Protein 4GX0 (pdb70)

Solvent-accessible surface area: 88262 Å² total; per-residue (Å²): 178,59,110,146,92,87,95,118,38,66,53,87,38,102,97,22,26,74,44,29,0,57,77,0,92,135,36,0,140,114,72,44,54,66,86,53,41,99,37,3,0,20,3,11,0,25,8,22,24,13,70,7,42,10,46,58,10,80,7,140,35,119,49,0,119,108,15,26,63,82,0,55,82,9,2,58,68,44,45,93,90,59,56,61,129,21,47,64,59,44,62,42,36,60,35,79,109,162,113,29,194,19,121,20,29,108,86,6,85,120,120,16,194,36,0,0,0,0,0,16,18,38,55,21,0,67,11,0,7,130,67,3,99,81,121,134,47,87,4,0,0,4,9,95,71,88,103,62,0,44,74,0,49,84,75,80,61,18,76,1,0,64,14,47,12,39,57,40,160,30,0,50,10,0,46,2,77,20,12,63,3,0,0,0,17,31,54,12,100,64,0,29,69,0,0,108,22,0,65,87,77,8,148,8,57,0,6,0,9,1,44,60,41,104,66,8,133,106,3,140,144,10,18,9,75,63,28,7,32,4,27,103,40,3,0,110,76,0,0,51,102,5,21,125,183,133,61,28,0,0,0,7,8,7,40,99,9,0,26,18,0,0,38,24,0,77,145,99,104,16,58,42,40,1,1,33,155,126,119,13,130,84,14,122,138,38,136,12,64,110,34,33,14,38,55,37,126,29,5,122,153,17,5,4,83,148,10,48,0,1,0,0,2,31,121,64,13,6,26,0,0,4,6,0,8,20,2,47,86,84,63,81,153,7,92,0,0,0,23,0,26,3,64,81,11,29,101,7,0,95,67,4,16,10,72,64,10,5,13,10,0,40,27,0,0,71,42,0,1,81,42,1,60,147,168,182,65,124,152,88,81,97,116,38,65,53,91,36,100,92,23,24,72,42,28,0,62,75,0,95,129,32,0,140,114,73,44,56,70,88,50,68,107,120,18,0,18,77,4,0,82,8,0,18,65,36,91,6,120,21,100,20,22,4,142,31,64,48,0,21,81,13,2,6,79,0,2,62,11,0,30,73,47,54,73,63,68,84,62,81,25,100,31,50,49,89,51,17,27,114,40,28,170,166,108,65,38,89,34,36,102,89,4,67,117,118,12,170,42,0,4,0,1,0,15,36,49,77,15,0,60,12,0,0,105,72,1,65,92,120,126,60,96,1,1,2,5,11,98,73,71,113,60,0,66,130,8,39,162,71,80,21,16,85,0,0,22,12,48,12,19,30,33,156,30,0,49,12,0,53,3,72,20,10,94,0,0,0,0,10,33,54,6,23,50,0,0,1,0,0,17,0,0,44,73,80,16,140,8,27,0,0,0,4,1,50,39,37,99,14,10,113,16,0,113,96,2,15,7,50,26,20,5,31,10,23,101,37,4,0,41,54,0,0,5,8,1,5,52,29,1,34,30,7,95,82,76,68,7,108,38,80,8,4,28,1,3,0,0,0,2,41,10,68,4,20,56,83,28,2,23,112,6,6,1,31,135,133,9,24,0,0,6,41,0,5,74,54,228,54,55,109,75,53,0,74,137,94,39,79,0,52,93,70,0,8,0,24,0,2,0,58,122,79,31,15,57,35,0,94,181,55,28,27,141,74,55,144,130,16,20,0,0,0,5,8,8,41,103,15,0,26,14,0,0,35,23,0,81,144,90,97,14,76,42,31,1,0,29,142,124,117,12,130,40,17,124,131,36,141,14,62,118,22,34,17,75,89,60,98,22,24,104,154,16,11,6,79,147,6,28,0,0,0,0,5,29,122,66,12,82,31,0,33,126,8,0,93,43,6,47,147,88,18,97,128,4,28,0,0,0,18,0,36,11,78,134,32,27,102,88,0,74,92,10,20,9,39,30,11,4,10,18,1,41,28,0,1,51,44,0,4,76,44,2,70,107,4,116,49,11,90,79,51,77,56,51,9,19,4,32,54,103,7,39,111,89,34,51,48,74,16,27,57,92,16,151,13,164,99,73,11,27,0,48,23,46,5,18,4,18,67,118,139,20,25,12,76,74,79,14,58,75,118,25,126,5,54,120,38,4,32,7,10,0,45,2,28,35,120,49,13,112,61,4,73,109,25,37,89,74,89,95,140,168,94,84,107,125,37,66,53,85,38,105,97,22,25,77,45,31,0,62,74,0,97,131,37,0,141,115,73,43,54,57,88,49,44,95,48,2,0,20,4,9,0,22,8,18,23,13,78,3,42,10,47,56,11,78,8,132,35,118,50,0,120,108,16,25,63,85,0,55,84,10,3,60,76,47,50,96,94,65,62,59,127,25,53,63,61,34,86,49,38,37,50,58,107,134,154,33,146,35,86,41,34,123,85,7,82,118,118,15,165,40,1,0,0,0,0,16,19,38,68,19,0,48,9,0,1,126,88,24,65,108,140,126,29,81,2,0,0,2,8,92,74,63,107,67,0,65,104,5,42,122,74,66,36,17,85,0,0,60,12,52,10,40,54,35,158,29,0,48,11,0,56,2,72,21,9,55,4,0,0,0,23,29,53,8,99,67,0,26,66,0,0,107,21,0,51,81,75,19,142,8,51,0,6,0,9,1,49,53,38,111,62,10,142,108,3,99,152,9,17,7,48,20,27,6,28,10,26,109,36,2,0,38,58,0,0,6,6,1,7,50,26,1,32,45,5,96,79,71,75,5,106,36,69,7,6,28,1,10,0,0,0,2,39,7,72,5,20,52,86,31,5,16,117,5,10,1,42,137,135,16,17,0,0,8,45,1,6,73,41,232,51,58,119,75,50,0,76,111,117,38,84,0,55,83,65,0,8,0,29,0,2,0,54,110,87,34,18,54,39,0,112,182,45,21,42,172,62,61,153,137,15,26,0,0,0,6,10,8,44,91,15,1,26,15,0,0,26,22,0,81,156,60,126,20,81,44,37,2,3,27,142,107,127,14,131,81,17,134,134,34,140,14,66,118,24,48,14,45,26,60,90,35,25,121,146,15,7,3,87,164,5,24,0,0,0,0,6,26,115,66,14,6,27,0,0,6,8,0,7,21,4,49,88,90,24,89,138,6,31,0,0,0,17,0,32,12,73,81,7,29,101,7,0,88,67,7,18,9,42,31,10,4,10,16,1,43,30,0,0,49,43,0,3,73,38,1,82,92,94,116,64,20,99,86,40,107,60,47,2,23,2,41,52,108,11,28,124,87,21,39,53,94,29,19,57,107,13,149,14,156,89,69,9,21,0,38,21,45,2,20,5,21,64,130,135,20,30,13,82,75,78,14,70,76,115,24,122,12,56,132,44,3,55,10,8,0,46,2,27,21,120,57,8,100,73,7,67,100,32,46,87,95,85,163,70,120,137,80,80,93,110,36,70,53,89,35,113,100,23,23,80,46,28,0,59,75,0,89,130,35,0,141,117,72,45,51,65,88,50,69,107,122,19,0,18,74,4,0,84,9,0,16,66,36,95,7,126,20,96,20,22,4,137,34,69,50,0,21,82,15,2,7,81,0,2,63,11,0,33,73,46,53,75,66,60,91,64,89,23,107,47,60,40,109,68,27,35,103,7,63,128,188,86,139,45,87,30,35,107,88,5,79,128,124,14,183,34,0,0,0,0,0,16,25,47,70,19,0,45,14,0,3,126,72,4,83,91,133,112,48,84,2,0,0,4,10,95,72,90,104,64,0,74,121,12,51,132,74,64,36,16,76,1,0,36,12,49,13,18,29,33,156,33,0,50,11,0,48,3,75,18,11,42,0,0,0,0,15,31,52,5,27,49,0,0,2,0,0,16,0,0,61,74,79,9,141,9,29,0,0,0,6,0,44,60,35,104,26,9,111,15,0,135,95,2,19,7,72,60,24,6,27,9,22,120,41,4,0,111,81,0,0,45,104,4,23,116,188,79,29,0,0,0,6,7,6,41,92,17,0,24,17,0,0,33,23,0,83,159,90,126,16,76,40,55,1,3,28,135,121,105,10,120,48,15,121,134,36,137,15,58,114,33,49,23,89,91,68,104,36,16,111,140,18,6,17,101,171,13,48,0,2,0,0,4,31,121,64,11,78,44,0,34,129,10,0,95,41,4,49,154,90,81,76,152,10,95,0,1,0,12,0,34,9,72,134,34,27,102,88,0,92,91,10,13,10,75,68,11,4,12,12,0,35,26,0,0,70,40,0,1,70,41,2,54,135,54,97,120

Radius of gyration: 59.67 Å; Cα contacts (8 Å, |Δi|>4): 3425; chains: 4; bounding box: 126×141×158 Å

Secondary structure (DSSP, 8-state):
--HHHHHHHHHHHHHHHHHHHHHHHHHHHHHH-----HHHHHHHHHHHHTT----SS---SHHHHHHHHHHHHHHHHHHHTHHHHHHIIIIIHHHHHHHTS---B----TT--S-EEEES--HHHHHHHHHTTTTT--EEEEES-HHHHHHHHHS-SSEEEES-TT-HHHHHHTTGGG-SEEEE-S-HHHHHHHHHHHHTT----EEEE-SSGGGHHHHHHHT-SEEE-HHHHHHHHHHHHHH-----EEEE--SHHHHHHHHHHHHTT--EEEEESS--SS--SS-EEES-SSSSTHHHHHTTTS-SEEEE--S-HHHHHHHHHHHHHH-SSSEEEEEESSTTSHHHHHHHT-SEEEEHHHHHHHHHHHHHH--/-HHHHHHHHHHHHHHHHHHHHHHHHHHHHHHH-----HHHHHHHHHHHHTT----SS---SHHHHHHHHHHHHHHHIIIIIHHHHHHIIIIIHHHHHHHHS---B----TT--S-EEEES-SHHHHHHHHHHTTTT--EEEEES-HHHHHHHHHS-SSEEEES-TT-HHHHHHTTGGG-SEEEE-S-HHHHHHHHHHHHTT----EEEE-SSGGGHHHHHHHT-SEEE-HHHHHHHHHHHHHSSS---EEEEEETTTEEEEEEE-TTSTTTTSBHHHHTHHHHH--EEEEEEETTEEE---SSPBPPTT-EEEEEE-HHHHHHHHHHH--PPSS--EEEE--SHHHHHHHHHHHTTT--EEEEESS--SS--SS-EEES-TTSTTHHHHTTGGG-SEEEE--S-HHHHHHHHHHHHHH-SSSEEEEEESSGGGHHHHHHHT-SEEEEHHHHHHHHHHHHHHGGGGHHHHSS-EEEEEE--GGGTT-BHHHHTHHHHT--EEEEEE-TT-S-EEES--TTPBP-SS-EEEEEE-TTTTHHHHHHHHH-/-HHHHHHHHHHHHHHHHHHHHHHHHHHHHHH-----HHHHHHHHHHHHTT----SS---SHHHHHHHHHHHHHHHIIIIIHHHHHHHHHHTHHHHHHHTS--------TT--S-EEEES--HHHHHHHHHHTTS---EEEEES-HHHHHHHHHT-SSEEEES-TT-HHHHHHTTGGG-SEEEE-S-HHHHHHHHHHHHTT----EEEE-SSGGGHHHHHHHT-SEEE-HHHHHHHHHHHHHSSS---EEEEEETTTEEEEEEE-TTSTTTTSBHHHHTHHHHH--EEEEEEETTEEE---TTPBPPTT-EEEEEE-HHHHHHHHHHH-PPPSS--EEEE--SHHHHHHHHHHHHTT--EEEEESS--SS--S--EEES-TTSTTHHHHTTGGG-SEEEE--S-HHHHHHHHHHHHHH-SSSEEEEEESSGGGHHHHHHHT-SEEEEHHHHHHHHHHHHHHTTTTHHHHTT-EEEEEEPPGGGTTSBTTTTTHHHHH--EEEEEE-TT-S--EES--TTPBP-TT-EEEEEE-HHHHHTHHHHTT--/--HHHHHHHHHHHHHHHHHHHHHHHHHHHHHH-----HHHHHHHHHHHHTS----SS---SHHHHHHHHHHHHHHHHHHHTHHHHHHIIIIIHHHHHHHHS--------TT--S-EEEES-SHHHHHHHHHTTTTT--EEEEES-HHHHHHHHHT-SSEEEES-TT-HHHHHHTTGGG-SEEEE-S-HHHHHHHHHHHHTT----EEEE-SSGGGHHHHHHHT-SEEE-HHHHHHHHHHHHHH----EEEE--SHHHHHHHHHHHHTT--EEEEESS--SS--SS-EEES-TTSTTTTTTTTGGG-SEEEE--S-HHHHHHHHHHHHHH-SSSEEEEEESSGGGHHHHHHHT-SEEEEHHHHHHHHHHHHHHTT--

Sequence (1844 aa):
QNLKVLLLYCAFLLVMLLAYASIFRYLMWHLEGRAYSFMAGIYWTITVMTTLGFGDITFESDAGYLFASIVTVSGVIFLDIILPFGFVSMFLAPWIERRLRYHPTIELPDDTRGHILIFGIDPITRTLIRKLESRNHLFVVVTDNYDQALHLEEQEGFKVVYGSPTDAHVLAGLRVAAARSIIANLSDPDNANLCLTVRSLCQTPIIAVVKEPVHGELLRLAGANQVVPLTRILGRYLGIRATTEDELIFIIGHGRIGCAAAAFLDRKPVPFILIDRQESPVCNDHVVVYGDATVGQTLRQAGIDRASGIIVTTNDDSTNIFLTLACRHLHSHIRIVARANGEENVDQLYAAGADFVVSNASVGANILGNLLEHKQNLKVLLLYCAFLLVMLLAYASIFRYLMWHLEGRAYSFMAGIYWTITVMTTLGFGDITFESDAGYLFASIVTVSGVIFLDIILPFGFVSMFLAPWIERRLRYHPTIELPDDTRGHILIFGIDPITRTLIRKLESRNHLFVVVTDNYDQALHLEEQEGFKVVYGSPTDAHVLAGLRVAAARSIIANLSDPDNANLCLTVRSLCQTPIIAVVKEPVHGELLRLAGANQVVPLTRILGRYLGIRATTCGALAHILDSFGNLQIAELPVHGTPFAGKTIGESGIRQRTGLSIIGVWERGSLTTPQRETVLTEQSLLVLAGTKSQLAALEYLIGEAPEDELIFIIGHGRIGCAAAAFLDRKPVPFILIDRQESPVCNDHVVVYGDATVGQTLRQAGIDRASGIIVTTNDDSTNIFLTLACRHLHSHIRIVARANGEENVDQLYAAGADFVVSNASVGANILGNLLEHKESAFLSEGMAVFRRPLPPAMAGKTIAETRLRPLTGCSIVAIEAPDRADILISPPPETILAEGARLILIGTSEQEKTFDQTIAARNLKVLLLYCAFLLVMLLAYASIFRYLMWHLEGRAYSFMAGIYWTITVMTTLGFGDITFESDAGYLFASIVTVSGVIFLDIILPFGFVSMFLAPWIERRLRYHPTIELPDDTRGHILIFGIDPITRTLIRKLESRNHLFVVVTDNYDQALHLEEQEGFKVVYGSPTDAHVLAGLRVAAARSIIANLSDPDNANLCLTVRSLCQTPIIAVVKEPVHGELLRLAGANQVVPLTRILGRYLGIRATTCGALAHILDSFGNLQIAELPVHGTPFAGKTIGESGIRQRTGLSIIGVWERGSLTTPQRETVLTEQSLLVLAGTKSQLAALEYLIGEAPEDELIFIIGHGRIGCAAAAFLDRKPVPFILIDRQESPVCNDHVVVYGDATVGQTLRQAGIDRASGIIVTTNDDSTNIFLTLACRHLHSHIRIVARANGEENVDQLYAAGADFVVSNASVGANILGNLLEHKESAFLSEGMAVFRRPLPPAMAGKTIAETRLRPLTGCSIVAIEAPDRADILISPPPETILAEGARLILIGTSEQEKTFDQTIAARQNLKVLLLYCAFLLVMLLAYASIFRYLMWHLEGRAYSFMAGIYWTITVMTTLGFGDITFESDAGYLFASIVTVSGVIFLDIILPFGFVSMFLAPWIERRLRYHPTIELPDDTRGHILIFGIDPITRTLIRKLESRNHLFVVVTDNYDQALHLEEQEGFKVVYGSPTDAHVLAGLRVAAARSIIANLSDPDNANLCLTVRSLCQTPIIAVVKEPVHGELLRLAGANQVVPLTRILGRYLGIRATTDELIFIIGHGRIGCAAAAFLDRKPVPFILIDRQESPVCNDHVVVYGDATVGQTLRQAGIDRASGIIVTTNDDSTNIFLTLACRHLHSHIRIVARANGEENVDQLYAAGADFVVSNASVGANILGNLLEHKES

Structure (mmCIF, N/CA/C/O backbone):
data_4GX0
#
_entry.id   4GX0
#
_cell.length_a   232.934
_cell.length_b   111.670
_cell.length_c   164.133
_cell.angle_alpha   90.00
_cell.angle_beta   134.47
_cell.angle_gamma   90.00
#
_symmetry.space_group_name_H-M   'C 1 2 1'
#
loop_
_entity.id
_entity.type
_entity.pdbx_description
1 polymer 'TrkA domain protein'
2 branched alpha-D-glucopyranose-(1-4)-alpha-D-glucopyranose
3 non-polymer 'POTASSIUM ION'
4 non-polymer 'ZINC ION'
5 non-polymer 'CALCIUM ION'
6 non-polymer 'PHOSPHATE ION'
7 non-polymer alpha-D-glucopyranose
8 water water
#
loop_
_atom_site.group_PDB
_atom_site.id
_atom_site.type_symbol
_atom_site.label_atom_id
_atom_site.label_alt_id
_atom_site.label_comp_id
_atom_site.label_asym_id
_atom_site.label_entity_id
_atom_site.label_seq_id
_atom_site.pdbx_PDB_ins_code
_atom_site.Cartn_x
_atom_site.Cartn_y
_atom_site.Cartn_z
_atom_site.occupancy
_atom_site.B_iso_or_equiv
_atom_site.auth_seq_id
_atom_site.auth_comp_id
_atom_site.auth_asym_id
_atom_site.auth_atom_id
_atom_site.pdbx_PDB_model_num
ATOM 1 N N . GLN A 1 15 ? -41.351 -26.748 73.180 1.00 151.36 18 GLN A N 1
ATOM 2 C CA . GLN A 1 15 ? -40.927 -27.645 72.112 1.00 151.22 18 GLN A CA 1
ATOM 3 C C . GLN A 1 15 ? -41.989 -28.692 71.804 1.00 154.09 18 GLN A C 1
ATOM 4 O O . GLN A 1 15 ? -42.754 -29.094 72.680 1.00 152.98 18 GLN A O 1
ATOM 10 N N . ASN A 1 16 ? -42.028 -29.128 70.549 1.00 157.09 19 ASN A N 1
ATOM 11 C CA . ASN A 1 16 ? -42.985 -30.137 70.115 1.00 153.83 19 ASN A CA 1
ATOM 12 C C . ASN A 1 16 ? -42.323 -31.492 69.885 1.00 147.48 19 ASN A C 1
ATOM 13 O O . ASN A 1 16 ? -43.002 -32.507 69.738 1.00 148.64 19 ASN A O 1
ATOM 18 N N . LEU A 1 17 ? -40.994 -31.505 69.859 1.00 141.71 20 LEU A N 1
ATOM 19 C CA . LEU A 1 17 ? -40.251 -32.736 69.612 1.00 141.33 20 LEU A CA 1
ATOM 20 C C . LEU A 1 17 ? -40.249 -33.647 70.834 1.00 142.74 20 LEU A C 1
ATOM 21 O O . LEU A 1 17 ? -40.350 -34.868 70.706 1.00 142.99 20 LEU A O 1
ATOM 26 N N . LYS A 1 18 ? -40.133 -33.054 72.018 1.00 142.97 21 LYS A N 1
ATOM 27 C CA . LYS A 1 18 ? -40.106 -33.832 73.252 1.00 141.02 21 LYS A CA 1
ATOM 28 C C . LYS A 1 18 ? -41.431 -34.552 73.497 1.00 136.41 21 LYS A C 1
ATOM 29 O O . LYS A 1 18 ? -41.455 -35.766 73.690 1.00 132.45 21 LYS A O 1
ATOM 35 N N . VAL A 1 19 ? -42.528 -33.801 73.481 1.00 131.72 22 VAL A N 1
ATOM 36 C CA . VAL A 1 19 ? -43.854 -34.384 73.658 1.00 120.48 22 VAL A CA 1
ATOM 37 C C . VAL A 1 19 ? -44.099 -35.499 72.645 1.00 111.64 22 VAL A C 1
ATOM 38 O O . VAL A 1 19 ? -44.762 -36.491 72.945 1.00 105.32 22 VAL A O 1
ATOM 42 N N . LEU A 1 20 ? -43.548 -35.334 71.447 1.00 108.43 23 LEU A N 1
ATOM 43 C CA . LEU A 1 20 ? -43.729 -36.309 70.378 1.00 102.66 23 LEU A CA 1
ATOM 44 C C . LEU A 1 20 ? -43.032 -37.633 70.676 1.00 108.25 23 LEU A C 1
ATOM 45 O O . LEU A 1 20 ? -43.677 -38.682 70.719 1.00 110.89 23 LEU A O 1
ATOM 50 N N . LEU A 1 21 ? -41.719 -37.590 70.879 1.00 109.14 24 LEU A N 1
ATOM 51 C CA . LEU A 1 21 ? -40.964 -38.818 71.108 1.00 111.19 24 LEU A CA 1
ATOM 52 C C . LEU A 1 21 ? -41.194 -39.363 72.516 1.00 109.13 24 LEU A C 1
ATOM 53 O O . LEU A 1 21 ? -40.917 -40.530 72.792 1.00 111.78 24 LEU A O 1
ATOM 58 N N . LEU A 1 22 ? -41.703 -38.514 73.403 1.00 100.47 25 LEU A N 1
ATOM 59 C CA . LEU A 1 22 ? -42.136 -38.967 74.717 1.00 97.57 25 LEU A CA 1
ATOM 60 C C . LEU A 1 22 ? -43.395 -39.809 74.557 1.00 101.46 25 LEU A C 1
ATOM 61 O O . LEU A 1 22 ? -43.669 -40.703 75.357 1.00 108.19 25 LEU A O 1
ATOM 66 N N . TYR A 1 23 ? -44.157 -39.516 73.508 1.00 95.13 26 TYR A N 1
ATOM 67 C CA . TYR A 1 23 ? -45.342 -40.294 73.180 1.00 81.05 26 TYR A CA 1
ATOM 68 C C . TYR A 1 23 ? -44.918 -41.636 72.600 1.00 87.97 26 TYR A C 1
ATOM 69 O O . TYR A 1 23 ? -45.476 -42.678 72.941 1.00 87.39 26 TYR A O 1
ATOM 78 N N . CYS A 1 24 ? -43.922 -41.600 71.720 1.00 86.36 27 CYS A N 1
ATOM 79 C CA . CYS A 1 24 ? -43.353 -42.817 71.157 1.00 83.18 27 CYS A CA 1
ATOM 80 C C . CYS A 1 24 ? -42.825 -43.710 72.272 1.00 86.91 27 CYS A C 1
ATOM 81 O O . CYS A 1 24 ? -42.873 -44.937 72.174 1.00 91.55 27 CYS A O 1
ATOM 84 N N . ALA A 1 25 ? -42.323 -43.085 73.332 1.00 81.22 28 ALA A N 1
ATOM 85 C CA . ALA A 1 25 ? -41.846 -43.819 74.498 1.00 79.60 28 ALA A CA 1
ATOM 86 C C . ALA A 1 25 ? -42.992 -44.585 75.150 1.00 76.10 28 ALA A C 1
ATOM 87 O O . ALA A 1 25 ? -42.873 -45.778 75.434 1.00 74.76 28 ALA A O 1
ATOM 89 N N . PHE A 1 26 ? -44.102 -43.893 75.386 1.00 62.42 29 PHE A N 1
ATOM 90 C CA . PHE A 1 26 ? -45.281 -44.519 75.972 1.00 68.05 29 PHE A CA 1
ATOM 91 C C . PHE A 1 26 ? -45.856 -45.593 75.052 1.00 79.77 29 PHE A C 1
ATOM 92 O O . PHE A 1 26 ? -46.348 -46.623 75.513 1.00 77.88 29 PHE A O 1
ATOM 100 N N . LEU A 1 27 ? -45.795 -45.347 73.748 1.00 80.00 30 LEU A N 1
ATOM 101 C CA . LEU A 1 27 ? -46.268 -46.316 72.772 1.00 69.03 30 LEU A CA 1
ATOM 102 C C . LEU A 1 27 ? -45.405 -47.571 72.814 1.00 64.91 30 LEU A C 1
ATOM 103 O O . LEU A 1 27 ? -45.903 -48.681 72.643 1.00 65.98 30 LEU A O 1
ATOM 108 N N . LEU A 1 28 ? -44.110 -47.390 73.051 1.00 63.78 31 LEU A N 1
ATOM 109 C CA . LEU A 1 28 ? -43.183 -48.514 73.117 1.00 69.51 31 LEU A CA 1
ATOM 110 C C . LEU A 1 28 ? -43.428 -49.360 74.363 1.00 69.96 31 LEU A C 1
ATOM 111 O O . LEU A 1 28 ? -43.450 -50.587 74.297 1.00 79.59 31 LEU A O 1
ATOM 116 N N . VAL A 1 29 ? -43.604 -48.696 75.499 1.00 64.23 32 VAL A N 1
ATOM 117 C CA . VAL A 1 29 ? -43.896 -49.383 76.749 1.00 67.41 32 VAL A CA 1
ATOM 118 C C . VAL A 1 29 ? -45.192 -50.178 76.635 1.00 72.16 32 VAL A C 1
ATOM 119 O O . VAL A 1 29 ? -45.306 -51.281 77.167 1.00 85.07 32 VAL A O 1
ATOM 123 N N . MET A 1 30 ? -46.164 -49.610 75.931 1.00 64.18 33 MET A N 1
ATOM 124 C CA . MET A 1 30 ? -47.451 -50.261 75.730 1.00 61.77 33 MET A CA 1
ATOM 125 C C . MET A 1 30 ? -47.284 -51.525 74.890 1.00 61.53 33 MET A C 1
ATOM 126 O O . MET A 1 30 ? -47.947 -52.533 75.123 1.00 62.79 33 MET A O 1
ATOM 131 N N . LEU A 1 31 ? -46.389 -51.460 73.912 1.00 53.26 34 LEU A N 1
ATOM 132 C CA . LEU A 1 31 ? -46.104 -52.598 73.052 1.00 50.70 34 LEU A CA 1
ATOM 133 C C . LEU A 1 31 ? -45.525 -53.760 73.852 1.00 60.06 34 LEU A C 1
ATOM 134 O O . LEU A 1 31 ? -45.966 -54.901 73.719 1.00 57.65 34 LEU A O 1
ATOM 139 N N . LEU A 1 32 ? -44.529 -53.463 74.679 1.00 64.80 35 LEU A N 1
ATOM 140 C CA . LEU A 1 32 ? -43.864 -54.490 75.469 1.00 55.23 35 LEU A CA 1
ATOM 141 C C . LEU A 1 32 ? -44.796 -55.035 76.544 1.00 56.42 35 LEU A C 1
ATOM 142 O O . LEU A 1 32 ? -44.810 -56.235 76.820 1.00 54.09 35 LEU A O 1
ATOM 147 N N . ALA A 1 33 ? -45.579 -54.146 77.145 1.00 49.05 36 ALA A N 1
ATOM 148 C CA . ALA A 1 33 ? -46.528 -54.543 78.177 1.00 48.78 36 ALA A CA 1
ATOM 149 C C . ALA A 1 33 ? -47.569 -55.500 77.612 1.00 52.80 36 ALA A C 1
ATOM 150 O O . ALA A 1 33 ? -47.863 -56.535 78.211 1.00 54.81 36 ALA A O 1
ATOM 152 N N . TYR A 1 34 ? -48.119 -55.150 76.452 1.00 53.21 37 TYR A N 1
ATOM 153 C CA . TYR A 1 34 ? -49.140 -55.971 75.806 1.00 56.21 37 TYR A CA 1
ATOM 154 C C . TYR A 1 34 ? -48.593 -57.291 75.274 1.00 56.00 37 TYR A C 1
ATOM 155 O O . TYR A 1 34 ? -49.280 -58.311 75.308 1.00 62.44 37 TYR A O 1
ATOM 164 N N . ALA A 1 35 ? -47.359 -57.269 74.781 1.00 52.16 38 ALA A N 1
ATOM 165 C CA . ALA A 1 35 ? -46.724 -58.479 74.272 1.00 56.65 38 ALA A CA 1
ATOM 166 C C . ALA A 1 35 ? -46.470 -59.474 75.401 1.00 58.44 38 ALA A C 1
ATOM 167 O O . ALA A 1 35 ? -46.659 -60.679 75.233 1.00 59.40 38 ALA A O 1
ATOM 169 N N . SER A 1 36 ? -46.049 -58.959 76.552 1.00 58.88 39 SER A N 1
ATOM 170 C CA . SER A 1 36 ? -45.783 -59.791 77.720 1.00 56.14 39 SER A CA 1
ATOM 171 C C . SER A 1 36 ? -47.078 -60.337 78.311 1.00 57.52 39 SER A C 1
ATOM 172 O O . SER A 1 36 ? -47.169 -61.517 78.648 1.00 59.89 39 SER A O 1
ATOM 175 N N . ILE A 1 37 ? -48.078 -59.472 78.444 1.00 51.51 40 ILE A N 1
ATOM 176 C CA . ILE A 1 37 ? -49.383 -59.908 78.918 1.00 55.18 40 ILE A CA 1
ATOM 177 C C . ILE A 1 37 ? -49.935 -60.965 77.968 1.00 55.38 40 ILE A C 1
ATOM 178 O O . ILE A 1 37 ? -50.551 -61.941 78.398 1.00 55.69 40 ILE A O 1
ATOM 183 N N . PHE A 1 38 ? -49.697 -60.766 76.674 1.00 47.24 41 PHE A N 1
ATOM 184 C CA . PHE A 1 38 ? -50.114 -61.721 75.654 1.00 46.77 41 PHE A CA 1
ATOM 185 C C . PHE A 1 38 ? -49.583 -63.121 75.943 1.00 48.41 41 PHE A C 1
ATOM 186 O O . PHE A 1 38 ? -50.353 -64.076 76.041 1.00 44.43 41 PHE A O 1
ATOM 194 N N . ARG A 1 39 ? -48.265 -63.235 76.070 1.00 39.45 42 ARG A N 1
ATOM 195 C CA . ARG A 1 39 ? -47.623 -64.518 76.324 1.00 44.62 42 ARG A CA 1
ATOM 196 C C . ARG A 1 39 ? -48.142 -65.147 77.612 1.00 55.00 42 ARG A C 1
ATOM 197 O O . ARG A 1 39 ? -48.398 -66.351 77.673 1.00 51.93 42 ARG A O 1
ATOM 205 N N . TYR A 1 40 ? -48.298 -64.316 78.636 1.00 50.69 43 TYR A N 1
ATOM 206 C CA . TYR A 1 40 ? -48.777 -64.760 79.938 1.00 45.94 43 TYR A CA 1
ATOM 207 C C . TYR A 1 40 ? -50.172 -65.380 79.850 1.00 44.57 43 TYR A C 1
ATOM 208 O O . TYR A 1 40 ? -50.418 -66.451 80.404 1.00 49.14 43 TYR A O 1
ATOM 217 N N . LEU A 1 41 ? -51.081 -64.704 79.152 1.00 47.04 44 LEU A N 1
ATOM 218 C CA . LEU A 1 41 ? -52.443 -65.205 78.988 1.00 45.04 44 LEU A CA 1
ATOM 219 C C . LEU A 1 41 ? -52.474 -66.452 78.109 1.00 52.30 44 LEU A C 1
ATOM 220 O O . LEU A 1 41 ? -53.157 -67.424 78.428 1.00 56.72 44 LEU A O 1
ATOM 225 N N . MET A 1 42 ? -51.730 -66.424 77.007 1.00 42.94 45 MET A N 1
ATOM 226 C CA . MET A 1 42 ? -51.665 -67.575 76.113 1.00 51.96 45 MET A CA 1
ATOM 227 C C . MET A 1 42 ? -51.238 -68.837 76.855 1.00 56.03 45 MET A C 1
ATOM 228 O O . MET A 1 42 ? -51.753 -69.928 76.599 1.00 58.15 45 MET A O 1
ATOM 233 N N . TRP A 1 43 ? -50.302 -68.685 77.782 1.00 49.64 46 TRP A N 1
ATOM 234 C CA . TRP A 1 43 ? -49.814 -69.827 78.537 1.00 54.90 46 TRP A CA 1
ATOM 235 C C . TRP A 1 43 ? -50.785 -70.243 79.639 1.00 58.18 46 TRP A C 1
ATOM 236 O O . TRP A 1 43 ? -51.213 -71.394 79.691 1.00 59.45 46 TRP A O 1
ATOM 247 N N . HIS A 1 44 ? -51.137 -69.309 80.515 1.00 49.50 47 HIS A N 1
ATOM 248 C CA . HIS A 1 44 ? -51.976 -69.641 81.662 1.00 53.01 47 HIS A CA 1
ATOM 249 C C . HIS A 1 44 ? -53.435 -69.926 81.305 1.00 55.98 47 HIS A C 1
ATOM 250 O O . HIS A 1 44 ? -54.116 -70.662 82.019 1.00 54.18 47 HIS A O 1
ATOM 257 N N . LEU A 1 45 ? -53.914 -69.355 80.204 1.00 50.38 48 LEU A N 1
ATOM 258 C CA . LEU A 1 45 ? -55.302 -69.557 79.796 1.00 45.60 48 LEU A CA 1
ATOM 259 C C . LEU A 1 45 ? -55.488 -70.750 78.866 1.00 52.79 48 LEU A C 1
ATOM 260 O O . LEU A 1 45 ? -56.488 -71.461 78.957 1.00 58.29 48 LEU A O 1
ATOM 265 N N . GLU A 1 46 ? -54.533 -70.968 77.967 1.00 52.73 49 GLU A N 1
ATOM 266 C CA . GLU A 1 46 ? -54.725 -71.954 76.909 1.00 59.42 49 GLU A CA 1
ATOM 267 C C . GLU A 1 46 ? -53.548 -72.913 76.725 1.00 58.22 49 GLU A C 1
ATOM 268 O O . GLU A 1 46 ? -53.521 -73.696 75.774 1.00 50.49 49 GLU A O 1
ATOM 274 N N . GLY A 1 47 ? -52.585 -72.859 77.641 1.00 46.69 50 GLY A N 1
ATOM 275 C CA . GLY A 1 47 ? -51.445 -73.760 77.604 1.00 42.59 50 GLY A CA 1
ATOM 276 C C . GLY A 1 47 ? -50.633 -73.656 76.327 1.00 51.91 50 GLY A C 1
ATOM 277 O O . GLY A 1 47 ? -50.027 -74.634 75.883 1.00 56.25 50 GLY A O 1
ATOM 278 N N . ARG A 1 48 ? -50.623 -72.464 75.737 1.00 47.97 51 ARG A N 1
ATOM 279 C CA . ARG A 1 48 ? -49.888 -72.214 74.502 1.00 43.43 51 ARG A CA 1
ATOM 280 C C . ARG A 1 48 ? -48.662 -71.345 74.761 1.00 50.52 51 ARG A C 1
ATOM 281 O O . ARG A 1 48 ? -48.747 -70.323 75.442 1.00 59.62 51 ARG A O 1
ATOM 289 N N . ALA A 1 49 ? -47.522 -71.751 74.213 1.00 50.80 52 ALA A N 1
ATOM 290 C CA . ALA A 1 49 ? -46.272 -71.049 74.469 1.00 54.73 52 ALA A CA 1
ATOM 291 C C . ALA A 1 49 ? -45.826 -70.264 73.249 1.00 64.31 52 ALA A C 1
ATOM 292 O O . ALA A 1 49 ? -45.626 -70.834 72.176 1.00 70.58 52 ALA A O 1
ATOM 294 N N . TYR A 1 50 ? -45.669 -68.955 73.420 1.00 58.54 53 TYR A N 1
ATOM 295 C CA . TYR A 1 50 ? -45.224 -68.089 72.334 1.00 57.07 53 TYR A CA 1
ATOM 296 C C . TYR A 1 50 ? -43.935 -67.348 72.686 1.00 56.31 53 TYR A C 1
ATOM 297 O O . TYR A 1 50 ? -43.732 -66.939 73.829 1.00 58.87 53 TYR A O 1
ATOM 306 N N . SER A 1 51 ? -43.066 -67.181 71.694 1.00 51.47 54 SER A N 1
ATOM 307 C CA . SER A 1 51 ? -41.810 -66.464 71.884 1.00 49.10 54 SER A CA 1
ATOM 308 C C . SER A 1 51 ? -42.047 -64.979 72.118 1.00 57.76 54 SER A C 1
ATOM 309 O O . SER A 1 51 ? -43.170 -64.485 71.996 1.00 51.75 54 SER A O 1
ATOM 312 N N . PHE A 1 52 ? -40.973 -64.267 72.439 1.00 62.77 55 PHE A N 1
ATOM 313 C CA . PHE A 1 52 ? -41.048 -62.827 72.624 1.00 65.18 55 PHE A CA 1
ATOM 314 C C . PHE A 1 52 ? -41.385 -62.127 71.307 1.00 56.62 55 PHE A C 1
ATOM 315 O O . PHE A 1 52 ? -42.243 -61.244 71.270 1.00 47.20 55 PHE A O 1
ATOM 323 N N . MET A 1 53 ? -40.713 -62.527 70.230 1.00 50.27 56 MET A N 1
ATOM 324 C CA . MET A 1 53 ? -40.969 -61.943 68.918 1.00 49.61 56 MET A CA 1
ATOM 325 C C . MET A 1 53 ? -42.413 -62.183 68.509 1.00 51.89 56 MET A C 1
ATOM 326 O O . MET A 1 53 ? -43.050 -61.318 67.911 1.00 49.91 56 MET A O 1
ATOM 331 N N . ALA A 1 54 ? -42.925 -63.364 68.836 1.00 49.59 57 ALA A N 1
ATOM 332 C CA . ALA A 1 54 ? -44.299 -63.709 68.503 1.00 49.84 57 ALA A CA 1
ATOM 333 C C . ALA A 1 54 ? -45.272 -62.731 69.155 1.00 46.49 57 ALA A C 1
ATOM 334 O O . ALA A 1 54 ? -46.251 -62.313 68.536 1.00 49.53 57 ALA A O 1
ATOM 336 N N . GLY A 1 55 ? -44.990 -62.365 70.402 1.00 45.54 58 GLY A N 1
ATOM 337 C CA . GLY A 1 55 ? -45.843 -61.458 71.151 1.00 46.42 58 GLY A CA 1
ATOM 338 C C . GLY A 1 55 ? -45.804 -60.036 70.623 1.00 48.70 58 GLY A C 1
ATOM 339 O O . GLY A 1 55 ? -46.831 -59.360 70.561 1.00 48.72 58 GLY A O 1
ATOM 340 N N . ILE A 1 56 ? -44.610 -59.581 70.253 1.00 49.88 59 ILE A N 1
ATOM 341 C CA . ILE A 1 56 ? -44.444 -58.274 69.633 1.00 53.72 59 ILE A CA 1
ATOM 342 C C . ILE A 1 56 ? -45.211 -58.258 68.318 1.00 57.43 59 ILE A C 1
ATOM 343 O O . ILE A 1 56 ? -45.976 -57.334 68.037 1.00 47.18 59 ILE A O 1
ATOM 348 N N . TYR A 1 57 ? -44.998 -59.305 67.526 1.00 57.28 60 TYR A N 1
ATOM 349 C CA . TYR A 1 57 ? -45.619 -59.462 66.213 1.00 50.00 60 TYR A CA 1
ATOM 350 C C . TYR A 1 57 ? -47.143 -59.467 66.288 1.00 51.44 60 TYR A C 1
ATOM 351 O O . TYR A 1 57 ? -47.819 -58.874 65.444 1.00 46.01 60 TYR A O 1
ATOM 360 N N . TRP A 1 58 ? -47.680 -60.129 67.308 1.00 46.51 61 TRP A N 1
ATOM 361 C CA . TRP A 1 58 ? -49.123 -60.167 67.514 1.00 44.48 61 TRP A CA 1
ATOM 362 C C . TRP A 1 58 ? -49.656 -58.807 67.960 1.00 47.04 61 TRP A C 1
ATOM 363 O O . TRP A 1 58 ? -50.694 -58.346 67.485 1.00 46.75 61 TRP A O 1
ATOM 374 N N . THR A 1 59 ? -48.943 -58.166 68.877 1.00 43.64 62 THR A N 1
ATOM 375 C CA . THR A 1 59 ? -49.400 -56.895 69.418 1.00 46.51 62 THR A CA 1
ATOM 376 C C . THR A 1 59 ? -49.403 -55.816 68.337 1.00 48.65 62 THR A C 1
ATOM 377 O O . THR A 1 59 ? -50.350 -55.036 68.232 1.00 48.54 62 THR A O 1
ATOM 381 N N . ILE A 1 60 ? -48.346 -55.784 67.532 1.00 48.29 63 ILE A N 1
ATOM 382 C CA . ILE A 1 60 ? -48.278 -54.868 66.401 1.00 46.76 63 ILE A CA 1
ATOM 383 C C . ILE A 1 60 ? -49.388 -55.174 65.406 1.00 52.67 63 ILE A C 1
ATOM 384 O O . ILE A 1 60 ? -50.014 -54.268 64.867 1.00 56.78 63 ILE A O 1
ATOM 389 N N . THR A 1 61 ? -49.630 -56.461 65.175 1.00 52.10 64 THR A N 1
ATOM 390 C CA . THR A 1 61 ? -50.649 -56.908 64.227 1.00 49.82 64 THR A CA 1
ATOM 391 C C . THR A 1 61 ? -52.056 -56.474 64.635 1.00 44.94 64 THR A C 1
ATOM 392 O O . THR A 1 61 ? -52.891 -56.164 63.783 1.00 37.99 64 THR A O 1
ATOM 396 N N . VAL A 1 62 ? -52.309 -56.451 65.940 1.00 38.73 65 VAL A N 1
ATOM 397 C CA . VAL A 1 62 ? -53.614 -56.061 66.465 1.00 41.67 65 VAL A CA 1
ATOM 398 C C . VAL A 1 62 ? -53.791 -54.543 66.537 1.00 46.34 65 VAL A C 1
ATOM 399 O O . VAL A 1 62 ? -54.782 -54.007 66.043 1.00 51.11 65 VAL A O 1
ATOM 403 N N . MET A 1 63 ? -52.833 -53.853 67.150 1.00 47.77 66 MET A N 1
ATOM 404 C CA . MET A 1 63 ? -52.948 -52.410 67.350 1.00 47.01 66 MET A CA 1
ATOM 405 C C . MET A 1 63 ? -52.898 -51.660 66.031 1.00 56.78 66 MET A C 1
ATOM 406 O O . MET A 1 63 ? -53.567 -50.642 65.853 1.00 65.76 66 MET A O 1
ATOM 411 N N . THR A 1 64 ? -52.098 -52.173 65.107 1.00 52.46 67 THR A N 1
ATOM 412 C CA . THR A 1 64 ? -51.978 -51.578 63.789 1.00 38.04 67 THR A CA 1
ATOM 413 C C . THR A 1 64 ? -53.191 -51.960 62.948 1.00 37.98 67 THR A C 1
ATOM 414 O O . THR A 1 64 ? -53.321 -51.525 61.804 1.00 41.48 67 THR A O 1
ATOM 418 N N . THR A 1 65 ? -54.062 -52.789 63.524 1.00 41.98 68 THR A N 1
ATOM 419 C CA . THR A 1 65 ? -55.285 -53.254 62.885 1.00 48.77 68 THR A CA 1
ATOM 420 C C . THR A 1 65 ? -55.060 -54.081 61.660 1.00 46.42 68 THR A C 1
ATOM 421 O O . THR A 1 65 ? -55.947 -54.245 60.905 1.00 35.61 68 THR A O 1
ATOM 425 N N . LEU A 1 66 ? -53.871 -54.602 61.465 1.00 42.77 69 LEU A N 1
ATOM 426 C CA . LEU A 1 66 ? -53.619 -55.405 60.298 1.00 44.06 69 LEU A CA 1
ATOM 427 C C . LEU A 1 66 ? -54.557 -56.547 60.451 1.00 49.00 69 LEU A C 1
ATOM 428 O O . LEU A 1 66 ? -55.459 -56.723 59.689 1.00 53.17 69 LEU A O 1
ATOM 433 N N . GLY A 1 67 ? -54.334 -57.326 61.478 1.00 38.73 70 GLY A N 1
ATOM 434 C CA . GLY A 1 67 ? -55.174 -58.473 61.791 1.00 37.99 70 GLY A CA 1
ATOM 435 C C . GLY A 1 67 ? -54.997 -59.767 61.003 1.00 50.55 70 GLY A C 1
ATOM 436 O O . GLY A 1 67 ? -55.983 -60.371 60.612 1.00 27.97 70 GLY A O 1
ATOM 437 N N . PHE A 1 68 ? -53.790 -60.258 60.863 1.00 48.41 71 PHE A N 1
ATOM 438 C CA . PHE A 1 68 ? -53.550 -61.501 60.165 1.00 39.75 71 PHE A CA 1
ATOM 439 C C . PHE A 1 68 ? -54.438 -62.663 60.583 1.00 44.72 71 PHE A C 1
ATOM 440 O O . PHE A 1 68 ? -54.837 -63.451 59.775 1.00 45.11 71 PHE A O 1
ATOM 448 N N . GLY A 1 69 ? -54.736 -62.783 61.857 1.00 44.43 72 GLY A N 1
ATOM 449 C CA . GLY A 1 69 ? -55.575 -63.857 62.341 1.00 38.74 72 GLY A CA 1
ATOM 450 C C . GLY A 1 69 ? -54.929 -65.202 62.510 1.00 47.43 72 GLY A C 1
ATOM 451 O O . GLY A 1 69 ? -55.577 -66.151 62.844 1.00 42.09 72 GLY A O 1
ATOM 452 N N . ASP A 1 70 ? -53.632 -65.287 62.236 1.00 43.67 73 ASP A N 1
ATOM 453 C CA . ASP A 1 70 ? -52.912 -66.549 62.362 1.00 42.14 73 ASP A CA 1
ATOM 454 C C . ASP A 1 70 ? -52.752 -66.938 63.825 1.00 51.09 73 ASP A C 1
ATOM 455 O O . ASP A 1 70 ? -52.493 -68.099 64.139 1.00 46.79 73 ASP A O 1
ATOM 460 N N . ILE A 1 71 ? -52.909 -65.958 64.711 1.00 44.74 74 ILE A N 1
ATOM 461 C CA . ILE A 1 71 ? -52.826 -66.191 66.149 1.00 38.40 74 ILE A CA 1
ATOM 462 C C . ILE A 1 71 ? -53.991 -65.531 66.880 1.00 42.45 74 ILE A C 1
ATOM 463 O O . ILE A 1 71 ? -53.988 -64.321 67.104 1.00 56.07 74 ILE A O 1
ATOM 468 N N . THR A 1 72 ? -54.985 -66.335 67.245 1.00 36.00 75 THR A N 1
ATOM 469 C CA . THR A 1 72 ? -56.159 -65.844 67.957 1.00 37.05 75 THR A CA 1
ATOM 470 C C . THR A 1 72 ? -56.395 -66.661 69.221 1.00 44.11 75 THR A C 1
ATOM 471 O O . THR A 1 72 ? -55.998 -67.823 69.297 1.00 46.00 75 THR A O 1
ATOM 475 N N . PHE A 1 73 ? -57.037 -66.052 70.213 1.00 47.36 76 PHE A N 1
ATOM 476 C CA . PHE A 1 73 ? -57.437 -66.774 71.415 1.00 45.32 76 PHE A CA 1
ATOM 477 C C . PHE A 1 73 ? -58.686 -67.607 71.129 1.00 49.51 76 PHE A C 1
ATOM 478 O O . PHE A 1 73 ? -59.319 -67.451 70.083 1.00 57.53 76 PHE A O 1
ATOM 486 N N . GLU A 1 74 ? -59.043 -68.485 72.059 1.00 42.90 77 GLU A N 1
ATOM 487 C CA . GLU A 1 74 ? -60.272 -69.265 71.934 1.00 54.66 77 GLU A CA 1
ATOM 488 C C . GLU A 1 74 ? -61.109 -69.190 73.207 1.00 56.17 77 GLU A C 1
ATOM 489 O O . GLU A 1 74 ? -62.233 -69.680 73.253 1.00 61.22 77 GLU A O 1
ATOM 495 N N . SER A 1 75 ? -60.548 -68.573 74.239 1.00 50.98 78 SER A N 1
ATOM 496 C CA . SER A 1 75 ? -61.249 -68.404 75.503 1.00 53.38 78 SER A CA 1
ATOM 497 C C . SER A 1 75 ? -61.795 -66.980 75.648 1.00 59.21 78 SER A C 1
ATOM 498 O O . SER A 1 75 ? -61.256 -66.031 75.073 1.00 49.39 78 SER A O 1
ATOM 501 N N . ASP A 1 76 ? -62.867 -66.839 76.419 1.00 53.91 79 ASP A N 1
ATOM 502 C CA . ASP A 1 76 ? -63.502 -65.541 76.619 1.00 50.92 79 ASP A CA 1
ATOM 503 C C . ASP A 1 76 ? -62.543 -64.478 77.153 1.00 52.02 79 ASP A C 1
ATOM 504 O O . ASP A 1 76 ? -62.554 -63.338 76.689 1.00 53.53 79 ASP A O 1
ATOM 509 N N . ALA A 1 77 ? -61.719 -64.850 78.128 1.00 40.28 80 ALA A N 1
ATOM 510 C CA . ALA A 1 77 ? -60.762 -63.913 78.706 1.00 45.21 80 ALA A CA 1
ATOM 511 C C . ALA A 1 77 ? -59.763 -63.457 77.651 1.00 53.85 80 ALA A C 1
ATOM 512 O O . ALA A 1 77 ? -59.309 -62.314 77.665 1.00 54.61 80 ALA A O 1
ATOM 514 N N . GLY A 1 78 ? -59.426 -64.359 76.735 1.00 52.11 81 GLY A N 1
ATOM 515 C CA . GLY A 1 78 ? -58.547 -64.023 75.631 1.00 50.38 81 GLY A CA 1
ATOM 516 C C . GLY A 1 78 ? -59.220 -63.084 74.649 1.00 45.11 81 GLY A C 1
ATOM 517 O O . GLY A 1 78 ? -58.596 -62.163 74.123 1.00 42.53 81 GLY A O 1
ATOM 518 N N . TYR A 1 79 ? -60.501 -63.325 74.396 1.00 37.72 82 TYR A N 1
ATOM 519 C CA . TYR A 1 79 ? -61.292 -62.435 73.561 1.00 44.16 82 TYR A CA 1
ATOM 520 C C . TYR A 1 79 ? -61.328 -61.027 74.162 1.00 45.81 82 TYR A C 1
ATOM 521 O O . TYR A 1 79 ? -61.145 -60.036 73.453 1.00 38.63 82 TYR A O 1
ATOM 530 N N . LEU A 1 80 ? -61.564 -60.948 75.470 1.00 38.87 83 LEU A N 1
ATOM 531 C CA . LEU A 1 80 ? -61.613 -59.668 76.171 1.00 46.89 83 LEU A CA 1
ATOM 532 C C . LEU A 1 80 ? -60.300 -58.925 75.973 1.00 48.30 83 LEU A C 1
ATOM 533 O O . LEU A 1 80 ? -60.282 -57.767 75.547 1.00 53.28 83 LEU A O 1
ATOM 538 N N . PHE A 1 81 ? -59.198 -59.598 76.286 1.00 40.53 84 PHE A N 1
ATOM 539 C CA . PHE A 1 81 ? -57.879 -58.998 76.138 1.00 50.61 84 PHE A CA 1
ATOM 540 C C . PHE A 1 81 ? -57.642 -58.539 74.704 1.00 49.12 84 PHE A C 1
ATOM 541 O O . PHE A 1 81 ? -57.157 -57.430 74.468 1.00 46.12 84 PHE A O 1
ATOM 549 N N . ALA A 1 82 ? -57.986 -59.399 73.750 1.00 36.96 85 ALA A N 1
ATOM 550 C CA . ALA A 1 82 ? -57.838 -59.073 72.339 1.00 40.91 85 ALA A CA 1
ATOM 551 C C . ALA A 1 82 ? -58.626 -57.813 71.979 1.00 44.69 85 ALA A C 1
ATOM 552 O O . ALA A 1 82 ? -58.153 -56.977 71.212 1.00 44.23 85 ALA A O 1
ATOM 554 N N . SER A 1 83 ? -59.823 -57.680 72.544 1.00 42.42 86 SER A N 1
ATOM 555 C CA . SER A 1 83 ? -60.657 -56.502 72.326 1.00 49.94 86 SER A CA 1
ATOM 556 C C . SER A 1 83 ? -60.026 -55.233 72.900 1.00 58.16 86 SER A C 1
ATOM 557 O O . SER A 1 83 ? -60.100 -54.164 72.289 1.00 51.77 86 SER A O 1
ATOM 560 N N . ILE A 1 84 ? -59.414 -55.358 74.075 1.00 56.97 87 ILE A N 1
ATOM 561 C CA . ILE A 1 84 ? -58.788 -54.224 74.752 1.00 48.30 87 ILE A CA 1
ATOM 562 C C . ILE A 1 84 ? -57.605 -53.675 73.962 1.00 56.08 87 ILE A C 1
ATOM 563 O O . ILE A 1 84 ? -57.416 -52.463 73.871 1.00 66.92 87 ILE A O 1
ATOM 568 N N . VAL A 1 85 ? -56.805 -54.573 73.396 1.00 46.78 88 VAL A N 1
ATOM 569 C CA . VAL A 1 85 ? -55.645 -54.164 72.617 1.00 36.44 88 VAL A CA 1
ATOM 570 C C . VAL A 1 85 ? -56.083 -53.536 71.296 1.00 43.79 88 VAL A C 1
ATOM 571 O O . VAL A 1 85 ? -55.491 -52.559 70.835 1.00 54.02 88 VAL A O 1
ATOM 575 N N . THR A 1 86 ? -57.124 -54.100 70.691 1.00 37.69 89 THR A N 1
ATOM 576 C CA . THR A 1 86 ? -57.672 -53.546 69.460 1.00 46.03 89 THR A CA 1
ATOM 577 C C . THR A 1 86 ? -58.083 -52.092 69.663 1.00 45.69 89 THR A C 1
ATOM 578 O O . THR A 1 86 ? -57.735 -51.220 68.872 1.00 45.82 89 THR A O 1
ATOM 582 N N . VAL A 1 87 ? -58.831 -51.844 70.732 1.00 49.74 90 VAL A N 1
ATOM 583 C CA . VAL A 1 87 ? -59.317 -50.507 71.038 1.00 49.87 90 VAL A CA 1
ATOM 584 C C . VAL A 1 87 ? -58.172 -49.562 71.382 1.00 49.80 90 VAL A C 1
ATOM 585 O O . VAL A 1 87 ? -58.186 -48.398 70.992 1.00 55.68 90 VAL A O 1
ATOM 589 N N . SER A 1 88 ? -57.179 -50.071 72.105 1.00 49.15 91 SER A N 1
ATOM 590 C CA . SER A 1 88 ? -55.987 -49.292 72.431 1.00 51.21 91 SER A CA 1
ATOM 591 C C . SER A 1 88 ? -55.291 -48.786 71.174 1.00 49.43 91 SER A C 1
ATOM 592 O O . SER A 1 88 ? -54.804 -47.660 71.132 1.00 56.73 91 SER A O 1
ATOM 595 N N . GLY A 1 89 ? -55.236 -49.631 70.153 1.00 52.28 92 GLY A N 1
ATOM 596 C CA . GLY A 1 89 ? -54.574 -49.276 68.914 1.00 49.38 92 GLY A CA 1
ATOM 597 C C . GLY A 1 89 ? -55.341 -48.208 68.172 1.00 53.80 92 GLY A C 1
ATOM 598 O O . GLY A 1 89 ? -54.758 -47.383 67.472 1.00 62.80 92 GLY A O 1
ATOM 599 N N . VAL A 1 90 ? -56.660 -48.225 68.324 1.00 51.25 93 VAL A N 1
ATOM 600 C CA . VAL A 1 90 ? -57.507 -47.250 67.654 1.00 52.69 93 VAL A CA 1
ATOM 601 C C . VAL A 1 90 ? -57.408 -45.899 68.349 1.00 53.11 93 VAL A C 1
ATOM 602 O O . VAL A 1 90 ? -57.270 -44.860 67.701 1.00 58.09 93 VAL A O 1
ATOM 606 N N . ILE A 1 91 ? -57.469 -45.925 69.674 1.00 46.84 94 ILE A N 1
ATOM 607 C CA . ILE A 1 91 ? -57.382 -44.708 70.467 1.00 57.00 94 ILE A CA 1
ATOM 608 C C . ILE A 1 91 ? -56.008 -44.052 70.369 1.00 72.14 94 ILE A C 1
ATOM 609 O O . ILE A 1 91 ? -55.905 -42.850 70.129 1.00 87.95 94 ILE A O 1
ATOM 614 N N . PHE A 1 92 ? -54.956 -44.844 70.540 1.00 62.71 95 PHE A N 1
ATOM 615 C CA . PHE A 1 92 ? -53.603 -44.299 70.600 1.00 65.36 95 PHE A CA 1
ATOM 616 C C . PHE A 1 92 ? -52.906 -44.175 69.246 1.00 67.04 95 PHE A C 1
ATOM 617 O O . PHE A 1 92 ? -51.832 -43.581 69.157 1.00 67.72 95 PHE A O 1
ATOM 625 N N . LEU A 1 93 ? -53.502 -44.727 68.195 1.00 68.25 96 LEU A N 1
ATOM 626 C CA . LEU A 1 93 ? -52.881 -44.648 66.873 1.00 69.30 96 LEU A CA 1
ATOM 627 C C . LEU A 1 93 ? -53.756 -43.967 65.825 1.00 77.07 96 LEU A C 1
ATOM 628 O O . LEU A 1 93 ? -53.257 -43.513 64.794 1.00 87.77 96 LEU A O 1
ATOM 633 N N . ASP A 1 94 ? -55.056 -43.896 66.086 1.00 68.48 97 ASP A N 1
ATOM 634 C CA . ASP A 1 94 ? -55.984 -43.325 65.116 1.00 70.15 97 ASP A CA 1
ATOM 635 C C . ASP A 1 94 ? -56.747 -42.129 65.668 1.00 69.87 97 ASP A C 1
ATOM 636 O O . ASP A 1 94 ? -57.605 -41.565 64.990 1.00 75.50 97 ASP A O 1
ATOM 641 N N . ILE A 1 95 ? -56.434 -41.743 66.898 1.00 71.32 98 ILE A N 1
ATOM 642 C CA . ILE A 1 95 ? -57.109 -40.615 67.525 1.00 70.77 98 ILE A CA 1
ATOM 643 C C . ILE A 1 95 ? -56.119 -39.645 68.157 1.00 76.00 98 ILE A C 1
ATOM 644 O O . ILE A 1 95 ? -56.004 -38.500 67.725 1.00 83.01 98 ILE A O 1
ATOM 649 N N . ILE A 1 96 ? -55.400 -40.106 69.173 1.00 68.88 99 ILE A N 1
ATOM 650 C CA . ILE A 1 96 ? -54.433 -39.260 69.862 1.00 65.12 99 ILE A CA 1
ATOM 651 C C . ILE A 1 96 ? -53.288 -38.827 68.949 1.00 71.84 99 ILE A C 1
ATOM 652 O O . ILE A 1 96 ? -52.811 -37.697 69.038 1.00 93.53 99 ILE A O 1
ATOM 657 N N . LEU A 1 97 ? -52.847 -39.722 68.073 1.00 64.71 100 LEU A N 1
ATOM 658 C CA . LEU A 1 97 ? -51.736 -39.414 67.176 1.00 71.35 100 LEU A CA 1
ATOM 659 C C . LEU A 1 97 ? -52.061 -38.242 66.244 1.00 77.66 100 LEU A C 1
ATOM 660 O O . LEU A 1 97 ? -51.279 -37.297 66.141 1.00 78.51 100 LEU A O 1
ATOM 665 N N . PRO A 1 98 ? -53.215 -38.298 65.558 1.00 78.85 101 PRO A N 1
ATOM 666 C CA . PRO A 1 98 ? -53.609 -37.183 64.690 1.00 81.21 101 PRO A CA 1
ATOM 667 C C . PRO A 1 98 ? -54.093 -35.966 65.481 1.00 83.19 101 PRO A C 1
ATOM 668 O O . PRO A 1 98 ? -53.643 -34.854 65.213 1.00 88.01 101 PRO A O 1
ATOM 672 N N . PHE A 1 99 ? -54.998 -36.172 66.433 1.00 83.80 102 PHE A N 1
ATOM 673 C CA . PHE A 1 99 ? -55.461 -35.082 67.288 1.00 85.56 102 PHE A CA 1
ATOM 674 C C . PHE A 1 99 ? -54.267 -34.361 67.896 1.00 85.62 102 PHE A C 1
ATOM 675 O O . PHE A 1 99 ? -54.283 -33.143 68.067 1.00 89.83 102 PHE A O 1
ATOM 683 N N . GLY A 1 100 ? -53.231 -35.126 68.224 1.00 91.05 103 GLY A N 1
ATOM 684 C CA . GLY A 1 100 ? -51.980 -34.555 68.682 1.00 94.89 103 GLY A CA 1
ATOM 685 C C . GLY A 1 100 ? -51.364 -33.729 67.573 1.00 96.05 103 GLY A C 1
ATOM 686 O O . GLY A 1 100 ? -51.204 -32.523 67.710 1.00 101.48 103 GLY A O 1
ATOM 687 N N . PHE A 1 101 ? -51.028 -34.386 66.467 1.00 94.95 104 PHE A N 1
ATOM 688 C CA . PHE A 1 101 ? -50.516 -33.709 65.278 1.00 101.12 104 PHE A CA 1
ATOM 689 C C . PHE A 1 101 ? -51.099 -32.309 65.106 1.00 103.35 104 PHE A C 1
ATOM 690 O O . PHE A 1 101 ? -50.368 -31.317 65.101 1.00 108.39 104 PHE A O 1
ATOM 698 N N . VAL A 1 102 ? -52.419 -32.233 64.969 1.00 97.07 105 VAL A N 1
ATOM 699 C CA . VAL A 1 102 ? -53.079 -30.969 64.669 1.00 95.18 105 VAL A CA 1
ATOM 700 C C . VAL A 1 102 ? -53.023 -29.988 65.837 1.00 89.42 105 VAL A C 1
ATOM 701 O O . VAL A 1 102 ? -52.659 -28.828 65.662 1.00 88.71 105 VAL A O 1
ATOM 705 N N . SER A 1 103 ? -53.374 -30.461 67.027 1.00 90.51 106 SER A N 1
ATOM 706 C CA . SER A 1 103 ? -53.399 -29.609 68.209 1.00 99.57 106 SER A CA 1
ATOM 707 C C . SER A 1 103 ? -51.993 -29.292 68.714 1.00 106.54 106 SER A C 1
ATOM 708 O O . SER A 1 103 ? -51.786 -28.321 69.441 1.00 112.85 106 SER A O 1
ATOM 711 N N . MET A 1 104 ? -51.028 -30.116 68.322 1.00 107.23 107 MET A N 1
ATOM 712 C CA . MET A 1 104 ? -49.651 -29.948 68.767 1.00 108.46 107 MET A CA 1
ATOM 713 C C . MET A 1 104 ? -48.901 -28.905 67.950 1.00 101.86 107 MET A C 1
ATOM 714 O O . MET A 1 104 ? -48.288 -28.000 68.515 1.00 110.95 107 MET A O 1
ATOM 719 N N . PHE A 1 105 ? -48.946 -29.019 66.626 1.00 92.46 108 PHE A N 1
ATOM 720 C CA . PHE A 1 105 ? -48.173 -28.099 65.795 1.00 108.31 108 PHE A CA 1
ATOM 721 C C . PHE A 1 105 ? -48.895 -27.527 64.574 1.00 115.58 108 PHE A C 1
ATOM 722 O O . PHE A 1 105 ? -48.346 -26.675 63.875 1.00 125.19 108 PHE A O 1
ATOM 730 N N . LEU A 1 106 ? -50.116 -27.979 64.310 1.00 111.36 109 LEU A N 1
ATOM 731 C CA . LEU A 1 106 ? -50.911 -27.342 63.266 1.00 109.15 109 LEU A CA 1
ATOM 732 C C . LEU A 1 106 ? -51.704 -26.189 63.872 1.00 106.87 109 LEU A C 1
ATOM 733 O O . LEU A 1 106 ? -52.286 -25.373 63.159 1.00 116.61 109 LEU A O 1
ATOM 738 N N . ALA A 1 107 ? -51.718 -26.133 65.200 1.00 94.75 110 ALA A N 1
ATOM 739 C CA . ALA A 1 107 ? -52.332 -25.024 65.915 1.00 89.04 110 ALA A CA 1
ATOM 740 C C . ALA A 1 107 ? -51.413 -23.804 65.902 1.00 91.14 110 ALA A C 1
ATOM 741 O O . ALA A 1 107 ? -51.834 -22.717 65.511 1.00 86.20 110 ALA A O 1
ATOM 743 N N . PRO A 1 108 ? -50.148 -23.981 66.325 1.00 98.66 111 PRO A N 1
ATOM 744 C CA . PRO A 1 108 ? -49.169 -22.890 66.267 1.00 102.61 111 PRO A CA 1
ATOM 745 C C . PRO A 1 108 ? -49.093 -22.281 64.872 1.00 95.29 111 PRO A C 1
ATOM 746 O O . PRO A 1 108 ? -48.845 -21.085 64.729 1.00 97.19 111 PRO A O 1
ATOM 750 N N . TRP A 1 109 ? -49.302 -23.111 63.857 1.00 88.16 112 TRP A N 1
ATOM 751 C CA . TRP A 1 109 ? -49.249 -22.665 62.472 1.00 89.26 112 TRP A CA 1
ATOM 752 C C . TRP A 1 109 ? -50.239 -21.537 62.184 1.00 104.19 112 TRP A C 1
ATOM 753 O O . TRP A 1 109 ? -49.875 -20.528 61.581 1.00 107.61 112 TRP A O 1
ATOM 764 N N . ILE A 1 110 ? -51.486 -21.705 62.617 1.00 106.86 113 ILE A N 1
ATOM 765 C CA . ILE A 1 110 ? -52.504 -20.684 62.387 1.00 107.58 113 ILE A CA 1
ATOM 766 C C . ILE A 1 110 ? -52.213 -19.418 63.188 1.00 107.88 113 ILE A C 1
ATOM 767 O O . ILE A 1 110 ? -52.370 -18.304 62.687 1.00 114.90 113 ILE A O 1
ATOM 772 N N . GLU A 1 111 ? -51.782 -19.594 64.432 1.00 100.65 114 GLU A N 1
ATOM 773 C CA . GLU A 1 111 ? -51.569 -18.468 65.331 1.00 112.48 114 GLU A CA 1
ATOM 774 C C . GLU A 1 111 ? -50.285 -17.710 65.017 1.00 113.46 114 GLU A C 1
ATOM 775 O O . GLU A 1 111 ? -49.939 -16.749 65.707 1.00 117.44 114 GLU A O 1
ATOM 781 N N . ARG A 1 112 ? -49.580 -18.138 63.975 1.00 104.02 115 ARG A N 1
ATOM 782 C CA . ARG A 1 112 ? -48.328 -17.487 63.614 1.00 104.69 115 ARG A CA 1
ATOM 783 C C . ARG A 1 112 ? -48.147 -17.314 62.106 1.00 101.65 115 ARG A C 1
ATOM 784 O O . ARG A 1 112 ? -47.140 -16.763 61.662 1.00 104.68 115 ARG A O 1
ATOM 792 N N . ARG A 1 113 ? -49.115 -17.773 61.318 1.00 95.22 116 ARG A N 1
ATOM 793 C CA . ARG A 1 113 ? -49.004 -17.657 59.865 1.00 96.60 116 ARG A CA 1
ATOM 794 C C . ARG A 1 113 ? -50.281 -17.180 59.175 1.00 97.19 116 ARG A C 1
ATOM 795 O O . ARG A 1 113 ? -50.249 -16.757 58.017 1.00 101.80 116 ARG A O 1
ATOM 803 N N . LEU A 1 114 ? -51.400 -17.245 59.887 1.00 90.74 117 LEU A N 1
ATOM 804 C CA . LEU A 1 114 ? -52.671 -16.766 59.357 1.00 85.82 117 LEU A CA 1
ATOM 805 C C . LEU A 1 114 ? -53.072 -15.478 60.060 1.00 95.03 117 LEU A C 1
ATOM 806 O O . LEU A 1 114 ? -53.954 -14.753 59.604 1.00 102.57 117 LEU A O 1
ATOM 811 N N . ARG A 1 115 ? -52.406 -15.200 61.174 1.00 106.01 118 ARG A N 1
ATOM 812 C CA . ARG A 1 115 ? -52.692 -14.020 61.974 1.00 118.50 118 ARG A CA 1
ATOM 813 C C . ARG A 1 115 ? -51.390 -13.526 62.587 1.00 114.38 118 ARG A C 1
ATOM 814 O O . ARG A 1 115 ? -50.877 -14.134 63.527 1.00 116.66 118 ARG A O 1
ATOM 822 N N . TYR A 1 116 ? -50.849 -12.434 62.054 1.00 91.30 119 TYR A N 1
ATOM 823 C CA . TYR A 1 116 ? -49.569 -11.918 62.532 1.00 84.62 119 TYR A CA 1
ATOM 824 C C . TYR A 1 116 ? -49.527 -11.833 64.048 1.00 78.69 119 TYR A C 1
ATOM 825 O O . TYR A 1 116 ? -50.395 -11.225 64.672 1.00 77.27 119 TYR A O 1
ATOM 834 N N . HIS A 1 117 ? -48.508 -12.452 64.632 1.00 84.37 120 HIS A N 1
ATOM 835 C CA . HIS A 1 117 ? -48.327 -12.442 66.075 1.00 94.16 120 HIS A CA 1
ATOM 836 C C . HIS A 1 117 ? -47.031 -11.718 66.412 1.00 85.65 120 HIS A C 1
ATOM 837 O O . HIS A 1 117 ? -45.946 -12.288 66.293 1.00 83.92 120 HIS A O 1
ATOM 844 N N . PRO A 1 118 ? -47.140 -10.449 66.826 1.00 79.42 121 PRO A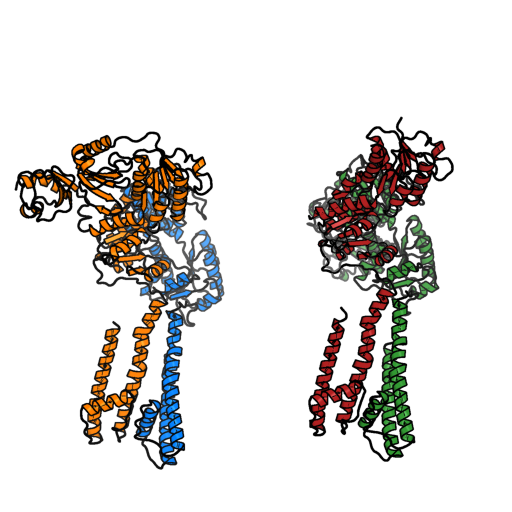 N 1
ATOM 845 C CA . PRO A 1 118 ? -45.956 -9.644 67.137 1.00 71.92 121 PRO A CA 1
ATOM 846 C C . PRO A 1 118 ? -45.251 -10.140 68.393 1.00 67.05 121 PRO A C 1
ATOM 847 O O . PRO A 1 118 ? -45.900 -10.651 69.307 1.00 65.22 121 PRO A O 1
ATOM 851 N N . THR A 1 119 ? -43.931 -9.995 68.424 1.00 63.28 122 THR A N 1
ATOM 852 C CA . THR A 1 119 ? -43.137 -10.358 69.590 1.00 62.80 122 THR A CA 1
ATOM 853 C C . THR A 1 119 ? -43.184 -9.231 70.613 1.00 65.55 122 THR A C 1
ATOM 854 O O . THR A 1 119 ? -42.830 -8.093 70.306 1.00 69.73 122 THR A O 1
ATOM 858 N N . ILE A 1 120 ? -43.617 -9.545 71.829 1.00 63.67 123 ILE A N 1
ATOM 859 C CA . ILE A 1 120 ? -43.772 -8.522 72.857 1.00 56.34 123 ILE A CA 1
ATOM 860 C C . ILE A 1 120 ? -42.771 -8.698 73.991 1.00 56.33 123 ILE A C 1
ATOM 861 O O . ILE A 1 120 ? -42.822 -7.982 74.988 1.00 65.29 123 ILE A O 1
ATOM 866 N N . GLU A 1 121 ? -41.852 -9.644 73.827 1.00 62.16 124 GLU A N 1
ATOM 867 C CA . GLU A 1 121 ? -40.894 -9.963 74.879 1.00 65.86 124 GLU A CA 1
ATOM 868 C C . GLU A 1 121 ? -39.763 -10.839 74.348 1.00 71.04 124 GLU A C 1
ATOM 869 O O . GLU A 1 121 ? -39.998 -11.781 73.591 1.00 90.28 124 GLU A O 1
ATOM 875 N N . LEU A 1 122 ? -38.535 -10.521 74.743 1.00 59.50 125 LEU A N 1
ATOM 876 C CA . LEU A 1 122 ? -37.379 -11.330 74.371 1.00 57.50 125 LEU A CA 1
ATOM 877 C C . LEU A 1 122 ? -37.128 -12.447 75.387 1.00 66.91 125 LEU A C 1
ATOM 878 O O . LEU A 1 122 ? -37.476 -12.314 76.563 1.00 70.28 125 LEU A O 1
ATOM 883 N N . PRO A 1 123 ? -36.524 -13.557 74.934 1.00 64.52 126 PRO A N 1
ATOM 884 C CA . PRO A 1 123 ? -36.195 -14.676 75.822 1.00 52.65 126 PRO A CA 1
ATOM 885 C C . PRO A 1 123 ? -35.417 -14.212 77.048 1.00 60.31 126 PRO A C 1
ATOM 886 O O . PRO A 1 123 ? -34.643 -13.257 76.960 1.00 57.96 126 PRO A O 1
ATOM 890 N N . ASP A 1 124 ? -35.629 -14.891 78.172 1.00 66.32 127 ASP A N 1
ATOM 891 C CA . ASP A 1 124 ? -35.006 -14.537 79.445 1.00 73.51 127 ASP A CA 1
ATOM 892 C C . ASP A 1 124 ? -33.494 -14.340 79.351 1.00 67.60 127 ASP A C 1
ATOM 893 O O . ASP A 1 124 ? -32.942 -13.429 79.970 1.00 69.34 127 ASP A O 1
ATOM 898 N N . ASP A 1 125 ? -32.829 -15.196 78.582 1.00 58.56 128 ASP A N 1
ATOM 899 C CA . ASP A 1 125 ? -31.369 -15.230 78.565 1.00 70.81 128 ASP A CA 1
ATOM 900 C C . ASP A 1 125 ? -30.744 -14.423 77.427 1.00 69.37 128 ASP A C 1
ATOM 901 O O . ASP A 1 125 ? -29.575 -14.611 77.095 1.00 66.69 128 ASP A O 1
ATOM 906 N N . THR A 1 126 ? -31.519 -13.523 76.834 1.00 69.29 129 THR A N 1
ATOM 907 C CA . THR A 1 126 ? -31.000 -12.677 75.768 1.00 64.75 129 THR A CA 1
ATOM 908 C C . THR A 1 126 ? -29.954 -11.719 76.329 1.00 62.70 129 THR A C 1
ATOM 909 O O . THR A 1 126 ? -30.228 -10.978 77.273 1.00 59.39 129 THR A O 1
ATOM 913 N N . ARG A 1 127 ? -28.754 -11.745 75.755 1.00 56.82 130 ARG A N 1
ATOM 914 C CA . ARG A 1 127 ? -27.657 -10.916 76.247 1.00 61.50 130 ARG A CA 1
ATOM 915 C C . ARG A 1 127 ? -26.801 -10.344 75.122 1.00 56.58 130 ARG A C 1
ATOM 916 O O . ARG A 1 127 ? -26.683 -10.937 74.051 1.00 64.57 130 ARG A O 1
ATOM 924 N N . GLY A 1 128 ? -26.207 -9.183 75.378 1.00 52.37 131 GLY A N 1
ATOM 925 C CA . GLY A 1 128 ? -25.321 -8.541 74.425 1.00 47.71 131 GLY A CA 1
ATOM 926 C C . GLY A 1 128 ? -26.010 -7.969 73.201 1.00 45.94 131 GLY A C 1
ATOM 927 O O . GLY A 1 128 ? -25.359 -7.699 72.194 1.00 49.33 131 GLY A O 1
ATOM 928 N N . HIS A 1 129 ? -27.323 -7.773 73.282 1.00 53.98 132 HIS A N 1
ATOM 929 C CA . HIS A 1 129 ? -28.071 -7.220 72.155 1.00 49.99 132 HIS A CA 1
ATOM 930 C C . HIS A 1 129 ? -28.093 -5.694 72.158 1.00 43.24 132 HIS A C 1
ATOM 931 O O . HIS A 1 129 ? -27.864 -5.062 73.186 1.00 47.99 132 HIS A O 1
ATOM 938 N N . ILE A 1 130 ? -28.357 -5.112 70.992 1.00 39.83 133 ILE A N 1
ATOM 939 C CA . ILE A 1 130 ? -28.440 -3.666 70.846 1.00 40.47 133 ILE A CA 1
ATOM 940 C C . ILE A 1 130 ? -29.875 -3.241 70.557 1.00 49.36 133 ILE A C 1
ATOM 941 O O . ILE A 1 130 ? -30.390 -3.496 69.469 1.00 51.77 133 ILE A O 1
ATOM 946 N N . LEU A 1 131 ? -30.519 -2.604 71.535 1.00 43.74 134 LEU A N 1
ATOM 947 C CA . LEU A 1 131 ? -31.875 -2.080 71.355 1.00 38.23 134 LEU A CA 1
ATOM 948 C C . LEU A 1 131 ? -31.881 -0.828 70.477 1.00 41.52 134 LEU A C 1
ATOM 949 O O . LEU A 1 131 ? -31.130 0.113 70.728 1.00 42.33 134 LEU A O 1
ATOM 954 N N . ILE A 1 132 ? -32.731 -0.822 69.453 1.00 43.45 135 ILE A N 1
ATOM 955 C CA . ILE A 1 132 ? -32.939 0.368 68.632 1.00 42.58 135 ILE A CA 1
ATOM 956 C C . ILE A 1 132 ? -34.340 0.938 68.856 1.00 47.02 135 ILE A C 1
ATOM 957 O O . ILE A 1 132 ? -35.339 0.245 68.655 1.00 42.10 135 ILE A O 1
ATOM 962 N N . PHE A 1 133 ? -34.409 2.197 69.278 1.00 44.64 136 PHE A N 1
ATOM 963 C CA . PHE A 1 133 ? -35.692 2.872 69.452 1.00 40.48 136 PHE A CA 1
ATOM 964 C C . PHE A 1 133 ? -35.840 3.997 68.431 1.00 47.70 136 PHE A C 1
ATOM 965 O O . PHE A 1 133 ? -35.079 4.966 68.446 1.00 44.91 136 PHE A O 1
ATOM 973 N N . GLY A 1 134 ? -36.817 3.860 67.542 1.00 49.26 137 GLY A N 1
ATOM 974 C CA . GLY A 1 134 ? -37.007 4.819 66.470 1.00 43.71 137 GLY A CA 1
ATOM 975 C C . GLY A 1 134 ? -36.262 4.416 65.212 1.00 42.57 137 GLY A C 1
ATOM 976 O O . GLY A 1 134 ? -35.170 4.906 64.940 1.00 45.04 137 GLY A O 1
ATOM 977 N N . ILE A 1 135 ? -36.852 3.509 64.443 1.00 45.28 138 ILE A N 1
ATOM 978 C CA . ILE A 1 135 ? -36.224 3.036 63.219 1.00 49.95 138 ILE A CA 1
ATOM 979 C C . ILE A 1 135 ? -36.413 4.041 62.079 1.00 50.21 138 ILE A C 1
ATOM 980 O O . ILE A 1 135 ? -37.469 4.662 61.952 1.00 41.49 138 ILE A O 1
ATOM 985 N N . ASP A 1 136 ? -35.373 4.205 61.265 1.00 43.67 139 ASP A N 1
ATOM 986 C CA . ASP A 1 136 ? -35.394 5.134 60.138 1.00 47.43 139 ASP A CA 1
ATOM 987 C C . ASP A 1 136 ? -34.194 4.858 59.222 1.00 53.44 139 ASP A C 1
ATOM 988 O O . ASP A 1 136 ? -33.417 3.943 59.491 1.00 48.67 139 ASP A O 1
ATOM 993 N N . PRO A 1 137 ? -34.039 5.635 58.134 1.00 50.43 140 PRO A N 1
ATOM 994 C CA . PRO A 1 137 ? -32.947 5.321 57.204 1.00 42.80 140 PRO A CA 1
ATOM 995 C C . PRO A 1 137 ? -31.591 5.229 57.891 1.00 41.14 140 PRO A C 1
ATOM 996 O O . PRO A 1 137 ? -30.794 4.348 57.568 1.00 42.76 140 PRO A O 1
ATOM 1000 N N . ILE A 1 138 ? -31.334 6.126 58.832 1.00 45.13 141 ILE A N 1
ATOM 1001 C CA . ILE A 1 138 ? -30.057 6.128 59.535 1.00 41.15 141 ILE A CA 1
ATOM 1002 C C . ILE A 1 138 ? -29.832 4.834 60.318 1.00 44.06 141 ILE A C 1
ATOM 1003 O O . ILE A 1 138 ? -28.833 4.145 60.117 1.00 39.53 141 ILE A O 1
ATOM 1008 N N . THR A 1 139 ? -30.768 4.496 61.198 1.00 45.70 142 THR A N 1
ATOM 1009 C CA . THR A 1 139 ? -30.641 3.287 62.004 1.00 46.93 142 THR A CA 1
ATOM 1010 C C . THR A 1 139 ? -30.759 2.013 61.167 1.00 47.36 142 THR A C 1
ATOM 1011 O O . THR A 1 139 ? -30.222 0.969 61.532 1.00 51.97 142 THR A O 1
ATOM 1015 N N . ARG A 1 140 ? -31.461 2.103 60.044 1.00 44.11 143 ARG A N 1
ATOM 1016 C CA . ARG A 1 140 ? -31.600 0.966 59.140 1.00 47.49 143 ARG A CA 1
ATOM 1017 C C . ARG A 1 140 ? -30.262 0.698 58.456 1.00 45.12 143 ARG A C 1
ATOM 1018 O O . ARG A 1 140 ? -29.857 -0.452 58.277 1.00 54.93 143 ARG A O 1
ATOM 1026 N N . THR A 1 141 ? -29.577 1.775 58.087 1.00 46.46 144 THR A N 1
ATOM 1027 C CA . THR A 1 141 ? -28.252 1.694 57.484 1.00 41.86 144 THR A CA 1
ATOM 1028 C C . THR A 1 141 ? -27.221 1.226 58.512 1.00 47.33 144 THR A C 1
ATOM 1029 O O . THR A 1 141 ? -26.233 0.585 58.161 1.00 51.45 144 THR A O 1
ATOM 1033 N N . LEU A 1 142 ? -27.458 1.551 59.781 1.00 47.98 145 LEU A N 1
ATOM 1034 C CA . LEU A 1 142 ? -26.595 1.106 60.873 1.00 45.49 145 LEU A CA 1
ATOM 1035 C C . LEU A 1 142 ? -26.635 -0.414 60.997 1.00 53.88 145 LEU A C 1
ATOM 1036 O O . LEU A 1 142 ? -25.600 -1.067 61.129 1.00 51.17 145 LEU A O 1
ATOM 1041 N N . ILE A 1 143 ? -27.844 -0.966 60.957 1.00 56.08 146 ILE A N 1
ATOM 1042 C CA . ILE A 1 143 ? -28.046 -2.403 61.082 1.00 51.35 146 ILE A CA 1
ATOM 1043 C C . ILE A 1 143 ? -27.358 -3.176 59.962 1.00 59.27 146 ILE A C 1
ATOM 1044 O O . ILE A 1 143 ? -26.597 -4.108 60.221 1.00 60.55 146 ILE A O 1
ATOM 1049 N N . ARG A 1 144 ? -27.621 -2.785 58.719 1.00 70.35 147 ARG A N 1
ATOM 1050 C CA . ARG A 1 144 ? -27.063 -3.504 57.578 1.00 73.52 147 ARG A CA 1
ATOM 1051 C C . ARG A 1 144 ? -25.557 -3.287 57.454 1.00 72.08 147 ARG A C 1
ATOM 1052 O O . ARG A 1 144 ? -24.887 -3.961 56.673 1.00 82.32 147 ARG A O 1
ATOM 1060 N N . LYS A 1 145 ? -25.027 -2.352 58.233 1.00 67.01 148 LYS A N 1
ATOM 1061 C CA . LYS A 1 145 ? -23.610 -2.024 58.158 1.00 67.34 148 LYS A CA 1
ATOM 1062 C C . LYS A 1 145 ? -22.783 -2.881 59.104 1.00 69.94 148 LYS A C 1
ATOM 1063 O O . LYS A 1 145 ? -21.728 -3.385 58.729 1.00 82.80 148 LYS A O 1
ATOM 1069 N N . LEU A 1 146 ? -23.262 -3.043 60.333 1.00 71.63 149 LEU A N 1
ATOM 1070 C CA . LEU A 1 146 ? -22.545 -3.842 61.323 1.00 78.62 149 LEU A CA 1
ATOM 1071 C C . LEU A 1 146 ? -23.009 -5.296 61.307 1.00 88.61 149 LEU A C 1
ATOM 1072 O O . LEU A 1 146 ? -22.980 -5.977 62.333 1.00 86.36 149 LEU A O 1
ATOM 1077 N N . GLU A 1 147 ? -23.433 -5.767 60.139 1.00 101.52 150 GLU A N 1
ATOM 1078 C CA . GLU A 1 147 ? -23.966 -7.121 60.009 1.00 104.23 150 GLU A CA 1
ATOM 1079 C C . GLU A 1 147 ? -22.869 -8.179 60.087 1.00 86.77 150 GLU A C 1
ATOM 1080 O O . GLU A 1 147 ? -23.110 -9.299 60.537 1.00 68.40 150 GLU A O 1
ATOM 1086 N N . SER A 1 148 ? -21.666 -7.818 59.650 1.00 91.15 151 SER A N 1
ATOM 1087 C CA . SER A 1 148 ? -20.542 -8.747 59.658 1.00 102.00 151 SER A CA 1
ATOM 1088 C C . SER A 1 148 ? -20.027 -8.971 61.075 1.00 101.48 151 SER A C 1
ATOM 1089 O O . SER A 1 148 ? -19.411 -9.997 61.364 1.00 109.13 151 SER A O 1
ATOM 1092 N N . ARG A 1 149 ? -20.280 -8.006 61.954 1.00 89.12 152 ARG A N 1
ATOM 1093 C CA . ARG A 1 149 ? -19.927 -8.153 63.360 1.00 97.91 152 ARG A CA 1
ATOM 1094 C C . ARG A 1 149 ? -20.922 -9.101 64.021 1.00 99.62 152 ARG A C 1
ATOM 1095 O O . ARG A 1 149 ? -20.709 -9.566 65.141 1.00 99.46 152 ARG A O 1
ATOM 1103 N N . ASN A 1 150 ? -22.013 -9.372 63.311 1.00 99.92 153 ASN A N 1
ATOM 1104 C CA . ASN A 1 150 ? -23.062 -10.276 63.774 1.00 104.05 153 ASN A CA 1
ATOM 1105 C C . ASN A 1 150 ? -23.628 -9.948 65.155 1.00 102.37 153 ASN A C 1
ATOM 1106 O O . ASN A 1 150 ? -23.730 -10.823 66.017 1.00 98.99 153 ASN A O 1
ATOM 1111 N N . HIS A 1 151 ? -23.995 -8.687 65.358 1.00 96.28 154 HIS A N 1
ATOM 1112 C CA . HIS A 1 151 ? -24.711 -8.295 66.562 1.00 85.09 154 HIS A CA 1
ATOM 1113 C C . HIS A 1 151 ? -26.174 -8.668 66.395 1.00 72.95 154 HIS A C 1
ATOM 1114 O O . HIS A 1 151 ? -26.683 -8.723 65.276 1.00 72.19 154 HIS A O 1
ATOM 1121 N N . LEU A 1 152 ? -26.851 -8.929 67.506 1.00 63.34 155 LEU A N 1
ATOM 1122 C CA . LEU A 1 152 ? -28.295 -9.084 67.473 1.00 63.00 155 LEU A CA 1
ATOM 1123 C C . LEU A 1 152 ? -28.948 -7.727 67.710 1.00 61.69 155 LEU A C 1
ATOM 1124 O O . LEU A 1 152 ? -28.991 -7.243 68.840 1.00 67.07 155 LEU A O 1
ATOM 1129 N N . PHE A 1 153 ? -29.435 -7.108 66.639 1.00 51.82 156 PHE A N 1
ATOM 1130 C CA . PHE A 1 153 ? -30.160 -5.849 66.750 1.00 40.41 156 PHE A CA 1
ATOM 1131 C C . PHE A 1 153 ? -31.641 -6.114 66.957 1.00 46.90 156 PHE A C 1
ATOM 1132 O O . PHE A 1 153 ? -32.240 -6.925 66.254 1.00 53.17 156 PHE A O 1
ATOM 1140 N N . VAL A 1 154 ? -32.230 -5.423 67.925 1.00 45.28 157 VAL A N 1
ATOM 1141 C CA . VAL A 1 154 ? -33.668 -5.479 68.135 1.00 41.42 157 VAL A CA 1
ATOM 1142 C C . VAL A 1 154 ? -34.253 -4.081 67.960 1.00 47.37 157 VAL A C 1
ATOM 1143 O O . VAL A 1 154 ? -33.871 -3.150 68.668 1.00 49.44 157 VAL A O 1
ATOM 1147 N N . VAL A 1 155 ? -35.162 -3.928 67.004 1.00 44.20 158 VAL A N 1
ATOM 1148 C CA . VAL A 1 155 ? -35.849 -2.656 66.825 1.00 46.47 158 VAL A CA 1
ATOM 1149 C C . VAL A 1 155 ? -37.162 -2.660 67.603 1.00 49.28 158 VAL A C 1
ATOM 1150 O O . VAL A 1 155 ? -37.918 -3.631 67.559 1.00 52.28 158 VAL A O 1
ATOM 1154 N N . VAL A 1 156 ? -37.423 -1.581 68.332 1.00 51.94 159 VAL A N 1
ATOM 1155 C CA . VAL A 1 156 ? -38.642 -1.484 69.123 1.00 40.81 159 VAL A CA 1
ATOM 1156 C C . VAL A 1 156 ? -39.580 -0.441 68.536 1.00 41.24 159 VAL A C 1
ATOM 1157 O O . VAL A 1 156 ? -39.145 0.630 68.117 1.00 58.96 159 VAL A O 1
ATOM 1161 N N . THR A 1 157 ? -40.868 -0.757 68.500 1.00 40.35 160 THR A N 1
ATOM 1162 C CA . THR A 1 157 ? -41.856 0.164 67.957 1.00 50.99 160 THR A CA 1
ATOM 1163 C C . THR A 1 157 ? -43.215 -0.039 68.610 1.00 53.04 160 THR A C 1
ATOM 1164 O O . THR A 1 157 ? -43.605 -1.167 68.914 1.00 50.58 160 THR A O 1
ATOM 1168 N N . ASP A 1 158 ? -43.929 1.060 68.830 1.00 51.03 161 ASP A N 1
ATOM 1169 C CA . ASP A 1 158 ? -45.262 0.995 69.418 1.00 60.64 161 ASP A CA 1
ATOM 1170 C C . ASP A 1 158 ? -46.328 1.054 68.329 1.00 59.88 161 ASP A C 1
ATOM 1171 O O . ASP A 1 158 ? -47.518 1.193 68.613 1.00 61.68 161 ASP A O 1
ATOM 1176 N N . ASN A 1 159 ? -45.887 0.948 67.081 1.00 46.25 162 ASN A N 1
ATOM 1177 C CA . ASN A 1 159 ? -46.801 0.954 65.950 1.00 56.68 162 ASN A CA 1
ATOM 1178 C C . ASN A 1 159 ? -46.972 -0.445 65.367 1.00 64.74 162 ASN A C 1
ATOM 1179 O O . ASN A 1 159 ? -46.013 -1.048 64.881 1.00 66.46 162 ASN A O 1
ATOM 1184 N N . TYR A 1 160 ? -48.198 -0.958 65.424 1.00 62.32 163 TYR A N 1
ATOM 1185 C CA . TYR A 1 160 ? -48.485 -2.315 64.970 1.00 69.98 163 TYR A CA 1
ATOM 1186 C C . TYR A 1 160 ? -48.122 -2.520 63.502 1.00 79.45 163 TYR A C 1
ATOM 1187 O O . TYR A 1 160 ? -47.378 -3.439 63.159 1.00 77.41 163 TYR A O 1
ATOM 1196 N N . ASP A 1 161 ? -48.651 -1.657 62.642 1.00 80.47 164 ASP A N 1
ATOM 1197 C CA . ASP A 1 161 ? -48.436 -1.783 61.207 1.00 79.98 164 ASP A CA 1
ATOM 1198 C C . ASP A 1 161 ? -46.958 -1.733 60.847 1.00 78.54 164 ASP A C 1
ATOM 1199 O O . ASP A 1 161 ? -46.535 -2.329 59.857 1.00 103.15 164 ASP A O 1
ATOM 1204 N N . GLN A 1 162 ? -46.172 -1.026 61.651 1.00 61.96 165 GLN A N 1
ATOM 1205 C CA . GLN A 1 162 ? -44.741 -0.912 61.391 1.00 64.00 165 GLN A CA 1
ATOM 1206 C C . GLN A 1 162 ? -44.001 -2.176 61.822 1.00 57.94 165 GLN A C 1
ATOM 1207 O O . GLN A 1 162 ? -43.059 -2.614 61.161 1.00 55.47 165 GLN A O 1
ATOM 1213 N N . ALA A 1 163 ? -44.432 -2.757 62.936 1.00 45.76 166 ALA A N 1
ATOM 1214 C CA . ALA A 1 163 ? -43.852 -4.003 63.413 1.00 53.27 166 ALA A CA 1
ATOM 1215 C C . ALA A 1 163 ? -44.108 -5.098 62.389 1.00 71.21 166 ALA A C 1
ATOM 1216 O O . ALA A 1 163 ? -43.250 -5.944 62.131 1.00 74.44 166 ALA A O 1
ATOM 1218 N N . LEU A 1 164 ? -45.301 -5.067 61.805 1.00 72.32 167 LEU A N 1
ATOM 1219 C CA . LEU A 1 164 ? -45.695 -6.044 60.803 1.00 75.24 167 LEU A CA 1
ATOM 1220 C C . LEU A 1 164 ? -44.785 -5.977 59.584 1.00 79.95 167 LEU A C 1
ATOM 1221 O O . LEU A 1 164 ? -44.290 -7.001 59.110 1.00 84.68 167 LEU A O 1
ATOM 1226 N N . HIS A 1 165 ? -44.568 -4.768 59.078 1.00 72.49 168 HIS A N 1
ATOM 1227 C CA . HIS A 1 165 ? -43.736 -4.579 57.896 1.00 73.87 168 HIS A CA 1
ATOM 1228 C C . HIS A 1 165 ? -42.272 -4.903 58.175 1.00 72.68 168 HIS A C 1
ATOM 1229 O O . HIS A 1 165 ? -41.568 -5.421 57.312 1.00 86.70 168 HIS A O 1
ATOM 1236 N N . LEU A 1 166 ? -41.813 -4.596 59.382 1.00 68.56 169 LEU A N 1
ATOM 1237 C CA . LEU A 1 166 ? -40.429 -4.871 59.747 1.00 67.86 169 LEU A CA 1
ATOM 1238 C C . LEU A 1 166 ? -40.203 -6.361 59.977 1.00 75.26 169 LEU A C 1
ATOM 1239 O O . LEU A 1 166 ? -39.074 -6.802 60.180 1.00 70.51 169 LEU A O 1
ATOM 1244 N N . GLU A 1 167 ? -41.282 -7.134 59.942 1.00 82.88 170 GLU A N 1
ATOM 1245 C CA . GLU A 1 167 ? -41.193 -8.569 60.177 1.00 84.52 170 GLU A CA 1
ATOM 1246 C C . GLU A 1 167 ? -40.841 -9.326 58.898 1.00 91.24 170 GLU A C 1
ATOM 1247 O O . GLU A 1 167 ? -39.962 -10.188 58.906 1.00 79.58 170 GLU A O 1
ATOM 1253 N N . GLU A 1 168 ? -41.524 -8.996 57.803 1.00 100.46 171 GLU A N 1
ATOM 1254 C CA . GLU A 1 168 ? -41.334 -9.705 56.539 1.00 111.11 171 GLU A CA 1
ATOM 1255 C C . GLU A 1 168 ? -39.871 -9.717 56.097 1.00 128.42 171 GLU A C 1
ATOM 1256 O O . GLU A 1 168 ? -39.297 -10.780 55.862 1.00 142.41 171 GLU A O 1
ATOM 1262 N N . GLN A 1 169 ? -39.274 -8.535 55.981 1.00 125.22 172 GLN A N 1
ATOM 1263 C CA . GLN A 1 169 ? -37.861 -8.421 55.643 1.00 121.02 172 GLN A CA 1
ATOM 1264 C C . GLN A 1 169 ? -37.076 -8.104 56.906 1.00 101.58 172 GLN A C 1
ATOM 1265 O O . GLN A 1 169 ? -37.522 -7.307 57.729 1.00 104.68 172 GLN A O 1
ATOM 1271 N N . GLU A 1 170 ? -35.909 -8.722 57.063 1.00 89.31 173 GLU A N 1
ATOM 1272 C CA . GLU A 1 170 ? -35.155 -8.567 58.300 1.00 102.58 173 GLU A CA 1
ATOM 1273 C C . GLU A 1 170 ? -33.669 -8.918 58.240 1.00 111.49 173 GLU A C 1
ATOM 1274 O O . GLU A 1 170 ? -33.248 -9.848 57.552 1.00 115.06 173 GLU A O 1
ATOM 1280 N N . GLY A 1 171 ? -32.893 -8.135 58.980 1.00 109.49 174 GLY A N 1
ATOM 1281 C CA . GLY A 1 171 ? -31.549 -8.488 59.390 1.00 96.50 174 GLY A CA 1
ATOM 1282 C C . GLY A 1 171 ? -31.503 -8.155 60.871 1.00 84.35 174 GLY A C 1
ATOM 1283 O O . GLY A 1 171 ? -30.443 -7.891 61.442 1.00 66.02 174 GLY A O 1
ATOM 1284 N N . PHE A 1 172 ? -32.687 -8.171 61.484 1.00 81.40 175 PHE A N 1
ATOM 1285 C CA . PHE A 1 172 ? -32.887 -7.702 62.850 1.00 76.41 175 PHE A CA 1
ATOM 1286 C C . PHE A 1 172 ? -34.252 -8.142 63.383 1.00 69.84 175 PHE A C 1
ATOM 1287 O O . PHE A 1 172 ? -35.212 -8.273 62.624 1.00 67.22 175 PHE A O 1
ATOM 1295 N N . LYS A 1 173 ? -34.330 -8.354 64.693 1.00 62.42 176 LYS A N 1
ATOM 1296 C CA . LYS A 1 173 ? -35.560 -8.791 65.346 1.00 57.52 176 LYS A CA 1
ATOM 1297 C C . LYS A 1 173 ? -36.444 -7.594 65.683 1.00 59.96 176 LYS A C 1
ATOM 1298 O O . LYS A 1 173 ? -35.944 -6.517 66.005 1.00 68.94 176 LYS A O 1
ATOM 1304 N N . VAL A 1 174 ? -37.757 -7.785 65.613 1.00 60.21 177 VAL A N 1
ATOM 1305 C CA . VAL A 1 174 ? -38.701 -6.702 65.879 1.00 53.99 177 VAL A CA 1
ATOM 1306 C C . VAL A 1 174 ? -39.570 -6.968 67.101 1.00 57.01 177 VAL A C 1
ATOM 1307 O O . VAL A 1 174 ? -40.277 -7.974 67.167 1.00 66.62 177 VAL A O 1
ATOM 1311 N N . VAL A 1 175 ? -39.516 -6.058 68.066 1.00 52.66 178 VAL A N 1
ATOM 1312 C CA . VAL A 1 175 ? -40.390 -6.127 69.228 1.00 52.09 178 VAL A CA 1
ATOM 1313 C C . VAL A 1 175 ? -41.437 -5.018 69.175 1.00 56.91 178 VAL A C 1
ATOM 1314 O O . VAL A 1 175 ? -41.151 -3.894 68.760 1.00 69.16 178 VAL A O 1
ATOM 1318 N N . TYR A 1 176 ? -42.652 -5.345 69.593 1.00 49.41 179 TYR A N 1
ATOM 1319 C CA . TYR A 1 176 ? -43.769 -4.414 69.532 1.00 45.99 179 TYR A CA 1
ATOM 1320 C C . TYR A 1 176 ? -44.240 -4.063 70.938 1.00 48.95 179 TYR A C 1
ATOM 1321 O O . TYR A 1 176 ? -44.673 -4.932 71.692 1.00 59.37 179 TYR A O 1
ATOM 1330 N N . GLY A 1 177 ? -44.136 -2.786 71.290 1.00 46.18 180 GLY A N 1
ATOM 1331 C CA . GLY A 1 177 ? -44.525 -2.325 72.612 1.00 49.19 180 GLY A CA 1
ATOM 1332 C C . GLY A 1 177 ? -44.151 -0.875 72.854 1.00 54.36 180 GLY A C 1
ATOM 1333 O O . GLY A 1 177 ? -43.446 -0.264 72.052 1.00 58.20 180 GLY A O 1
ATOM 1334 N N . SER A 1 178 ? -44.629 -0.317 73.962 1.00 46.40 181 SER A N 1
ATOM 1335 C CA . SER A 1 178 ? -44.311 1.061 74.312 1.00 35.52 181 SER A CA 1
ATOM 1336 C C . SER A 1 178 ? -42.875 1.164 74.818 1.00 47.16 181 SER A C 1
ATOM 1337 O O . SER A 1 178 ? -42.517 0.538 75.814 1.00 50.33 181 SER A O 1
ATOM 1340 N N . PRO A 1 179 ? -42.050 1.965 74.133 1.00 52.74 182 PRO A N 1
ATOM 1341 C CA . PRO A 1 179 ? -40.627 2.080 74.462 1.00 48.17 182 PRO A CA 1
ATOM 1342 C C . PRO A 1 179 ? -40.433 2.665 75.853 1.00 54.14 182 PRO A C 1
ATOM 1343 O O . PRO A 1 179 ? -39.425 2.400 76.507 1.00 60.00 182 PRO A O 1
ATOM 1347 N N . THR A 1 180 ? -41.399 3.457 76.299 1.00 40.62 183 THR A N 1
ATOM 1348 C CA . THR A 1 180 ? -41.270 4.169 77.560 1.00 45.05 183 THR A CA 1
ATOM 1349 C C . THR A 1 180 ? -42.002 3.467 78.702 1.00 48.24 183 THR A C 1
ATOM 1350 O O . THR A 1 180 ? -42.281 4.073 79.732 1.00 54.02 183 THR A O 1
ATOM 1354 N N . ASP A 1 181 ? -42.322 2.192 78.520 1.00 40.29 184 ASP A N 1
ATOM 1355 C CA . ASP A 1 181 ? -42.979 1.432 79.577 1.00 39.60 184 ASP A CA 1
ATOM 1356 C C . ASP A 1 181 ? -41.980 0.494 80.247 1.00 46.93 184 ASP A C 1
ATOM 1357 O O . ASP A 1 181 ? -41.364 -0.343 79.585 1.00 48.72 184 ASP A O 1
ATOM 1362 N N . ALA A 1 182 ? -41.822 0.640 81.561 1.00 38.95 185 ALA A N 1
ATOM 1363 C CA . ALA A 1 182 ? -40.827 -0.131 82.306 1.00 48.35 185 ALA A CA 1
ATOM 1364 C C . ALA A 1 182 ? -41.000 -1.642 82.152 1.00 54.83 185 ALA A C 1
ATOM 1365 O O . ALA A 1 182 ? -40.022 -2.367 81.964 1.00 64.13 185 ALA A O 1
ATOM 1367 N N . HIS A 1 183 ? -42.239 -2.114 82.232 1.00 45.19 186 HIS A N 1
ATOM 1368 C CA . HIS A 1 183 ? -42.510 -3.539 82.065 1.00 56.08 186 HIS A CA 1
ATOM 1369 C C . HIS A 1 183 ? -42.083 -4.031 80.682 1.00 56.94 186 HIS A C 1
ATOM 1370 O O . HIS A 1 183 ? -41.610 -5.158 80.534 1.00 56.60 186 HIS A O 1
ATOM 1377 N N . VAL A 1 184 ? -42.246 -3.179 79.675 1.00 47.33 187 VAL A N 1
ATOM 1378 C CA . VAL A 1 184 ? -41.847 -3.512 78.312 1.00 34.78 187 VAL A CA 1
ATOM 1379 C C . VAL A 1 184 ? -40.326 -3.585 78.171 1.00 46.59 187 VAL A C 1
ATOM 1380 O O . VAL A 1 184 ? -39.798 -4.455 77.480 1.00 60.68 187 VAL A O 1
ATOM 1384 N N . LEU A 1 185 ? -39.625 -2.668 78.832 1.00 49.84 188 LEU A N 1
ATOM 1385 C CA . LEU A 1 185 ? -38.166 -2.651 78.802 1.00 48.07 188 LEU A CA 1
ATOM 1386 C C . LEU A 1 185 ? -37.562 -3.841 79.546 1.00 54.11 188 LEU A C 1
ATOM 1387 O O . LEU A 1 185 ? -36.476 -4.308 79.205 1.00 53.30 188 LEU A O 1
ATOM 1392 N N . ALA A 1 186 ? -38.260 -4.321 80.570 1.00 50.55 189 ALA A N 1
ATOM 1393 C CA . ALA A 1 186 ? -37.788 -5.467 81.339 1.00 44.60 189 ALA A CA 1
ATOM 1394 C C . ALA A 1 186 ? -37.890 -6.744 80.513 1.00 56.85 189 ALA A C 1
ATOM 1395 O O . ALA A 1 186 ? -37.053 -7.639 80.629 1.00 65.00 189 ALA A O 1
ATOM 1397 N N . GLY A 1 187 ? -38.923 -6.821 79.679 1.00 50.96 190 GLY A N 1
ATOM 1398 C CA . GLY A 1 187 ? -39.103 -7.958 78.797 1.00 64.65 190 GLY A CA 1
ATOM 1399 C C . GLY A 1 187 ? -38.141 -7.888 77.628 1.00 69.18 190 GLY A C 1
ATOM 1400 O O . GLY A 1 187 ? -37.938 -8.872 76.912 1.00 61.97 190 GLY A O 1
ATOM 1401 N N . LEU A 1 188 ? -37.555 -6.708 77.436 1.00 55.22 191 LEU A N 1
ATOM 1402 C CA . LEU A 1 188 ? -36.549 -6.496 76.404 1.00 47.54 191 LEU A CA 1
ATOM 1403 C C . LEU A 1 188 ? -35.150 -6.744 76.962 1.00 58.70 191 LEU A C 1
ATOM 1404 O O . LEU A 1 188 ? -34.158 -6.655 76.237 1.00 62.74 191 LEU A O 1
ATOM 1409 N N . ARG A 1 189 ? -35.082 -7.052 78.255 1.00 54.36 192 ARG A N 1
ATOM 1410 C CA . ARG A 1 189 ? -33.820 -7.379 78.912 1.00 54.25 192 ARG A CA 1
ATOM 1411 C C . ARG A 1 189 ? -32.794 -6.257 78.786 1.00 52.89 192 ARG A C 1
ATOM 1412 O O . ARG A 1 189 ? -31.624 -6.515 78.506 1.00 68.09 192 ARG A O 1
ATOM 1420 N N . VAL A 1 190 ? -33.229 -5.017 78.991 1.00 47.79 193 VAL A N 1
ATOM 1421 C CA . VAL A 1 190 ? -32.330 -3.869 78.887 1.00 50.16 193 VAL A CA 1
ATOM 1422 C C . VAL A 1 190 ? -31.110 -4.009 79.791 1.00 50.39 193 VAL A C 1
ATOM 1423 O O . VAL A 1 190 ? -30.007 -3.601 79.426 1.00 47.07 193 VAL A O 1
ATOM 1427 N N . ALA A 1 191 ? -31.312 -4.590 80.968 1.00 59.67 194 ALA A N 1
ATOM 1428 C CA . ALA A 1 191 ? -30.233 -4.755 81.939 1.00 64.07 194 ALA A CA 1
ATOM 1429 C C . ALA A 1 191 ? -29.075 -5.583 81.392 1.00 54.27 194 ALA A C 1
ATOM 1430 O O . ALA A 1 191 ? -27.945 -5.456 81.853 1.00 70.41 194 ALA A O 1
ATOM 1432 N N . ALA A 1 192 ? -29.357 -6.430 80.409 1.00 45.20 195 ALA A N 1
ATOM 1433 C CA . ALA A 1 192 ? -28.340 -7.328 79.873 1.00 49.82 195 ALA A CA 1
ATOM 1434 C C . ALA A 1 192 ? -27.882 -6.926 78.473 1.00 54.20 195 ALA A C 1
ATOM 1435 O O . ALA A 1 192 ? -27.002 -7.563 77.891 1.00 52.17 195 ALA A O 1
ATOM 1437 N N . ALA A 1 193 ? -28.478 -5.866 77.939 1.00 38.68 196 ALA A N 1
ATOM 1438 C CA . ALA A 1 193 ? -28.171 -5.428 76.582 1.00 47.92 196 ALA A CA 1
ATOM 1439 C C . ALA A 1 193 ? -26.781 -4.814 76.482 1.00 51.27 196 ALA A C 1
ATOM 1440 O O . ALA A 1 193 ? -26.230 -4.337 77.469 1.00 42.28 196 ALA A O 1
ATOM 1442 N N . ARG A 1 194 ? -26.222 -4.832 75.277 1.00 54.46 197 ARG A N 1
ATOM 1443 C CA . ARG A 1 194 ? -24.922 -4.232 75.028 1.00 48.11 197 ARG A CA 1
ATOM 1444 C C . ARG A 1 194 ? -25.045 -2.719 75.078 1.00 53.15 197 ARG A C 1
ATOM 1445 O O . ARG A 1 194 ? -24.359 -2.051 75.848 1.00 61.17 197 ARG A O 1
ATOM 1453 N N . SER A 1 195 ? -25.929 -2.185 74.244 1.00 52.05 198 SER A N 1
ATOM 1454 C CA . SER A 1 195 ? -26.125 -0.748 74.154 1.00 51.86 198 SER A CA 1
ATOM 1455 C C . SER A 1 195 ? -27.550 -0.421 73.717 1.00 49.21 198 SER A C 1
ATOM 1456 O O . SER A 1 195 ? -28.257 -1.273 73.181 1.00 56.70 198 SER A O 1
ATOM 1459 N N . ILE A 1 196 ? -27.965 0.816 73.962 1.00 42.92 199 ILE A N 1
ATOM 1460 C CA . ILE A 1 196 ? -29.281 1.289 73.555 1.00 39.41 199 ILE A CA 1
ATOM 1461 C C . ILE A 1 196 ? -29.154 2.545 72.699 1.00 44.63 199 ILE A C 1
ATOM 1462 O O . ILE A 1 196 ? -28.515 3.517 73.103 1.00 43.93 199 ILE A O 1
ATOM 1467 N N . ILE A 1 197 ? -29.755 2.518 71.515 1.00 34.01 200 ILE A N 1
ATOM 1468 C CA . ILE A 1 197 ? -29.789 3.693 70.650 1.00 36.87 200 ILE A CA 1
ATOM 1469 C C . ILE A 1 197 ? -31.148 4.392 70.700 1.00 40.91 200 ILE A C 1
ATOM 1470 O O . ILE A 1 197 ? -32.144 3.866 70.203 1.00 36.78 200 ILE A O 1
ATOM 1475 N N . ALA A 1 198 ? -31.181 5.574 71.314 1.00 38.19 201 ALA A N 1
ATOM 1476 C CA . ALA A 1 198 ? -32.417 6.347 71.429 1.00 37.28 201 ALA A CA 1
ATOM 1477 C C . ALA A 1 198 ? -32.561 7.339 70.278 1.00 40.97 201 ALA A C 1
ATOM 1478 O O . ALA A 1 198 ? -31.908 8.385 70.250 1.00 34.47 201 ALA A O 1
ATOM 1480 N N . ASN A 1 199 ? -33.422 7.001 69.327 1.00 41.24 202 ASN A N 1
ATOM 1481 C CA . ASN A 1 199 ? -33.618 7.830 68.150 1.00 43.87 202 ASN A CA 1
ATOM 1482 C C . ASN A 1 199 ? -35.072 8.285 68.001 1.00 40.84 202 ASN A C 1
ATOM 1483 O O . ASN A 1 199 ? -35.631 8.274 66.907 1.00 38.86 202 ASN A O 1
ATOM 1488 N N . LEU A 1 200 ? -35.681 8.672 69.117 1.00 40.65 203 LEU A N 1
ATOM 1489 C CA . LEU A 1 200 ? -37.051 9.174 69.114 1.00 37.75 203 LEU A CA 1
ATOM 1490 C C . LEU A 1 200 ? -37.025 10.691 69.214 1.00 37.78 203 LEU A C 1
ATOM 1491 O O . LEU A 1 200 ? -35.964 11.307 69.118 1.00 40.86 203 LEU A O 1
ATOM 1496 N N . SER A 1 201 ? -38.192 11.294 69.413 1.00 27.12 204 SER A N 1
ATOM 1497 C CA . SER A 1 201 ? -38.256 12.725 69.679 1.00 34.78 204 SER A CA 1
ATOM 1498 C C . SER A 1 201 ? -37.482 13.002 70.958 1.00 42.90 204 SER A C 1
ATOM 1499 O O . SER A 1 201 ? -37.239 12.093 71.750 1.00 47.05 204 SER A O 1
ATOM 1502 N N . ASP A 1 202 ? -37.094 14.254 71.168 1.00 42.05 205 ASP A N 1
ATOM 1503 C CA . ASP A 1 202 ? -36.302 14.594 72.345 1.00 38.00 205 ASP A CA 1
ATOM 1504 C C . ASP A 1 202 ? -37.055 14.339 73.658 1.00 39.72 205 ASP A C 1
ATOM 1505 O O . ASP A 1 202 ? -36.494 13.772 74.594 1.00 37.16 205 ASP A O 1
ATOM 1510 N N . PRO A 1 203 ? -38.328 14.759 73.732 1.00 38.81 206 PRO A N 1
ATOM 1511 C CA . PRO A 1 203 ? -39.160 14.394 74.882 1.00 43.12 206 PRO A CA 1
ATOM 1512 C C . PRO A 1 203 ? -39.240 12.881 75.085 1.00 42.79 206 PRO A C 1
ATOM 1513 O O . PRO A 1 203 ? -39.064 12.411 76.206 1.00 43.60 206 PRO A O 1
ATOM 1517 N N . ASP A 1 204 ? -39.503 12.131 74.020 1.00 34.53 207 ASP A N 1
ATOM 1518 C CA . ASP A 1 204 ? -39.536 10.674 74.124 1.00 41.75 207 ASP A CA 1
ATOM 1519 C C . ASP A 1 204 ? -38.194 10.110 74.586 1.00 44.23 207 ASP A C 1
ATOM 1520 O O . ASP A 1 204 ? -38.147 9.243 75.458 1.00 45.28 207 ASP A O 1
ATOM 1525 N N . ASN A 1 205 ? -37.105 10.607 74.008 1.00 35.86 208 ASN A N 1
ATOM 1526 C CA . ASN A 1 205 ? -35.775 10.183 74.426 1.00 37.88 208 ASN A CA 1
ATOM 1527 C C . ASN A 1 205 ? -35.573 10.394 75.922 1.00 42.84 208 ASN A C 1
ATOM 1528 O O . ASN A 1 205 ? -35.030 9.532 76.614 1.00 39.39 208 ASN A O 1
ATOM 1533 N N . ALA A 1 206 ? -36.014 11.545 76.417 1.00 39.34 209 ALA A N 1
ATOM 1534 C CA . ALA A 1 206 ? -35.859 11.872 77.828 1.00 39.39 209 ALA A CA 1
ATOM 1535 C C . ALA A 1 206 ? -36.650 10.888 78.679 1.00 39.69 209 ALA A C 1
ATOM 1536 O O . ALA A 1 206 ? -36.160 10.394 79.697 1.00 45.24 209 ALA A O 1
ATOM 1538 N N . ASN A 1 207 ? -37.876 10.605 78.250 1.00 27.95 210 ASN A N 1
ATOM 1539 C CA . ASN A 1 207 ? -38.705 9.613 78.917 1.00 23.92 210 ASN A CA 1
ATOM 1540 C C . ASN A 1 207 ? -38.007 8.254 78.922 1.00 34.55 210 ASN A C 1
ATOM 1541 O O . ASN A 1 207 ? -37.914 7.595 79.955 1.00 39.78 210 ASN A O 1
ATOM 1546 N N . LEU A 1 208 ? -37.501 7.850 77.761 1.00 36.86 211 LEU A N 1
ATOM 1547 C CA . LEU A 1 208 ? -36.810 6.572 77.611 1.00 42.64 211 LEU A CA 1
ATOM 1548 C C . LEU A 1 208 ? -35.587 6.459 78.521 1.00 50.59 211 LEU A C 1
ATOM 1549 O O . LEU A 1 208 ? -35.395 5.443 79.189 1.00 54.63 211 LEU A O 1
ATOM 1554 N N . CYS A 1 209 ? -34.762 7.500 78.549 1.00 48.17 212 CYS A N 1
ATOM 1555 C CA . CYS A 1 209 ? -33.554 7.477 79.366 1.00 39.33 212 CYS A CA 1
ATOM 1556 C C . CYS A 1 209 ? -33.868 7.284 80.846 1.00 36.47 212 CYS A C 1
ATOM 1557 O O . CYS A 1 209 ? -33.334 6.382 81.486 1.00 47.51 212 CYS A O 1
ATOM 1560 N N . LEU A 1 210 ? -34.739 8.129 81.385 1.00 44.85 213 LEU A N 1
ATOM 1561 C CA . LEU A 1 210 ? -35.086 8.063 82.800 1.00 42.05 213 LEU A CA 1
ATOM 1562 C C . LEU A 1 210 ? -35.674 6.704 83.172 1.00 48.91 213 LEU A C 1
ATOM 1563 O O . LEU A 1 210 ? -35.392 6.168 84.245 1.00 61.78 213 LEU A O 1
ATOM 1568 N N . THR A 1 211 ? -36.494 6.152 82.284 1.00 44.07 214 THR A N 1
ATOM 1569 C CA . THR A 1 211 ? -37.101 4.847 82.517 1.00 40.30 214 THR A CA 1
ATOM 1570 C C . THR A 1 211 ? -36.037 3.762 82.543 1.00 42.43 214 THR A C 1
ATOM 1571 O O . THR A 1 211 ? -36.000 2.935 83.455 1.00 49.60 214 THR A O 1
ATOM 1575 N N . VAL A 1 212 ? -35.168 3.774 81.538 1.00 42.50 215 VAL A N 1
ATOM 1576 C CA . VAL A 1 212 ? -34.072 2.818 81.468 1.00 37.66 215 VAL A CA 1
ATOM 1577 C C . VAL A 1 212 ? -33.175 2.934 82.696 1.00 40.41 215 VAL A C 1
ATOM 1578 O O . VAL A 1 212 ? -32.758 1.926 83.266 1.00 41.05 215 VAL A O 1
ATOM 1582 N N . ARG A 1 213 ? -32.896 4.166 83.112 1.00 40.85 216 ARG A N 1
ATOM 1583 C CA . ARG A 1 213 ? -32.005 4.404 84.244 1.00 40.22 216 ARG A CA 1
ATOM 1584 C C . ARG A 1 213 ? -32.583 3.923 85.574 1.00 43.75 216 ARG A C 1
ATOM 1585 O O . ARG A 1 213 ? -31.846 3.737 86.545 1.00 49.07 216 ARG A O 1
ATOM 1593 N N . SER A 1 214 ? -33.895 3.717 85.619 1.00 37.53 217 SER A N 1
ATOM 1594 C CA . SER A 1 214 ? -34.535 3.199 86.825 1.00 38.84 217 SER A CA 1
ATOM 1595 C C . SER A 1 214 ? -34.411 1.676 86.884 1.00 47.65 217 SER A C 1
ATOM 1596 O O . SER A 1 214 ? -34.707 1.061 87.903 1.00 44.10 217 SER A O 1
ATOM 1599 N N . LEU A 1 215 ? -33.977 1.075 85.782 1.00 46.37 218 LEU A N 1
ATOM 1600 C CA . LEU A 1 215 ? -33.791 -0.367 85.725 1.00 44.31 218 LEU A CA 1
ATOM 1601 C C . LEU A 1 215 ? -32.314 -0.733 85.750 1.00 51.73 218 LEU A C 1
ATOM 1602 O O . LEU A 1 215 ? -31.902 -1.643 86.468 1.00 59.65 218 LEU A O 1
ATOM 1607 N N . CYS A 1 216 ? -31.520 -0.014 84.966 1.00 53.88 219 CYS A N 1
ATOM 1608 C CA . CYS A 1 216 ? -30.124 -0.371 84.767 1.00 48.38 219 CYS A CA 1
ATOM 1609 C C . CYS A 1 216 ? -29.290 0.830 84.357 1.00 47.66 219 CYS A C 1
ATOM 1610 O O . CYS A 1 216 ? -29.786 1.955 84.292 1.00 51.84 219 CYS A O 1
ATOM 1613 N N . GLN A 1 217 ? -28.017 0.574 84.076 1.00 47.31 220 GLN A N 1
ATOM 1614 C CA . GLN A 1 217 ? -27.105 1.606 83.601 1.00 50.35 220 GLN A CA 1
ATOM 1615 C C . GLN A 1 217 ? -26.508 1.205 82.253 1.00 54.24 220 GLN A C 1
ATOM 1616 O O . GLN A 1 217 ? -25.362 1.529 81.940 1.00 46.69 220 GLN A O 1
ATOM 1622 N N . THR A 1 218 ? -27.303 0.493 81.460 1.00 40.09 221 THR A N 1
ATOM 1623 C CA . THR A 1 218 ? -26.927 0.171 80.095 1.00 40.62 221 THR A CA 1
ATOM 1624 C C . THR A 1 218 ? -26.601 1.462 79.349 1.00 46.01 221 THR A C 1
ATOM 1625 O O . THR A 1 218 ? -27.368 2.426 79.395 1.00 40.02 221 THR A O 1
ATOM 1629 N N . PRO A 1 219 ? -25.452 1.491 78.666 1.00 48.03 222 PRO A N 1
ATOM 1630 C CA . PRO A 1 219 ? -25.046 2.690 77.928 1.00 53.77 222 PRO A CA 1
ATOM 1631 C C . PRO A 1 219 ? -26.077 3.098 76.874 1.00 52.82 222 PRO A C 1
ATOM 1632 O O . PRO A 1 219 ? -26.598 2.253 76.144 1.00 41.33 222 PRO A O 1
ATOM 1636 N N . ILE A 1 220 ? -26.365 4.394 76.813 1.00 52.09 223 ILE A N 1
ATOM 1637 C CA . ILE A 1 220 ? -27.374 4.928 75.908 1.00 35.89 223 ILE A CA 1
ATOM 1638 C C . ILE A 1 220 ? -26.768 5.956 74.965 1.00 46.35 223 ILE A C 1
ATOM 1639 O O . ILE A 1 220 ? -26.078 6.882 75.398 1.00 42.56 223 ILE A O 1
ATOM 1644 N N . ILE A 1 221 ? -27.024 5.782 73.674 1.00 47.10 224 ILE A N 1
ATOM 1645 C CA . ILE A 1 221 ? -26.620 6.757 72.668 1.00 46.15 224 ILE A CA 1
ATOM 1646 C C . ILE A 1 221 ? -27.864 7.441 72.116 1.00 46.81 224 ILE A C 1
ATOM 1647 O O . ILE A 1 221 ? -28.674 6.816 71.432 1.00 46.17 224 ILE A O 1
ATOM 1652 N N . ALA A 1 222 ? -28.018 8.723 72.423 1.00 42.57 225 ALA A N 1
ATOM 1653 C CA . ALA A 1 222 ? -29.214 9.455 72.018 1.00 43.83 225 ALA A CA 1
ATOM 1654 C C . ALA A 1 222 ? -28.951 10.371 70.828 1.00 40.23 225 ALA A C 1
ATOM 1655 O O . ALA A 1 222 ? -27.992 11.144 70.828 1.00 35.24 225 ALA A O 1
ATOM 1657 N N . VAL A 1 223 ? -29.802 10.274 69.811 1.00 34.40 226 VAL A N 1
ATOM 1658 C CA . VAL A 1 223 ? -29.769 11.222 68.706 1.00 36.09 226 VAL A CA 1
ATOM 1659 C C . VAL A 1 223 ? -30.688 12.388 69.050 1.00 37.90 226 VAL A C 1
ATOM 1660 O O . VAL A 1 223 ? -31.892 12.208 69.218 1.00 60.96 226 VAL A O 1
ATOM 1664 N N . VAL A 1 224 ? -30.120 13.583 69.169 1.00 33.16 227 VAL A N 1
ATOM 1665 C CA . VAL A 1 224 ? -30.900 14.742 69.585 1.00 35.63 227 VAL A CA 1
ATOM 1666 C C . VAL A 1 224 ? -31.148 15.711 68.429 1.00 43.14 227 VAL A C 1
ATOM 1667 O O . VAL A 1 224 ? -30.254 15.975 67.619 1.00 39.34 227 VAL A O 1
ATOM 1671 N N . LYS A 1 225 ? -32.371 16.230 68.360 1.00 56.28 228 LYS A N 1
ATOM 1672 C CA . LYS A 1 225 ? -32.798 17.095 67.260 1.00 54.69 228 LYS A CA 1
ATOM 1673 C C . LYS A 1 225 ? -32.347 18.538 67.466 1.00 65.58 228 LYS A C 1
ATOM 1674 O O . LYS A 1 225 ? -31.833 19.179 66.549 1.00 73.13 228 LYS A O 1
ATOM 1680 N N . GLU A 1 226 ? -32.548 19.045 68.676 1.00 64.54 229 GLU A N 1
ATOM 1681 C CA . GLU A 1 226 ? -32.167 20.411 68.998 1.00 61.36 229 GLU A CA 1
ATOM 1682 C C . GLU A 1 226 ? -30.962 20.421 69.927 1.00 61.60 229 GLU A C 1
ATOM 1683 O O . GLU A 1 226 ? -31.064 20.024 71.084 1.00 69.75 229 GLU A O 1
ATOM 1689 N N . PRO A 1 227 ? -29.810 20.872 69.413 1.00 71.05 230 PRO A N 1
ATOM 1690 C CA . PRO A 1 227 ? -28.538 20.910 70.140 1.00 73.68 230 PRO A CA 1
ATOM 1691 C C . PRO A 1 227 ? -28.660 21.410 71.578 1.00 71.12 230 PRO A C 1
ATOM 1692 O O . PRO A 1 227 ? -27.885 20.984 72.432 1.00 80.00 230 PRO A O 1
ATOM 1696 N N . VAL A 1 228 ? -29.613 22.297 71.841 1.00 71.11 231 VAL A N 1
ATOM 1697 C CA . VAL A 1 228 ? -29.826 22.798 73.196 1.00 73.43 231 VAL A CA 1
ATOM 1698 C C . VAL A 1 228 ? -30.293 21.681 74.128 1.00 66.45 231 VAL A C 1
ATOM 1699 O O . VAL A 1 228 ? -30.076 21.731 75.340 1.00 66.93 231 VAL A O 1
ATOM 1703 N N . HIS A 1 229 ? -30.937 20.674 73.547 1.00 56.83 232 HIS A N 1
ATOM 1704 C CA . HIS A 1 229 ? -31.504 19.565 74.304 1.00 49.84 232 HIS A CA 1
ATOM 1705 C C . HIS A 1 229 ? -30.465 18.509 74.679 1.00 54.70 232 HIS A C 1
ATOM 1706 O O . HIS A 1 229 ? -30.746 17.599 75.459 1.00 67.82 232 HIS A O 1
ATOM 1713 N N . GLY A 1 230 ? -29.266 18.632 74.119 1.00 42.50 233 GLY A N 1
ATOM 1714 C CA . GLY A 1 230 ? -28.188 17.709 74.420 1.00 44.80 233 GLY A CA 1
ATOM 1715 C C . GLY A 1 230 ? -27.889 17.625 75.905 1.00 51.89 233 GLY A C 1
ATOM 1716 O O . GLY A 1 230 ? -27.726 16.533 76.449 1.00 51.44 233 GLY A O 1
ATOM 1717 N N . GLU A 1 231 ? -27.822 18.779 76.563 1.00 57.27 234 GLU A N 1
ATOM 1718 C CA . GLU A 1 231 ? -27.535 18.838 77.995 1.00 61.00 234 GLU A CA 1
ATOM 1719 C C . GLU A 1 231 ? -28.589 18.096 78.813 1.00 54.48 234 GLU A C 1
ATOM 1720 O O . GLU A 1 231 ? -28.261 17.368 79.750 1.00 57.82 234 GLU A O 1
ATOM 1726 N N . LEU A 1 232 ? -29.854 18.292 78.458 1.00 43.24 235 LEU A N 1
ATOM 1727 C CA . LEU A 1 232 ? -30.958 17.667 79.177 1.00 39.04 235 LEU A CA 1
ATOM 1728 C C . LEU A 1 232 ? -30.953 16.149 79.020 1.00 43.03 235 LEU A C 1
ATOM 1729 O O . LEU A 1 232 ? -31.158 15.421 79.990 1.00 41.98 235 LEU A O 1
ATOM 1734 N N . LEU A 1 233 ? -30.724 15.673 77.800 1.00 42.00 236 LEU A N 1
ATOM 1735 C CA . LEU A 1 233 ? -30.630 14.235 77.561 1.00 47.02 236 LEU A CA 1
ATOM 1736 C C . LEU A 1 233 ? -29.523 13.604 78.405 1.00 46.05 236 LEU A C 1
ATOM 1737 O O . LEU A 1 233 ? -29.697 12.519 78.960 1.00 46.24 236 LEU A O 1
ATOM 1742 N N . ARG A 1 234 ? -28.388 14.287 78.506 1.00 40.54 237 ARG A N 1
ATOM 1743 C CA . ARG A 1 234 ? -27.327 13.838 79.396 1.00 51.09 237 ARG A CA 1
ATOM 1744 C C . ARG A 1 234 ? -27.886 13.698 80.801 1.00 48.94 237 ARG A C 1
ATOM 1745 O O . ARG A 1 234 ? -27.688 12.681 81.461 1.00 67.80 237 ARG A O 1
ATOM 1753 N N . LEU A 1 235 ? -28.586 14.736 81.245 1.00 46.45 238 LEU A N 1
ATOM 1754 C CA . LEU A 1 235 ? -29.154 14.789 82.585 1.00 50.80 238 LEU A CA 1
ATOM 1755 C C . LEU A 1 235 ? -30.104 13.620 82.830 1.00 50.14 238 LEU A C 1
ATOM 1756 O O . LEU A 1 235 ? -30.153 13.064 83.930 1.00 47.10 238 LEU A O 1
ATOM 1761 N N . ALA A 1 236 ? -30.861 13.256 81.799 1.00 32.17 239 ALA A N 1
ATOM 1762 C CA . ALA A 1 236 ? -31.791 12.139 81.884 1.00 43.89 239 ALA A CA 1
ATOM 1763 C C . ALA A 1 236 ? -31.044 10.823 82.068 1.00 52.74 239 ALA A C 1
ATOM 1764 O O . ALA A 1 236 ? -31.547 9.902 82.713 1.00 62.70 239 ALA A O 1
ATOM 1766 N N . GLY A 1 237 ? -29.846 10.735 81.495 1.00 42.63 240 GLY A N 1
ATOM 1767 C CA . GLY A 1 237 ? -29.000 9.571 81.683 1.00 40.52 240 GLY A CA 1
ATOM 1768 C C . GLY A 1 237 ? -28.318 9.030 80.438 1.00 47.36 240 GLY A C 1
ATOM 1769 O O . GLY A 1 237 ? -27.850 7.894 80.436 1.00 64.35 240 GLY A O 1
ATOM 1770 N N . ALA A 1 238 ? -28.254 9.832 79.381 1.00 47.00 241 ALA A N 1
ATOM 1771 C CA . ALA A 1 238 ? -27.587 9.404 78.157 1.00 41.09 241 ALA A CA 1
ATOM 1772 C C . ALA A 1 238 ? -26.071 9.473 78.293 1.00 47.93 241 ALA A C 1
ATOM 1773 O O . ALA A 1 238 ? -25.520 10.449 78.805 1.00 54.43 241 ALA A O 1
ATOM 1775 N N . ASN A 1 239 ? -25.403 8.424 77.828 1.00 49.70 242 ASN A N 1
ATOM 1776 C CA . ASN A 1 239 ? -23.950 8.363 77.845 1.00 42.44 242 ASN A CA 1
ATOM 1777 C C . ASN A 1 239 ? -23.344 9.269 76.784 1.00 51.98 242 ASN A C 1
ATOM 1778 O O . ASN A 1 239 ? -22.351 9.952 77.027 1.00 60.35 242 ASN A O 1
ATOM 1783 N N . GLN A 1 240 ? -23.952 9.272 75.605 1.00 52.72 243 GLN A N 1
ATOM 1784 C CA . GLN A 1 240 ? -23.483 10.107 74.511 1.00 43.08 243 GLN A CA 1
ATOM 1785 C C . GLN A 1 240 ? -24.636 10.736 73.750 1.00 40.90 243 GLN A C 1
ATOM 1786 O O . GLN A 1 240 ? -25.666 10.108 73.520 1.00 59.94 243 GLN A O 1
ATOM 1792 N N . VAL A 1 241 ? -24.444 11.988 73.364 1.00 48.46 244 VAL A N 1
ATOM 1793 C CA . VAL A 1 241 ? -25.461 12.741 72.654 1.00 46.27 244 VAL A CA 1
ATOM 1794 C C . VAL A 1 241 ? -24.944 13.129 71.278 1.00 39.28 244 VAL A C 1
ATOM 1795 O O . VAL A 1 241 ? -23.926 13.807 71.158 1.00 57.34 244 VAL A O 1
ATOM 1799 N N . VAL A 1 242 ? -25.642 12.683 70.241 1.00 34.41 245 VAL A N 1
ATOM 1800 C CA . VAL A 1 242 ? -25.241 12.961 68.867 1.00 30.75 245 VAL A CA 1
ATOM 1801 C C . VAL A 1 242 ? -26.237 13.888 68.183 1.00 37.98 245 VAL A C 1
ATOM 1802 O O . VAL A 1 242 ? -27.353 13.475 67.867 1.00 41.86 245 VAL A O 1
ATOM 1806 N N . PRO A 1 243 ? -25.838 15.150 67.959 1.00 45.14 246 PRO A N 1
ATOM 1807 C CA . PRO A 1 243 ? -26.693 16.127 67.277 1.00 29.76 246 PRO A CA 1
ATOM 1808 C C . PRO A 1 243 ? -26.532 16.030 65.761 1.00 32.76 246 PRO A C 1
ATOM 1809 O O . PRO A 1 243 ? -25.785 16.817 65.179 1.00 46.70 246 PRO A O 1
ATOM 1813 N N . LEU A 1 244 ? -27.223 15.082 65.132 1.00 33.90 247 LEU A N 1
ATOM 1814 C CA . LEU A 1 244 ? -27.040 14.839 63.701 1.00 39.51 247 LEU A CA 1
ATOM 1815 C C . LEU A 1 244 ? -27.448 16.004 62.805 1.00 44.87 247 LEU A C 1
ATOM 1816 O O . LEU A 1 244 ? -26.749 16.319 61.843 1.00 48.67 247 LEU A O 1
ATOM 1821 N N . THR A 1 245 ? -28.576 16.638 63.109 1.00 35.78 248 THR A N 1
ATOM 1822 C CA . THR A 1 245 ? -29.069 17.710 62.255 1.00 41.78 248 THR A CA 1
ATOM 1823 C C . THR A 1 245 ? -28.106 18.896 62.233 1.00 47.98 248 THR A C 1
ATOM 1824 O O . THR A 1 245 ? -27.924 19.533 61.198 1.00 49.68 248 THR A O 1
ATOM 1828 N N . ARG A 1 246 ? -27.467 19.179 63.363 1.00 42.79 249 ARG A N 1
ATOM 1829 C CA . ARG A 1 246 ? -26.445 20.219 63.381 1.00 45.07 249 ARG A CA 1
ATOM 1830 C C . ARG A 1 246 ? -25.256 19.801 62.516 1.00 48.02 249 ARG A C 1
ATOM 1831 O O . ARG A 1 246 ? -24.776 20.573 61.688 1.00 59.18 249 ARG A O 1
ATOM 1839 N N . ILE A 1 247 ? -24.790 18.571 62.716 1.00 40.33 250 ILE A N 1
ATOM 1840 C CA . ILE A 1 247 ? -23.650 18.037 61.975 1.00 36.65 250 ILE A CA 1
ATOM 1841 C C . ILE A 1 247 ? -23.910 17.978 60.474 1.00 40.50 250 ILE A C 1
ATOM 1842 O O . ILE A 1 247 ? -23.059 18.371 59.678 1.00 50.59 250 ILE A O 1
ATOM 1847 N N . LEU A 1 248 ? -25.084 17.485 60.092 1.00 34.12 251 LEU A N 1
ATOM 1848 C CA . LEU A 1 248 ? -25.452 17.392 58.682 1.00 38.40 251 LEU A CA 1
ATOM 1849 C C . LEU A 1 248 ? -25.586 18.767 58.036 1.00 44.04 251 LEU A C 1
ATOM 1850 O O . LEU A 1 248 ? -25.182 18.964 56.890 1.00 47.71 251 LEU A O 1
ATOM 1855 N N . GLY A 1 249 ? -26.151 19.714 58.776 1.00 45.20 252 GLY A N 1
ATOM 1856 C CA . GLY A 1 249 ? -26.274 21.080 58.301 1.00 32.24 252 GLY A CA 1
ATOM 1857 C C . GLY A 1 249 ? -24.909 21.693 58.062 1.00 46.39 252 GLY A C 1
ATOM 1858 O O . GLY A 1 249 ? -24.688 22.384 57.068 1.00 61.42 252 GLY A O 1
ATOM 1859 N N . ARG A 1 250 ? -23.988 21.432 58.982 1.00 41.27 253 ARG A N 1
ATOM 1860 C CA . ARG A 1 250 ? -22.624 21.926 58.863 1.00 51.97 253 ARG A CA 1
ATOM 1861 C C . ARG A 1 250 ? -21.931 21.331 57.640 1.00 48.89 253 ARG A C 1
ATOM 1862 O O . ARG A 1 250 ? -21.188 22.018 56.947 1.00 52.86 253 ARG A O 1
ATOM 1870 N N . TYR A 1 251 ? -22.178 20.052 57.373 1.00 52.33 254 TYR A N 1
ATOM 1871 C CA . TYR A 1 251 ? -21.591 19.408 56.203 1.00 53.27 254 TYR A CA 1
ATOM 1872 C C . TYR A 1 251 ? -22.069 20.082 54.927 1.00 48.16 254 TYR A C 1
ATOM 1873 O O . TYR A 1 251 ? -21.299 20.259 53.987 1.00 46.73 254 TYR A O 1
ATOM 1882 N N . LEU A 1 252 ? -23.344 20.459 54.899 1.00 44.30 255 LEU A N 1
ATOM 1883 C CA . LEU A 1 252 ? -23.904 21.154 53.746 1.00 45.15 255 LEU A CA 1
ATOM 1884 C C . LEU A 1 252 ? -23.255 22.526 53.560 1.00 48.48 255 LEU A C 1
ATOM 1885 O O . LEU A 1 252 ? -22.784 22.858 52.472 1.00 48.63 255 LEU A O 1
ATOM 1890 N N . GLY A 1 253 ? -23.229 23.315 54.630 1.00 48.95 256 GLY A N 1
ATOM 1891 C CA . GLY A 1 253 ? -22.659 24.649 54.584 1.00 47.03 256 GLY A CA 1
ATOM 1892 C C . GLY A 1 253 ? -21.191 24.639 54.210 1.00 53.56 256 GLY A C 1
ATOM 1893 O O . GLY A 1 253 ? -20.725 25.495 53.461 1.00 69.51 256 GLY A O 1
ATOM 1894 N N . ILE A 1 254 ? -20.460 23.662 54.736 1.00 50.36 257 ILE A N 1
ATOM 1895 C CA . ILE A 1 254 ? -19.044 23.515 54.430 1.00 55.95 257 ILE A CA 1
ATOM 1896 C C . ILE A 1 254 ? -18.821 23.225 52.949 1.00 53.66 257 ILE A C 1
ATOM 1897 O O . ILE A 1 254 ? -17.952 23.819 52.320 1.00 59.27 257 ILE A O 1
ATOM 1902 N N . ARG A 1 255 ? -19.620 22.320 52.393 1.00 56.63 258 ARG A N 1
ATOM 1903 C CA . ARG A 1 255 ? -19.487 21.933 50.990 1.00 55.55 258 ARG A CA 1
ATOM 1904 C C . ARG A 1 255 ? -19.927 23.022 50.013 1.00 58.28 258 ARG A C 1
ATOM 1905 O O . ARG A 1 255 ? -19.489 23.038 48.863 1.00 57.28 258 ARG A O 1
ATOM 1913 N N . ALA A 1 256 ? -20.796 23.922 50.464 1.00 55.83 259 ALA A N 1
ATOM 1914 C CA . ALA A 1 256 ? -21.347 24.953 49.587 1.00 52.32 259 ALA A CA 1
ATOM 1915 C C . ALA A 1 256 ? -20.416 26.155 49.457 1.00 64.73 259 ALA A C 1
ATOM 1916 O O . ALA A 1 256 ? -20.603 27.001 48.583 1.00 62.65 259 ALA A O 1
ATOM 1918 N N . THR A 1 257 ? -19.414 26.223 50.328 1.00 76.87 260 THR A N 1
ATOM 1919 C CA . THR A 1 257 ? -18.430 27.301 50.289 1.00 86.67 260 THR A CA 1
ATOM 1920 C C . THR A 1 257 ? -17.021 26.778 49.995 1.00 104.46 260 THR A C 1
ATOM 1921 O O . THR A 1 257 ? -16.364 27.237 49.060 1.00 112.88 260 THR A O 1
ATOM 1925 N N . THR A 1 258 ? -16.564 25.820 50.797 1.00 110.68 261 THR A N 1
ATOM 1926 C CA . THR A 1 258 ? -15.263 25.189 50.585 1.00 116.75 261 THR A CA 1
ATOM 1927 C C . THR A 1 258 ? -15.325 23.688 50.855 1.00 114.92 261 THR A C 1
ATOM 1928 O O . THR A 1 258 ? -15.617 22.894 49.960 1.00 109.54 261 THR A O 1
ATOM 1932 N N . GLU A 1 347 ? -16.530 40.186 46.852 1.00 157.86 350 GLU A N 1
ATOM 1933 C CA . GLU A 1 347 ? -17.361 39.159 47.468 1.00 159.69 350 GLU A CA 1
ATOM 1934 C C . GLU A 1 347 ? -18.480 38.726 46.525 1.00 163.26 350 GLU A C 1
ATOM 1935 O O . GLU A 1 347 ? -18.261 37.938 45.605 1.00 169.58 350 GLU A O 1
ATOM 1941 N N . ASP A 1 348 ? -19.680 39.248 46.767 1.00 155.33 351 ASP A N 1
ATOM 1942 C CA . ASP A 1 348 ? -20.844 38.958 45.933 1.00 143.78 351 ASP A CA 1
ATOM 1943 C C . ASP A 1 348 ? -21.221 37.476 45.935 1.00 128.96 351 ASP A C 1
ATOM 1944 O O . ASP A 1 348 ? -21.806 36.976 44.974 1.00 125.49 351 ASP A O 1
ATOM 1949 N N . GLU A 1 349 ? -20.886 36.779 47.017 1.00 114.00 352 GLU A N 1
ATOM 1950 C CA . GLU A 1 349 ? -21.252 35.375 47.162 1.00 106.22 352 GLU A CA 1
ATOM 1951 C C . GLU A 1 349 ? -22.629 35.257 47.816 1.00 99.08 352 GLU A C 1
ATOM 1952 O O . GLU A 1 349 ? -22.891 35.890 48.835 1.00 100.40 352 GLU A O 1
ATOM 1958 N N . LEU A 1 350 ? -23.503 34.448 47.226 1.00 81.78 353 LEU A N 1
ATOM 1959 C CA . LEU A 1 350 ? -24.896 34.370 47.660 1.00 61.93 353 LEU A CA 1
ATOM 1960 C C . LEU A 1 350 ? -25.418 32.939 47.532 1.00 58.50 353 LEU A C 1
ATOM 1961 O O . LEU A 1 350 ? -25.393 32.357 46.445 1.00 54.74 353 LEU A O 1
ATOM 1966 N N . ILE A 1 351 ? -25.893 32.378 48.642 1.00 52.79 354 ILE A N 1
ATOM 1967 C CA . ILE A 1 351 ? -26.279 30.967 48.687 1.00 44.62 354 ILE A CA 1
ATOM 1968 C C . ILE A 1 351 ? -27.769 30.733 48.933 1.00 50.48 354 ILE A C 1
ATOM 1969 O O . ILE A 1 351 ? -28.318 31.169 49.945 1.00 48.05 354 ILE A O 1
ATOM 1974 N N . PHE A 1 352 ? -28.415 30.030 48.006 1.00 40.29 355 PHE A N 1
ATOM 1975 C CA . PHE A 1 352 ? -29.815 29.647 48.165 1.00 42.87 355 PHE A CA 1
ATOM 1976 C C . PHE A 1 352 ? -29.940 28.326 48.908 1.00 47.55 355 PHE A C 1
ATOM 1977 O O . PHE A 1 352 ? -29.415 27.307 48.461 1.00 51.89 355 PHE A O 1
ATOM 1985 N N . ILE A 1 353 ? -30.639 28.345 50.037 1.00 44.64 356 ILE A N 1
ATOM 1986 C CA . ILE A 1 353 ? -30.917 27.124 50.783 1.00 38.30 356 ILE A CA 1
ATOM 1987 C C . ILE A 1 353 ? -32.384 26.741 50.639 1.00 42.87 356 ILE A C 1
ATOM 1988 O O . ILE A 1 353 ? -33.258 27.351 51.254 1.00 54.67 356 ILE A O 1
ATOM 1993 N N . ILE A 1 354 ? -32.653 25.733 49.818 1.00 34.98 357 ILE A N 1
ATOM 1994 C CA . ILE A 1 354 ? -34.017 25.271 49.600 1.00 41.55 357 ILE A CA 1
ATOM 1995 C C . ILE A 1 354 ? -34.422 24.242 50.651 1.00 45.82 357 ILE A C 1
ATOM 1996 O O . ILE A 1 354 ? -33.941 23.112 50.642 1.00 44.67 357 ILE A O 1
ATOM 2001 N N . GLY A 1 355 ? -35.305 24.642 51.560 1.00 44.17 358 GLY A N 1
ATOM 2002 C CA . GLY A 1 355 ? -35.725 23.776 52.645 1.00 42.75 358 GLY A CA 1
ATOM 2003 C C . GLY A 1 355 ? -35.295 24.330 53.990 1.00 43.01 358 GLY A C 1
ATOM 2004 O O . GLY A 1 355 ? -34.106 24.427 54.278 1.00 46.69 358 GLY A O 1
ATOM 2005 N N . HIS A 1 356 ? -36.265 24.701 54.817 1.00 43.54 359 HIS A N 1
ATOM 2006 C CA . HIS A 1 356 ? -35.957 25.262 56.126 1.00 38.00 359 HIS A CA 1
ATOM 2007 C C . HIS A 1 356 ? -36.340 24.315 57.267 1.00 42.47 359 HIS A C 1
ATOM 2008 O O . HIS A 1 356 ? -36.787 24.750 58.325 1.00 50.53 359 HIS A O 1
ATOM 2015 N N . GLY A 1 357 ? -36.169 23.017 57.045 1.00 44.78 360 GLY A N 1
ATOM 2016 C CA . GLY A 1 357 ? -36.307 22.050 58.120 1.00 29.16 360 GLY A CA 1
ATOM 2017 C C . GLY A 1 357 ? -35.150 22.221 59.088 1.00 40.64 360 GLY A C 1
ATOM 2018 O O . GLY A 1 357 ? -34.361 23.157 58.959 1.00 48.61 360 GLY A O 1
ATOM 2019 N N . ARG A 1 358 ? -35.033 21.324 60.057 1.00 44.74 361 ARG A N 1
ATOM 2020 C CA . ARG A 1 358 ? -33.981 21.457 61.057 1.00 54.43 361 ARG A CA 1
ATOM 2021 C C . ARG A 1 358 ? -32.591 21.498 60.426 1.00 49.00 361 ARG A C 1
ATOM 2022 O O . ARG A 1 358 ? -31.759 22.332 60.788 1.00 53.28 361 ARG A O 1
ATOM 2030 N N . ILE A 1 359 ? -32.349 20.599 59.479 1.00 41.92 362 ILE A N 1
ATOM 2031 C CA . ILE A 1 359 ? -31.055 20.523 58.808 1.00 44.71 362 ILE A CA 1
ATOM 2032 C C . ILE A 1 359 ? -30.762 21.789 58.005 1.00 49.05 362 ILE A C 1
ATOM 2033 O O . ILE A 1 359 ? -29.737 22.441 58.210 1.00 49.43 362 ILE A O 1
ATOM 2038 N N . GLY A 1 360 ? -31.667 22.138 57.096 1.00 44.70 363 GLY A N 1
ATOM 2039 C CA . GLY A 1 360 ? -31.540 23.375 56.350 1.00 49.30 363 GLY A CA 1
ATOM 2040 C C . GLY A 1 360 ? -31.324 24.559 57.274 1.00 49.68 363 GLY A C 1
ATOM 2041 O O . GLY A 1 360 ? -30.538 25.461 56.978 1.00 52.70 363 GLY A O 1
ATOM 2042 N N . CYS A 1 361 ? -32.028 24.551 58.401 1.00 47.01 364 CYS A N 1
ATOM 2043 C CA . CYS A 1 361 ? -31.902 25.602 59.404 1.00 33.15 364 CYS A CA 1
ATOM 2044 C C . CYS A 1 361 ? -30.497 25.615 59.996 1.00 47.22 364 CYS A C 1
ATOM 2045 O O . CYS A 1 361 ? -29.914 26.679 60.214 1.00 50.58 364 CYS A O 1
ATOM 2048 N N . ALA A 1 362 ? -29.953 24.428 60.248 1.00 49.87 365 ALA A N 1
ATOM 2049 C CA . ALA A 1 362 ? -28.605 24.306 60.792 1.00 47.31 365 ALA A CA 1
ATOM 2050 C C . ALA A 1 362 ? -27.561 24.820 59.805 1.00 54.68 365 ALA A C 1
ATOM 2051 O O . ALA A 1 362 ? -26.578 25.443 60.205 1.00 59.46 365 ALA A O 1
ATOM 2053 N N . ALA A 1 363 ? -27.772 24.558 58.517 1.00 44.95 366 ALA A N 1
ATOM 2054 C CA . ALA A 1 363 ? -26.852 25.040 57.493 1.00 44.91 366 ALA A CA 1
ATOM 2055 C C . ALA A 1 363 ? -26.854 26.562 57.458 1.00 47.72 366 ALA A C 1
ATOM 2056 O O . ALA A 1 363 ? -25.803 27.186 57.321 1.00 44.41 366 ALA A O 1
ATOM 2058 N N . ALA A 1 364 ? -28.037 27.155 57.587 1.00 46.70 367 ALA A N 1
ATOM 2059 C CA . ALA A 1 364 ? -28.153 28.607 57.642 1.00 51.35 367 ALA A CA 1
ATOM 2060 C C . ALA A 1 364 ? -27.392 29.147 58.848 1.00 57.50 367 ALA A C 1
ATOM 2061 O O . ALA A 1 364 ? -26.583 30.064 58.723 1.00 67.94 367 ALA A O 1
ATOM 2063 N N . ALA A 1 365 ? -27.656 28.566 60.014 1.00 54.34 368 ALA A N 1
ATOM 2064 C CA . ALA A 1 365 ? -26.978 28.965 61.240 1.00 51.74 368 ALA A CA 1
ATOM 2065 C C . ALA A 1 365 ? -25.462 28.913 61.066 1.00 54.17 368 ALA A C 1
ATOM 2066 O O . ALA A 1 365 ? -24.740 29.775 61.563 1.00 65.12 368 ALA A O 1
ATOM 2068 N N . PHE A 1 366 ? -24.990 27.900 60.350 1.00 50.83 369 PHE A N 1
ATOM 2069 C CA . PHE A 1 366 ? -23.565 27.732 60.088 1.00 51.47 369 PHE A CA 1
ATOM 2070 C C . PHE A 1 366 ? -23.010 28.853 59.214 1.00 52.29 369 PHE A C 1
ATOM 2071 O O . PHE A 1 366 ? -21.923 29.368 59.470 1.00 59.77 369 PHE A O 1
ATOM 2079 N N . LEU A 1 367 ? -23.761 29.226 58.181 1.00 44.53 370 LEU A N 1
ATOM 2080 C CA . LEU A 1 367 ? -23.308 30.240 57.237 1.00 50.20 370 LEU A CA 1
ATOM 2081 C C . LEU A 1 367 ? -23.252 31.634 57.857 1.00 63.02 370 LEU A C 1
ATOM 2082 O O . LEU A 1 367 ? -22.529 32.501 57.374 1.00 71.68 370 LEU A O 1
ATOM 2087 N N . ASP A 1 368 ? -24.013 31.847 58.925 1.00 65.00 371 ASP A N 1
ATOM 2088 C CA . ASP A 1 368 ? -23.957 33.110 59.654 1.00 76.25 371 ASP A CA 1
ATOM 2089 C C . ASP A 1 368 ? -22.580 33.330 60.270 1.00 82.99 371 ASP A C 1
ATOM 2090 O O . ASP A 1 368 ? -22.063 34.445 60.275 1.00 96.96 371 ASP A O 1
ATOM 2095 N N . ARG A 1 369 ? -21.989 32.257 60.786 1.00 80.59 372 ARG A N 1
ATOM 2096 C CA . ARG A 1 369 ? -20.708 32.339 61.477 1.00 88.22 372 ARG A CA 1
ATOM 2097 C C . ARG A 1 369 ? -19.578 32.778 60.552 1.00 92.99 372 ARG A C 1
ATOM 2098 O O . ARG A 1 369 ? -18.573 33.323 61.005 1.00 95.63 372 ARG A O 1
ATOM 2106 N N . LYS A 1 370 ? -19.743 32.538 59.256 1.00 95.28 373 LYS A N 1
ATOM 2107 C CA . LYS A 1 370 ? -18.675 32.806 58.297 1.00 104.22 373 LYS A CA 1
ATOM 2108 C C . LYS A 1 370 ? -18.231 34.277 58.284 1.00 108.37 373 LYS A C 1
ATOM 2109 O O . LYS A 1 370 ? -17.078 34.571 58.597 1.00 121.52 373 LYS A O 1
ATOM 2115 N N . PRO A 1 371 ? -19.136 35.207 57.930 1.00 100.66 374 PRO A N 1
ATOM 2116 C CA . PRO A 1 371 ? -20.517 35.018 57.480 1.00 90.04 374 PRO A CA 1
ATOM 2117 C C . PRO A 1 371 ? -20.610 34.990 55.958 1.00 85.32 374 PRO A C 1
ATOM 2118 O O . PRO A 1 371 ? -19.767 35.566 55.271 1.00 86.04 374 PRO A O 1
ATOM 2122 N N . VAL A 1 372 ? -21.629 34.313 55.444 1.00 82.97 375 VAL A N 1
ATOM 2123 C CA . VAL A 1 372 ? -21.893 34.278 54.012 1.00 76.90 375 VAL A CA 1
ATOM 2124 C C . VAL A 1 372 ? -23.373 34.548 53.780 1.00 77.73 375 VAL A C 1
ATOM 2125 O O . VAL A 1 372 ? -24.228 33.865 54.343 1.00 80.76 375 VAL A O 1
ATOM 2129 N N . PRO A 1 373 ? -23.685 35.563 52.964 1.00 75.98 376 PRO A N 1
ATOM 2130 C CA . PRO A 1 373 ? -25.090 35.894 52.702 1.00 74.17 376 PRO A CA 1
ATOM 2131 C C . PRO A 1 373 ? -25.826 34.732 52.042 1.00 61.55 376 PRO A C 1
ATOM 2132 O O . PRO A 1 373 ? -25.275 34.073 51.158 1.00 54.94 376 PRO A O 1
ATOM 2136 N N . PHE A 1 374 ? -27.058 34.486 52.479 1.00 49.50 377 PHE A N 1
ATOM 2137 C CA . PHE A 1 374 ? -27.840 33.356 51.993 1.00 39.26 377 PHE A CA 1
ATOM 2138 C C . PHE A 1 374 ? -29.335 33.661 52.033 1.00 50.58 377 PHE A C 1
ATOM 2139 O O . PHE A 1 374 ? -29.773 34.579 52.727 1.00 54.69 377 PHE A O 1
ATOM 2147 N N . ILE A 1 375 ? -30.115 32.872 51.298 1.00 49.88 378 ILE A N 1
ATOM 2148 C CA . ILE A 1 375 ? -31.568 33.008 51.291 1.00 46.63 378 ILE A CA 1
ATOM 2149 C C . ILE A 1 375 ? -32.256 31.669 51.543 1.00 47.13 378 ILE A C 1
ATOM 2150 O O . ILE A 1 375 ? -32.058 30.709 50.797 1.00 51.23 378 ILE A O 1
ATOM 2155 N N . LEU A 1 376 ? -33.059 31.610 52.599 1.00 45.61 379 LEU A N 1
ATOM 2156 C CA . LEU A 1 376 ? -33.843 30.420 52.900 1.00 38.68 379 LEU A CA 1
ATOM 2157 C C . LEU A 1 376 ? -35.134 30.425 52.102 1.00 43.90 379 LEU A C 1
ATOM 2158 O O . LEU A 1 376 ? -35.803 31.454 51.998 1.00 43.98 379 LEU A O 1
ATOM 2163 N N . ILE A 1 377 ? -35.483 29.275 51.537 1.00 36.03 380 ILE A N 1
ATOM 2164 C CA . ILE A 1 377 ? -36.725 29.151 50.786 1.00 44.05 380 ILE A CA 1
ATOM 2165 C C . ILE A 1 377 ? -37.510 27.916 51.206 1.00 45.95 380 ILE A C 1
ATOM 2166 O O . ILE A 1 377 ? -37.021 26.795 51.107 1.00 51.11 380 ILE A O 1
ATOM 2171 N N . ASP A 1 378 ? -38.732 28.130 51.674 1.00 53.94 381 ASP A N 1
ATOM 2172 C CA . ASP A 1 378 ? -39.601 27.034 52.070 1.00 53.60 381 ASP A CA 1
ATOM 2173 C C . ASP A 1 378 ? -41.035 27.352 51.666 1.00 63.93 381 ASP A C 1
ATOM 2174 O O . ASP A 1 378 ? -41.330 28.457 51.217 1.00 65.87 381 ASP A O 1
ATOM 2179 N N . ARG A 1 379 ? -41.925 26.381 51.826 1.00 72.23 382 ARG A N 1
ATOM 2180 C CA . ARG A 1 379 ? -43.321 26.572 51.462 1.00 73.51 382 ARG A CA 1
ATOM 2181 C C . ARG A 1 379 ? -44.172 26.794 52.704 1.00 75.76 382 ARG A C 1
ATOM 2182 O O . ARG A 1 379 ? -45.360 27.097 52.611 1.00 82.20 382 ARG A O 1
ATOM 2190 N N . GLN A 1 380 ? -43.550 26.648 53.869 1.00 81.34 383 GLN A N 1
ATOM 2191 C CA . GLN A 1 380 ? -44.247 26.801 55.138 1.00 85.09 383 GLN A CA 1
ATOM 2192 C C . GLN A 1 380 ? -43.406 27.607 56.114 1.00 86.02 383 GLN A C 1
ATOM 2193 O O . GLN A 1 380 ? -42.255 27.934 55.834 1.00 93.22 383 GLN A O 1
ATOM 2199 N N . GLU A 1 381 ? -43.987 27.923 57.265 1.00 90.85 384 GLU A N 1
ATOM 2200 C CA . GLU A 1 381 ? -43.246 28.581 58.329 1.00 95.98 384 GLU A CA 1
ATOM 2201 C C . GLU A 1 381 ? -42.667 27.522 59.264 1.00 89.45 384 GLU A C 1
ATOM 2202 O O . GLU A 1 381 ? -43.224 26.433 59.402 1.00 85.78 384 GLU A O 1
ATOM 2208 N N . SER A 1 382 ? -41.542 27.838 59.895 1.00 84.63 385 SER A N 1
ATOM 2209 C CA . SER A 1 382 ? -40.888 26.888 60.786 1.00 88.48 385 SER A CA 1
ATOM 2210 C C . SER A 1 382 ? -41.552 26.861 62.158 1.00 86.53 385 SER A C 1
ATOM 2211 O O . SER A 1 382 ? -41.622 27.885 62.840 1.00 84.05 385 SER A O 1
ATOM 2214 N N . PRO A 1 383 ? -42.039 25.679 62.565 1.00 86.07 386 PRO A N 1
ATOM 2215 C CA . PRO A 1 383 ? -42.705 25.478 63.856 1.00 81.29 386 PRO A CA 1
ATOM 2216 C C . PRO A 1 383 ? -41.730 25.529 65.032 1.00 81.14 386 PRO A C 1
ATOM 2217 O O . PRO A 1 383 ? -42.163 25.676 66.176 1.00 78.41 386 PRO A O 1
ATOM 2221 N N . VAL A 1 384 ? -40.435 25.411 64.753 1.00 77.13 387 VAL A N 1
ATOM 2222 C CA . VAL A 1 384 ? -39.430 25.399 65.810 1.00 77.28 387 VAL A CA 1
ATOM 2223 C C . VAL A 1 384 ? -38.449 26.561 65.694 1.00 88.60 387 VAL A C 1
ATOM 2224 O O . VAL A 1 384 ? -37.695 26.835 66.627 1.00 96.97 387 VAL A O 1
ATOM 2228 N N . CYS A 1 385 ? -38.458 27.241 64.552 1.00 90.33 388 CYS A N 1
ATOM 2229 C CA . CYS A 1 385 ? -37.516 28.332 64.317 1.00 89.42 388 CYS A CA 1
ATOM 2230 C C . CYS A 1 385 ? -38.199 29.672 64.071 1.00 95.24 388 CYS A C 1
ATOM 2231 O O . CYS A 1 385 ? -39.228 29.745 63.399 1.00 97.06 388 CYS A O 1
ATOM 2234 N N . ASN A 1 386 ? -37.604 30.730 64.616 1.00 101.60 389 ASN A N 1
ATOM 2235 C CA . ASN A 1 386 ? -38.101 32.087 64.427 1.00 107.41 389 ASN A CA 1
ATOM 2236 C C . ASN A 1 386 ? -36.966 33.108 64.376 1.00 106.66 389 ASN A C 1
ATOM 2237 O O . ASN A 1 386 ? -37.196 34.311 64.492 1.00 112.14 389 ASN A O 1
ATOM 2242 N N . ASP A 1 387 ? -35.742 32.621 64.198 1.00 103.52 390 ASP A N 1
ATOM 2243 C CA . ASP A 1 387 ? -34.567 33.486 64.179 1.00 101.56 390 ASP A CA 1
ATOM 2244 C C . ASP A 1 387 ? -34.051 33.712 62.761 1.00 90.45 390 ASP A C 1
ATOM 2245 O O . ASP A 1 387 ? -33.074 34.435 62.556 1.00 81.97 390 ASP A O 1
ATOM 2250 N N . HIS A 1 388 ? -34.706 33.087 61.787 1.00 79.78 391 HIS A N 1
ATOM 2251 C CA . HIS A 1 388 ? -34.317 33.225 60.387 1.00 71.76 391 HIS A CA 1
ATOM 2252 C C . HIS A 1 388 ? -35.451 33.802 59.542 1.00 66.52 391 HIS A C 1
ATOM 2253 O O . HIS A 1 388 ? -36.625 33.517 59.781 1.00 60.49 391 HIS A O 1
ATOM 2260 N N . VAL A 1 389 ? -35.093 34.615 58.555 1.00 58.65 392 VAL A N 1
ATOM 2261 C CA . VAL A 1 389 ? -36.064 35.111 57.590 1.00 56.56 392 VAL A CA 1
ATOM 2262 C C . VAL A 1 389 ? -36.201 34.103 56.459 1.00 58.06 392 VAL A C 1
ATOM 2263 O O . VAL A 1 389 ? -35.203 33.666 55.888 1.00 59.41 392 VAL A O 1
ATOM 2267 N N . VAL A 1 390 ? -37.437 33.736 56.138 1.00 56.75 393 VAL A N 1
ATOM 2268 C CA . VAL A 1 390 ? -37.689 32.731 55.112 1.00 49.66 393 VAL A CA 1
ATOM 2269 C C . VAL A 1 390 ? -38.557 33.266 53.981 1.00 51.42 393 VAL A C 1
ATOM 2270 O O . VAL A 1 390 ? -39.653 33.770 54.215 1.00 60.74 393 VAL A O 1
ATOM 2274 N N . VAL A 1 391 ? -38.060 33.160 52.754 1.00 48.97 394 VAL A N 1
ATOM 2275 C CA . VAL A 1 391 ? -38.854 33.519 51.587 1.00 46.36 394 VAL A CA 1
ATOM 2276 C C . VAL A 1 391 ? -39.856 32.404 51.315 1.00 68.39 394 VAL A C 1
ATOM 2277 O O . VAL A 1 391 ? -39.506 31.365 50.756 1.00 77.89 394 VAL A O 1
ATOM 2281 N N . TYR A 1 392 ? -41.099 32.621 51.729 1.00 80.79 395 TYR A N 1
ATOM 2282 C CA . TYR A 1 392 ? -42.132 31.596 51.621 1.00 85.11 395 TYR A CA 1
ATOM 2283 C C . TYR A 1 392 ? -42.660 31.462 50.195 1.00 88.25 395 TYR A C 1
ATOM 2284 O O . TYR A 1 392 ? -42.445 32.336 49.358 1.00 80.21 395 TYR A O 1
ATOM 2293 N N . GLY A 1 393 ? -43.350 30.359 49.931 1.00 104.02 396 GLY A N 1
ATOM 2294 C CA . GLY A 1 393 ? -43.851 30.065 48.601 1.00 121.14 396 GLY A CA 1
ATOM 2295 C C . GLY A 1 393 ? -43.158 28.852 48.012 1.00 138.84 396 GLY A C 1
ATOM 2296 O O . GLY A 1 393 ? -41.933 28.827 47.895 1.00 140.80 396 GLY A O 1
ATOM 2297 N N . ASP A 1 394 ? -43.945 27.845 47.643 1.00 154.29 397 ASP A N 1
ATOM 2298 C CA . ASP A 1 394 ? -43.409 26.597 47.104 1.00 168.35 397 ASP A CA 1
ATOM 2299 C C . ASP A 1 394 ? -42.446 26.838 45.943 1.00 177.54 397 ASP A C 1
ATOM 2300 O O . ASP A 1 394 ? -42.629 27.770 45.161 1.00 183.03 397 ASP A O 1
ATOM 2305 N N . ALA A 1 395 ? -41.425 25.991 45.834 1.00 178.87 398 ALA A N 1
ATOM 2306 C CA . ALA A 1 395 ? -40.386 26.163 44.820 1.00 176.88 398 ALA A CA 1
ATOM 2307 C C . ALA A 1 395 ? -40.532 25.205 43.638 1.00 184.42 398 ALA A C 1
ATOM 2308 O O . ALA A 1 395 ? -39.979 25.447 42.564 1.00 185.43 398 ALA A O 1
ATOM 2310 N N . THR A 1 396 ? -41.272 24.119 43.838 1.00 188.64 399 THR A N 1
ATOM 2311 C CA . THR A 1 396 ? -41.436 23.104 42.800 1.00 190.68 399 THR A CA 1
ATOM 2312 C C . THR A 1 396 ? -42.276 23.616 41.624 1.00 191.34 399 THR A C 1
ATOM 2313 O O . THR A 1 396 ? -42.169 23.108 40.507 1.00 191.27 399 THR A O 1
ATOM 2317 N N . VAL A 1 397 ? -43.092 24.636 41.876 1.00 190.51 400 VAL A N 1
ATOM 2318 C CA . VAL A 1 397 ? -43.989 25.182 40.858 1.00 188.82 400 VAL A CA 1
ATOM 2319 C C . VAL A 1 397 ? -43.263 25.568 39.567 1.00 188.72 400 VAL A C 1
ATOM 2320 O O . VAL A 1 397 ? -43.630 25.113 38.483 1.00 186.24 400 VAL A O 1
ATOM 2324 N N . GLY A 1 398 ? -42.230 26.398 39.685 1.00 191.02 401 GLY A N 1
ATOM 2325 C CA . GLY A 1 398 ? -41.423 26.754 38.533 1.00 191.88 401 GLY A CA 1
ATOM 2326 C C . GLY A 1 398 ? -40.547 27.981 38.703 1.00 190.56 401 GLY A C 1
ATOM 2327 O O . GLY A 1 398 ? -39.325 27.870 38.807 1.00 191.18 401 GLY A O 1
ATOM 2328 N N . GLN A 1 399 ? -41.176 29.152 38.734 1.00 186.71 402 GLN A N 1
ATOM 2329 C CA . GLN A 1 399 ? -40.450 30.417 38.684 1.00 177.08 402 GLN A CA 1
ATOM 2330 C C . GLN A 1 399 ? -40.184 31.021 40.060 1.00 167.81 402 GLN A C 1
ATOM 2331 O O . GLN A 1 399 ? -39.706 32.149 40.166 1.00 169.58 402 GLN A O 1
ATOM 2337 N N . THR A 1 400 ? -40.492 30.268 41.111 1.00 153.96 403 THR A N 1
ATOM 2338 C CA . THR A 1 400 ? -40.258 30.729 42.475 1.00 137.96 403 THR A CA 1
ATOM 2339 C C . THR A 1 400 ? -38.768 30.953 42.729 1.00 134.72 403 THR A C 1
ATOM 2340 O O . THR A 1 400 ? -38.383 31.800 43.538 1.00 128.18 403 THR A O 1
ATOM 2344 N N . LEU A 1 401 ? -37.935 30.186 42.032 1.00 136.95 404 LEU A N 1
ATOM 2345 C CA . LEU A 1 401 ? -36.488 30.355 42.112 1.00 133.06 404 LEU A CA 1
ATOM 2346 C C . LEU A 1 401 ? -36.042 31.508 41.219 1.00 129.54 404 LEU A C 1
ATOM 2347 O O . LEU A 1 401 ? -35.162 32.287 41.587 1.00 129.35 404 LEU A O 1
ATOM 2352 N N . ARG A 1 402 ? -36.656 31.608 40.044 1.00 128.90 405 ARG A N 1
ATOM 2353 C CA . ARG A 1 402 ? -36.374 32.697 39.117 1.00 130.31 405 ARG A CA 1
ATOM 2354 C C . ARG A 1 402 ? -36.695 34.042 39.760 1.00 125.44 405 ARG A C 1
ATOM 2355 O O . ARG A 1 402 ? -35.904 34.983 39.686 1.00 118.44 405 ARG A O 1
ATOM 2363 N N . GLN A 1 403 ? -37.866 34.122 40.384 1.00 127.44 406 GLN A N 1
ATOM 2364 C CA . GLN A 1 403 ? -38.267 35.303 41.138 1.00 133.73 406 GLN A CA 1
ATOM 2365 C C . GLN A 1 403 ? -37.173 35.701 42.122 1.00 137.28 406 GLN A C 1
ATOM 2366 O O . GLN A 1 403 ? -36.625 36.801 42.045 1.00 142.52 406 GLN A O 1
ATOM 2372 N N . ALA A 1 404 ? -36.857 34.791 43.040 1.00 132.37 407 ALA A N 1
ATOM 2373 C CA . ALA A 1 404 ? -35.845 35.034 44.064 1.00 119.29 407 ALA A CA 1
ATOM 2374 C C . ALA A 1 404 ? -34.501 35.434 43.461 1.00 112.62 407 ALA A C 1
ATOM 2375 O O . ALA A 1 404 ? -33.726 36.163 44.081 1.00 104.55 407 ALA A O 1
ATOM 2377 N N . GLY A 1 405 ? -34.229 34.952 42.253 1.00 116.98 408 GLY A N 1
ATOM 2378 C CA . GLY A 1 405 ? -33.007 35.299 41.550 1.00 120.86 408 GLY A CA 1
ATOM 2379 C C . GLY A 1 405 ? -31.944 34.220 41.612 1.00 125.95 408 GLY A C 1
ATOM 2380 O O . GLY A 1 405 ? -30.837 34.456 42.091 1.00 127.54 408 GLY A O 1
ATOM 2381 N N . ILE A 1 406 ? -32.277 33.031 41.119 1.00 129.13 409 ILE A N 1
ATOM 2382 C CA . ILE A 1 406 ? -31.330 31.922 41.097 1.00 128.45 409 ILE A CA 1
ATOM 2383 C C . ILE A 1 406 ? -30.199 32.225 40.118 1.00 118.79 409 ILE A C 1
ATOM 2384 O O . ILE A 1 406 ? -29.346 31.379 39.845 1.00 114.79 409 ILE A O 1
ATOM 2389 N N . ASP A 1 407 ? -30.197 33.449 39.604 1.00 115.14 410 ASP A N 1
ATOM 2390 C CA . ASP A 1 407 ? -29.265 33.854 38.564 1.00 118.09 410 ASP A CA 1
ATOM 2391 C C . ASP A 1 407 ? -27.955 34.386 39.138 1.00 114.30 410 ASP A C 1
ATOM 2392 O O . ASP A 1 407 ? -26.874 33.984 38.708 1.00 112.56 410 ASP A O 1
ATOM 2397 N N . ARG A 1 408 ? -28.055 35.288 40.111 1.00 112.02 411 ARG A N 1
ATOM 2398 C CA . ARG A 1 408 ? -26.872 35.925 40.687 1.00 108.59 411 ARG A CA 1
ATOM 2399 C C . ARG A 1 408 ? -26.325 35.159 41.891 1.00 97.00 411 ARG A C 1
ATOM 2400 O O . ARG A 1 408 ? -25.383 35.609 42.547 1.00 98.47 411 ARG A O 1
ATOM 2408 N N . ALA A 1 409 ? -26.916 34.003 42.175 1.00 73.07 412 ALA A N 1
ATOM 2409 C CA . ALA A 1 409 ? -26.465 33.164 43.277 1.00 61.67 412 ALA A CA 1
ATOM 2410 C C . ALA A 1 409 ? -25.161 32.456 42.922 1.00 60.77 412 ALA A C 1
ATOM 2411 O O . ALA A 1 409 ? -24.873 32.220 41.749 1.00 65.39 412 ALA A O 1
ATOM 2413 N N . SER A 1 410 ? -24.375 32.115 43.938 1.00 54.82 413 SER A N 1
ATOM 2414 C CA . SER A 1 410 ? -23.107 31.427 43.718 1.00 52.55 413 SER A CA 1
ATOM 2415 C C . SER A 1 410 ? -23.163 29.977 44.187 1.00 50.05 413 SER A C 1
ATOM 2416 O O . SER A 1 410 ? -22.296 29.174 43.846 1.00 55.02 413 SER A O 1
ATOM 2419 N N . GLY A 1 411 ? -24.184 29.650 44.973 1.00 48.61 414 GLY A N 1
ATOM 2420 C CA . GLY A 1 411 ? -24.362 28.296 45.465 1.00 48.65 414 GLY A CA 1
ATOM 2421 C C . GLY A 1 411 ? -25.809 27.956 45.769 1.00 42.14 414 GLY A C 1
ATOM 2422 O O . GLY A 1 411 ? -26.613 28.836 46.071 1.00 45.92 414 GLY A O 1
ATOM 2423 N N . ILE A 1 412 ? -26.137 26.671 45.683 1.00 40.63 415 ILE A N 1
ATOM 2424 C CA . ILE A 1 412 ? -27.465 26.173 46.028 1.00 33.65 415 ILE A CA 1
ATOM 2425 C C . ILE A 1 412 ? -27.357 24.939 46.920 1.00 41.61 415 ILE A C 1
ATOM 2426 O O . ILE A 1 412 ? -26.630 23.998 46.604 1.00 43.70 415 ILE A O 1
ATOM 2431 N N . ILE A 1 413 ? -28.078 24.951 48.035 1.00 37.56 416 ILE A N 1
ATOM 2432 C CA . ILE A 1 413 ? -28.181 23.783 48.900 1.00 38.31 416 ILE A CA 1
ATOM 2433 C C . ILE A 1 413 ? -29.606 23.240 48.844 1.00 37.13 416 ILE A C 1
ATOM 2434 O O . ILE A 1 413 ? -30.560 23.958 49.140 1.00 38.45 416 ILE A O 1
ATOM 2439 N N . VAL A 1 414 ? -29.750 21.981 48.445 1.00 37.69 417 VAL A N 1
ATOM 2440 C CA . VAL A 1 414 ? -31.064 21.346 48.364 1.00 37.57 417 VAL A CA 1
ATOM 2441 C C . VAL A 1 414 ? -31.269 20.463 49.593 1.00 33.42 417 VAL A C 1
ATOM 2442 O O . VAL A 1 414 ? -30.580 19.460 49.761 1.00 42.41 417 VAL A O 1
ATOM 2446 N N . THR A 1 415 ? -32.213 20.837 50.453 1.00 34.12 418 THR A N 1
ATOM 2447 C CA . THR A 1 415 ? -32.346 20.185 51.756 1.00 38.94 418 THR A CA 1
ATOM 2448 C C . THR A 1 415 ? -33.774 19.831 52.150 1.00 44.40 418 THR A C 1
ATOM 2449 O O . THR A 1 415 ? -34.118 19.876 53.328 1.00 52.29 418 THR A O 1
ATOM 2453 N N . THR A 1 416 ? -34.607 19.493 51.176 1.00 39.18 419 THR A N 1
ATOM 2454 C CA . THR A 1 416 ? -35.936 18.984 51.475 1.00 33.01 419 THR A CA 1
ATOM 2455 C C . THR A 1 416 ? -35.805 17.628 52.166 1.00 42.34 419 THR A C 1
ATOM 2456 O O . THR A 1 416 ? -34.799 16.936 52.000 1.00 48.26 419 THR A O 1
ATOM 2460 N N . ASN A 1 417 ? -36.808 17.255 52.953 1.00 50.38 420 ASN A N 1
ATOM 2461 C CA . ASN A 1 417 ? -36.811 15.951 53.610 1.00 62.01 420 ASN A CA 1
ATOM 2462 C C . ASN A 1 417 ? -37.325 14.837 52.701 1.00 60.25 420 ASN A C 1
ATOM 2463 O O . ASN A 1 417 ? -37.569 13.719 53.155 1.00 63.54 420 ASN A O 1
ATOM 2468 N N . ASP A 1 418 ? -37.490 15.153 51.418 1.00 49.46 421 ASP A N 1
ATOM 2469 C CA . ASP A 1 418 ? -37.924 14.176 50.423 1.00 38.67 421 ASP A CA 1
ATOM 2470 C C . ASP A 1 418 ? -36.899 14.048 49.294 1.00 46.11 421 ASP A C 1
ATOM 2471 O O . ASP A 1 418 ? -36.651 15.005 48.556 1.00 59.75 421 ASP A O 1
ATOM 2476 N N . ASP A 1 419 ? -36.314 12.862 49.157 1.00 36.07 422 ASP A N 1
ATOM 2477 C CA . ASP A 1 419 ? -35.240 12.639 48.185 1.00 39.95 422 ASP A CA 1
ATOM 2478 C C . ASP A 1 419 ? -35.625 12.899 46.727 1.00 38.78 422 ASP A C 1
ATOM 2479 O O . ASP A 1 419 ? -34.843 13.481 45.975 1.00 42.66 422 ASP A O 1
ATOM 2484 N N . SER A 1 420 ? -36.815 12.467 46.324 1.00 28.55 423 SER A N 1
ATOM 2485 C CA . SER A 1 420 ? -37.264 12.700 44.955 1.00 32.54 423 SER A CA 1
ATOM 2486 C C . SER A 1 420 ? -37.421 14.190 44.676 1.00 45.25 423 SER A C 1
ATOM 2487 O O . SER A 1 420 ? -37.102 14.667 43.588 1.00 43.47 423 SER A O 1
ATOM 2490 N N . THR A 1 421 ? -37.915 14.924 45.665 1.00 48.20 424 THR A N 1
ATOM 2491 C CA . THR A 1 421 ? -38.077 16.360 45.512 1.00 43.99 424 THR A CA 1
ATOM 2492 C C . THR A 1 421 ? -36.704 17.001 45.377 1.00 45.43 424 THR A C 1
ATOM 2493 O O . THR A 1 421 ? -36.508 17.908 44.569 1.00 45.69 424 THR A O 1
ATOM 2497 N N . ASN A 1 422 ? -35.753 16.508 46.164 1.00 28.28 425 ASN A N 1
ATOM 2498 C CA . ASN A 1 422 ? -34.369 16.945 46.067 1.00 29.05 425 ASN A CA 1
ATOM 2499 C C . ASN A 1 422 ? -33.769 16.669 44.694 1.00 40.98 425 ASN A C 1
ATOM 2500 O O . ASN A 1 422 ? -33.082 17.518 44.121 1.00 47.42 425 ASN A O 1
ATOM 2505 N N . ILE A 1 423 ? -34.035 15.478 44.168 1.00 35.68 426 ILE A N 1
ATOM 2506 C CA . ILE A 1 423 ? -33.538 15.107 42.850 1.00 30.97 426 ILE A CA 1
ATOM 2507 C C . ILE A 1 423 ? -34.131 16.017 41.778 1.00 34.81 426 ILE A C 1
ATOM 2508 O O . ILE A 1 423 ? -33.422 16.494 40.890 1.00 43.16 426 ILE A O 1
ATOM 2513 N N . PHE A 1 424 ? -35.430 16.273 41.878 1.00 28.63 427 PHE A N 1
ATOM 2514 C CA . PHE A 1 424 ? -36.112 17.142 40.925 1.00 31.87 427 PHE A CA 1
ATOM 2515 C C . PHE A 1 424 ? -35.539 18.560 40.954 1.00 35.53 427 PHE A C 1
ATOM 2516 O O . PHE A 1 424 ? -35.262 19.145 39.908 1.00 35.19 427 PHE A O 1
ATOM 2524 N N . LEU A 1 425 ? -35.364 19.109 42.154 1.00 34.29 428 LEU A N 1
ATOM 2525 C CA . LEU A 1 425 ? -34.826 20.460 42.303 1.00 39.82 428 LEU A CA 1
ATOM 2526 C C . LEU A 1 425 ? -33.411 20.553 41.741 1.00 42.60 428 LEU A C 1
ATOM 2527 O O . LEU A 1 425 ? -33.056 21.539 41.095 1.00 39.97 428 LEU A O 1
ATOM 2532 N N . THR A 1 426 ? -32.609 19.522 41.988 1.00 36.94 429 THR A N 1
ATOM 2533 C CA . THR A 1 426 ? -31.257 19.459 41.441 1.00 34.01 429 THR A CA 1
ATOM 2534 C C . THR A 1 426 ? -31.269 19.470 39.910 1.00 34.11 429 THR A C 1
ATOM 2535 O O . THR A 1 426 ? -30.502 20.203 39.290 1.00 36.18 429 THR A O 1
ATOM 2539 N N . LEU A 1 427 ? -32.141 18.661 39.309 1.00 28.81 430 LEU A N 1
ATOM 2540 C CA . LEU A 1 427 ? -32.333 18.675 37.857 1.00 36.12 430 LEU A CA 1
ATOM 2541 C C . LEU A 1 427 ? -32.670 20.074 37.355 1.00 44.93 430 LEU A C 1
ATOM 2542 O O . LEU A 1 427 ? -32.012 20.601 36.456 1.00 48.95 430 LEU A O 1
ATOM 2547 N N . ALA A 1 428 ? -33.717 20.660 37.930 1.00 48.13 431 ALA A N 1
ATOM 2548 C CA . ALA A 1 428 ? -34.188 21.974 37.508 1.00 48.42 431 ALA A CA 1
ATOM 2549 C C . ALA A 1 428 ? -33.084 23.017 37.627 1.00 44.79 431 ALA A C 1
ATOM 2550 O O . ALA A 1 428 ? -32.887 23.825 36.724 1.00 38.13 431 ALA A O 1
ATOM 2552 N N . CYS A 1 429 ? -32.359 22.989 38.740 1.00 31.05 432 CYS A N 1
ATOM 2553 C CA . CYS A 1 429 ? -31.274 23.933 38.952 1.00 40.89 432 CYS A CA 1
ATOM 2554 C C . CYS A 1 429 ? -30.162 23.758 37.922 1.00 43.71 432 CYS A C 1
ATOM 2555 O O . CYS A 1 429 ? -29.778 24.714 37.252 1.00 43.38 432 CYS A O 1
ATOM 2558 N N . ARG A 1 430 ? -29.649 22.538 37.798 1.00 36.33 433 ARG A N 1
ATOM 2559 C CA . ARG A 1 430 ? -28.583 22.261 36.843 1.00 35.27 433 ARG A CA 1
ATOM 2560 C C . ARG A 1 430 ? -29.036 22.611 35.430 1.00 45.00 433 ARG A C 1
ATOM 2561 O O . ARG A 1 430 ? -28.221 22.917 34.560 1.00 56.41 433 ARG A O 1
ATOM 2569 N N . HIS A 1 431 ? -30.344 22.571 35.208 1.00 42.04 434 HIS A N 1
ATOM 2570 C CA . HIS A 1 431 ? -30.895 22.895 33.900 1.00 54.40 434 HIS A CA 1
ATOM 2571 C C . HIS A 1 431 ? -30.883 24.405 33.660 1.00 52.30 434 HIS A C 1
ATOM 2572 O O . HIS A 1 431 ? -30.562 24.867 32.567 1.00 65.72 434 HIS A O 1
ATOM 2579 N N . LEU A 1 432 ? -31.231 25.168 34.692 1.00 39.20 435 LEU A N 1
ATOM 2580 C CA . LEU A 1 432 ? -31.269 26.622 34.601 1.00 43.12 435 LEU A CA 1
ATOM 2581 C C . LEU A 1 432 ? -29.872 27.239 34.612 1.00 54.97 435 LEU A C 1
ATOM 2582 O O . LEU A 1 432 ? -29.644 28.285 34.007 1.00 56.81 435 LEU A O 1
ATOM 2587 N N . HIS A 1 433 ? -28.944 26.586 35.304 1.00 45.04 436 HIS A N 1
ATOM 2588 C CA . HIS A 1 433 ? -27.580 27.086 35.419 1.00 40.43 436 HIS A CA 1
ATOM 2589 C C . HIS A 1 433 ? -26.594 25.920 35.393 1.00 48.10 436 HIS A C 1
ATOM 2590 O O . HIS A 1 433 ? -26.530 25.122 36.329 1.00 43.40 436 HIS A O 1
ATOM 2597 N N . SER A 1 434 ? -25.818 25.833 34.320 1.00 40.47 437 SER A N 1
ATOM 2598 C CA . SER A 1 434 ? -24.982 24.665 34.077 1.00 34.10 437 SER A CA 1
ATOM 2599 C C . SER A 1 434 ? -23.764 24.525 34.993 1.00 42.86 437 SER A C 1
ATOM 2600 O O . SER A 1 434 ? -23.096 23.491 34.969 1.00 48.66 437 SER A O 1
ATOM 2603 N N . HIS A 1 435 ? -23.467 25.542 35.798 1.00 41.37 438 HIS A N 1
ATOM 2604 C CA . HIS A 1 435 ? -22.211 25.530 36.557 1.00 40.92 438 HIS A CA 1
ATOM 2605 C C . HIS A 1 435 ? -22.290 25.955 38.023 1.00 42.03 438 HIS A C 1
ATOM 2606 O O . HIS A 1 435 ? -21.332 25.773 38.773 1.00 44.85 438 HIS A O 1
ATOM 2613 N N . ILE A 1 436 ? -23.415 26.522 38.437 1.00 26.86 439 ILE A N 1
ATOM 2614 C CA . ILE A 1 436 ? -23.543 26.949 39.822 1.00 33.99 439 ILE A CA 1
ATOM 2615 C C . ILE A 1 436 ? -23.366 25.754 40.760 1.00 47.53 439 ILE A C 1
ATOM 2616 O O . ILE A 1 436 ? -23.910 24.675 40.520 1.00 53.16 439 ILE A O 1
ATOM 2621 N N . ARG A 1 437 ? -22.587 25.945 41.819 1.00 44.73 440 ARG A N 1
ATOM 2622 C CA . ARG A 1 437 ? -22.319 24.869 42.763 1.00 42.26 440 ARG A CA 1
ATOM 2623 C C . ARG A 1 437 ? -23.608 24.382 43.420 1.00 46.37 440 ARG A C 1
ATOM 2624 O O . ARG A 1 437 ? -24.351 25.172 44.002 1.00 54.36 440 ARG A O 1
ATOM 2632 N N . ILE A 1 438 ? -23.869 23.081 43.322 1.00 42.31 441 ILE A N 1
ATOM 2633 C CA . ILE A 1 438 ? -25.060 22.490 43.927 1.00 47.08 441 ILE A CA 1
ATOM 2634 C C . ILE A 1 438 ? -24.720 21.401 44.941 1.00 46.67 441 ILE A C 1
ATOM 2635 O O . ILE A 1 438 ? -24.095 20.397 44.603 1.00 39.31 441 ILE A O 1
ATOM 2640 N N . VAL A 1 439 ? -25.144 21.607 46.182 1.00 41.07 442 VAL A N 1
ATOM 2641 C CA . VAL A 1 439 ? -24.955 20.624 47.240 1.00 35.25 442 VAL A CA 1
ATOM 2642 C C . VAL A 1 439 ? -26.313 20.064 47.651 1.00 38.27 442 VAL A C 1
ATOM 2643 O O . VAL A 1 439 ? -27.163 20.795 48.162 1.00 45.66 442 VAL A O 1
ATOM 2647 N N . ALA A 1 440 ? -26.524 18.772 47.413 1.00 30.51 443 ALA A N 1
ATOM 2648 C CA . ALA A 1 440 ? -27.815 18.145 47.698 1.00 33.03 443 ALA A CA 1
ATOM 2649 C C . ALA A 1 440 ? -27.774 17.191 48.890 1.00 29.83 443 ALA A C 1
ATOM 2650 O O . ALA A 1 440 ? -26.783 16.502 49.127 1.00 35.32 443 ALA A O 1
ATOM 2652 N N . ARG A 1 441 ? -28.874 17.156 49.632 1.00 38.54 444 ARG A N 1
ATOM 2653 C CA . ARG A 1 441 ? -29.009 16.272 50.779 1.00 39.47 444 ARG A CA 1
ATOM 2654 C C . ARG A 1 441 ? -29.730 14.997 50.379 1.00 44.10 444 ARG A C 1
ATOM 2655 O O . ARG A 1 441 ? -30.763 15.045 49.716 1.00 37.94 444 ARG A O 1
ATOM 2663 N N . ALA A 1 442 ? -29.176 13.857 50.781 1.00 51.05 445 ALA A N 1
ATOM 2664 C CA . ALA A 1 442 ? -29.803 12.565 50.527 1.00 56.46 445 ALA A CA 1
ATOM 2665 C C . ALA A 1 442 ? -30.279 11.929 51.831 1.00 55.22 445 ALA A C 1
ATOM 2666 O O . ALA A 1 442 ? -29.474 11.572 52.694 1.00 57.82 445 ALA A O 1
ATOM 2668 N N . ASN A 1 443 ? -31.593 11.794 51.971 1.00 54.84 446 ASN A N 1
ATOM 2669 C CA . ASN A 1 443 ? -32.180 11.205 53.168 1.00 56.02 446 ASN A CA 1
ATOM 2670 C C . ASN A 1 443 ? -31.926 9.707 53.266 1.00 55.11 446 ASN A C 1
ATOM 2671 O O . ASN A 1 443 ? -31.809 9.160 54.360 1.00 55.41 446 ASN A O 1
ATOM 2676 N N . GLY A 1 444 ? -31.836 9.054 52.113 1.00 49.66 447 GLY A N 1
ATOM 2677 C CA . GLY A 1 444 ? -31.521 7.641 52.050 1.00 35.55 447 GLY A CA 1
ATOM 2678 C C . GLY A 1 444 ? -30.414 7.366 51.052 1.00 46.88 447 GLY A C 1
ATOM 2679 O O . GLY A 1 444 ? -30.340 8.009 50.006 1.00 65.30 447 GLY A O 1
ATOM 2680 N N . GLU A 1 445 ? -29.556 6.403 51.371 1.00 60.29 448 GLU A N 1
ATOM 2681 C CA . GLU A 1 445 ? -28.393 6.100 50.542 1.00 64.29 448 GLU A CA 1
ATOM 2682 C C . GLU A 1 445 ? -28.768 5.554 49.164 1.00 57.20 448 GLU A C 1
ATOM 2683 O O . GLU A 1 445 ? -27.924 5.483 48.268 1.00 61.79 448 GLU A O 1
ATOM 2689 N N . GLU A 1 446 ? -30.031 5.176 48.993 1.00 41.24 449 GLU A N 1
ATOM 2690 C CA . GLU A 1 446 ? -30.494 4.656 47.707 1.00 42.48 449 GLU A CA 1
ATOM 2691 C C . GLU A 1 446 ? -30.768 5.767 46.695 1.00 48.75 449 GLU A C 1
ATOM 2692 O O . GLU A 1 446 ? -31.092 5.492 45.542 1.00 50.45 449 GLU A O 1
ATOM 2698 N N . ASN A 1 447 ? -30.634 7.019 47.122 1.00 50.52 450 ASN A N 1
ATOM 2699 C CA . ASN A 1 447 ? -30.826 8.142 46.211 1.00 45.59 450 ASN A CA 1
ATOM 2700 C C . ASN A 1 447 ? -29.550 8.934 45.937 1.00 43.96 450 ASN A C 1
ATOM 2701 O O . ASN A 1 447 ? -29.531 9.818 45.083 1.00 57.12 450 ASN A O 1
ATOM 2706 N N . VAL A 1 448 ? -28.482 8.604 46.654 1.00 44.24 451 VAL A N 1
ATOM 2707 C CA . VAL A 1 448 ? -27.206 9.299 46.492 1.00 44.19 451 VAL A CA 1
ATOM 2708 C C . VAL A 1 448 ? -26.742 9.380 45.034 1.00 41.52 451 VAL A C 1
ATOM 2709 O O . VAL A 1 448 ? -26.315 10.437 44.574 1.00 53.34 451 VAL A O 1
ATOM 2713 N N . ASP A 1 449 ? -26.838 8.272 44.307 1.00 42.35 452 ASP A N 1
ATOM 2714 C CA . ASP A 1 449 ? -26.346 8.227 42.930 1.00 38.57 452 ASP A CA 1
ATOM 2715 C C . ASP A 1 449 ? -27.183 9.040 41.943 1.00 37.95 452 ASP A C 1
ATOM 2716 O O . ASP A 1 449 ? -26.657 9.551 40.952 1.00 55.02 452 ASP A O 1
ATOM 2721 N N . GLN A 1 450 ? -28.481 9.158 42.204 1.00 36.44 453 GLN A N 1
ATOM 2722 C CA . GLN A 1 450 ? -29.360 9.901 41.300 1.00 43.72 453 GLN A CA 1
ATOM 2723 C C . GLN A 1 450 ? -29.238 11.414 41.493 1.00 37.61 453 GLN A C 1
ATOM 2724 O O . GLN A 1 450 ? -29.518 12.187 40.582 1.00 40.05 453 GLN A O 1
ATOM 2730 N N . LEU A 1 451 ? -28.814 11.828 42.682 1.00 34.88 454 LEU A N 1
ATOM 2731 C CA . LEU A 1 451 ? -28.511 13.229 42.939 1.00 37.28 454 LEU A CA 1
ATOM 2732 C C . LEU A 1 451 ? -27.278 13.671 42.149 1.00 49.92 454 LEU A C 1
ATOM 2733 O O . LEU A 1 451 ? -27.269 14.746 41.546 1.00 42.28 454 LEU A O 1
ATOM 2738 N N . TYR A 1 452 ? -26.241 12.835 42.145 1.00 53.42 455 TYR A N 1
ATOM 2739 C CA . TYR A 1 452 ? -25.054 13.102 41.333 1.00 46.27 455 TYR A CA 1
ATOM 2740 C C . TYR A 1 452 ? -25.388 13.065 39.851 1.00 46.14 455 TYR A C 1
ATOM 2741 O O . TYR A 1 452 ? -24.858 13.853 39.069 1.00 46.19 455 TYR A O 1
ATOM 2750 N N . ALA A 1 453 ? -26.263 12.140 39.467 1.00 31.30 456 ALA A N 1
ATOM 2751 C CA . ALA A 1 453 ? -26.693 12.042 38.080 1.00 30.81 456 ALA A CA 1
ATOM 2752 C C . ALA A 1 453 ? -27.538 13.253 37.690 1.00 40.95 456 ALA A C 1
ATOM 2753 O O . ALA A 1 453 ? -27.567 13.656 36.529 1.00 44.77 456 ALA A O 1
ATOM 2755 N N . ALA A 1 454 ? -28.218 13.834 38.672 1.00 42.94 457 ALA A N 1
ATOM 2756 C CA . ALA A 1 454 ? -29.079 14.984 38.435 1.00 40.30 457 ALA A CA 1
ATOM 2757 C C . ALA A 1 454 ? -28.271 16.260 38.220 1.00 44.61 457 ALA A C 1
ATOM 2758 O O . ALA A 1 454 ? -28.774 17.230 37.661 1.00 44.11 457 ALA A O 1
ATOM 2760 N N . GLY A 1 455 ? -27.021 16.261 38.675 1.00 41.04 458 GLY A N 1
ATOM 2761 C CA . GLY A 1 455 ? -26.143 17.394 38.457 1.00 35.49 458 GLY A CA 1
ATOM 2762 C C . GLY A 1 455 ? -25.527 17.986 39.711 1.00 37.78 458 GLY A C 1
ATOM 2763 O O . GLY A 1 455 ? -24.895 19.040 39.658 1.00 42.54 458 GLY A O 1
ATOM 2764 N N . ALA A 1 456 ? -25.707 17.320 40.845 1.00 32.93 459 ALA A N 1
ATOM 2765 C CA . ALA A 1 456 ? -25.125 17.799 42.095 1.00 38.69 459 ALA A CA 1
ATOM 2766 C C . ALA A 1 456 ? -23.599 17.741 42.049 1.00 39.66 459 ALA A C 1
ATOM 2767 O O . ALA A 1 456 ? -23.021 16.849 41.427 1.00 40.40 459 ALA A O 1
ATOM 2769 N N . ASP A 1 457 ? -22.951 18.695 42.710 1.00 37.59 460 ASP A N 1
ATOM 2770 C CA . ASP A 1 457 ? -21.491 18.730 42.784 1.00 35.71 460 ASP A CA 1
ATOM 2771 C C . ASP A 1 457 ? -20.993 17.945 43.993 1.00 45.48 460 ASP A C 1
ATOM 2772 O O . ASP A 1 457 ? -19.896 17.385 43.982 1.00 46.52 460 ASP A O 1
ATOM 2777 N N . PHE A 1 458 ? -21.807 17.916 45.042 1.00 37.41 461 PHE A N 1
ATOM 2778 C CA . PHE A 1 458 ? -21.507 17.102 46.204 1.00 48.32 461 PHE A CA 1
ATOM 2779 C C . PHE A 1 458 ? -22.795 16.680 46.899 1.00 55.78 461 PHE A C 1
ATOM 2780 O O . PHE A 1 458 ? -23.772 17.427 46.920 1.00 58.49 461 PHE A O 1
ATOM 2788 N N . VAL A 1 459 ? -22.790 15.476 47.460 1.00 43.16 462 VAL A N 1
ATOM 2789 C CA . VAL A 1 459 ? -23.974 14.935 48.109 1.00 39.55 462 VAL A CA 1
ATOM 2790 C C . VAL A 1 459 ? -23.678 14.506 49.540 1.00 38.93 462 VAL A C 1
ATOM 2791 O O . VAL A 1 459 ? -22.797 13.686 49.779 1.00 47.12 462 VAL A O 1
ATOM 2795 N N . VAL A 1 460 ? -24.413 15.069 50.492 1.00 46.07 463 VAL A N 1
ATOM 2796 C CA . VAL A 1 460 ? -24.311 14.641 51.879 1.00 45.10 463 VAL A CA 1
ATOM 2797 C C . VAL A 1 460 ? -25.368 13.576 52.141 1.00 47.96 463 VAL A C 1
ATOM 2798 O O . VAL A 1 460 ? -26.562 13.825 51.981 1.00 46.62 463 VAL A O 1
ATOM 2802 N N . SER A 1 461 ? -24.923 12.385 52.530 1.00 47.99 464 SER A N 1
ATOM 2803 C CA . SER A 1 461 ? -25.833 11.271 52.775 1.00 53.23 464 SER A CA 1
ATOM 2804 C C . SER A 1 461 ? -26.172 11.130 54.259 1.00 56.65 464 SER A C 1
ATOM 2805 O O . SER A 1 461 ? -25.353 10.660 55.050 1.00 58.31 464 SER A O 1
ATOM 2808 N N . ASN A 1 462 ? -27.381 11.540 54.631 1.00 50.04 465 ASN A N 1
ATOM 2809 C CA . ASN A 1 462 ? -27.830 11.445 56.017 1.00 58.06 465 ASN A CA 1
ATOM 2810 C C . ASN A 1 462 ? -27.583 10.078 56.646 1.00 49.68 465 ASN A C 1
ATOM 2811 O O . ASN A 1 462 ? -27.049 9.977 57.750 1.00 55.54 465 ASN A O 1
ATOM 2816 N N . ALA A 1 463 ? -27.980 9.028 55.938 1.00 45.21 466 ALA A N 1
ATOM 2817 C CA . ALA A 1 463 ? -27.887 7.673 56.462 1.00 45.16 466 ALA A CA 1
ATOM 2818 C C . ALA A 1 463 ? -26.438 7.214 56.620 1.00 53.38 466 ALA A C 1
ATOM 2819 O O . ALA A 1 463 ? -26.107 6.514 57.574 1.00 59.70 466 ALA A O 1
ATOM 2821 N N . SER A 1 464 ? -25.574 7.616 55.693 1.00 55.54 467 SER A N 1
ATOM 2822 C CA . SER A 1 464 ? -24.172 7.214 55.745 1.00 63.46 467 SER A CA 1
ATOM 2823 C C . SER A 1 464 ? -23.436 7.908 56.883 1.00 62.70 467 SER A C 1
ATOM 2824 O O . SER A 1 464 ? -22.758 7.261 57.681 1.00 63.74 467 SER A O 1
ATOM 2827 N N . VAL A 1 465 ? -23.571 9.228 56.954 1.00 51.23 468 VAL A N 1
ATOM 2828 C CA . VAL A 1 465 ? -22.945 9.999 58.020 1.00 51.75 468 VAL A CA 1
ATOM 2829 C C . VAL A 1 465 ? -23.518 9.578 59.367 1.00 58.49 468 VAL A C 1
ATOM 2830 O O . VAL A 1 465 ? -22.792 9.458 60.353 1.00 60.92 468 VAL A O 1
ATOM 2834 N N . GLY A 1 466 ? -24.827 9.349 59.396 1.00 57.61 469 GLY A N 1
ATOM 2835 C CA . GLY A 1 466 ? -25.491 8.883 60.598 1.00 57.69 469 GLY A CA 1
ATOM 2836 C C . GLY A 1 466 ? -24.978 7.528 61.054 1.00 48.63 469 GLY A C 1
ATOM 2837 O O . GLY A 1 466 ? -24.493 7.388 62.176 1.00 48.34 469 GLY A O 1
ATOM 2838 N N . ALA A 1 467 ? -25.082 6.530 60.179 1.00 41.75 470 ALA A N 1
ATOM 2839 C CA . ALA A 1 467 ? -24.641 5.172 60.496 1.00 46.02 470 ALA A CA 1
ATOM 2840 C C . ALA A 1 467 ? -23.175 5.119 60.920 1.00 47.38 470 ALA A C 1
ATOM 2841 O O . ALA A 1 467 ? -22.813 4.369 61.825 1.00 57.17 470 ALA A O 1
ATOM 2843 N N . ASN A 1 468 ? -22.338 5.917 60.265 1.00 38.52 471 ASN A N 1
ATOM 2844 C CA . ASN A 1 468 ? -20.914 5.957 60.583 1.00 38.98 471 ASN A CA 1
ATOM 2845 C C . ASN A 1 468 ? -20.635 6.477 61.983 1.00 45.47 471 ASN A C 1
ATOM 2846 O O . ASN A 1 468 ? -19.898 5.856 62.749 1.00 61.43 471 ASN A O 1
ATOM 2851 N N . ILE A 1 469 ? -21.223 7.623 62.308 1.00 40.12 472 ILE A N 1
ATOM 2852 C CA . ILE A 1 469 ? -21.060 8.224 63.624 1.00 39.77 472 ILE A CA 1
ATOM 2853 C C . ILE A 1 469 ? -21.530 7.270 64.720 1.00 41.87 472 ILE A C 1
ATOM 2854 O O . ILE A 1 469 ? -20.797 6.998 65.674 1.00 42.94 472 ILE A O 1
ATOM 2859 N N . LEU A 1 470 ? -22.749 6.758 64.576 1.00 38.49 473 LEU A N 1
ATOM 2860 C CA . LEU A 1 470 ? -23.309 5.849 65.571 1.00 43.37 473 LEU A CA 1
ATOM 2861 C C . LEU A 1 470 ? -22.511 4.553 65.625 1.00 51.58 473 LEU A C 1
ATOM 2862 O O . LEU A 1 470 ? -22.340 3.965 66.692 1.00 56.87 473 LEU A O 1
ATOM 2867 N N . GLY A 1 471 ? -22.021 4.119 64.468 1.00 53.95 474 GLY A N 1
ATOM 2868 C CA . GLY A 1 471 ? -21.216 2.915 64.373 1.00 51.65 474 GLY A CA 1
ATOM 2869 C C . GLY A 1 471 ? -19.914 3.013 65.147 1.00 62.66 474 GLY A C 1
ATOM 2870 O O . GLY A 1 471 ? -19.605 2.148 65.966 1.00 59.37 474 GLY A O 1
ATOM 2871 N N . ASN A 1 472 ? -19.145 4.067 64.890 1.00 61.79 475 ASN A N 1
ATOM 2872 C CA . ASN A 1 472 ? -17.875 4.266 65.579 1.00 64.95 475 ASN A CA 1
ATOM 2873 C C . ASN A 1 472 ? -18.092 4.581 67.048 1.00 66.94 475 ASN A C 1
ATOM 2874 O O . ASN A 1 472 ? -17.153 4.590 67.842 1.00 75.71 475 ASN A O 1
ATOM 2879 N N . LEU A 1 473 ? -19.345 4.841 67.400 1.00 65.29 476 LEU A N 1
ATOM 2880 C CA . LEU A 1 473 ? -19.713 5.141 68.773 1.00 57.95 476 LEU A CA 1
ATOM 2881 C C . LEU A 1 473 ? -20.062 3.848 69.507 1.00 71.04 476 LEU A C 1
ATOM 2882 O O . LEU A 1 473 ? -20.016 3.784 70.736 1.00 77.86 476 LEU A O 1
ATOM 2887 N N . LEU A 1 474 ? -20.406 2.819 68.738 1.00 67.57 477 LEU A N 1
ATOM 2888 C CA . LEU A 1 474 ? -20.706 1.505 69.291 1.00 57.57 477 LEU A CA 1
ATOM 2889 C C . LEU A 1 474 ? -19.453 0.642 69.348 1.00 68.24 477 LEU A C 1
ATOM 2890 O O . LEU A 1 474 ? -19.275 -0.144 70.274 1.00 84.85 477 LEU A O 1
ATOM 2895 N N . GLU A 1 475 ? -18.590 0.786 68.347 1.00 79.06 478 GLU A N 1
ATOM 2896 C CA . GLU A 1 475 ? -17.347 0.023 68.292 1.00 90.20 478 GLU A CA 1
ATOM 2897 C C . GLU A 1 475 ? -16.380 0.480 69.377 1.00 94.17 478 GLU A C 1
ATOM 2898 O O . GLU A 1 475 ? -15.951 -0.314 70.213 1.00 101.17 478 GLU A O 1
ATOM 2904 N N . HIS A 1 476 ? -16.040 1.766 69.359 1.00 102.31 479 HIS A N 1
ATOM 2905 C CA . HIS A 1 476 ? -15.139 2.335 70.356 1.00 112.84 479 HIS A CA 1
ATOM 2906 C C . HIS A 1 476 ? -15.823 2.422 71.714 1.00 114.19 479 HIS A C 1
ATOM 2907 O O . HIS A 1 476 ? -15.161 2.530 72.746 1.00 111.49 479 HIS A O 1
ATOM 2914 N N . LYS A 1 477 ? -17.154 2.372 71.696 1.00 121.26 480 LYS A N 1
ATOM 2915 C CA . LYS A 1 477 ? -17.969 2.325 72.911 1.00 121.48 480 LYS A CA 1
ATOM 2916 C C . LYS A 1 477 ? -17.358 3.083 74.088 1.00 125.98 480 LYS A C 1
ATOM 2917 O O . LYS A 1 477 ? -17.933 4.056 74.576 1.00 123.54 480 LYS A O 1
ATOM 2923 N N . GLN B 1 15 ? -43.247 -27.747 41.267 1.00 154.63 18 GLN B N 1
ATOM 2924 C CA . GLN B 1 15 ? -42.383 -28.067 42.398 1.00 157.66 18 GLN B CA 1
ATOM 2925 C C . GLN B 1 15 ? -42.985 -29.162 43.271 1.00 161.62 18 GLN B C 1
ATOM 2926 O O . GLN B 1 15 ? -42.351 -30.187 43.522 1.00 158.66 18 GLN B O 1
ATOM 2932 N N . ASN B 1 16 ? -44.212 -28.937 43.731 1.00 165.51 19 ASN B N 1
ATOM 2933 C CA . ASN B 1 16 ? -44.884 -29.878 44.622 1.00 163.17 19 ASN B CA 1
ATOM 2934 C C . ASN B 1 16 ? -45.224 -31.211 43.959 1.00 157.51 19 ASN B C 1
ATOM 2935 O O . ASN B 1 16 ? -45.042 -32.271 44.559 1.00 157.89 19 ASN B O 1
ATOM 2940 N N . LEU B 1 17 ? -45.719 -31.159 42.726 1.00 148.91 20 LEU B N 1
ATOM 2941 C CA . LEU B 1 17 ? -46.082 -32.377 42.010 1.00 138.59 20 LEU B CA 1
ATOM 2942 C C . LEU B 1 17 ? -44.905 -33.342 41.910 1.00 132.87 20 LEU B C 1
ATOM 2943 O O . LEU B 1 17 ? -45.046 -34.531 42.194 1.00 133.28 20 LEU B O 1
ATOM 2948 N N . LYS B 1 18 ? -43.748 -32.828 41.505 1.00 126.54 21 LYS B N 1
ATOM 2949 C CA . LYS B 1 18 ? -42.547 -33.648 41.405 1.00 118.68 21 LYS B CA 1
ATOM 2950 C C . LYS B 1 18 ? -42.291 -34.395 42.710 1.00 114.34 21 LYS B C 1
ATOM 2951 O O . LYS B 1 18 ? -42.123 -35.614 42.713 1.00 110.20 21 LYS B O 1
ATOM 2957 N N . VAL B 1 19 ? -42.271 -33.658 43.815 1.00 112.76 22 VAL B N 1
ATOM 2958 C CA . VAL B 1 19 ? -42.090 -34.254 45.134 1.00 108.88 22 VAL B CA 1
ATOM 2959 C C . VAL B 1 19 ? -43.139 -35.328 45.403 1.00 99.30 22 VAL B C 1
ATOM 2960 O O . VAL B 1 19 ? -42.841 -36.360 46.002 1.00 94.05 22 VAL B O 1
ATOM 2964 N N . LEU B 1 20 ? -44.363 -35.082 44.949 1.00 98.96 23 LEU B N 1
ATOM 2965 C CA . LEU B 1 20 ? -45.461 -36.018 45.164 1.00 95.53 23 LEU B CA 1
ATOM 2966 C C . LEU B 1 20 ? -45.210 -37.367 44.495 1.00 105.46 23 LEU B C 1
ATOM 2967 O O . LEU B 1 20 ? -45.108 -38.388 45.174 1.00 114.63 23 LEU B O 1
ATOM 2972 N N . LEU B 1 21 ? -45.115 -37.380 43.169 1.00 100.03 24 LEU B N 1
ATOM 2973 C CA . LEU B 1 21 ? -44.927 -38.644 42.464 1.00 96.77 24 LEU B CA 1
ATOM 2974 C C . LEU B 1 21 ? -43.468 -39.104 42.497 1.00 97.65 24 LEU B C 1
ATOM 2975 O O . LEU B 1 21 ? -43.114 -40.122 41.905 1.00 105.94 24 LEU B O 1
ATOM 2980 N N . LEU B 1 22 ? -42.628 -38.346 43.195 1.00 86.76 25 LEU B N 1
ATOM 2981 C CA . LEU B 1 22 ? -41.303 -38.827 43.562 1.00 90.91 25 LEU B CA 1
ATOM 2982 C C . LEU B 1 22 ? -41.473 -39.745 44.763 1.00 103.18 25 LEU B C 1
ATOM 2983 O O . LEU B 1 22 ? -40.772 -40.747 44.907 1.00 106.31 25 LEU B O 1
ATOM 2988 N N . TYR B 1 23 ? -42.418 -39.383 45.624 1.00 101.87 26 TYR B N 1
ATOM 2989 C CA . TYR B 1 23 ? -42.780 -40.202 46.770 1.00 92.05 26 TYR B CA 1
ATOM 2990 C C . TYR B 1 23 ? -43.423 -41.490 46.278 1.00 90.38 26 TYR B C 1
ATOM 2991 O O . TYR B 1 23 ? -43.140 -42.572 46.791 1.00 93.58 26 TYR B O 1
ATOM 3000 N N . CYS B 1 24 ? -44.286 -41.363 45.274 1.00 83.68 27 CYS B N 1
ATOM 3001 C CA . CYS B 1 24 ? -44.939 -42.517 44.667 1.00 81.99 27 CYS B CA 1
ATOM 3002 C C . CYS B 1 24 ? -43.911 -43.510 44.134 1.00 81.56 27 CYS B C 1
ATOM 3003 O O . CYS B 1 24 ? -44.114 -44.722 44.197 1.00 84.58 27 CYS B O 1
ATOM 3006 N N . ALA B 1 25 ? -42.808 -42.988 43.609 1.00 79.09 28 ALA B N 1
ATOM 3007 C CA . ALA B 1 25 ? -41.732 -43.831 43.105 1.00 74.61 28 ALA B CA 1
ATOM 3008 C C . ALA B 1 25 ? -41.055 -44.577 44.250 1.00 70.11 28 ALA B C 1
ATOM 3009 O O . ALA B 1 25 ? -40.782 -45.773 44.149 1.00 75.84 28 ALA B O 1
ATOM 3011 N N . PHE B 1 26 ? -40.790 -43.863 45.339 1.00 54.32 29 PHE B N 1
ATOM 3012 C CA . PHE B 1 26 ? -40.160 -44.457 46.512 1.00 62.07 29 PHE B CA 1
ATOM 3013 C C . PHE B 1 26 ? -41.061 -45.519 47.136 1.00 70.10 29 PHE B C 1
ATOM 3014 O O . PHE B 1 26 ? -40.582 -46.495 47.714 1.00 62.18 29 PHE B O 1
ATOM 3022 N N . LEU B 1 27 ? -42.368 -45.317 47.016 1.00 65.25 30 LEU B N 1
ATOM 3023 C CA . LEU B 1 27 ? -43.336 -46.293 47.492 1.00 62.86 30 LEU B CA 1
ATOM 3024 C C . LEU B 1 27 ? -43.246 -47.560 46.652 1.00 70.09 30 LEU B C 1
ATOM 3025 O O . LEU B 1 27 ? -43.268 -48.671 47.180 1.00 69.75 30 LEU B O 1
ATOM 3030 N N . LEU B 1 28 ? -43.134 -47.387 45.340 1.00 67.35 31 LEU B N 1
ATOM 3031 C CA . LEU B 1 28 ? -43.041 -48.520 44.430 1.00 71.61 31 LEU B CA 1
ATOM 3032 C C . LEU B 1 28 ? -41.781 -49.333 44.704 1.00 68.59 31 LEU B C 1
ATOM 3033 O O . LEU B 1 28 ? -41.824 -50.561 44.759 1.00 77.39 31 LEU B O 1
ATOM 3038 N N . VAL B 1 29 ? -40.659 -48.642 44.869 1.00 52.19 32 VAL B N 1
ATOM 3039 C CA . VAL B 1 29 ? -39.392 -49.305 45.142 1.00 56.39 32 VAL B CA 1
ATOM 3040 C C . VAL B 1 29 ? -39.484 -50.087 46.442 1.00 62.28 32 VAL B C 1
ATOM 3041 O O . VAL B 1 29 ? -38.977 -51.203 46.546 1.00 68.92 32 VAL B O 1
ATOM 3045 N N . MET B 1 30 ? -40.140 -49.493 47.432 1.00 54.28 33 MET B N 1
ATOM 3046 C CA . MET B 1 30 ? -40.341 -50.154 48.710 1.00 55.29 33 MET B CA 1
ATOM 3047 C C . MET B 1 30 ? -41.153 -51.427 48.501 1.00 59.64 33 MET B C 1
ATOM 3048 O O . MET B 1 30 ? -40.854 -52.469 49.084 1.00 52.65 33 MET B O 1
ATOM 3053 N N . LEU B 1 31 ? -42.178 -51.330 47.659 1.00 54.32 34 LEU B N 1
ATOM 3054 C CA . LEU B 1 31 ? -43.029 -52.466 47.334 1.00 53.70 34 LEU B CA 1
ATOM 3055 C C . LEU B 1 31 ? -42.217 -53.616 46.741 1.00 57.53 34 LEU B C 1
ATOM 3056 O O . LEU B 1 31 ? -42.231 -54.732 47.262 1.00 50.44 34 LEU B O 1
ATOM 3061 N N . LEU B 1 32 ? -41.510 -53.335 45.652 1.00 58.74 35 LEU B N 1
ATOM 3062 C CA . LEU B 1 32 ? -40.706 -54.344 44.971 1.00 58.70 35 LEU B CA 1
ATOM 3063 C C . LEU B 1 32 ? -39.648 -54.933 45.896 1.00 60.33 35 LEU B C 1
ATOM 3064 O O . LEU B 1 32 ? -39.402 -56.137 45.882 1.00 69.52 35 LEU B O 1
ATOM 3069 N N . ALA B 1 33 ? -39.026 -54.079 46.701 1.00 58.51 36 ALA B N 1
ATOM 3070 C CA . ALA B 1 33 ? -37.998 -54.519 47.638 1.00 54.86 36 ALA B CA 1
ATOM 3071 C C . ALA B 1 33 ? -38.560 -55.484 48.678 1.00 52.08 36 ALA B C 1
ATOM 3072 O O . ALA B 1 33 ? -38.067 -56.600 48.831 1.00 62.76 36 ALA B O 1
ATOM 3074 N N . TYR B 1 34 ? -39.586 -55.046 49.399 1.00 46.03 37 TYR B N 1
ATOM 3075 C CA . TYR B 1 34 ? -40.218 -55.886 50.409 1.00 54.42 37 TYR B CA 1
ATOM 3076 C C . TYR B 1 34 ? -40.718 -57.195 49.806 1.00 57.34 37 TYR B C 1
ATOM 3077 O O . TYR B 1 34 ? -40.633 -58.249 50.435 1.00 56.96 37 TYR B O 1
ATOM 3086 N N . ALA B 1 35 ? -41.239 -57.119 48.586 1.00 51.60 38 ALA B N 1
ATOM 3087 C CA . ALA B 1 35 ? -41.740 -58.301 47.903 1.00 50.00 38 ALA B CA 1
ATOM 3088 C C . ALA B 1 35 ? -40.598 -59.265 47.617 1.00 60.87 38 ALA B C 1
ATOM 3089 O O . ALA B 1 35 ? -40.725 -60.472 47.829 1.00 64.59 38 ALA B O 1
ATOM 3091 N N . SER B 1 36 ? -39.481 -58.725 47.142 1.00 57.91 39 SER B N 1
ATOM 3092 C CA . SER B 1 36 ? -38.307 -59.535 46.832 1.00 58.62 39 SER B CA 1
ATOM 3093 C C . SER B 1 36 ? -37.737 -60.183 48.087 1.00 60.05 39 SER B C 1
ATOM 3094 O O . SER B 1 36 ? -37.397 -61.366 48.087 1.00 54.12 39 SER B O 1
ATOM 3097 N N . ILE B 1 37 ? -37.633 -59.400 49.157 1.00 53.00 40 ILE B N 1
ATOM 3098 C CA . ILE B 1 37 ? -37.125 -59.911 50.420 1.00 53.71 40 ILE B CA 1
ATOM 3099 C C . ILE B 1 37 ? -38.066 -60.981 50.971 1.00 60.37 40 ILE B C 1
ATOM 3100 O O . ILE B 1 37 ? -37.624 -61.984 51.535 1.00 65.14 40 ILE B O 1
ATOM 3105 N N . PHE B 1 38 ? -39.366 -60.766 50.795 1.00 58.95 41 PHE B N 1
ATOM 3106 C CA . PHE B 1 38 ? -40.375 -61.723 51.240 1.00 57.39 41 PHE B CA 1
ATOM 3107 C C . PHE B 1 38 ? -40.125 -63.115 50.664 1.00 50.53 41 PHE B C 1
ATOM 3108 O O . PHE B 1 38 ? -40.060 -64.099 51.397 1.00 49.34 41 PHE B O 1
ATOM 3116 N N . ARG B 1 39 ? -39.986 -63.188 49.346 1.00 38.36 42 ARG B N 1
ATOM 3117 C CA . ARG B 1 39 ? -39.730 -64.453 48.677 1.00 40.91 42 ARG B CA 1
ATOM 3118 C C . ARG B 1 39 ? -38.426 -65.069 49.162 1.00 52.24 42 ARG B C 1
ATOM 3119 O O . ARG B 1 39 ? -38.306 -66.288 49.283 1.00 66.44 42 ARG B O 1
ATOM 3127 N N . TYR B 1 40 ? -37.451 -64.213 49.444 1.00 53.21 43 TYR B N 1
ATOM 3128 C CA . TYR B 1 40 ? -36.147 -64.662 49.906 1.00 51.20 43 TYR B CA 1
ATOM 3129 C C . TYR B 1 40 ? -36.251 -65.316 51.277 1.00 49.19 43 TYR B C 1
ATOM 3130 O O . TYR B 1 40 ? -35.728 -66.409 51.491 1.00 57.47 43 TYR B O 1
ATOM 3139 N N . LEU B 1 41 ? -36.928 -64.640 52.202 1.00 44.94 44 LEU B N 1
ATOM 3140 C CA . LEU B 1 41 ? -37.066 -65.138 53.567 1.00 41.96 44 LEU B CA 1
ATOM 3141 C C . LEU B 1 41 ? -37.914 -66.402 53.624 1.00 50.99 44 LEU B C 1
ATOM 3142 O O . LEU B 1 41 ? -37.566 -67.358 54.311 1.00 56.68 44 LEU B O 1
ATOM 3147 N N . MET B 1 42 ? -39.026 -66.403 52.897 1.00 47.23 45 MET B N 1
ATOM 3148 C CA . MET B 1 42 ? -39.900 -67.566 52.857 1.00 49.26 45 MET B CA 1
ATOM 3149 C C . MET B 1 42 ? -39.140 -68.806 52.403 1.00 58.19 45 MET B C 1
ATOM 3150 O O . MET B 1 42 ? -39.473 -69.926 52.792 1.00 59.72 45 MET B O 1
ATOM 3155 N N . TRP B 1 43 ? -38.115 -68.602 51.583 1.00 47.92 46 TRP B N 1
ATOM 3156 C CA . TRP B 1 43 ? -37.323 -69.716 51.075 1.00 52.94 46 TRP B CA 1
ATOM 3157 C C . TRP B 1 43 ? -36.233 -70.136 52.060 1.00 58.96 46 TRP B C 1
ATOM 3158 O O . TRP B 1 43 ? -36.229 -71.268 52.548 1.00 52.33 46 TRP B O 1
ATOM 3169 N N . HIS B 1 44 ? -35.321 -69.217 52.363 1.00 52.92 47 HIS B N 1
ATOM 3170 C CA . HIS B 1 44 ? -34.164 -69.540 53.192 1.00 57.27 47 HIS B CA 1
ATOM 3171 C C . HIS B 1 44 ? -34.493 -69.690 54.675 1.00 64.97 47 HIS B C 1
ATOM 3172 O O . HIS B 1 44 ? -33.624 -70.042 55.470 1.00 79.54 47 HIS B O 1
ATOM 3179 N N . LEU B 1 45 ? -35.741 -69.431 55.047 1.00 62.77 48 LEU B N 1
ATOM 3180 C CA . LEU B 1 45 ? -36.139 -69.506 56.450 1.00 56.07 48 LEU B CA 1
ATOM 3181 C C . LEU B 1 45 ? -37.187 -70.575 56.718 1.00 61.14 48 LEU B C 1
ATOM 3182 O O . LEU B 1 45 ? -37.267 -71.106 57.825 1.00 67.09 48 LEU B O 1
ATOM 3187 N N . GLU B 1 46 ? -38.000 -70.882 55.712 1.00 59.40 49 GLU B N 1
ATOM 3188 C CA . GLU B 1 46 ? -39.089 -71.834 55.900 1.00 52.30 49 GLU B CA 1
ATOM 3189 C C . GLU B 1 46 ? -39.284 -72.774 54.713 1.00 44.80 49 GLU B C 1
ATOM 3190 O O . GLU B 1 46 ? -40.234 -73.554 54.678 1.00 46.17 49 GLU B O 1
ATOM 3196 N N . GLY B 1 47 ? -38.374 -72.707 53.749 1.00 46.37 50 GLY B N 1
ATOM 3197 C CA . GLY B 1 47 ? -38.415 -73.608 52.614 1.00 55.06 50 GLY B CA 1
ATOM 3198 C C . GLY B 1 47 ? -39.736 -73.564 51.873 1.00 52.75 50 GLY B C 1
ATOM 3199 O O . GLY B 1 47 ? -40.259 -74.593 51.446 1.00 60.64 50 GLY B O 1
ATOM 3200 N N . ARG B 1 48 ? -40.281 -72.364 51.727 1.00 47.19 51 ARG B N 1
ATOM 3201 C CA . ARG B 1 48 ? -41.504 -72.167 50.965 1.00 40.08 51 ARG B CA 1
ATOM 3202 C C . ARG B 1 48 ? -41.219 -71.284 49.760 1.00 48.20 51 ARG B C 1
ATOM 3203 O O . ARG B 1 48 ? -40.432 -70.340 49.844 1.00 52.78 51 ARG B O 1
ATOM 3211 N N . ALA B 1 49 ? -41.853 -71.595 48.637 1.00 51.44 52 ALA B N 1
ATOM 3212 C CA . ALA B 1 49 ? -41.577 -70.883 47.397 1.00 58.37 52 ALA B CA 1
ATOM 3213 C C . ALA B 1 49 ? -42.811 -70.165 46.866 1.00 59.98 52 ALA B C 1
ATOM 3214 O O . ALA B 1 49 ? -43.802 -70.798 46.502 1.00 60.38 52 ALA B O 1
ATOM 3216 N N . TYR B 1 50 ? -42.744 -68.838 46.826 1.00 50.53 53 TYR B N 1
ATOM 3217 C CA . TYR B 1 50 ? -43.841 -68.036 46.301 1.00 47.99 53 TYR B CA 1
ATOM 3218 C C . TYR B 1 50 ? -43.424 -67.307 45.033 1.00 48.12 53 TYR B C 1
ATOM 3219 O O . TYR B 1 50 ? -42.264 -66.927 44.875 1.00 55.55 53 TYR B O 1
ATOM 3228 N N . SER B 1 51 ? -44.380 -67.113 44.131 1.00 37.30 54 SER B N 1
ATOM 3229 C CA . SER B 1 51 ? -44.130 -66.386 42.893 1.00 38.77 54 SER B CA 1
ATOM 3230 C C . SER B 1 51 ? -43.926 -64.894 43.147 1.00 50.15 54 SER B C 1
ATOM 3231 O O . SER B 1 51 ? -44.230 -64.381 44.229 1.00 47.70 54 SER B O 1
ATOM 3234 N N . PHE B 1 52 ? -43.414 -64.200 42.138 1.00 47.66 55 PHE B N 1
ATOM 3235 C CA . PHE B 1 52 ? -43.277 -62.752 42.196 1.00 51.11 55 PHE B CA 1
ATOM 3236 C C . PHE B 1 52 ? -44.619 -62.088 42.514 1.00 53.95 55 PHE B C 1
ATOM 3237 O O . PHE B 1 52 ? -44.695 -61.182 43.347 1.00 50.11 55 PHE B O 1
ATOM 3245 N N . MET B 1 53 ? -45.677 -62.547 41.854 1.00 46.84 56 MET B N 1
ATOM 3246 C CA . MET B 1 53 ? -47.000 -61.971 42.052 1.00 45.87 56 MET B CA 1
ATOM 3247 C C . MET B 1 53 ? -47.465 -62.143 43.492 1.00 52.90 56 MET B C 1
ATOM 3248 O O . MET B 1 53 ? -48.025 -61.222 44.089 1.00 51.85 56 MET B O 1
ATOM 3253 N N . ALA B 1 54 ? -47.230 -63.326 44.048 1.00 56.66 57 ALA B N 1
ATOM 3254 C CA . ALA B 1 54 ? -47.589 -63.593 45.434 1.00 48.44 57 ALA B CA 1
ATOM 3255 C C . ALA B 1 54 ? -46.854 -62.624 46.349 1.00 42.46 57 ALA B C 1
ATOM 3256 O O . ALA B 1 54 ? -47.415 -62.138 47.327 1.00 51.35 57 ALA B O 1
ATOM 3258 N N . GLY B 1 55 ? -45.597 -62.341 46.017 1.00 42.58 58 GLY B N 1
ATOM 3259 C CA . GLY B 1 55 ? -44.800 -61.387 46.768 1.00 40.86 58 GLY B CA 1
ATOM 3260 C C . GLY B 1 55 ? -45.437 -60.009 46.791 1.00 45.92 58 GLY B C 1
ATOM 3261 O O . GLY B 1 55 ? -45.648 -59.430 47.859 1.00 36.16 58 GLY B O 1
ATOM 3262 N N . ILE B 1 56 ? -45.747 -59.485 45.608 1.00 45.35 59 ILE B N 1
ATOM 3263 C CA . ILE B 1 56 ? -46.432 -58.202 45.499 1.00 49.87 59 ILE B CA 1
ATOM 3264 C C . ILE B 1 56 ? -47.734 -58.252 46.287 1.00 41.73 59 ILE B C 1
ATOM 3265 O O . ILE B 1 56 ? -48.001 -57.397 47.130 1.00 42.00 59 ILE B O 1
ATOM 3270 N N . TYR B 1 57 ? -48.532 -59.276 46.005 1.00 41.46 60 TYR B N 1
ATOM 3271 C CA . TYR B 1 57 ? -49.821 -59.484 46.653 1.00 38.28 60 TYR B CA 1
ATOM 3272 C C . TYR B 1 57 ? -49.730 -59.454 48.176 1.00 43.58 60 TYR B C 1
ATOM 3273 O O . TYR B 1 57 ? -50.484 -58.738 48.834 1.00 49.39 60 TYR B O 1
ATOM 3282 N N . TRP B 1 58 ? -48.804 -60.225 48.735 1.00 45.36 61 TRP B N 1
ATOM 3283 C CA . TRP B 1 58 ? -48.582 -60.220 50.179 1.00 50.26 61 TRP B CA 1
ATOM 3284 C C . TRP B 1 58 ? -48.179 -58.833 50.684 1.00 50.69 61 TRP B C 1
ATOM 3285 O O . TRP B 1 58 ? -48.768 -58.310 51.631 1.00 51.56 61 TRP B O 1
ATOM 3296 N N . THR B 1 59 ? -47.174 -58.240 50.047 1.00 42.00 62 THR B N 1
ATOM 3297 C CA . THR B 1 59 ? -46.652 -56.948 50.481 1.00 54.24 62 THR B CA 1
ATOM 3298 C C . THR B 1 59 ? -47.728 -55.862 50.492 1.00 49.79 62 THR B C 1
ATOM 3299 O O . THR B 1 59 ? -47.874 -55.131 51.475 1.00 35.37 62 THR B O 1
ATOM 3303 N N . ILE B 1 60 ? -48.472 -55.757 49.396 1.00 36.01 63 ILE B N 1
ATOM 3304 C CA . ILE B 1 60 ? -49.610 -54.848 49.328 1.00 37.02 63 ILE B CA 1
ATOM 3305 C C . ILE B 1 60 ? -50.608 -55.161 50.440 1.00 39.34 63 ILE B C 1
ATOM 3306 O O . ILE B 1 60 ? -51.132 -54.260 51.086 1.00 38.86 63 ILE B O 1
ATOM 3311 N N . THR B 1 61 ? -50.851 -56.449 50.662 1.00 44.75 64 THR B N 1
ATOM 3312 C CA . THR B 1 61 ? -51.793 -56.905 51.682 1.00 47.86 64 THR B CA 1
ATOM 3313 C C . THR B 1 61 ? -51.404 -56.449 53.091 1.00 40.53 64 THR B C 1
ATOM 3314 O O . THR B 1 61 ? -52.268 -56.220 53.938 1.00 37.65 64 THR B O 1
ATOM 3318 N N . VAL B 1 62 ? -50.106 -56.314 53.336 1.00 40.42 65 VAL B N 1
ATOM 3319 C CA . VAL B 1 62 ? -49.619 -55.917 54.653 1.00 40.40 65 VAL B CA 1
ATOM 3320 C C . VAL B 1 62 ? -49.487 -54.399 54.789 1.00 44.09 65 VAL B C 1
ATOM 3321 O O . VAL B 1 62 ? -50.040 -53.801 55.716 1.00 40.96 65 VAL B O 1
ATOM 3325 N N . MET B 1 63 ? -48.747 -53.781 53.871 1.00 45.25 66 MET B N 1
ATOM 3326 C CA . MET B 1 63 ? -48.542 -52.333 53.903 1.00 47.59 66 MET B CA 1
ATOM 3327 C C . MET B 1 63 ? -49.879 -51.616 53.952 1.00 52.19 66 MET B C 1
ATOM 3328 O O . MET B 1 63 ? -50.034 -50.601 54.625 1.00 45.73 66 MET B O 1
ATOM 3333 N N . THR B 1 64 ? -50.847 -52.172 53.238 1.00 59.79 67 THR B N 1
ATOM 3334 C CA . THR B 1 64 ? -52.166 -51.579 53.125 1.00 41.17 67 THR B CA 1
ATOM 3335 C C . THR B 1 64 ? -53.049 -51.968 54.311 1.00 38.44 67 THR B C 1
ATOM 3336 O O . THR B 1 64 ? -54.182 -51.506 54.418 1.00 35.99 67 THR B O 1
ATOM 3340 N N . THR B 1 65 ? -52.522 -52.830 55.182 1.00 49.37 68 THR B N 1
ATOM 3341 C CA . THR B 1 65 ? -53.209 -53.314 56.376 1.00 43.75 68 THR B CA 1
ATOM 3342 C C . THR B 1 65 ? -54.449 -54.137 56.142 1.00 41.96 68 THR B C 1
ATOM 3343 O O . THR B 1 65 ? -55.294 -54.160 56.973 1.00 35.89 68 THR B O 1
ATOM 3347 N N . LEU B 1 66 ? -54.558 -54.816 55.016 1.00 40.27 69 LEU B N 1
ATOM 3348 C CA . LEU B 1 66 ? -55.716 -55.632 54.731 1.00 41.91 69 LEU B CA 1
ATOM 3349 C C . LEU B 1 66 ? -55.529 -56.831 55.607 1.00 43.06 69 LEU B C 1
ATOM 3350 O O . LEU B 1 66 ? -56.324 -57.138 56.437 1.00 36.00 69 LEU B O 1
ATOM 3355 N N . GLY B 1 67 ? -54.437 -57.512 55.408 1.00 40.70 70 GLY B N 1
ATOM 3356 C CA . GLY B 1 67 ? -54.066 -58.667 56.212 1.00 42.46 70 GLY B CA 1
ATOM 3357 C C . GLY B 1 67 ? -54.951 -59.903 56.135 1.00 48.20 70 GLY B C 1
ATOM 3358 O O . GLY B 1 67 ? -55.465 -60.340 57.151 1.00 41.39 70 GLY B O 1
ATOM 3359 N N . PHE B 1 68 ? -55.066 -60.465 54.953 1.00 40.77 71 PHE B N 1
ATOM 3360 C CA . PHE B 1 68 ? -55.844 -61.652 54.748 1.00 42.71 71 PHE B CA 1
ATOM 3361 C C . PHE B 1 68 ? -55.435 -62.767 55.685 1.00 39.51 71 PHE B C 1
ATOM 3362 O O . PHE B 1 68 ? -56.260 -63.397 56.277 1.00 40.23 71 PHE B O 1
ATOM 3370 N N . GLY B 1 69 ? -54.153 -63.016 55.819 1.00 31.76 72 GLY B N 1
ATOM 3371 C CA . GLY B 1 69 ? -53.694 -64.054 56.693 1.00 43.59 72 GLY B CA 1
ATOM 3372 C C . GLY B 1 69 ? -53.517 -65.387 56.037 1.00 42.93 72 GLY B C 1
ATOM 3373 O O . GLY B 1 69 ? -53.174 -66.325 56.695 1.00 52.83 72 GLY B O 1
ATOM 3374 N N . ASP B 1 70 ? -53.800 -65.479 54.742 1.00 35.89 73 ASP B N 1
ATOM 3375 C CA . ASP B 1 70 ? -53.649 -66.742 54.023 1.00 35.70 73 ASP B CA 1
ATOM 3376 C C . ASP B 1 70 ? -52.173 -67.068 53.819 1.00 41.32 73 ASP B C 1
ATOM 3377 O O . ASP B 1 70 ? -51.805 -68.221 53.623 1.00 50.47 73 ASP B O 1
ATOM 3382 N N . ILE B 1 71 ? -51.334 -66.039 53.861 1.00 41.82 74 ILE B N 1
ATOM 3383 C CA . ILE B 1 71 ? -49.891 -66.218 53.779 1.00 39.47 74 ILE B CA 1
ATOM 3384 C C . ILE B 1 71 ? -49.210 -65.523 54.953 1.00 47.64 74 ILE B C 1
ATOM 3385 O O . ILE B 1 71 ? -49.125 -64.296 54.997 1.00 58.85 74 ILE B O 1
ATOM 3390 N N . THR B 1 72 ? -48.733 -66.314 55.907 1.00 42.96 75 THR B N 1
ATOM 3391 C CA . THR B 1 72 ? -48.050 -65.778 57.078 1.00 45.46 75 THR B CA 1
ATOM 3392 C C . THR B 1 72 ? -46.782 -66.577 57.345 1.00 43.51 75 THR B C 1
ATOM 3393 O O . THR B 1 72 ? -46.653 -67.706 56.885 1.00 43.37 75 THR B O 1
ATOM 3397 N N . PHE B 1 73 ? -45.849 -65.984 58.084 1.00 52.72 76 PHE B N 1
ATOM 3398 C CA . PHE B 1 73 ? -44.631 -66.676 58.491 1.00 47.49 76 PHE B CA 1
ATOM 3399 C C . PHE B 1 73 ? -44.883 -67.526 59.733 1.00 52.62 76 PHE B C 1
ATOM 3400 O O . PHE B 1 73 ? -45.940 -67.429 60.360 1.00 55.96 76 PHE B O 1
ATOM 3408 N N . GLU B 1 74 ? -43.905 -68.353 60.092 1.00 55.20 77 GLU B N 1
ATOM 3409 C CA . GLU B 1 74 ? -43.992 -69.149 61.313 1.00 56.50 77 GLU B CA 1
ATOM 3410 C C . GLU B 1 74 ? -42.740 -69.037 62.181 1.00 52.73 77 GLU B C 1
ATOM 3411 O O . GLU B 1 74 ? -42.727 -69.487 63.323 1.00 66.39 77 GLU B O 1
ATOM 3417 N N . SER B 1 75 ? -41.691 -68.434 61.635 1.00 50.93 78 SER B N 1
ATOM 3418 C CA . SER B 1 75 ? -40.444 -68.251 62.367 1.00 56.00 78 SER B CA 1
ATOM 3419 C C . SER B 1 75 ? -40.352 -66.843 62.949 1.00 58.11 78 SER B C 1
ATOM 3420 O O . SER B 1 75 ? -40.940 -65.903 62.415 1.00 52.10 78 SER B O 1
ATOM 3423 N N . ASP B 1 76 ? -39.604 -66.697 64.038 1.00 57.95 79 ASP B N 1
ATOM 3424 C CA . ASP B 1 76 ? -39.433 -65.391 64.667 1.00 57.85 79 ASP B CA 1
ATOM 3425 C C . ASP B 1 76 ? -38.860 -64.364 63.695 1.00 60.36 79 ASP B C 1
ATOM 3426 O O . ASP B 1 76 ? -39.255 -63.199 63.709 1.00 53.99 79 ASP B O 1
ATOM 3431 N N . ALA B 1 77 ? -37.928 -64.799 62.854 1.00 61.63 80 ALA B N 1
ATOM 3432 C CA . ALA B 1 77 ? -37.325 -63.911 61.868 1.00 52.22 80 ALA B CA 1
ATOM 3433 C C . ALA B 1 77 ? -38.370 -63.447 60.861 1.00 57.58 80 ALA B C 1
ATOM 3434 O O . ALA B 1 77 ? -38.347 -62.302 60.407 1.00 55.06 80 ALA B O 1
ATOM 3436 N N . GLY B 1 78 ? -39.287 -64.345 60.515 1.00 55.80 81 GLY B N 1
ATOM 3437 C CA . GLY B 1 78 ? -40.398 -63.997 59.648 1.00 48.13 81 GLY B CA 1
ATOM 3438 C C . GLY B 1 78 ? -41.340 -63.020 60.328 1.00 41.84 81 GLY B C 1
ATOM 3439 O O . GLY B 1 78 ? -41.853 -62.097 59.701 1.00 41.92 81 GLY B O 1
ATOM 3440 N N . TYR B 1 79 ? -41.572 -63.228 61.620 1.00 34.03 82 TYR B N 1
ATOM 3441 C CA . TYR B 1 79 ? -42.398 -62.321 62.402 1.00 47.89 82 TYR B CA 1
ATOM 3442 C C . TYR B 1 79 ? -41.764 -60.934 62.449 1.00 51.10 82 TYR B C 1
ATOM 3443 O O . TYR B 1 79 ? -42.446 -59.923 62.297 1.00 45.53 82 TYR B O 1
ATOM 3452 N N . LEU B 1 80 ? -40.451 -60.897 62.656 1.00 43.10 83 LEU B N 1
ATOM 3453 C CA . LEU B 1 80 ? -39.722 -59.640 62.721 1.00 46.84 83 LEU B CA 1
ATOM 3454 C C . LEU B 1 80 ? -39.857 -58.872 61.409 1.00 48.81 83 LEU B C 1
ATOM 3455 O O . LEU B 1 80 ? -40.012 -57.653 61.412 1.00 58.66 83 LEU B O 1
ATOM 3460 N N . PHE B 1 81 ? -39.814 -59.593 60.293 1.00 52.21 84 PHE B N 1
ATOM 3461 C CA . PHE B 1 81 ? -39.946 -58.974 58.977 1.00 51.81 84 PHE B CA 1
ATOM 3462 C C . PHE B 1 81 ? -41.373 -58.491 58.707 1.00 55.35 84 PHE B C 1
ATOM 3463 O O . PHE B 1 81 ? -41.579 -57.374 58.231 1.00 55.09 84 PHE B O 1
ATOM 3471 N N . ALA B 1 82 ? -42.355 -59.334 59.007 1.00 47.82 85 ALA B N 1
ATOM 3472 C CA . ALA B 1 82 ? -43.751 -58.965 58.814 1.00 42.31 85 ALA B CA 1
ATOM 3473 C C . ALA B 1 82 ? -44.082 -57.738 59.648 1.00 41.64 85 ALA B C 1
ATOM 3474 O O . ALA B 1 82 ? -44.840 -56.871 59.218 1.00 43.92 85 ALA B O 1
ATOM 3476 N N . SER B 1 83 ? -43.509 -57.676 60.846 1.00 43.74 86 SER B N 1
ATOM 3477 C CA . SER B 1 83 ? -43.717 -56.545 61.741 1.00 46.40 86 SER B CA 1
ATOM 3478 C C . SER B 1 83 ? -43.133 -55.266 61.152 1.00 50.60 86 SER B C 1
ATOM 3479 O O . SER B 1 83 ? -43.731 -54.196 61.254 1.00 43.83 86 SER B O 1
ATOM 3482 N N . ILE B 1 84 ? -41.961 -55.388 60.537 1.00 46.87 87 ILE B N 1
ATOM 3483 C CA . ILE B 1 84 ? -41.291 -54.249 59.926 1.00 42.55 87 ILE B CA 1
ATOM 3484 C C . ILE B 1 84 ? -42.083 -53.713 58.740 1.00 46.65 87 ILE B C 1
ATOM 3485 O O . ILE B 1 84 ? -42.280 -52.506 58.614 1.00 54.51 87 ILE B O 1
ATOM 3490 N N . VAL B 1 85 ? -42.544 -54.610 57.875 1.00 44.91 88 VAL B N 1
ATOM 3491 C CA . VAL B 1 85 ? -43.346 -54.202 56.727 1.00 43.04 88 VAL B CA 1
ATOM 3492 C C . VAL B 1 85 ? -44.649 -53.559 57.188 1.00 46.04 88 VAL B C 1
ATOM 3493 O O . VAL B 1 85 ? -45.092 -52.556 56.627 1.00 45.46 88 VAL B O 1
ATOM 3497 N N . THR B 1 86 ? -45.259 -54.138 58.217 1.00 40.49 89 THR B N 1
ATOM 3498 C CA . THR B 1 86 ? -46.515 -53.623 58.748 1.00 41.35 89 THR B CA 1
ATOM 3499 C C . THR B 1 86 ? -46.379 -52.170 59.195 1.00 55.76 89 THR B C 1
ATOM 3500 O O . THR B 1 86 ? -47.182 -51.312 58.820 1.00 48.22 89 THR B O 1
ATOM 3504 N N . VAL B 1 87 ? -45.356 -51.902 59.998 1.00 55.71 90 VAL B N 1
ATOM 3505 C CA . VAL B 1 87 ? -45.107 -50.558 60.497 1.00 54.26 90 VAL B CA 1
ATOM 3506 C C . VAL B 1 87 ? -44.746 -49.611 59.354 1.00 56.98 90 VAL B C 1
ATOM 3507 O O . VAL B 1 87 ? -45.173 -48.459 59.334 1.00 48.60 90 VAL B O 1
ATOM 3511 N N . SER B 1 88 ? -43.971 -50.106 58.395 1.00 53.25 91 SER B N 1
ATOM 3512 C CA . SER B 1 88 ? -43.612 -49.315 57.225 1.00 44.24 91 SER B CA 1
ATOM 3513 C C . SER B 1 88 ? -44.852 -48.811 56.501 1.00 46.87 91 SER B C 1
ATOM 3514 O O . SER B 1 88 ? -44.872 -47.696 55.987 1.00 52.22 91 SER B O 1
ATOM 3517 N N . GLY B 1 89 ? -45.888 -49.640 56.459 1.00 49.18 92 GLY B N 1
ATOM 3518 C CA . GLY B 1 89 ? -47.108 -49.283 55.761 1.00 48.87 92 GLY B CA 1
ATOM 3519 C C . GLY B 1 89 ? -47.849 -48.163 56.459 1.00 53.72 92 GLY B C 1
ATOM 3520 O O . GLY B 1 89 ? -48.358 -47.248 55.818 1.00 59.65 92 GLY B O 1
ATOM 3521 N N . VAL B 1 90 ? -47.908 -48.240 57.783 1.00 59.82 93 VAL B N 1
ATOM 3522 C CA . VAL B 1 90 ? -48.589 -47.230 58.581 1.00 63.15 93 VAL B CA 1
ATOM 3523 C C . VAL B 1 90 ? -47.872 -45.888 58.477 1.00 62.75 93 VAL B C 1
ATOM 3524 O O . VAL B 1 90 ? -48.501 -44.844 58.322 1.00 64.44 93 VAL B O 1
ATOM 3528 N N . ILE B 1 91 ? -46.548 -45.924 58.554 1.00 55.50 94 ILE B N 1
ATOM 3529 C CA . ILE B 1 91 ? -45.753 -44.707 58.478 1.00 65.22 94 ILE B CA 1
ATOM 3530 C C . ILE B 1 91 ? -45.864 -44.015 57.121 1.00 63.64 94 ILE B C 1
ATOM 3531 O O . ILE B 1 91 ? -46.090 -42.810 57.056 1.00 67.08 94 ILE B O 1
ATOM 3536 N N . PHE B 1 92 ? -45.720 -44.778 56.043 1.00 58.71 95 PHE B N 1
ATOM 3537 C CA . PHE B 1 92 ? -45.653 -44.197 54.704 1.00 60.47 95 PHE B CA 1
ATOM 3538 C C . PHE B 1 92 ? -46.999 -44.079 53.979 1.00 68.70 95 PHE B C 1
ATOM 3539 O O . PHE B 1 92 ? -47.074 -43.498 52.895 1.00 79.35 95 PHE B O 1
ATOM 3547 N N . LEU B 1 93 ? -48.059 -44.620 54.570 1.00 60.55 96 LEU B N 1
ATOM 3548 C CA . LEU B 1 93 ? -49.382 -44.544 53.952 1.00 66.40 96 LEU B CA 1
ATOM 3549 C C . LEU B 1 93 ? -50.429 -43.915 54.866 1.00 74.39 96 LEU B C 1
ATOM 3550 O O . LEU B 1 93 ? -51.463 -43.435 54.400 1.00 86.46 96 LEU B O 1
ATOM 3555 N N . ASP B 1 94 ? -50.160 -43.920 56.167 1.00 67.92 97 ASP B N 1
ATOM 3556 C CA . ASP B 1 94 ? -51.127 -43.421 57.137 1.00 76.64 97 ASP B CA 1
ATOM 3557 C C . ASP B 1 94 ? -50.645 -42.157 57.845 1.00 66.04 97 ASP B C 1
ATOM 3558 O O . ASP B 1 94 ? -51.434 -41.449 58.470 1.00 66.42 97 ASP B O 1
ATOM 3563 N N . ILE B 1 95 ? -49.351 -41.873 57.741 1.00 52.52 98 ILE B N 1
ATOM 3564 C CA . ILE B 1 95 ? -48.770 -40.721 58.419 1.00 61.37 98 ILE B CA 1
ATOM 3565 C C . ILE B 1 95 ? -48.149 -39.741 57.428 1.00 61.70 98 ILE B C 1
ATOM 3566 O O . ILE B 1 95 ? -48.694 -38.669 57.178 1.00 67.86 98 ILE B O 1
ATOM 3571 N N . ILE B 1 96 ? -47.002 -40.119 56.875 1.00 56.87 99 ILE B N 1
ATOM 3572 C CA . ILE B 1 96 ? -46.303 -39.296 55.899 1.00 56.51 99 ILE B CA 1
ATOM 3573 C C . ILE B 1 96 ? -47.231 -38.803 54.795 1.00 63.48 99 ILE B C 1
ATOM 3574 O O . ILE B 1 96 ? -47.285 -37.609 54.508 1.00 76.26 99 ILE B O 1
ATOM 3579 N N . LEU B 1 97 ? -47.962 -39.728 54.182 1.00 61.65 100 LEU B N 1
ATOM 3580 C CA . LEU B 1 97 ? -48.794 -39.410 53.023 1.00 66.18 100 LEU B CA 1
ATOM 3581 C C . LEU B 1 97 ? -49.813 -38.295 53.278 1.00 70.27 100 LEU B C 1
ATOM 3582 O O . LEU B 1 97 ? -49.862 -37.322 52.528 1.00 77.51 100 LEU B O 1
ATOM 3587 N N . PRO B 1 98 ? -50.637 -38.432 54.328 1.00 72.05 101 PRO B N 1
ATOM 3588 C CA . PRO B 1 98 ? -51.584 -37.354 54.638 1.00 68.43 101 PRO B CA 1
ATOM 3589 C C . PRO B 1 98 ? -50.877 -36.089 55.124 1.00 71.02 101 PRO B C 1
ATOM 3590 O O . PRO B 1 98 ? -51.191 -34.997 54.655 1.00 78.54 101 PRO B O 1
ATOM 3594 N N . PHE B 1 99 ? -49.937 -36.240 56.052 1.00 70.43 102 PHE B N 1
ATOM 3595 C CA . PHE B 1 99 ? -49.175 -35.104 56.558 1.00 79.72 102 PHE B CA 1
ATOM 3596 C C . PHE B 1 99 ? -48.571 -34.295 55.418 1.00 84.50 102 PHE B C 1
ATOM 3597 O O . PHE B 1 99 ? -48.713 -33.074 55.368 1.00 95.49 102 PHE B O 1
ATOM 3605 N N . GLY B 1 100 ? -47.889 -34.985 54.510 1.00 80.25 103 GLY B N 1
ATOM 3606 C CA . GLY B 1 100 ? -47.264 -34.340 53.371 1.00 78.74 103 GLY B CA 1
ATOM 3607 C C . GLY B 1 100 ? -48.284 -33.602 52.530 1.00 83.09 103 GLY B C 1
ATOM 3608 O O . GLY B 1 100 ? -47.992 -32.549 51.968 1.00 92.15 103 GLY B O 1
ATOM 3609 N N . PHE B 1 101 ? -49.488 -34.158 52.448 1.00 78.04 104 PHE B N 1
ATOM 3610 C CA . PHE B 1 101 ? -50.571 -33.527 51.707 1.00 88.04 104 PHE B CA 1
ATOM 3611 C C . PHE B 1 101 ? -51.040 -32.255 52.410 1.00 95.01 104 PHE B C 1
ATOM 3612 O O . PHE B 1 101 ? -51.430 -31.281 51.766 1.00 98.84 104 PHE B O 1
ATOM 3620 N N . VAL B 1 102 ? -51.003 -32.273 53.737 1.00 89.97 105 VAL B N 1
ATOM 3621 C CA . VAL B 1 102 ? -51.369 -31.106 54.530 1.00 91.62 105 VAL B CA 1
ATOM 3622 C C . VAL B 1 102 ? -50.297 -30.019 54.446 1.00 95.91 105 VAL B C 1
ATOM 3623 O O . VAL B 1 102 ? -50.599 -28.829 54.537 1.00 99.57 105 VAL B O 1
ATOM 3627 N N . SER B 1 103 ? -49.048 -30.431 54.257 1.00 93.90 106 SER B N 1
ATOM 3628 C CA . SER B 1 103 ? -47.936 -29.487 54.218 1.00 99.25 106 SER B CA 1
ATOM 3629 C C . SER B 1 103 ? -47.638 -28.975 52.809 1.00 103.12 106 SER B C 1
ATOM 3630 O O . SER B 1 103 ? -47.428 -27.780 52.610 1.00 116.11 106 SER B O 1
ATOM 3633 N N . MET B 1 104 ? -47.618 -29.878 51.836 1.00 92.25 107 MET B N 1
ATOM 3634 C CA . MET B 1 104 ? -47.295 -29.502 50.465 1.00 98.82 107 MET B CA 1
ATOM 3635 C C . MET B 1 104 ? -48.468 -28.808 49.781 1.00 95.08 107 MET B C 1
ATOM 3636 O O . MET B 1 104 ? -48.277 -27.954 48.916 1.00 98.70 107 MET B O 1
ATOM 3641 N N . PHE B 1 105 ? -49.683 -29.173 50.177 1.00 93.90 108 PHE B N 1
ATOM 3642 C CA . PHE B 1 105 ? -50.880 -28.642 49.536 1.00 109.06 108 PHE B CA 1
ATOM 3643 C C . PHE B 1 105 ? -51.695 -27.717 50.439 1.00 114.78 108 PHE B C 1
ATOM 3644 O O . PHE B 1 105 ? -51.910 -26.549 50.115 1.00 121.66 108 PHE B O 1
ATOM 3652 N N . LEU B 1 106 ? -52.147 -28.247 51.570 1.00 109.48 109 LEU B N 1
ATOM 3653 C CA . LEU B 1 106 ? -53.099 -27.541 52.423 1.00 106.67 109 LEU B CA 1
ATOM 3654 C C . LEU B 1 106 ? -52.567 -26.219 52.969 1.00 102.16 109 LEU B C 1
ATOM 3655 O O . LEU B 1 106 ? -53.204 -25.178 52.817 1.00 104.88 109 LEU B O 1
ATOM 3660 N N . ALA B 1 107 ? -51.404 -26.265 53.609 1.00 98.10 110 ALA B N 1
ATOM 3661 C CA . ALA B 1 107 ? -50.815 -25.068 54.198 1.00 97.25 110 ALA B CA 1
ATOM 3662 C C . ALA B 1 107 ? -50.646 -23.939 53.179 1.00 102.02 110 ALA B C 1
ATOM 3663 O O . ALA B 1 107 ? -51.170 -22.844 53.381 1.00 95.06 110 ALA B O 1
ATOM 3665 N N . PRO B 1 108 ? -49.927 -24.204 52.074 1.00 111.44 111 PRO B N 1
ATOM 3666 C CA . PRO B 1 108 ? -49.682 -23.161 51.071 1.00 111.87 111 PRO B CA 1
ATOM 3667 C C . PRO B 1 108 ? -50.973 -22.524 50.577 1.00 105.18 111 PRO B C 1
ATOM 3668 O O . PRO B 1 108 ? -50.989 -21.340 50.245 1.00 110.62 111 PRO B O 1
ATOM 3672 N N . TRP B 1 109 ? -52.043 -23.308 50.527 1.00 97.32 112 TRP B N 1
ATOM 3673 C CA . TRP B 1 109 ? -53.321 -22.817 50.030 1.00 112.90 112 TRP B CA 1
ATOM 3674 C C . TRP B 1 109 ? -53.975 -21.854 51.015 1.00 111.13 112 TRP B C 1
ATOM 3675 O O . TRP B 1 109 ? -54.320 -20.728 50.657 1.00 108.32 112 TRP B O 1
ATOM 3686 N N . ILE B 1 110 ? -54.137 -22.299 52.256 1.00 106.17 113 ILE B N 1
ATOM 3687 C CA . ILE B 1 110 ? -54.811 -21.498 53.274 1.00 97.75 113 ILE B CA 1
ATOM 3688 C C . ILE B 1 110 ? -54.002 -20.265 53.686 1.00 96.40 113 ILE B C 1
ATOM 3689 O O . ILE B 1 110 ? -54.570 -19.234 54.046 1.00 101.72 113 ILE B O 1
ATOM 3694 N N . GLU B 1 111 ? -52.678 -20.370 53.632 1.00 82.79 114 GLU B N 1
ATOM 3695 C CA . GLU B 1 111 ? -51.822 -19.233 53.947 1.00 77.48 114 GLU B CA 1
ATOM 3696 C C . GLU B 1 111 ? -51.976 -18.145 52.894 1.00 93.08 114 GLU B C 1
ATOM 3697 O O . GLU B 1 111 ? -52.139 -16.970 53.219 1.00 96.27 114 GLU B O 1
ATOM 3703 N N . ARG B 1 112 ? -51.928 -18.547 51.629 1.00 96.86 115 ARG B N 1
ATOM 3704 C CA . ARG B 1 112 ? -51.949 -17.601 50.521 1.00 95.10 115 ARG B CA 1
ATOM 3705 C C . ARG B 1 112 ? -53.369 -17.264 50.073 1.00 95.83 115 ARG B C 1
ATOM 3706 O O . ARG B 1 112 ? -53.581 -16.784 48.960 1.00 101.89 115 ARG B O 1
ATOM 3714 N N . ARG B 1 113 ? -54.340 -17.512 50.946 1.00 93.63 116 ARG B N 1
ATOM 3715 C CA . ARG B 1 113 ? -55.727 -17.167 50.654 1.00 100.47 116 ARG B CA 1
ATOM 3716 C C . ARG B 1 113 ? -56.381 -16.465 51.842 1.00 103.87 116 ARG B C 1
ATOM 3717 O O . ARG B 1 113 ? -57.439 -15.848 51.708 1.00 105.35 116 ARG B O 1
ATOM 3725 N N . LEU B 1 114 ? -55.740 -16.557 53.003 1.00 98.76 117 LEU B N 1
ATOM 3726 C CA . LEU B 1 114 ? -56.203 -15.858 54.196 1.00 99.34 117 LEU B CA 1
ATOM 3727 C C . LEU B 1 114 ? -55.166 -14.835 54.640 1.00 110.37 117 LEU B C 1
ATOM 3728 O O . LEU B 1 114 ? -55.350 -14.137 55.636 1.00 121.35 117 LEU B O 1
ATOM 3733 N N . ARG B 1 115 ? -54.074 -14.756 53.890 1.00 106.30 118 ARG B N 1
ATOM 3734 C CA . ARG B 1 115 ? -52.958 -13.892 54.241 1.00 102.73 118 ARG B CA 1
ATOM 3735 C C . ARG B 1 115 ? -52.191 -13.510 52.984 1.00 102.65 118 ARG B C 1
ATOM 3736 O O . ARG B 1 115 ? -51.666 -14.374 52.283 1.00 95.98 118 ARG B O 1
ATOM 3744 N N . TYR B 1 116 ? -52.131 -12.213 52.699 1.00 102.85 119 TYR B N 1
ATOM 3745 C CA . TYR B 1 116 ? -51.424 -11.726 51.520 1.00 96.26 119 TYR B CA 1
ATOM 3746 C C . TYR B 1 116 ? -49.910 -11.875 51.658 1.00 90.73 119 TYR B C 1
ATOM 3747 O O . TYR B 1 116 ? -49.295 -11.290 52.552 1.00 71.90 119 TYR B O 1
ATOM 3756 N N . HIS B 1 117 ? -49.321 -12.674 50.774 1.00 102.15 120 HIS B N 1
ATOM 3757 C CA . HIS B 1 117 ? -47.871 -12.809 50.700 1.00 108.73 120 HIS B CA 1
ATOM 3758 C C . HIS B 1 117 ? -47.363 -12.017 49.500 1.00 106.27 120 HIS B C 1
ATOM 3759 O O . HIS B 1 117 ? -47.511 -12.451 48.357 1.00 107.58 120 HIS B O 1
ATOM 3766 N N . PRO B 1 118 ? -46.764 -10.846 49.761 1.00 97.48 121 PRO B N 1
ATOM 3767 C CA . PRO B 1 118 ? -46.374 -9.904 48.705 1.00 90.25 121 PRO B CA 1
ATOM 3768 C C . PRO B 1 118 ? -45.311 -10.465 47.764 1.00 77.00 121 PRO B C 1
ATOM 3769 O O . PRO B 1 118 ? -44.302 -11.000 48.221 1.00 74.32 121 PRO B O 1
ATOM 3773 N N . THR B 1 119 ? -45.546 -10.344 46.462 1.00 77.49 122 THR B N 1
ATOM 3774 C CA . THR B 1 119 ? -44.529 -10.669 45.471 1.00 76.36 122 THR B CA 1
ATOM 3775 C C . THR B 1 119 ? -43.516 -9.532 45.445 1.00 79.08 122 THR B C 1
ATOM 3776 O O . THR B 1 119 ? -43.816 -8.433 44.985 1.00 78.08 122 THR B O 1
ATOM 3780 N N . ILE B 1 120 ? -42.318 -9.802 45.946 1.00 75.98 123 ILE B N 1
ATOM 3781 C CA . ILE B 1 120 ? -41.319 -8.763 46.141 1.00 61.36 123 ILE B CA 1
ATOM 3782 C C . ILE B 1 120 ? -40.342 -8.714 44.971 1.00 65.42 123 ILE B C 1
ATOM 3783 O O . ILE B 1 120 ? -39.561 -7.771 44.838 1.00 62.14 123 ILE B O 1
ATOM 3788 N N . GLU B 1 121 ? -40.404 -9.730 44.116 1.00 77.58 124 GLU B N 1
ATOM 3789 C CA . GLU B 1 121 ? -39.414 -9.909 43.062 1.00 74.15 124 GLU B CA 1
ATOM 3790 C C . GLU B 1 121 ? -40.007 -10.641 41.856 1.00 76.55 124 GLU B C 1
ATOM 3791 O O . GLU B 1 121 ? -41.062 -11.267 41.953 1.00 76.69 124 GLU B O 1
ATOM 3797 N N . LEU B 1 122 ? -39.320 -10.555 40.722 1.00 74.31 125 LEU B N 1
ATOM 3798 C CA . LEU B 1 122 ? -39.752 -11.217 39.497 1.00 64.94 125 LEU B CA 1
ATOM 3799 C C . LEU B 1 122 ? -38.771 -12.325 39.129 1.00 62.39 125 LEU B C 1
ATOM 3800 O O . LEU B 1 122 ? -37.565 -12.179 39.329 1.00 68.24 125 LEU B O 1
ATOM 3805 N N . PRO B 1 123 ? -39.282 -13.440 38.584 1.00 65.40 126 PRO B N 1
ATOM 3806 C CA . PRO B 1 123 ? -38.409 -14.552 38.189 1.00 61.99 126 PRO B CA 1
ATOM 3807 C C . PRO B 1 123 ? -37.316 -14.095 37.226 1.00 74.81 126 PRO B C 1
ATOM 3808 O O . PRO B 1 123 ? -37.548 -13.200 36.413 1.00 79.84 126 PRO B O 1
ATOM 3812 N N . ASP B 1 124 ? -36.141 -14.709 37.325 1.00 86.20 127 ASP B N 1
ATOM 3813 C CA . ASP B 1 124 ? -34.964 -14.269 36.579 1.00 99.23 127 ASP B CA 1
ATOM 3814 C C . ASP B 1 124 ? -35.168 -14.285 35.067 1.00 101.53 127 ASP B C 1
ATOM 3815 O O . ASP B 1 124 ? -34.530 -13.521 34.342 1.00 102.20 127 ASP B O 1
ATOM 3820 N N . ASP B 1 125 ? -36.054 -15.157 34.594 1.00 102.52 128 ASP B N 1
ATOM 3821 C CA . ASP B 1 125 ? -36.237 -15.355 33.159 1.00 107.20 128 ASP B CA 1
ATOM 3822 C C . ASP B 1 125 ? -37.310 -14.448 32.557 1.00 106.18 128 ASP B C 1
ATOM 3823 O O . ASP B 1 125 ? -37.708 -14.631 31.408 1.00 108.62 128 ASP B O 1
ATOM 3828 N N . THR B 1 126 ? -37.773 -13.471 33.331 1.00 102.51 129 THR B N 1
ATOM 3829 C CA . THR B 1 126 ? -38.805 -12.553 32.856 1.00 90.58 129 THR B CA 1
ATOM 3830 C C . THR B 1 126 ? -38.255 -11.612 31.786 1.00 81.73 129 THR B C 1
ATOM 3831 O O . THR B 1 126 ? -37.286 -10.891 32.019 1.00 81.86 129 THR B O 1
ATOM 3835 N N . ARG B 1 127 ? -38.877 -11.632 30.611 1.00 80.40 130 ARG B N 1
ATOM 3836 C CA . ARG B 1 127 ? -38.420 -10.830 29.482 1.00 85.80 130 ARG B CA 1
ATOM 3837 C C . ARG B 1 127 ? -39.606 -10.191 28.765 1.00 86.29 130 ARG B C 1
ATOM 3838 O O . ARG B 1 127 ? -40.723 -10.708 28.813 1.00 88.25 130 ARG B O 1
ATOM 3846 N N . GLY B 1 128 ? -39.357 -9.065 28.102 1.00 79.92 131 GLY B N 1
ATOM 3847 C CA . GLY B 1 128 ? -40.366 -8.407 27.288 1.00 77.82 131 GLY B CA 1
ATOM 3848 C C . GLY B 1 128 ? -41.640 -8.005 28.010 1.00 74.21 131 GLY B C 1
ATOM 3849 O O . GLY B 1 128 ? -42.698 -7.881 27.392 1.00 72.09 131 GLY B O 1
ATOM 3850 N N . HIS B 1 129 ? -41.546 -7.793 29.317 1.00 69.95 132 HIS B N 1
ATOM 3851 C CA . HIS B 1 129 ? -42.709 -7.391 30.100 1.00 61.63 132 HIS B CA 1
ATOM 3852 C C . HIS B 1 129 ? -42.835 -5.873 30.169 1.00 58.51 132 HIS B C 1
ATOM 3853 O O . HIS B 1 129 ? -41.889 -5.146 29.863 1.00 55.91 132 HIS B O 1
ATOM 3860 N N . ILE B 1 130 ? -44.014 -5.406 30.569 1.00 50.07 133 ILE B N 1
ATOM 3861 C CA . ILE B 1 130 ? -44.284 -3.978 30.690 1.00 50.32 133 ILE B CA 1
ATOM 3862 C C . ILE B 1 130 ? -44.468 -3.582 32.152 1.00 52.44 133 ILE B C 1
ATOM 3863 O O . ILE B 1 130 ? -45.387 -4.054 32.821 1.00 61.02 133 ILE B O 1
ATOM 3868 N N . LEU B 1 131 ? -43.585 -2.714 32.637 1.00 45.79 134 LEU B N 1
ATOM 3869 C CA . LEU B 1 131 ? -43.627 -2.240 34.017 1.00 39.79 134 LEU B CA 1
ATOM 3870 C C . LEU B 1 131 ? -44.521 -1.008 34.176 1.00 47.93 134 LEU B C 1
ATOM 3871 O O . LEU B 1 131 ? -44.354 -0.016 33.467 1.00 52.93 134 LEU B O 1
ATOM 3876 N N . ILE B 1 132 ? -45.465 -1.076 35.111 1.00 46.89 135 ILE B N 1
ATOM 3877 C CA . ILE B 1 132 ? -46.374 0.039 35.368 1.00 49.89 135 ILE B CA 1
ATOM 3878 C C . ILE B 1 132 ? -46.158 0.634 36.758 1.00 45.46 135 ILE B C 1
ATOM 3879 O O . ILE B 1 132 ? -46.410 -0.025 37.765 1.00 51.94 135 ILE B O 1
ATOM 3884 N N . PHE B 1 133 ? -45.697 1.880 36.811 1.00 40.98 136 PHE B N 1
ATOM 3885 C CA . PHE B 1 133 ? -45.506 2.571 38.085 1.00 41.42 136 PHE B CA 1
ATOM 3886 C C . PHE B 1 133 ? -46.530 3.687 38.239 1.00 51.86 136 PHE B C 1
ATOM 3887 O O . PHE B 1 133 ? -46.550 4.634 37.455 1.00 57.58 136 PHE B O 1
ATOM 3895 N N . GLY B 1 134 ? -47.376 3.578 39.256 1.00 54.95 137 GLY B N 1
ATOM 3896 C CA . GLY B 1 134 ? -48.416 4.564 39.478 1.00 49.28 137 GLY B CA 1
ATOM 3897 C C . GLY B 1 134 ? -49.734 4.128 38.874 1.00 52.10 137 GLY B C 1
ATOM 3898 O O . GLY B 1 134 ? -49.964 4.288 37.676 1.00 65.37 137 GLY B O 1
ATOM 3899 N N . ILE B 1 135 ? -50.608 3.578 39.707 1.00 45.97 138 ILE B N 1
ATOM 3900 C CA . ILE B 1 135 ? -51.871 3.047 39.223 1.00 53.15 138 ILE B CA 1
ATOM 3901 C C . ILE B 1 135 ? -53.002 4.049 39.431 1.00 55.06 138 ILE B C 1
ATOM 3902 O O . ILE B 1 135 ? -53.060 4.734 40.451 1.00 55.85 138 ILE B O 1
ATOM 3907 N N . ASP B 1 136 ? -53.887 4.134 38.443 1.00 55.04 139 ASP B N 1
ATOM 3908 C CA . ASP B 1 136 ? -55.047 5.016 38.499 1.00 56.40 139 ASP B CA 1
ATOM 3909 C C . ASP B 1 136 ? -56.004 4.653 37.358 1.00 59.15 139 ASP B C 1
ATOM 3910 O O . ASP B 1 136 ? -55.754 3.691 36.635 1.00 65.67 139 ASP B O 1
ATOM 3915 N N . PRO B 1 137 ? -57.107 5.405 37.198 1.00 57.67 140 PRO B N 1
ATOM 3916 C CA . PRO B 1 137 ? -58.040 5.088 36.110 1.00 64.32 140 PRO B CA 1
ATOM 3917 C C . PRO B 1 137 ? -57.347 4.898 34.762 1.00 65.62 140 PRO B C 1
ATOM 3918 O O . PRO B 1 137 ? -57.614 3.908 34.077 1.00 62.05 140 PRO B O 1
ATOM 3922 N N . ILE B 1 138 ? -56.477 5.834 34.393 1.00 51.39 141 ILE B N 1
ATOM 3923 C CA . ILE B 1 138 ? -55.759 5.764 33.122 1.00 50.48 141 ILE B CA 1
ATOM 3924 C C . ILE B 1 138 ? -55.070 4.414 32.930 1.00 52.31 141 ILE B C 1
ATOM 3925 O O . ILE B 1 138 ? -55.320 3.712 31.950 1.00 58.00 141 ILE B O 1
ATOM 3930 N N . THR B 1 139 ? -54.199 4.059 33.871 1.00 41.31 142 THR B N 1
ATOM 3931 C CA . THR B 1 139 ? -53.403 2.840 33.763 1.00 48.94 142 THR B CA 1
ATOM 3932 C C . THR B 1 139 ? -54.221 1.572 33.991 1.00 53.50 142 THR B C 1
ATOM 3933 O O . THR B 1 139 ? -53.893 0.517 33.455 1.00 63.29 142 THR B O 1
ATOM 3937 N N . ARG B 1 140 ? -55.277 1.673 34.789 1.00 51.12 143 ARG B N 1
ATOM 3938 C CA . ARG B 1 140 ? -56.196 0.555 34.965 1.00 55.63 143 ARG B CA 1
ATOM 3939 C C . ARG B 1 140 ? -56.855 0.212 33.635 1.00 54.40 143 ARG B C 1
ATOM 3940 O O . ARG B 1 140 ? -56.911 -0.953 33.240 1.00 58.42 143 ARG B O 1
ATOM 3948 N N . THR B 1 141 ? -57.350 1.239 32.951 1.00 47.70 144 THR B N 1
ATOM 3949 C CA . THR B 1 141 ? -57.989 1.069 31.654 1.00 50.78 144 THR B CA 1
ATOM 3950 C C . THR B 1 141 ? -56.976 0.573 30.627 1.00 59.15 144 THR B C 1
ATOM 3951 O O . THR B 1 141 ? -57.295 -0.260 29.778 1.00 63.00 144 THR B O 1
ATOM 3955 N N . LEU B 1 142 ? -55.753 1.087 30.715 1.00 52.94 145 LEU B N 1
ATOM 3956 C CA . LEU B 1 142 ? -54.676 0.668 29.826 1.00 53.83 145 LEU B CA 1
ATOM 3957 C C . LEU B 1 142 ? -54.412 -0.825 30.007 1.00 62.51 145 LEU B C 1
ATOM 3958 O O . LEU B 1 142 ? -54.236 -1.561 29.036 1.00 67.97 145 LEU B O 1
ATOM 3963 N N . ILE B 1 143 ? -54.398 -1.267 31.259 1.00 54.73 146 ILE B N 1
ATOM 3964 C CA . ILE B 1 143 ? -54.119 -2.661 31.575 1.00 63.00 146 ILE B CA 1
ATOM 3965 C C . ILE B 1 143 ? -55.213 -3.597 31.079 1.00 62.80 146 ILE B C 1
ATOM 3966 O O . ILE B 1 143 ? -54.929 -4.627 30.471 1.00 69.46 146 ILE B O 1
ATOM 3971 N N . ARG B 1 144 ? -56.465 -3.246 31.349 1.00 64.36 147 ARG B N 1
ATOM 3972 C CA . ARG B 1 144 ? -57.582 -4.051 30.875 1.00 67.79 147 ARG B CA 1
ATOM 3973 C C . ARG B 1 144 ? -57.586 -4.101 29.350 1.00 61.45 147 ARG B C 1
ATOM 3974 O O . ARG B 1 144 ? -57.871 -5.137 28.757 1.00 59.45 147 ARG B O 1
ATOM 3982 N N . LYS B 1 145 ? -57.252 -2.978 28.723 1.00 60.57 148 LYS B N 1
ATOM 3983 C CA . LYS B 1 145 ? -57.247 -2.890 27.268 1.00 57.74 148 LYS B CA 1
ATOM 3984 C C . LYS B 1 145 ? -56.199 -3.808 26.641 1.00 72.12 148 LYS B C 1
ATOM 3985 O O . LYS B 1 145 ? -56.463 -4.455 25.628 1.00 81.90 148 LYS B O 1
ATOM 3991 N N . LEU B 1 146 ? -55.013 -3.862 27.243 1.00 70.33 149 LEU B N 1
ATOM 3992 C CA . LEU B 1 146 ? -53.925 -4.670 26.696 1.00 79.23 149 LEU B CA 1
ATOM 3993 C C . LEU B 1 146 ? -53.862 -6.068 27.306 1.00 89.13 149 LEU B C 1
ATOM 3994 O O . LEU B 1 146 ? -52.937 -6.833 27.033 1.00 76.08 149 LEU B O 1
ATOM 3999 N N . GLU B 1 147 ? -54.847 -6.391 28.138 1.00 112.06 150 GLU B N 1
ATOM 4000 C CA . GLU B 1 147 ? -55.069 -7.769 28.558 1.00 122.92 150 GLU B CA 1
ATOM 4001 C C . GLU B 1 147 ? -55.946 -8.442 27.513 1.00 126.68 150 GLU B C 1
ATOM 4002 O O . GLU B 1 147 ? -56.091 -9.664 27.492 1.00 132.83 150 GLU B O 1
ATOM 4008 N N . SER B 1 148 ? -56.530 -7.621 26.645 1.00 125.34 151 SER B N 1
ATOM 4009 C CA . SER B 1 148 ? -57.305 -8.104 25.512 1.00 130.10 151 SER B CA 1
ATOM 4010 C C . SER B 1 148 ? -56.354 -8.502 24.391 1.00 141.32 151 SER B C 1
ATOM 4011 O O . SER B 1 148 ? -56.780 -8.858 23.293 1.00 147.35 151 SER B O 1
ATOM 4014 N N . ARG B 1 149 ? -55.060 -8.424 24.683 1.00 144.67 152 ARG B N 1
ATOM 4015 C CA . ARG B 1 149 ? -54.020 -8.841 23.753 1.00 149.05 152 ARG B CA 1
ATOM 4016 C C . ARG B 1 149 ? -53.067 -9.773 24.486 1.00 138.47 152 ARG B C 1
ATOM 4017 O O . ARG B 1 149 ? -52.122 -10.302 23.904 1.00 136.63 152 ARG B O 1
ATOM 4025 N N . ASN B 1 150 ? -53.324 -9.964 25.774 1.00 131.29 153 ASN B N 1
ATOM 4026 C CA . ASN B 1 150 ? -52.485 -10.806 26.616 1.00 127.76 153 ASN B CA 1
ATOM 4027 C C . ASN B 1 150 ? -51.015 -10.396 26.596 1.00 129.05 153 ASN B C 1
ATOM 4028 O O . ASN B 1 150 ? -50.138 -11.208 26.300 1.00 132.70 153 ASN B O 1
ATOM 4033 N N . HIS B 1 151 ? -50.754 -9.128 26.900 1.00 125.18 154 HIS B N 1
ATOM 4034 C CA . HIS B 1 151 ? -49.392 -8.658 27.119 1.00 114.14 154 HIS B CA 1
ATOM 4035 C C . HIS B 1 151 ? -49.057 -8.864 28.589 1.00 102.37 154 HIS B C 1
ATOM 4036 O O . HIS B 1 151 ? -49.931 -8.744 29.447 1.00 106.60 154 HIS B O 1
ATOM 4043 N N . LEU B 1 152 ? -47.801 -9.181 28.884 1.00 98.35 155 LEU B N 1
ATOM 4044 C CA . LEU B 1 152 ? -47.391 -9.408 30.266 1.00 99.07 155 LEU B CA 1
ATOM 4045 C C . LEU B 1 152 ? -47.185 -8.091 31.012 1.00 93.14 155 LEU B C 1
ATOM 4046 O O . LEU B 1 152 ? -46.160 -7.430 30.854 1.00 98.02 155 LEU B O 1
ATOM 4051 N N . PHE B 1 153 ? -48.170 -7.717 31.822 1.00 90.38 156 PHE B N 1
ATOM 4052 C CA . PHE B 1 153 ? -48.094 -6.488 32.603 1.00 84.69 156 PHE B CA 1
ATOM 4053 C C . PHE B 1 153 ? -47.659 -6.763 34.030 1.00 79.23 156 PHE B C 1
ATOM 4054 O O . PHE B 1 153 ? -48.064 -7.756 34.632 1.00 85.07 156 PHE B O 1
ATOM 4062 N N . VAL B 1 154 ? -46.836 -5.872 34.568 1.00 71.55 157 VAL B N 1
ATOM 4063 C CA . VAL B 1 154 ? -46.435 -5.945 35.966 1.00 63.39 157 VAL B CA 1
ATOM 4064 C C . VAL B 1 154 ? -46.542 -4.563 36.600 1.00 66.24 157 VAL B C 1
ATOM 4065 O O . VAL B 1 154 ? -45.785 -3.657 36.256 1.00 65.97 157 VAL B O 1
ATOM 4069 N N . VAL B 1 155 ? -47.488 -4.394 37.517 1.00 62.39 158 VAL B N 1
ATOM 4070 C CA . VAL B 1 155 ? -47.635 -3.113 38.195 1.00 59.04 158 VAL B CA 1
ATOM 4071 C C . VAL B 1 155 ? -46.846 -3.122 39.497 1.00 60.86 158 VAL B C 1
ATOM 4072 O O . VAL B 1 155 ? -46.785 -4.137 40.193 1.00 69.29 158 VAL B O 1
ATOM 4076 N N . VAL B 1 156 ? -46.229 -1.989 39.811 1.00 53.94 159 VAL B N 1
ATOM 4077 C CA . VAL B 1 156 ? -45.411 -1.866 41.008 1.00 50.24 159 VAL B CA 1
ATOM 4078 C C . VAL B 1 156 ? -45.982 -0.787 41.917 1.00 56.26 159 VAL B C 1
ATOM 4079 O O . VAL B 1 156 ? -46.501 0.225 41.444 1.00 64.79 159 VAL B O 1
ATOM 4083 N N . THR B 1 157 ? -45.890 -1.011 43.222 1.00 53.50 160 THR B N 1
ATOM 4084 C CA . THR B 1 157 ? -46.419 -0.068 44.197 1.00 55.58 160 THR B CA 1
ATOM 4085 C C . THR B 1 157 ? -45.758 -0.256 45.557 1.00 63.49 160 THR B C 1
ATOM 4086 O O . THR B 1 157 ? -45.352 -1.364 45.911 1.00 56.07 160 THR B O 1
ATOM 4090 N N . ASP B 1 158 ? -45.648 0.834 46.311 1.00 65.37 161 ASP B N 1
ATOM 4091 C CA . ASP B 1 158 ? -45.060 0.789 47.647 1.00 63.98 161 ASP B CA 1
ATOM 4092 C C . ASP B 1 158 ? -46.127 0.938 48.731 1.00 69.89 161 ASP B C 1
ATOM 4093 O O . ASP B 1 158 ? -45.822 1.258 49.880 1.00 76.66 161 ASP B O 1
ATOM 4098 N N . ASN B 1 159 ? -47.379 0.700 48.352 1.00 70.52 162 ASN B N 1
ATOM 4099 C CA . ASN B 1 159 ? -48.488 0.703 49.298 1.00 73.14 162 ASN B CA 1
ATOM 4100 C C . ASN B 1 159 ? -49.023 -0.710 49.532 1.00 74.19 162 ASN B C 1
ATOM 4101 O O . ASN B 1 159 ? -49.640 -1.307 48.649 1.00 68.76 162 ASN B O 1
ATOM 4106 N N . TYR B 1 160 ? -48.776 -1.234 50.728 1.00 76.98 163 TYR B N 1
ATOM 4107 C CA . TYR B 1 160 ? -49.237 -2.564 51.112 1.00 81.93 163 TYR B CA 1
ATOM 4108 C C . TYR B 1 160 ? -50.726 -2.749 50.830 1.00 82.13 163 TYR B C 1
ATOM 4109 O O . TYR B 1 160 ? -51.121 -3.673 50.122 1.00 73.69 163 TYR B O 1
ATOM 4118 N N . ASP B 1 161 ? -51.544 -1.859 51.383 1.00 89.28 164 ASP B N 1
ATOM 4119 C CA . ASP B 1 161 ? -52.993 -1.941 51.228 1.00 88.66 164 ASP B CA 1
ATOM 4120 C C . ASP B 1 161 ? -53.419 -1.960 49.766 1.00 81.48 164 ASP B C 1
ATOM 4121 O O . ASP B 1 161 ? -54.393 -2.618 49.403 1.00 86.34 164 ASP B O 1
ATOM 4126 N N . GLN B 1 162 ? -52.690 -1.232 48.929 1.00 74.71 165 GLN B N 1
ATOM 4127 C CA . GLN B 1 162 ? -53.020 -1.167 47.513 1.00 75.24 165 GLN B CA 1
ATOM 4128 C C . GLN B 1 162 ? -52.593 -2.440 46.799 1.00 75.41 165 GLN B C 1
ATOM 4129 O O . GLN B 1 162 ? -53.277 -2.915 45.893 1.00 77.20 165 GLN B O 1
ATOM 4135 N N . ALA B 1 163 ? -51.454 -2.986 47.212 1.00 71.24 166 ALA B N 1
ATOM 4136 C CA . ALA B 1 163 ? -50.966 -4.241 46.659 1.00 65.05 166 ALA B CA 1
ATOM 4137 C C . ALA B 1 163 ? -51.991 -5.357 46.870 1.00 76.75 166 ALA B C 1
ATOM 4138 O O . ALA B 1 163 ? -52.283 -6.116 45.947 1.00 79.57 166 ALA B O 1
ATOM 4140 N N . LEU B 1 164 ? -52.536 -5.448 48.082 1.00 72.97 167 LEU B N 1
ATOM 4141 C CA . LEU B 1 164 ? -53.585 -6.424 48.379 1.00 82.42 167 LEU B CA 1
ATOM 4142 C C . LEU B 1 164 ? -54.756 -6.292 47.415 1.00 82.59 167 LEU B C 1
ATOM 4143 O O . LEU B 1 164 ? -55.113 -7.245 46.724 1.00 85.86 167 LEU B O 1
ATOM 4148 N N . HIS B 1 165 ? -55.355 -5.107 47.381 1.00 77.63 168 HIS B N 1
ATOM 4149 C CA . HIS B 1 165 ? -56.511 -4.857 46.532 1.00 85.16 168 HIS B CA 1
ATOM 4150 C C . HIS B 1 165 ? -56.234 -5.259 45.088 1.00 83.21 168 HIS B C 1
ATOM 4151 O O . HIS B 1 165 ? -57.094 -5.826 44.416 1.00 86.65 168 HIS B O 1
ATOM 4158 N N . LEU B 1 166 ? -55.026 -4.970 44.617 1.00 81.36 169 LEU B N 1
ATOM 4159 C CA . LEU B 1 166 ? -54.650 -5.275 43.242 1.00 82.14 169 LEU B CA 1
ATOM 4160 C C . LEU B 1 166 ? -54.406 -6.766 43.027 1.00 89.20 169 LEU B C 1
ATOM 4161 O O . LEU B 1 166 ? -54.424 -7.245 41.895 1.00 93.55 169 LEU B O 1
ATOM 4166 N N . GLU B 1 167 ? -54.172 -7.493 44.114 1.00 94.04 170 GLU B N 1
ATOM 4167 C CA . GLU B 1 167 ? -53.879 -8.921 44.027 1.00 102.66 170 GLU B CA 1
ATOM 4168 C C . GLU B 1 167 ? -55.139 -9.779 44.013 1.00 99.84 170 GLU B C 1
ATOM 4169 O O . GLU B 1 167 ? -55.201 -10.781 43.304 1.00 101.10 170 GLU B O 1
ATOM 4175 N N . GLU B 1 168 ? -56.138 -9.389 44.800 1.00 109.11 171 GLU B N 1
ATOM 4176 C CA . GLU B 1 168 ? -57.393 -10.132 44.849 1.00 130.87 171 GLU B CA 1
ATOM 4177 C C . GLU B 1 168 ? -57.940 -10.323 43.439 1.00 141.04 171 GLU B C 1
ATOM 4178 O O . GLU B 1 168 ? -58.147 -11.452 42.992 1.00 152.26 171 GLU B O 1
ATOM 4184 N N . GLN B 1 169 ? -58.171 -9.216 42.741 1.00 134.82 172 GLN B N 1
ATOM 4185 C CA . GLN B 1 169 ? -58.500 -9.268 41.323 1.00 129.04 172 GLN B CA 1
ATOM 4186 C C . GLN B 1 169 ? -57.265 -8.851 40.535 1.00 123.96 172 GLN B C 1
ATOM 4187 O O . GLN B 1 169 ? -56.655 -7.826 40.829 1.00 118.96 172 GLN B O 1
ATOM 4193 N N . GLU B 1 170 ? -56.889 -9.648 39.541 1.00 135.04 173 GLU B N 1
ATOM 4194 C CA . GLU B 1 170 ? -55.663 -9.385 38.798 1.00 151.54 173 GLU B CA 1
ATOM 4195 C C . GLU B 1 170 ? -55.806 -9.546 37.290 1.00 157.08 173 GLU B C 1
ATOM 4196 O O . GLU B 1 170 ? -56.195 -10.603 36.797 1.00 159.38 173 GLU B O 1
ATOM 4202 N N . GLY B 1 171 ? -55.489 -8.480 36.566 1.00 159.02 174 GLY B N 1
ATOM 4203 C CA . GLY B 1 171 ? -55.297 -8.561 35.133 1.00 161.09 174 GLY B CA 1
ATOM 4204 C C . GLY B 1 171 ? -53.806 -8.442 34.901 1.00 162.33 174 GLY B C 1
ATOM 4205 O O . GLY B 1 171 ? -53.352 -8.037 33.831 1.00 170.89 174 GLY B O 1
ATOM 4206 N N . PHE B 1 172 ? -53.043 -8.806 35.928 1.00 147.64 175 PHE B N 1
ATOM 4207 C CA . PHE B 1 172 ? -51.610 -8.560 35.950 1.00 131.71 175 PHE B CA 1
ATOM 4208 C C . PHE B 1 172 ? -51.002 -8.994 37.279 1.00 106.36 175 PHE B C 1
ATOM 4209 O O . PHE B 1 172 ? -51.698 -9.099 38.290 1.00 92.20 175 PHE B O 1
ATOM 4217 N N . LYS B 1 173 ? -49.694 -9.230 37.271 1.00 93.92 176 LYS B N 1
ATOM 4218 C CA . LYS B 1 173 ? -48.965 -9.535 38.493 1.00 79.30 176 LYS B CA 1
ATOM 4219 C C . LYS B 1 173 ? -48.668 -8.239 39.239 1.00 76.33 176 LYS B C 1
ATOM 4220 O O . LYS B 1 173 ? -48.527 -7.179 38.629 1.00 80.82 176 LYS B O 1
ATOM 4226 N N . VAL B 1 174 ? -48.579 -8.324 40.560 1.00 75.52 177 VAL B N 1
ATOM 4227 C CA . VAL B 1 174 ? -48.299 -7.150 41.376 1.00 68.57 177 VAL B CA 1
ATOM 4228 C C . VAL B 1 174 ? -47.032 -7.324 42.203 1.00 71.13 177 VAL B C 1
ATOM 4229 O O . VAL B 1 174 ? -46.909 -8.272 42.980 1.00 85.89 177 VAL B O 1
ATOM 4233 N N . VAL B 1 175 ? -46.089 -6.406 42.031 1.00 63.35 178 VAL B N 1
ATOM 4234 C CA . VAL B 1 175 ? -44.885 -6.402 42.848 1.00 57.03 178 VAL B CA 1
ATOM 4235 C C . VAL B 1 175 ? -44.937 -5.267 43.863 1.00 60.09 178 VAL B C 1
ATOM 4236 O O . VAL B 1 175 ? -45.271 -4.133 43.527 1.00 70.64 178 VAL B O 1
ATOM 4240 N N . TYR B 1 176 ? -44.607 -5.591 45.107 1.00 59.70 179 TYR B N 1
ATOM 4241 C CA . TYR B 1 176 ? -44.638 -4.629 46.199 1.00 57.71 179 TYR B CA 1
ATOM 4242 C C . TYR B 1 176 ? -43.227 -4.222 46.596 1.00 60.69 179 TYR B C 1
ATOM 4243 O O . TYR B 1 176 ? -42.471 -5.020 47.148 1.00 65.41 179 TYR B O 1
ATOM 4252 N N . GLY B 1 177 ? -42.877 -2.973 46.311 1.00 59.51 180 GLY B N 1
ATOM 4253 C CA . GLY B 1 177 ? -41.557 -2.467 46.634 1.00 55.15 180 GLY B CA 1
ATOM 4254 C C . GLY B 1 177 ? -41.372 -1.016 46.244 1.00 57.88 180 GLY B C 1
ATOM 4255 O O . GLY B 1 177 ? -42.192 -0.444 45.525 1.00 54.66 180 GLY B O 1
ATOM 4256 N N . SER B 1 178 ? -40.292 -0.413 46.729 1.00 62.95 181 SER B N 1
ATOM 4257 C CA . SER B 1 178 ? -39.987 0.969 46.394 1.00 54.17 181 SER B CA 1
ATOM 4258 C C . SER B 1 178 ? -39.632 1.070 44.917 1.00 57.69 181 SER B C 1
ATOM 4259 O O . SER B 1 178 ? -38.670 0.451 44.464 1.00 69.30 181 SER B O 1
ATOM 4262 N N . PRO B 1 179 ? -40.415 1.851 44.161 1.00 50.87 182 PRO B N 1
ATOM 4263 C CA . PRO B 1 179 ? -40.231 2.006 42.715 1.00 56.35 182 PRO B CA 1
ATOM 4264 C C . PRO B 1 179 ? -38.896 2.661 42.378 1.00 57.05 182 PRO B C 1
ATOM 4265 O O . PRO B 1 179 ? -38.369 2.460 41.283 1.00 57.03 182 PRO B O 1
ATOM 4269 N N . THR B 1 180 ? -38.357 3.433 43.313 1.00 47.05 183 THR B N 1
ATOM 4270 C CA . THR B 1 180 ? -37.148 4.203 43.052 1.00 48.76 183 THR B CA 1
ATOM 4271 C C . THR B 1 180 ? -35.904 3.586 43.676 1.00 57.56 183 THR B C 1
ATOM 4272 O O . THR B 1 180 ? -34.899 4.265 43.848 1.00 55.65 183 THR B O 1
ATOM 4276 N N . ASP B 1 181 ? -35.972 2.303 44.017 1.00 62.06 184 ASP B N 1
ATOM 4277 C CA . ASP B 1 181 ? -34.810 1.596 44.547 1.00 53.50 184 ASP B CA 1
ATOM 4278 C C . ASP B 1 181 ? -34.203 0.714 43.458 1.00 49.84 184 ASP B C 1
ATOM 4279 O O . ASP B 1 181 ? -34.869 -0.181 42.937 1.00 58.45 184 ASP B O 1
ATOM 4284 N N . ALA B 1 182 ? -32.943 0.972 43.115 1.00 41.87 185 ALA B N 1
ATOM 4285 C CA . ALA B 1 182 ? -32.259 0.210 42.071 1.00 44.56 185 ALA B CA 1
ATOM 4286 C C . ALA B 1 182 ? -32.277 -1.293 42.335 1.00 53.37 185 ALA B C 1
ATOM 4287 O O . ALA B 1 182 ? -32.341 -2.091 41.402 1.00 61.49 185 ALA B O 1
ATOM 4289 N N . HIS B 1 183 ? -32.214 -1.682 43.603 1.00 46.59 186 HIS B N 1
ATOM 4290 C CA . HIS B 1 183 ? -32.272 -3.098 43.937 1.00 59.79 186 HIS B CA 1
ATOM 4291 C C . HIS B 1 183 ? -33.625 -3.671 43.531 1.00 56.25 186 HIS B C 1
ATOM 4292 O O . HIS B 1 183 ? -33.699 -4.739 42.926 1.00 62.53 186 HIS B O 1
ATOM 4299 N N . VAL B 1 184 ? -34.689 -2.944 43.852 1.00 44.78 187 VAL B N 1
ATOM 4300 C CA . VAL B 1 184 ? -36.040 -3.359 43.493 1.00 44.77 187 VAL B CA 1
ATOM 4301 C C . VAL B 1 184 ? -36.227 -3.394 41.976 1.00 46.56 187 VAL B C 1
ATOM 4302 O O . VAL B 1 184 ? -36.929 -4.252 41.451 1.00 60.83 187 VAL B O 1
ATOM 4306 N N . LEU B 1 185 ? -35.593 -2.457 41.279 1.00 49.73 188 LEU B N 1
ATOM 4307 C CA . LEU B 1 185 ? -35.702 -2.380 39.825 1.00 58.26 188 LEU B CA 1
ATOM 4308 C C . LEU B 1 185 ? -34.971 -3.541 39.158 1.00 64.24 188 LEU B C 1
ATOM 4309 O O . LEU B 1 185 ? -35.396 -4.042 38.116 1.00 66.18 188 LEU B O 1
ATOM 4314 N N . ALA B 1 186 ? -33.868 -3.963 39.766 1.00 64.73 189 ALA B N 1
ATOM 4315 C CA . ALA B 1 186 ? -33.122 -5.119 39.285 1.00 59.19 189 ALA B CA 1
ATOM 4316 C C . ALA B 1 186 ? -33.943 -6.393 39.471 1.00 59.60 189 ALA B C 1
ATOM 4317 O O . ALA B 1 186 ? -33.889 -7.308 38.648 1.00 60.27 189 ALA B O 1
ATOM 4319 N N . GLY B 1 187 ? -34.703 -6.443 40.560 1.00 58.72 190 GLY B N 1
ATOM 4320 C CA . GLY B 1 187 ? -35.577 -7.570 40.824 1.00 61.22 190 GLY B CA 1
ATOM 4321 C C . GLY B 1 187 ? -36.696 -7.646 39.804 1.00 66.86 190 GLY B C 1
ATOM 4322 O O . GLY B 1 187 ? -37.195 -8.728 39.496 1.00 69.10 190 GLY B O 1
ATOM 4323 N N . LEU B 1 188 ? -37.087 -6.488 39.278 1.00 60.16 191 LEU B N 1
ATOM 4324 C CA . LEU B 1 188 ? -38.151 -6.413 38.282 1.00 57.77 191 LEU B CA 1
ATOM 4325 C C . LEU B 1 188 ? -37.623 -6.727 36.884 1.00 58.06 191 LEU B C 1
ATOM 4326 O O . LEU B 1 188 ? -38.394 -6.849 35.933 1.00 61.73 191 LEU B O 1
ATOM 4331 N N . ARG B 1 189 ? -36.304 -6.856 36.771 1.00 58.17 192 ARG B N 1
ATOM 4332 C CA . ARG B 1 189 ? -35.656 -7.171 35.500 1.00 60.64 192 ARG B CA 1
ATOM 4333 C C . ARG B 1 189 ? -35.852 -6.063 34.468 1.00 62.36 192 ARG B C 1
ATOM 4334 O O . ARG B 1 189 ? -36.140 -6.343 33.305 1.00 64.21 192 ARG B O 1
ATOM 4342 N N . VAL B 1 190 ? -35.688 -4.812 34.892 1.00 57.86 193 VAL B N 1
ATOM 4343 C CA . VAL B 1 190 ? -35.943 -3.667 34.019 1.00 60.16 193 VAL B CA 1
ATOM 4344 C C . VAL B 1 190 ? -35.166 -3.731 32.708 1.00 67.27 193 VAL B C 1
ATOM 4345 O O . VAL B 1 190 ? -35.656 -3.289 31.671 1.00 69.59 193 VAL B O 1
ATOM 4349 N N . ALA B 1 191 ? -33.957 -4.283 32.760 1.00 71.23 194 ALA B N 1
ATOM 4350 C CA . ALA B 1 191 ? -33.103 -4.362 31.577 1.00 68.74 194 ALA B CA 1
ATOM 4351 C C . ALA B 1 191 ? -33.716 -5.251 30.496 1.00 68.09 194 ALA B C 1
ATOM 4352 O O . ALA B 1 191 ? -33.658 -4.932 29.308 1.00 70.07 194 ALA B O 1
ATOM 4354 N N . ALA B 1 192 ? -34.314 -6.360 30.916 1.00 61.93 195 ALA B N 1
ATOM 4355 C CA . ALA B 1 192 ? -34.919 -7.301 29.981 1.00 72.36 195 ALA B CA 1
ATOM 4356 C C . ALA B 1 192 ? -36.358 -6.930 29.625 1.00 72.61 195 ALA B C 1
ATOM 4357 O O . ALA B 1 192 ? -36.998 -7.608 28.819 1.00 70.56 195 ALA B O 1
ATOM 4359 N N . ALA B 1 193 ? -36.863 -5.856 30.227 1.00 67.80 196 ALA B N 1
ATOM 4360 C CA . ALA B 1 193 ? -38.250 -5.445 30.026 1.00 71.01 196 ALA B CA 1
ATOM 4361 C C . ALA B 1 193 ? -38.457 -4.737 28.692 1.00 68.81 196 ALA B C 1
ATOM 4362 O O . ALA B 1 193 ? -37.534 -4.134 28.143 1.00 63.69 196 ALA B O 1
ATOM 4364 N N . ARG B 1 194 ? -39.680 -4.815 28.179 1.00 56.72 197 ARG B N 1
ATOM 4365 C CA . ARG B 1 194 ? -40.024 -4.195 26.906 1.00 57.76 197 ARG B CA 1
ATOM 4366 C C . ARG B 1 194 ? -40.180 -2.684 27.030 1.00 61.81 197 ARG B C 1
ATOM 4367 O O . ARG B 1 194 ? -39.541 -1.928 26.304 1.00 69.01 197 ARG B O 1
ATOM 4375 N N . SER B 1 195 ? -41.030 -2.249 27.952 1.00 62.22 198 SER B N 1
ATOM 4376 C CA . SER B 1 195 ? -41.287 -0.827 28.134 1.00 65.17 198 SER B CA 1
ATOM 4377 C C . SER B 1 195 ? -41.591 -0.505 29.595 1.00 60.15 198 SER B C 1
ATOM 4378 O O . SER B 1 195 ? -41.866 -1.400 30.392 1.00 61.47 198 SER B O 1
ATOM 4381 N N . ILE B 1 196 ? -41.534 0.778 29.939 1.00 47.68 199 ILE B N 1
ATOM 4382 C CA . ILE B 1 196 ? -41.816 1.226 31.297 1.00 49.63 199 ILE B CA 1
ATOM 4383 C C . ILE B 1 196 ? -42.717 2.455 31.295 1.00 49.98 199 ILE B C 1
ATOM 4384 O O . ILE B 1 196 ? -42.383 3.477 30.696 1.00 60.22 199 ILE B O 1
ATOM 4389 N N . ILE B 1 197 ? -43.857 2.350 31.968 1.00 39.26 200 ILE B N 1
ATOM 4390 C CA . ILE B 1 197 ? -44.768 3.479 32.123 1.00 38.85 200 ILE B CA 1
ATOM 4391 C C . ILE B 1 197 ? -44.535 4.171 33.466 1.00 48.15 200 ILE B C 1
ATOM 4392 O O . ILE B 1 197 ? -44.813 3.604 34.523 1.00 48.33 200 ILE B O 1
ATOM 4397 N N . ALA B 1 198 ? -44.017 5.393 33.418 1.00 42.29 201 ALA B N 1
ATOM 4398 C CA . ALA B 1 198 ? -43.772 6.165 34.629 1.00 37.34 201 ALA B CA 1
ATOM 4399 C C . ALA B 1 198 ? -44.935 7.118 34.898 1.00 49.18 201 ALA B C 1
ATOM 4400 O O . ALA B 1 198 ? -44.994 8.217 34.345 1.00 48.29 201 ALA B O 1
ATOM 4402 N N . ASN B 1 199 ? -45.859 6.687 35.751 1.00 45.03 202 ASN B N 1
ATOM 4403 C CA . ASN B 1 199 ? -47.054 7.465 36.042 1.00 42.24 202 ASN B CA 1
ATOM 4404 C C . ASN B 1 199 ? -47.140 7.890 37.508 1.00 38.30 202 ASN B C 1
ATOM 4405 O O . ASN B 1 199 ? -48.216 7.892 38.106 1.00 39.51 202 ASN B O 1
ATOM 4410 N N . LEU B 1 200 ? -45.997 8.247 38.082 1.00 39.04 203 LEU B N 1
ATOM 4411 C CA . LEU B 1 200 ? -45.950 8.759 39.444 1.00 40.97 203 LEU B CA 1
ATOM 4412 C C . LEU B 1 200 ? -45.967 10.285 39.414 1.00 46.57 203 LEU B C 1
ATOM 4413 O O . LEU B 1 200 ? -46.172 10.887 38.359 1.00 47.65 203 LEU B O 1
ATOM 4418 N N . SER B 1 201 ? -45.765 10.914 40.566 1.00 41.27 204 SER B N 1
ATOM 4419 C CA . SER B 1 201 ? -45.614 12.362 40.598 1.00 41.30 204 SER B CA 1
ATOM 4420 C C . SER B 1 201 ? -44.388 12.723 39.767 1.00 45.48 204 SER B C 1
ATOM 4421 O O . SER B 1 201 ? -43.568 11.860 39.452 1.00 42.13 204 SER B O 1
ATOM 4424 N N . ASP B 1 202 ? -44.258 13.991 39.402 1.00 37.94 205 ASP B N 1
ATOM 4425 C CA . ASP B 1 202 ? -43.141 14.394 38.554 1.00 33.47 205 ASP B CA 1
ATOM 4426 C C . ASP B 1 202 ? -41.779 14.186 39.228 1.00 34.80 205 ASP B C 1
ATOM 4427 O O . ASP B 1 202 ? -40.843 13.705 38.592 1.00 40.76 205 ASP B O 1
ATOM 4432 N N . PRO B 1 203 ? -41.662 14.536 40.519 1.00 35.09 206 PRO B N 1
ATOM 4433 C CA . PRO B 1 203 ? -40.400 14.267 41.218 1.00 34.11 206 PRO B CA 1
ATOM 4434 C C . PRO B 1 203 ? -40.086 12.774 41.303 1.00 40.05 206 PRO B C 1
ATOM 4435 O O . PRO B 1 203 ? -38.942 12.381 41.085 1.00 47.63 206 PRO B O 1
ATOM 4439 N N . ASP B 1 204 ? -41.085 11.954 41.612 1.00 41.83 207 ASP B N 1
ATOM 4440 C CA . ASP B 1 204 ? -40.877 10.510 41.679 1.00 43.36 207 ASP B CA 1
ATOM 4441 C C . ASP B 1 204 ? -40.543 9.921 40.307 1.00 45.36 207 ASP B C 1
ATOM 4442 O O . ASP B 1 204 ? -39.724 9.010 40.198 1.00 42.85 207 ASP B O 1
ATOM 4447 N N . ASN B 1 205 ? -41.180 10.442 39.263 1.00 40.69 208 ASN B N 1
ATOM 4448 C CA . ASN B 1 205 ? -40.869 10.017 37.904 1.00 27.83 208 ASN B CA 1
ATOM 4449 C C . ASN B 1 205 ? -39.421 10.321 37.560 1.00 32.74 208 ASN B C 1
ATOM 4450 O O . ASN B 1 205 ? -38.719 9.483 37.003 1.00 44.75 208 ASN B O 1
ATOM 4455 N N . ALA B 1 206 ? -38.982 11.532 37.888 1.00 39.68 209 ALA B N 1
ATOM 4456 C CA . ALA B 1 206 ? -37.608 11.935 37.619 1.00 44.18 209 ALA B CA 1
ATOM 4457 C C . ALA B 1 206 ? -36.653 11.009 38.358 1.00 38.69 209 ALA B C 1
ATOM 4458 O O . ALA B 1 206 ? -35.655 10.561 37.800 1.00 39.23 209 ALA B O 1
ATOM 4460 N N . ASN B 1 207 ? -36.971 10.718 39.615 1.00 44.57 210 ASN B N 1
ATOM 4461 C CA . ASN B 1 207 ? -36.190 9.767 40.395 1.00 35.38 210 ASN B CA 1
ATOM 4462 C C . ASN B 1 207 ? -36.165 8.398 39.725 1.00 40.42 210 ASN B C 1
ATOM 4463 O O . ASN B 1 207 ? -35.109 7.785 39.575 1.00 45.92 210 ASN B O 1
ATOM 4468 N N . LEU B 1 208 ? -37.339 7.928 39.316 1.00 39.45 211 LEU B N 1
ATOM 4469 C CA . LEU B 1 208 ? -37.466 6.636 38.652 1.00 37.33 211 LEU B CA 1
ATOM 4470 C C . LEU B 1 208 ? -36.621 6.543 37.379 1.00 40.23 211 LEU B C 1
ATOM 4471 O O . LEU B 1 208 ? -35.896 5.569 37.179 1.00 47.59 211 LEU B O 1
ATOM 4476 N N . CYS B 1 209 ? -36.719 7.555 36.521 1.00 41.35 212 CYS B N 1
ATOM 4477 C CA . CYS B 1 209 ? -36.005 7.557 35.243 1.00 40.61 212 CYS B CA 1
ATOM 4478 C C . CYS B 1 209 ? -34.492 7.516 35.419 1.00 39.91 212 CYS B C 1
ATOM 4479 O O . CYS B 1 209 ? -33.802 6.738 34.763 1.00 47.03 212 CYS B O 1
ATOM 4482 N N . LEU B 1 210 ? -33.977 8.362 36.301 1.00 46.37 213 LEU B N 1
ATOM 4483 C CA . LEU B 1 210 ? -32.546 8.388 36.565 1.00 43.54 213 LEU B CA 1
ATOM 4484 C C . LEU B 1 210 ? -32.063 7.030 37.067 1.00 49.36 213 LEU B C 1
ATOM 4485 O O . LEU B 1 210 ? -31.016 6.546 36.644 1.00 59.39 213 LEU B O 1
ATOM 4490 N N . THR B 1 211 ? -32.834 6.416 37.959 1.00 45.35 214 THR B N 1
ATOM 4491 C CA . THR B 1 211 ? -32.456 5.128 38.530 1.00 51.21 214 THR B CA 1
ATOM 4492 C C . THR B 1 211 ? -32.479 4.024 37.472 1.00 50.10 214 THR B C 1
ATOM 4493 O O . THR B 1 211 ? -31.512 3.275 37.315 1.00 45.48 214 THR B O 1
ATOM 4497 N N . VAL B 1 212 ? -33.585 3.929 36.744 1.00 40.02 215 VAL B N 1
ATOM 4498 C CA . VAL B 1 212 ? -33.681 2.974 35.649 1.00 38.85 215 VAL B CA 1
ATOM 4499 C C . VAL B 1 212 ? -32.528 3.160 34.661 1.00 52.51 215 VAL B C 1
ATOM 4500 O O . VAL B 1 212 ? -31.942 2.186 34.191 1.00 55.25 215 VAL B O 1
ATOM 4504 N N . ARG B 1 213 ? -32.202 4.413 34.357 1.00 38.56 216 ARG B N 1
ATOM 4505 C CA . ARG B 1 213 ? -31.152 4.721 33.391 1.00 47.49 216 ARG B CA 1
ATOM 4506 C C . ARG B 1 213 ? -29.760 4.329 33.872 1.00 55.94 216 ARG B C 1
ATOM 4507 O O . ARG B 1 213 ? -28.848 4.153 33.065 1.00 62.67 216 ARG B O 1
ATOM 4515 N N . SER B 1 214 ? -29.592 4.204 35.183 1.00 51.26 217 SER B N 1
ATOM 4516 C CA . SER B 1 214 ? -28.303 3.793 35.729 1.00 51.74 217 SER B CA 1
ATOM 4517 C C . SER B 1 214 ? -28.114 2.282 35.593 1.00 60.98 217 SER B C 1
ATOM 4518 O O . SER B 1 214 ? -27.035 1.759 35.867 1.00 65.70 217 SER B O 1
ATOM 4521 N N . LEU B 1 215 ? -29.169 1.592 35.163 1.00 53.93 218 LEU B N 1
ATOM 4522 C CA . LEU B 1 215 ? -29.150 0.137 35.023 1.00 54.09 218 LEU B CA 1
ATOM 4523 C C . LEU B 1 215 ? -29.302 -0.312 33.573 1.00 54.09 218 LEU B C 1
ATOM 4524 O O . LEU B 1 215 ? -28.697 -1.296 33.156 1.00 52.53 218 LEU B O 1
ATOM 4529 N N . CYS B 1 216 ? -30.118 0.407 32.809 1.00 57.79 219 CYS B N 1
ATOM 4530 C CA . CYS B 1 216 ? -30.431 -0.012 31.449 1.00 54.33 219 CYS B CA 1
ATOM 4531 C C . CYS B 1 216 ? -30.843 1.140 30.532 1.00 62.23 219 CYS B C 1
ATOM 4532 O O . CYS B 1 216 ? -30.879 2.301 30.947 1.00 62.49 219 CYS B O 1
ATOM 4535 N N . GLN B 1 217 ? -31.150 0.800 29.282 1.00 61.72 220 GLN B N 1
ATOM 4536 C CA . GLN B 1 217 ? -31.627 1.767 28.298 1.00 64.32 220 GLN B CA 1
ATOM 4537 C C . GLN B 1 217 ? -33.068 1.470 27.893 1.00 69.14 220 GLN B C 1
ATOM 4538 O O . GLN B 1 217 ? -33.570 1.993 26.897 1.00 72.67 220 GLN B O 1
ATOM 4544 N N . THR B 1 218 ? -33.724 0.620 28.676 1.00 55.15 221 THR B N 1
ATOM 4545 C CA . THR B 1 218 ? -35.122 0.276 28.458 1.00 55.55 221 THR B CA 1
ATOM 4546 C C . THR B 1 218 ? -35.970 1.530 28.258 1.00 57.45 221 THR B C 1
ATOM 4547 O O . THR B 1 218 ? -35.901 2.461 29.057 1.00 47.84 221 THR B O 1
ATOM 4551 N N . PRO B 1 219 ? -36.769 1.560 27.182 1.00 57.25 222 PRO B N 1
ATOM 4552 C CA . PRO B 1 219 ? -37.578 2.738 26.848 1.00 52.45 222 PRO B CA 1
ATOM 4553 C C . PRO B 1 219 ? -38.547 3.104 27.962 1.00 50.54 222 PRO B C 1
ATOM 4554 O O . PRO B 1 219 ? -39.146 2.221 28.571 1.00 57.97 222 PRO B O 1
ATOM 4558 N N . ILE B 1 220 ? -38.689 4.402 28.215 1.00 46.63 223 ILE B N 1
ATOM 4559 C CA . ILE B 1 220 ? -39.557 4.903 29.275 1.00 40.76 223 ILE B CA 1
ATOM 4560 C C . ILE B 1 220 ? -40.572 5.905 28.731 1.00 41.60 223 ILE B C 1
ATOM 4561 O O . ILE B 1 220 ? -40.222 6.811 27.978 1.00 45.67 223 ILE B O 1
ATOM 4566 N N . ILE B 1 221 ? -41.831 5.726 29.114 1.00 41.51 224 ILE B N 1
ATOM 4567 C CA . ILE B 1 221 ? -42.891 6.667 28.782 1.00 42.00 224 ILE B CA 1
ATOM 4568 C C . ILE B 1 221 ? -43.383 7.312 30.074 1.00 42.33 224 ILE B C 1
ATOM 4569 O O . ILE B 1 221 ? -43.967 6.643 30.923 1.00 49.85 224 ILE B O 1
ATOM 4574 N N . ALA B 1 222 ? -43.140 8.606 30.229 1.00 41.51 225 ALA B N 1
ATOM 4575 C CA . ALA B 1 222 ? -43.523 9.297 31.457 1.00 44.71 225 ALA B CA 1
ATOM 4576 C C . ALA B 1 222 ? -44.777 10.143 31.268 1.00 45.33 225 ALA B C 1
ATOM 4577 O O . ALA B 1 222 ? -44.916 10.854 30.274 1.00 51.58 225 ALA B O 1
ATOM 4579 N N . VAL B 1 223 ? -45.692 10.054 32.224 1.00 36.96 226 VAL B N 1
ATOM 4580 C CA . VAL B 1 223 ? -46.873 10.905 32.227 1.00 40.64 226 VAL B CA 1
ATOM 4581 C C . VAL B 1 223 ? -46.603 12.096 33.139 1.00 43.29 226 VAL B C 1
ATOM 4582 O O . VAL B 1 223 ? -46.531 11.946 34.360 1.00 51.60 226 VAL B O 1
ATOM 4586 N N . VAL B 1 224 ? -46.439 13.276 32.547 1.00 39.38 227 VAL B N 1
ATOM 4587 C CA . VAL B 1 224 ? -46.137 14.477 33.324 1.00 45.01 227 VAL B CA 1
ATOM 4588 C C . VAL B 1 224 ? -47.410 15.164 33.815 1.00 46.98 227 VAL B C 1
ATOM 4589 O O . VAL B 1 224 ? -48.398 15.253 33.087 1.00 52.10 227 VAL B O 1
ATOM 4593 N N . LYS B 1 225 ? -47.382 15.643 35.055 1.00 51.01 228 LYS B N 1
ATOM 4594 C CA . LYS B 1 225 ? -48.555 16.272 35.656 1.00 52.18 228 LYS B CA 1
ATOM 4595 C C . LYS B 1 225 ? -48.565 17.778 35.435 1.00 60.01 228 LYS B C 1
ATOM 4596 O O . LYS B 1 225 ? -49.588 18.433 35.622 1.00 78.36 228 LYS B O 1
ATOM 4602 N N . GLU B 1 226 ? -47.421 18.321 35.036 1.00 54.01 229 GLU B N 1
ATOM 4603 C CA . GLU B 1 226 ? -47.304 19.745 34.756 1.00 59.12 229 GLU B CA 1
ATOM 4604 C C . GLU B 1 226 ? -46.403 19.956 33.544 1.00 62.55 229 GLU B C 1
ATOM 4605 O O . GLU B 1 226 ? -45.193 19.776 33.633 1.00 62.91 229 GLU B O 1
ATOM 4611 N N . PRO B 1 227 ? -46.999 20.341 32.406 1.00 79.64 230 PRO B N 1
ATOM 4612 C CA . PRO B 1 227 ? -46.337 20.486 31.104 1.00 83.53 230 PRO B CA 1
ATOM 4613 C C . PRO B 1 227 ? -44.949 21.123 31.156 1.00 82.31 230 PRO B C 1
ATOM 4614 O O . PRO B 1 227 ? -44.118 20.832 30.297 1.00 91.96 230 PRO B O 1
ATOM 4618 N N . VAL B 1 228 ? -44.704 21.978 32.141 1.00 81.28 231 VAL B N 1
ATOM 4619 C CA . VAL B 1 228 ? -43.412 22.648 32.268 1.00 75.23 231 VAL B CA 1
ATOM 4620 C C . VAL B 1 228 ? -42.302 21.676 32.678 1.00 67.87 231 VAL B C 1
ATOM 4621 O O . VAL B 1 228 ? -41.129 21.895 32.376 1.00 64.65 231 VAL B O 1
ATOM 4625 N N . HIS B 1 229 ? -42.684 20.604 33.366 1.00 65.11 232 HIS B N 1
ATOM 4626 C CA . HIS B 1 229 ? -41.740 19.597 33.842 1.00 54.50 232 HIS B CA 1
ATOM 4627 C C . HIS B 1 229 ? -41.376 18.591 32.758 1.00 53.79 232 HIS B C 1
ATOM 4628 O O . HIS B 1 229 ? -40.538 17.716 32.973 1.00 65.68 232 HIS B O 1
ATOM 4635 N N . GLY B 1 230 ? -42.018 18.705 31.602 1.00 43.05 233 GLY B N 1
ATOM 4636 C CA . GLY B 1 230 ? -41.759 17.795 30.502 1.00 42.98 233 GLY B CA 1
ATOM 4637 C C . GLY B 1 230 ? -40.289 17.726 30.136 1.00 48.14 233 GLY B C 1
ATOM 4638 O O . GLY B 1 230 ? -39.727 16.641 30.006 1.00 50.09 233 GLY B O 1
ATOM 4639 N N . GLU B 1 231 ? -39.668 18.890 29.969 1.00 58.54 234 GLU B N 1
ATOM 4640 C CA . GLU B 1 231 ? -38.255 18.966 29.614 1.00 64.98 234 GLU B CA 1
ATOM 4641 C C . GLU B 1 231 ? -37.392 18.236 30.639 1.00 53.66 234 GLU B C 1
ATOM 4642 O O . GLU B 1 231 ? -36.513 17.455 30.280 1.00 50.54 234 GLU B O 1
ATOM 4648 N N . LEU B 1 232 ? -37.648 18.502 31.915 1.00 53.78 235 LEU B N 1
ATOM 4649 C CA . LEU B 1 232 ? -36.906 17.877 33.005 1.00 47.82 235 LEU B CA 1
ATOM 4650 C C . LEU B 1 232 ? -36.944 16.346 32.959 1.00 44.55 235 LEU B C 1
ATOM 4651 O O . LEU B 1 232 ? -35.944 15.688 33.241 1.00 45.80 235 LEU B O 1
ATOM 4656 N N . LEU B 1 233 ? -38.094 15.781 32.601 1.00 38.39 236 LEU B N 1
ATOM 4657 C CA . LEU B 1 233 ? -38.236 14.327 32.534 1.00 43.79 236 LEU B CA 1
ATOM 4658 C C . LEU B 1 233 ? -37.484 13.713 31.352 1.00 49.58 236 LEU B C 1
ATOM 4659 O O . LEU B 1 233 ? -36.957 12.606 31.454 1.00 55.05 236 LEU B O 1
ATOM 4664 N N . ARG B 1 234 ? -37.436 14.426 30.232 1.00 46.91 237 ARG B N 1
ATOM 4665 C CA . ARG B 1 234 ? -36.631 13.974 29.104 1.00 55.81 237 ARG B CA 1
ATOM 4666 C C . ARG B 1 234 ? -35.164 13.966 29.504 1.00 49.53 237 ARG B C 1
ATOM 4667 O O . ARG B 1 234 ? -34.390 13.126 29.051 1.00 59.93 237 ARG B O 1
ATOM 4675 N N . LEU B 1 235 ? -34.792 14.910 30.364 1.00 45.98 238 LEU B N 1
ATOM 4676 C CA . LEU B 1 235 ? -33.431 14.993 30.875 1.00 46.29 238 LEU B CA 1
ATOM 4677 C C . LEU B 1 235 ? -33.086 13.792 31.744 1.00 49.31 238 LEU B C 1
ATOM 4678 O O . LEU B 1 235 ? -32.002 13.225 31.628 1.00 59.41 238 LEU B O 1
ATOM 4683 N N . ALA B 1 236 ? -34.015 13.413 32.616 1.00 42.98 239 ALA B N 1
ATOM 4684 C CA . ALA B 1 236 ? -33.795 12.313 33.548 1.00 45.97 239 ALA B CA 1
ATOM 4685 C C . ALA B 1 236 ? -33.720 10.960 32.848 1.00 55.01 239 ALA B C 1
ATOM 4686 O O . ALA B 1 236 ? -33.235 9.990 33.424 1.00 66.50 239 ALA B O 1
ATOM 4688 N N . GLY B 1 237 ? -34.210 10.891 31.613 1.00 49.76 240 GLY B N 1
ATOM 4689 C CA . GLY B 1 237 ? -34.069 9.680 30.824 1.00 50.67 240 GLY B CA 1
ATOM 4690 C C . GLY B 1 237 ? -35.307 9.209 30.084 1.00 54.07 240 GLY B C 1
ATOM 4691 O O . GLY B 1 237 ? -35.263 8.194 29.392 1.00 64.61 240 GLY B O 1
ATOM 4692 N N . ALA B 1 238 ? -36.409 9.936 30.223 1.00 51.02 241 ALA B N 1
ATOM 4693 C CA . ALA B 1 238 ? -37.658 9.550 29.574 1.00 41.13 241 ALA B CA 1
ATOM 4694 C C . ALA B 1 238 ? -37.574 9.689 28.055 1.00 44.34 241 ALA B C 1
ATOM 4695 O O . ALA B 1 238 ? -37.140 10.719 27.537 1.00 53.51 241 ALA B O 1
ATOM 4697 N N . ASN B 1 239 ? -37.995 8.646 27.347 1.00 39.99 242 ASN B N 1
ATOM 4698 C CA . ASN B 1 239 ? -37.972 8.642 25.888 1.00 46.73 242 ASN B CA 1
ATOM 4699 C C . ASN B 1 239 ? -39.203 9.320 25.313 1.00 52.72 242 ASN B C 1
ATOM 4700 O O . ASN B 1 239 ? -39.185 9.835 24.197 1.00 52.69 242 ASN B O 1
ATOM 4705 N N . GLN B 1 240 ? -40.279 9.306 26.088 1.00 54.78 243 GLN B N 1
ATOM 4706 C CA . GLN B 1 240 ? -41.528 9.918 25.673 1.00 49.18 243 GLN B CA 1
ATOM 4707 C C . GLN B 1 240 ? -42.177 10.579 26.878 1.00 49.39 243 GLN B C 1
ATOM 4708 O O . GLN B 1 240 ? -42.187 10.012 27.973 1.00 51.99 243 GLN B O 1
ATOM 4714 N N . VAL B 1 241 ? -42.713 11.778 26.678 1.00 48.75 244 VAL B N 1
ATOM 4715 C CA . VAL B 1 241 ? -43.429 12.474 27.740 1.00 41.98 244 VAL B CA 1
ATOM 4716 C C . VAL B 1 241 ? -44.860 12.809 27.320 1.00 47.07 244 VAL B C 1
ATOM 4717 O O . VAL B 1 241 ? -45.084 13.430 26.284 1.00 55.92 244 VAL B O 1
ATOM 4721 N N . VAL B 1 242 ? -45.826 12.385 28.128 1.00 40.08 245 VAL B N 1
ATOM 4722 C CA . VAL B 1 242 ? -47.233 12.613 27.823 1.00 45.30 245 VAL B CA 1
ATOM 4723 C C . VAL B 1 242 ? -47.889 13.537 28.851 1.00 51.62 245 VAL B C 1
ATOM 4724 O O . VAL B 1 242 ? -48.158 13.127 29.980 1.00 58.88 245 VAL B O 1
ATOM 4728 N N . PRO B 1 243 ? -48.141 14.794 28.461 1.00 44.33 246 PRO B N 1
ATOM 4729 C CA . PRO B 1 243 ? -48.836 15.754 29.326 1.00 40.17 246 PRO B CA 1
ATOM 4730 C C . PRO B 1 243 ? -50.347 15.558 29.273 1.00 43.66 246 PRO B C 1
ATOM 4731 O O . PRO B 1 243 ? -51.045 16.322 28.602 1.00 42.87 246 PRO B O 1
ATOM 4735 N N . LEU B 1 244 ? -50.841 14.546 29.978 1.00 48.55 247 LEU B N 1
ATOM 4736 C CA . LEU B 1 244 ? -52.256 14.181 29.919 1.00 52.21 247 LEU B CA 1
ATOM 4737 C C . LEU B 1 244 ? -53.222 15.329 30.217 1.00 53.40 247 LEU B C 1
ATOM 4738 O O . LEU B 1 244 ? -54.159 15.561 29.457 1.00 62.38 247 LEU B O 1
ATOM 4743 N N . THR B 1 245 ? -53.007 16.036 31.321 1.00 48.32 248 THR B N 1
ATOM 4744 C CA . THR B 1 245 ? -53.930 17.095 31.716 1.00 52.94 248 THR B CA 1
ATOM 4745 C C . THR B 1 245 ? -53.963 18.216 30.683 1.00 50.62 248 THR B C 1
ATOM 4746 O O . THR B 1 245 ? -55.014 18.804 30.433 1.00 55.18 248 THR B O 1
ATOM 4750 N N . ARG B 1 246 ? -52.812 18.508 30.084 1.00 37.96 249 ARG B N 1
ATOM 4751 C CA . ARG B 1 246 ? -52.743 19.520 29.036 1.00 41.84 249 ARG B CA 1
ATOM 4752 C C . ARG B 1 246 ? -53.549 19.062 27.828 1.00 42.72 249 ARG B C 1
ATOM 4753 O O . ARG B 1 246 ? -54.378 19.801 27.298 1.00 44.28 249 ARG B O 1
ATOM 4761 N N . ILE B 1 247 ? -53.288 17.832 27.400 1.00 36.85 250 ILE B N 1
ATOM 4762 C CA . ILE B 1 247 ? -54.005 17.219 26.289 1.00 43.76 250 ILE B CA 1
ATOM 4763 C C . ILE B 1 247 ? -55.509 17.148 26.551 1.00 48.44 250 ILE B C 1
ATOM 4764 O O . ILE B 1 247 ? -56.320 17.454 25.677 1.00 45.33 250 ILE B O 1
ATOM 4769 N N . LEU B 1 248 ? -55.877 16.734 27.757 1.00 48.11 251 LEU B N 1
ATOM 4770 C CA . LEU B 1 248 ? -57.280 16.616 28.118 1.00 43.80 251 LEU B CA 1
ATOM 4771 C C . LEU B 1 248 ? -57.965 17.978 28.091 1.00 48.84 251 LEU B C 1
ATOM 4772 O O . LEU B 1 248 ? -59.056 18.118 27.543 1.00 47.96 251 LEU B O 1
ATOM 4777 N N . GLY B 1 249 ? -57.314 18.981 28.669 1.00 46.93 252 GLY B N 1
ATOM 4778 C CA . GLY B 1 249 ? -57.845 20.331 28.657 1.00 44.79 252 GLY B CA 1
ATOM 4779 C C . GLY B 1 249 ? -58.085 20.821 27.241 1.00 47.40 252 GLY B C 1
ATOM 4780 O O . GLY B 1 249 ? -59.072 21.508 26.959 1.00 46.01 252 GLY B O 1
ATOM 4781 N N . ARG B 1 250 ? -57.173 20.459 26.346 1.00 38.25 253 ARG B N 1
ATOM 4782 C CA . ARG B 1 250 ? -57.267 20.850 24.948 1.00 39.91 253 ARG B CA 1
ATOM 4783 C C . ARG B 1 250 ? -58.470 20.200 24.264 1.00 47.29 253 ARG B C 1
ATOM 4784 O O . ARG B 1 250 ? -59.201 20.854 23.523 1.00 49.85 253 ARG B O 1
ATOM 4792 N N . TYR B 1 251 ? -58.678 18.912 24.517 1.00 36.49 254 TYR B N 1
ATOM 4793 C CA . TYR B 1 251 ? -59.794 18.197 23.906 1.00 43.57 254 TYR B CA 1
ATOM 4794 C C . TYR B 1 251 ? -61.152 18.670 24.427 1.00 43.02 254 TYR B C 1
ATOM 4795 O O . TYR B 1 251 ? -62.162 18.545 23.740 1.00 55.80 254 TYR B O 1
ATOM 4804 N N . LEU B 1 252 ? -61.172 19.210 25.641 1.00 40.48 255 LEU B N 1
ATOM 4805 C CA . LEU B 1 252 ? -62.366 19.863 26.163 1.00 40.90 255 LEU B CA 1
ATOM 4806 C C . LEU B 1 252 ? -62.555 21.197 25.452 1.00 46.45 255 LEU B C 1
ATOM 4807 O O . LEU B 1 252 ? -63.663 21.543 25.037 1.00 41.54 255 LEU B O 1
ATOM 4812 N N . GLY B 1 253 ? -61.456 21.935 25.314 1.00 38.82 256 GLY B N 1
ATOM 4813 C CA . GLY B 1 253 ? -61.471 23.256 24.713 1.00 41.68 256 GLY B CA 1
ATOM 4814 C C . GLY B 1 253 ? -61.909 23.318 23.259 1.00 49.26 256 GLY B C 1
ATOM 4815 O O . GLY B 1 253 ? -62.757 24.140 22.905 1.00 56.40 256 GLY B O 1
ATOM 4816 N N . ILE B 1 254 ? -61.337 22.466 22.411 1.00 41.89 257 ILE B N 1
ATOM 4817 C CA . ILE B 1 254 ? -61.647 22.508 20.983 1.00 42.85 257 ILE B CA 1
ATOM 4818 C C . ILE B 1 254 ? -63.111 22.176 20.745 1.00 42.86 257 ILE B C 1
ATOM 4819 O O . ILE B 1 254 ? -63.657 22.447 19.675 1.00 47.46 257 ILE B O 1
ATOM 4824 N N . ARG B 1 255 ? -63.742 21.601 21.760 1.00 41.18 258 ARG B N 1
ATOM 4825 C CA . ARG B 1 255 ? -65.124 21.157 21.651 1.00 45.46 258 ARG B CA 1
ATOM 4826 C C . ARG B 1 255 ? -66.115 22.192 22.187 1.00 43.82 258 ARG B C 1
ATOM 4827 O O . ARG B 1 255 ? -67.314 22.105 21.924 1.00 49.82 258 ARG B O 1
ATOM 4835 N N . ALA B 1 256 ? -65.613 23.175 22.929 1.00 39.25 259 ALA B N 1
ATOM 4836 C CA . ALA B 1 256 ? -66.481 24.130 23.620 1.00 43.16 259 ALA B CA 1
ATOM 4837 C C . ALA B 1 256 ? -66.941 25.303 22.753 1.00 48.53 259 ALA B C 1
ATOM 4838 O O . ALA B 1 256 ? -67.973 25.915 23.032 1.00 48.55 259 ALA B O 1
ATOM 4840 N N . THR B 1 257 ? -66.177 25.623 21.713 1.00 40.75 260 THR B N 1
ATOM 4841 C CA . THR B 1 257 ? -66.531 26.733 20.834 1.00 41.07 260 THR B CA 1
ATOM 4842 C C . THR B 1 257 ? -67.830 26.434 20.101 1.00 37.06 260 THR B C 1
ATOM 4843 O O . THR B 1 257 ? -68.193 25.276 19.918 1.00 52.94 260 THR B O 1
ATOM 4847 N N . THR B 1 258 ? -68.532 27.484 19.690 1.00 55.51 261 THR B N 1
ATOM 4848 C CA . THR B 1 258 ? -69.808 27.322 19.003 1.00 52.75 261 THR B CA 1
ATOM 4849 C C . THR B 1 258 ? -69.605 26.650 17.651 1.00 47.44 261 THR B C 1
ATOM 4850 O O . THR B 1 258 ? -70.444 25.874 17.194 1.00 47.91 261 THR B O 1
ATOM 4854 N N . CYS B 1 259 ? -68.472 26.951 17.025 1.00 46.19 262 CYS B N 1
ATOM 4855 C CA . CYS B 1 259 ? -68.095 26.339 15.759 1.00 51.26 262 CYS B CA 1
ATOM 4856 C C . CYS B 1 259 ? -66.702 25.736 15.881 1.00 47.72 262 CYS B C 1
ATOM 4857 O O . CYS B 1 259 ? -65.783 26.385 16.374 1.00 52.22 262 CYS B O 1
ATOM 4860 N N . GLY B 1 260 ? -66.546 24.495 15.432 1.00 54.34 263 GLY B N 1
ATOM 4861 C CA . GLY B 1 260 ? -65.251 23.840 15.464 1.00 46.51 263 GLY B CA 1
ATOM 4862 C C . GLY B 1 260 ? -64.194 24.631 14.715 1.00 52.35 263 GLY B C 1
ATOM 4863 O O . GLY B 1 260 ? -64.484 25.276 13.705 1.00 49.83 263 GLY B O 1
ATOM 4864 N N . ALA B 1 261 ? -62.961 24.581 15.209 1.00 47.67 264 ALA B N 1
ATOM 4865 C CA . ALA B 1 261 ? -61.857 25.289 14.573 1.00 54.49 264 ALA B CA 1
ATOM 4866 C C . ALA B 1 261 ? -60.608 24.414 14.486 1.00 63.33 264 ALA B C 1
ATOM 4867 O O . ALA B 1 261 ? -60.427 23.493 15.284 1.00 68.69 264 ALA B O 1
ATOM 4869 N N . LEU B 1 262 ? -59.750 24.709 13.513 1.00 50.80 265 LEU B N 1
ATOM 4870 C CA . LEU B 1 262 ? -58.507 23.969 13.334 1.00 48.52 265 LEU B CA 1
ATOM 4871 C C . LEU B 1 262 ? -57.661 24.013 14.594 1.00 56.18 265 LEU B C 1
ATOM 4872 O O . LEU B 1 262 ? -57.493 25.070 15.198 1.00 60.10 265 LEU B O 1
ATOM 4877 N N . ALA B 1 263 ? -57.129 22.860 14.982 1.00 56.36 266 ALA B N 1
ATOM 4878 C CA . ALA B 1 263 ? -56.225 22.772 16.123 1.00 52.02 266 ALA B CA 1
ATOM 4879 C C . ALA B 1 263 ? -54.960 22.018 15.722 1.00 59.16 266 ALA B C 1
ATOM 4880 O O . ALA B 1 263 ? -55.019 20.852 15.326 1.00 58.48 266 ALA B O 1
ATOM 4882 N N . HIS B 1 264 ? -53.819 22.692 15.821 1.00 61.66 267 HIS B N 1
ATOM 4883 C CA . HIS B 1 264 ? -52.547 22.122 15.390 1.00 65.14 267 HIS B CA 1
ATOM 4884 C C . HIS B 1 264 ? -52.090 20.978 16.298 1.00 66.52 267 HIS B C 1
ATOM 4885 O O . HIS B 1 264 ? -52.266 21.031 17.516 1.00 66.58 267 HIS B O 1
ATOM 4892 N N . ILE B 1 265 ? -51.500 19.948 15.695 1.00 66.09 268 ILE B N 1
ATOM 4893 C CA . ILE B 1 265 ? -51.031 18.777 16.433 1.00 66.07 268 ILE B CA 1
ATOM 4894 C C . ILE B 1 265 ? -49.518 18.582 16.320 1.00 69.16 268 ILE B C 1
ATOM 4895 O O . ILE B 1 265 ? -48.823 18.459 17.326 1.00 72.22 268 ILE B O 1
ATOM 4900 N N . LEU B 1 266 ? -49.013 18.549 15.091 1.00 78.65 269 LEU B N 1
ATOM 4901 C CA . LEU B 1 266 ? -47.596 18.286 14.855 1.00 90.25 269 LEU B CA 1
ATOM 4902 C C . LEU B 1 266 ? -47.025 19.109 13.705 1.00 92.72 269 LEU B C 1
ATOM 4903 O O . LEU B 1 266 ? -47.694 19.334 12.697 1.00 92.15 269 LEU B O 1
ATOM 4908 N N . ASP B 1 267 ? -45.780 19.548 13.864 1.00 96.18 270 ASP B N 1
ATOM 4909 C CA . ASP B 1 267 ? -45.048 20.203 12.785 1.00 102.80 270 ASP B CA 1
ATOM 4910 C C . ASP B 1 267 ? -43.796 19.402 12.435 1.00 104.81 270 ASP B C 1
ATOM 4911 O O . ASP B 1 267 ? -42.806 19.425 13.167 1.00 110.69 270 ASP B O 1
ATOM 4916 N N . SER B 1 268 ? -43.848 18.693 11.313 1.00 96.01 271 SER B N 1
ATOM 4917 C CA . SER B 1 268 ? -42.750 17.821 10.918 1.00 92.76 271 SER B CA 1
ATOM 4918 C C . SER B 1 268 ? -41.671 18.607 10.183 1.00 98.96 271 SER B C 1
ATOM 4919 O O . SER B 1 268 ? -41.634 18.627 8.951 1.00 91.66 271 SER B O 1
ATOM 4922 N N . PHE B 1 269 ? -40.802 19.256 10.955 1.00 108.77 272 PHE B N 1
ATOM 4923 C CA . PHE B 1 269 ? -39.686 20.033 10.420 1.00 108.97 272 PHE B CA 1
ATOM 4924 C C . PHE B 1 269 ? -40.130 21.143 9.458 1.00 107.56 272 PHE B C 1
ATOM 4925 O O . PHE B 1 269 ? -39.454 21.419 8.461 1.00 102.47 272 PHE B O 1
ATOM 4933 N N . GLY B 1 270 ? -41.265 21.772 9.762 1.00 104.11 273 GLY B N 1
ATOM 4934 C CA . GLY B 1 270 ? -41.730 22.931 9.017 1.00 99.85 273 GLY B CA 1
ATOM 4935 C C . GLY B 1 270 ? -42.212 22.624 7.611 1.00 104.65 273 GLY B C 1
ATOM 4936 O O . GLY B 1 270 ? -42.284 23.518 6.762 1.00 106.01 273 GLY B O 1
ATOM 4937 N N . ASN B 1 271 ? -42.540 21.356 7.370 1.00 104.27 274 ASN B N 1
ATOM 4938 C CA . ASN B 1 271 ? -43.029 20.915 6.069 1.00 101.36 274 ASN B CA 1
ATOM 4939 C C . ASN B 1 271 ? -44.444 20.345 6.138 1.00 102.20 274 ASN B C 1
ATOM 4940 O O . ASN B 1 271 ? -45.405 21.024 5.768 1.00 110.99 274 ASN B O 1
ATOM 4945 N N . LEU B 1 272 ? -44.580 19.107 6.610 1.00 91.35 275 LEU B N 1
ATOM 4946 C CA . LEU B 1 272 ? -45.911 18.510 6.753 1.00 79.15 275 LEU B CA 1
ATOM 4947 C C . LEU B 1 272 ? -46.548 18.859 8.103 1.00 81.76 275 LEU B C 1
ATOM 4948 O O . LEU B 1 272 ? -45.928 18.671 9.157 1.00 86.80 275 LEU B O 1
ATOM 4953 N N . GLN B 1 273 ? -47.779 19.369 8.065 1.00 77.17 276 GLN B N 1
ATOM 4954 C CA . GLN B 1 273 ? -48.490 19.765 9.277 1.00 70.18 276 GLN B CA 1
ATOM 4955 C C . GLN B 1 273 ? -49.670 18.838 9.557 1.00 71.02 276 GLN B C 1
ATOM 4956 O O . GLN B 1 273 ? -50.424 18.485 8.652 1.00 72.97 276 GLN B O 1
ATOM 4962 N N . ILE B 1 274 ? -49.836 18.456 10.819 1.00 68.04 277 ILE B N 1
ATOM 4963 C CA . ILE B 1 274 ? -50.976 17.645 11.228 1.00 51.12 277 ILE B CA 1
ATOM 4964 C C . ILE B 1 274 ? -51.882 18.446 12.156 1.00 49.83 277 ILE B C 1
ATOM 4965 O O . ILE B 1 274 ? -51.423 19.007 13.149 1.00 53.65 277 ILE B O 1
ATOM 4970 N N . ALA B 1 275 ? -53.167 18.506 11.823 1.00 47.71 278 ALA B N 1
ATOM 4971 C CA . ALA B 1 275 ? -54.131 19.260 12.619 1.00 50.54 278 ALA B CA 1
ATOM 4972 C C . ALA B 1 275 ? -55.440 18.492 12.747 1.00 52.31 278 ALA B C 1
ATOM 4973 O O . ALA B 1 275 ? -55.714 17.587 11.957 1.00 60.94 278 ALA B O 1
ATOM 4975 N N . GLU B 1 276 ? -56.249 18.848 13.739 1.00 45.19 279 GLU B N 1
ATOM 4976 C CA . GLU B 1 276 ? -57.562 18.226 13.880 1.00 44.31 279 GLU B CA 1
ATOM 4977 C C . GLU B 1 276 ? -58.680 19.259 13.900 1.00 37.74 279 GLU B C 1
ATOM 4978 O O . GLU B 1 276 ? -58.492 20.380 14.360 1.00 47.48 279 GLU B O 1
ATOM 4984 N N . LEU B 1 277 ? -59.841 18.869 13.383 1.00 47.83 280 LEU B N 1
ATOM 4985 C CA . LEU B 1 277 ? -60.968 19.780 13.232 1.00 38.91 280 LEU B CA 1
ATOM 4986 C C . LEU B 1 277 ? -62.290 19.140 13.646 1.00 45.44 280 LEU B C 1
ATOM 4987 O O . LEU B 1 277 ? -62.812 18.273 12.942 1.00 42.30 280 LEU B O 1
ATOM 4992 N N . PRO B 1 278 ? -62.836 19.561 14.796 1.00 45.61 281 PRO B N 1
ATOM 4993 C CA . PRO B 1 278 ? -64.194 19.151 15.160 1.00 38.64 281 PRO B CA 1
ATOM 4994 C C . PRO B 1 278 ? -65.192 19.782 14.193 1.00 42.13 281 PRO B C 1
ATOM 4995 O O . PRO B 1 278 ? -65.063 20.959 13.860 1.00 46.64 281 PRO B O 1
ATOM 4999 N N . VAL B 1 279 ? -66.172 19.001 13.754 1.00 40.69 282 VAL B N 1
ATOM 5000 C CA . VAL B 1 279 ? -67.058 19.391 12.660 1.00 36.36 282 VAL B CA 1
ATOM 5001 C C . VAL B 1 279 ? -68.269 20.220 13.098 1.00 42.70 282 VAL B C 1
ATOM 5002 O O . VAL B 1 279 ? -68.902 20.885 12.280 1.00 45.69 282 VAL B O 1
ATOM 5006 N N . HIS B 1 280 ? -68.591 20.183 14.386 1.00 45.78 283 HIS B N 1
ATOM 5007 C CA . HIS B 1 280 ? -69.765 20.889 14.893 1.00 44.21 283 HIS B CA 1
ATOM 5008 C C . HIS B 1 280 ? -69.785 22.358 14.487 1.00 45.98 283 HIS B C 1
ATOM 5009 O O . HIS B 1 280 ? -68.784 23.064 14.620 1.00 44.18 283 HIS B O 1
ATOM 5016 N N . GLY B 1 281 ? -70.932 22.806 13.985 1.00 53.04 284 GLY B N 1
ATOM 5017 C CA . GLY B 1 281 ? -71.136 24.204 13.654 1.00 57.44 284 GLY B CA 1
ATOM 5018 C C . GLY B 1 281 ? -70.399 24.680 12.418 1.00 54.36 284 GLY B C 1
ATOM 5019 O O . GLY B 1 281 ? -70.419 25.867 12.099 1.00 60.86 284 GLY B O 1
ATOM 5020 N N . THR B 1 282 ? -69.740 23.757 11.726 1.00 47.68 285 THR B N 1
ATOM 5021 C CA . THR B 1 282 ? -69.039 24.083 10.489 1.00 47.50 285 THR B CA 1
ATOM 5022 C C . THR B 1 282 ? -69.930 23.735 9.302 1.00 52.60 285 THR B C 1
ATOM 5023 O O . THR B 1 282 ? -70.924 23.026 9.460 1.00 52.26 285 THR B O 1
ATOM 5027 N N . PRO B 1 283 ? -69.589 24.245 8.110 1.00 56.17 286 PRO B N 1
ATOM 5028 C CA . PRO B 1 283 ? -70.378 23.899 6.923 1.00 58.81 286 PRO B CA 1
ATOM 5029 C C . PRO B 1 283 ? -70.237 22.428 6.523 1.00 64.61 286 PRO B C 1
ATOM 5030 O O . PRO B 1 283 ? -70.996 21.959 5.677 1.00 75.61 286 PRO B O 1
ATOM 5034 N N . PHE B 1 284 ? -69.294 21.713 7.131 1.00 52.99 287 PHE B N 1
ATOM 5035 C CA . PHE B 1 284 ? -69.089 20.297 6.821 1.00 57.66 287 PHE B CA 1
ATOM 5036 C C . PHE B 1 284 ? -70.054 19.375 7.570 1.00 59.56 287 PHE B C 1
ATOM 5037 O O . PHE B 1 284 ? -70.158 18.188 7.254 1.00 48.65 287 PHE B O 1
ATOM 5045 N N . ALA B 1 285 ? -70.748 19.915 8.568 1.00 63.31 288 ALA B N 1
ATOM 5046 C CA . ALA B 1 285 ? -71.677 19.119 9.364 1.00 55.16 288 ALA B CA 1
ATOM 5047 C C . ALA B 1 285 ? -72.898 18.722 8.547 1.00 55.11 288 ALA B C 1
ATOM 5048 O O . ALA B 1 285 ? -73.540 19.568 7.921 1.00 60.31 288 ALA B O 1
ATOM 5050 N N . GLY B 1 286 ? -73.210 17.430 8.556 1.00 50.00 289 GLY B N 1
ATOM 5051 C CA . GLY B 1 286 ? -74.346 16.911 7.818 1.00 48.04 289 GLY B CA 1
ATOM 5052 C C . GLY B 1 286 ? -73.964 16.460 6.423 1.00 59.84 289 GLY B C 1
ATOM 5053 O O . GLY B 1 286 ? -74.593 15.569 5.854 1.00 70.93 289 GLY B O 1
ATOM 5054 N N . LYS B 1 287 ? -72.928 17.082 5.870 1.00 66.91 290 LYS B N 1
ATOM 5055 C CA . LYS B 1 287 ? -72.447 16.739 4.538 1.00 70.62 290 LYS B CA 1
ATOM 5056 C C . LYS B 1 287 ? -71.568 15.492 4.589 1.00 61.13 290 LYS B C 1
ATOM 5057 O O . LYS B 1 287 ? -71.187 15.031 5.663 1.00 62.24 290 LYS B O 1
ATOM 5063 N N . THR B 1 288 ? -71.252 14.949 3.421 1.00 62.56 291 THR B N 1
ATOM 5064 C CA . THR B 1 288 ? -70.339 13.821 3.331 1.00 61.29 291 THR B CA 1
ATOM 5065 C C . THR B 1 288 ? -68.952 14.331 2.971 1.00 56.62 291 THR B C 1
ATOM 5066 O O . THR B 1 288 ? -68.798 15.473 2.538 1.00 50.05 291 THR B O 1
ATOM 5070 N N . ILE B 1 289 ? -67.942 13.488 3.153 1.00 56.63 292 ILE B N 1
ATOM 5071 C CA . ILE B 1 289 ? -66.572 13.893 2.873 1.00 62.99 292 ILE B CA 1
ATOM 5072 C C . ILE B 1 289 ? -66.404 14.362 1.429 1.00 73.03 292 ILE B C 1
ATOM 5073 O O . ILE B 1 289 ? -65.767 15.385 1.171 1.00 81.55 292 ILE B O 1
ATOM 5078 N N . GLY B 1 290 ? -66.983 13.619 0.491 1.00 67.87 293 GLY B N 1
ATOM 5079 C CA . GLY B 1 290 ? -66.933 13.998 -0.909 1.00 69.53 293 GLY B CA 1
ATOM 5080 C C . GLY B 1 290 ? -67.762 15.238 -1.186 1.00 72.55 293 GLY B C 1
ATOM 5081 O O . GLY B 1 290 ? -67.368 16.111 -1.962 1.00 74.75 293 GLY B O 1
ATOM 5082 N N . GLU B 1 291 ? -68.918 15.315 -0.538 1.00 63.69 294 GLU B N 1
ATOM 5083 C CA . GLU B 1 291 ? -69.829 16.439 -0.700 1.00 60.08 294 GLU B CA 1
ATOM 5084 C C . GLU B 1 291 ? -69.173 17.752 -0.277 1.00 64.21 294 GLU B C 1
ATOM 5085 O O . GLU B 1 291 ? -69.318 18.772 -0.948 1.00 76.39 294 GLU B O 1
ATOM 5091 N N . SER B 1 292 ? -68.444 17.720 0.836 1.00 51.15 295 SER B N 1
ATOM 5092 C CA . SER B 1 292 ? -67.792 18.916 1.358 1.00 52.42 295 SER B CA 1
ATOM 5093 C C . SER B 1 292 ? -66.581 19.311 0.517 1.00 59.73 295 SER B C 1
ATOM 5094 O O . SER B 1 292 ? -66.155 20.464 0.539 1.00 60.81 295 SER B O 1
ATOM 5097 N N . GLY B 1 293 ? -66.029 18.347 -0.214 1.00 69.38 296 GLY B N 1
ATOM 5098 C CA . GLY B 1 293 ? -64.881 18.585 -1.073 1.00 73.58 296 GLY B CA 1
ATOM 5099 C C . GLY B 1 293 ? -63.729 19.295 -0.384 1.00 72.48 296 GLY B C 1
ATOM 5100 O O . GLY B 1 293 ? -63.202 20.284 -0.896 1.00 68.67 296 GLY B O 1
ATOM 5101 N N . ILE B 1 294 ? -63.329 18.787 0.777 1.00 63.87 297 ILE B N 1
ATOM 5102 C CA . ILE B 1 294 ? -62.272 19.422 1.556 1.00 54.41 297 ILE B CA 1
ATOM 5103 C C . ILE B 1 294 ? -60.898 19.344 0.893 1.00 66.29 297 ILE B C 1
ATOM 5104 O O . ILE B 1 294 ? -60.162 20.330 0.875 1.00 75.02 297 ILE B O 1
ATOM 5109 N N . ARG B 1 295 ? -60.554 18.183 0.342 1.00 70.55 298 ARG B N 1
ATOM 5110 C CA . ARG B 1 295 ? -59.242 18.013 -0.282 1.00 73.71 298 ARG B CA 1
ATOM 5111 C C . ARG B 1 295 ? -59.079 18.815 -1.572 1.00 73.36 298 ARG B C 1
ATOM 5112 O O . ARG B 1 295 ? -57.999 19.328 -1.863 1.00 73.07 298 ARG B O 1
ATOM 5120 N N . GLN B 1 296 ? -60.151 18.906 -2.350 1.00 74.31 299 GLN B N 1
ATOM 5121 C CA . GLN B 1 296 ? -60.112 19.616 -3.621 1.00 76.36 299 GLN B CA 1
ATOM 5122 C C . GLN B 1 296 ? -59.895 21.109 -3.403 1.00 71.77 299 GLN B C 1
ATOM 5123 O O . GLN B 1 296 ? -59.186 21.763 -4.168 1.00 67.50 299 GLN B O 1
ATOM 5129 N N . ARG B 1 297 ? -60.503 21.639 -2.346 1.00 63.22 300 ARG B N 1
ATOM 5130 C CA . ARG B 1 297 ? -60.486 23.073 -2.088 1.00 55.64 300 ARG B CA 1
ATOM 5131 C C . ARG B 1 297 ? -59.318 23.531 -1.217 1.00 55.54 300 ARG B C 1
ATOM 5132 O O . ARG B 1 297 ? -59.090 24.730 -1.066 1.00 51.89 300 ARG B O 1
ATOM 5140 N N . THR B 1 298 ? -58.585 22.589 -0.631 1.00 64.09 301 THR B N 1
ATOM 5141 C CA . THR B 1 298 ? -57.496 22.953 0.274 1.00 63.21 301 THR B CA 1
ATOM 5142 C C . THR B 1 298 ? -56.182 22.243 -0.038 1.00 60.14 301 THR B C 1
ATOM 5143 O O . THR B 1 298 ? -55.119 22.672 0.406 1.00 69.48 301 THR B O 1
ATOM 5147 N N . GLY B 1 299 ? -56.258 21.159 -0.801 1.00 54.05 302 GLY B N 1
ATOM 5148 C CA . GLY B 1 299 ? -55.085 20.357 -1.091 1.00 59.38 302 GLY B CA 1
ATOM 5149 C C . GLY B 1 299 ? -54.679 19.515 0.104 1.00 61.29 302 GLY B C 1
ATOM 5150 O O . GLY B 1 299 ? -53.686 18.790 0.059 1.00 74.49 302 GLY B O 1
ATOM 5151 N N . LEU B 1 300 ? -55.455 19.614 1.179 1.00 47.85 303 LEU B N 1
ATOM 5152 C CA . LEU B 1 300 ? -55.183 18.864 2.398 1.00 52.45 303 LEU B CA 1
ATOM 5153 C C . LEU B 1 300 ? -55.449 17.370 2.234 1.00 57.37 303 LEU B C 1
ATOM 5154 O O . LEU B 1 300 ? -56.246 16.953 1.391 1.00 51.54 303 LEU B O 1
ATOM 5159 N N . SER B 1 301 ? -54.768 16.573 3.048 1.00 55.49 304 SER B N 1
ATOM 5160 C CA . SER B 1 301 ? -55.027 15.144 3.127 1.00 54.44 304 SER B CA 1
ATOM 5161 C C . SER B 1 301 ? -55.861 14.859 4.365 1.00 49.59 304 SER B C 1
ATOM 5162 O O . SER B 1 301 ? -55.486 15.238 5.475 1.00 49.00 304 SER B O 1
ATOM 5165 N N . ILE B 1 302 ? -57.001 14.206 4.171 1.00 48.24 305 ILE B N 1
ATOM 5166 C CA . ILE B 1 302 ? -57.790 13.720 5.291 1.00 51.78 305 ILE B CA 1
ATOM 5167 C C . ILE B 1 302 ? -57.287 12.328 5.649 1.00 56.93 305 ILE B C 1
ATOM 5168 O O . ILE B 1 302 ? -57.566 11.361 4.942 1.00 64.67 305 ILE B O 1
ATOM 5173 N N . ILE B 1 303 ? -56.532 12.227 6.736 1.00 52.43 306 ILE B N 1
ATOM 5174 C CA . ILE B 1 303 ? -55.882 10.967 7.077 1.00 65.72 306 ILE B CA 1
ATOM 5175 C C . ILE B 1 303 ? -56.707 10.114 8.035 1.00 69.95 306 ILE B C 1
ATOM 5176 O O . ILE B 1 303 ? -56.331 8.985 8.346 1.00 78.97 306 ILE B O 1
ATOM 5181 N N . GLY B 1 304 ? -57.832 10.648 8.498 1.00 61.19 307 GLY B N 1
ATOM 5182 C CA . GLY B 1 304 ? -58.697 9.897 9.388 1.00 51.19 307 GLY B CA 1
ATOM 5183 C C . GLY B 1 304 ? -59.898 10.666 9.896 1.00 52.75 307 GLY B C 1
ATOM 5184 O O . GLY B 1 304 ? -59.864 11.889 10.012 1.00 55.31 307 GLY B O 1
ATOM 5185 N N . VAL B 1 305 ? -60.968 9.937 10.194 1.00 56.90 308 VAL B N 1
ATOM 5186 C CA . VAL B 1 305 ? -62.147 10.519 10.825 1.00 52.97 308 VAL B CA 1
ATOM 5187 C C . VAL B 1 305 ? -62.394 9.865 12.181 1.00 51.71 308 VAL B C 1
ATOM 5188 O O . VAL B 1 305 ? -62.631 8.662 12.266 1.00 66.45 308 VAL B O 1
ATOM 5192 N N . TRP B 1 306 ? -62.333 10.664 13.240 1.00 55.13 309 TRP B N 1
ATOM 5193 C CA . TRP B 1 306 ? -62.516 10.165 14.597 1.00 52.07 309 TRP B CA 1
ATOM 5194 C C . TRP B 1 306 ? -63.950 10.367 15.074 1.00 59.49 309 TRP B C 1
ATOM 5195 O O . TRP B 1 306 ? -64.367 11.487 15.370 1.00 61.40 309 TRP B O 1
ATOM 5206 N N . GLU B 1 307 ? -64.701 9.271 15.141 1.00 58.17 310 GLU B N 1
ATOM 5207 C CA . GLU B 1 307 ? -66.078 9.307 15.618 1.00 66.57 310 GLU B CA 1
ATOM 5208 C C . GLU B 1 307 ? -66.407 8.061 16.429 1.00 79.28 310 GLU B C 1
ATOM 5209 O O . GLU B 1 307 ? -65.992 6.957 16.080 1.00 96.24 310 GLU B O 1
ATOM 5215 N N . ARG B 1 308 ? -67.155 8.245 17.511 1.00 78.77 311 ARG B N 1
ATOM 5216 C CA . ARG B 1 308 ? -67.527 7.138 18.388 1.00 88.94 311 ARG B CA 1
ATOM 5217 C C . ARG B 1 308 ? -66.311 6.371 18.903 1.00 86.75 311 ARG B C 1
ATOM 5218 O O . ARG B 1 308 ? -66.319 5.141 18.958 1.00 89.87 311 ARG B O 1
ATOM 5226 N N . GLY B 1 309 ? -65.268 7.106 19.275 1.00 78.53 312 GLY B N 1
ATOM 5227 C CA . GLY B 1 309 ? -64.087 6.511 19.873 1.00 81.18 312 GLY B CA 1
ATOM 5228 C C . GLY B 1 309 ? -63.316 5.571 18.966 1.00 84.08 312 GLY B C 1
ATOM 5229 O O . GLY B 1 309 ? -62.510 4.769 19.439 1.00 88.03 312 GLY B O 1
ATOM 5230 N N . SER B 1 310 ? -63.556 5.665 17.662 1.00 74.99 313 SER B N 1
ATOM 5231 C CA . SER B 1 310 ? -62.841 4.834 16.701 1.00 70.31 313 SER B CA 1
ATOM 5232 C C . SER B 1 310 ? -62.361 5.635 15.491 1.00 68.58 313 SER B C 1
ATOM 5233 O O . SER B 1 310 ? -63.145 6.303 14.816 1.00 68.37 313 SER B O 1
ATOM 5236 N N . LEU B 1 311 ? -61.060 5.558 15.230 1.00 60.68 314 LEU B N 1
ATOM 5237 C CA . LEU B 1 311 ? -60.454 6.233 14.094 1.00 61.26 314 LEU B CA 1
ATOM 5238 C C . LEU B 1 311 ? -60.594 5.394 12.830 1.00 73.67 314 LEU B C 1
ATOM 5239 O O . LEU B 1 311 ? -59.900 4.392 12.665 1.00 84.88 314 LEU B O 1
ATOM 5244 N N . THR B 1 312 ? -61.489 5.806 11.939 1.00 70.04 315 THR B N 1
ATOM 5245 C CA . THR B 1 312 ? -61.695 5.094 10.683 1.00 75.57 315 THR B CA 1
ATOM 5246 C C . THR B 1 312 ? -61.077 5.842 9.510 1.00 81.20 315 THR B C 1
ATOM 5247 O O . THR B 1 312 ? -60.706 7.010 9.628 1.00 83.15 315 THR B O 1
ATOM 5251 N N . THR B 1 313 ? -60.969 5.159 8.376 1.00 78.71 316 THR B N 1
ATOM 5252 C CA . THR B 1 313 ? -60.459 5.774 7.159 1.00 80.72 316 THR B CA 1
ATOM 5253 C C . THR B 1 313 ? -61.574 6.533 6.445 1.00 70.21 316 THR B C 1
ATOM 5254 O O . THR B 1 313 ? -62.708 6.057 6.371 1.00 69.22 316 THR B O 1
ATOM 5258 N N . PRO B 1 314 ? -61.251 7.723 5.921 1.00 63.61 317 PRO B N 1
ATOM 5259 C CA . PRO B 1 314 ? -62.222 8.610 5.273 1.00 67.07 317 PRO B CA 1
ATOM 5260 C C . PRO B 1 314 ? -62.727 8.069 3.939 1.00 81.44 317 PRO B C 1
ATOM 5261 O O . PRO B 1 314 ? -61.948 7.890 3.002 1.00 87.05 317 PRO B O 1
ATOM 5265 N N . GLN B 1 315 ? -64.027 7.809 3.864 1.00 83.87 318 GLN B N 1
ATOM 5266 C CA . GLN B 1 315 ? -64.661 7.458 2.605 1.00 89.65 318 GLN B CA 1
ATOM 5267 C C . GLN B 1 315 ? -65.239 8.721 1.991 1.00 90.68 318 GLN B C 1
ATOM 5268 O O . GLN B 1 315 ? -65.192 9.788 2.598 1.00 106.39 318 GLN B O 1
ATOM 5274 N N . ARG B 1 316 ? -65.785 8.599 0.787 1.00 86.24 319 ARG B N 1
ATOM 5275 C CA . ARG B 1 316 ? -66.406 9.731 0.114 1.00 75.10 319 ARG B CA 1
ATOM 5276 C C . ARG B 1 316 ? -67.900 9.779 0.412 1.00 73.68 319 ARG B C 1
ATOM 5277 O O . ARG B 1 316 ? -68.534 10.827 0.301 1.00 75.36 319 ARG B O 1
ATOM 5285 N N . GLU B 1 317 ? -68.454 8.638 0.805 1.00 84.81 320 GLU B N 1
ATOM 5286 C CA . GLU B 1 317 ? -69.870 8.542 1.133 1.00 88.28 320 GLU B CA 1
ATOM 5287 C C . GLU B 1 317 ? -70.078 8.700 2.638 1.00 76.49 320 GLU B C 1
ATOM 5288 O O . GLU B 1 317 ? -71.210 8.815 3.112 1.00 67.71 320 GLU B O 1
ATOM 5294 N N . THR B 1 318 ? -68.974 8.701 3.379 1.00 63.03 321 THR B N 1
ATOM 5295 C CA . THR B 1 318 ? -69.008 8.894 4.823 1.00 69.36 321 THR B CA 1
ATOM 5296 C C . THR B 1 318 ? -69.682 10.210 5.194 1.00 79.33 321 THR B C 1
ATOM 5297 O O . THR B 1 318 ? -69.356 11.261 4.641 1.00 74.74 321 THR B O 1
ATOM 5301 N N . VAL B 1 319 ? -70.616 10.144 6.139 1.00 80.24 322 VAL B N 1
ATOM 5302 C CA . VAL B 1 319 ? -71.320 11.333 6.612 1.00 83.73 322 VAL B CA 1
ATOM 5303 C C . VAL B 1 319 ? -70.686 11.919 7.872 1.00 76.64 322 VAL B C 1
ATOM 5304 O O . VAL B 1 319 ? -70.552 11.240 8.890 1.00 75.30 322 VAL B O 1
ATOM 5308 N N . LEU B 1 320 ? -70.299 13.187 7.794 1.00 70.36 323 LEU B N 1
ATOM 5309 C CA . LEU B 1 320 ? -69.742 13.890 8.940 1.00 65.64 323 LEU B CA 1
ATOM 5310 C C . LEU B 1 320 ? -70.858 14.384 9.854 1.00 63.76 323 LEU B C 1
ATOM 5311 O O . LEU B 1 320 ? -71.737 15.130 9.427 1.00 79.24 323 LEU B O 1
ATOM 5316 N N . THR B 1 321 ? -70.820 13.962 11.113 1.00 52.88 324 THR B N 1
ATOM 5317 C CA . THR B 1 321 ? -71.801 14.400 12.098 1.00 52.04 324 THR B CA 1
ATOM 5318 C C . THR B 1 321 ? -71.246 15.530 12.962 1.00 51.35 324 THR B C 1
ATOM 5319 O O . THR B 1 321 ? -70.043 15.789 12.966 1.00 55.36 324 THR B O 1
ATOM 5323 N N . GLU B 1 322 ? -72.132 16.194 13.697 1.00 48.60 325 GLU B N 1
ATOM 5324 C CA . GLU B 1 322 ? -71.733 17.277 14.588 1.00 52.23 325 GLU B CA 1
ATOM 5325 C C . GLU B 1 322 ? -70.573 16.872 15.497 1.00 53.55 325 GLU B C 1
ATOM 5326 O O . GLU B 1 322 ? -69.747 17.704 15.868 1.00 64.27 325 GLU B O 1
ATOM 5332 N N . GLN B 1 323 ? -70.507 15.591 15.844 1.00 52.55 326 GLN B N 1
ATOM 5333 C CA . GLN B 1 323 ? -69.509 15.114 16.798 1.00 57.17 326 GLN B CA 1
ATOM 5334 C C . GLN B 1 323 ? -68.279 14.508 16.129 1.00 46.94 326 GLN B C 1
ATOM 5335 O O . GLN B 1 323 ? -67.373 14.031 16.804 1.00 53.03 326 GLN B O 1
ATOM 5341 N N . SER B 1 324 ? -68.247 14.529 14.803 1.00 43.66 327 SER B N 1
ATOM 5342 C CA . SER B 1 324 ? -67.099 14.010 14.071 1.00 47.08 327 SER B CA 1
ATOM 5343 C C . SER B 1 324 ? -65.868 14.894 14.263 1.00 47.73 327 SER B C 1
ATOM 5344 O O . SER B 1 324 ? -65.983 16.074 14.596 1.00 49.46 327 SER B O 1
ATOM 5347 N N . LEU B 1 325 ? -64.691 14.314 14.051 1.00 39.56 328 LEU B N 1
ATOM 5348 C CA . LEU B 1 325 ? -63.440 15.056 14.143 1.00 39.96 328 LEU B CA 1
ATOM 5349 C C . LEU B 1 325 ? -62.492 14.623 13.032 1.00 49.68 328 LEU B C 1
ATOM 5350 O O . LEU B 1 325 ? -62.082 13.469 12.976 1.00 51.66 328 LEU B O 1
ATOM 5355 N N . LEU B 1 326 ? -62.150 15.554 12.148 1.00 45.76 329 LEU B N 1
ATOM 5356 C CA . LEU B 1 326 ? -61.247 15.260 11.046 1.00 38.16 329 LEU B CA 1
ATOM 5357 C C . LEU B 1 326 ? -59.792 15.368 11.480 1.00 44.96 329 LEU B C 1
ATOM 5358 O O . LEU B 1 326 ? -59.414 16.321 12.161 1.00 43.55 329 LEU B O 1
ATOM 5363 N N . VAL B 1 327 ? -58.983 14.384 11.095 1.00 36.59 330 VAL B N 1
ATOM 5364 C CA . VAL B 1 327 ? -57.538 14.478 11.260 1.00 40.44 330 VAL B CA 1
ATOM 5365 C C . VAL B 1 327 ? -56.937 14.839 9.907 1.00 46.82 330 VAL B C 1
ATOM 5366 O O . VAL B 1 327 ? -57.181 14.154 8.913 1.00 45.19 330 VAL B O 1
ATOM 5370 N N . LEU B 1 328 ? -56.160 15.918 9.866 1.00 48.26 331 LEU B N 1
ATOM 5371 C CA . LEU B 1 328 ? -55.719 16.486 8.593 1.00 48.24 331 LEU B CA 1
ATOM 5372 C C . LEU B 1 328 ? -54.206 16.633 8.481 1.00 48.43 331 LEU B C 1
ATOM 5373 O O . LEU B 1 328 ? -53.507 16.795 9.482 1.00 53.19 331 LEU B O 1
ATOM 5378 N N . ALA B 1 329 ? -53.708 16.588 7.251 1.00 54.33 332 ALA B N 1
ATOM 5379 C CA . ALA B 1 329 ? -52.279 16.716 6.999 1.00 55.88 332 ALA B CA 1
ATOM 5380 C C . ALA B 1 329 ? -52.020 17.499 5.716 1.00 57.16 332 ALA B C 1
ATOM 5381 O O . ALA B 1 329 ? -52.658 17.258 4.695 1.00 56.50 332 ALA B O 1
ATOM 5383 N N . GLY B 1 330 ? -51.085 18.440 5.776 1.00 54.14 333 GLY B N 1
ATOM 5384 C CA . GLY B 1 330 ? -50.745 19.244 4.618 1.00 49.03 333 GLY B CA 1
ATOM 5385 C C . GLY B 1 330 ? -49.840 20.412 4.962 1.00 56.68 333 GLY B C 1
ATOM 5386 O O . GLY B 1 330 ? -49.321 20.504 6.075 1.00 53.44 333 GLY B O 1
ATOM 5387 N N . THR B 1 331 ? -49.654 21.311 4.002 1.00 54.85 334 THR B N 1
ATOM 5388 C CA . THR B 1 331 ? -48.777 22.458 4.191 1.00 60.88 334 THR B CA 1
ATOM 5389 C C . THR B 1 331 ? -49.460 23.552 4.998 1.00 69.71 334 THR B C 1
ATOM 5390 O O . THR B 1 331 ? -50.669 23.513 5.223 1.00 69.80 334 THR B O 1
ATOM 5394 N N . LYS B 1 332 ? -48.672 24.533 5.425 1.00 78.76 335 LYS B N 1
ATOM 5395 C CA . LYS B 1 332 ? -49.170 25.625 6.251 1.00 73.38 335 LYS B CA 1
ATOM 5396 C C . LYS B 1 332 ? -50.268 26.410 5.539 1.00 63.49 335 LYS B C 1
ATOM 5397 O O . LYS B 1 332 ? -51.244 26.833 6.160 1.00 52.32 335 LYS B O 1
ATOM 5403 N N . SER B 1 333 ? -50.105 26.598 4.234 1.00 65.25 336 SER B N 1
ATOM 5404 C CA . SER B 1 333 ? -51.074 27.351 3.446 1.00 64.72 336 SER B CA 1
ATOM 5405 C C . SER B 1 333 ? -52.340 26.536 3.201 1.00 62.52 336 SER B C 1
ATOM 5406 O O . SER B 1 333 ? -53.440 27.084 3.139 1.00 62.41 336 SER B O 1
ATOM 5409 N N . GLN B 1 334 ? -52.180 25.225 3.060 1.00 55.43 337 GLN B N 1
ATOM 5410 C CA . GLN B 1 334 ? -53.328 24.343 2.884 1.00 58.63 337 GLN B CA 1
ATOM 5411 C C . GLN B 1 334 ? -54.218 24.355 4.127 1.00 58.60 337 GLN B C 1
ATOM 5412 O O . GLN B 1 334 ? -55.440 24.268 4.022 1.00 55.40 337 GLN B O 1
ATOM 5418 N N . LEU B 1 335 ? -53.598 24.469 5.299 1.00 52.73 338 LEU B N 1
ATOM 5419 C CA . LEU B 1 335 ? -54.340 24.588 6.550 1.00 58.37 338 LEU B CA 1
ATOM 5420 C C . LEU B 1 335 ? -55.006 25.956 6.662 1.00 61.24 338 LEU B C 1
ATOM 5421 O O . LEU B 1 335 ? -56.074 26.092 7.261 1.00 57.95 338 LEU B O 1
ATOM 5426 N N . ALA B 1 336 ? -54.365 26.969 6.089 1.00 62.81 339 ALA B N 1
ATOM 5427 C CA . ALA B 1 336 ? -54.901 28.324 6.110 1.00 64.31 339 ALA B CA 1
ATOM 5428 C C . ALA B 1 336 ? -56.114 28.429 5.190 1.00 58.46 339 ALA B C 1
ATOM 5429 O O . ALA B 1 336 ? -57.060 29.167 5.472 1.00 55.61 339 ALA B O 1
ATOM 5431 N N . ALA B 1 337 ? -56.076 27.684 4.088 1.00 47.03 340 ALA B N 1
ATOM 5432 C CA . ALA B 1 337 ? -57.204 27.620 3.168 1.00 54.15 340 ALA B CA 1
ATOM 5433 C C . ALA B 1 337 ? -58.436 27.069 3.876 1.00 64.30 340 ALA B C 1
ATOM 5434 O O . ALA B 1 337 ? -59.530 27.627 3.764 1.00 64.57 340 ALA B O 1
ATOM 5436 N N . LEU B 1 338 ? -58.251 25.972 4.605 1.00 57.30 341 LEU B N 1
ATOM 5437 C CA . LEU B 1 338 ? -59.351 25.343 5.325 1.00 48.22 341 LEU B CA 1
ATOM 5438 C C . LEU B 1 338 ? -59.928 26.289 6.374 1.00 49.66 341 LEU B C 1
ATOM 5439 O O . LEU B 1 338 ? -61.143 26.347 6.564 1.00 52.72 341 LEU B O 1
ATOM 5444 N N . GLU B 1 339 ? -59.051 27.027 7.051 1.00 52.34 342 GLU B N 1
ATOM 5445 C CA . GLU B 1 339 ? -59.484 27.997 8.052 1.00 50.60 342 GLU B CA 1
ATOM 5446 C C . GLU B 1 339 ? -60.343 29.089 7.429 1.00 49.52 342 GLU B C 1
ATOM 5447 O O . GLU B 1 339 ? -61.241 29.622 8.077 1.00 54.61 342 GLU B O 1
ATOM 5453 N N . TYR B 1 340 ? -60.062 29.415 6.170 1.00 50.63 343 TYR B N 1
ATOM 5454 C CA . TYR B 1 340 ? -60.830 30.419 5.440 1.00 54.65 343 TYR B CA 1
ATOM 5455 C C . TYR B 1 340 ? -62.206 29.884 5.044 1.00 58.98 343 TYR B C 1
ATOM 5456 O O . TYR B 1 340 ? -63.190 30.628 5.027 1.00 61.57 343 TYR B O 1
ATOM 5465 N N . LEU B 1 341 ? -62.269 28.590 4.732 1.00 45.24 344 LEU B N 1
ATOM 5466 C CA . LEU B 1 341 ? -63.518 27.957 4.314 1.00 53.60 344 LEU B CA 1
ATOM 5467 C C . LEU B 1 341 ? -64.553 27.866 5.433 1.00 60.38 344 LEU B C 1
ATOM 5468 O O . LEU B 1 341 ? -65.759 27.886 5.177 1.00 67.68 344 LEU B O 1
ATOM 5473 N N . ILE B 1 342 ? -64.075 27.771 6.669 1.00 50.44 345 ILE B N 1
ATOM 5474 C CA . ILE B 1 342 ? -64.939 27.517 7.819 1.00 59.69 345 ILE B CA 1
ATOM 5475 C C . ILE B 1 342 ? -66.011 28.582 8.095 1.00 72.55 345 ILE B C 1
ATOM 5476 O O . ILE B 1 342 ? -67.193 28.255 8.198 1.00 94.73 345 ILE B O 1
ATOM 5481 N N . GLY B 1 343 ? -65.618 29.845 8.225 1.00 67.68 346 GLY B N 1
ATOM 5482 C CA . GLY B 1 343 ? -64.236 30.268 8.141 1.00 78.34 346 GLY B CA 1
ATOM 5483 C C . GLY B 1 343 ? -63.989 31.391 9.123 1.00 88.25 346 GLY B C 1
ATOM 5484 O O . GLY B 1 343 ? -62.893 31.942 9.192 1.00 114.67 346 GLY B O 1
ATOM 5485 N N . GLU B 1 344 ? -65.025 31.729 9.881 1.00 69.98 347 GLU B N 1
ATOM 5486 C CA . GLU B 1 344 ? -64.936 32.779 10.887 1.00 91.78 347 GLU B CA 1
ATOM 5487 C C . GLU B 1 344 ? -65.739 32.392 12.130 1.00 96.46 347 GLU B C 1
ATOM 5488 O O . GLU B 1 344 ? -66.629 31.543 12.065 1.00 106.81 347 GLU B O 1
ATOM 5494 N N . ALA B 1 345 ? -65.414 33.009 13.264 1.00 78.72 348 ALA B N 1
ATOM 5495 C CA . ALA B 1 345 ? -66.090 32.698 14.522 1.00 69.80 348 ALA B CA 1
ATOM 5496 C C . ALA B 1 345 ? -67.167 33.726 14.823 1.00 74.45 348 ALA B C 1
ATOM 5497 O O . ALA B 1 345 ? -67.030 34.898 14.459 1.00 74.75 348 ALA B O 1
ATOM 5499 N N . PRO B 1 346 ? -68.248 33.287 15.489 1.00 79.92 349 PRO B N 1
ATOM 5500 C CA . PRO B 1 346 ? -69.344 34.178 15.887 1.00 83.79 349 PRO B CA 1
ATOM 5501 C C . PRO B 1 346 ? -68.876 35.227 16.892 1.00 94.44 349 PRO B C 1
ATOM 5502 O O . PRO B 1 346 ? -67.854 35.029 17.553 1.00 95.70 349 PRO B O 1
ATOM 5506 N N . GLU B 1 347 ? -69.613 36.326 17.007 1.00 96.74 350 GLU B N 1
ATOM 5507 C CA . GLU B 1 347 ? -69.231 37.394 17.918 1.00 108.29 350 GLU B CA 1
ATOM 5508 C C . GLU B 1 347 ? -69.558 37.034 19.365 1.00 100.00 350 GLU B C 1
ATOM 5509 O O . GLU B 1 347 ? -70.277 36.073 19.621 1.00 88.51 350 GLU B O 1
ATOM 5515 N N . ASP B 1 348 ? -69.011 37.806 20.301 1.00 99.89 351 ASP B N 1
ATOM 5516 C CA . ASP B 1 348 ? -69.263 37.629 21.734 1.00 98.09 351 ASP B CA 1
ATOM 5517 C C . ASP B 1 348 ? -69.374 36.172 22.203 1.00 86.36 351 ASP B C 1
ATOM 5518 O O . ASP B 1 348 ? -70.354 35.772 22.836 1.00 84.03 351 ASP B O 1
ATOM 5523 N N . GLU B 1 349 ? -68.354 35.386 21.891 1.00 73.68 352 GLU B N 1
ATOM 5524 C CA . GLU B 1 349 ? -68.266 34.022 22.386 1.00 53.58 352 GLU B CA 1
ATOM 5525 C C . GLU B 1 349 ? -67.856 34.082 23.861 1.00 63.46 352 GLU B C 1
ATOM 5526 O O . GLU B 1 349 ? -66.917 34.794 24.219 1.00 56.14 352 GLU B O 1
ATOM 5532 N N . LEU B 1 350 ? -68.556 33.350 24.721 1.00 60.62 353 LEU B N 1
ATOM 5533 C CA . LEU B 1 350 ? -68.236 33.374 26.146 1.00 50.85 353 LEU B CA 1
ATOM 5534 C C . LEU B 1 350 ? -68.354 31.973 26.743 1.00 55.13 353 LEU B C 1
ATOM 5535 O O . LEU B 1 350 ? -69.435 31.378 26.763 1.00 55.13 353 LEU B O 1
ATOM 5540 N N . ILE B 1 351 ? -67.233 31.452 27.230 1.00 42.28 354 ILE B N 1
ATOM 5541 C CA . ILE B 1 351 ? -67.188 30.075 27.701 1.00 40.86 354 ILE B CA 1
ATOM 5542 C C . ILE B 1 351 ? -66.970 29.964 29.211 1.00 43.77 354 ILE B C 1
ATOM 5543 O O . ILE B 1 351 ? -65.946 30.398 29.735 1.00 42.26 354 ILE B O 1
ATOM 5548 N N . PHE B 1 352 ? -67.949 29.390 29.903 1.00 39.28 355 PHE B N 1
ATOM 5549 C CA . PHE B 1 352 ? -67.834 29.129 31.333 1.00 38.67 355 PHE B CA 1
ATOM 5550 C C . PHE B 1 352 ? -67.137 27.798 31.585 1.00 42.20 355 PHE B C 1
ATOM 5551 O O . PHE B 1 352 ? -67.506 26.777 31.008 1.00 49.32 355 PHE B O 1
ATOM 5559 N N . ILE B 1 353 ? -66.127 27.810 32.446 1.00 42.96 356 ILE B N 1
ATOM 5560 C CA . ILE B 1 353 ? -65.408 26.589 32.785 1.00 34.62 356 ILE B CA 1
ATOM 5561 C C . ILE B 1 353 ? -65.587 26.296 34.263 1.00 36.13 356 ILE B C 1
ATOM 5562 O O . ILE B 1 353 ? -65.075 27.021 35.112 1.00 50.14 356 ILE B O 1
ATOM 5567 N N . ILE B 1 354 ? -66.328 25.240 34.571 1.00 42.26 357 ILE B N 1
ATOM 5568 C CA . ILE B 1 354 ? -66.574 24.873 35.957 1.00 32.61 357 ILE B CA 1
ATOM 5569 C C . ILE B 1 354 ? -65.555 23.846 36.432 1.00 38.35 357 ILE B C 1
ATOM 5570 O O . ILE B 1 354 ? -65.527 22.717 35.950 1.00 44.03 357 ILE B O 1
ATOM 5575 N N . GLY B 1 355 ? -64.711 24.250 37.375 1.00 42.38 358 GLY B N 1
ATOM 5576 C CA . GLY B 1 355 ? -63.657 23.387 37.870 1.00 45.15 358 GLY B CA 1
ATOM 5577 C C . GLY B 1 355 ? -62.302 23.892 37.426 1.00 45.15 358 GLY B C 1
ATOM 5578 O O . GLY B 1 355 ? -61.998 23.919 36.236 1.00 50.02 358 GLY B O 1
ATOM 5579 N N . HIS B 1 356 ? -61.483 24.297 38.388 1.00 47.26 359 HIS B N 1
ATOM 5580 C CA . HIS B 1 356 ? -60.175 24.853 38.082 1.00 43.15 359 HIS B CA 1
ATOM 5581 C C . HIS B 1 356 ? -59.048 23.963 38.598 1.00 41.70 359 HIS B C 1
ATOM 5582 O O . HIS B 1 356 ? -58.117 24.430 39.253 1.00 63.07 359 HIS B O 1
ATOM 5589 N N . GLY B 1 357 ? -59.145 22.675 38.304 1.00 42.93 360 GLY B N 1
ATOM 5590 C CA . GLY B 1 357 ? -58.062 21.751 38.577 1.00 36.53 360 GLY B CA 1
ATOM 5591 C C . GLY B 1 357 ? -57.095 21.772 37.412 1.00 41.95 360 GLY B C 1
ATOM 5592 O O . GLY B 1 357 ? -57.209 22.614 36.521 1.00 41.64 360 GLY B O 1
ATOM 5593 N N . ARG B 1 358 ? -56.146 20.846 37.408 1.00 46.40 361 ARG B N 1
ATOM 5594 C CA . ARG B 1 358 ? -55.126 20.827 36.369 1.00 42.54 361 ARG B CA 1
ATOM 5595 C C . ARG B 1 358 ? -55.722 20.777 34.964 1.00 43.68 361 ARG B C 1
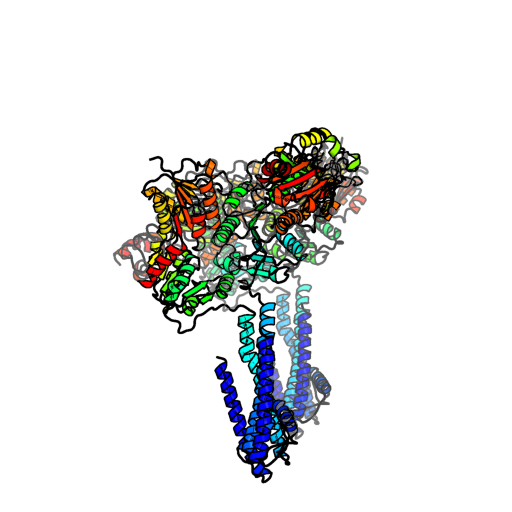ATOM 5596 O O . ARG B 1 358 ? -55.212 21.418 34.049 1.00 56.58 361 ARG B O 1
ATOM 5604 N N . ILE B 1 359 ? -56.805 20.025 34.795 1.00 48.12 362 ILE B N 1
ATOM 5605 C CA . ILE B 1 359 ? -57.434 19.885 33.482 1.00 38.24 362 ILE B CA 1
ATOM 5606 C C . ILE B 1 359 ? -58.239 21.122 33.090 1.00 41.43 362 ILE B C 1
ATOM 5607 O O . ILE B 1 359 ? -58.068 21.665 32.000 1.00 48.08 362 ILE B O 1
ATOM 5612 N N . GLY B 1 360 ? -59.120 21.565 33.979 1.00 44.41 363 GLY B N 1
ATOM 5613 C CA . GLY B 1 360 ? -59.857 22.791 33.745 1.00 45.27 363 GLY B CA 1
ATOM 5614 C C . GLY B 1 360 ? -58.893 23.926 33.457 1.00 47.21 363 GLY B C 1
ATOM 5615 O O . GLY B 1 360 ? -59.118 24.746 32.566 1.00 47.71 363 GLY B O 1
ATOM 5616 N N . CYS B 1 361 ? -57.803 23.960 34.217 1.00 55.79 364 CYS B N 1
ATOM 5617 C CA . CYS B 1 361 ? -56.774 24.977 34.049 1.00 56.07 364 CYS B CA 1
ATOM 5618 C C . CYS B 1 361 ? -56.189 24.911 32.642 1.00 52.58 364 CYS B C 1
ATOM 5619 O O . CYS B 1 361 ? -55.941 25.940 32.014 1.00 48.17 364 CYS B O 1
ATOM 5622 N N . ALA B 1 362 ? -55.985 23.693 32.149 1.00 41.50 365 ALA B N 1
ATOM 5623 C CA . ALA B 1 362 ? -55.421 23.486 30.819 1.00 41.19 365 ALA B CA 1
ATOM 5624 C C . ALA B 1 362 ? -56.403 23.886 29.725 1.00 49.99 365 ALA B C 1
ATOM 5625 O O . ALA B 1 362 ? -56.004 24.395 28.677 1.00 55.49 365 ALA B O 1
ATOM 5627 N N . ALA B 1 363 ? -57.687 23.644 29.967 1.00 41.43 366 ALA B N 1
ATOM 5628 C CA . ALA B 1 363 ? -58.727 24.041 29.026 1.00 41.10 366 ALA B CA 1
ATOM 5629 C C . ALA B 1 363 ? -58.760 25.561 28.891 1.00 50.77 366 ALA B C 1
ATOM 5630 O O . ALA B 1 363 ? -58.975 26.098 27.802 1.00 47.23 366 ALA B O 1
ATOM 5632 N N . ALA B 1 364 ? -58.546 26.249 30.009 1.00 47.57 367 ALA B N 1
ATOM 5633 C CA . ALA B 1 364 ? -58.491 27.706 30.016 1.00 53.82 367 ALA B CA 1
ATOM 5634 C C . ALA B 1 364 ? -57.290 28.212 29.226 1.00 56.08 367 ALA B C 1
ATOM 5635 O O . ALA B 1 364 ? -57.413 29.128 28.412 1.00 53.34 367 ALA B O 1
ATOM 5637 N N . ALA B 1 365 ? -56.129 27.611 29.474 1.00 57.89 368 ALA B N 1
ATOM 5638 C CA . ALA B 1 365 ? -54.900 28.005 28.796 1.00 51.51 368 ALA B CA 1
ATOM 5639 C C . ALA B 1 365 ? -55.027 27.819 27.289 1.00 55.30 368 ALA B C 1
ATOM 5640 O O . ALA B 1 365 ? -54.589 28.668 26.513 1.00 62.42 368 ALA B O 1
ATOM 5642 N N . PHE B 1 366 ? -55.630 26.708 26.877 1.00 48.63 369 PHE B N 1
ATOM 5643 C CA . PHE B 1 366 ? -55.858 26.460 25.460 1.00 50.82 369 PHE B CA 1
ATOM 5644 C C . PHE B 1 366 ? -56.753 27.524 24.836 1.00 55.23 369 PHE B C 1
ATOM 5645 O O . PHE B 1 366 ? -56.437 28.061 23.777 1.00 61.41 369 PHE B O 1
ATOM 5653 N N . LEU B 1 367 ? -57.876 27.811 25.488 1.00 54.99 370 LEU B N 1
ATOM 5654 C CA . LEU B 1 367 ? -58.814 28.812 24.987 1.00 47.73 370 LEU B CA 1
ATOM 5655 C C . LEU B 1 367 ? -58.197 30.208 24.958 1.00 54.34 370 LEU B C 1
ATOM 5656 O O . LEU B 1 367 ? -58.634 31.074 24.201 1.00 55.70 370 LEU B O 1
ATOM 5661 N N . ASP B 1 368 ? -57.178 30.421 25.782 1.00 52.38 371 ASP B N 1
ATOM 5662 C CA . ASP B 1 368 ? -56.519 31.717 25.841 1.00 62.40 371 ASP B CA 1
ATOM 5663 C C . ASP B 1 368 ? -55.504 31.847 24.712 1.00 67.03 371 ASP B C 1
ATOM 5664 O O . ASP B 1 368 ? -55.110 32.951 24.341 1.00 76.59 371 ASP B O 1
ATOM 5669 N N . ARG B 1 369 ? -55.099 30.708 24.161 1.00 66.47 372 ARG B N 1
ATOM 5670 C CA . ARG B 1 369 ? -54.117 30.664 23.085 1.00 68.08 372 ARG B CA 1
ATOM 5671 C C . ARG B 1 369 ? -54.701 31.171 21.769 1.00 78.39 372 ARG B C 1
ATOM 5672 O O . ARG B 1 369 ? -53.974 31.349 20.793 1.00 96.40 372 ARG B O 1
ATOM 5680 N N . LYS B 1 370 ? -56.009 31.410 21.744 1.00 76.96 373 LYS B N 1
ATOM 5681 C CA . LYS B 1 370 ? -56.696 31.731 20.491 1.00 79.59 373 LYS B CA 1
ATOM 5682 C C . LYS B 1 370 ? -56.828 33.230 20.191 1.00 84.64 373 LYS B C 1
ATOM 5683 O O . LYS B 1 370 ? -56.396 33.684 19.133 1.00 110.33 373 LYS B O 1
ATOM 5689 N N . PRO B 1 371 ? -57.418 34.007 21.113 1.00 74.57 374 PRO B N 1
ATOM 5690 C CA . PRO B 1 371 ? -58.031 33.602 22.376 1.00 74.59 374 PRO B CA 1
ATOM 5691 C C . PRO B 1 371 ? -59.554 33.682 22.317 1.00 65.00 374 PRO B C 1
ATOM 5692 O O . PRO B 1 371 ? -60.115 34.443 21.528 1.00 59.16 374 PRO B O 1
ATOM 5696 N N . VAL B 1 372 ? -60.210 32.888 23.154 1.00 59.54 375 VAL B N 1
ATOM 5697 C CA . VAL B 1 372 ? -61.654 32.953 23.324 1.00 55.22 375 VAL B CA 1
ATOM 5698 C C . VAL B 1 372 ? -61.928 33.358 24.764 1.00 47.15 375 VAL B C 1
ATOM 5699 O O . VAL B 1 372 ? -61.352 32.791 25.689 1.00 55.69 375 VAL B O 1
ATOM 5703 N N . PRO B 1 373 ? -62.790 34.360 24.960 1.00 48.71 376 PRO B N 1
ATOM 5704 C CA . PRO B 1 373 ? -63.120 34.803 26.320 1.00 51.40 376 PRO B CA 1
ATOM 5705 C C . PRO B 1 373 ? -63.779 33.703 27.152 1.00 51.03 376 PRO B C 1
ATOM 5706 O O . PRO B 1 373 ? -64.686 33.016 26.676 1.00 47.77 376 PRO B O 1
ATOM 5710 N N . PHE B 1 374 ? -63.316 33.541 28.388 1.00 45.23 377 PHE B N 1
ATOM 5711 C CA . PHE B 1 374 ? -63.838 32.503 29.269 1.00 49.96 377 PHE B CA 1
ATOM 5712 C C . PHE B 1 374 ? -63.946 32.976 30.715 1.00 46.19 377 PHE B C 1
ATOM 5713 O O . PHE B 1 374 ? -63.461 34.048 31.064 1.00 56.55 377 PHE B O 1
ATOM 5721 N N . ILE B 1 375 ? -64.586 32.163 31.549 1.00 49.73 378 ILE B N 1
ATOM 5722 C CA . ILE B 1 375 ? -64.710 32.448 32.975 1.00 47.18 378 ILE B CA 1
ATOM 5723 C C . ILE B 1 375 ? -64.521 31.176 33.789 1.00 36.12 378 ILE B C 1
ATOM 5724 O O . ILE B 1 375 ? -65.275 30.219 33.639 1.00 52.62 378 ILE B O 1
ATOM 5729 N N . LEU B 1 376 ? -63.503 31.167 34.643 1.00 41.82 379 LEU B N 1
ATOM 5730 C CA . LEU B 1 376 ? -63.236 30.021 35.505 1.00 35.27 379 LEU B CA 1
ATOM 5731 C C . LEU B 1 376 ? -64.051 30.105 36.790 1.00 45.00 379 LEU B C 1
ATOM 5732 O O . LEU B 1 376 ? -64.257 31.189 37.332 1.00 41.31 379 LEU B O 1
ATOM 5737 N N . ILE B 1 377 ? -64.521 28.954 37.265 1.00 42.11 380 ILE B N 1
ATOM 5738 C CA . ILE B 1 377 ? -65.319 28.890 38.484 1.00 46.73 380 ILE B CA 1
ATOM 5739 C C . ILE B 1 377 ? -64.924 27.687 39.330 1.00 47.26 380 ILE B C 1
ATOM 5740 O O . ILE B 1 377 ? -64.964 26.552 38.863 1.00 50.87 380 ILE B O 1
ATOM 5745 N N . ASP B 1 378 ? -64.544 27.937 40.576 1.00 50.93 381 ASP B N 1
ATOM 5746 C CA . ASP B 1 378 ? -64.158 26.862 41.478 1.00 53.68 381 ASP B CA 1
ATOM 5747 C C . ASP B 1 378 ? -64.424 27.278 42.922 1.00 59.58 381 ASP B C 1
ATOM 5748 O O . ASP B 1 378 ? -64.597 28.460 43.214 1.00 63.39 381 ASP B O 1
ATOM 5753 N N . ARG B 1 379 ? -64.467 26.300 43.820 1.00 59.36 382 ARG B N 1
ATOM 5754 C CA . ARG B 1 379 ? -64.741 26.562 45.228 1.00 73.81 382 ARG B CA 1
ATOM 5755 C C . ARG B 1 379 ? -63.549 27.186 45.952 1.00 72.50 382 ARG B C 1
ATOM 5756 O O . ARG B 1 379 ? -63.721 28.082 46.775 1.00 75.76 382 ARG B O 1
ATOM 5764 N N . GLN B 1 380 ? -62.344 26.718 45.644 1.00 73.25 383 GLN B N 1
ATOM 5765 C CA . GLN B 1 380 ? -61.153 27.199 46.336 1.00 82.98 383 GLN B CA 1
ATOM 5766 C C . GLN B 1 380 ? -60.048 27.645 45.384 1.00 85.13 383 GLN B C 1
ATOM 5767 O O . GLN B 1 380 ? -60.067 27.332 44.195 1.00 85.78 383 GLN B O 1
ATOM 5773 N N . GLU B 1 381 ? -59.081 28.374 45.929 1.00 88.64 384 GLU B N 1
ATOM 5774 C CA . GLU B 1 381 ? -57.940 28.847 45.160 1.00 88.07 384 GLU B CA 1
ATOM 5775 C C . GLU B 1 381 ? -57.067 27.679 44.715 1.00 87.47 384 GLU B C 1
ATOM 5776 O O . GLU B 1 381 ? -56.920 26.692 45.436 1.00 80.41 384 GLU B O 1
ATOM 5782 N N . SER B 1 382 ? -56.491 27.794 43.523 1.00 89.75 385 SER B N 1
ATOM 5783 C CA . SER B 1 382 ? -55.625 26.749 42.988 1.00 80.29 385 SER B CA 1
ATOM 5784 C C . SER B 1 382 ? -54.260 26.751 43.665 1.00 84.87 385 SER B C 1
ATOM 5785 O O . SER B 1 382 ? -53.597 27.786 43.737 1.00 82.52 385 SER B O 1
ATOM 5788 N N . PRO B 1 383 ? -53.831 25.579 44.156 1.00 92.85 386 PRO B N 1
ATOM 5789 C CA . PRO B 1 383 ? -52.541 25.442 44.839 1.00 86.48 386 PRO B CA 1
ATOM 5790 C C . PRO B 1 383 ? -51.371 25.435 43.862 1.00 87.61 386 PRO B C 1
ATOM 5791 O O . PRO B 1 383 ? -50.217 25.488 44.287 1.00 87.35 386 PRO B O 1
ATOM 5795 N N . VAL B 1 384 ? -51.666 25.377 42.567 1.00 85.96 387 VAL B N 1
ATOM 5796 C CA . VAL B 1 384 ? -50.617 25.259 41.561 1.00 79.64 387 VAL B CA 1
ATOM 5797 C C . VAL B 1 384 ? -50.642 26.389 40.534 1.00 77.78 387 VAL B C 1
ATOM 5798 O O . VAL B 1 384 ? -49.614 26.723 39.945 1.00 89.33 387 VAL B O 1
ATOM 5802 N N . CYS B 1 385 ? -51.810 26.988 40.328 1.00 70.46 388 CYS B N 1
ATOM 5803 C CA . CYS B 1 385 ? -51.942 28.039 39.324 1.00 73.41 388 CYS B CA 1
ATOM 5804 C C . CYS B 1 385 ? -51.961 29.447 39.916 1.00 68.43 388 CYS B C 1
ATOM 5805 O O . CYS B 1 385 ? -52.573 29.688 40.957 1.00 75.12 388 CYS B O 1
ATOM 5808 N N . ASN B 1 386 ? -51.290 30.373 39.236 1.00 63.66 389 ASN B N 1
ATOM 5809 C CA . ASN B 1 386 ? -51.315 31.781 39.621 1.00 79.57 389 ASN B CA 1
ATOM 5810 C C . ASN B 1 386 ? -51.697 32.706 38.464 1.00 70.08 389 ASN B C 1
ATOM 5811 O O . ASN B 1 386 ? -52.029 33.870 38.675 1.00 81.46 389 ASN B O 1
ATOM 5816 N N . ASP B 1 387 ? -51.658 32.178 37.245 1.00 64.37 390 ASP B N 1
ATOM 5817 C CA . ASP B 1 387 ? -51.854 32.987 36.044 1.00 71.03 390 ASP B CA 1
ATOM 5818 C C . ASP B 1 387 ? -53.320 33.277 35.713 1.00 70.33 390 ASP B C 1
ATOM 5819 O O . ASP B 1 387 ? -53.614 34.152 34.899 1.00 65.06 390 ASP B O 1
ATOM 5824 N N . HIS B 1 388 ? -54.237 32.546 36.338 1.00 66.03 391 HIS B N 1
ATOM 5825 C CA . HIS B 1 388 ? -55.655 32.678 36.011 1.00 57.50 391 HIS B CA 1
ATOM 5826 C C . HIS B 1 388 ? -56.484 33.345 37.107 1.00 54.26 391 HIS B C 1
ATOM 5827 O O . HIS B 1 388 ? -56.313 33.067 38.292 1.00 54.90 391 HIS B O 1
ATOM 5834 N N . VAL B 1 389 ? -57.386 34.228 36.696 1.00 52.99 392 VAL B N 1
ATOM 5835 C CA . VAL B 1 389 ? -58.335 34.834 37.618 1.00 5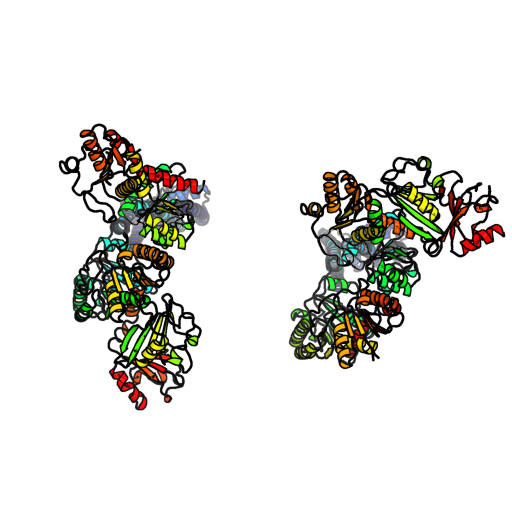2.61 392 VAL B CA 1
ATOM 5836 C C . VAL B 1 389 ? -59.577 33.957 37.706 1.00 55.10 392 VAL B C 1
ATOM 5837 O O . VAL B 1 389 ? -60.229 33.687 36.700 1.00 61.39 392 VAL B O 1
ATOM 5841 N N . VAL B 1 390 ? -59.899 33.514 38.916 1.00 51.98 393 VAL B N 1
ATOM 5842 C CA . VAL B 1 390 ? -60.974 32.554 39.122 1.00 37.34 393 VAL B CA 1
ATOM 5843 C C . VAL B 1 390 ? -62.119 33.134 39.937 1.00 48.51 393 VAL B C 1
ATOM 5844 O O . VAL B 1 390 ? -61.900 33.751 40.977 1.00 60.84 393 VAL B O 1
ATOM 5848 N N . VAL B 1 391 ? -63.344 32.930 39.465 1.00 46.29 394 VAL B N 1
ATOM 5849 C CA . VAL B 1 391 ? -64.520 33.301 40.237 1.00 45.44 394 VAL B CA 1
ATOM 5850 C C . VAL B 1 391 ? -64.795 32.223 41.279 1.00 55.83 394 VAL B C 1
ATOM 5851 O O . VAL B 1 391 ? -65.097 31.077 40.943 1.00 72.26 394 VAL B O 1
ATOM 5855 N N . TYR B 1 392 ? -64.680 32.595 42.548 1.00 54.74 395 TYR B N 1
ATOM 5856 C CA . TYR B 1 392 ? -64.805 31.635 43.636 1.00 61.46 395 TYR B CA 1
ATOM 5857 C C . TYR B 1 392 ? -66.249 31.470 44.101 1.00 73.04 395 TYR B C 1
ATOM 5858 O O . TYR B 1 392 ? -66.972 32.446 44.303 1.00 67.63 395 TYR B O 1
ATOM 5867 N N . GLY B 1 393 ? -66.662 30.218 44.251 1.00 83.07 396 GLY B N 1
ATOM 5868 C CA . GLY B 1 393 ? -68.020 29.898 44.645 1.00 88.93 396 GLY B CA 1
ATOM 5869 C C . GLY B 1 393 ? -68.358 28.462 44.305 1.00 84.54 396 GLY B C 1
ATOM 5870 O O . GLY B 1 393 ? -67.670 27.825 43.507 1.00 84.42 396 GLY B O 1
ATOM 5871 N N . ASP B 1 394 ? -69.417 27.948 44.917 1.00 86.30 397 ASP B N 1
ATOM 5872 C CA . ASP B 1 394 ? -69.853 26.583 44.666 1.00 88.97 397 ASP B CA 1
ATOM 5873 C C . ASP B 1 394 ? -70.904 26.577 43.557 1.00 85.29 397 ASP B C 1
ATOM 5874 O O . ASP B 1 394 ? -72.010 27.084 43.737 1.00 72.21 397 ASP B O 1
ATOM 5879 N N . ALA B 1 395 ? -70.549 26.011 42.407 1.00 89.37 398 ALA B N 1
ATOM 5880 C CA . ALA B 1 395 ? -71.454 25.980 41.260 1.00 81.59 398 ALA B CA 1
ATOM 5881 C C . ALA B 1 395 ? -72.755 25.250 41.585 1.00 78.92 398 ALA B C 1
ATOM 5882 O O . ALA B 1 395 ? -73.778 25.465 40.934 1.00 71.16 398 ALA B O 1
ATOM 5884 N N . THR B 1 396 ? -72.706 24.389 42.598 1.00 80.34 399 THR B N 1
ATOM 5885 C CA . THR B 1 396 ? -73.872 23.620 43.022 1.00 87.44 399 THR B CA 1
ATOM 5886 C C . THR B 1 396 ? -74.815 24.455 43.887 1.00 89.91 399 THR B C 1
ATOM 5887 O O . THR B 1 396 ? -76.033 24.272 43.848 1.00 89.35 399 THR B O 1
ATOM 5891 N N . VAL B 1 397 ? -74.245 25.373 44.664 1.00 89.10 400 VAL B N 1
ATOM 5892 C CA . VAL B 1 397 ? -75.035 26.269 45.504 1.00 88.11 400 VAL B CA 1
ATOM 5893 C C . VAL B 1 397 ? -75.790 27.293 44.661 1.00 89.54 400 VAL B C 1
ATOM 5894 O O . VAL B 1 397 ? -75.202 27.988 43.832 1.00 90.21 400 VAL B O 1
ATOM 5898 N N . GLY B 1 398 ? -77.095 27.381 44.894 1.00 91.83 401 GLY B N 1
ATOM 5899 C CA . GLY B 1 398 ? -77.989 28.187 44.081 1.00 98.18 401 GLY B CA 1
ATOM 5900 C C . GLY B 1 398 ? -77.493 29.546 43.625 1.00 104.91 401 GLY B C 1
ATOM 5901 O O . GLY B 1 398 ? -77.026 30.357 44.425 1.00 111.12 401 GLY B O 1
ATOM 5902 N N . GLN B 1 399 ? -77.598 29.783 42.320 1.00 103.32 402 GLN B N 1
ATOM 5903 C CA . GLN B 1 399 ? -77.369 31.100 41.726 1.00 97.00 402 GLN B CA 1
ATOM 5904 C C . GLN B 1 399 ? -75.906 31.534 41.642 1.00 85.54 402 GLN B C 1
ATOM 5905 O O . GLN B 1 399 ? -75.618 32.656 41.233 1.00 88.67 402 GLN B O 1
ATOM 5911 N N . THR B 1 400 ? -74.986 30.652 42.019 1.00 68.12 403 THR B N 1
ATOM 5912 C CA . THR B 1 400 ? -73.565 30.956 41.888 1.00 64.65 403 THR B CA 1
ATOM 5913 C C . THR B 1 400 ? -73.182 31.152 40.422 1.00 71.46 403 THR B C 1
ATOM 5914 O O . THR B 1 400 ? -72.353 32.002 40.097 1.00 78.06 403 THR B O 1
ATOM 5918 N N . LEU B 1 401 ? -73.790 30.362 39.543 1.00 65.29 404 LEU B N 1
ATOM 5919 C CA . LEU B 1 401 ? -73.565 30.495 38.109 1.00 65.28 404 LEU B CA 1
ATOM 5920 C C . LEU B 1 401 ? -74.364 31.663 37.540 1.00 73.00 404 LEU B C 1
ATOM 5921 O O . LEU B 1 401 ? -73.916 32.343 36.618 1.00 71.78 404 LEU B O 1
ATOM 5926 N N . ARG B 1 402 ? -75.552 31.885 38.095 1.00 77.42 405 ARG B N 1
ATOM 5927 C CA . ARG B 1 402 ? -76.408 32.988 37.671 1.00 75.02 405 ARG B CA 1
ATOM 5928 C C . ARG B 1 402 ? -75.716 34.327 37.913 1.00 73.93 405 ARG B C 1
ATOM 5929 O O . ARG B 1 402 ? -75.676 35.185 37.031 1.00 72.08 405 ARG B O 1
ATOM 5937 N N . GLN B 1 403 ? -75.172 34.495 39.115 1.00 73.18 406 GLN B N 1
ATOM 5938 C CA . GLN B 1 403 ? -74.470 35.718 39.486 1.00 77.66 406 GLN B CA 1
ATOM 5939 C C . GLN B 1 403 ? -73.215 35.925 38.641 1.00 80.91 406 GLN B C 1
ATOM 5940 O O . GLN B 1 403 ? -72.796 37.057 38.403 1.00 86.94 406 GLN B O 1
ATOM 5946 N N . ALA B 1 404 ? -72.615 34.827 38.192 1.00 77.61 407 ALA B N 1
ATOM 5947 C CA . ALA B 1 404 ? -71.429 34.896 37.345 1.00 65.87 407 ALA B CA 1
ATOM 5948 C C . ALA B 1 404 ? -71.800 35.246 35.906 1.00 64.75 407 ALA B C 1
ATOM 5949 O O . ALA B 1 404 ? -70.929 35.503 35.075 1.00 61.51 407 ALA B O 1
ATOM 5951 N N . GLY B 1 405 ? -73.098 35.253 35.619 1.00 56.41 408 GLY B N 1
ATOM 5952 C CA . GLY B 1 405 ? -73.592 35.629 34.308 1.00 61.23 408 GLY B CA 1
ATOM 5953 C C . GLY B 1 405 ? -73.614 34.492 33.303 1.00 67.87 408 GLY B C 1
ATOM 5954 O O . GLY B 1 405 ? -73.363 34.705 32.116 1.00 66.78 408 GLY B O 1
ATOM 5955 N N . ILE B 1 406 ? -73.920 33.284 33.771 1.00 66.18 409 ILE B N 1
ATOM 5956 C CA . ILE B 1 406 ? -74.014 32.117 32.895 1.00 61.40 409 ILE B CA 1
ATOM 5957 C C . ILE B 1 406 ? -75.019 32.371 31.772 1.00 62.81 409 ILE B C 1
ATOM 5958 O O . ILE B 1 406 ? -75.082 31.628 30.796 1.00 65.39 409 ILE B O 1
ATOM 5963 N N . ASP B 1 407 ? -75.787 33.445 31.921 1.00 77.14 410 ASP B N 1
ATOM 5964 C CA . ASP B 1 407 ? -76.863 33.788 30.996 1.00 84.58 410 ASP B CA 1
ATOM 5965 C C . ASP B 1 407 ? -76.370 34.102 29.586 1.00 78.95 410 ASP B C 1
ATOM 5966 O O . ASP B 1 407 ? -76.985 33.691 28.603 1.00 79.26 410 ASP B O 1
ATOM 5971 N N . ARG B 1 408 ? -75.270 34.844 29.488 1.00 77.76 411 ARG B N 1
ATOM 5972 C CA . ARG B 1 408 ? -74.730 35.229 28.186 1.00 77.29 411 ARG B CA 1
ATOM 5973 C C . ARG B 1 408 ? -73.595 34.315 27.720 1.00 60.73 411 ARG B C 1
ATOM 5974 O O . ARG B 1 408 ? -72.813 34.671 26.843 1.00 70.72 411 ARG B O 1
ATOM 5982 N N . ALA B 1 409 ? -73.521 33.129 28.306 1.00 54.72 412 ALA B N 1
ATOM 5983 C CA . ALA B 1 409 ? -72.542 32.138 27.892 1.00 52.30 412 ALA B CA 1
ATOM 5984 C C . ALA B 1 409 ? -72.970 31.487 26.581 1.00 51.73 412 ALA B C 1
ATOM 5985 O O . ALA B 1 409 ? -74.158 31.299 26.330 1.00 53.87 412 ALA B O 1
ATOM 5987 N N . SER B 1 410 ? -71.997 31.148 25.744 1.00 48.11 413 SER B N 1
ATOM 5988 C CA . SER B 1 410 ? -72.279 30.441 24.502 1.00 47.28 413 SER B CA 1
ATOM 5989 C C . SER B 1 410 ? -71.959 28.961 24.667 1.00 54.12 413 SER B C 1
ATOM 5990 O O . SER B 1 410 ? -72.402 28.128 23.876 1.00 58.21 413 SER B O 1
ATOM 5993 N N . GLY B 1 411 ? -71.194 28.643 25.706 1.00 43.19 414 GLY B N 1
ATOM 5994 C CA . GLY B 1 411 ? -70.797 27.275 25.970 1.00 41.51 414 GLY B CA 1
ATOM 5995 C C . GLY B 1 411 ? -70.318 27.069 27.395 1.00 49.81 414 GLY B C 1
ATOM 5996 O O . GLY B 1 411 ? -69.869 28.003 28.059 1.00 43.46 414 GLY B O 1
ATOM 5997 N N . ILE B 1 412 ? -70.420 25.833 27.868 1.00 43.35 415 ILE B N 1
ATOM 5998 C CA . ILE B 1 412 ? -69.974 25.491 29.207 1.00 38.77 415 ILE B CA 1
ATOM 5999 C C . ILE B 1 412 ? -69.094 24.251 29.158 1.00 41.14 415 ILE B C 1
ATOM 6000 O O . ILE B 1 412 ? -69.382 23.300 28.435 1.00 51.60 415 ILE B O 1
ATOM 6005 N N . ILE B 1 413 ? -68.009 24.279 29.920 1.00 38.48 416 ILE B N 1
ATOM 6006 C CA . ILE B 1 413 ? -67.170 23.109 30.117 1.00 39.43 416 ILE B CA 1
ATOM 6007 C C . ILE B 1 413 ? -67.298 22.687 31.576 1.00 39.53 416 ILE B C 1
ATOM 6008 O O . ILE B 1 413 ? -66.932 23.445 32.474 1.00 42.02 416 ILE B O 1
ATOM 6013 N N . VAL B 1 414 ? -67.839 21.499 31.828 1.00 31.56 417 VAL B N 1
ATOM 6014 C CA . VAL B 1 414 ? -67.952 21.039 33.210 1.00 43.52 417 VAL B CA 1
ATOM 6015 C C . VAL B 1 414 ? -66.825 20.055 33.540 1.00 38.41 417 VAL B C 1
ATOM 6016 O O . VAL B 1 414 ? -66.757 18.956 32.992 1.00 36.41 417 VAL B O 1
ATOM 6020 N N . THR B 1 415 ? -65.929 20.486 34.427 1.00 39.34 418 THR B N 1
ATOM 6021 C CA . THR B 1 415 ? -64.669 19.790 34.668 1.00 43.35 418 THR B CA 1
ATOM 6022 C C . THR B 1 415 ? -64.370 19.600 36.148 1.00 50.50 418 THR B C 1
ATOM 6023 O O . THR B 1 415 ? -63.234 19.774 36.583 1.00 72.06 418 THR B O 1
ATOM 6027 N N . THR B 1 416 ? -65.388 19.256 36.923 1.00 42.40 419 THR B N 1
ATOM 6028 C CA . THR B 1 416 ? -65.179 18.867 38.308 1.00 40.57 419 THR B CA 1
ATOM 6029 C C . THR B 1 416 ? -64.505 17.496 38.350 1.00 44.46 419 THR B C 1
ATOM 6030 O O . THR B 1 416 ? -64.590 16.726 37.392 1.00 45.27 419 THR B O 1
ATOM 6034 N N . ASN B 1 417 ? -63.827 17.198 39.452 1.00 38.79 420 ASN B N 1
ATOM 6035 C CA . ASN B 1 417 ? -63.215 15.887 39.639 1.00 40.27 420 ASN B CA 1
ATOM 6036 C C . ASN B 1 417 ? -64.213 14.851 40.162 1.00 40.50 420 ASN B C 1
ATOM 6037 O O . ASN B 1 417 ? -63.822 13.775 40.608 1.00 46.56 420 ASN B O 1
ATOM 6042 N N . ASP B 1 418 ? -65.499 15.182 40.101 1.00 36.68 421 ASP B N 1
ATOM 6043 C CA . ASP B 1 418 ? -66.550 14.267 40.525 1.00 43.12 421 ASP B CA 1
ATOM 6044 C C . ASP B 1 418 ? -67.611 14.066 39.438 1.00 55.04 421 ASP B C 1
ATOM 6045 O O . ASP B 1 418 ? -68.402 14.968 39.156 1.00 62.71 421 ASP B O 1
ATOM 6050 N N . ASP B 1 419 ? -67.635 12.874 38.845 1.00 53.42 422 ASP B N 1
ATOM 6051 C CA . ASP B 1 419 ? -68.541 12.582 37.730 1.00 42.84 422 ASP B CA 1
ATOM 6052 C C . ASP B 1 419 ? -70.024 12.810 38.025 1.00 40.07 422 ASP B C 1
ATOM 6053 O O . ASP B 1 419 ? -70.741 13.370 37.196 1.00 39.84 422 ASP B O 1
ATOM 6058 N N . SER B 1 420 ? -70.488 12.374 39.193 1.00 29.81 423 SER B N 1
ATOM 6059 C CA . SER B 1 420 ? -71.879 12.605 39.571 1.00 38.52 423 SER B CA 1
ATOM 6060 C C . SER B 1 420 ? -72.216 14.093 39.569 1.00 43.01 423 SER B C 1
ATOM 6061 O O . SER B 1 420 ? -73.313 14.486 39.185 1.00 43.82 423 SER B O 1
ATOM 6064 N N . THR B 1 421 ? -71.267 14.919 39.993 1.00 43.97 424 THR B N 1
ATOM 6065 C CA . THR B 1 421 ? -71.491 16.356 40.047 1.00 41.80 424 THR B CA 1
ATOM 6066 C C . THR B 1 421 ? -71.535 16.944 38.640 1.00 41.47 424 THR B C 1
ATOM 6067 O O . THR B 1 421 ? -72.351 17.819 38.344 1.00 35.96 424 THR B O 1
ATOM 6071 N N . ASN B 1 422 ? -70.653 16.447 37.779 1.00 26.24 425 ASN B N 1
ATOM 6072 C CA . ASN B 1 422 ? -70.638 16.818 36.369 1.00 33.49 425 ASN B CA 1
ATOM 6073 C C . ASN B 1 422 ? -71.924 16.412 35.651 1.00 48.06 425 ASN B C 1
ATOM 6074 O O . ASN B 1 422 ? -72.406 17.115 34.760 1.00 45.08 425 ASN B O 1
ATOM 6079 N N . ILE B 1 423 ? -72.478 15.271 36.046 1.00 40.18 426 ILE B N 1
ATOM 6080 C CA . ILE B 1 423 ? -73.727 14.799 35.474 1.00 32.57 426 ILE B CA 1
ATOM 6081 C C . ILE B 1 423 ? -74.877 15.696 35.917 1.00 40.32 426 ILE B C 1
ATOM 6082 O O . ILE B 1 423 ? -75.775 16.012 35.136 1.00 54.45 426 ILE B O 1
ATOM 6087 N N . PHE B 1 424 ? -74.834 16.114 37.176 1.00 27.45 427 PHE B N 1
ATOM 6088 C CA . PHE B 1 424 ? -75.866 16.978 37.739 1.00 35.28 427 PHE B CA 1
ATOM 6089 C C . PHE B 1 424 ? -75.836 18.373 37.114 1.00 45.29 427 PHE B C 1
ATOM 6090 O O . PHE B 1 424 ? -76.882 18.961 36.844 1.00 38.37 427 PHE B O 1
ATOM 6098 N N . LEU B 1 425 ? -74.633 18.899 36.893 1.00 35.56 428 LEU B N 1
ATOM 6099 C CA . LEU B 1 425 ? -74.469 20.211 36.279 1.00 42.81 428 LEU B CA 1
ATOM 6100 C C . LEU B 1 425 ? -74.880 20.186 34.811 1.00 46.23 428 LEU B C 1
ATOM 6101 O O . LEU B 1 425 ? -75.557 21.096 34.333 1.00 42.39 428 LEU B O 1
ATOM 6106 N N . THR B 1 426 ? -74.471 19.141 34.100 1.00 37.32 429 THR B N 1
ATOM 6107 C CA . THR B 1 426 ? -74.879 18.973 32.713 1.00 31.38 429 THR B CA 1
ATOM 6108 C C . THR B 1 426 ? -76.407 18.942 32.624 1.00 36.40 429 THR B C 1
ATOM 6109 O O . THR B 1 426 ? -76.997 19.613 31.779 1.00 38.20 429 THR B O 1
ATOM 6113 N N . LEU B 1 427 ? -77.039 18.182 33.516 1.00 36.33 430 LEU B N 1
ATOM 6114 C CA . LEU B 1 427 ? -78.498 18.126 33.602 1.00 33.87 430 LEU B CA 1
ATOM 6115 C C . LEU B 1 427 ? -79.117 19.516 33.733 1.00 45.99 430 LEU B C 1
ATOM 6116 O O . LEU B 1 427 ? -79.966 19.907 32.931 1.00 44.06 430 LEU B O 1
ATOM 6121 N N . ALA B 1 428 ? -78.691 20.251 34.757 1.00 55.50 431 ALA B N 1
ATOM 6122 C CA . ALA B 1 428 ? -79.269 21.555 35.074 1.00 50.44 431 ALA B CA 1
ATOM 6123 C C . ALA B 1 428 ? -79.019 22.600 33.987 1.00 46.62 431 ALA B C 1
ATOM 6124 O O . ALA B 1 428 ? -79.921 23.358 33.628 1.00 46.14 431 ALA B O 1
ATOM 6126 N N . CYS B 1 429 ? -77.797 22.640 33.467 1.00 42.04 432 CYS B N 1
ATOM 6127 C CA . CYS B 1 429 ? -77.446 23.624 32.445 1.00 45.50 432 CYS B CA 1
ATOM 6128 C C . CYS B 1 429 ? -78.232 23.409 31.157 1.00 47.86 432 CYS B C 1
ATOM 6129 O O . CYS B 1 429 ? -78.798 24.349 30.608 1.00 53.71 432 CYS B O 1
ATOM 6132 N N . ARG B 1 430 ? -78.273 22.169 30.682 1.00 44.54 433 ARG B N 1
ATOM 6133 C CA . ARG B 1 430 ? -79.028 21.844 29.478 1.00 46.40 433 ARG B CA 1
ATOM 6134 C C . ARG B 1 430 ? -80.517 22.131 29.665 1.00 53.36 433 ARG B C 1
ATOM 6135 O O . ARG B 1 430 ? -81.238 22.390 28.699 1.00 60.86 433 ARG B O 1
ATOM 6143 N N . HIS B 1 431 ? -80.971 22.094 30.912 1.00 43.15 434 HIS B N 1
ATOM 6144 C CA . HIS B 1 431 ? -82.380 22.312 31.213 1.00 49.02 434 HIS B CA 1
ATOM 6145 C C . HIS B 1 431 ? -82.726 23.795 31.266 1.00 56.71 434 HIS B C 1
ATOM 6146 O O . HIS B 1 431 ? -83.861 24.184 31.002 1.00 60.10 434 HIS B O 1
ATOM 6153 N N . LEU B 1 432 ? -81.743 24.619 31.613 1.00 66.01 435 LEU B N 1
ATOM 6154 C CA . LEU B 1 432 ? -81.953 26.059 31.723 1.00 63.15 435 LEU B CA 1
ATOM 6155 C C . LEU B 1 432 ? -81.460 26.799 30.485 1.00 54.93 435 LEU B C 1
ATOM 6156 O O . LEU B 1 432 ? -81.800 27.958 30.271 1.00 65.98 435 LEU B O 1
ATOM 6161 N N . HIS B 1 433 ? -80.656 26.119 29.674 1.00 53.79 436 HIS B N 1
ATOM 6162 C CA . HIS B 1 433 ? -80.100 26.703 28.458 1.00 59.98 436 HIS B CA 1
ATOM 6163 C C . HIS B 1 433 ? -79.987 25.634 27.379 1.00 59.93 436 HIS B C 1
ATOM 6164 O O . HIS B 1 433 ? -78.924 25.046 27.185 1.00 75.31 436 HIS B O 1
ATOM 6171 N N . SER B 1 434 ? -81.086 25.386 26.677 1.00 51.26 437 SER B N 1
ATOM 6172 C CA . SER B 1 434 ? -81.139 24.302 25.705 1.00 70.06 437 SER B CA 1
ATOM 6173 C C . SER B 1 434 ? -80.295 24.592 24.469 1.00 71.63 437 SER B C 1
ATOM 6174 O O . SER B 1 434 ? -80.199 23.763 23.563 1.00 68.35 437 SER B O 1
ATOM 6177 N N . HIS B 1 435 ? -79.673 25.765 24.443 1.00 74.00 438 HIS B N 1
ATOM 6178 C CA . HIS B 1 435 ? -78.972 26.234 23.253 1.00 88.39 438 HIS B CA 1
ATOM 6179 C C . HIS B 1 435 ? -77.456 26.034 23.309 1.00 84.14 438 HIS B C 1
ATOM 6180 O O . HIS B 1 435 ? -76.854 25.506 22.372 1.00 78.07 438 HIS B O 1
ATOM 6187 N N . ILE B 1 436 ? -76.850 26.459 24.412 1.00 74.51 439 ILE B N 1
ATOM 6188 C CA . ILE B 1 436 ? -75.397 26.500 24.530 1.00 64.54 439 ILE B CA 1
ATOM 6189 C C . ILE B 1 436 ? -74.716 25.141 24.383 1.00 55.41 439 ILE B C 1
ATOM 6190 O O . ILE B 1 436 ? -75.271 24.106 24.758 1.00 57.69 439 ILE B O 1
ATOM 6195 N N . ARG B 1 437 ? -73.507 25.161 23.830 1.00 44.62 440 ARG B N 1
ATOM 6196 C CA . ARG B 1 437 ? -72.644 23.988 23.812 1.00 43.95 440 ARG B CA 1
ATOM 6197 C C . ARG B 1 437 ? -72.330 23.554 25.238 1.00 47.27 440 ARG B C 1
ATOM 6198 O O . ARG B 1 437 ? -72.008 24.379 26.094 1.00 40.97 440 ARG B O 1
ATOM 6206 N N . ILE B 1 438 ? -72.420 22.257 25.494 1.00 45.18 441 ILE B N 1
ATOM 6207 C CA . ILE B 1 438 ? -72.035 21.724 26.792 1.00 38.90 441 ILE B CA 1
ATOM 6208 C C . ILE B 1 438 ? -71.039 20.591 26.598 1.00 39.24 441 ILE B C 1
ATOM 6209 O O . ILE B 1 438 ? -71.380 19.531 26.078 1.00 55.21 441 ILE B O 1
ATOM 6214 N N . VAL B 1 439 ? -69.797 20.835 26.992 1.00 39.07 442 VAL B N 1
ATOM 6215 C CA . VAL B 1 439 ? -68.762 19.814 26.943 1.00 41.95 442 VAL B CA 1
ATOM 6216 C C . VAL B 1 439 ? -68.446 19.383 28.366 1.00 40.84 442 VAL B C 1
ATOM 6217 O O . VAL B 1 439 ? -68.192 20.222 29.230 1.00 46.19 442 VAL B O 1
ATOM 6221 N N . ALA B 1 440 ? -68.477 18.079 28.613 1.00 30.78 443 ALA B N 1
ATOM 6222 C CA . ALA B 1 440 ? -68.288 17.565 29.963 1.00 32.75 443 ALA B CA 1
ATOM 6223 C C . ALA B 1 440 ? -67.149 16.560 30.045 1.00 39.17 443 ALA B C 1
ATOM 6224 O O . ALA B 1 440 ? -66.820 15.889 29.066 1.00 46.17 443 ALA B O 1
ATOM 6226 N N . ARG B 1 441 ? -66.557 16.458 31.229 1.00 34.35 444 ARG B N 1
ATOM 6227 C CA . ARG B 1 441 ? -65.459 15.531 31.462 1.00 34.14 444 ARG B CA 1
ATOM 6228 C C . ARG B 1 441 ? -65.889 14.349 32.322 1.00 46.74 444 ARG B C 1
ATOM 6229 O O . ARG B 1 441 ? -66.590 14.514 33.325 1.00 34.21 444 ARG B O 1
ATOM 6237 N N . ALA B 1 442 ? -65.468 13.155 31.916 1.00 53.21 445 ALA B N 1
ATOM 6238 C CA . ALA B 1 442 ? -65.721 11.946 32.687 1.00 42.74 445 ALA B CA 1
ATOM 6239 C C . ALA B 1 442 ? -64.425 11.428 33.299 1.00 47.60 445 ALA B C 1
ATOM 6240 O O . ALA B 1 442 ? -63.457 11.159 32.590 1.00 58.27 445 ALA B O 1
ATOM 6242 N N . ASN B 1 443 ? -64.412 11.301 34.620 1.00 44.29 446 ASN B N 1
ATOM 6243 C CA . ASN B 1 443 ? -63.253 10.776 35.327 1.00 45.78 446 ASN B CA 1
ATOM 6244 C C . ASN B 1 443 ? -63.148 9.270 35.156 1.00 52.19 446 ASN B C 1
ATOM 6245 O O . ASN B 1 443 ? -62.059 8.701 35.217 1.00 65.86 446 ASN B O 1
ATOM 6250 N N . GLY B 1 444 ? -64.294 8.634 34.938 1.00 48.31 447 GLY B N 1
ATOM 6251 C CA . GLY B 1 444 ? -64.360 7.207 34.689 1.00 46.49 447 GLY B CA 1
ATOM 6252 C C . GLY B 1 444 ? -65.328 6.920 33.560 1.00 56.72 447 GLY B C 1
ATOM 6253 O O . GLY B 1 444 ? -66.322 7.627 33.389 1.00 61.10 447 GLY B O 1
ATOM 6254 N N . GLU B 1 445 ? -65.044 5.880 32.785 1.00 53.35 448 GLU B N 1
ATOM 6255 C CA . GLU B 1 445 ? -65.840 5.580 31.602 1.00 58.93 448 GLU B CA 1
ATOM 6256 C C . GLU B 1 445 ? -67.226 5.035 31.934 1.00 54.85 448 GLU B C 1
ATOM 6257 O O . GLU B 1 445 ? -68.100 4.983 31.067 1.00 56.88 448 GLU B O 1
ATOM 6263 N N . GLU B 1 446 ? -67.431 4.641 33.187 1.00 50.93 449 GLU B N 1
ATOM 6264 C CA . GLU B 1 446 ? -68.736 4.139 33.612 1.00 51.19 449 GLU B CA 1
ATOM 6265 C C . GLU B 1 446 ? -69.758 5.270 33.718 1.00 44.55 449 GLU B C 1
ATOM 6266 O O . GLU B 1 446 ? -70.927 5.032 34.017 1.00 41.34 449 GLU B O 1
ATOM 6272 N N . ASN B 1 447 ? -69.309 6.496 33.455 1.00 41.74 450 ASN B N 1
ATOM 6273 C CA . ASN B 1 447 ? -70.159 7.679 33.572 1.00 40.22 450 ASN B CA 1
ATOM 6274 C C . ASN B 1 447 ? -70.325 8.458 32.266 1.00 43.33 450 ASN B C 1
ATOM 6275 O O . ASN B 1 447 ? -71.099 9.413 32.206 1.00 44.89 450 ASN B O 1
ATOM 6280 N N . VAL B 1 448 ? -69.610 8.045 31.223 1.00 47.32 451 VAL B N 1
ATOM 6281 C CA . VAL B 1 448 ? -69.660 8.744 29.939 1.00 45.69 451 VAL B CA 1
ATOM 6282 C C . VAL B 1 448 ? -71.068 8.813 29.346 1.00 44.28 451 VAL B C 1
ATOM 6283 O O . VAL B 1 448 ? -71.517 9.881 28.926 1.00 44.98 451 VAL B O 1
ATOM 6287 N N . ASP B 1 449 ? -71.762 7.680 29.316 1.00 42.20 452 ASP B N 1
ATOM 6288 C CA . ASP B 1 449 ? -73.087 7.618 28.699 1.00 47.29 452 ASP B CA 1
ATOM 6289 C C . ASP B 1 449 ? -74.104 8.519 29.391 1.00 45.84 452 ASP B C 1
ATOM 6290 O O . ASP B 1 449 ? -74.949 9.133 28.740 1.00 47.10 452 ASP B O 1
ATOM 6295 N N . GLN B 1 450 ? -74.022 8.592 30.713 1.00 41.31 453 GLN B N 1
ATOM 6296 C CA . GLN B 1 450 ? -74.963 9.384 31.492 1.00 35.35 453 GLN B CA 1
ATOM 6297 C C . GLN B 1 450 ? -74.764 10.884 31.259 1.00 44.52 453 GLN B C 1
ATOM 6298 O O . GLN B 1 450 ? -75.717 11.659 31.309 1.00 47.96 453 GLN B O 1
ATOM 6304 N N . LEU B 1 451 ? -73.525 11.293 30.999 1.00 32.47 454 LEU B N 1
ATOM 6305 C CA . LEU B 1 451 ? -73.260 12.682 30.661 1.00 31.07 454 LEU B CA 1
ATOM 6306 C C . LEU B 1 451 ? -73.938 13.038 29.340 1.00 38.62 454 LEU B C 1
ATOM 6307 O O . LEU B 1 451 ? -74.510 14.119 29.196 1.00 36.77 454 LEU B O 1
ATOM 6312 N N . TYR B 1 452 ? -73.893 12.119 28.382 1.00 36.73 455 TYR B N 1
ATOM 6313 C CA . TYR B 1 452 ? -74.612 12.313 27.129 1.00 32.37 455 TYR B CA 1
ATOM 6314 C C . TYR B 1 452 ? -76.115 12.346 27.374 1.00 38.92 455 TYR B C 1
ATOM 6315 O O . TYR B 1 452 ? -76.816 13.222 26.869 1.00 52.89 455 TYR B O 1
ATOM 6324 N N . ALA B 1 453 ? -76.602 11.393 28.162 1.00 33.47 456 ALA B N 1
ATOM 6325 C CA . ALA B 1 453 ? -78.021 11.319 28.491 1.00 34.12 456 ALA B CA 1
ATOM 6326 C C . ALA B 1 453 ? -78.502 12.568 29.229 1.00 36.99 456 ALA B C 1
ATOM 6327 O O . ALA B 1 453 ? -79.674 12.927 29.152 1.00 43.77 456 ALA B O 1
ATOM 6329 N N . ALA B 1 454 ? -77.593 13.224 29.945 1.00 41.91 457 ALA B N 1
ATOM 6330 C CA . ALA B 1 454 ? -77.931 14.428 30.701 1.00 39.72 457 ALA B CA 1
ATOM 6331 C C . ALA B 1 454 ? -78.044 15.667 29.808 1.00 48.03 457 ALA B C 1
ATOM 6332 O O . ALA B 1 454 ? -78.641 16.668 30.205 1.00 49.13 457 ALA B O 1
ATOM 6334 N N . GLY B 1 455 ? -77.467 15.597 28.611 1.00 34.82 458 GLY B N 1
ATOM 6335 C CA . GLY B 1 455 ? -77.583 16.677 27.650 1.00 31.29 458 GLY B CA 1
ATOM 6336 C C . GLY B 1 455 ? -76.269 17.235 27.126 1.00 37.52 458 GLY B C 1
ATOM 6337 O O . GLY B 1 455 ? -76.251 18.279 26.475 1.00 48.59 458 GLY B O 1
ATOM 6338 N N . ALA B 1 456 ? -75.166 16.548 27.401 1.00 32.20 459 ALA B N 1
ATOM 6339 C CA . ALA B 1 456 ? -73.859 17.014 26.944 1.00 41.14 459 ALA B CA 1
ATOM 6340 C C . ALA B 1 456 ? -73.710 16.856 25.436 1.00 47.79 459 ALA B C 1
ATOM 6341 O O . ALA B 1 456 ? -74.132 15.851 24.869 1.00 53.34 459 ALA B O 1
ATOM 6343 N N . ASP B 1 457 ? -73.102 17.847 24.789 1.00 44.13 460 ASP B N 1
ATOM 6344 C CA . ASP B 1 457 ? -72.865 17.784 23.349 1.00 41.18 460 ASP B CA 1
ATOM 6345 C C . ASP B 1 457 ? -71.656 16.913 23.023 1.00 44.51 460 ASP B C 1
ATOM 6346 O O . ASP B 1 457 ? -71.573 16.326 21.948 1.00 55.04 460 ASP B O 1
ATOM 6351 N N . PHE B 1 458 ? -70.715 16.838 23.956 1.00 39.71 461 PHE B N 1
ATOM 6352 C CA . PHE B 1 458 ? -69.577 15.946 23.813 1.00 39.24 461 PHE B CA 1
ATOM 6353 C C . PHE B 1 458 ? -69.001 15.604 25.180 1.00 44.27 461 PHE B C 1
ATOM 6354 O O . PHE B 1 458 ? -69.037 16.422 26.098 1.00 47.30 461 PHE B O 1
ATOM 6362 N N . VAL B 1 459 ? -68.477 14.390 25.313 1.00 34.29 462 VAL B N 1
ATOM 6363 C CA . VAL B 1 459 ? -67.871 13.962 26.566 1.00 33.24 462 VAL B CA 1
ATOM 6364 C C . VAL B 1 459 ? -66.423 13.528 26.356 1.00 43.43 462 VAL B C 1
ATOM 6365 O O . VAL B 1 459 ? -66.137 12.684 25.509 1.00 48.61 462 VAL B O 1
ATOM 6369 N N . VAL B 1 460 ? -65.512 14.124 27.123 1.00 45.98 463 VAL B N 1
ATOM 6370 C CA . VAL B 1 460 ? -64.106 13.740 27.084 1.00 39.29 463 VAL B CA 1
ATOM 6371 C C . VAL B 1 460 ? -63.785 12.826 28.258 1.00 41.28 463 VAL B C 1
ATOM 6372 O O . VAL B 1 460 ? -63.926 13.217 29.414 1.00 43.19 463 VAL B O 1
ATOM 6376 N N . SER B 1 461 ? -63.355 11.608 27.953 1.00 42.76 464 SER B N 1
ATOM 6377 C CA . SER B 1 461 ? -63.079 10.615 28.982 1.00 45.76 464 SER B CA 1
ATOM 6378 C C . SER B 1 461 ? -61.589 10.490 29.280 1.00 47.24 464 SER B C 1
ATOM 6379 O O . SER B 1 461 ? -60.811 10.085 28.417 1.00 49.63 464 SER B O 1
ATOM 6382 N N . ASN B 1 462 ? -61.201 10.834 30.506 1.00 48.08 465 ASN B N 1
ATOM 6383 C CA . ASN B 1 462 ? -59.816 10.688 30.953 1.00 53.94 465 ASN B CA 1
ATOM 6384 C C . ASN B 1 462 ? -59.247 9.312 30.638 1.00 54.15 465 ASN B C 1
ATOM 6385 O O . ASN B 1 462 ? -58.190 9.187 30.023 1.00 52.46 465 ASN B O 1
ATOM 6390 N N . ALA B 1 463 ? -59.962 8.281 31.074 1.00 45.11 466 ALA B N 1
ATOM 6391 C CA . ALA B 1 463 ? -59.504 6.907 30.943 1.00 46.87 466 ALA B CA 1
ATOM 6392 C C . ALA B 1 463 ? -59.202 6.514 29.502 1.00 46.15 466 ALA B C 1
ATOM 6393 O O . ALA B 1 463 ? -58.131 5.987 29.212 1.00 61.20 466 ALA B O 1
ATOM 6395 N N . SER B 1 464 ? -60.147 6.767 28.603 1.00 40.33 467 SER B N 1
ATOM 6396 C CA . SER B 1 464 ? -59.996 6.345 27.212 1.00 46.28 467 SER B CA 1
ATOM 6397 C C . SER B 1 464 ? -58.948 7.162 26.447 1.00 44.29 467 SER B C 1
ATOM 6398 O O . SER B 1 464 ? -58.181 6.613 25.656 1.00 46.06 467 SER B O 1
ATOM 6401 N N . VAL B 1 465 ? -58.910 8.468 26.682 1.00 29.60 468 VAL B N 1
ATOM 6402 C CA . VAL B 1 465 ? -57.897 9.299 26.045 1.00 46.89 468 VAL B CA 1
ATOM 6403 C C . VAL B 1 465 ? -56.508 8.885 26.515 1.00 59.25 468 VAL B C 1
ATOM 6404 O O . VAL B 1 465 ? -55.611 8.650 25.703 1.00 68.78 468 VAL B O 1
ATOM 6408 N N . GLY B 1 466 ? -56.340 8.793 27.831 1.00 47.29 469 GLY B N 1
ATOM 6409 C CA . GLY B 1 466 ? -55.088 8.342 28.408 1.00 45.82 469 GLY B CA 1
ATOM 6410 C C . GLY B 1 466 ? -54.671 6.977 27.891 1.00 47.83 469 GLY B C 1
ATOM 6411 O O . GLY B 1 466 ? -53.542 6.790 27.439 1.00 59.19 469 GLY B O 1
ATOM 6412 N N . ALA B 1 467 ? -55.591 6.021 27.949 1.00 42.55 470 ALA B N 1
ATOM 6413 C CA . ALA B 1 467 ? -55.303 4.656 27.525 1.00 41.14 470 ALA B CA 1
ATOM 6414 C C . ALA B 1 467 ? -54.950 4.576 26.045 1.00 46.27 470 ALA B C 1
ATOM 6415 O O . ALA B 1 467 ? -53.996 3.899 25.669 1.00 54.27 470 ALA B O 1
ATOM 6417 N N . ASN B 1 468 ? -55.719 5.266 25.207 1.00 43.85 471 ASN B N 1
ATOM 6418 C CA . ASN B 1 468 ? -55.457 5.271 23.771 1.00 46.14 471 ASN B CA 1
ATOM 6419 C C . ASN B 1 468 ? -54.077 5.814 23.439 1.00 40.24 471 ASN B C 1
ATOM 6420 O O . ASN B 1 468 ? -53.367 5.258 22.605 1.00 53.31 471 ASN B O 1
ATOM 6425 N N . ILE B 1 469 ? -53.699 6.906 24.092 1.00 39.47 472 ILE B N 1
ATOM 6426 C CA . ILE B 1 469 ? -52.399 7.510 23.842 1.00 45.00 472 ILE B CA 1
ATOM 6427 C C . ILE B 1 469 ? -51.289 6.557 24.274 1.00 53.48 472 ILE B C 1
ATOM 6428 O O . ILE B 1 469 ? -50.494 6.109 23.448 1.00 61.78 472 ILE B O 1
ATOM 6433 N N . LEU B 1 470 ? -51.249 6.233 25.562 1.00 48.48 473 LEU B N 1
ATOM 6434 C CA . LEU B 1 470 ? -50.242 5.309 26.077 1.00 47.76 473 LEU B CA 1
ATOM 6435 C C . LEU B 1 470 ? -50.248 4.000 25.299 1.00 47.44 473 LEU B C 1
ATOM 6436 O O . LEU B 1 470 ? -49.192 3.471 24.957 1.00 55.42 473 LEU B O 1
ATOM 6441 N N . GLY B 1 471 ? -51.441 3.483 25.024 1.00 39.34 474 GLY B N 1
ATOM 6442 C CA . GLY B 1 471 ? -51.583 2.238 24.289 1.00 45.99 474 GLY B CA 1
ATOM 6443 C C . GLY B 1 471 ? -50.877 2.281 22.947 1.00 57.01 474 GLY B C 1
ATOM 6444 O O . GLY B 1 471 ? -50.093 1.388 22.614 1.00 60.26 474 GLY B O 1
ATOM 6445 N N . ASN B 1 472 ? -51.153 3.327 22.176 1.00 45.84 475 ASN B N 1
ATOM 6446 C CA . ASN B 1 472 ? -50.531 3.500 20.872 1.00 52.88 475 ASN B CA 1
ATOM 6447 C C . ASN B 1 472 ? -49.025 3.705 20.970 1.00 58.35 475 ASN B C 1
ATOM 6448 O O . ASN B 1 472 ? -48.263 3.163 20.173 1.00 68.54 475 ASN B O 1
ATOM 6453 N N . LEU B 1 473 ? -48.599 4.489 21.952 1.00 55.35 476 LEU B N 1
ATOM 6454 C CA . LEU B 1 473 ? -47.180 4.693 22.192 1.00 51.33 476 LEU B CA 1
ATOM 6455 C C . LEU B 1 473 ? -46.495 3.357 22.465 1.00 60.58 476 LEU B C 1
ATOM 6456 O O . LEU B 1 473 ? -45.333 3.159 22.111 1.00 55.20 476 LEU B O 1
ATOM 6461 N N . LEU B 1 474 ? -47.229 2.438 23.087 1.00 67.05 477 LEU B N 1
ATOM 6462 C CA . LEU B 1 474 ? -46.705 1.110 23.389 1.00 61.28 477 LEU B CA 1
ATOM 6463 C C . LEU B 1 474 ? -46.633 0.213 22.156 1.00 70.41 477 LEU B C 1
ATOM 6464 O O . LEU B 1 474 ? -45.554 -0.229 21.773 1.00 75.77 477 LEU B O 1
ATOM 6469 N N . GLU B 1 475 ? -47.781 -0.057 21.540 1.00 78.47 478 GLU B N 1
ATOM 6470 C CA . GLU B 1 475 ? -47.828 -0.942 20.377 1.00 86.11 478 GLU B CA 1
ATOM 6471 C C . GLU B 1 475 ? -46.883 -0.492 19.269 1.00 85.97 478 GLU B C 1
ATOM 6472 O O . GLU B 1 475 ? -46.243 -1.316 18.618 1.00 91.00 478 GLU B O 1
ATOM 6478 N N . HIS B 1 476 ? -46.798 0.816 19.056 1.00 83.66 479 HIS B N 1
ATOM 6479 C CA . HIS B 1 476 ? -45.915 1.357 18.032 1.00 93.08 479 HIS B CA 1
ATOM 6480 C C . HIS B 1 476 ? -44.543 1.698 18.605 1.00 105.40 479 HIS B C 1
ATOM 6481 O O . HIS B 1 476 ? -43.865 2.591 18.105 1.00 97.31 479 HIS B O 1
ATOM 6488 N N . LYS B 1 477 ? -44.141 0.985 19.654 1.00 123.47 480 LYS B N 1
ATOM 6489 C CA . LYS B 1 477 ? -42.829 1.190 20.263 1.00 131.47 480 LYS B CA 1
ATOM 6490 C C . LYS B 1 477 ? -41.709 0.853 19.289 1.00 143.88 480 LYS B C 1
ATOM 6491 O O . LYS B 1 477 ? -40.712 1.569 19.211 1.00 147.39 480 LYS B O 1
ATOM 6497 N N . GLU B 1 478 ? -41.881 -0.238 18.548 1.00 171.21 481 GLU B N 1
ATOM 6498 C CA . GLU B 1 478 ? -40.874 -0.676 17.587 1.00 177.73 481 GLU B CA 1
ATOM 6499 C C . GLU B 1 478 ? -40.610 0.409 16.547 1.00 183.45 481 GLU B C 1
ATOM 6500 O O . GLU B 1 478 ? -39.621 0.357 15.816 1.00 185.35 481 GLU B O 1
ATOM 6506 N N . SER B 1 479 ? -41.505 1.390 16.488 1.00 186.40 482 SER B N 1
ATOM 6507 C CA . SER B 1 479 ? -41.346 2.525 15.590 1.00 191.92 482 SER B CA 1
ATOM 6508 C C . SER B 1 479 ? -41.698 3.826 16.307 1.00 207.90 482 SER B C 1
ATOM 6509 O O . SER B 1 479 ? -42.012 4.832 15.671 1.00 211.99 482 SER B O 1
ATOM 6512 N N . ALA B 1 480 ? -41.643 3.797 17.636 1.00 215.75 483 ALA B N 1
ATOM 6513 C CA . ALA B 1 480 ? -41.942 4.974 18.447 1.00 219.76 483 ALA B CA 1
ATOM 6514 C C . ALA B 1 480 ? -40.716 5.867 18.563 1.00 225.85 483 ALA B C 1
ATOM 6515 O O . ALA B 1 480 ? -40.713 6.996 18.075 1.00 226.45 483 ALA B O 1
ATOM 6517 N N . PHE B 1 481 ? -39.677 5.356 19.216 1.00 228.76 484 PHE B N 1
ATOM 6518 C CA . PHE B 1 481 ? -38.413 6.074 19.311 1.00 228.91 484 PHE B CA 1
ATOM 6519 C C . PHE B 1 481 ? -37.796 6.246 17.928 1.00 227.16 484 PHE B C 1
ATOM 6520 O O . PHE B 1 481 ? -36.973 7.135 17.710 1.00 228.69 484 PHE B O 1
ATOM 6528 N N . LEU B 1 482 ? -38.200 5.388 16.995 1.00 223.51 485 LEU B N 1
ATOM 6529 C CA . LEU B 1 482 ? -37.803 5.535 15.601 1.00 220.73 485 LEU B CA 1
ATOM 6530 C C . LEU B 1 482 ? -38.445 6.784 15.011 1.00 216.45 485 LEU B C 1
ATOM 6531 O O . LEU B 1 482 ? -37.752 7.734 14.651 1.00 217.39 485 LEU B O 1
ATOM 6536 N N . SER B 1 483 ? -39.772 6.780 14.925 1.00 212.59 486 SER B N 1
ATOM 6537 C CA . SER B 1 483 ? -40.513 7.933 14.425 1.00 208.54 486 SER B CA 1
ATOM 6538 C C . SER B 1 483 ? -40.255 9.154 15.306 1.00 220.10 486 SER B C 1
ATOM 6539 O O . SER B 1 483 ? -40.572 10.283 14.930 1.00 221.51 486 SER B O 1
ATOM 6542 N N . GLU B 1 484 ? -39.681 8.912 16.481 1.00 227.01 487 GLU B N 1
ATOM 6543 C CA . GLU B 1 484 ? -39.264 9.983 17.380 1.00 231.97 487 GLU B CA 1
ATOM 6544 C C . GLU B 1 484 ? -37.950 10.589 16.901 1.00 227.02 487 GLU B C 1
ATOM 6545 O O . GLU B 1 484 ? -36.940 9.894 16.785 1.00 227.42 487 GLU B O 1
ATOM 6551 N N . GLY B 1 485 ? -37.969 11.889 16.626 1.00 218.99 488 GLY B N 1
ATOM 6552 C CA . GLY B 1 485 ? -36.808 12.568 16.083 1.00 208.23 488 GLY B CA 1
ATOM 6553 C C . GLY B 1 485 ? -36.845 12.567 14.567 1.00 195.65 488 GLY B C 1
ATOM 6554 O O . GLY B 1 485 ? -36.217 13.403 13.917 1.00 193.30 488 GLY B O 1
ATOM 6555 N N . MET B 1 486 ? -37.589 11.619 14.005 1.00 185.02 489 MET B N 1
ATOM 6556 C CA . MET B 1 486 ? -37.758 11.529 12.560 1.00 171.46 489 MET B CA 1
ATOM 6557 C C . MET B 1 486 ? -38.820 12.499 12.055 1.00 152.81 489 MET B C 1
ATOM 6558 O O . MET B 1 486 ? -39.198 13.441 12.752 1.00 146.88 489 MET B O 1
ATOM 6563 N N . ALA B 1 487 ? -39.304 12.254 10.842 1.00 142.88 490 ALA B N 1
ATOM 6564 C CA . ALA B 1 487 ? -40.249 13.158 10.200 1.00 131.57 490 ALA B CA 1
ATOM 6565 C C . ALA B 1 487 ? -41.277 12.425 9.346 1.00 124.36 490 ALA B C 1
ATOM 6566 O O . ALA B 1 487 ? -41.019 11.334 8.836 1.00 122.47 490 ALA B O 1
ATOM 6568 N N . VAL B 1 488 ? -42.447 13.038 9.198 1.00 117.71 491 VAL B N 1
ATOM 6569 C CA . VAL B 1 488 ? -43.463 12.556 8.273 1.00 106.83 491 VAL B CA 1
ATOM 6570 C C . VAL B 1 488 ? -43.615 13.555 7.125 1.00 98.19 491 VAL B C 1
ATOM 6571 O O . VAL B 1 488 ? -43.819 14.748 7.352 1.00 85.86 491 VAL B O 1
ATOM 6575 N N . PHE B 1 489 ? -43.495 13.069 5.894 1.00 102.24 492 PHE B N 1
ATOM 6576 C CA . PHE B 1 489 ? -43.580 13.940 4.725 1.00 108.79 492 PHE B CA 1
ATOM 6577 C C . PHE B 1 489 ? -44.468 13.356 3.628 1.00 103.64 492 PHE B C 1
ATOM 6578 O O . PHE B 1 489 ? -44.777 12.165 3.628 1.00 95.43 492 PHE B O 1
ATOM 6586 N N . ARG B 1 490 ? -44.875 14.208 2.693 1.00 100.78 493 ARG B N 1
ATOM 6587 C CA . ARG B 1 490 ? -45.726 13.791 1.588 1.00 93.59 493 ARG B CA 1
ATOM 6588 C C . ARG B 1 490 ? -45.033 14.051 0.256 1.00 87.75 493 ARG B C 1
ATOM 6589 O O . ARG B 1 490 ? -44.379 15.077 0.080 1.00 77.07 493 ARG B O 1
ATOM 6597 N N . ARG B 1 491 ? -45.181 13.118 -0.679 1.00 104.48 494 ARG B N 1
ATOM 6598 C CA . ARG B 1 491 ? -44.555 13.239 -1.991 1.00 110.53 494 ARG B CA 1
ATOM 6599 C C . ARG B 1 491 ? -45.497 12.819 -3.113 1.00 120.68 494 ARG B C 1
ATOM 6600 O O . ARG B 1 491 ? -46.077 11.734 -3.069 1.00 116.62 494 ARG B O 1
ATOM 6608 N N . PRO B 1 492 ? -45.655 13.685 -4.124 1.00 134.40 495 PRO B N 1
ATOM 6609 C CA . PRO B 1 492 ? -46.418 13.338 -5.327 1.00 145.65 495 PRO B CA 1
ATOM 6610 C C . PRO B 1 492 ? -45.745 12.189 -6.073 1.00 161.78 495 PRO B C 1
ATOM 6611 O O . PRO B 1 492 ? -44.664 12.376 -6.632 1.00 166.65 495 PRO B O 1
ATOM 6615 N N . LEU B 1 493 ? -46.378 11.019 -6.072 1.00 168.47 496 LEU B N 1
ATOM 6616 C CA . LEU B 1 493 ? -45.827 9.835 -6.727 1.00 170.87 496 LEU B CA 1
ATOM 6617 C C . LEU B 1 493 ? -45.296 10.161 -8.121 1.00 171.53 496 LEU B C 1
ATOM 6618 O O . LEU B 1 493 ? -46.050 10.594 -8.993 1.00 169.35 496 LEU B O 1
ATOM 6623 N N . PRO B 1 494 ? -43.986 9.956 -8.331 1.00 172.34 497 PRO B N 1
ATOM 6624 C CA . PRO B 1 494 ? -43.350 10.220 -9.626 1.00 174.99 497 PRO B CA 1
ATOM 6625 C C . PRO B 1 494 ? -43.949 9.355 -10.730 1.00 175.68 497 PRO B C 1
ATOM 6626 O O . PRO B 1 494 ? -44.029 8.137 -10.570 1.00 178.79 497 PRO B O 1
ATOM 6630 N N . PRO B 1 495 ? -44.368 9.983 -11.840 1.00 169.28 498 PRO B N 1
ATOM 6631 C CA . PRO B 1 495 ? -44.989 9.300 -12.981 1.00 164.27 498 PRO B CA 1
ATOM 6632 C C . PRO B 1 495 ? -44.147 8.140 -13.514 1.00 160.30 498 PRO B C 1
ATOM 6633 O O . PRO B 1 495 ? -44.627 7.372 -14.349 1.00 154.61 498 PRO B O 1
ATOM 6637 N N . ALA B 1 496 ? -42.913 8.019 -13.035 1.00 160.78 499 ALA B N 1
ATOM 6638 C CA . ALA B 1 496 ? -42.019 6.948 -13.465 1.00 161.77 499 ALA B CA 1
ATOM 6639 C C . ALA B 1 496 ? -42.435 5.594 -12.894 1.00 164.89 499 ALA B C 1
ATOM 6640 O O . ALA B 1 496 ? -42.237 4.557 -13.528 1.00 164.58 499 ALA B O 1
ATOM 6642 N N . MET B 1 497 ? -43.010 5.609 -11.695 1.00 166.30 500 MET B N 1
ATOM 6643 C CA . MET B 1 497 ? -43.448 4.383 -11.036 1.00 163.31 500 MET B CA 1
ATOM 6644 C C . MET B 1 497 ? -44.944 4.152 -11.228 1.00 159.73 500 MET B C 1
ATOM 6645 O O . MET B 1 497 ? -45.580 3.460 -10.433 1.00 159.53 500 MET B O 1
ATOM 6650 N N . ALA B 1 498 ? -45.498 4.736 -12.286 1.00 156.51 501 ALA B N 1
ATOM 6651 C CA . ALA B 1 498 ? -46.924 4.617 -12.573 1.00 148.99 501 ALA B CA 1
ATOM 6652 C C . ALA B 1 498 ? -47.290 3.216 -13.055 1.00 144.32 501 ALA B C 1
ATOM 6653 O O . ALA B 1 498 ? -47.307 2.947 -14.257 1.00 142.26 501 ALA B O 1
ATOM 6655 N N . GLY B 1 499 ? -47.583 2.328 -12.110 1.00 137.35 502 GLY B N 1
ATOM 6656 C CA . GLY B 1 499 ? -47.970 0.967 -12.434 1.00 128.51 502 GLY B CA 1
ATOM 6657 C C . GLY B 1 499 ? -47.106 -0.076 -11.752 1.00 124.31 502 GLY B C 1
ATOM 6658 O O . GLY B 1 499 ? -47.311 -1.276 -11.929 1.00 121.21 502 GLY B O 1
ATOM 6659 N N . LYS B 1 500 ? -46.137 0.381 -10.966 1.00 124.29 503 LYS B N 1
ATOM 6660 C CA . LYS B 1 500 ? -45.220 -0.525 -10.283 1.00 127.77 503 LYS B CA 1
ATOM 6661 C C . LYS B 1 500 ? -45.677 -0.813 -8.855 1.00 124.80 503 LYS B C 1
ATOM 6662 O O . LYS B 1 500 ? -46.338 0.012 -8.225 1.00 124.58 503 LYS B O 1
ATOM 6668 N N . THR B 1 501 ? -45.320 -1.991 -8.353 1.00 121.07 504 THR B N 1
ATOM 6669 C CA . THR B 1 501 ? -45.707 -2.415 -7.011 1.00 120.87 504 THR B CA 1
ATOM 6670 C C . THR B 1 501 ? -44.713 -1.916 -5.961 1.00 121.80 504 THR B C 1
ATOM 6671 O O . THR B 1 501 ? -43.528 -1.761 -6.250 1.00 124.29 504 THR B O 1
ATOM 6675 N N . ILE B 1 502 ? -45.203 -1.654 -4.750 1.00 117.56 505 ILE B N 1
ATOM 6676 C CA . ILE B 1 502 ? -44.359 -1.149 -3.666 1.00 119.93 505 ILE B CA 1
ATOM 6677 C C . ILE B 1 502 ? -43.110 -2.003 -3.459 1.00 128.05 505 ILE B C 1
ATOM 6678 O O . ILE B 1 502 ? -42.010 -1.477 -3.283 1.00 128.38 505 ILE B O 1
ATOM 6683 N N . ALA B 1 503 ? -43.286 -3.320 -3.481 1.00 137.24 506 ALA B N 1
ATOM 6684 C CA . ALA B 1 503 ? -42.169 -4.244 -3.328 1.00 144.30 506 ALA B CA 1
ATOM 6685 C C . ALA B 1 503 ? -41.264 -4.221 -4.557 1.00 150.75 506 ALA B C 1
ATOM 6686 O O . ALA B 1 503 ? -40.076 -4.531 -4.472 1.00 146.55 506 ALA B O 1
ATOM 6688 N N . GLU B 1 504 ? -41.836 -3.849 -5.699 1.00 158.77 507 GLU B N 1
ATOM 6689 C CA . GLU B 1 504 ? -41.095 -3.797 -6.956 1.00 161.88 507 GLU B CA 1
ATOM 6690 C C . GLU B 1 504 ? -40.263 -2.523 -7.078 1.00 168.93 507 GLU B C 1
ATOM 6691 O O . GLU B 1 504 ? -39.176 -2.536 -7.655 1.00 173.64 507 GLU B O 1
ATOM 6697 N N . THR B 1 505 ? -40.781 -1.425 -6.537 1.00 170.26 508 THR B N 1
ATOM 6698 C CA . THR B 1 505 ? -40.092 -0.140 -6.598 1.00 166.79 508 THR B CA 1
ATOM 6699 C C . THR B 1 505 ? -38.836 -0.144 -5.733 1.00 163.71 508 THR B C 1
ATOM 6700 O O . THR B 1 505 ? -37.879 0.580 -6.009 1.00 161.18 508 THR B O 1
ATOM 6704 N N . ARG B 1 506 ? -38.844 -0.974 -4.694 1.00 161.16 509 ARG B N 1
ATOM 6705 C CA . ARG B 1 506 ? -37.745 -1.012 -3.737 1.00 158.08 509 ARG B CA 1
ATOM 6706 C C . ARG B 1 506 ? -37.408 0.397 -3.259 1.00 158.08 509 ARG B C 1
ATOM 6707 O O . ARG B 1 506 ? -36.291 0.879 -3.445 1.00 161.71 509 ARG B O 1
ATOM 6715 N N . LEU B 1 507 ? -38.389 1.051 -2.644 1.00 154.24 510 LEU B N 1
ATOM 6716 C CA . LEU B 1 507 ? -38.244 2.430 -2.189 1.00 151.79 510 LEU B CA 1
ATOM 6717 C C . LEU B 1 507 ? -37.405 2.539 -0.916 1.00 160.43 510 LEU B C 1
ATOM 6718 O O . LEU B 1 507 ? -36.482 3.349 -0.841 1.00 164.34 510 LEU B O 1
ATOM 6723 N N . ARG B 1 508 ? -37.731 1.722 0.081 1.00 163.65 511 ARG B N 1
ATOM 6724 C CA . ARG B 1 508 ? -37.032 1.764 1.364 1.00 167.53 511 ARG B CA 1
ATOM 6725 C C . ARG B 1 508 ? -35.541 1.423 1.280 1.00 179.40 511 ARG B C 1
ATOM 6726 O O . ARG B 1 508 ? -34.715 2.125 1.862 1.00 182.35 511 ARG B O 1
ATOM 6734 N N . PRO B 1 509 ? -35.191 0.344 0.561 1.00 185.27 512 PRO B N 1
ATOM 6735 C CA . PRO B 1 509 ? -33.775 -0.034 0.464 1.00 186.82 512 PRO B CA 1
ATOM 6736 C C . PRO B 1 509 ? -32.910 1.069 -0.143 1.00 184.06 512 PRO B C 1
ATOM 6737 O O . PRO B 1 509 ? -31.705 1.106 0.104 1.00 185.08 512 PRO B O 1
ATOM 6741 N N . LEU B 1 510 ? -33.521 1.955 -0.923 1.00 180.51 513 LEU B N 1
ATOM 6742 C CA . LEU B 1 510 ? -32.794 3.052 -1.552 1.00 175.16 513 LEU B CA 1
ATOM 6743 C C . LEU B 1 510 ? -32.719 4.271 -0.638 1.00 166.44 513 LEU B C 1
ATOM 6744 O O . LEU B 1 510 ? -31.634 4.715 -0.260 1.00 163.00 513 LEU B O 1
ATOM 6749 N N . THR B 1 511 ? -33.885 4.806 -0.286 1.00 160.74 514 THR B N 1
ATOM 6750 C CA . THR B 1 511 ? -33.969 6.021 0.517 1.00 154.94 514 THR B CA 1
ATOM 6751 C C . THR B 1 511 ? -33.875 5.734 2.012 1.00 153.59 514 THR B C 1
ATOM 6752 O O . THR B 1 511 ? -33.026 6.292 2.708 1.00 153.22 514 THR B O 1
ATOM 6756 N N . GLY B 1 512 ? -34.754 4.867 2.502 1.00 154.39 515 GLY B N 1
ATOM 6757 C CA . GLY B 1 512 ? -34.771 4.514 3.909 1.00 158.76 515 GLY B CA 1
ATOM 6758 C C . GLY B 1 512 ? -36.093 4.845 4.572 1.00 161.41 515 GLY B C 1
ATOM 6759 O O . GLY B 1 512 ? -36.344 4.455 5.712 1.00 160.10 515 GLY B O 1
ATOM 6760 N N . CYS B 1 513 ? -36.942 5.570 3.851 1.00 161.89 516 CYS B N 1
ATOM 6761 C CA . CYS B 1 513 ? -38.253 5.949 4.363 1.00 155.55 516 CYS B CA 1
ATOM 6762 C C . CYS B 1 513 ? -39.236 4.786 4.261 1.00 153.87 516 CYS B C 1
ATOM 6763 O O . CYS B 1 513 ? -38.855 3.667 3.918 1.00 160.24 516 CYS B O 1
ATOM 6766 N N . SER B 1 514 ? -40.502 5.057 4.560 1.00 142.05 517 SER B N 1
ATOM 6767 C CA . SER B 1 514 ? -41.530 4.024 4.525 1.00 126.83 517 SER B CA 1
ATOM 6768 C C . SER B 1 514 ? -42.886 4.599 4.130 1.00 112.80 517 SER B C 1
ATOM 6769 O O . SER B 1 514 ? -43.286 5.655 4.618 1.00 103.73 517 SER B O 1
ATOM 6772 N N . ILE B 1 515 ? -43.586 3.895 3.244 1.00 108.92 518 ILE B N 1
ATOM 6773 C CA . ILE B 1 515 ? -44.907 4.321 2.792 1.00 109.02 518 ILE B CA 1
ATOM 6774 C C . ILE B 1 515 ? -45.973 4.070 3.857 1.00 103.97 518 ILE B C 1
ATOM 6775 O O . ILE B 1 515 ? -46.248 2.927 4.217 1.00 93.85 518 ILE B O 1
ATOM 6780 N N . VAL B 1 516 ? -46.571 5.150 4.351 1.00 107.95 519 VAL B N 1
ATOM 6781 C CA . VAL B 1 516 ? -47.571 5.063 5.408 1.00 104.54 519 VAL B CA 1
ATOM 6782 C C . VAL B 1 516 ? -48.970 5.352 4.867 1.00 109.11 519 VAL B C 1
ATOM 6783 O O . VAL B 1 516 ? -49.968 5.145 5.558 1.00 108.53 519 VAL B O 1
ATOM 6787 N N . ALA B 1 517 ? -49.037 5.826 3.626 1.00 107.99 520 ALA B N 1
ATOM 6788 C CA . ALA B 1 517 ? -50.320 6.133 3.002 1.00 105.71 520 ALA B CA 1
ATOM 6789 C C . ALA B 1 517 ? -50.202 6.352 1.496 1.00 107.76 520 ALA B C 1
ATOM 6790 O O . ALA B 1 517 ? -49.167 6.799 1.000 1.00 115.31 520 ALA B O 1
ATOM 6792 N N . ILE B 1 518 ? -51.274 6.028 0.778 1.00 101.26 521 ILE B N 1
ATOM 6793 C CA . ILE B 1 518 ? -51.362 6.274 -0.658 1.00 104.62 521 ILE B CA 1
ATOM 6794 C C . ILE B 1 518 ? -52.778 6.713 -1.016 1.00 110.57 521 ILE B C 1
ATOM 6795 O O . ILE B 1 518 ? -53.717 5.923 -0.930 1.00 121.32 521 ILE B O 1
ATOM 6800 N N . GLU B 1 519 ? -52.933 7.972 -1.413 1.00 106.48 522 GLU B N 1
ATOM 6801 C CA . GLU B 1 519 ? -54.251 8.496 -1.759 1.00 108.84 522 GLU B CA 1
ATOM 6802 C C . GLU B 1 519 ? -54.381 8.763 -3.256 1.00 117.87 522 GLU B C 1
ATOM 6803 O O . GLU B 1 519 ? -53.423 9.175 -3.908 1.00 117.18 522 GLU B O 1
ATOM 6809 N N . ALA B 1 520 ? -55.576 8.524 -3.789 1.00 125.70 523 ALA B N 1
ATOM 6810 C CA . ALA B 1 520 ? -55.845 8.713 -5.211 1.00 134.59 523 ALA B CA 1
ATOM 6811 C C . ALA B 1 520 ? -55.819 10.189 -5.593 1.00 145.17 523 ALA B C 1
ATOM 6812 O O . ALA B 1 520 ? -56.094 11.053 -4.763 1.00 145.30 523 ALA B O 1
ATOM 6814 N N . PRO B 1 521 ? -55.494 10.478 -6.863 1.00 154.51 524 PRO B N 1
ATOM 6815 C CA . PRO B 1 521 ? -55.417 11.842 -7.398 1.00 159.75 524 PRO B CA 1
ATOM 6816 C C . PRO B 1 521 ? -56.722 12.606 -7.206 1.00 160.31 524 PRO B C 1
ATOM 6817 O O . PRO B 1 521 ? -56.707 13.738 -6.723 1.00 160.87 524 PRO B O 1
ATOM 6821 N N . ASP B 1 522 ? -57.838 11.991 -7.585 1.00 159.71 525 ASP B N 1
ATOM 6822 C CA . ASP B 1 522 ? -59.146 12.624 -7.443 1.00 160.57 525 ASP B CA 1
ATOM 6823 C C . ASP B 1 522 ? -60.080 11.820 -6.538 1.00 157.08 525 ASP B C 1
ATOM 6824 O O . ASP B 1 522 ? -61.076 11.258 -6.996 1.00 158.27 525 ASP B O 1
ATOM 6829 N N . ARG B 1 523 ? -59.753 11.784 -5.250 1.00 150.99 526 ARG B N 1
ATOM 6830 C CA . ARG B 1 523 ? -60.523 11.025 -4.270 1.00 142.57 526 ARG B CA 1
ATOM 6831 C C . ARG B 1 523 ? -60.135 11.410 -2.848 1.00 138.98 526 ARG B C 1
ATOM 6832 O O . ARG B 1 523 ? -58.972 11.700 -2.570 1.00 135.17 526 ARG B O 1
ATOM 6840 N N . ALA B 1 524 ? -61.111 11.409 -1.949 1.00 139.91 527 ALA B N 1
ATOM 6841 C CA . ALA B 1 524 ? -60.830 11.585 -0.532 1.00 139.30 527 ALA B CA 1
ATOM 6842 C C . ALA B 1 524 ? -60.453 10.233 0.059 1.00 139.51 527 ALA B C 1
ATOM 6843 O O . ALA B 1 524 ? -60.162 10.115 1.250 1.00 139.01 527 ALA B O 1
ATOM 6845 N N . ASP B 1 525 ? -60.465 9.214 -0.797 1.00 137.67 528 ASP B N 1
ATOM 6846 C CA . ASP B 1 525 ? -60.133 7.853 -0.400 1.00 132.45 528 ASP B CA 1
ATOM 6847 C C . ASP B 1 525 ? -58.624 7.676 -0.287 1.00 120.49 528 ASP B C 1
ATOM 6848 O O . ASP B 1 525 ? -57.889 7.890 -1.251 1.00 106.70 528 ASP B O 1
ATOM 6853 N N . ILE B 1 526 ? -58.170 7.283 0.899 1.00 120.74 529 ILE B N 1
ATOM 6854 C CA . ILE B 1 526 ? -56.749 7.104 1.160 1.00 115.70 529 ILE B CA 1
ATOM 6855 C C . ILE B 1 526 ? -56.468 5.696 1.677 1.00 118.69 529 ILE B C 1
ATOM 6856 O O . ILE B 1 526 ? -57.269 5.127 2.420 1.00 118.70 529 ILE B O 1
ATOM 6861 N N . LEU B 1 527 ? -55.333 5.136 1.273 1.00 119.37 530 LEU B N 1
ATOM 6862 C CA . LEU B 1 527 ? -54.921 3.813 1.730 1.00 117.91 530 LEU B CA 1
ATOM 6863 C C . LEU B 1 527 ? -53.806 3.926 2.765 1.00 125.40 530 LEU B C 1
ATOM 6864 O O . LEU B 1 527 ? -52.677 4.282 2.432 1.00 130.15 530 LEU B O 1
ATOM 6869 N N . ILE B 1 528 ? -54.127 3.623 4.019 1.00 123.51 531 ILE B N 1
ATOM 6870 C CA . ILE B 1 528 ? -53.156 3.738 5.104 1.00 123.43 531 ILE B CA 1
ATOM 6871 C C . ILE B 1 528 ? -52.389 2.436 5.328 1.00 129.37 531 ILE B C 1
ATOM 6872 O O . ILE B 1 528 ? -52.971 1.351 5.313 1.00 131.72 531 ILE B O 1
ATOM 6877 N N . SER B 1 529 ? -51.081 2.560 5.539 1.00 130.36 532 SER B N 1
ATOM 6878 C CA . SER B 1 529 ? -50.195 1.408 5.698 1.00 128.49 532 SER B CA 1
ATOM 6879 C C . SER B 1 529 ? -50.393 0.379 4.588 1.00 122.45 532 SER B C 1
ATOM 6880 O O . SER B 1 529 ? -50.726 -0.776 4.858 1.00 115.32 532 SER B O 1
ATOM 6883 N N . PRO B 1 530 ? -50.181 0.799 3.332 1.00 123.49 533 PRO B N 1
ATOM 6884 C CA . PRO B 1 530 ? -50.392 -0.072 2.171 1.00 131.14 533 PRO B CA 1
ATOM 6885 C C . PRO B 1 530 ? -49.460 -1.278 2.190 1.00 137.12 533 PRO B C 1
ATOM 6886 O O . PRO B 1 530 ? -48.308 -1.154 2.608 1.00 140.36 533 PRO B O 1
ATOM 6890 N N . PRO B 1 531 ? -49.958 -2.440 1.743 1.00 133.83 534 PRO B N 1
ATOM 6891 C CA . PRO B 1 531 ? -49.152 -3.661 1.648 1.00 129.29 534 PRO B CA 1
ATOM 6892 C C . PRO B 1 531 ? -48.205 -3.609 0.453 1.00 124.41 534 PRO B C 1
ATOM 6893 O O . PRO B 1 531 ? -48.553 -3.023 -0.573 1.00 112.03 534 PRO B O 1
ATOM 6897 N N . PRO B 1 532 ? -47.012 -4.208 0.590 1.00 127.15 535 PRO B N 1
ATOM 6898 C CA . PRO B 1 532 ? -46.003 -4.254 -0.475 1.00 124.03 535 PRO B CA 1
ATOM 6899 C C . PRO B 1 532 ? -46.573 -4.620 -1.843 1.00 120.51 535 PRO B C 1
ATOM 6900 O O . PRO B 1 532 ? -46.061 -4.152 -2.857 1.00 118.57 535 PRO B O 1
ATOM 6904 N N . GLU B 1 533 ? -47.622 -5.434 -1.861 1.00 119.28 536 GLU B N 1
ATOM 6905 C CA . GLU B 1 533 ? -48.231 -5.877 -3.110 1.00 121.99 536 GLU B CA 1
ATOM 6906 C C . GLU B 1 533 ? -49.029 -4.778 -3.816 1.00 115.67 536 GLU B C 1
ATOM 6907 O O . GLU B 1 533 ? -49.295 -4.870 -5.015 1.00 108.10 536 GLU B O 1
ATOM 6913 N N . THR B 1 534 ? -49.408 -3.744 -3.070 1.00 112.20 537 THR B N 1
ATOM 6914 C CA . THR B 1 534 ? -50.175 -2.631 -3.624 1.00 104.58 537 THR B CA 1
ATOM 6915 C C . THR B 1 534 ? -49.572 -2.120 -4.928 1.00 107.39 537 THR B C 1
ATOM 6916 O O . THR B 1 534 ? -48.401 -1.743 -4.973 1.00 108.73 537 THR B O 1
ATOM 6920 N N . ILE B 1 535 ? -50.375 -2.113 -5.988 1.00 109.81 538 ILE B N 1
ATOM 6921 C CA . ILE B 1 535 ? -49.937 -1.575 -7.272 1.00 117.49 538 ILE B CA 1
ATOM 6922 C C . ILE B 1 535 ? -50.140 -0.063 -7.332 1.00 127.34 538 ILE B C 1
ATOM 6923 O O . ILE B 1 535 ? -51.268 0.425 -7.256 1.00 123.84 538 ILE B O 1
ATOM 6928 N N . LEU B 1 536 ? -49.040 0.671 -7.469 1.00 136.97 539 LEU B N 1
ATOM 6929 C CA . LEU B 1 536 ? -49.084 2.128 -7.532 1.00 140.24 539 LEU B CA 1
ATOM 6930 C C . LEU B 1 536 ? -49.717 2.612 -8.833 1.00 145.45 539 LEU B C 1
ATOM 6931 O O . LEU B 1 536 ? -49.681 1.918 -9.848 1.00 152.36 539 LEU B O 1
ATOM 6936 N N . ALA B 1 537 ? -50.293 3.809 -8.796 1.00 145.12 540 ALA B N 1
ATOM 6937 C CA . ALA B 1 537 ? -50.978 4.363 -9.957 1.00 149.20 540 ALA B CA 1
ATOM 6938 C C . ALA B 1 537 ? -50.363 5.684 -10.403 1.00 156.61 540 ALA B C 1
ATOM 6939 O O . ALA B 1 537 ? -49.257 6.038 -9.993 1.00 154.95 540 ALA B O 1
ATOM 6941 N N . GLU B 1 538 ? -51.090 6.408 -11.247 1.00 164.53 541 GLU B N 1
ATOM 6942 C CA . GLU B 1 538 ? -50.628 7.692 -11.760 1.00 171.37 541 GLU B CA 1
ATOM 6943 C C . GLU B 1 538 ? -51.350 8.849 -11.077 1.00 172.06 541 GLU B C 1
ATOM 6944 O O . GLU B 1 538 ? -52.576 8.850 -10.970 1.00 170.60 541 GLU B O 1
ATOM 6950 N N . GLY B 1 539 ? -50.582 9.829 -10.614 1.00 173.84 542 GLY B N 1
ATOM 6951 C CA . GLY B 1 539 ? -51.142 10.985 -9.939 1.00 172.52 542 GLY B CA 1
ATOM 6952 C C . GLY B 1 539 ? -51.329 10.760 -8.450 1.00 167.63 542 GLY B C 1
ATOM 6953 O O . GLY B 1 539 ? -51.651 11.689 -7.710 1.00 167.30 542 GLY B O 1
ATOM 6954 N N . ALA B 1 540 ? -51.126 9.520 -8.013 1.00 162.84 543 ALA B N 1
ATOM 6955 C CA . ALA B 1 540 ? -51.277 9.165 -6.606 1.00 152.80 543 ALA B CA 1
ATOM 6956 C C . ALA B 1 540 ? -50.349 9.995 -5.725 1.00 143.16 543 ALA B C 1
ATOM 6957 O O . ALA B 1 540 ? -49.292 10.442 -6.168 1.00 142.54 543 ALA B O 1
ATOM 6959 N N . ARG B 1 541 ? -50.752 10.198 -4.476 1.00 133.37 544 ARG B N 1
ATOM 6960 C CA . ARG B 1 541 ? -49.978 11.017 -3.553 1.00 125.85 544 ARG B CA 1
ATOM 6961 C C . ARG B 1 541 ? -49.507 10.187 -2.363 1.00 122.64 544 ARG B C 1
ATOM 6962 O O . ARG B 1 541 ? -50.317 9.686 -1.583 1.00 120.20 544 ARG B O 1
ATOM 6970 N N . LEU B 1 542 ? -48.191 10.042 -2.236 1.00 123.20 545 LEU B N 1
ATOM 6971 C CA . LEU B 1 542 ? -47.599 9.216 -1.188 1.00 124.42 545 LEU B CA 1
ATOM 6972 C C . LEU B 1 542 ? -47.324 10.010 0.085 1.00 117.41 545 LEU B C 1
ATOM 6973 O O . LEU B 1 542 ? -46.959 11.183 0.030 1.00 116.71 545 LEU B O 1
ATOM 6978 N N . ILE B 1 543 ? -47.497 9.360 1.230 1.00 113.49 546 ILE B N 1
ATOM 6979 C CA . ILE B 1 543 ? -47.181 9.969 2.516 1.00 114.18 546 ILE B CA 1
ATOM 6980 C C . ILE B 1 543 ? -46.184 9.092 3.265 1.00 112.27 546 ILE B C 1
ATOM 6981 O O . ILE B 1 543 ? -46.545 8.041 3.793 1.00 112.69 546 ILE B O 1
ATOM 6986 N N . LEU B 1 544 ? -44.928 9.527 3.308 1.00 105.87 547 LEU B N 1
ATOM 6987 C CA . LEU B 1 544 ? -43.860 8.716 3.882 1.00 95.74 547 LEU B CA 1
ATOM 6988 C C . LEU B 1 544 ? -43.345 9.251 5.221 1.00 90.17 547 LEU B C 1
ATOM 6989 O O . LEU B 1 544 ? -43.638 10.380 5.614 1.00 72.42 547 LEU B O 1
ATOM 6994 N N . ILE B 1 545 ? -42.577 8.420 5.918 1.00 102.58 548 ILE B N 1
ATOM 6995 C CA . ILE B 1 545 ? -41.988 8.800 7.195 1.00 108.57 548 ILE B CA 1
ATOM 6996 C C . ILE B 1 545 ? -40.551 8.297 7.278 1.00 121.67 548 ILE B C 1
ATOM 6997 O O . ILE B 1 545 ? -40.240 7.203 6.807 1.00 127.89 548 ILE B O 1
ATOM 7002 N N . GLY B 1 546 ? -39.677 9.103 7.871 1.00 127.63 549 GLY B N 1
ATOM 7003 C CA . GLY B 1 546 ? -38.279 8.739 8.006 1.00 137.29 549 GLY B CA 1
ATOM 7004 C C . GLY B 1 546 ? -37.466 9.849 8.637 1.00 148.01 549 GLY B C 1
ATOM 7005 O O . GLY B 1 546 ? -38.006 10.892 9.002 1.00 152.10 549 GLY B O 1
ATOM 7006 N N . THR B 1 547 ? -36.162 9.625 8.764 1.00 152.72 550 THR B N 1
ATOM 7007 C CA . THR B 1 547 ? -35.269 10.606 9.370 1.00 153.34 550 THR B CA 1
ATOM 7008 C C . THR B 1 547 ? -35.247 11.898 8.558 1.00 147.29 550 THR B C 1
ATOM 7009 O O . THR B 1 547 ? -35.469 11.881 7.347 1.00 142.31 550 THR B O 1
ATOM 7013 N N . SER B 1 548 ? -34.980 13.015 9.229 1.00 146.81 551 SER B N 1
ATOM 7014 C CA . SER B 1 548 ? -34.864 14.303 8.554 1.00 145.20 551 SER B CA 1
ATOM 7015 C C . SER B 1 548 ? -33.613 14.337 7.681 1.00 151.98 551 SER B C 1
ATOM 7016 O O . SER B 1 548 ? -33.202 15.393 7.202 1.00 156.34 551 SER B O 1
ATOM 7019 N N . GLU B 1 549 ? -33.015 13.167 7.484 1.00 153.70 552 GLU B N 1
ATOM 7020 C CA . GLU B 1 549 ? -31.838 13.024 6.641 1.00 157.29 552 GLU B CA 1
ATOM 7021 C C . GLU B 1 549 ? -32.207 12.239 5.388 1.00 154.83 552 GLU B C 1
ATOM 7022 O O . GLU B 1 549 ? -31.675 12.484 4.306 1.00 155.37 552 GLU B O 1
ATOM 7028 N N . GLN B 1 550 ? -33.129 11.295 5.549 1.00 151.79 553 GLN B N 1
ATOM 7029 C CA . GLN B 1 550 ? -33.572 10.446 4.451 1.00 146.13 553 GLN B CA 1
ATOM 7030 C C . GLN B 1 550 ? -34.595 11.161 3.573 1.00 138.48 553 GLN B C 1
ATOM 7031 O O . GLN B 1 550 ? -34.804 10.787 2.418 1.00 131.77 553 GLN B O 1
ATOM 7037 N N . GLU B 1 551 ? -35.232 12.188 4.127 1.00 137.96 554 GLU B N 1
ATOM 7038 C CA . GLU B 1 551 ? -36.215 12.968 3.385 1.00 141.14 554 GLU B CA 1
ATOM 7039 C C . GLU B 1 551 ? -35.520 13.813 2.324 1.00 149.42 554 GLU B C 1
ATOM 7040 O O . GLU B 1 551 ? -36.078 14.077 1.259 1.00 152.61 554 GLU B O 1
ATOM 7046 N N . LYS B 1 552 ? -34.296 14.234 2.626 1.00 153.44 555 LYS B N 1
ATOM 7047 C CA . LYS B 1 552 ? -33.482 14.982 1.677 1.00 156.63 555 LYS B CA 1
ATOM 7048 C C . LYS B 1 552 ? -32.754 14.011 0.756 1.00 157.29 555 LYS B C 1
ATOM 7049 O O . LYS B 1 552 ? -32.519 14.301 -0.417 1.00 157.39 555 LYS B O 1
ATOM 7055 N N . THR B 1 553 ? -32.403 12.852 1.302 1.00 158.07 556 THR B N 1
ATOM 7056 C CA . THR B 1 553 ? -31.776 11.794 0.523 1.00 162.79 556 THR B CA 1
ATOM 7057 C C . THR B 1 553 ? -32.856 10.972 -0.175 1.00 164.69 556 THR B C 1
ATOM 7058 O O . THR B 1 553 ? -32.617 9.841 -0.599 1.00 168.71 556 THR B O 1
ATOM 7062 N N . PHE B 1 554 ? -34.050 11.549 -0.289 1.00 157.89 557 PHE B N 1
ATOM 7063 C CA . PHE B 1 554 ? -35.158 10.887 -0.970 1.00 147.53 557 PHE B CA 1
ATOM 7064 C C . PHE B 1 554 ? -35.209 11.271 -2.443 1.00 149.84 557 PHE B C 1
ATOM 7065 O O . PHE B 1 554 ? -34.856 10.474 -3.311 1.00 158.99 557 PHE B O 1
ATOM 7073 N N . ASP B 1 555 ? -35.652 12.494 -2.719 1.00 143.88 558 ASP B N 1
ATOM 7074 C CA . ASP B 1 555 ? -35.746 12.982 -4.090 1.00 147.69 558 ASP B CA 1
ATOM 7075 C C . ASP B 1 555 ? -34.393 12.877 -4.790 1.00 159.03 558 ASP B C 1
ATOM 7076 O O . ASP B 1 555 ? -34.307 12.949 -6.016 1.00 158.82 558 ASP B O 1
ATOM 7081 N N . GLN B 1 556 ? -33.340 12.711 -3.995 1.00 169.34 559 GLN B N 1
ATOM 7082 C CA . GLN B 1 556 ? -31.988 12.546 -4.515 1.00 180.84 559 GLN B CA 1
ATOM 7083 C C . GLN B 1 556 ? -31.709 11.095 -4.898 1.00 185.99 559 GLN B C 1
ATOM 7084 O O . GLN B 1 556 ? -31.372 10.802 -6.044 1.00 188.14 559 GLN B O 1
ATOM 7090 N N . THR B 1 557 ? -31.858 10.191 -3.934 1.00 189.52 560 THR B N 1
ATOM 7091 C CA . THR B 1 557 ? -31.559 8.781 -4.154 1.00 196.48 560 THR B CA 1
ATOM 7092 C C . THR B 1 557 ? -32.524 8.140 -5.148 1.00 203.95 560 THR B C 1
ATOM 7093 O O . THR B 1 557 ? -32.146 7.240 -5.898 1.00 211.61 560 THR B O 1
ATOM 7097 N N . ILE B 1 558 ? -33.766 8.612 -5.157 1.00 203.62 561 ILE B N 1
ATOM 7098 C CA . ILE B 1 558 ? -34.793 8.028 -6.014 1.00 203.61 561 ILE B CA 1
ATOM 7099 C C . ILE B 1 558 ? -34.587 8.382 -7.487 1.00 196.61 561 ILE B C 1
ATOM 7100 O O . ILE B 1 558 ? -34.739 7.530 -8.363 1.00 198.97 561 ILE B O 1
ATOM 7105 N N . ALA B 1 559 ? -34.235 9.635 -7.755 1.00 187.84 562 ALA B N 1
ATOM 7106 C CA . ALA B 1 559 ? -34.007 10.087 -9.122 1.00 185.32 562 ALA B CA 1
ATOM 7107 C C . ALA B 1 559 ? -32.662 9.593 -9.643 1.00 190.71 562 ALA B C 1
ATOM 7108 O O . ALA B 1 559 ? -32.462 9.459 -10.850 1.00 191.29 562 ALA B O 1
ATOM 7110 N N . ALA B 1 560 ? -31.743 9.319 -8.722 1.00 191.89 563 ALA B N 1
ATOM 7111 C CA . ALA B 1 560 ? -30.416 8.832 -9.081 1.00 191.76 563 ALA B CA 1
ATOM 7112 C C . ALA B 1 560 ? -30.465 7.374 -9.529 1.00 192.69 563 ALA B C 1
ATOM 7113 O O . ALA B 1 560 ? -30.150 7.057 -10.676 1.00 195.29 563 ALA B O 1
ATOM 7115 N N . ARG B 1 561 ? -30.861 6.491 -8.618 1.00 190.61 564 ARG B N 1
ATOM 7116 C CA . ARG B 1 561 ? -30.954 5.068 -8.920 1.00 189.95 564 ARG B CA 1
ATOM 7117 C C . ARG B 1 561 ? -32.243 4.470 -8.365 1.00 188.13 564 ARG B C 1
ATOM 7118 O O . ARG B 1 561 ? -32.360 4.230 -7.163 1.00 186.46 564 ARG B O 1
ATOM 7120 N N . ASN C 1 16 ? -99.049 -0.493 129.004 1.00 150.70 19 ASN C N 1
ATOM 7121 C CA . ASN C 1 16 ? -100.000 -1.560 128.712 1.00 148.42 19 ASN C CA 1
ATOM 7122 C C . ASN C 1 16 ? -99.337 -2.799 128.115 1.00 145.92 19 ASN C C 1
ATOM 7123 O O . ASN C 1 16 ? -99.954 -3.860 128.026 1.00 140.14 19 ASN C O 1
ATOM 7128 N N . LEU C 1 17 ? -98.079 -2.660 127.710 1.00 147.64 20 LEU C N 1
ATOM 7129 C CA . LEU C 1 17 ? -97.331 -3.784 127.160 1.00 140.68 20 LEU C CA 1
ATOM 7130 C C . LEU C 1 17 ? -97.098 -4.848 128.228 1.00 139.48 20 LEU C C 1
ATOM 7131 O O . LEU C 1 17 ? -96.939 -6.029 127.917 1.00 135.90 20 LEU C O 1
ATOM 7136 N N . LYS C 1 18 ? -97.079 -4.421 129.487 1.00 141.46 21 LYS C N 1
ATOM 7137 C CA . LYS C 1 18 ? -96.891 -5.340 130.604 1.00 140.56 21 LYS C CA 1
ATOM 7138 C C . LYS C 1 18 ? -98.200 -6.009 131.011 1.00 135.46 21 LYS C C 1
ATOM 7139 O O . LYS C 1 18 ? -98.229 -7.205 131.304 1.00 134.47 21 LYS C O 1
ATOM 7145 N N . VAL C 1 19 ? -99.281 -5.235 131.025 1.00 130.13 22 VAL C N 1
ATOM 7146 C CA . VAL C 1 19 ? -100.600 -5.773 131.334 1.00 117.49 22 VAL C CA 1
ATOM 7147 C C . VAL C 1 19 ? -100.943 -6.886 130.349 1.00 108.54 22 VAL C C 1
ATOM 7148 O O . VAL C 1 19 ? -101.830 -7.702 130.596 1.00 103.53 22 VAL C O 1
ATOM 7152 N N . LEU C 1 20 ? -100.223 -6.914 129.232 1.00 103.89 23 LEU C N 1
ATOM 7153 C CA . LEU C 1 20 ? -100.432 -7.924 128.204 1.00 96.50 23 LEU C CA 1
ATOM 7154 C C . LEU C 1 20 ? -99.807 -9.260 128.598 1.00 102.89 23 LEU C C 1
ATOM 7155 O O . LEU C 1 20 ? -100.518 -10.244 128.795 1.00 112.17 23 LEU C O 1
ATOM 7160 N N . LEU C 1 21 ? -98.481 -9.297 128.712 1.00 100.34 24 LEU C N 1
ATOM 7161 C CA . LEU C 1 21 ? -97.792 -10.552 129.008 1.00 103.14 24 LEU C CA 1
ATOM 7162 C C . LEU C 1 21 ? -98.056 -11.036 130.433 1.00 104.37 24 LEU C C 1
ATOM 7163 O O . LEU C 1 21 ? -97.834 -12.204 130.750 1.00 106.86 24 LEU C O 1
ATOM 7168 N N . LEU C 1 22 ? -98.526 -10.137 131.290 1.00 101.24 25 LEU C N 1
ATOM 7169 C CA . LEU C 1 22 ? -98.991 -10.535 132.612 1.00 102.69 25 LEU C CA 1
ATOM 7170 C C . LEU C 1 22 ? -100.208 -11.437 132.450 1.00 102.59 25 LEU C C 1
ATOM 7171 O O . LEU C 1 22 ? -100.455 -12.326 133.266 1.00 98.34 25 LEU C O 1
ATOM 7176 N N . TYR C 1 23 ? -100.964 -11.200 131.383 1.00 98.70 26 TYR C N 1
ATOM 7177 C CA . TYR C 1 23 ? -102.151 -11.989 131.087 1.00 84.67 26 TYR C CA 1
ATOM 7178 C C . TYR C 1 23 ? -101.771 -13.298 130.405 1.00 85.73 26 TYR C C 1
ATOM 7179 O O . TYR C 1 23 ? -102.374 -14.338 130.665 1.00 91.34 26 TYR C O 1
ATOM 7188 N N . CYS C 1 24 ? -100.770 -13.241 129.533 1.00 80.54 27 CYS C N 1
ATOM 7189 C CA . CYS C 1 24 ? -100.269 -14.440 128.871 1.00 80.84 27 CYS C CA 1
ATOM 7190 C C . CYS C 1 24 ? -99.651 -15.392 129.888 1.00 83.97 27 CYS C C 1
ATOM 7191 O O . CYS C 1 24 ? -99.681 -16.608 129.709 1.00 88.62 27 CYS C O 1
ATOM 7194 N N . ALA C 1 25 ? -99.089 -14.830 130.953 1.00 87.33 28 ALA C N 1
ATOM 7195 C CA . ALA C 1 25 ? -98.523 -15.631 132.032 1.00 83.02 28 ALA C CA 1
ATOM 7196 C C . ALA C 1 25 ? -99.635 -16.339 132.795 1.00 79.04 28 ALA C C 1
ATOM 7197 O O . ALA C 1 25 ? -99.487 -17.491 133.202 1.00 80.02 28 ALA C O 1
ATOM 7199 N N . PHE C 1 26 ? -100.749 -15.640 132.986 1.00 72.64 29 PHE C N 1
ATOM 7200 C CA . PHE C 1 26 ? -101.915 -16.222 133.638 1.00 73.31 29 PHE C CA 1
ATOM 7201 C C . PHE C 1 26 ? -102.477 -17.378 132.816 1.00 76.48 29 PHE C C 1
ATOM 7202 O O . PHE C 1 26 ? -102.787 -18.441 133.353 1.00 73.00 29 PHE C O 1
ATOM 7210 N N . LEU C 1 27 ? -102.608 -17.162 131.510 1.00 68.31 30 LEU C N 1
ATOM 7211 C CA . LEU C 1 27 ? -103.085 -18.198 130.605 1.00 57.40 30 LEU C CA 1
ATOM 7212 C C . LEU C 1 27 ? -102.199 -19.432 130.691 1.00 56.49 30 LEU C C 1
ATOM 7213 O O . LEU C 1 27 ? -102.687 -20.544 130.871 1.00 58.82 30 LEU C O 1
ATOM 7218 N N . LEU C 1 28 ? -100.893 -19.224 130.569 1.00 61.91 31 LEU C N 1
ATOM 7219 C CA . LEU C 1 28 ? -99.930 -20.315 130.638 1.00 68.13 31 LEU C CA 1
ATOM 7220 C C . LEU C 1 28 ? -100.057 -21.089 131.948 1.00 70.18 31 LEU C C 1
ATOM 7221 O O . LEU C 1 28 ? -100.014 -22.318 131.957 1.00 82.34 31 LEU C O 1
ATOM 7226 N N . VAL C 1 29 ? -100.204 -20.365 133.054 1.00 67.39 32 VAL C N 1
ATOM 7227 C CA . VAL C 1 29 ? -100.404 -20.993 134.355 1.00 69.47 32 VAL C CA 1
ATOM 7228 C C . VAL C 1 29 ? -101.683 -21.816 134.332 1.00 67.62 32 VAL C C 1
ATOM 7229 O O . VAL C 1 29 ? -101.748 -22.910 134.895 1.00 78.18 32 VAL C O 1
ATOM 7233 N N . MET C 1 30 ? -102.696 -21.278 133.664 1.00 60.19 33 MET C N 1
ATOM 7234 C CA . MET C 1 30 ? -103.992 -21.931 133.555 1.00 60.75 33 MET C CA 1
ATOM 7235 C C . MET C 1 30 ? -103.881 -23.218 132.745 1.00 57.98 33 MET C C 1
ATOM 7236 O O . MET C 1 30 ? -104.479 -24.236 133.088 1.00 56.24 33 MET C O 1
ATOM 7241 N N . LEU C 1 31 ? -103.108 -23.161 131.666 1.00 50.64 34 LEU C N 1
ATOM 7242 C CA . LEU C 1 31 ? -102.874 -24.322 130.821 1.00 48.18 34 LEU C CA 1
ATOM 7243 C C . LEU C 1 31 ? -102.217 -25.453 131.609 1.00 52.76 34 LEU C C 1
ATOM 7244 O O . LEU C 1 31 ? -102.708 -26.579 131.615 1.00 58.61 34 LEU C O 1
ATOM 7249 N N . LEU C 1 32 ? -101.111 -25.146 132.280 1.00 59.35 35 LEU C N 1
ATOM 7250 C CA . LEU C 1 32 ? -100.387 -26.143 133.063 1.00 50.28 35 LEU C CA 1
ATOM 7251 C C . LEU C 1 32 ? -101.231 -26.689 134.213 1.00 54.72 35 LEU C C 1
ATOM 7252 O O . LEU C 1 32 ? -101.194 -27.881 134.510 1.00 58.18 35 LEU C O 1
ATOM 7257 N N . ALA C 1 33 ? -101.992 -25.815 134.860 1.00 52.29 36 ALA C N 1
ATOM 7258 C CA . ALA C 1 33 ? -102.820 -26.229 135.984 1.00 55.27 36 ALA C CA 1
ATOM 7259 C C . ALA C 1 33 ? -103.909 -27.199 135.533 1.00 59.44 36 ALA C C 1
ATOM 7260 O O . ALA C 1 33 ? -104.062 -28.279 136.103 1.00 63.32 36 ALA C O 1
ATOM 7262 N N . TYR C 1 34 ? -104.662 -26.806 134.510 1.00 51.36 37 TYR C N 1
ATOM 7263 C CA . TYR C 1 34 ? -105.707 -27.662 133.957 1.00 47.36 37 TYR C CA 1
ATOM 7264 C C . TYR C 1 34 ? -105.144 -28.977 133.429 1.00 52.61 37 TYR C C 1
ATOM 7265 O O . TYR C 1 34 ? -105.714 -30.041 133.663 1.00 60.88 37 TYR C O 1
ATOM 7274 N N . ALA C 1 35 ? -104.027 -28.900 132.714 1.00 44.57 38 ALA C N 1
ATOM 7275 C CA . ALA C 1 35 ? -103.383 -30.093 132.184 1.00 47.86 38 ALA C CA 1
ATOM 7276 C C . ALA C 1 35 ? -103.023 -31.049 133.315 1.00 53.19 38 ALA C C 1
ATOM 7277 O O . ALA C 1 35 ? -103.227 -32.256 133.205 1.00 53.92 38 ALA C O 1
ATOM 7279 N N . SER C 1 36 ? -102.494 -30.502 134.405 1.00 54.12 39 SER C N 1
ATOM 7280 C CA . SER C 1 36 ? -102.154 -31.307 135.573 1.00 47.63 39 SER C CA 1
ATOM 7281 C C . SER C 1 36 ? -103.400 -31.930 136.187 1.00 46.41 39 SER C C 1
ATOM 7282 O O . SER C 1 36 ? -103.408 -33.109 136.532 1.00 50.84 39 SER C O 1
ATOM 7285 N N . ILE C 1 37 ? -104.452 -31.131 136.323 1.00 51.61 40 ILE C N 1
ATOM 7286 C CA . ILE C 1 37 ? -105.707 -31.617 136.885 1.00 53.94 40 ILE C CA 1
ATOM 7287 C C . ILE C 1 37 ? -106.328 -32.681 135.984 1.00 57.99 40 ILE C C 1
ATOM 7288 O O . ILE C 1 37 ? -106.960 -33.626 136.462 1.00 51.51 40 ILE C O 1
ATOM 7293 N N . PHE C 1 38 ? -106.139 -32.524 134.678 1.00 51.64 41 PHE C N 1
ATOM 7294 C CA . PHE C 1 38 ? -106.657 -33.481 133.707 1.00 48.02 41 PHE C CA 1
ATOM 7295 C C . PHE C 1 38 ? -106.054 -34.867 133.914 1.00 49.63 41 PHE C C 1
ATOM 7296 O O . PHE C 1 38 ? -106.771 -35.868 133.937 1.00 46.95 41 PHE C O 1
ATOM 7304 N N . ARG C 1 39 ? -104.733 -34.915 134.060 1.00 46.08 42 ARG C N 1
ATOM 7305 C CA . ARG C 1 39 ? -104.031 -36.173 134.286 1.00 55.19 42 ARG C CA 1
ATOM 7306 C C . ARG C 1 39 ? -104.416 -36.790 135.625 1.00 64.95 42 ARG C C 1
ATOM 7307 O O . ARG C 1 39 ? -104.462 -38.012 135.767 1.00 70.41 42 ARG C O 1
ATOM 7315 N N . TYR C 1 40 ? -104.693 -35.937 136.604 1.00 61.60 43 TYR C N 1
ATOM 7316 C CA . TYR C 1 40 ? -105.052 -36.402 137.936 1.00 61.78 43 TYR C CA 1
ATOM 7317 C C . TYR C 1 40 ? -106.444 -37.030 137.945 1.00 65.71 43 TYR C C 1
ATOM 7318 O O . TYR C 1 40 ? -106.644 -38.110 138.505 1.00 64.93 43 TYR C O 1
ATOM 7327 N N . LEU C 1 41 ? -107.402 -36.350 137.324 1.00 61.36 44 LEU C N 1
ATOM 7328 C CA . LEU C 1 41 ? -108.772 -36.847 137.263 1.00 63.02 44 LEU C CA 1
ATOM 7329 C C . LEU C 1 41 ? -108.869 -38.105 136.404 1.00 60.62 44 LEU C C 1
ATOM 7330 O O . LEU C 1 41 ? -109.599 -39.039 136.737 1.00 58.72 44 LEU C O 1
ATOM 7335 N N . MET C 1 42 ? -108.129 -38.125 135.301 1.00 46.57 45 MET C N 1
ATOM 7336 C CA . MET C 1 42 ? -108.146 -39.273 134.402 1.00 39.16 45 MET C CA 1
ATOM 7337 C C . MET C 1 42 ? -107.682 -40.541 135.108 1.00 49.11 45 MET C C 1
ATOM 7338 O O . MET C 1 42 ? -108.188 -41.631 134.842 1.00 54.12 45 MET C O 1
ATOM 7343 N N . TRP C 1 43 ? -106.723 -40.395 136.014 1.00 50.74 46 TRP C N 1
ATOM 7344 C CA . TRP C 1 43 ? -106.202 -41.543 136.742 1.00 53.17 46 TRP C CA 1
ATOM 7345 C C . TRP C 1 43 ? -107.113 -41.975 137.891 1.00 61.57 46 TRP C C 1
ATOM 7346 O O . TRP C 1 43 ? -107.452 -43.151 138.013 1.00 61.59 46 TRP C O 1
ATOM 7357 N N . HIS C 1 44 ? -107.510 -41.022 138.728 1.00 57.73 47 HIS C N 1
ATOM 7358 C CA . HIS C 1 44 ? -108.269 -41.341 139.934 1.00 54.72 47 HIS C CA 1
ATOM 7359 C C . HIS C 1 44 ? -109.757 -41.573 139.686 1.00 63.35 47 HIS C C 1
ATOM 7360 O O . HIS C 1 44 ? -110.440 -42.174 140.512 1.00 73.40 47 HIS C O 1
ATOM 7367 N N . LEU C 1 45 ? -110.259 -41.103 138.552 1.00 66.01 48 LEU C N 1
ATOM 7368 C CA . LEU C 1 45 ? -111.673 -41.267 138.242 1.00 58.74 48 LEU C CA 1
ATOM 7369 C C . LEU C 1 45 ? -111.937 -42.423 137.284 1.00 60.42 48 LEU C C 1
ATOM 7370 O O . LEU C 1 45 ? -112.963 -43.093 137.388 1.00 57.42 48 LEU C O 1
ATOM 7375 N N . GLU C 1 46 ? -111.016 -42.654 136.353 1.00 59.62 49 GLU C N 1
ATOM 7376 C CA . GLU C 1 46 ? -111.252 -43.628 135.289 1.00 57.50 49 GLU C CA 1
ATOM 7377 C C . GLU C 1 46 ? -110.101 -44.612 135.078 1.00 60.40 49 GLU C C 1
ATOM 7378 O O . GLU C 1 46 ? -110.138 -45.427 134.158 1.00 64.37 49 GLU C O 1
ATOM 7384 N N . GLY C 1 47 ? -109.082 -44.534 135.927 1.00 51.13 50 GLY C N 1
ATOM 7385 C CA . GLY C 1 47 ? -107.960 -45.452 135.852 1.00 54.57 50 GLY C CA 1
ATOM 7386 C C . GLY C 1 47 ? -107.206 -45.374 134.538 1.00 59.10 50 GLY C C 1
ATOM 7387 O O . GLY C 1 47 ? -106.739 -46.389 134.018 1.00 63.27 50 GLY C O 1
ATOM 7388 N N . ARG C 1 48 ? -107.086 -44.164 134.003 1.00 54.51 51 ARG C N 1
ATOM 7389 C CA . ARG C 1 48 ? -106.375 -43.942 132.751 1.00 52.11 51 ARG C CA 1
ATOM 7390 C C . ARG C 1 48 ? -105.127 -43.098 132.971 1.00 54.36 51 ARG C C 1
ATOM 7391 O O . ARG C 1 48 ? -105.164 -42.098 133.686 1.00 68.56 51 ARG C O 1
ATOM 7399 N N . ALA C 1 49 ? -104.027 -43.500 132.347 1.00 52.03 52 ALA C N 1
ATOM 7400 C CA . ALA C 1 49 ? -102.770 -42.775 132.477 1.00 51.78 52 ALA C CA 1
ATOM 7401 C C . ALA C 1 49 ? -102.441 -42.003 131.203 1.00 51.49 52 ALA C C 1
ATOM 7402 O O . ALA C 1 49 ? -102.309 -42.588 130.129 1.00 58.40 52 ALA C O 1
ATOM 7404 N N . TYR C 1 50 ? -102.312 -40.687 131.329 1.00 45.28 53 TYR C N 1
ATOM 7405 C CA . TYR C 1 50 ? -101.952 -39.845 130.196 1.00 43.70 53 TYR C CA 1
ATOM 7406 C C . TYR C 1 50 ? -100.663 -39.079 130.473 1.00 48.73 53 TYR C C 1
ATOM 7407 O O . TYR C 1 50 ? -100.416 -38.641 131.599 1.00 49.78 53 TYR C O 1
ATOM 7416 N N . SER C 1 51 ? -99.846 -38.917 129.439 1.00 42.60 54 SER C N 1
ATOM 7417 C CA . SER C 1 51 ? -98.589 -38.188 129.565 1.00 47.29 54 SER C CA 1
ATOM 7418 C C . SER C 1 51 ? -98.834 -36.695 129.733 1.00 50.74 54 SER C C 1
ATOM 7419 O O . SER C 1 51 ? -99.916 -36.191 129.423 1.00 52.85 54 SER C O 1
ATOM 7422 N N . PHE C 1 52 ? -97.820 -35.987 130.217 1.00 51.09 55 PHE C N 1
ATOM 7423 C CA . PHE C 1 52 ? -97.905 -34.541 130.359 1.00 54.63 55 PHE C CA 1
ATOM 7424 C C . PHE C 1 52 ? -98.285 -33.877 129.034 1.00 50.25 55 PHE C C 1
ATOM 7425 O O . PHE C 1 52 ? -99.194 -33.047 128.983 1.00 47.20 55 PHE C O 1
ATOM 7433 N N . MET C 1 53 ? -97.592 -34.252 127.964 1.00 41.14 56 MET C N 1
ATOM 7434 C CA . MET C 1 53 ? -97.875 -33.700 126.646 1.00 45.70 56 MET C CA 1
ATOM 7435 C C . MET C 1 53 ? -99.332 -33.922 126.234 1.00 51.45 56 MET C C 1
ATOM 7436 O O . MET C 1 53 ? -99.974 -33.020 125.697 1.00 51.69 56 MET C O 1
ATOM 7441 N N . ALA C 1 54 ? -99.853 -35.119 126.486 1.00 47.07 57 ALA C N 1
ATOM 7442 C CA . ALA C 1 54 ? -101.246 -35.409 126.161 1.00 45.59 57 ALA C CA 1
ATOM 7443 C C . ALA C 1 54 ? -102.183 -34.484 126.931 1.00 42.43 57 ALA C C 1
ATOM 7444 O O . ALA C 1 54 ? -103.260 -34.138 126.448 1.00 46.21 57 ALA C O 1
ATOM 7446 N N . GLY C 1 55 ? -101.762 -34.083 128.127 1.00 42.61 58 GLY C N 1
ATOM 7447 C CA . GLY C 1 55 ? -102.542 -33.173 128.949 1.00 36.15 58 GLY C CA 1
ATOM 7448 C C . GLY C 1 55 ? -102.553 -31.762 128.390 1.00 42.56 58 GLY C C 1
ATOM 7449 O O . GLY C 1 55 ? -103.608 -31.129 128.304 1.00 42.91 58 GLY C O 1
ATOM 7450 N N . ILE C 1 56 ? -101.374 -31.268 128.017 1.00 49.62 59 ILE C N 1
ATOM 7451 C CA . ILE C 1 56 ? -101.245 -29.974 127.351 1.00 49.12 59 ILE C CA 1
ATOM 7452 C C . ILE C 1 56 ? -102.094 -29.973 126.086 1.00 51.86 59 ILE C C 1
ATOM 7453 O O . ILE C 1 56 ? -102.847 -29.037 125.820 1.00 51.64 59 ILE C O 1
ATOM 7458 N N . TYR C 1 57 ? -101.958 -31.050 125.320 1.00 55.40 60 TYR C N 1
ATOM 7459 C CA . TYR C 1 57 ? -102.686 -31.253 124.076 1.00 51.85 60 TYR C CA 1
ATOM 7460 C C . TYR C 1 57 ? -104.197 -31.229 124.282 1.00 52.02 60 TYR C C 1
ATOM 7461 O O . TYR C 1 57 ? -104.912 -30.531 123.565 1.00 46.23 60 TYR C O 1
ATOM 7470 N N . TRP C 1 58 ? -104.682 -31.984 125.264 1.00 48.48 61 TRP C N 1
ATOM 7471 C CA . TRP C 1 58 ? -106.114 -32.017 125.552 1.00 42.54 61 TRP C CA 1
ATOM 7472 C C . TRP C 1 58 ? -106.627 -30.630 125.919 1.00 50.81 61 TRP C C 1
ATOM 7473 O O . TRP C 1 58 ? -107.636 -30.165 125.388 1.00 48.72 61 TRP C O 1
ATOM 7484 N N . THR C 1 59 ? -105.919 -29.974 126.830 1.00 47.50 62 THR C N 1
ATOM 7485 C CA . THR C 1 59 ? -106.337 -28.673 127.329 1.00 49.95 62 THR C CA 1
ATOM 7486 C C . THR C 1 59 ? -106.407 -27.621 126.221 1.00 44.53 62 THR C C 1
ATOM 7487 O O . THR C 1 59 ? -107.403 -26.907 126.101 1.00 41.21 62 THR C O 1
ATOM 7491 N N . ILE C 1 60 ? -105.357 -27.532 125.411 1.00 42.23 63 ILE C N 1
ATOM 7492 C CA . ILE C 1 60 ? -105.363 -26.621 124.271 1.00 46.71 63 ILE C CA 1
ATOM 7493 C C . ILE C 1 60 ? -106.518 -26.956 123.332 1.00 45.60 63 ILE C C 1
ATOM 7494 O O . ILE C 1 60 ? -107.183 -26.068 122.808 1.00 44.95 63 ILE C O 1
ATOM 7499 N N . THR C 1 61 ? -106.750 -28.248 123.128 1.00 49.28 64 THR C N 1
ATOM 7500 C CA . THR C 1 61 ? -107.840 -28.723 122.284 1.00 43.24 64 THR C CA 1
ATOM 7501 C C . THR C 1 61 ? -109.195 -28.239 122.793 1.00 40.68 64 THR C C 1
ATOM 7502 O O . THR C 1 61 ? -110.087 -27.921 122.004 1.00 36.68 64 THR C O 1
ATOM 7506 N N . VAL C 1 62 ? -109.336 -28.172 124.114 1.00 32.55 65 VAL C N 1
ATOM 7507 C CA . VAL C 1 62 ? -110.593 -27.781 124.741 1.00 42.60 65 VAL C CA 1
ATOM 7508 C C . VAL C 1 62 ? -110.746 -26.266 124.855 1.00 45.31 65 VAL C C 1
ATOM 7509 O O . VAL C 1 62 ? -111.726 -25.699 124.375 1.00 41.69 65 VAL C O 1
ATOM 7513 N N . MET C 1 63 ? -109.778 -25.613 125.491 1.00 53.22 66 MET C N 1
ATOM 7514 C CA . MET C 1 63 ? -109.834 -24.163 125.673 1.00 46.60 66 MET C CA 1
ATOM 7515 C C . MET C 1 63 ? -109.912 -23.435 124.341 1.00 44.47 66 MET C C 1
ATOM 7516 O O . MET C 1 63 ? -110.510 -22.367 124.232 1.00 49.39 66 MET C O 1
ATOM 7521 N N . THR C 1 64 ? -109.306 -24.027 123.325 1.00 49.31 67 THR C N 1
ATOM 7522 C CA . THR C 1 64 ? -109.273 -23.423 122.009 1.00 35.94 67 THR C CA 1
ATOM 7523 C C . THR C 1 64 ? -110.550 -23.772 121.254 1.00 37.93 67 THR C C 1
ATOM 7524 O O . THR C 1 64 ? -110.767 -23.301 120.137 1.00 42.83 67 THR C O 1
ATOM 7528 N N . THR C 1 65 ? -111.384 -24.607 121.875 1.00 45.12 68 THR C N 1
ATOM 7529 C CA . THR C 1 65 ? -112.652 -25.051 121.306 1.00 45.86 68 THR C CA 1
ATOM 7530 C C . THR C 1 65 ? -112.526 -25.925 120.103 1.00 38.77 68 THR C C 1
ATOM 7531 O O . THR C 1 65 ? -113.475 -26.208 119.478 1.00 38.61 68 THR C O 1
ATOM 7535 N N . LEU C 1 66 ? -111.331 -26.348 119.790 1.00 36.64 69 LEU C N 1
ATOM 7536 C CA . LEU C 1 66 ? -111.078 -27.234 118.647 1.00 30.72 69 LEU C CA 1
ATOM 7537 C C . LEU C 1 66 ? -111.816 -28.558 118.788 1.00 35.74 69 LEU C C 1
ATOM 7538 O O . LEU C 1 66 ? -112.411 -29.032 117.837 1.00 38.03 69 LEU C O 1
ATOM 7543 N N . GLY C 1 67 ? -111.759 -29.143 119.982 1.00 35.01 70 GLY C N 1
ATOM 7544 C CA . GLY C 1 67 ? -112.492 -30.350 120.335 1.00 31.93 70 GLY C CA 1
ATOM 7545 C C . GLY C 1 67 ? -112.350 -31.637 119.527 1.00 38.74 70 GLY C C 1
ATOM 7546 O O . GLY C 1 67 ? -113.347 -32.212 119.136 1.00 34.53 70 GLY C O 1
ATOM 7547 N N . PHE C 1 68 ? -111.136 -32.131 119.317 1.00 37.31 71 PHE C N 1
ATOM 7548 C CA . PHE C 1 68 ? -110.952 -33.367 118.544 1.00 46.64 71 PHE C CA 1
ATOM 7549 C C . PHE C 1 68 ? -111.855 -34.557 118.928 1.00 39.76 71 PHE C C 1
ATOM 7550 O O . PHE C 1 68 ? -112.183 -35.380 118.081 1.00 50.41 71 PHE C O 1
ATOM 7558 N N . GLY C 1 69 ? -112.156 -34.700 120.200 1.00 35.98 72 GLY C N 1
ATOM 7559 C CA . GLY C 1 69 ? -112.951 -35.799 120.689 1.00 38.73 72 GLY C CA 1
ATOM 7560 C C . GLY C 1 69 ? -112.203 -37.102 120.857 1.00 40.28 72 GLY C C 1
ATOM 7561 O O . GLY C 1 69 ? -112.743 -38.059 121.336 1.00 41.78 72 GLY C O 1
ATOM 7562 N N . ASP C 1 70 ? -110.945 -37.134 120.427 1.00 41.69 73 ASP C N 1
ATOM 7563 C CA . ASP C 1 70 ? -110.132 -38.346 120.528 1.00 44.83 73 ASP C CA 1
ATOM 7564 C C . ASP C 1 70 ? -109.869 -38.742 121.981 1.00 49.89 73 ASP C C 1
ATOM 7565 O O . ASP C 1 70 ? -109.551 -39.894 122.272 1.00 47.50 73 ASP C O 1
ATOM 7570 N N . ILE C 1 71 ? -109.996 -37.777 122.886 1.00 43.88 74 ILE C N 1
ATOM 7571 C CA . ILE C 1 71 ? -109.807 -38.023 124.310 1.00 43.16 74 ILE C CA 1
ATOM 7572 C C . ILE C 1 71 ? -110.927 -37.364 125.107 1.00 46.77 74 ILE C C 1
ATOM 7573 O O . ILE C 1 71 ? -110.998 -36.140 125.191 1.00 53.72 74 ILE C O 1
ATOM 7578 N N . THR C 1 72 ? -111.802 -38.179 125.686 1.00 39.47 75 THR C N 1
ATOM 7579 C CA . THR C 1 72 ? -112.932 -37.669 126.454 1.00 37.66 75 THR C CA 1
ATOM 7580 C C . THR C 1 72 ? -113.140 -38.474 127.727 1.00 48.18 75 THR C C 1
ATOM 7581 O O . THR C 1 72 ? -112.671 -39.606 127.832 1.00 48.96 75 THR C O 1
ATOM 7585 N N . PHE C 1 73 ? -113.838 -37.877 128.691 1.00 48.67 76 PHE C N 1
ATOM 7586 C CA . PHE C 1 73 ? -114.215 -38.565 129.919 1.00 41.41 76 PHE C CA 1
ATOM 7587 C C . PHE C 1 73 ? -115.488 -39.373 129.702 1.00 49.82 76 PHE C C 1
ATOM 7588 O O . PHE C 1 73 ? -116.123 -39.278 128.651 1.00 61.15 76 PHE C O 1
ATOM 7596 N N . GLU C 1 74 ? -115.860 -40.160 130.706 1.00 49.07 77 GLU C N 1
ATOM 7597 C CA . GLU C 1 74 ? -117.052 -40.996 130.629 1.00 54.09 77 GLU C CA 1
ATOM 7598 C C . GLU C 1 74 ? -117.839 -40.924 131.929 1.00 60.44 77 GLU C C 1
ATOM 7599 O O . GLU C 1 74 ? -118.885 -41.553 132.068 1.00 71.75 77 GLU C O 1
ATOM 7605 N N . SER C 1 75 ? -117.323 -40.155 132.880 1.00 54.43 78 SER C N 1
ATOM 7606 C CA . SER C 1 75 ? -117.925 -40.048 134.200 1.00 47.38 78 SER C CA 1
ATOM 7607 C C . SER C 1 75 ? -118.403 -38.625 134.458 1.00 55.70 78 SER C C 1
ATOM 7608 O O . SER C 1 75 ? -117.844 -37.668 133.925 1.00 50.42 78 SER C O 1
ATOM 7611 N N . ASP C 1 76 ? -119.435 -38.491 135.285 1.00 63.97 79 ASP C N 1
ATOM 7612 C CA . ASP C 1 76 ? -120.025 -37.185 135.561 1.00 56.68 79 ASP C CA 1
ATOM 7613 C C . ASP C 1 76 ? -118.993 -36.172 136.035 1.00 57.10 79 ASP C C 1
ATOM 7614 O O . ASP C 1 76 ? -118.970 -35.041 135.554 1.00 65.73 79 ASP C O 1
ATOM 7619 N N . ALA C 1 77 ? -118.138 -36.575 136.969 1.00 45.99 80 ALA C N 1
ATOM 7620 C CA . ALA C 1 77 ? -117.122 -35.666 137.491 1.00 42.10 80 ALA C CA 1
ATOM 7621 C C . ALA C 1 77 ? -116.215 -35.159 136.374 1.00 50.42 80 ALA C C 1
ATOM 7622 O O . ALA C 1 77 ? -115.810 -33.998 136.371 1.00 60.49 80 ALA C O 1
ATOM 7624 N N . GLY C 1 78 ? -115.902 -36.035 135.424 1.00 50.49 81 GLY C N 1
ATOM 7625 C CA . GLY C 1 78 ? -115.098 -35.660 134.274 1.00 53.24 81 GLY C CA 1
ATOM 7626 C C . GLY C 1 78 ? -115.842 -34.714 133.349 1.00 47.78 81 GLY C C 1
ATOM 7627 O O . GLY C 1 78 ? -115.271 -33.759 132.821 1.00 43.00 81 GLY C O 1
ATOM 7628 N N . TYR C 1 79 ? -117.125 -34.984 133.147 1.00 38.01 82 TYR C N 1
ATOM 7629 C CA . TYR C 1 79 ? -117.969 -34.102 132.359 1.00 42.09 82 TYR C CA 1
ATOM 7630 C C . TYR C 1 79 ? -117.989 -32.702 132.965 1.00 46.81 82 TYR C C 1
ATOM 7631 O O . TYR C 1 79 ? -117.981 -31.704 132.245 1.00 45.85 82 TYR C O 1
ATOM 7640 N N . LEU C 1 80 ? -118.015 -32.642 134.293 1.00 45.26 83 LEU C N 1
ATOM 7641 C CA . LEU C 1 80 ? -117.992 -31.376 135.016 1.00 45.29 83 LEU C CA 1
ATOM 7642 C C . LEU C 1 80 ? -116.704 -30.627 134.702 1.00 49.95 83 LEU C C 1
ATOM 7643 O O . LEU C 1 80 ? -116.728 -29.468 134.290 1.00 61.38 83 LEU C O 1
ATOM 7648 N N . PHE C 1 81 ? -115.577 -31.301 134.901 1.00 48.71 84 PHE C N 1
ATOM 7649 C CA . PHE C 1 81 ? -114.274 -30.708 134.636 1.00 50.18 84 PHE C CA 1
ATOM 7650 C C . PHE C 1 81 ? -114.165 -30.215 133.197 1.00 49.80 84 PHE C C 1
ATOM 7651 O O . PHE C 1 81 ? -113.835 -29.055 132.954 1.00 55.99 84 PHE C O 1
ATOM 7659 N N . ALA C 1 82 ? -114.449 -31.100 132.247 1.00 46.34 85 ALA C N 1
ATOM 7660 C CA . ALA C 1 82 ? -114.367 -30.750 130.834 1.00 40.83 85 ALA C CA 1
ATOM 7661 C C . ALA C 1 82 ? -115.246 -29.544 130.509 1.00 44.79 85 ALA C C 1
ATOM 7662 O O . ALA C 1 82 ? -114.865 -28.684 129.713 1.00 45.44 85 ALA C O 1
ATOM 7664 N N . SER C 1 83 ? -116.419 -29.484 131.131 1.00 38.22 86 SER C N 1
ATOM 7665 C CA . SER C 1 83 ? -117.307 -28.339 130.973 1.00 41.00 86 SER C CA 1
ATOM 7666 C C . SER C 1 83 ? -116.661 -27.071 131.528 1.00 48.73 86 SER C C 1
ATOM 7667 O O . SER C 1 83 ? -116.696 -26.016 130.893 1.00 46.91 86 SER C O 1
ATOM 7670 N N . ILE C 1 84 ? -116.074 -27.178 132.715 1.00 48.21 87 ILE C N 1
ATOM 7671 C CA . ILE C 1 84 ? -115.424 -26.035 133.346 1.00 48.41 87 ILE C CA 1
ATOM 7672 C C . ILE C 1 84 ? -114.279 -25.511 132.487 1.00 48.57 87 ILE C C 1
ATOM 7673 O O . ILE C 1 84 ? -114.156 -24.310 132.268 1.00 50.53 87 ILE C O 1
ATOM 7678 N N . VAL C 1 85 ? -113.443 -26.419 132.001 1.00 46.86 88 VAL C N 1
ATOM 7679 C CA . VAL C 1 85 ? -112.322 -26.025 131.165 1.00 41.34 88 VAL C CA 1
ATOM 7680 C C . VAL C 1 85 ? -112.834 -25.397 129.877 1.00 41.03 88 VAL C C 1
ATOM 7681 O O . VAL C 1 85 ? -112.289 -24.399 129.411 1.00 50.28 88 VAL C O 1
ATOM 7685 N N . THR C 1 86 ? -113.891 -25.981 129.316 1.00 39.02 89 THR C N 1
ATOM 7686 C CA . THR C 1 86 ? -114.511 -25.460 128.098 1.00 41.84 89 THR C CA 1
ATOM 7687 C C . THR C 1 86 ? -114.963 -24.008 128.254 1.00 47.21 89 THR C C 1
ATOM 7688 O O . THR C 1 86 ? -114.640 -23.159 127.425 1.00 48.85 89 THR C O 1
ATOM 7692 N N . VAL C 1 87 ? -115.715 -23.733 129.316 1.00 42.62 90 VAL C N 1
ATOM 7693 C CA . VAL C 1 87 ? -116.203 -22.385 129.581 1.00 48.09 90 VAL C CA 1
ATOM 7694 C C . VAL C 1 87 ? -115.052 -21.437 129.904 1.00 51.26 90 VAL C C 1
ATOM 7695 O O . VAL C 1 87 ? -115.058 -20.278 129.491 1.00 51.22 90 VAL C O 1
ATOM 7699 N N . SER C 1 88 ? -114.062 -21.937 130.637 1.00 46.77 91 SER C N 1
ATOM 7700 C CA . SER C 1 88 ? -112.868 -21.153 130.940 1.00 41.07 91 SER C CA 1
ATOM 7701 C C . SER C 1 88 ? -112.241 -20.612 129.660 1.00 46.61 91 SER C C 1
ATOM 7702 O O . SER C 1 88 ? -111.844 -19.455 129.595 1.00 54.57 91 SER C O 1
ATOM 7705 N N . GLY C 1 89 ? -112.152 -21.460 128.641 1.00 53.00 92 GLY C N 1
ATOM 7706 C CA . GLY C 1 89 ? -111.550 -21.074 127.380 1.00 46.68 92 GLY C CA 1
ATOM 7707 C C . GLY C 1 89 ? -112.353 -20.013 126.654 1.00 51.54 92 GLY C C 1
ATOM 7708 O O . GLY C 1 89 ? -111.796 -19.169 125.956 1.00 54.11 92 GLY C O 1
ATOM 7709 N N . VAL C 1 90 ? -113.671 -20.059 126.812 1.00 48.43 93 VAL C N 1
ATOM 7710 C CA . VAL C 1 90 ? -114.536 -19.076 126.178 1.00 57.20 93 VAL C CA 1
ATOM 7711 C C . VAL C 1 90 ? -114.381 -17.727 126.866 1.00 62.21 93 VAL C C 1
ATOM 7712 O O . VAL C 1 90 ? -114.229 -16.697 126.212 1.00 68.45 93 VAL C O 1
ATOM 7716 N N . ILE C 1 91 ? -114.409 -17.742 128.193 1.00 52.11 94 ILE C N 1
ATOM 7717 C CA . ILE C 1 91 ? -114.263 -16.521 128.973 1.00 54.77 94 ILE C CA 1
ATOM 7718 C C . ILE C 1 91 ? -112.912 -15.842 128.744 1.00 61.64 94 ILE C C 1
ATOM 7719 O O . ILE C 1 91 ? -112.850 -14.638 128.499 1.00 65.57 94 ILE C O 1
ATOM 7724 N N . PHE C 1 92 ? -111.836 -16.620 128.806 1.00 52.97 95 PHE C N 1
ATOM 7725 C CA . PHE C 1 92 ? -110.484 -16.063 128.773 1.00 53.32 95 PHE C CA 1
ATOM 7726 C C . PHE C 1 92 ? -109.903 -15.853 127.374 1.00 62.97 95 PHE C C 1
ATOM 7727 O O . PHE C 1 92 ? -108.966 -15.075 127.203 1.00 58.66 95 PHE C O 1
ATOM 7735 N N . LEU C 1 93 ? -110.448 -16.541 126.376 1.00 70.47 96 LEU C N 1
ATOM 7736 C CA . LEU C 1 93 ? -109.926 -16.416 125.016 1.00 70.75 96 LEU C CA 1
ATOM 7737 C C . LEU C 1 93 ? -110.913 -15.765 124.046 1.00 68.96 96 LEU C C 1
ATOM 7738 O O . LEU C 1 93 ? -110.514 -15.250 123.001 1.00 73.70 96 LEU C O 1
ATOM 7743 N N . ASP C 1 94 ? -112.196 -15.785 124.394 1.00 56.43 97 ASP C N 1
ATOM 7744 C CA . ASP C 1 94 ? -113.227 -15.217 123.531 1.00 62.26 97 ASP C CA 1
ATOM 7745 C C . ASP C 1 94 ? -113.838 -13.936 124.093 1.00 59.04 97 ASP C C 1
ATOM 7746 O O . ASP C 1 94 ? -114.511 -13.201 123.373 1.00 61.17 97 ASP C O 1
ATOM 7751 N N . ILE C 1 95 ? -113.611 -13.675 125.376 1.00 48.69 98 ILE C N 1
ATOM 7752 C CA . ILE C 1 95 ? -114.214 -12.517 126.024 1.00 60.59 98 ILE C CA 1
ATOM 7753 C C . ILE C 1 95 ? -113.160 -11.577 126.599 1.00 72.37 98 ILE C C 1
ATOM 7754 O O . ILE C 1 95 ? -112.949 -10.481 126.084 1.00 77.75 98 ILE C O 1
ATOM 7759 N N . ILE C 1 96 ? -112.503 -12.012 127.668 1.00 70.18 99 ILE C N 1
ATOM 7760 C CA . ILE C 1 96 ? -111.492 -11.199 128.332 1.00 64.67 99 ILE C CA 1
ATOM 7761 C C . ILE C 1 96 ? -110.463 -10.648 127.348 1.00 70.19 99 ILE C C 1
ATOM 7762 O O . ILE C 1 96 ? -110.069 -9.486 127.437 1.00 84.58 99 ILE C O 1
ATOM 7767 N N . LEU C 1 97 ? -110.033 -11.481 126.408 1.00 71.93 100 LEU C N 1
ATOM 7768 C CA . LEU C 1 97 ? -108.954 -11.102 125.500 1.00 81.07 100 LEU C CA 1
ATOM 7769 C C . LEU C 1 97 ? -109.332 -9.951 124.562 1.00 79.11 100 LEU C C 1
ATOM 7770 O O . LEU C 1 97 ? -108.697 -8.899 124.594 1.00 77.62 100 LEU C O 1
ATOM 7775 N N . PRO C 1 98 ? -110.368 -10.141 123.728 1.00 74.08 101 PRO C N 1
ATOM 7776 C CA . PRO C 1 98 ? -110.758 -9.066 122.808 1.00 76.49 101 PRO C CA 1
ATOM 7777 C C . PRO C 1 98 ? -111.256 -7.827 123.550 1.00 83.95 101 PRO C C 1
ATOM 7778 O O . PRO C 1 98 ? -110.872 -6.713 123.201 1.00 87.80 101 PRO C O 1
ATOM 7782 N N . PHE C 1 99 ? -112.101 -8.022 124.558 1.00 88.32 102 PHE C N 1
ATOM 7783 C CA . PHE C 1 99 ? -112.562 -6.914 125.386 1.00 93.38 102 PHE C CA 1
ATOM 7784 C C . PHE C 1 99 ? -111.379 -6.166 125.987 1.00 96.58 102 PHE C C 1
ATOM 7785 O O . PHE C 1 99 ? -111.325 -4.938 125.953 1.00 105.73 102 PHE C O 1
ATOM 7793 N N . GLY C 1 100 ? -110.436 -6.917 126.547 1.00 94.29 103 GLY C N 1
ATOM 7794 C CA . GLY C 1 100 ? -109.236 -6.334 127.115 1.00 94.05 103 GLY C CA 1
ATOM 7795 C C . GLY C 1 100 ? -108.498 -5.502 126.087 1.00 94.22 103 GLY C C 1
ATOM 7796 O O . GLY C 1 100 ? -108.170 -4.346 126.336 1.00 96.42 103 GLY C O 1
ATOM 7797 N N . PHE C 1 101 ? -108.242 -6.096 124.926 1.00 93.58 104 PHE C N 1
ATOM 7798 C CA . PHE C 1 101 ? -107.589 -5.401 123.823 1.00 96.09 104 PHE C CA 1
ATOM 7799 C C . PHE C 1 101 ? -108.320 -4.110 123.465 1.00 100.82 104 PHE C C 1
ATOM 7800 O O . PHE C 1 101 ? -107.698 -3.110 123.106 1.00 101.52 104 PHE C O 1
ATOM 7808 N N . VAL C 1 102 ? -109.646 -4.143 123.559 1.00 103.39 105 VAL C N 1
ATOM 7809 C CA . VAL C 1 102 ? -110.469 -2.978 123.256 1.00 103.72 105 VAL C CA 1
ATOM 7810 C C . VAL C 1 102 ? -110.298 -1.886 124.305 1.00 101.23 105 VAL C C 1
ATOM 7811 O O . VAL C 1 102 ? -110.212 -0.705 123.977 1.00 102.28 105 VAL C O 1
ATOM 7815 N N . SER C 1 103 ? -110.249 -2.287 125.569 1.00 100.38 106 SER C N 1
ATOM 7816 C CA . SER C 1 103 ? -110.092 -1.336 126.661 1.00 103.57 106 SER C CA 1
ATOM 7817 C C . SER C 1 103 ? -108.620 -1.021 126.918 1.00 100.84 106 SER C C 1
ATOM 7818 O O . SER C 1 103 ? -108.296 -0.104 127.672 1.00 106.98 106 SER C O 1
ATOM 7821 N N . MET C 1 104 ? -107.732 -1.781 126.285 1.00 97.34 107 MET C N 1
ATOM 7822 C CA . MET C 1 104 ? -106.296 -1.609 126.485 1.00 98.74 107 MET C CA 1
ATOM 7823 C C . MET C 1 104 ? -105.730 -0.481 125.638 1.00 96.47 107 MET C C 1
ATOM 7824 O O . MET C 1 104 ? -105.265 0.524 126.171 1.00 108.57 107 MET C O 1
ATOM 7829 N N . PHE C 1 105 ? -105.756 -0.651 124.320 1.00 95.22 108 PHE C N 1
ATOM 7830 C CA . PHE C 1 105 ? -105.214 0.375 123.435 1.00 121.52 108 PHE C CA 1
ATOM 7831 C C . PHE C 1 105 ? -106.144 0.767 122.288 1.00 126.69 108 PHE C C 1
ATOM 7832 O O . PHE C 1 105 ? -105.692 1.226 121.240 1.00 134.42 108 PHE C O 1
ATOM 7840 N N . LEU C 1 106 ? -107.444 0.590 122.496 1.00 123.42 109 LEU C N 1
ATOM 7841 C CA . LEU C 1 106 ? -108.435 1.133 121.577 1.00 123.67 109 LEU C CA 1
ATOM 7842 C C . LEU C 1 106 ? -109.038 2.390 122.187 1.00 113.81 109 LEU C C 1
ATOM 7843 O O . LEU C 1 106 ? -109.096 3.439 121.547 1.00 121.11 109 LEU C O 1
ATOM 7848 N N . ALA C 1 107 ? -109.480 2.276 123.435 1.00 106.09 110 ALA C N 1
ATOM 7849 C CA . ALA C 1 107 ? -110.034 3.411 124.160 1.00 114.45 110 ALA C CA 1
ATOM 7850 C C . ALA C 1 107 ? -109.034 4.563 124.281 1.00 117.52 110 ALA C C 1
ATOM 7851 O O . ALA C 1 107 ? -109.377 5.711 124.005 1.00 119.53 110 ALA C O 1
ATOM 7853 N N . PRO C 1 108 ? -107.791 4.264 124.695 1.00 112.67 111 PRO C N 1
ATOM 7854 C CA . PRO C 1 108 ? -106.812 5.347 124.832 1.00 108.20 111 PRO C CA 1
ATOM 7855 C C . PRO C 1 108 ? -106.410 5.933 123.485 1.00 101.30 111 PRO C C 1
ATOM 7856 O O . PRO C 1 108 ? -106.313 7.152 123.362 1.00 104.08 111 PRO C O 1
ATOM 7860 N N . TRP C 1 109 ? -106.179 5.080 122.491 1.00 86.73 112 TRP C N 1
ATOM 7861 C CA . TRP C 1 109 ? -105.807 5.560 121.166 1.00 90.60 112 TRP C CA 1
ATOM 7862 C C . TRP C 1 109 ? -106.802 6.589 120.645 1.00 96.93 112 TRP C C 1
ATOM 7863 O O . TRP C 1 109 ? -106.416 7.649 120.152 1.00 109.63 112 TRP C O 1
ATOM 7874 N N . ILE C 1 110 ? -108.086 6.268 120.757 1.00 95.18 113 ILE C N 1
ATOM 7875 C CA . ILE C 1 110 ? -109.141 7.109 120.204 1.00 106.92 113 ILE C CA 1
ATOM 7876 C C . ILE C 1 110 ? -109.330 8.407 120.986 1.00 102.93 113 ILE C C 1
ATOM 7877 O O . ILE C 1 110 ? -109.533 9.468 120.397 1.00 111.57 113 ILE C O 1
ATOM 7882 N N . GLU C 1 111 ? -109.257 8.323 122.310 1.00 91.26 114 GLU C N 1
ATOM 7883 C CA . GLU C 1 111 ? -109.410 9.503 123.151 1.00 97.88 114 GLU C CA 1
ATOM 7884 C C . GLU C 1 111 ? -108.304 10.513 122.885 1.00 102.83 114 GLU C C 1
ATOM 7885 O O . GLU C 1 111 ? -108.463 11.701 123.156 1.00 111.32 114 GLU C O 1
ATOM 7891 N N . ARG C 1 112 ? -107.185 10.034 122.353 1.00 100.01 115 ARG C N 1
ATOM 7892 C CA . ARG C 1 112 ? -106.040 10.894 122.093 1.00 104.48 115 ARG C CA 1
ATOM 7893 C C . ARG C 1 112 ? -105.962 11.292 120.626 1.00 102.70 115 ARG C C 1
ATOM 7894 O O . ARG C 1 112 ? -105.384 12.324 120.285 1.00 117.38 115 ARG C O 1
ATOM 7902 N N . ARG C 1 113 ? -106.553 10.476 119.761 1.00 87.03 116 ARG C N 1
ATOM 7903 C CA . ARG C 1 113 ? -106.514 10.741 118.328 1.00 90.83 116 ARG C CA 1
ATOM 7904 C C . ARG C 1 113 ? -107.729 11.541 117.867 1.00 97.79 116 ARG C C 1
ATOM 7905 O O . ARG C 1 113 ? -107.638 12.347 116.942 1.00 111.53 116 ARG C O 1
ATOM 7913 N N . LEU C 1 114 ? -108.864 11.319 118.522 1.00 97.70 117 LEU C N 1
ATOM 7914 C CA . LEU C 1 114 ? -110.106 11.992 118.151 1.00 99.50 117 LEU C CA 1
ATOM 7915 C C . LEU C 1 114 ? -110.277 13.325 118.869 1.00 104.43 117 LEU C C 1
ATOM 7916 O O . LEU C 1 114 ? -110.555 14.346 118.241 1.00 110.78 117 LEU C O 1
ATOM 7921 N N . ARG C 1 115 ? -110.116 13.309 120.188 1.00 105.52 118 ARG C N 1
ATOM 7922 C CA . ARG C 1 115 ? -110.222 14.526 120.983 1.00 105.39 118 ARG C CA 1
ATOM 7923 C C . ARG C 1 115 ? -108.863 14.866 121.582 1.00 103.15 118 ARG C C 1
ATOM 7924 O O . ARG C 1 115 ? -108.208 14.012 122.178 1.00 99.94 118 ARG C O 1
ATOM 7932 N N . TYR C 1 116 ? -108.437 16.114 121.420 1.00 87.44 119 TYR C N 1
ATOM 7933 C CA . TYR C 1 116 ? -107.158 16.548 121.966 1.00 92.68 119 TYR C CA 1
ATOM 7934 C C . TYR C 1 116 ? -107.174 16.553 123.490 1.00 94.88 119 TYR C C 1
ATOM 7935 O O . TYR C 1 116 ? -108.091 17.089 124.112 1.00 83.74 119 TYR C O 1
ATOM 7944 N N . HIS C 1 117 ? -106.155 15.942 124.085 1.00 111.44 120 HIS C N 1
ATOM 7945 C CA . HIS C 1 117 ? -105.981 15.973 125.531 1.00 128.04 120 HIS C CA 1
ATOM 7946 C C . HIS C 1 117 ? -104.709 16.747 125.857 1.00 120.12 120 HIS C C 1
ATOM 7947 O O . HIS C 1 117 ? -103.602 16.274 125.591 1.00 112.98 120 HIS C O 1
ATOM 7954 N N . PRO C 1 118 ? -104.865 17.954 126.422 1.00 112.13 121 PRO C N 1
ATOM 7955 C CA . PRO C 1 118 ? -103.728 18.835 126.706 1.00 97.73 121 PRO C CA 1
ATOM 7956 C C . PRO C 1 118 ? -102.801 18.249 127.762 1.00 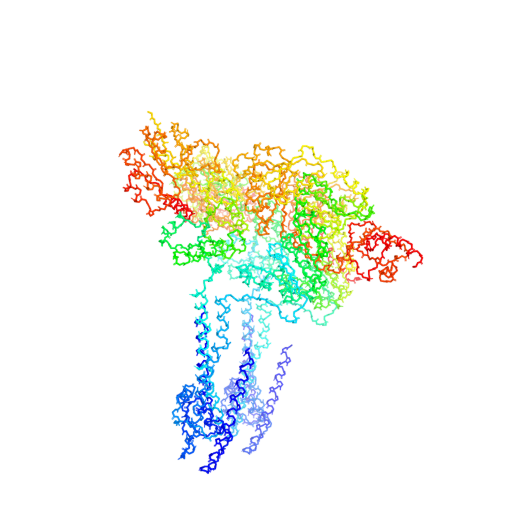89.01 121 PRO C C 1
ATOM 7957 O O . PRO C 1 118 ? -103.269 17.761 128.792 1.00 77.49 121 PRO C O 1
ATOM 7961 N N . THR C 1 119 ? -101.499 18.290 127.501 1.00 85.68 122 THR C N 1
ATOM 7962 C CA . THR C 1 119 ? -100.521 17.940 128.518 1.00 83.86 122 THR C CA 1
ATOM 7963 C C . THR C 1 119 ? -100.531 19.057 129.553 1.00 85.80 122 THR C C 1
ATOM 7964 O O . THR C 1 119 ? -100.269 20.217 129.230 1.00 86.14 122 THR C O 1
ATOM 7968 N N . ILE C 1 120 ? -100.845 18.710 130.794 1.00 77.78 123 ILE C N 1
ATOM 7969 C CA . ILE C 1 120 ? -101.047 19.711 131.830 1.00 68.40 123 ILE C CA 1
ATOM 7970 C C . ILE C 1 120 ? -99.879 19.726 132.809 1.00 69.16 123 ILE C C 1
ATOM 7971 O O . ILE C 1 120 ? -99.821 20.563 133.708 1.00 74.45 123 ILE C O 1
ATOM 7976 N N . GLU C 1 121 ? -98.939 18.808 132.615 1.00 75.95 124 GLU C N 1
ATOM 7977 C CA . GLU C 1 121 ? -97.865 18.598 133.578 1.00 78.25 124 GLU C CA 1
ATOM 7978 C C . GLU C 1 121 ? -96.684 17.875 132.935 1.00 83.18 124 GLU C C 1
ATOM 7979 O O . GLU C 1 121 ? -96.812 17.306 131.851 1.00 86.36 124 GLU C O 1
ATOM 7985 N N . LEU C 1 122 ? -95.533 17.911 133.601 1.00 82.24 125 LEU C N 1
ATOM 7986 C CA . LEU C 1 122 ? -94.357 17.164 133.161 1.00 73.96 125 LEU C CA 1
ATOM 7987 C C . LEU C 1 122 ? -93.974 16.119 134.203 1.00 72.48 125 LEU C C 1
ATOM 7988 O O . LEU C 1 122 ? -94.094 16.365 135.405 1.00 68.03 125 LEU C O 1
ATOM 7993 N N . PRO C 1 123 ? -93.508 14.946 133.743 1.00 76.97 126 PRO C N 1
ATOM 7994 C CA . PRO C 1 123 ? -93.108 13.846 134.629 1.00 73.00 126 PRO C CA 1
ATOM 7995 C C . PRO C 1 123 ? -92.110 14.305 135.688 1.00 79.01 126 PRO C C 1
ATOM 7996 O O . PRO C 1 123 ? -91.295 15.188 135.424 1.00 79.36 126 PRO C O 1
ATOM 8000 N N . ASP C 1 124 ? -92.181 13.704 136.871 1.00 83.87 127 ASP C N 1
ATOM 8001 C CA . ASP C 1 124 ? -91.312 14.072 137.984 1.00 95.83 127 ASP C CA 1
ATOM 8002 C C . ASP C 1 124 ? -89.841 14.148 137.582 1.00 95.57 127 ASP C C 1
ATOM 8003 O O . ASP C 1 124 ? -89.140 15.094 137.941 1.00 93.72 127 ASP C O 1
ATOM 8008 N N . ASP C 1 125 ? -89.383 13.148 136.834 1.00 98.77 128 ASP C N 1
ATOM 8009 C CA . ASP C 1 125 ? -87.963 13.000 136.522 1.00 102.58 128 ASP C CA 1
ATOM 8010 C C . ASP C 1 125 ? -87.416 14.057 135.561 1.00 99.37 128 ASP C C 1
ATOM 8011 O O . ASP C 1 125 ? -86.202 14.202 135.419 1.00 98.00 128 ASP C O 1
ATOM 8016 N N . THR C 1 126 ? -88.311 14.790 134.905 1.00 97.65 129 THR C N 1
ATOM 8017 C CA . THR C 1 126 ? -87.912 15.758 133.886 1.00 87.13 129 THR C CA 1
ATOM 8018 C C . THR C 1 126 ? -86.950 16.811 134.425 1.00 79.09 129 THR C C 1
ATOM 8019 O O . THR C 1 126 ? -87.204 17.424 135.461 1.00 79.84 129 THR C O 1
ATOM 8023 N N . ARG C 1 127 ? -85.844 17.012 133.713 1.00 81.13 130 ARG C N 1
ATOM 8024 C CA . ARG C 1 127 ? -84.851 18.015 134.089 1.00 90.30 130 ARG C CA 1
ATOM 8025 C C . ARG C 1 127 ? -83.850 18.266 132.960 1.00 90.14 130 ARG C C 1
ATOM 8026 O O . ARG C 1 127 ? -83.584 17.382 132.146 1.00 91.37 130 ARG C O 1
ATOM 8034 N N . GLY C 1 128 ? -83.306 19.478 132.914 1.00 89.74 131 GLY C N 1
ATOM 8035 C CA . GLY C 1 128 ? -82.377 19.867 131.867 1.00 79.14 131 GLY C CA 1
ATOM 8036 C C . GLY C 1 128 ? -83.088 20.488 130.679 1.00 71.60 131 GLY C C 1
ATOM 8037 O O . GLY C 1 128 ? -82.486 20.734 129.634 1.00 63.60 131 GLY C O 1
ATOM 8038 N N . HIS C 1 129 ? -84.379 20.748 130.844 1.00 69.78 132 HIS C N 1
ATOM 8039 C CA . HIS C 1 129 ? -85.200 21.262 129.754 1.00 67.54 132 HIS C CA 1
ATOM 8040 C C . HIS C 1 129 ? -85.214 22.788 129.682 1.00 68.30 132 HIS C C 1
ATOM 8041 O O . HIS C 1 129 ? -84.708 23.476 130.573 1.00 53.56 132 HIS C O 1
ATOM 8048 N N . ILE C 1 130 ? -85.805 23.304 128.609 1.00 61.25 133 ILE C N 1
ATOM 8049 C CA . ILE C 1 130 ? -85.883 24.737 128.382 1.00 57.41 133 ILE C CA 1
ATOM 8050 C C . ILE C 1 130 ? -87.331 25.185 128.222 1.00 65.59 133 ILE C C 1
ATOM 8051 O O . ILE C 1 130 ? -87.952 24.944 127.188 1.00 76.06 133 ILE C O 1
ATOM 8056 N N . LEU C 1 131 ? -87.865 25.831 129.255 1.00 49.79 134 LEU C N 1
ATOM 8057 C CA . LEU C 1 131 ? -89.221 26.362 129.200 1.00 43.38 134 LEU C CA 1
ATOM 8058 C C . LEU C 1 131 ? -89.291 27.607 128.320 1.00 54.26 134 LEU C C 1
ATOM 8059 O O . LEU C 1 131 ? -88.430 28.481 128.396 1.00 60.52 134 LEU C O 1
ATOM 8064 N N . ILE C 1 132 ? -90.318 27.683 127.482 1.00 55.96 135 ILE C N 1
ATOM 8065 C CA . ILE C 1 132 ? -90.527 28.861 126.650 1.00 52.07 135 ILE C CA 1
ATOM 8066 C C . ILE C 1 132 ? -91.944 29.383 126.813 1.00 49.31 135 ILE C C 1
ATOM 8067 O O . ILE C 1 132 ? -92.909 28.703 126.462 1.00 48.45 135 ILE C O 1
ATOM 8072 N N . PHE C 1 133 ? -92.064 30.589 127.355 1.00 38.47 136 PHE C N 1
ATOM 8073 C CA . PHE C 1 133 ? -93.370 31.188 127.598 1.00 40.82 136 PHE C CA 1
ATOM 8074 C C . PHE C 1 133 ? -93.649 32.293 126.588 1.00 45.94 136 PHE C C 1
ATOM 8075 O O . PHE C 1 133 ? -92.966 33.315 126.571 1.00 44.74 136 PHE C O 1
ATOM 8083 N N . GLY C 1 134 ? -94.654 32.078 125.744 1.00 57.26 137 GLY C N 1
ATOM 8084 C CA . GLY C 1 134 ? -94.976 33.018 124.687 1.00 51.43 137 GLY C CA 1
ATOM 8085 C C . GLY C 1 134 ? -94.357 32.587 123.372 1.00 64.67 137 GLY C C 1
ATOM 8086 O O . GLY C 1 134 ? -93.247 32.995 123.034 1.00 59.89 137 GLY C O 1
ATOM 8087 N N . ILE C 1 135 ? -95.076 31.749 122.632 1.00 71.76 138 ILE C N 1
ATOM 8088 C CA . ILE C 1 135 ? -94.588 31.250 121.353 1.00 68.45 138 ILE C CA 1
ATOM 8089 C C . ILE C 1 135 ? -94.813 32.270 120.238 1.00 69.15 138 ILE C C 1
ATOM 8090 O O . ILE C 1 135 ? -95.881 32.878 120.138 1.00 60.82 138 ILE C O 1
ATOM 8095 N N . ASP C 1 136 ? -93.789 32.459 119.414 1.00 68.98 139 ASP C N 1
ATOM 8096 C CA . ASP C 1 136 ? -93.855 33.368 118.277 1.00 81.07 139 ASP C CA 1
ATOM 8097 C C . ASP C 1 136 ? -92.731 33.003 117.313 1.00 84.67 139 ASP C C 1
ATOM 8098 O O . ASP C 1 136 ? -91.818 32.271 117.686 1.00 93.66 139 ASP C O 1
ATOM 8103 N N . PRO C 1 137 ? -92.795 33.506 116.069 1.00 77.10 140 PRO C N 1
ATOM 8104 C CA . PRO C 1 137 ? -91.789 33.158 115.057 1.00 70.76 140 PRO C CA 1
ATOM 8105 C C . PRO C 1 137 ? -90.367 33.119 115.616 1.00 67.87 140 PRO C C 1
ATOM 8106 O O . PRO C 1 137 ? -89.603 32.206 115.290 1.00 55.23 140 PRO C O 1
ATOM 8110 N N . ILE C 1 138 ? -90.021 34.093 116.453 1.00 60.04 141 ILE C N 1
ATOM 8111 C CA . ILE C 1 138 ? -88.690 34.150 117.046 1.00 57.16 141 ILE C CA 1
ATOM 8112 C C . ILE C 1 138 ? -88.341 32.859 117.778 1.00 62.35 141 ILE C C 1
ATOM 8113 O O . ILE C 1 138 ? -87.400 32.165 117.406 1.00 52.03 141 ILE C O 1
ATOM 8118 N N . THR C 1 139 ? -89.105 32.546 118.821 1.00 71.91 142 THR C N 1
ATOM 8119 C CA . THR C 1 139 ? -88.845 31.365 119.640 1.00 65.87 142 THR C CA 1
ATOM 8120 C C . THR C 1 139 ? -89.135 30.065 118.894 1.00 74.83 142 THR C C 1
ATOM 8121 O O . THR C 1 139 ? -88.569 29.020 119.210 1.00 77.35 142 THR C O 1
ATOM 8125 N N . ARG C 1 140 ? -90.019 30.131 117.905 1.00 78.43 143 ARG C N 1
ATOM 8126 C CA . ARG C 1 140 ? -90.322 28.968 117.082 1.00 78.03 143 ARG C CA 1
ATOM 8127 C C . ARG C 1 140 ? -89.121 28.659 116.197 1.00 74.78 143 ARG C C 1
ATOM 8128 O O . ARG C 1 140 ? -88.846 27.501 115.889 1.00 76.53 143 ARG C O 1
ATOM 8136 N N . THR C 1 141 ? -88.411 29.709 115.794 1.00 71.81 144 THR C N 1
ATOM 8137 C CA . THR C 1 141 ? -87.194 29.571 115.000 1.00 69.44 144 THR C CA 1
ATOM 8138 C C . THR C 1 141 ? -86.038 29.146 115.895 1.00 69.56 144 THR C C 1
ATOM 8139 O O . THR C 1 141 ? -85.161 28.387 115.480 1.00 72.33 144 THR C O 1
ATOM 8143 N N . LEU C 1 142 ? -86.047 29.645 117.128 1.00 63.85 145 LEU C N 1
ATOM 8144 C CA . LEU C 1 142 ? -85.054 29.274 118.128 1.00 61.98 145 LEU C CA 1
ATOM 8145 C C . LEU C 1 142 ? -85.108 27.771 118.375 1.00 73.56 145 LEU C C 1
ATOM 8146 O O . LEU C 1 142 ? -84.077 27.100 118.418 1.00 78.88 145 LEU C O 1
ATOM 8151 N N . ILE C 1 143 ? -86.321 27.248 118.524 1.00 76.26 146 ILE C N 1
ATOM 8152 C CA . ILE C 1 143 ? -86.526 25.823 118.747 1.00 69.85 146 ILE C CA 1
ATOM 8153 C C . ILE C 1 143 ? -86.062 25.006 117.546 1.00 71.93 146 ILE C C 1
ATOM 8154 O O . ILE C 1 143 ? -85.540 23.905 117.698 1.00 65.28 146 ILE C O 1
ATOM 8159 N N . ARG C 1 144 ? -86.244 25.554 116.351 1.00 78.13 147 ARG C N 1
ATOM 8160 C CA . ARG C 1 144 ? -85.880 24.839 115.132 1.00 88.04 147 ARG C CA 1
ATOM 8161 C C . ARG C 1 144 ? -84.374 24.617 115.004 1.00 82.86 147 ARG C C 1
ATOM 8162 O O . ARG C 1 144 ? -83.932 23.511 114.699 1.00 84.32 147 ARG C O 1
ATOM 8170 N N . LYS C 1 145 ? -83.588 25.664 115.241 1.00 85.16 148 LYS C N 1
ATOM 8171 C CA . LYS C 1 145 ? -82.147 25.596 115.004 1.00 87.61 148 LYS C CA 1
ATOM 8172 C C . LYS C 1 145 ? -81.365 25.034 116.190 1.00 91.43 148 LYS C C 1
ATOM 8173 O O . LYS C 1 145 ? -80.284 24.469 116.017 1.00 89.12 148 LYS C O 1
ATOM 8179 N N . LEU C 1 146 ? -81.914 25.191 117.391 1.00 91.00 149 LEU C N 1
ATOM 8180 C CA . LEU C 1 146 ? -81.219 24.776 118.605 1.00 85.21 149 LEU C CA 1
ATOM 8181 C C . LEU C 1 146 ? -81.476 23.314 118.945 1.00 94.94 149 LEU C C 1
ATOM 8182 O O . LEU C 1 146 ? -80.790 22.737 119.788 1.00 102.08 149 LEU C O 1
ATOM 8187 N N . GLU C 1 147 ? -82.466 22.715 118.290 1.00 100.72 150 GLU C N 1
ATOM 8188 C CA . GLU C 1 147 ? -82.771 21.308 118.521 1.00 111.22 150 GLU C CA 1
ATOM 8189 C C . GLU C 1 147 ? -81.934 20.412 117.610 1.00 120.16 150 GLU C C 1
ATOM 8190 O O . GLU C 1 147 ? -82.106 19.192 117.601 1.00 105.02 150 GLU C O 1
ATOM 8196 N N . SER C 1 148 ? -81.033 21.027 116.845 1.00 130.29 151 SER C N 1
ATOM 8197 C CA . SER C 1 148 ? -80.067 20.276 116.050 1.00 133.60 151 SER C CA 1
ATOM 8198 C C . SER C 1 148 ? -79.487 19.190 116.941 1.00 140.58 151 SER C C 1
ATOM 8199 O O . SER C 1 148 ? -79.496 18.010 116.591 1.00 146.86 151 SER C O 1
ATOM 8202 N N . ARG C 1 149 ? -78.985 19.604 118.099 1.00 139.84 152 ARG C N 1
ATOM 8203 C CA . ARG C 1 149 ? -78.696 18.672 119.177 1.00 144.49 152 ARG C CA 1
ATOM 8204 C C . ARG C 1 149 ? -79.930 18.616 120.070 1.00 141.88 152 ARG C C 1
ATOM 8205 O O . ARG C 1 149 ? -80.700 19.574 120.129 1.00 136.84 152 ARG C O 1
ATOM 8213 N N . ASN C 1 150 ? -80.127 17.499 120.759 1.00 148.09 153 ASN C N 1
ATOM 8214 C CA . ASN C 1 150 ? -81.350 17.311 121.532 1.00 151.55 153 ASN C CA 1
ATOM 8215 C C . ASN C 1 150 ? -81.442 18.168 122.791 1.00 145.18 153 ASN C C 1
ATOM 8216 O O . ASN C 1 150 ? -80.957 17.790 123.858 1.00 143.99 153 ASN C O 1
ATOM 8221 N N . HIS C 1 151 ? -82.064 19.332 122.645 1.00 139.50 154 HIS C N 1
ATOM 8222 C CA . HIS C 1 151 ? -82.476 20.136 123.782 1.00 127.13 154 HIS C CA 1
ATOM 8223 C C . HIS C 1 151 ? -83.986 20.008 123.894 1.00 109.36 154 HIS C C 1
ATOM 8224 O O . HIS C 1 151 ? -84.706 20.286 122.935 1.00 123.97 154 HIS C O 1
ATOM 8231 N N . LEU C 1 152 ? -84.471 19.571 125.050 1.00 78.96 155 LEU C N 1
ATOM 8232 C CA . LEU C 1 152 ? -85.908 19.420 125.235 1.00 74.08 155 LEU C CA 1
ATOM 8233 C C . LEU C 1 152 ? -86.588 20.774 125.436 1.00 71.67 155 LEU C C 1
ATOM 8234 O O . LEU C 1 152 ? -86.668 21.278 126.555 1.00 79.74 155 LEU C O 1
ATOM 8239 N N . PHE C 1 153 ? -87.063 21.362 124.341 1.00 64.18 156 PHE C N 1
ATOM 8240 C CA . PHE C 1 153 ? -87.811 22.613 124.401 1.00 60.76 156 PHE C CA 1
ATOM 8241 C C . PHE C 1 153 ? -89.268 22.339 124.737 1.00 62.09 156 PHE C C 1
ATOM 8242 O O . PHE C 1 153 ? -89.952 21.602 124.027 1.00 69.36 156 PHE C O 1
ATOM 8250 N N . VAL C 1 154 ? -89.743 22.936 125.821 1.00 53.73 157 VAL C N 1
ATOM 8251 C CA . VAL C 1 154 ? -91.149 22.847 126.177 1.00 49.70 157 VAL C CA 1
ATOM 8252 C C . VAL C 1 154 ? -91.773 24.233 126.113 1.00 51.83 157 VAL C C 1
ATOM 8253 O O . VAL C 1 154 ? -91.403 25.118 126.885 1.00 58.78 157 VAL C O 1
ATOM 8257 N N . VAL C 1 155 ? -92.706 24.435 125.187 1.00 49.00 158 VAL C N 1
ATOM 8258 C CA . VAL C 1 155 ? -93.424 25.705 125.143 1.00 65.04 158 VAL C CA 1
ATOM 8259 C C . VAL C 1 155 ? -94.666 25.631 126.023 1.00 65.56 158 VAL C C 1
ATOM 8260 O O . VAL C 1 155 ? -95.270 24.571 126.177 1.00 77.92 158 VAL C O 1
ATOM 8264 N N . VAL C 1 156 ? -95.031 26.762 126.611 1.00 61.77 159 VAL C N 1
ATOM 8265 C CA . VAL C 1 156 ? -96.156 26.813 127.530 1.00 57.41 159 VAL C CA 1
ATOM 8266 C C . VAL C 1 156 ? -97.148 27.861 127.051 1.00 62.26 159 VAL C C 1
ATOM 8267 O O . VAL C 1 156 ? -96.756 28.937 126.601 1.00 61.77 159 VAL C O 1
ATOM 8271 N N . THR C 1 157 ? -98.432 27.540 127.138 1.00 65.14 160 THR C N 1
ATOM 8272 C CA . THR C 1 157 ? -99.470 28.446 126.670 1.00 61.45 160 THR C CA 1
ATOM 8273 C C . THR C 1 157 ? -100.752 28.269 127.473 1.00 65.52 160 THR C C 1
ATOM 8274 O O . THR C 1 157 ? -101.085 27.162 127.894 1.00 66.64 160 THR C O 1
ATOM 8278 N N . ASP C 1 158 ? -101.461 29.371 127.693 1.00 69.09 161 ASP C N 1
ATOM 8279 C CA . ASP C 1 158 ? -102.730 29.335 128.412 1.00 75.43 161 ASP C CA 1
ATOM 8280 C C . ASP C 1 158 ? -103.899 29.377 127.434 1.00 74.75 161 ASP C C 1
ATOM 8281 O O . ASP C 1 158 ? -105.056 29.506 127.835 1.00 74.28 161 ASP C O 1
ATOM 8286 N N . ASN C 1 159 ? -103.582 29.272 126.147 1.00 69.62 162 ASN C N 1
ATOM 8287 C CA . ASN C 1 159 ? -104.587 29.286 125.093 1.00 72.56 162 ASN C CA 1
ATOM 8288 C C . ASN C 1 159 ? -104.834 27.878 124.559 1.00 76.19 162 ASN C C 1
ATOM 8289 O O . ASN C 1 159 ? -103.960 27.284 123.928 1.00 69.51 162 ASN C O 1
ATOM 8294 N N . TYR C 1 160 ? -106.025 27.347 124.818 1.00 78.05 163 TYR C N 1
ATOM 8295 C CA . TYR C 1 160 ? -106.351 25.978 124.431 1.00 75.16 163 TYR C CA 1
ATOM 8296 C C . TYR C 1 160 ? -106.153 25.726 122.941 1.00 78.33 163 TYR C C 1
ATOM 8297 O O . TYR C 1 160 ? -105.444 24.800 122.552 1.00 75.69 163 TYR C O 1
ATOM 8306 N N . ASP C 1 161 ? -106.787 26.550 122.113 1.00 85.21 164 ASP C N 1
ATOM 8307 C CA . ASP C 1 161 ? -106.720 26.382 120.665 1.00 91.57 164 ASP C CA 1
ATOM 8308 C C . ASP C 1 161 ? -105.284 26.436 120.158 1.00 89.01 164 ASP C C 1
ATOM 8309 O O . ASP C 1 161 ? -104.927 25.757 119.196 1.00 97.41 164 ASP C O 1
ATOM 8314 N N . GLN C 1 162 ? -104.462 27.247 120.814 1.00 82.13 165 GLN C N 1
ATOM 8315 C CA . GLN C 1 162 ? -103.062 27.372 120.438 1.00 71.92 165 GLN C CA 1
ATOM 8316 C C . GLN C 1 162 ? -102.297 26.100 120.791 1.00 71.24 165 GLN C C 1
ATOM 8317 O O . GLN C 1 162 ? -101.406 25.678 120.055 1.00 74.21 165 GLN C O 1
ATOM 8323 N N . ALA C 1 163 ? -102.651 25.494 121.921 1.00 64.51 166 ALA C N 1
ATOM 8324 C CA . ALA C 1 163 ? -102.026 24.248 122.352 1.00 74.78 166 ALA C CA 1
ATOM 8325 C C . ALA C 1 163 ? -102.200 23.144 121.309 1.00 94.12 166 ALA C C 1
ATOM 8326 O O . ALA C 1 163 ? -101.301 22.331 121.104 1.00 101.75 166 ALA C O 1
ATOM 8328 N N . LEU C 1 164 ? -103.358 23.120 120.655 1.00 96.43 167 LEU C N 1
ATOM 8329 C CA . LEU C 1 164 ? -103.619 22.145 119.599 1.00 106.59 167 LEU C CA 1
ATOM 8330 C C . LEU C 1 164 ? -102.690 22.347 118.410 1.00 105.59 167 LEU C C 1
ATOM 8331 O O . LEU C 1 164 ? -101.947 21.443 118.029 1.00 108.81 167 LEU C O 1
ATOM 8336 N N . HIS C 1 165 ? -102.740 23.540 117.829 1.00 104.30 168 HIS C N 1
ATOM 8337 C CA . HIS C 1 165 ? -101.995 23.840 116.612 1.00 115.41 168 HIS C CA 1
ATOM 8338 C C . HIS C 1 165 ? -100.497 23.611 116.781 1.00 117.26 168 HIS C C 1
ATOM 8339 O O . HIS C 1 165 ? -99.763 23.511 115.799 1.00 122.64 168 HIS C O 1
ATOM 8346 N N . LEU C 1 166 ? -100.044 23.531 118.027 1.00 114.20 169 LEU C N 1
ATOM 8347 C CA . LEU C 1 166 ? -98.627 23.327 118.305 1.00 104.68 169 LEU C CA 1
ATOM 8348 C C . LEU C 1 166 ? -98.276 21.846 118.424 1.00 102.72 169 LEU C C 1
ATOM 8349 O O . LEU C 1 166 ? -97.175 21.433 118.063 1.00 111.01 169 LEU C O 1
ATOM 8354 N N . GLU C 1 167 ? -99.217 21.054 118.927 1.00 93.83 170 GLU C N 1
ATOM 8355 C CA . GLU C 1 167 ? -98.993 19.628 119.142 1.00 101.38 170 GLU C CA 1
ATOM 8356 C C . GLU C 1 167 ? -98.693 18.865 117.855 1.00 105.67 170 GLU C C 1
ATOM 8357 O O . GLU C 1 167 ? -97.935 17.896 117.867 1.00 92.74 170 GLU C O 1
ATOM 8363 N N . GLU C 1 168 ? -99.289 19.302 116.749 1.00 120.18 171 GLU C N 1
ATOM 8364 C CA . GLU C 1 168 ? -99.158 18.585 115.483 1.00 136.72 171 GLU C CA 1
ATOM 8365 C C . GLU C 1 168 ? -97.809 18.807 114.797 1.00 139.97 171 GLU C C 1
ATOM 8366 O O . GLU C 1 168 ? -97.231 17.870 114.245 1.00 146.44 171 GLU C O 1
ATOM 8372 N N . GLN C 1 169 ? -97.311 20.040 114.829 1.00 131.38 172 GLN C N 1
ATOM 8373 C CA . GLN C 1 169 ? -95.987 20.334 114.287 1.00 122.75 172 GLN C CA 1
ATOM 8374 C C . GLN C 1 169 ? -94.946 20.174 115.384 1.00 113.76 172 GLN C C 1
ATOM 8375 O O . GLN C 1 169 ? -94.065 21.015 115.555 1.00 110.08 172 GLN C O 1
ATOM 8381 N N . GLU C 1 170 ? -95.055 19.071 116.115 1.00 120.18 173 GLU C N 1
ATOM 8382 C CA . GLU C 1 170 ? -94.289 18.868 117.337 1.00 126.71 173 GLU C CA 1
ATOM 8383 C C . GLU C 1 170 ? -92.806 18.582 117.118 1.00 134.27 173 GLU C C 1
ATOM 8384 O O . GLU C 1 170 ? -92.421 17.481 116.724 1.00 139.62 173 GLU C O 1
ATOM 8390 N N . GLY C 1 171 ? -91.985 19.594 117.373 1.00 134.66 174 GLY C N 1
ATOM 8391 C CA . GLY C 1 171 ? -90.551 19.425 117.511 1.00 126.54 174 GLY C CA 1
ATOM 8392 C C . GLY C 1 171 ? -90.201 19.923 118.899 1.00 116.79 174 GLY C C 1
ATOM 8393 O O . GLY C 1 171 ? -89.075 20.338 119.175 1.00 106.26 174 GLY C O 1
ATOM 8394 N N . PHE C 1 172 ? -91.198 19.875 119.777 1.00 110.51 175 PHE C N 1
ATOM 8395 C CA . PHE C 1 172 ? -91.110 20.449 121.110 1.00 97.62 175 PHE C CA 1
ATOM 8396 C C . PHE C 1 172 ? -92.393 20.135 121.866 1.00 92.18 175 PHE C C 1
ATOM 8397 O O . PHE C 1 172 ? -93.485 20.370 121.359 1.00 102.60 175 PHE C O 1
ATOM 8405 N N . LYS C 1 173 ? -92.267 19.604 123.075 1.00 75.06 176 LYS C N 1
ATOM 8406 C CA . LYS C 1 173 ? -93.442 19.286 123.874 1.00 72.30 176 LYS C CA 1
ATOM 8407 C C . LYS C 1 173 ? -94.216 20.557 124.230 1.00 75.39 176 LYS C C 1
ATOM 8408 O O . LYS C 1 173 ? -93.621 21.604 124.489 1.00 66.80 176 LYS C O 1
ATOM 8414 N N . VAL C 1 174 ? -95.543 20.460 124.237 1.00 71.35 177 VAL C N 1
ATOM 8415 C CA . VAL C 1 174 ? -96.397 21.605 124.536 1.00 64.24 177 VAL C CA 1
ATOM 8416 C C . VAL C 1 174 ? -97.223 21.381 125.798 1.00 72.98 177 VAL C C 1
ATOM 8417 O O . VAL C 1 174 ? -97.881 20.352 125.945 1.00 87.83 177 VAL C O 1
ATOM 8421 N N . VAL C 1 175 ? -97.182 22.348 126.708 1.00 69.70 178 VAL C N 1
ATOM 8422 C CA . VAL C 1 175 ? -97.924 22.245 127.959 1.00 66.82 178 VAL C CA 1
ATOM 8423 C C . VAL C 1 175 ? -98.986 23.332 128.076 1.00 71.63 178 VAL C C 1
ATOM 8424 O O . VAL C 1 175 ? -98.733 24.500 127.781 1.00 79.79 178 VAL C O 1
ATOM 8428 N N . TYR C 1 176 ? -100.177 22.933 128.510 1.00 65.35 179 TYR C N 1
ATOM 8429 C CA . TYR C 1 176 ? -101.312 23.840 128.609 1.00 61.54 179 TYR C CA 1
ATOM 8430 C C . TYR C 1 176 ? -101.574 24.234 130.060 1.00 63.52 179 TYR C C 1
ATOM 8431 O O . TYR C 1 176 ? -101.849 23.381 130.903 1.00 70.50 179 TYR C O 1
ATOM 8440 N N . GLY C 1 177 ? -101.482 25.531 130.344 1.00 54.10 180 GLY C N 1
ATOM 8441 C CA . GLY C 1 177 ? -101.694 26.034 131.690 1.00 50.86 180 GLY C CA 1
ATOM 8442 C C . GLY C 1 177 ? -101.311 27.494 131.850 1.00 55.53 180 GLY C C 1
ATOM 8443 O O . GLY C 1 177 ? -100.623 28.061 131.005 1.00 56.57 180 GLY C O 1
ATOM 8444 N N . SER C 1 178 ? -101.760 28.102 132.943 1.00 59.04 181 SER C N 1
ATOM 8445 C CA . SER C 1 178 ? -101.486 29.510 133.207 1.00 57.59 181 SER C CA 1
ATOM 8446 C C . SER C 1 178 ? -100.023 29.730 133.577 1.00 54.44 181 SER C C 1
ATOM 8447 O O . SER C 1 178 ? -99.559 29.243 134.606 1.00 53.20 181 SER C O 1
ATOM 8450 N N . PRO C 1 179 ? -99.297 30.483 132.738 1.00 55.72 182 PRO C N 1
ATOM 8451 C CA . PRO C 1 179 ? -97.851 30.690 132.872 1.00 54.36 182 PRO C CA 1
ATOM 8452 C C . PRO C 1 179 ? -97.462 31.239 134.240 1.00 57.48 182 PRO C C 1
ATOM 8453 O O . PRO C 1 179 ? -96.372 30.950 134.729 1.00 67.43 182 PRO C O 1
ATOM 8457 N N . THR C 1 180 ? -98.348 32.019 134.848 1.00 54.25 183 THR C N 1
ATOM 8458 C CA . THR C 1 180 ? -98.042 32.683 136.111 1.00 58.40 183 THR C CA 1
ATOM 8459 C C . THR C 1 180 ? -98.658 31.994 137.330 1.00 57.99 183 THR C C 1
ATOM 8460 O O . THR C 1 180 ? -98.954 32.646 138.326 1.00 53.36 183 THR C O 1
ATOM 8464 N N . ASP C 1 181 ? -98.852 30.682 137.254 1.00 53.66 184 ASP C N 1
ATOM 8465 C CA . ASP C 1 181 ? -99.371 29.928 138.392 1.00 48.03 184 ASP C CA 1
ATOM 8466 C C . ASP C 1 181 ? -98.289 29.020 138.970 1.00 57.26 184 ASP C C 1
ATOM 8467 O O . ASP C 1 181 ? -97.759 28.153 138.277 1.00 63.24 184 ASP C O 1
ATOM 8472 N N . ALA C 1 182 ? -97.969 29.220 140.244 1.00 58.06 185 ALA C N 1
ATOM 8473 C CA . ALA C 1 182 ? -96.912 28.456 140.899 1.00 52.40 185 ALA C CA 1
ATOM 8474 C C . ALA C 1 182 ? -97.128 26.947 140.783 1.00 59.24 185 ALA C C 1
ATOM 8475 O O . ALA C 1 182 ? -96.189 26.197 140.514 1.00 59.15 185 ALA C O 1
ATOM 8477 N N . HIS C 1 183 ? -98.366 26.508 140.987 1.00 59.04 186 HIS C N 1
ATOM 8478 C CA . HIS C 1 183 ? -98.694 25.089 140.884 1.00 67.83 186 HIS C CA 1
ATOM 8479 C C . HIS C 1 183 ? -98.353 24.557 139.496 1.00 62.96 186 HIS C C 1
ATOM 8480 O O . HIS C 1 183 ? -97.842 23.447 139.355 1.00 65.86 186 HIS C O 1
ATOM 8487 N N . VAL C 1 184 ? -98.637 25.357 138.475 1.00 55.42 187 VAL C N 1
ATOM 8488 C CA . VAL C 1 184 ? -98.329 24.981 137.103 1.00 52.59 187 VAL C CA 1
ATOM 8489 C C . VAL C 1 184 ? -96.823 24.931 136.876 1.00 56.26 187 VAL C C 1
ATOM 8490 O O . VAL C 1 184 ? -96.309 23.988 136.278 1.00 65.33 187 VAL C O 1
ATOM 8494 N N . LEU C 1 185 ? -96.116 25.947 137.358 1.00 57.08 188 LEU C N 1
ATOM 8495 C CA . LEU C 1 185 ? -94.670 26.013 137.177 1.00 58.20 188 LEU C CA 1
ATOM 8496 C C . LEU C 1 185 ? -93.965 24.827 137.839 1.00 60.66 188 LEU C C 1
ATOM 8497 O O . LEU C 1 185 ? -93.005 24.286 137.294 1.00 67.23 188 LEU C O 1
ATOM 8502 N N . ALA C 1 186 ? -94.447 24.423 139.010 1.00 50.74 189 ALA C N 1
ATOM 8503 C CA . ALA C 1 186 ? -93.886 23.264 139.700 1.00 61.20 189 ALA C CA 1
ATOM 8504 C C . ALA C 1 186 ? -94.104 21.999 138.877 1.00 71.72 189 ALA C C 1
ATOM 8505 O O . ALA C 1 186 ? -93.237 21.127 138.818 1.00 74.26 189 ALA C O 1
ATOM 8507 N N . GLY C 1 187 ? -95.268 21.910 138.241 1.00 70.67 190 GLY C N 1
ATOM 8508 C CA . GLY C 1 187 ? -95.569 20.808 137.347 1.00 70.61 190 GLY C CA 1
ATOM 8509 C C . GLY C 1 187 ? -94.655 20.813 136.137 1.00 72.34 190 GLY C C 1
ATOM 8510 O O . GLY C 1 187 ? -94.466 19.785 135.487 1.00 82.99 190 GLY C O 1
ATOM 8511 N N . LEU C 1 188 ? -94.091 21.979 135.833 1.00 57.98 191 LEU C N 1
ATOM 8512 C CA . LEU C 1 188 ? -93.130 22.112 134.745 1.00 55.11 191 LEU C CA 1
ATOM 8513 C C . LEU C 1 188 ? -91.705 21.865 135.244 1.00 54.71 191 LEU C C 1
ATOM 8514 O O . LEU C 1 188 ? -90.747 21.938 134.474 1.00 53.26 191 LEU C O 1
ATOM 8519 N N . ARG C 1 189 ? -91.580 21.573 136.537 1.00 58.42 192 ARG C N 1
ATOM 8520 C CA . ARG C 1 189 ? -90.287 21.296 137.160 1.00 61.18 192 ARG C CA 1
ATOM 8521 C C . ARG C 1 189 ? -89.266 22.403 136.892 1.00 71.12 192 ARG C C 1
ATOM 8522 O O . ARG C 1 189 ? -88.109 22.122 136.580 1.00 73.07 192 ARG C O 1
ATOM 8530 N N . VAL C 1 190 ? -89.699 23.656 137.017 1.00 66.62 193 VAL C N 1
ATOM 8531 C CA . VAL C 1 190 ? -88.832 24.804 136.761 1.00 61.75 193 VAL C CA 1
ATOM 8532 C C . VAL C 1 190 ? -87.509 24.713 137.513 1.00 62.99 193 VAL C C 1
ATOM 8533 O O . VAL C 1 190 ? -86.460 25.062 136.976 1.00 60.06 193 VAL C O 1
ATOM 8537 N N . ALA C 1 191 ? -87.566 24.245 138.756 1.00 64.42 194 ALA C N 1
ATOM 8538 C CA . ALA C 1 191 ? -86.368 24.117 139.578 1.00 65.04 194 ALA C CA 1
ATOM 8539 C C . ALA C 1 191 ? -85.292 23.294 138.877 1.00 64.97 194 ALA C C 1
ATOM 8540 O O . ALA C 1 191 ? -84.104 23.611 138.955 1.00 66.64 194 ALA C O 1
ATOM 8542 N N . ALA C 1 192 ? -85.719 22.241 138.189 1.00 56.49 195 ALA C N 1
ATOM 8543 C CA . ALA C 1 192 ? -84.793 21.322 137.536 1.00 61.01 195 ALA C CA 1
ATOM 8544 C C . ALA C 1 192 ? -84.499 21.737 136.098 1.00 67.02 195 ALA C C 1
ATOM 8545 O O . ALA C 1 192 ? -83.654 21.138 135.429 1.00 60.49 195 ALA C O 1
ATOM 8547 N N . ALA C 1 193 ? -85.200 22.762 135.628 1.00 58.64 196 ALA C N 1
ATOM 8548 C CA . ALA C 1 193 ? -85.030 23.234 134.260 1.00 54.22 196 ALA C CA 1
ATOM 8549 C C . ALA C 1 193 ? -83.651 23.847 134.056 1.00 55.69 196 ALA C C 1
ATOM 8550 O O . ALA C 1 193 ? -83.074 24.426 134.976 1.00 51.59 196 ALA C O 1
ATOM 8552 N N . ARG C 1 194 ? -83.124 23.710 132.846 1.00 53.15 197 ARG C N 1
ATOM 8553 C CA . ARG C 1 194 ? -81.835 24.297 132.519 1.00 63.16 197 ARG C CA 1
ATOM 8554 C C . ARG C 1 194 ? -81.964 25.808 132.441 1.00 68.84 197 ARG C C 1
ATOM 8555 O O . ARG C 1 194 ? -81.152 26.543 132.999 1.00 72.79 197 ARG C O 1
ATOM 8563 N N . SER C 1 195 ? -82.996 26.262 131.740 1.00 64.68 198 SER C N 1
ATOM 8564 C CA . SER C 1 195 ? -83.179 27.680 131.486 1.00 63.21 198 SER C CA 1
ATOM 8565 C C . SER C 1 195 ? -84.631 27.996 131.143 1.00 53.43 198 SER C C 1
ATOM 8566 O O . SER C 1 195 ? -85.390 27.120 130.730 1.00 53.32 198 SER C O 1
ATOM 8569 N N . ILE C 1 196 ? -85.010 29.255 131.319 1.00 47.14 199 ILE C N 1
ATOM 8570 C CA . ILE C 1 196 ? -86.372 29.697 131.052 1.00 43.27 199 ILE C CA 1
ATOM 8571 C C . ILE C 1 196 ? -86.362 30.933 130.162 1.00 42.16 199 ILE C C 1
ATOM 8572 O O . ILE C 1 196 ? -85.666 31.903 130.448 1.00 51.23 199 ILE C O 1
ATOM 8577 N N . ILE C 1 197 ? -87.125 30.897 129.077 1.00 40.07 200 ILE C N 1
ATOM 8578 C CA . ILE C 1 197 ? -87.257 32.066 128.216 1.00 45.94 200 ILE C CA 1
ATOM 8579 C C . ILE C 1 197 ? -88.620 32.729 128.407 1.00 47.97 200 ILE C C 1
ATOM 8580 O O . ILE C 1 197 ? -89.659 32.132 128.124 1.00 53.78 200 ILE C O 1
ATOM 8585 N N . ALA C 1 198 ? -88.605 33.960 128.908 1.00 44.25 201 ALA C N 1
ATOM 8586 C CA . ALA C 1 198 ? -89.831 34.702 129.178 1.00 41.70 201 ALA C CA 1
ATOM 8587 C C . ALA C 1 198 ? -90.155 35.631 128.019 1.00 39.18 201 ALA C C 1
ATOM 8588 O O . ALA C 1 198 ? -89.557 36.696 127.878 1.00 36.85 201 ALA C O 1
ATOM 8590 N N . ASN C 1 199 ? -91.105 35.219 127.190 1.00 43.05 202 ASN C N 1
ATOM 8591 C CA . ASN C 1 199 ? -91.451 35.975 125.996 1.00 37.71 202 ASN C CA 1
ATOM 8592 C C . ASN C 1 199 ? -92.909 36.415 125.995 1.00 42.16 202 ASN C C 1
ATOM 8593 O O . ASN C 1 199 ? -93.575 36.376 124.962 1.00 46.94 202 ASN C O 1
ATOM 8598 N N . LEU C 1 200 ? -93.404 36.830 127.156 1.00 42.66 203 LEU C N 1
ATOM 8599 C CA . LEU C 1 200 ? -94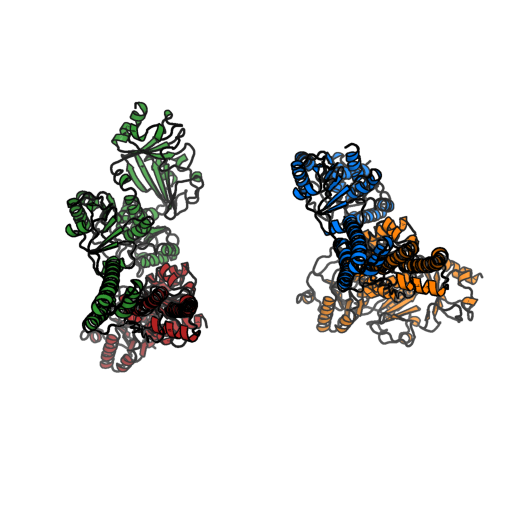.766 37.335 127.268 1.00 39.20 203 LEU C CA 1
ATOM 8600 C C . LEU C 1 200 ? -94.748 38.854 127.250 1.00 41.06 203 LEU C C 1
ATOM 8601 O O . LEU C 1 200 ? -93.696 39.460 127.051 1.00 41.23 203 LEU C O 1
ATOM 8606 N N . SER C 1 201 ? -95.908 39.472 127.461 1.00 30.99 204 SER C N 1
ATOM 8607 C CA . SER C 1 201 ? -95.955 40.915 127.653 1.00 40.45 204 SER C CA 1
ATOM 8608 C C . SER C 1 201 ? -95.088 41.258 128.857 1.00 44.39 204 SER C C 1
ATOM 8609 O O . SER C 1 201 ? -94.782 40.390 129.674 1.00 47.88 204 SER C O 1
ATOM 8612 N N . ASP C 1 202 ? -94.686 42.517 128.973 1.00 44.83 205 ASP C N 1
ATOM 8613 C CA . ASP C 1 202 ? -93.785 42.898 130.052 1.00 43.79 205 ASP C CA 1
ATOM 8614 C C . ASP C 1 202 ? -94.385 42.690 131.447 1.00 46.78 205 ASP C C 1
ATOM 8615 O O . ASP C 1 202 ? -93.714 42.160 132.332 1.00 47.10 205 ASP C O 1
ATOM 8620 N N . PRO C 1 203 ? -95.645 43.105 131.653 1.00 52.30 206 PRO C N 1
ATOM 8621 C CA . PRO C 1 203 ? -96.282 42.784 132.935 1.00 56.15 206 PRO C CA 1
ATOM 8622 C C . PRO C 1 203 ? -96.309 41.279 133.208 1.00 50.53 206 PRO C C 1
ATOM 8623 O O . PRO C 1 203 ? -95.869 40.841 134.271 1.00 38.44 206 PRO C O 1
ATOM 8627 N N . ASP C 1 204 ? -96.814 40.500 132.257 1.00 49.24 207 ASP C N 1
ATOM 8628 C CA . ASP C 1 204 ? -96.831 39.046 132.398 1.00 45.07 207 ASP C CA 1
ATOM 8629 C C . ASP C 1 204 ? -95.439 38.493 132.705 1.00 40.75 207 ASP C C 1
ATOM 8630 O O . ASP C 1 204 ? -95.277 37.662 133.597 1.00 38.36 207 ASP C O 1
ATOM 8635 N N . ASN C 1 205 ? -94.436 38.960 131.968 1.00 38.53 208 ASN C N 1
ATOM 8636 C CA . ASN C 1 205 ? -93.058 38.562 132.232 1.00 33.59 208 ASN C CA 1
ATOM 8637 C C . ASN C 1 205 ? -92.649 38.800 133.685 1.00 34.76 208 ASN C C 1
ATOM 8638 O O . ASN C 1 205 ? -92.049 37.931 134.314 1.00 43.80 208 ASN C O 1
ATOM 8643 N N . ALA C 1 206 ? -92.974 39.977 134.213 1.00 31.53 209 ALA C N 1
ATOM 8644 C CA . ALA C 1 206 ? -92.599 40.328 135.584 1.00 41.86 209 ALA C CA 1
ATOM 8645 C C . ALA C 1 206 ? -93.259 39.387 136.574 1.00 42.19 209 ALA C C 1
ATOM 8646 O O . ALA C 1 206 ? -92.624 38.912 137.517 1.00 45.31 209 ALA C O 1
ATOM 8648 N N . ASN C 1 207 ? -94.544 39.130 136.359 1.00 34.45 210 ASN C N 1
ATOM 8649 C CA . ASN C 1 207 ? -95.264 38.167 137.173 1.00 36.62 210 ASN C CA 1
ATOM 8650 C C . ASN C 1 207 ? -94.589 36.800 137.085 1.00 42.97 210 ASN C C 1
ATOM 8651 O O . ASN C 1 207 ? -94.392 36.126 138.099 1.00 41.56 210 ASN C O 1
ATOM 8656 N N . LEU C 1 208 ? -94.217 36.410 135.869 1.00 36.30 211 LEU C N 1
ATOM 8657 C CA . LEU C 1 208 ? -93.567 35.122 135.632 1.00 41.80 211 LEU C CA 1
ATOM 8658 C C . LEU C 1 208 ? -92.255 34.978 136.400 1.00 39.51 211 LEU C C 1
ATOM 8659 O O . LEU C 1 208 ? -92.024 33.967 137.062 1.00 49.20 211 LEU C O 1
ATOM 8664 N N . CYS C 1 209 ? -91.399 35.991 136.303 1.00 43.09 212 CYS C N 1
ATOM 8665 C CA . CYS C 1 209 ? -90.111 35.987 136.992 1.00 41.99 212 CYS C CA 1
ATOM 8666 C C . CYS C 1 209 ? -90.264 35.911 138.511 1.00 44.08 212 CYS C C 1
ATOM 8667 O O . CYS C 1 209 ? -89.602 35.115 139.174 1.00 51.63 212 CYS C O 1
ATOM 8670 N N . LEU C 1 210 ? -91.135 36.748 139.059 1.00 44.98 213 LEU C N 1
ATOM 8671 C CA . LEU C 1 210 ? -91.354 36.773 140.495 1.00 31.68 213 LEU C CA 1
ATOM 8672 C C . LEU C 1 210 ? -91.842 35.418 140.995 1.00 49.77 213 LEU C C 1
ATOM 8673 O O . LEU C 1 210 ? -91.428 34.952 142.058 1.00 58.73 213 LEU C O 1
ATOM 8678 N N . THR C 1 211 ? -92.722 34.787 140.223 1.00 48.32 214 THR C N 1
ATOM 8679 C CA . THR C 1 211 ? -93.278 33.495 140.608 1.00 54.52 214 THR C CA 1
ATOM 8680 C C . THR C 1 211 ? -92.215 32.405 140.531 1.00 56.58 214 THR C C 1
ATOM 8681 O O . THR C 1 211 ? -92.086 31.584 141.444 1.00 54.62 214 THR C O 1
ATOM 8685 N N . VAL C 1 212 ? -91.457 32.403 139.439 1.00 42.59 215 VAL C N 1
ATOM 8686 C CA . VAL C 1 212 ? -90.358 31.459 139.286 1.00 50.92 215 VAL C CA 1
ATOM 8687 C C . VAL C 1 212 ? -89.384 31.577 140.452 1.00 51.53 215 VAL C C 1
ATOM 8688 O O . VAL C 1 212 ? -88.976 30.575 141.036 1.00 59.04 215 VAL C O 1
ATOM 8692 N N . ARG C 1 213 ? -89.026 32.810 140.795 1.00 48.11 216 ARG C N 1
ATOM 8693 C CA . ARG C 1 213 ? -88.072 33.063 141.870 1.00 52.51 216 ARG C CA 1
ATOM 8694 C C . ARG C 1 213 ? -88.594 32.653 143.246 1.00 53.00 216 ARG C C 1
ATOM 8695 O O . ARG C 1 213 ? -87.820 32.527 144.193 1.00 53.34 216 ARG C O 1
ATOM 8703 N N . SER C 1 214 ? -89.901 32.448 143.359 1.00 51.16 217 SER C N 1
ATOM 8704 C CA . SER C 1 214 ? -90.479 31.982 144.613 1.00 55.69 217 SER C CA 1
ATOM 8705 C C . SER C 1 214 ? -90.337 30.466 144.724 1.00 66.41 217 SER C C 1
ATOM 8706 O O . SER C 1 214 ? -90.679 29.878 145.748 1.00 68.10 217 SER C O 1
ATOM 8709 N N . LEU C 1 215 ? -89.834 29.841 143.663 1.00 65.89 218 LEU C N 1
ATOM 8710 C CA . LEU C 1 215 ? -89.715 28.387 143.608 1.00 56.58 218 LEU C CA 1
ATOM 8711 C C . LEU C 1 215 ? -88.277 27.931 143.399 1.00 60.26 218 LEU C C 1
ATOM 8712 O O . LEU C 1 215 ? -87.877 26.874 143.887 1.00 62.82 218 LEU C O 1
ATOM 8717 N N . CYS C 1 216 ? -87.501 28.725 142.670 1.00 61.89 219 CYS C N 1
ATOM 8718 C CA . CYS C 1 216 ? -86.156 28.312 142.298 1.00 56.51 219 CYS C CA 1
ATOM 8719 C C . CYS C 1 216 ? -85.284 29.476 141.859 1.00 56.04 219 CYS C C 1
ATOM 8720 O O . CYS C 1 216 ? -85.706 30.630 141.886 1.00 64.88 219 CYS C O 1
ATOM 8723 N N . GLN C 1 217 ? -84.064 29.151 141.445 1.00 61.16 220 GLN C N 1
ATOM 8724 C CA . GLN C 1 217 ? -83.110 30.143 140.965 1.00 65.49 220 GLN C CA 1
ATOM 8725 C C . GLN C 1 217 ? -82.730 29.880 139.515 1.00 61.27 220 GLN C C 1
ATOM 8726 O O . GLN C 1 217 ? -81.738 30.409 139.019 1.00 69.89 220 GLN C O 1
ATOM 8732 N N . THR C 1 218 ? -83.524 29.054 138.844 1.00 52.39 221 THR C N 1
ATOM 8733 C CA . THR C 1 218 ? -83.309 28.747 137.435 1.00 57.73 221 THR C CA 1
ATOM 8734 C C . THR C 1 218 ? -83.188 30.025 136.603 1.00 56.64 221 THR C C 1
ATOM 8735 O O . THR C 1 218 ? -84.037 30.912 136.689 1.00 50.48 221 THR C O 1
ATOM 8739 N N . PRO C 1 219 ? -82.128 30.121 135.789 1.00 54.36 222 PRO C N 1
ATOM 8740 C CA . PRO C 1 219 ? -81.859 31.338 135.017 1.00 53.75 222 PRO C CA 1
ATOM 8741 C C . PRO C 1 219 ? -82.995 31.685 134.061 1.00 58.80 222 PRO C C 1
ATOM 8742 O O . PRO C 1 219 ? -83.622 30.797 133.481 1.00 65.76 222 PRO C O 1
ATOM 8746 N N . ILE C 1 220 ? -83.248 32.980 133.905 1.00 43.13 223 ILE C N 1
ATOM 8747 C CA . ILE C 1 220 ? -84.316 33.464 133.045 1.00 40.06 223 ILE C CA 1
ATOM 8748 C C . ILE C 1 220 ? -83.806 34.493 132.038 1.00 49.77 223 ILE C C 1
ATOM 8749 O O . ILE C 1 220 ? -83.111 35.443 132.399 1.00 52.69 223 ILE C O 1
ATOM 8754 N N . ILE C 1 221 ? -84.148 34.287 130.772 1.00 43.50 224 ILE C N 1
ATOM 8755 C CA . ILE C 1 221 ? -83.908 35.277 129.735 1.00 40.93 224 ILE C CA 1
ATOM 8756 C C . ILE C 1 221 ? -85.252 35.879 129.358 1.00 46.44 224 ILE C C 1
ATOM 8757 O O . ILE C 1 221 ? -86.149 35.169 128.909 1.00 57.32 224 ILE C O 1
ATOM 8762 N N . ALA C 1 222 ? -85.398 37.183 129.554 1.00 42.82 225 ALA C N 1
ATOM 8763 C CA . ALA C 1 222 ? -86.658 37.852 129.258 1.00 41.03 225 ALA C CA 1
ATOM 8764 C C . ALA C 1 222 ? -86.518 38.784 128.062 1.00 41.68 225 ALA C C 1
ATOM 8765 O O . ALA C 1 222 ? -85.593 39.590 127.999 1.00 38.98 225 ALA C O 1
ATOM 8767 N N . VAL C 1 223 ? -87.436 38.660 127.110 1.00 32.05 226 VAL C N 1
ATOM 8768 C CA . VAL C 1 223 ? -87.483 39.567 125.973 1.00 31.36 226 VAL C CA 1
ATOM 8769 C C . VAL C 1 223 ? -88.393 40.728 126.332 1.00 40.48 226 VAL C C 1
ATOM 8770 O O . VAL C 1 223 ? -89.588 40.537 126.544 1.00 55.38 226 VAL C O 1
ATOM 8774 N N . VAL C 1 224 ? -87.826 41.929 126.406 1.00 38.25 227 VAL C N 1
ATOM 8775 C CA . VAL C 1 224 ? -88.570 43.098 126.866 1.00 46.56 227 VAL C CA 1
ATOM 8776 C C . VAL C 1 224 ? -89.030 43.990 125.711 1.00 45.54 227 VAL C C 1
ATOM 8777 O O . VAL C 1 224 ? -88.226 44.411 124.882 1.00 50.59 227 VAL C O 1
ATOM 8781 N N . LYS C 1 225 ? -90.328 44.276 125.668 1.00 63.65 228 LYS C N 1
ATOM 8782 C CA . LYS C 1 225 ? -90.914 45.064 124.583 1.00 60.31 228 LYS C CA 1
ATOM 8783 C C . LYS C 1 225 ? -90.488 46.521 124.664 1.00 64.77 228 LYS C C 1
ATOM 8784 O O . LYS C 1 225 ? -90.101 47.124 123.664 1.00 78.51 228 LYS C O 1
ATOM 8790 N N . GLU C 1 226 ? -90.563 47.085 125.862 1.00 56.80 229 GLU C N 1
ATOM 8791 C CA . GLU C 1 226 ? -90.166 48.467 126.073 1.00 56.17 229 GLU C CA 1
ATOM 8792 C C . GLU C 1 226 ? -88.878 48.532 126.885 1.00 58.54 229 GLU C C 1
ATOM 8793 O O . GLU C 1 226 ? -88.887 48.276 128.085 1.00 68.79 229 GLU C O 1
ATOM 8799 N N . PRO C 1 227 ? -87.764 48.872 126.223 1.00 64.48 230 PRO C N 1
ATOM 8800 C CA . PRO C 1 227 ? -86.431 48.925 126.835 1.00 67.38 230 PRO C CA 1
ATOM 8801 C C . PRO C 1 227 ? -86.405 49.614 128.200 1.00 62.72 230 PRO C C 1
ATOM 8802 O O . PRO C 1 227 ? -85.554 49.294 129.031 1.00 62.63 230 PRO C O 1
ATOM 8806 N N . VAL C 1 228 ? -87.320 50.548 128.428 1.00 63.80 231 VAL C N 1
ATOM 8807 C CA . VAL C 1 228 ? -87.396 51.230 129.715 1.00 64.49 231 VAL C CA 1
ATOM 8808 C C . VAL C 1 228 ? -87.751 50.248 130.834 1.00 64.71 231 VAL C C 1
ATOM 8809 O O . VAL C 1 228 ? -87.443 50.480 132.004 1.00 67.68 231 VAL C O 1
ATOM 8813 N N . HIS C 1 229 ? -88.393 49.145 130.459 1.00 61.62 232 HIS C N 1
ATOM 8814 C CA . HIS C 1 229 ? -88.856 48.139 131.409 1.00 52.46 232 HIS C CA 1
ATOM 8815 C C . HIS C 1 229 ? -87.756 47.163 131.821 1.00 54.40 232 HIS C C 1
ATOM 8816 O O . HIS C 1 229 ? -87.897 46.440 132.807 1.00 67.43 232 HIS C O 1
ATOM 8823 N N . GLY C 1 230 ? -86.668 47.140 131.061 1.00 46.41 233 GLY C N 1
ATOM 8824 C CA . GLY C 1 230 ? -85.565 46.232 131.325 1.00 43.66 233 GLY C CA 1
ATOM 8825 C C . GLY C 1 230 ? -85.098 46.198 132.771 1.00 51.66 233 GLY C C 1
ATOM 8826 O O . GLY C 1 230 ? -84.804 45.130 133.306 1.00 55.86 233 GLY C O 1
ATOM 8827 N N . GLU C 1 231 ? -85.022 47.366 133.404 1.00 57.14 234 GLU C N 1
ATOM 8828 C CA . GLU C 1 231 ? -84.599 47.446 134.799 1.00 59.35 234 GLU C CA 1
ATOM 8829 C C . GLU C 1 231 ? -85.568 46.688 135.698 1.00 49.98 234 GLU C C 1
ATOM 8830 O O . GLU C 1 231 ? -85.151 45.892 136.539 1.00 53.86 234 GLU C O 1
ATOM 8836 N N . LEU C 1 232 ? -86.861 46.942 135.510 1.00 37.30 235 LEU C N 1
ATOM 8837 C CA . LEU C 1 232 ? -87.906 46.302 136.305 1.00 38.70 235 LEU C CA 1
ATOM 8838 C C . LEU C 1 232 ? -87.898 44.783 136.156 1.00 41.84 235 LEU C C 1
ATOM 8839 O O . LEU C 1 232 ? -88.096 44.054 137.128 1.00 45.43 235 LEU C O 1
ATOM 8844 N N . LEU C 1 233 ? -87.675 44.308 134.936 1.00 41.87 236 LEU C N 1
ATOM 8845 C CA . LEU C 1 233 ? -87.612 42.872 134.684 1.00 49.43 236 LEU C CA 1
ATOM 8846 C C . LEU C 1 233 ? -86.409 42.231 135.373 1.00 51.33 236 LEU C C 1
ATOM 8847 O O . LEU C 1 233 ? -86.459 41.064 135.762 1.00 57.13 236 LEU C O 1
ATOM 8852 N N . ARG C 1 234 ? -85.331 42.994 135.525 1.00 47.52 237 ARG C N 1
ATOM 8853 C CA . ARG C 1 234 ? -84.181 42.520 136.288 1.00 46.03 237 ARG C CA 1
ATOM 8854 C C . ARG C 1 234 ? -84.512 42.482 137.773 1.00 45.01 237 ARG C C 1
ATOM 8855 O O . ARG C 1 234 ? -84.147 41.541 138.472 1.00 64.45 237 ARG C O 1
ATOM 8863 N N . LEU C 1 235 ? -85.211 43.506 138.249 1.00 45.70 238 LEU C N 1
ATOM 8864 C CA . LEU C 1 235 ? -85.698 43.522 139.620 1.00 47.74 238 LEU C CA 1
ATOM 8865 C C . LEU C 1 235 ? -86.579 42.306 139.874 1.00 47.68 238 LEU C C 1
ATOM 8866 O O . LEU C 1 235 ? -86.482 41.659 140.915 1.00 51.66 238 LEU C O 1
ATOM 8871 N N . ALA C 1 236 ? -87.442 42.004 138.910 1.00 42.03 239 ALA C N 1
ATOM 8872 C CA . ALA C 1 236 ? -88.389 40.908 139.047 1.00 35.33 239 ALA C CA 1
ATOM 8873 C C . ALA C 1 236 ? -87.685 39.559 139.105 1.00 47.53 239 ALA C C 1
ATOM 8874 O O . ALA C 1 236 ? -88.221 38.602 139.662 1.00 54.10 239 ALA C O 1
ATOM 8876 N N . GLY C 1 237 ? -86.489 39.480 138.530 1.00 44.33 240 GLY C N 1
ATOM 8877 C CA . GLY C 1 237 ? -85.691 38.274 138.651 1.00 42.61 240 GLY C CA 1
ATOM 8878 C C . GLY C 1 237 ? -84.981 37.772 137.407 1.00 47.35 240 GLY C C 1
ATOM 8879 O O . GLY C 1 237 ? -84.293 36.753 137.465 1.00 57.42 240 GLY C O 1
ATOM 8880 N N . ALA C 1 238 ? -85.133 38.470 136.285 1.00 38.03 241 ALA C N 1
ATOM 8881 C CA . ALA C 1 238 ? -84.494 38.037 135.043 1.00 39.41 241 ALA C CA 1
ATOM 8882 C C . ALA C 1 238 ? -82.970 38.168 135.092 1.00 49.84 241 ALA C C 1
ATOM 8883 O O . ALA C 1 238 ? -82.434 39.180 135.541 1.00 50.98 241 ALA C O 1
ATOM 8885 N N . ASN C 1 239 ? -82.282 37.132 134.626 1.00 51.89 242 ASN C N 1
ATOM 8886 C CA . ASN C 1 239 ? -80.826 37.123 134.598 1.00 50.03 242 ASN C CA 1
ATOM 8887 C C . ASN C 1 239 ? -80.294 37.957 133.446 1.00 52.86 242 ASN C C 1
ATOM 8888 O O . ASN C 1 239 ? -79.282 38.644 133.571 1.00 55.06 242 ASN C O 1
ATOM 8893 N N . GLN C 1 240 ? -80.982 37.877 132.316 1.00 59.33 243 GLN C N 1
ATOM 8894 C CA . GLN C 1 240 ? -80.618 38.650 131.141 1.00 52.95 243 GLN C CA 1
ATOM 8895 C C . GLN C 1 240 ? -81.870 39.201 130.487 1.00 54.03 243 GLN C C 1
ATOM 8896 O O . GLN C 1 240 ? -82.909 38.543 130.448 1.00 50.73 243 GLN C O 1
ATOM 8902 N N . VAL C 1 241 ? -81.766 40.424 129.987 1.00 45.64 244 VAL C N 1
ATOM 8903 C CA . VAL C 1 241 ? -82.886 41.078 129.342 1.00 37.10 244 VAL C CA 1
ATOM 8904 C C . VAL C 1 241 ? -82.507 41.410 127.907 1.00 39.76 244 VAL C C 1
ATOM 8905 O O . VAL C 1 241 ? -81.443 41.969 127.659 1.00 46.35 244 VAL C O 1
ATOM 8909 N N . VAL C 1 242 ? -83.371 41.056 126.963 1.00 42.08 245 VAL C N 1
ATOM 8910 C CA . VAL C 1 242 ? -83.099 41.329 125.557 1.00 45.80 245 VAL C CA 1
ATOM 8911 C C . VAL C 1 242 ? -84.163 42.243 124.947 1.00 47.51 245 VAL C C 1
ATOM 8912 O O . VAL C 1 242 ? -85.301 41.827 124.723 1.00 49.33 245 VAL C O 1
ATOM 8916 N N . PRO C 1 243 ? -83.794 43.507 124.698 1.00 44.41 246 PRO C N 1
ATOM 8917 C CA . PRO C 1 243 ? -84.665 44.457 123.999 1.00 41.65 246 PRO C CA 1
ATOM 8918 C C . PRO C 1 243 ? -84.674 44.151 122.504 1.00 44.96 246 PRO C C 1
ATOM 8919 O O . PRO C 1 243 ? -84.047 44.857 121.711 1.00 41.37 246 PRO C O 1
ATOM 8923 N N . LEU C 1 244 ? -85.385 43.091 122.138 1.00 46.16 247 LEU C N 1
ATOM 8924 C CA . LEU C 1 244 ? -85.407 42.590 120.770 1.00 44.38 247 LEU C CA 1
ATOM 8925 C C . LEU C 1 244 ? -85.790 43.671 119.755 1.00 50.25 247 LEU C C 1
ATOM 8926 O O . LEU C 1 244 ? -85.067 43.901 118.787 1.00 60.81 247 LEU C O 1
ATOM 8931 N N . THR C 1 245 ? -86.919 44.337 119.984 1.00 45.22 248 THR C N 1
ATOM 8932 C CA . THR C 1 245 ? -87.429 45.333 119.042 1.00 44.75 248 THR C CA 1
ATOM 8933 C C . THR C 1 245 ? -86.493 46.528 118.869 1.00 46.27 248 THR C C 1
ATOM 8934 O O . THR C 1 245 ? -86.439 47.132 117.799 1.00 46.04 248 THR C O 1
ATOM 8938 N N . ARG C 1 246 ? -85.766 46.875 119.923 1.00 40.21 249 ARG C N 1
ATOM 8939 C CA . ARG C 1 246 ? -84.793 47.954 119.835 1.00 43.02 249 ARG C CA 1
ATOM 8940 C C . ARG C 1 246 ? -83.638 47.520 118.938 1.00 50.01 249 ARG C C 1
ATOM 8941 O O . ARG C 1 246 ? -83.171 48.278 118.087 1.00 54.10 249 ARG C O 1
ATOM 8949 N N . ILE C 1 247 ? -83.187 46.287 119.136 1.00 37.39 250 ILE C N 1
ATOM 8950 C CA . ILE C 1 247 ? -82.078 45.738 118.369 1.00 36.46 250 ILE C CA 1
ATOM 8951 C C . ILE C 1 247 ? -82.427 45.641 116.889 1.00 40.55 250 ILE C C 1
ATOM 8952 O O . ILE C 1 247 ? -81.627 46.005 116.025 1.00 36.16 250 ILE C O 1
ATOM 8957 N N . LEU C 1 248 ? -83.632 45.161 116.603 1.00 35.93 251 LEU C N 1
ATOM 8958 C CA . LEU C 1 248 ? -84.099 45.061 115.229 1.00 33.92 251 LEU C CA 1
ATOM 8959 C C . LEU C 1 248 ? -84.164 46.428 114.565 1.00 41.02 251 LEU C C 1
ATOM 8960 O O . LEU C 1 248 ? -83.790 46.575 113.404 1.00 45.68 251 LEU C O 1
ATOM 8965 N N . GLY C 1 249 ? -84.639 47.425 115.305 1.00 49.50 252 GLY C N 1
ATOM 8966 C CA . GLY C 1 249 ? -84.686 48.785 114.800 1.00 36.28 252 GLY C CA 1
ATOM 8967 C C . GLY C 1 249 ? -83.293 49.276 114.463 1.00 41.20 252 GLY C C 1
ATOM 8968 O O . GLY C 1 249 ? -83.070 49.886 113.418 1.00 45.54 252 GLY C O 1
ATOM 8969 N N . ARG C 1 250 ? -82.350 48.996 115.353 1.00 39.50 253 ARG C N 1
ATOM 8970 C CA . ARG C 1 250 ? -80.962 49.388 115.152 1.00 37.54 253 ARG C CA 1
ATOM 8971 C C . ARG C 1 250 ? -80.392 48.831 113.849 1.00 46.07 253 ARG C C 1
ATOM 8972 O O . ARG C 1 250 ? -79.754 49.552 113.079 1.00 49.98 253 ARG C O 1
ATOM 8980 N N . TYR C 1 251 ? -80.622 47.546 113.603 1.00 35.84 254 TYR C N 1
ATOM 8981 C CA . TYR C 1 251 ? -80.077 46.908 112.409 1.00 42.52 254 TYR C CA 1
ATOM 8982 C C . TYR C 1 251 ? -80.726 47.376 111.103 1.00 50.21 254 TYR C C 1
ATOM 8983 O O . TYR C 1 251 ? -80.129 47.253 110.035 1.00 65.05 254 TYR C O 1
ATOM 8992 N N . LEU C 1 252 ? -81.937 47.920 111.190 1.00 48.73 255 LEU C N 1
ATOM 8993 C CA . LEU C 1 252 ? -82.580 48.534 110.031 1.00 37.21 255 LEU C CA 1
ATOM 8994 C C . LEU C 1 252 ? -81.929 49.875 109.706 1.00 45.44 255 LEU C C 1
ATOM 8995 O O . LEU C 1 252 ? -81.696 50.199 108.542 1.00 49.49 255 LEU C O 1
ATOM 9000 N N . GLY C 1 253 ? -81.638 50.651 110.744 1.00 40.83 256 GLY C N 1
ATOM 9001 C CA . GLY C 1 253 ? -81.067 51.971 110.566 1.00 43.27 256 GLY C CA 1
ATOM 9002 C C . GLY C 1 253 ? -79.629 51.922 110.100 1.00 45.39 256 GLY C C 1
ATOM 9003 O O . GLY C 1 253 ? -79.200 52.738 109.287 1.00 59.81 256 GLY C O 1
ATOM 9004 N N . ILE C 1 254 ? -78.881 50.961 110.628 1.00 46.12 257 ILE C N 1
ATOM 9005 C CA . ILE C 1 254 ? -77.477 50.783 110.271 1.00 44.28 257 ILE C CA 1
ATOM 9006 C C . ILE C 1 254 ? -77.293 50.529 108.775 1.00 45.66 257 ILE C C 1
ATOM 9007 O O . ILE C 1 254 ? -76.334 51.006 108.168 1.00 46.68 257 ILE C O 1
ATOM 9012 N N . ARG C 1 255 ? -78.223 49.783 108.186 1.00 48.50 258 ARG C N 1
ATOM 9013 C CA . ARG C 1 255 ? -78.162 49.443 106.767 1.00 42.70 258 ARG C CA 1
ATOM 9014 C C . ARG C 1 255 ? -78.804 50.518 105.883 1.00 49.15 258 ARG C C 1
ATOM 9015 O O . ARG C 1 255 ? -78.674 50.484 104.660 1.00 45.25 258 ARG C O 1
ATOM 9023 N N . ALA C 1 256 ? -79.487 51.475 106.504 1.00 48.85 259 ALA C N 1
ATOM 9024 C CA . ALA C 1 256 ? -80.310 52.432 105.761 1.00 49.87 259 ALA C CA 1
ATOM 9025 C C . ALA C 1 256 ? -79.563 53.663 105.239 1.00 53.01 259 ALA C C 1
ATOM 9026 O O . ALA C 1 256 ? -79.970 54.255 104.240 1.00 56.18 259 ALA C O 1
ATOM 9028 N N . THR C 1 257 ? -78.486 54.055 105.911 1.00 50.88 260 THR C N 1
ATOM 9029 C CA . THR C 1 257 ? -77.698 55.197 105.453 1.00 53.59 260 THR C CA 1
ATOM 9030 C C . THR C 1 257 ? -77.062 54.886 104.104 1.00 55.09 260 THR C C 1
ATOM 9031 O O . THR C 1 257 ? -76.849 53.724 103.765 1.00 64.95 260 THR C O 1
ATOM 9035 N N . THR C 1 258 ? -76.762 55.930 103.338 1.00 54.91 261 THR C N 1
ATOM 9036 C CA . THR C 1 258 ? -76.174 55.771 102.010 1.00 54.84 261 THR C CA 1
ATOM 9037 C C . THR C 1 258 ? -74.763 55.196 102.081 1.00 53.42 261 THR C C 1
ATOM 9038 O O . THR C 1 258 ? -74.368 54.388 101.239 1.00 44.92 261 THR C O 1
ATOM 9042 N N . CYS C 1 259 ? -74.004 55.620 103.085 1.00 62.76 262 CYS C N 1
ATOM 9043 C CA . CYS C 1 259 ? -72.675 55.071 103.318 1.00 61.68 262 CYS C CA 1
ATOM 9044 C C . CYS C 1 259 ? -72.619 54.414 104.684 1.00 60.18 262 CYS C C 1
ATOM 9045 O O . CYS C 1 259 ? -73.095 54.972 105.670 1.00 67.55 262 CYS C O 1
ATOM 9048 N N . GLY C 1 260 ? -72.037 53.222 104.737 1.00 60.75 263 GLY C N 1
ATOM 9049 C CA . GLY C 1 260 ? -71.839 52.537 105.997 1.00 48.14 263 GLY C CA 1
ATOM 9050 C C . GLY C 1 260 ? -71.160 53.451 106.998 1.00 48.29 263 GLY C C 1
ATOM 9051 O O . GLY C 1 260 ? -70.313 54.271 106.637 1.00 46.60 263 GLY C O 1
ATOM 9052 N N . ALA C 1 261 ? -71.537 53.311 108.262 1.00 40.31 264 ALA C N 1
ATOM 9053 C CA . ALA C 1 261 ? -70.981 54.140 109.318 1.00 39.24 264 ALA C CA 1
ATOM 9054 C C . ALA C 1 261 ? -70.870 53.346 110.609 1.00 48.54 264 ALA C C 1
ATOM 9055 O O . ALA C 1 261 ? -71.732 52.519 110.915 1.00 51.31 264 ALA C O 1
ATOM 9057 N N . LEU C 1 262 ? -69.806 53.602 111.361 1.00 49.70 265 LEU C N 1
ATOM 9058 C CA . LEU C 1 262 ? -69.577 52.907 112.618 1.00 42.79 265 LEU C CA 1
ATOM 9059 C C . LEU C 1 262 ? -70.804 52.975 113.508 1.00 38.57 265 LEU C C 1
ATOM 9060 O O . LEU C 1 262 ? -71.471 54.000 113.588 1.00 47.35 265 LEU C O 1
ATOM 9065 N N . ALA C 1 263 ? -71.105 51.864 114.162 1.00 49.97 266 ALA C N 1
ATOM 9066 C CA . ALA C 1 263 ? -72.202 51.809 115.109 1.00 46.12 266 ALA C CA 1
ATOM 9067 C C . ALA C 1 263 ? -71.699 51.143 116.379 1.00 51.82 266 ALA C C 1
ATOM 9068 O O . ALA C 1 263 ? -71.341 49.964 116.379 1.00 57.65 266 ALA C O 1
ATOM 9070 N N . HIS C 1 264 ? -71.659 51.919 117.453 1.00 50.40 267 HIS C N 1
ATOM 9071 C CA . HIS C 1 264 ? -71.086 51.479 118.716 1.00 50.76 267 HIS C CA 1
ATOM 9072 C C . HIS C 1 264 ? -71.859 50.302 119.301 1.00 50.77 267 HIS C C 1
ATOM 9073 O O . HIS C 1 264 ? -73.088 50.274 119.254 1.00 56.13 267 HIS C O 1
ATOM 9080 N N . ILE C 1 265 ? -71.133 49.335 119.854 1.00 52.56 268 ILE C N 1
ATOM 9081 C CA . ILE C 1 265 ? -71.749 48.147 120.443 1.00 48.24 268 ILE C CA 1
ATOM 9082 C C . ILE C 1 265 ? -71.539 48.075 121.954 1.00 56.60 268 ILE C C 1
ATOM 9083 O O . ILE C 1 265 ? -72.488 47.897 122.713 1.00 60.18 268 ILE C O 1
ATOM 9088 N N . LEU C 1 266 ? -70.290 48.212 122.386 1.00 64.55 269 LEU C N 1
ATOM 9089 C CA . LEU C 1 266 ? -69.958 48.081 123.798 1.00 63.87 269 LEU C CA 1
ATOM 9090 C C . LEU C 1 266 ? -68.878 49.068 124.227 1.00 64.80 269 LEU C C 1
ATOM 9091 O O . LEU C 1 266 ? -67.900 49.287 123.513 1.00 65.64 269 LEU C O 1
ATOM 9096 N N . ASP C 1 267 ? -69.072 49.661 125.399 1.00 67.07 270 ASP C N 1
ATOM 9097 C CA . ASP C 1 267 ? -68.071 50.519 126.016 1.00 61.42 270 ASP C CA 1
ATOM 9098 C C . ASP C 1 267 ? -67.580 49.841 127.288 1.00 65.35 270 ASP C C 1
ATOM 9099 O O . ASP C 1 267 ? -68.247 49.890 128.319 1.00 74.60 270 ASP C O 1
ATOM 9104 N N . SER C 1 268 ? -66.419 49.201 127.214 1.00 66.17 271 SER C N 1
ATOM 9105 C CA . SER C 1 268 ? -65.898 48.458 128.357 1.00 66.78 271 SER C CA 1
ATOM 9106 C C . SER C 1 268 ? -64.986 49.316 129.231 1.00 72.68 271 SER C C 1
ATOM 9107 O O . SER C 1 268 ? -63.763 49.297 129.078 1.00 76.22 271 SER C O 1
ATOM 9110 N N . PHE C 1 269 ? -65.596 50.067 130.144 1.00 77.12 272 PHE C N 1
ATOM 9111 C CA . PHE C 1 269 ? -64.862 50.890 131.103 1.00 75.55 272 PHE C CA 1
ATOM 9112 C C . PHE C 1 269 ? -64.010 51.972 130.437 1.00 83.22 272 PHE C C 1
ATOM 9113 O O . PHE C 1 269 ? -62.928 52.300 130.918 1.00 85.26 272 PHE C O 1
ATOM 9121 N N . GLY C 1 270 ? -64.508 52.519 129.329 1.00 90.06 273 GLY C N 1
ATOM 9122 C CA . GLY C 1 270 ? -63.853 53.617 128.635 1.00 82.18 273 GLY C CA 1
ATOM 9123 C C . GLY C 1 270 ? -62.519 53.255 128.009 1.00 77.84 273 GLY C C 1
ATOM 9124 O O . GLY C 1 270 ? -61.718 54.129 127.688 1.00 81.97 273 GLY C O 1
ATOM 9125 N N . ASN C 1 271 ? -62.284 51.959 127.834 1.00 79.69 274 ASN C N 1
ATOM 9126 C CA . ASN C 1 271 ? -61.033 51.464 127.270 1.00 83.56 274 ASN C CA 1
ATOM 9127 C C . ASN C 1 271 ? -61.221 50.783 125.916 1.00 85.93 274 ASN C C 1
ATOM 9128 O O . ASN C 1 271 ? -61.214 51.449 124.876 1.00 92.08 274 ASN C O 1
ATOM 9133 N N . LEU C 1 272 ? -61.383 49.461 125.926 1.00 73.09 275 LEU C N 1
ATOM 9134 C CA . LEU C 1 272 ? -61.607 48.736 124.677 1.00 62.83 275 LEU C CA 1
ATOM 9135 C C . LEU C 1 272 ? -63.034 48.939 124.193 1.00 66.83 275 LEU C C 1
ATOM 9136 O O . LEU C 1 272 ? -63.989 48.672 124.929 1.00 68.38 275 LEU C O 1
ATOM 9141 N N . GLN C 1 273 ? -63.177 49.411 122.959 1.00 65.37 276 GLN C N 1
ATOM 9142 C CA . GLN C 1 273 ? -64.496 49.617 122.372 1.00 53.39 276 GLN C CA 1
ATOM 9143 C C . GLN C 1 273 ? -64.815 48.510 121.372 1.00 59.06 276 GLN C C 1
ATOM 9144 O O . GLN C 1 273 ? -63.921 48.026 120.669 1.00 60.49 276 GLN C O 1
ATOM 9150 N N . ILE C 1 274 ? -66.081 48.102 121.315 1.00 50.82 277 ILE C N 1
ATOM 9151 C CA . ILE C 1 274 ? -66.518 47.168 120.288 1.00 51.30 277 ILE C CA 1
ATOM 9152 C C . ILE C 1 274 ? -67.567 47.842 119.412 1.00 52.85 277 ILE C C 1
ATOM 9153 O O . ILE C 1 274 ? -68.557 48.372 119.914 1.00 57.04 277 ILE C O 1
ATOM 9158 N N . ALA C 1 275 ? -67.344 47.827 118.102 1.00 47.86 278 ALA C N 1
ATOM 9159 C CA . ALA C 1 275 ? -68.267 48.457 117.167 1.00 48.45 278 ALA C CA 1
ATOM 9160 C C . ALA C 1 275 ? -68.464 47.595 115.920 1.00 47.75 278 ALA C C 1
ATOM 9161 O O . ALA C 1 275 ? -67.762 46.605 115.720 1.00 53.09 278 ALA C O 1
ATOM 9163 N N . GLU C 1 276 ? -69.432 47.967 115.091 1.00 42.54 279 GLU C N 1
ATOM 9164 C CA . GLU C 1 276 ? -69.638 47.280 113.824 1.00 49.04 279 GLU C CA 1
ATOM 9165 C C . GLU C 1 276 ? -69.782 48.264 112.670 1.00 57.74 279 GLU C C 1
ATOM 9166 O O . GLU C 1 276 ? -70.145 49.423 112.867 1.00 62.57 279 GLU C O 1
ATOM 9172 N N . LEU C 1 277 ? -69.487 47.793 111.465 1.00 57.40 280 LEU C N 1
ATOM 9173 C CA . LEU C 1 277 ? -69.491 48.651 110.291 1.00 48.72 280 LEU C CA 1
ATOM 9174 C C . LEU C 1 277 ? -70.037 47.935 109.064 1.00 52.06 280 LEU C C 1
ATOM 9175 O O . LEU C 1 277 ? -69.389 47.041 108.524 1.00 44.35 280 LEU C O 1
ATOM 9180 N N . PRO C 1 278 ? -71.242 48.322 108.623 1.00 49.00 281 PRO C N 1
ATOM 9181 C CA . PRO C 1 278 ? -71.741 47.855 107.327 1.00 45.59 281 PRO C CA 1
ATOM 9182 C C . PRO C 1 278 ? -70.881 48.432 106.204 1.00 51.79 281 PRO C C 1
ATOM 9183 O O . PRO C 1 278 ? -70.593 49.629 106.198 1.00 50.73 281 PRO C O 1
ATOM 9187 N N . VAL C 1 279 ? -70.482 47.581 105.265 1.00 58.07 282 VAL C N 1
ATOM 9188 C CA . VAL C 1 279 ? -69.495 47.939 104.250 1.00 56.64 282 VAL C CA 1
ATOM 9189 C C . VAL C 1 279 ? -70.054 48.765 103.084 1.00 58.34 282 VAL C C 1
ATOM 9190 O O . VAL C 1 279 ? -69.320 49.513 102.441 1.00 52.80 282 VAL C O 1
ATOM 9194 N N . HIS C 1 280 ? -71.346 48.634 102.808 1.00 56.15 283 HIS C N 1
ATOM 9195 C CA . HIS C 1 280 ? -71.938 49.347 101.683 1.00 45.94 283 HIS C CA 1
ATOM 9196 C C . HIS C 1 280 ? -71.548 50.823 101.708 1.00 57.38 283 HIS C C 1
ATOM 9197 O O . HIS C 1 280 ? -71.415 51.422 102.775 1.00 51.59 283 HIS C O 1
ATOM 9204 N N . GLY C 1 281 ? -71.348 51.398 100.526 1.00 62.05 284 GLY C N 1
ATOM 9205 C CA . GLY C 1 281 ? -71.032 52.810 100.401 1.00 53.84 284 GLY C CA 1
ATOM 9206 C C . GLY C 1 281 ? -69.586 53.155 100.706 1.00 57.92 284 GLY C C 1
ATOM 9207 O O . GLY C 1 281 ? -69.019 54.063 100.099 1.00 61.00 284 GLY C O 1
ATOM 9208 N N . THR C 1 282 ? -68.990 52.431 101.649 1.00 58.34 285 THR C N 1
ATOM 9209 C CA . THR C 1 282 ? -67.619 52.693 102.073 1.00 60.49 285 THR C CA 1
ATOM 9210 C C . THR C 1 282 ? -66.613 52.349 100.980 1.00 68.28 285 THR C C 1
ATOM 9211 O O . THR C 1 282 ? -66.941 51.640 100.028 1.00 73.61 285 THR C O 1
ATOM 9215 N N . PRO C 1 283 ? -65.380 52.859 101.114 1.00 70.84 286 PRO C N 1
ATOM 9216 C CA . PRO C 1 283 ? -64.286 52.523 100.195 1.00 77.43 286 PRO C CA 1
ATOM 9217 C C . PRO C 1 283 ? -63.740 51.109 100.398 1.00 74.86 286 PRO C C 1
ATOM 9218 O O . PRO C 1 283 ? -62.741 50.756 99.776 1.00 77.68 286 PRO C O 1
ATOM 9222 N N . PHE C 1 284 ? -64.382 50.316 101.251 1.00 72.78 287 PHE C N 1
ATOM 9223 C CA . PHE C 1 284 ? -63.940 48.945 101.492 1.00 68.44 287 PHE C CA 1
ATOM 9224 C C . PHE C 1 284 ? -64.758 47.961 100.667 1.00 72.01 287 PHE C C 1
ATOM 9225 O O . PHE C 1 284 ? -64.403 46.788 100.553 1.00 77.51 287 PHE C O 1
ATOM 9233 N N . ALA C 1 285 ? -65.855 48.446 100.094 1.00 66.68 288 ALA C N 1
ATOM 9234 C CA . ALA C 1 285 ? -66.742 47.601 99.302 1.00 66.61 288 ALA C CA 1
ATOM 9235 C C . ALA C 1 285 ? -66.084 47.154 98.003 1.00 73.24 288 ALA C C 1
ATOM 9236 O O . ALA C 1 285 ? -65.733 47.979 97.157 1.00 68.80 288 ALA C O 1
ATOM 9238 N N . GLY C 1 286 ? -65.921 45.843 97.853 1.00 69.76 289 GLY C N 1
ATOM 9239 C CA . GLY C 1 286 ? -65.326 45.275 96.657 1.00 63.98 289 GLY C CA 1
ATOM 9240 C C . GLY C 1 286 ? -63.880 44.865 96.851 1.00 73.55 289 GLY C C 1
ATOM 9241 O O . GLY C 1 286 ? -63.339 44.074 96.078 1.00 81.32 289 GLY C O 1
ATOM 9242 N N . LYS C 1 287 ? -63.250 45.406 97.888 1.00 70.56 290 LYS C N 1
ATOM 9243 C CA . LYS C 1 287 ? -61.850 45.111 98.169 1.00 72.53 290 LYS C CA 1
ATOM 9244 C C . LYS C 1 287 ? -61.715 43.919 99.111 1.00 65.27 290 LYS C C 1
ATOM 9245 O O . LYS C 1 287 ? -62.708 43.394 99.611 1.00 67.57 290 LYS C O 1
ATOM 9251 N N . THR C 1 288 ? -60.480 43.490 99.345 1.00 66.72 291 THR C N 1
ATOM 9252 C CA . THR C 1 288 ? -60.217 42.411 100.289 1.00 70.00 291 THR C CA 1
ATOM 9253 C C . THR C 1 288 ? -59.797 43.005 101.627 1.00 66.94 291 THR C C 1
ATOM 9254 O O . THR C 1 288 ? -59.339 44.143 101.689 1.00 72.85 291 THR C O 1
ATOM 9258 N N . ILE C 1 289 ? -59.959 42.240 102.700 1.00 58.59 292 ILE C N 1
ATOM 9259 C CA . ILE C 1 289 ? -59.569 42.715 104.021 1.00 63.08 292 ILE C CA 1
ATOM 9260 C C . ILE C 1 289 ? -58.121 43.202 104.035 1.00 73.23 292 ILE C C 1
ATOM 9261 O O . ILE C 1 289 ? -57.815 44.250 104.596 1.00 79.07 292 ILE C O 1
ATOM 9266 N N . GLY C 1 290 ? -57.237 42.440 103.404 1.00 76.43 293 GLY C N 1
ATOM 9267 C CA . GLY C 1 290 ? -55.832 42.795 103.339 1.00 81.49 293 GLY C CA 1
ATOM 9268 C C . GLY C 1 290 ? -55.611 44.030 102.492 1.00 82.80 293 GLY C C 1
ATOM 9269 O O . GLY C 1 290 ? -54.817 44.905 102.837 1.00 88.97 293 GLY C O 1
ATOM 9270 N N . GLU C 1 291 ? -56.325 44.097 101.374 1.00 75.64 294 GLU C N 1
ATOM 9271 C CA . GLU C 1 291 ? -56.210 45.210 100.442 1.00 75.82 294 GLU C CA 1
ATOM 9272 C C . GLU C 1 291 ? -56.799 46.495 101.024 1.00 77.53 294 GLU C C 1
ATOM 9273 O O . GLU C 1 291 ? -56.492 47.593 100.558 1.00 67.38 294 GLU C O 1
ATOM 9279 N N . SER C 1 292 ? -57.643 46.357 102.044 1.00 76.87 295 SER C N 1
ATOM 9280 C CA . SER C 1 292 ? -58.245 47.520 102.691 1.00 69.37 295 SER C CA 1
ATOM 9281 C C . SER C 1 292 ? -57.376 48.031 103.843 1.00 71.92 295 SER C C 1
ATOM 9282 O O . SER C 1 292 ? -57.462 49.195 104.229 1.00 58.57 295 SER C O 1
ATOM 9285 N N . GLY C 1 293 ? -56.538 47.148 104.380 1.00 75.34 296 GLY C N 1
ATOM 9286 C CA . GLY C 1 293 ? -55.560 47.512 105.393 1.00 72.00 296 GLY C CA 1
ATOM 9287 C C . GLY C 1 293 ? -56.133 48.195 106.621 1.00 74.17 296 GLY C C 1
ATOM 9288 O O . GLY C 1 293 ? -55.514 49.102 107.182 1.00 80.34 296 GLY C O 1
ATOM 9289 N N . ILE C 1 294 ? -57.315 47.758 107.046 1.00 59.64 297 ILE C N 1
ATOM 9290 C CA . ILE C 1 294 ? -57.970 48.344 108.211 1.00 59.92 297 ILE C CA 1
ATOM 9291 C C . ILE C 1 294 ? -57.048 48.356 109.429 1.00 67.21 297 ILE C C 1
ATOM 9292 O O . ILE C 1 294 ? -56.894 49.378 110.092 1.00 79.96 297 ILE C O 1
ATOM 9297 N N . ARG C 1 295 ? -56.427 47.219 109.717 1.00 69.26 298 ARG C N 1
ATOM 9298 C CA . ARG C 1 295 ? -55.610 47.084 110.917 1.00 71.80 298 ARG C CA 1
ATOM 9299 C C . ARG C 1 295 ? -54.273 47.808 110.783 1.00 75.44 298 ARG C C 1
ATOM 9300 O O . ARG C 1 295 ? -53.773 48.388 111.748 1.00 74.66 298 ARG C O 1
ATOM 9308 N N . GLN C 1 296 ? -53.702 47.776 109.584 1.00 82.66 299 GLN C N 1
ATOM 9309 C CA . GLN C 1 296 ? -52.420 48.429 109.331 1.00 86.38 299 GLN C CA 1
ATOM 9310 C C . GLN C 1 296 ? -52.476 49.936 109.545 1.00 80.39 299 GLN C C 1
ATOM 9311 O O . GLN C 1 296 ? -51.541 50.533 110.078 1.00 87.00 299 GLN C O 1
ATOM 9317 N N . ARG C 1 297 ? -53.577 50.547 109.126 1.00 72.17 300 ARG C N 1
ATOM 9318 C CA . ARG C 1 297 ? -53.669 51.999 109.094 1.00 80.68 300 ARG C CA 1
ATOM 9319 C C . ARG C 1 297 ? -54.422 52.583 110.282 1.00 78.61 300 ARG C C 1
ATOM 9320 O O . ARG C 1 297 ? -54.566 53.799 110.391 1.00 84.95 300 ARG C O 1
ATOM 9328 N N . THR C 1 298 ? -54.894 51.723 111.175 1.00 69.79 301 THR C N 1
ATOM 9329 C CA . THR C 1 298 ? -55.746 52.181 112.265 1.00 73.63 301 THR C CA 1
ATOM 9330 C C . THR C 1 298 ? -55.390 51.559 113.610 1.00 69.59 301 THR C C 1
ATOM 9331 O O . THR C 1 298 ? -55.501 52.209 114.650 1.00 74.05 301 THR C O 1
ATOM 9335 N N . GLY C 1 299 ? -54.966 50.302 113.588 1.00 60.30 302 GLY C N 1
ATOM 9336 C CA . GLY C 1 299 ? -54.652 49.592 114.813 1.00 61.61 302 GLY C CA 1
ATOM 9337 C C . GLY C 1 299 ? -55.836 48.801 115.337 1.00 65.38 302 GLY C C 1
ATOM 9338 O O . GLY C 1 299 ? -55.715 48.066 116.316 1.00 68.69 302 GLY C O 1
ATOM 9339 N N . LEU C 1 300 ? -56.986 48.949 114.684 1.00 60.47 303 LEU C N 1
ATOM 9340 C CA . LEU C 1 300 ? -58.185 48.222 115.089 1.00 57.51 303 LEU C CA 1
ATOM 9341 C C . LEU C 1 300 ? -58.003 46.712 114.982 1.00 61.49 303 LEU C C 1
ATOM 9342 O O . LEU C 1 300 ? -57.179 46.223 114.209 1.00 56.64 303 LEU C O 1
ATOM 9347 N N . SER C 1 301 ? -58.779 45.983 115.775 1.00 60.36 304 SER C N 1
ATOM 9348 C CA . SER C 1 301 ? -58.837 44.536 115.677 1.00 50.64 304 SER C CA 1
ATOM 9349 C C . SER C 1 301 ? -60.129 44.155 114.976 1.00 52.94 304 SER C C 1
ATOM 9350 O O . SER C 1 301 ? -61.216 44.407 115.494 1.00 59.87 304 SER C O 1
ATOM 9353 N N . ILE C 1 302 ? -60.015 43.568 113.791 1.00 57.97 305 ILE C N 1
ATOM 9354 C CA . ILE C 1 302 ? -61.179 43.000 113.128 1.00 54.40 305 ILE C CA 1
ATOM 9355 C C . ILE C 1 302 ? -61.391 41.600 113.682 1.00 52.38 305 ILE C C 1
ATOM 9356 O O . ILE C 1 302 ? -60.614 40.689 113.398 1.00 62.14 305 ILE C O 1
ATOM 9361 N N . ILE C 1 303 ? -62.434 41.435 114.488 1.00 47.60 306 ILE C N 1
ATOM 9362 C CA . ILE C 1 303 ? -62.649 40.178 115.194 1.00 61.28 306 ILE C CA 1
ATOM 9363 C C . ILE C 1 303 ? -63.706 39.303 114.529 1.00 64.14 306 ILE C C 1
ATOM 9364 O O . ILE C 1 303 ? -63.925 38.165 114.940 1.00 64.56 306 ILE C O 1
ATOM 9369 N N . GLY C 1 304 ? -64.358 39.828 113.499 1.00 62.76 307 GLY C N 1
ATOM 9370 C CA . GLY C 1 304 ? -65.376 39.063 112.806 1.00 61.17 307 GLY C CA 1
ATOM 9371 C C . GLY C 1 304 ? -65.885 39.692 111.526 1.00 57.14 307 GLY C C 1
ATOM 9372 O O . GLY C 1 304 ? -65.877 40.910 111.365 1.00 56.81 307 GLY C O 1
ATOM 9373 N N . VAL C 1 305 ? -66.325 38.842 110.606 1.00 53.93 308 VAL C N 1
ATOM 9374 C CA . VAL C 1 305 ? -66.953 39.293 109.376 1.00 50.25 308 VAL C CA 1
ATOM 9375 C C . VAL C 1 305 ? -68.324 38.646 109.262 1.00 55.58 308 VAL C C 1
ATOM 9376 O O . VAL C 1 305 ? -68.461 37.433 109.399 1.00 61.07 308 VAL C O 1
ATOM 9380 N N . TRP C 1 306 ? -69.338 39.468 109.020 1.00 59.10 309 TRP C N 1
ATOM 9381 C CA . TRP C 1 306 ? -70.714 38.998 108.953 1.00 49.77 309 TRP C CA 1
ATOM 9382 C C . TRP C 1 306 ? -71.234 39.095 107.525 1.00 56.00 309 TRP C C 1
ATOM 9383 O O . TRP C 1 306 ? -71.484 40.189 107.015 1.00 58.95 309 TRP C O 1
ATOM 9394 N N . GLU C 1 307 ? -71.385 37.939 106.885 1.00 58.52 310 GLU C N 1
ATOM 9395 C CA . GLU C 1 307 ? -71.790 37.872 105.487 1.00 60.59 310 GLU C CA 1
ATOM 9396 C C . GLU C 1 307 ? -72.806 36.756 105.269 1.00 74.72 310 GLU C C 1
ATOM 9397 O O . GLU C 1 307 ? -72.496 35.582 105.456 1.00 88.48 310 GLU C O 1
ATOM 9403 N N . ARG C 1 308 ? -74.017 37.129 104.872 1.00 75.56 311 ARG C N 1
ATOM 9404 C CA . ARG C 1 308 ? -75.076 36.160 104.606 1.00 74.91 311 ARG C CA 1
ATOM 9405 C C . ARG C 1 308 ? -75.394 35.277 105.808 1.00 68.68 311 ARG C C 1
ATOM 9406 O O . ARG C 1 308 ? -75.600 34.075 105.662 1.00 74.17 311 ARG C O 1
ATOM 9414 N N . GLY C 1 309 ? -75.426 35.873 106.995 1.00 68.17 312 GLY C N 1
ATOM 9415 C CA . GLY C 1 309 ? -75.894 35.177 108.180 1.00 72.52 312 GLY C CA 1
ATOM 9416 C C . GLY C 1 309 ? -74.876 34.291 108.872 1.00 70.48 312 GLY C C 1
ATOM 9417 O O . GLY C 1 309 ? -75.212 33.562 109.805 1.00 67.81 312 GLY C O 1
ATOM 9418 N N . SER C 1 310 ? -73.628 34.352 108.422 1.00 65.35 313 SER C N 1
ATOM 9419 C CA . SER C 1 310 ? -72.567 33.557 109.028 1.00 64.60 313 SER C CA 1
ATOM 9420 C C . SER C 1 310 ? -71.412 34.439 109.483 1.00 63.94 313 SER C C 1
ATOM 9421 O O . SER C 1 310 ? -70.975 35.333 108.757 1.00 57.47 313 SER C O 1
ATOM 9424 N N . LEU C 1 311 ? -70.927 34.179 110.692 1.00 63.25 314 LEU C N 1
ATOM 9425 C CA . LEU C 1 311 ? -69.855 34.970 111.287 1.00 59.48 314 LEU C CA 1
ATOM 9426 C C . LEU C 1 311 ? -68.514 34.260 111.137 1.00 64.17 314 LEU C C 1
ATOM 9427 O O . LEU C 1 311 ? -68.239 33.281 111.826 1.00 67.10 314 LEU C O 1
ATOM 9432 N N . THR C 1 312 ? -67.681 34.754 110.231 1.00 64.78 315 THR C N 1
ATOM 9433 C CA . THR C 1 312 ? -66.378 34.145 110.009 1.00 66.77 315 THR C CA 1
ATOM 9434 C C . THR C 1 312 ? -65.255 35.032 110.523 1.00 65.70 315 THR C C 1
ATOM 9435 O O . THR C 1 312 ? -65.421 36.238 110.688 1.00 69.94 315 THR C O 1
ATOM 9439 N N . THR C 1 313 ? -64.114 34.409 110.789 1.00 70.67 316 THR C N 1
ATOM 9440 C CA . THR C 1 313 ? -62.899 35.122 111.144 1.00 59.08 316 THR C CA 1
ATOM 9441 C C . THR C 1 313 ? -62.276 35.691 109.875 1.00 60.32 316 THR C C 1
ATOM 9442 O O . THR C 1 313 ? -62.308 35.049 108.826 1.00 64.71 316 THR C O 1
ATOM 9446 N N . PRO C 1 314 ? -61.709 36.902 109.966 1.00 55.67 317 PRO C N 1
ATOM 9447 C CA . PRO C 1 314 ? -61.132 37.585 108.803 1.00 46.59 317 PRO C CA 1
ATOM 9448 C C . PRO C 1 314 ? -59.845 36.941 108.293 1.00 54.37 317 PRO C C 1
ATOM 9449 O O . PRO C 1 314 ? -59.021 36.465 109.075 1.00 65.28 317 PRO C O 1
ATOM 9453 N N . GLN C 1 315 ? -59.692 36.932 106.974 1.00 54.92 318 GLN C N 1
ATOM 9454 C CA . GLN C 1 315 ? -58.454 36.523 106.327 1.00 57.71 318 GLN C CA 1
ATOM 9455 C C . GLN C 1 315 ? -57.997 37.664 105.421 1.00 60.66 318 GLN C C 1
ATOM 9456 O O . GLN C 1 315 ? -58.768 38.575 105.128 1.00 70.03 318 GLN C O 1
ATOM 9462 N N . ARG C 1 316 ? -56.747 37.625 104.978 1.00 61.09 319 ARG C N 1
ATOM 9463 C CA . ARG C 1 316 ? -56.221 38.706 104.155 1.00 64.56 319 ARG C CA 1
ATOM 9464 C C . ARG C 1 316 ? -56.948 38.809 102.817 1.00 72.59 319 ARG C C 1
ATOM 9465 O O . ARG C 1 316 ? -57.210 39.908 102.324 1.00 68.21 319 ARG C O 1
ATOM 9473 N N . GLU C 1 317 ? -57.284 37.658 102.241 1.00 76.47 320 GLU C N 1
ATOM 9474 C CA . GLU C 1 317 ? -57.822 37.605 100.884 1.00 83.20 320 GLU C CA 1
ATOM 9475 C C . GLU C 1 317 ? -59.343 37.450 100.794 1.00 78.40 320 GLU C C 1
ATOM 9476 O O . GLU C 1 317 ? -59.880 37.269 99.701 1.00 85.02 320 GLU C O 1
ATOM 9482 N N . THR C 1 318 ? -60.036 37.520 101.928 1.00 65.62 321 THR C N 1
ATOM 9483 C CA . THR C 1 318 ? -61.497 37.481 101.906 1.00 64.41 321 THR C CA 1
ATOM 9484 C C . THR C 1 318 ? -62.066 38.799 101.393 1.00 66.35 321 THR C C 1
ATOM 9485 O O . THR C 1 318 ? -61.663 39.877 101.831 1.00 63.61 321 THR C O 1
ATOM 9489 N N . VAL C 1 319 ? -63.005 38.699 100.458 1.00 66.83 322 VAL C N 1
ATOM 9490 C CA . VAL C 1 319 ? -63.555 39.872 99.797 1.00 66.93 322 VAL C CA 1
ATOM 9491 C C . VAL C 1 319 ? -64.750 40.432 100.551 1.00 63.90 322 VAL C C 1
ATOM 9492 O O . VAL C 1 319 ? -65.650 39.693 100.947 1.00 67.54 322 VAL C O 1
ATOM 9496 N N . LEU C 1 320 ? -64.751 41.745 100.746 1.00 65.78 323 LEU C N 1
ATOM 9497 C CA . LEU C 1 320 ? -65.865 42.419 101.397 1.00 64.27 323 LEU C CA 1
ATOM 9498 C C . LEU C 1 320 ? -66.845 42.949 100.355 1.00 60.63 323 LEU C C 1
ATOM 9499 O O . LEU C 1 320 ? -66.468 43.723 99.476 1.00 63.39 323 LEU C O 1
ATOM 9504 N N . THR C 1 321 ? -68.100 42.522 100.450 1.00 55.16 324 THR C N 1
ATOM 9505 C CA . THR C 1 321 ? -69.134 43.004 99.542 1.00 60.49 324 THR C CA 1
ATOM 9506 C C . THR C 1 321 ? -69.962 44.103 100.197 1.00 60.09 324 THR C C 1
ATOM 9507 O O . THR C 1 321 ? -69.825 44.372 101.393 1.00 59.30 324 THR C O 1
ATOM 9511 N N . GLU C 1 322 ? -70.823 44.732 99.404 1.00 59.17 325 GLU C N 1
ATOM 9512 C CA . GLU C 1 322 ? -71.706 45.780 99.898 1.00 65.62 325 GLU C CA 1
ATOM 9513 C C . GLU C 1 322 ? -72.542 45.290 101.080 1.00 69.78 325 GLU C C 1
ATOM 9514 O O . GLU C 1 322 ? -73.013 46.086 101.891 1.00 71.94 325 GLU C O 1
ATOM 9520 N N . GLN C 1 323 ? -72.711 43.974 101.172 1.00 63.52 326 GLN C N 1
ATOM 9521 C CA . GLN C 1 323 ? -73.553 43.360 102.194 1.00 55.07 326 GLN C CA 1
ATOM 9522 C C . GLN C 1 323 ? -72.778 43.056 103.475 1.00 47.26 326 GLN C C 1
ATOM 9523 O O . GLN C 1 323 ? -73.366 42.869 104.538 1.00 52.93 326 GLN C O 1
ATOM 9529 N N . SER C 1 324 ? -71.456 42.999 103.368 1.00 40.25 327 SER C N 1
ATOM 9530 C CA . SER C 1 324 ? -70.614 42.598 104.489 1.00 39.91 327 SER C CA 1
ATOM 9531 C C . SER C 1 324 ? -70.696 43.566 105.666 1.00 49.46 327 SER C C 1
ATOM 9532 O O . SER C 1 324 ? -70.875 44.771 105.485 1.00 46.79 327 SER C O 1
ATOM 9535 N N . LEU C 1 325 ? -70.564 43.028 106.873 1.00 45.29 328 LEU C N 1
ATOM 9536 C CA . LEU C 1 325 ? -70.500 43.849 108.074 1.00 44.51 328 LEU C CA 1
ATOM 9537 C C . LEU C 1 325 ? -69.291 43.446 108.913 1.00 56.27 328 LEU C C 1
ATOM 9538 O O . LEU C 1 325 ? -69.073 42.265 109.170 1.00 58.05 328 LEU C O 1
ATOM 9543 N N . LEU C 1 326 ? -68.501 44.432 109.328 1.00 56.77 329 LEU C N 1
ATOM 9544 C CA . LEU C 1 326 ? -67.303 44.167 110.120 1.00 52.70 329 LEU C CA 1
ATOM 9545 C C . LEU C 1 326 ? -67.560 44.346 111.612 1.00 52.70 329 LEU C C 1
ATOM 9546 O O . LEU C 1 326 ? -68.286 45.247 112.024 1.00 55.63 329 LEU C O 1
ATOM 9551 N N . VAL C 1 327 ? -66.964 43.474 112.417 1.00 50.89 330 VAL C N 1
ATOM 9552 C CA . VAL C 1 327 ? -67.019 43.607 113.868 1.00 53.77 330 VAL C CA 1
ATOM 9553 C C . VAL C 1 327 ? -65.638 44.021 114.360 1.00 55.18 330 VAL C C 1
ATOM 9554 O O . VAL C 1 327 ? -64.660 43.298 114.174 1.00 65.84 330 VAL C O 1
ATOM 9558 N N . LEU C 1 328 ? -65.563 45.193 114.981 1.00 49.52 331 LEU C N 1
ATOM 9559 C CA . LEU C 1 328 ? -64.281 45.813 115.304 1.00 43.97 331 LEU C CA 1
ATOM 9560 C C . LEU C 1 328 ? -64.075 46.020 116.800 1.00 49.13 331 LEU C C 1
ATOM 9561 O O . LEU C 1 328 ? -65.023 46.274 117.543 1.00 51.55 331 LEU C O 1
ATOM 9566 N N . ALA C 1 329 ? -62.824 45.907 117.232 1.00 58.84 332 ALA C N 1
ATOM 9567 C CA . ALA C 1 329 ? -62.454 46.189 118.614 1.00 55.59 332 ALA C CA 1
ATOM 9568 C C . ALA C 1 329 ? -61.212 47.073 118.653 1.00 57.79 332 ALA C C 1
ATOM 9569 O O . ALA C 1 329 ? -60.271 46.877 117.883 1.00 61.97 332 ALA C O 1
ATOM 9571 N N . GLY C 1 330 ? -61.218 48.051 119.552 1.00 46.92 333 GLY C N 1
ATOM 9572 C CA . GLY C 1 330 ? -60.115 48.986 119.662 1.00 44.62 333 GLY C CA 1
ATOM 9573 C C . GLY C 1 330 ? -60.488 50.201 120.483 1.00 58.12 333 GLY C C 1
ATOM 9574 O O . GLY C 1 330 ? -61.553 50.246 121.096 1.00 64.16 333 GLY C O 1
ATOM 9575 N N . THR C 1 331 ? -59.608 51.195 120.495 1.00 65.15 334 THR C N 1
ATOM 9576 C CA . THR C 1 331 ? -59.844 52.410 121.263 1.00 63.48 334 THR C CA 1
ATOM 9577 C C . THR C 1 331 ? -60.683 53.409 120.476 1.00 68.94 334 THR C C 1
ATOM 9578 O O . THR C 1 331 ? -60.892 53.250 119.272 1.00 74.74 334 THR C O 1
ATOM 9582 N N . LYS C 1 332 ? -61.157 54.440 121.166 1.00 68.97 335 LYS C N 1
ATOM 9583 C CA . LYS C 1 332 ? -61.968 55.477 120.542 1.00 67.38 335 LYS C CA 1
ATOM 9584 C C . LYS C 1 332 ? -61.170 56.234 119.487 1.00 67.93 335 LYS C C 1
ATOM 9585 O O . LYS C 1 332 ? -61.724 56.699 118.491 1.00 69.31 335 LYS C O 1
ATOM 9591 N N . SER C 1 333 ? -59.865 56.349 119.704 1.00 58.89 336 SER C N 1
ATOM 9592 C CA . SER C 1 333 ? -58.996 57.020 118.747 1.00 69.27 336 SER C CA 1
ATOM 9593 C C . SER C 1 333 ? -58.902 56.216 117.457 1.00 67.92 336 SER C C 1
ATOM 9594 O O . SER C 1 333 ? -58.919 56.772 116.360 1.00 63.72 336 SER C O 1
ATOM 9597 N N . GLN C 1 334 ? -58.804 54.901 117.593 1.00 72.22 337 GLN C N 1
ATOM 9598 C CA . GLN C 1 334 ? -58.700 54.031 116.431 1.00 70.34 337 GLN C CA 1
ATOM 9599 C C . GLN C 1 334 ? -59.989 54.043 115.610 1.00 66.72 337 GLN C C 1
ATOM 9600 O O . GLN C 1 334 ? -59.952 54.159 114.386 1.00 70.25 337 GLN C O 1
ATOM 9606 N N . LEU C 1 335 ? -61.126 53.941 116.288 1.00 58.18 338 LEU C N 1
ATOM 9607 C CA . LEU C 1 335 ? -62.415 54.040 115.614 1.00 58.14 338 LEU C CA 1
ATOM 9608 C C . LEU C 1 335 ? -62.520 55.360 114.860 1.00 64.37 338 LEU C C 1
ATOM 9609 O O . LEU C 1 335 ? -63.061 55.416 113.756 1.00 68.90 338 LEU C O 1
ATOM 9614 N N . ALA C 1 336 ? -61.998 56.422 115.467 1.00 65.24 339 ALA C N 1
ATOM 9615 C CA . ALA C 1 336 ? -62.029 57.747 114.860 1.00 66.47 339 ALA C CA 1
ATOM 9616 C C . ALA C 1 336 ? -61.209 57.773 113.576 1.00 68.21 339 ALA C C 1
ATOM 9617 O O . ALA C 1 336 ? -61.590 58.414 112.596 1.00 71.68 339 ALA C O 1
ATOM 9619 N N . ALA C 1 337 ? -60.080 57.070 113.592 1.00 60.62 340 ALA C N 1
ATOM 9620 C CA . ALA C 1 337 ? -59.205 56.999 112.431 1.00 63.32 340 ALA C CA 1
ATOM 9621 C C . ALA C 1 337 ? -59.886 56.249 111.296 1.00 64.39 340 ALA C C 1
ATOM 9622 O O . ALA C 1 337 ? -59.683 56.560 110.122 1.00 72.76 340 ALA C O 1
ATOM 9624 N N . LEU C 1 338 ? -60.693 55.257 111.653 1.00 60.13 341 LEU C N 1
ATOM 9625 C CA . LEU C 1 338 ? -61.448 54.500 110.667 1.00 65.62 341 LEU C CA 1
ATOM 9626 C C . LEU C 1 338 ? -62.505 55.410 110.050 1.00 65.27 341 LEU C C 1
ATOM 9627 O O . LEU C 1 338 ? -62.679 55.444 108.831 1.00 60.01 341 LEU C O 1
ATOM 9632 N N . GLU C 1 339 ? -63.205 56.151 110.902 1.00 64.74 342 GLU C N 1
ATOM 9633 C CA . GLU C 1 339 ? -64.243 57.071 110.448 1.00 63.35 342 GLU C CA 1
ATOM 9634 C C . GLU C 1 339 ? -63.713 58.027 109.380 1.00 66.03 342 GLU C C 1
ATOM 9635 O O . GLU C 1 339 ? -64.397 58.312 108.396 1.00 59.78 342 GLU C O 1
ATOM 9641 N N . TYR C 1 340 ? -62.491 58.514 109.580 1.00 59.85 343 TYR C N 1
ATOM 9642 C CA . TYR C 1 340 ? -61.856 59.418 108.627 1.00 61.55 343 TYR C CA 1
ATOM 9643 C C . TYR C 1 340 ? -61.586 58.745 107.280 1.00 76.67 343 TYR C C 1
ATOM 9644 O O . TYR C 1 340 ? -61.715 59.375 106.229 1.00 84.35 343 TYR C O 1
ATOM 9653 N N . LEU C 1 341 ? -61.204 57.471 107.315 1.00 71.23 344 LEU C N 1
ATOM 9654 C CA . LEU C 1 341 ? -60.977 56.706 106.091 1.00 67.38 344 LEU C CA 1
ATOM 9655 C C . LEU C 1 341 ? -62.277 56.464 105.326 1.00 73.57 344 LEU C C 1
ATOM 9656 O O . LEU C 1 341 ? -62.284 56.432 104.095 1.00 74.58 344 LEU C O 1
ATOM 9661 N N . ILE C 1 342 ? -63.372 56.291 106.065 1.00 63.35 345 ILE C N 1
ATOM 9662 C CA . ILE C 1 342 ? -64.681 56.043 105.467 1.00 63.37 345 ILE C CA 1
ATOM 9663 C C . ILE C 1 342 ? -65.094 57.191 104.554 1.00 64.43 345 ILE C C 1
ATOM 9664 O O . ILE C 1 342 ? -65.835 56.996 103.590 1.00 73.12 345 ILE C O 1
ATOM 9669 N N . GLY C 1 343 ? -64.608 58.389 104.864 1.00 61.03 346 GLY C N 1
ATOM 9670 C CA . GLY C 1 343 ? -64.962 59.580 104.114 1.00 58.53 346 GLY C CA 1
ATOM 9671 C C . GLY C 1 343 ? -66.232 60.212 104.652 1.00 77.46 346 GLY C C 1
ATOM 9672 O O . GLY C 1 343 ? -66.961 59.595 105.431 1.00 71.71 346 GLY C O 1
ATOM 9673 N N . GLU C 1 344 ? -66.497 61.449 104.243 1.00 93.25 347 GLU C N 1
ATOM 9674 C CA . GLU C 1 344 ? -67.711 62.139 104.661 1.00 94.85 347 GLU C CA 1
ATOM 9675 C C . GLU C 1 344 ? -68.941 61.502 104.029 1.00 87.44 347 GLU C C 1
ATOM 9676 O O . GLU C 1 344 ? -68.888 61.002 102.905 1.00 86.73 347 GLU C O 1
ATOM 9682 N N . ALA C 1 345 ? -70.049 61.522 104.758 1.00 86.15 348 ALA C N 1
ATOM 9683 C CA . ALA C 1 345 ? -71.311 61.032 104.225 1.00 90.94 348 ALA C CA 1
ATOM 9684 C C . ALA C 1 345 ? -71.924 62.088 103.315 1.00 91.49 348 ALA C C 1
ATOM 9685 O O . ALA C 1 345 ? -71.694 63.283 103.507 1.00 84.10 348 ALA C O 1
ATOM 9687 N N . PRO C 1 346 ? -72.699 61.650 102.310 1.00 91.54 349 PRO C N 1
ATOM 9688 C CA . PRO C 1 346 ? -73.423 62.584 101.445 1.00 85.02 349 PRO C CA 1
ATOM 9689 C C . PRO C 1 346 ? -74.194 63.594 102.284 1.00 86.33 349 PRO C C 1
ATOM 9690 O O . PRO C 1 346 ? -74.386 63.373 103.480 1.00 85.79 349 PRO C O 1
ATOM 9694 N N . GLU C 1 347 ? -74.633 64.686 101.671 1.00 95.43 350 GLU C N 1
ATOM 9695 C CA . GLU C 1 347 ? -75.266 65.759 102.428 1.00 106.67 350 GLU C CA 1
ATOM 9696 C C . GLU C 1 347 ? -76.778 65.599 102.572 1.00 106.84 350 GLU C C 1
ATOM 9697 O O . GLU C 1 347 ? -77.278 65.377 103.675 1.00 108.10 350 GLU C O 1
ATOM 9703 N N . ASP C 1 348 ? -77.502 65.713 101.464 1.00 94.16 351 ASP C N 1
ATOM 9704 C CA . ASP C 1 348 ? -78.958 65.624 101.501 1.00 90.17 351 ASP C CA 1
ATOM 9705 C C . ASP C 1 348 ? -79.434 64.202 101.781 1.00 73.95 351 ASP C C 1
ATOM 9706 O O . ASP C 1 348 ? -79.943 63.515 100.897 1.00 79.74 351 ASP C O 1
ATOM 9711 N N . GLU C 1 349 ? -79.266 63.779 103.029 1.00 59.14 352 GLU C N 1
ATOM 9712 C CA . GLU C 1 349 ? -79.618 62.436 103.460 1.00 53.19 352 GLU C CA 1
ATOM 9713 C C . GLU C 1 349 ? -80.995 62.445 104.117 1.00 66.46 352 GLU C C 1
ATOM 9714 O O . GLU C 1 349 ? -81.176 63.031 105.179 1.00 69.17 352 GLU C O 1
ATOM 9720 N N . LEU C 1 350 ? -81.964 61.794 103.485 1.00 67.00 353 LEU C N 1
ATOM 9721 C CA . LEU C 1 350 ? -83.324 61.752 104.010 1.00 48.56 353 LEU C CA 1
ATOM 9722 C C . LEU C 1 350 ? -83.837 60.319 103.985 1.00 53.06 353 LEU C C 1
ATOM 9723 O O . LEU C 1 350 ? -83.894 59.694 102.928 1.00 53.79 353 LEU C O 1
ATOM 9728 N N . ILE C 1 351 ? -84.215 59.800 105.147 1.00 50.53 354 ILE C N 1
ATOM 9729 C CA . ILE C 1 351 ? -84.659 58.413 105.242 1.00 50.76 354 ILE C CA 1
ATOM 9730 C C . ILE C 1 351 ? -86.138 58.267 105.597 1.00 49.09 354 ILE C C 1
ATOM 9731 O O . ILE C 1 351 ? -86.584 58.692 106.661 1.00 46.69 354 ILE C O 1
ATOM 9736 N N . PHE C 1 352 ? -86.893 57.659 104.691 1.00 49.05 355 PHE C N 1
ATOM 9737 C CA . PHE C 1 352 ? -88.296 57.366 104.943 1.00 45.18 355 PHE C CA 1
ATOM 9738 C C . PHE C 1 352 ? -88.452 56.052 105.691 1.00 47.03 355 PHE C C 1
ATOM 9739 O O . PHE C 1 352 ? -87.936 55.022 105.262 1.00 46.24 355 PHE C O 1
ATOM 9747 N N . ILE C 1 353 ? -89.159 56.090 106.815 1.00 38.44 356 ILE C N 1
ATOM 9748 C CA . ILE C 1 353 ? -89.460 54.874 107.556 1.00 38.36 356 ILE C CA 1
ATOM 9749 C C . ILE C 1 353 ? -90.943 54.551 107.466 1.00 42.48 356 ILE C C 1
ATOM 9750 O O . ILE C 1 353 ? -91.769 55.228 108.072 1.00 59.39 356 ILE C O 1
ATOM 9755 N N . ILE C 1 354 ? -91.279 53.520 106.704 1.00 34.80 357 ILE C N 1
ATOM 9756 C CA . ILE C 1 354 ? -92.666 53.097 106.583 1.00 38.15 357 ILE C CA 1
ATOM 9757 C C . ILE C 1 354 ? -93.007 52.070 107.655 1.00 33.34 357 ILE C C 1
ATOM 9758 O O . ILE C 1 354 ? -92.437 50.986 107.693 1.00 40.25 357 ILE C O 1
ATOM 9763 N N . GLY C 1 355 ? -93.934 52.431 108.534 1.00 39.75 358 GLY C N 1
ATOM 9764 C CA . GLY C 1 355 ? -94.290 51.598 109.664 1.00 37.36 358 GLY C CA 1
ATOM 9765 C C . GLY C 1 355 ? -93.736 52.187 110.943 1.00 37.23 358 GLY C C 1
ATOM 9766 O O . GLY C 1 355 ? -92.525 52.314 111.102 1.00 52.80 358 GLY C O 1
ATOM 9767 N N . HIS C 1 356 ? -94.621 52.554 111.860 1.00 39.17 359 HIS C N 1
ATOM 9768 C CA . HIS C 1 356 ? -94.194 53.155 113.116 1.00 32.63 359 HIS C CA 1
ATOM 9769 C C . HIS C 1 356 ? -94.612 52.323 114.328 1.00 37.35 359 HIS C C 1
ATOM 9770 O O . HIS C 1 356 ? -95.094 52.855 115.327 1.00 51.14 359 HIS C O 1
ATOM 9777 N N . GLY C 1 357 ? -94.427 51.011 114.229 1.00 40.60 360 GLY C N 1
ATOM 9778 C CA . GLY C 1 357 ? -94.564 50.133 115.377 1.00 31.74 360 GLY C CA 1
ATOM 9779 C C . GLY C 1 357 ? -93.335 50.271 116.259 1.00 44.54 360 GLY C C 1
ATOM 9780 O O . GLY C 1 357 ? -92.545 51.199 116.087 1.00 42.49 360 GLY C O 1
ATOM 9781 N N . ARG C 1 358 ? -93.160 49.353 117.202 1.00 50.25 361 ARG C N 1
ATOM 9782 C CA . ARG C 1 358 ? -92.018 49.420 118.107 1.00 52.10 361 ARG C CA 1
ATOM 9783 C C . ARG C 1 358 ? -90.679 49.396 117.368 1.00 48.95 361 ARG C C 1
ATOM 9784 O O . ARG C 1 358 ? -89.763 50.147 117.709 1.00 47.67 361 ARG C O 1
ATOM 9792 N N . ILE C 1 359 ? -90.574 48.542 116.354 1.00 40.65 362 ILE C N 1
ATOM 9793 C CA . ILE C 1 359 ? -89.333 48.408 115.591 1.00 40.69 362 ILE C CA 1
ATOM 9794 C C . ILE C 1 359 ? -89.019 49.644 114.752 1.00 43.40 362 ILE C C 1
ATOM 9795 O O . ILE C 1 359 ? -87.934 50.213 114.857 1.00 45.39 362 ILE C O 1
ATOM 9800 N N . GLY C 1 360 ? -89.965 50.051 113.913 1.00 46.78 363 GLY C N 1
ATOM 9801 C CA . GLY C 1 360 ? -89.809 51.268 113.140 1.00 40.62 363 GLY C CA 1
ATOM 9802 C C . GLY C 1 360 ? -89.474 52.440 114.043 1.00 47.43 363 GLY C C 1
ATOM 9803 O O . GLY C 1 360 ? -88.670 53.305 113.690 1.00 49.27 363 GLY C O 1
ATOM 9804 N N . CYS C 1 361 ? -90.094 52.461 115.219 1.00 44.96 364 CYS C N 1
ATOM 9805 C CA . CYS C 1 361 ? -89.842 53.498 116.211 1.00 40.40 364 CYS C CA 1
ATOM 9806 C C . CYS C 1 361 ? -88.389 53.457 116.663 1.00 41.89 364 CYS C C 1
ATOM 9807 O O . CYS C 1 361 ? -87.742 54.493 116.796 1.00 45.55 364 CYS C O 1
ATOM 9810 N N . ALA C 1 362 ? -87.877 52.254 116.896 1.00 44.63 365 ALA C N 1
ATOM 9811 C CA . ALA C 1 362 ? -86.488 52.094 117.308 1.00 40.76 365 ALA C CA 1
ATOM 9812 C C . ALA C 1 362 ? -85.533 52.541 116.205 1.00 47.82 365 ALA C C 1
ATOM 9813 O O . ALA C 1 362 ? -84.519 53.183 116.475 1.00 52.17 365 ALA C O 1
ATOM 9815 N N . ALA C 1 363 ? -85.864 52.201 114.963 1.00 39.51 366 ALA C N 1
ATOM 9816 C CA . ALA C 1 363 ? -85.051 52.610 113.824 1.00 39.29 366 ALA C CA 1
ATOM 9817 C C . ALA C 1 363 ? -84.974 54.128 113.758 1.00 46.79 366 ALA C C 1
ATOM 9818 O O . ALA C 1 363 ? -83.929 54.696 113.442 1.00 47.53 366 ALA C O 1
ATOM 9820 N N . ALA C 1 364 ? -86.092 54.781 114.055 1.00 45.49 367 ALA C N 1
ATOM 9821 C CA . ALA C 1 364 ? -86.149 56.235 114.060 1.00 50.58 367 ALA C CA 1
ATOM 9822 C C . ALA C 1 364 ? -85.278 56.790 115.178 1.00 52.85 367 ALA C C 1
ATOM 9823 O O . ALA C 1 364 ? -84.538 57.754 114.982 1.00 61.93 367 ALA C O 1
ATOM 9825 N N . ALA C 1 365 ? -85.367 56.170 116.351 1.00 48.27 368 ALA C N 1
ATOM 9826 C CA . ALA C 1 365 ? -84.566 56.582 117.497 1.00 46.53 368 ALA C CA 1
ATOM 9827 C C . ALA C 1 365 ? -83.076 56.462 117.199 1.00 50.64 368 ALA C C 1
ATOM 9828 O O . ALA C 1 365 ? -82.286 57.317 117.594 1.00 60.32 368 ALA C O 1
ATOM 9830 N N . PHE C 1 366 ? -82.698 55.394 116.507 1.00 51.60 369 PHE C N 1
ATOM 9831 C CA . PHE C 1 366 ? -81.296 55.150 116.196 1.00 53.11 369 PHE C CA 1
ATOM 9832 C C . PHE C 1 366 ? -80.772 56.199 115.225 1.00 54.97 369 PHE C C 1
ATOM 9833 O O . PHE C 1 366 ? -79.721 56.792 115.452 1.00 64.38 369 PHE C O 1
ATOM 9841 N N . LEU C 1 367 ? -81.509 56.420 114.141 1.00 53.79 370 LEU C N 1
ATOM 9842 C CA . LEU C 1 367 ? -81.141 57.437 113.169 1.00 54.24 370 LEU C CA 1
ATOM 9843 C C . LEU C 1 367 ? -81.118 58.813 113.837 1.00 60.26 370 LEU C C 1
ATOM 9844 O O . LEU C 1 367 ? -80.406 59.714 113.399 1.00 63.13 370 LEU C O 1
ATOM 9849 N N . ASP C 1 368 ? -81.907 58.967 114.896 1.00 56.87 371 ASP C N 1
ATOM 9850 C CA . ASP C 1 368 ? -82.003 60.236 115.614 1.00 64.89 371 ASP C CA 1
ATOM 9851 C C . ASP C 1 368 ? -80.724 60.545 116.393 1.00 69.74 371 ASP C C 1
ATOM 9852 O O . ASP C 1 368 ? -80.324 61.702 116.493 1.00 77.02 371 ASP C O 1
ATOM 9857 N N . ARG C 1 369 ? -80.082 59.510 116.935 1.00 66.37 372 ARG C N 1
ATOM 9858 C CA . ARG C 1 369 ? -78.869 59.686 117.736 1.00 70.24 372 ARG C CA 1
ATOM 9859 C C . ARG C 1 369 ? -77.693 60.145 116.876 1.00 67.27 372 ARG C C 1
ATOM 9860 O O . ARG C 1 369 ? -77.063 61.162 117.165 1.00 70.20 372 ARG C O 1
ATOM 9868 N N . LYS C 1 370 ? -77.394 59.389 115.827 1.00 78.07 373 LYS C N 1
ATOM 9869 C CA . LYS C 1 370 ? -76.488 59.874 114.796 1.00 96.33 373 LYS C CA 1
ATOM 9870 C C . LYS C 1 370 ? -77.305 60.785 113.891 1.00 104.51 373 LYS C C 1
ATOM 9871 O O . LYS C 1 370 ? -77.974 60.308 112.979 1.00 122.40 373 LYS C O 1
ATOM 9877 N N . PRO C 1 371 ? -77.248 62.104 114.138 1.00 88.94 374 PRO C N 1
ATOM 9878 C CA . PRO C 1 371 ? -78.176 63.032 113.474 1.00 85.34 374 PRO C CA 1
ATOM 9879 C C . PRO C 1 371 ? -78.319 62.791 111.967 1.00 78.37 374 PRO C C 1
ATOM 9880 O O . PRO C 1 371 ? -77.517 63.291 111.171 1.00 94.77 374 PRO C O 1
ATOM 9884 N N . VAL C 1 372 ? -79.344 62.025 111.596 1.00 55.67 375 VAL C N 1
ATOM 9885 C CA . VAL C 1 372 ? -79.716 61.821 110.200 1.00 50.05 375 VAL C CA 1
ATOM 9886 C C . VAL C 1 372 ? -81.211 62.049 110.056 1.00 49.55 375 VAL C C 1
ATOM 9887 O O . VAL C 1 372 ? -82.006 61.362 110.690 1.00 53.69 375 VAL C O 1
ATOM 9891 N N . PRO C 1 373 ? -81.607 63.003 109.202 1.00 53.45 376 PRO C N 1
ATOM 9892 C CA . PRO C 1 373 ? -83.043 63.292 109.107 1.00 57.05 376 PRO C CA 1
ATOM 9893 C C . PRO C 1 373 ? -83.853 62.118 108.558 1.00 47.93 376 PRO C C 1
ATOM 9894 O O . PRO C 1 373 ? -83.379 61.390 107.688 1.00 37.29 376 PRO C O 1
ATOM 9898 N N . PHE C 1 374 ? -85.066 61.944 109.077 1.00 54.88 377 PHE C N 1
ATOM 9899 C CA . PHE C 1 374 ? -85.932 60.845 108.671 1.00 46.00 377 PHE C CA 1
ATOM 9900 C C . PHE C 1 374 ? -87.395 61.256 108.709 1.00 54.75 377 PHE C C 1
ATOM 9901 O O . PHE C 1 374 ? -87.743 62.284 109.284 1.00 66.19 377 PHE C O 1
ATOM 9909 N N . ILE C 1 375 ? -88.251 60.439 108.104 1.00 58.30 378 ILE C N 1
ATOM 9910 C CA . ILE C 1 375 ? -89.690 60.681 108.120 1.00 53.19 378 ILE C CA 1
ATOM 9911 C C . ILE C 1 375 ? -90.473 59.399 108.395 1.00 46.29 378 ILE C C 1
ATOM 9912 O O . ILE C 1 375 ? -90.389 58.432 107.639 1.00 53.41 378 ILE C O 1
ATOM 9917 N N . LEU C 1 376 ? -91.231 59.402 109.485 1.00 45.00 379 LEU C N 1
ATOM 9918 C CA . LEU C 1 376 ? -92.064 58.264 109.852 1.00 44.83 379 LEU C CA 1
ATOM 9919 C C . LEU C 1 376 ? -93.424 58.319 109.169 1.00 51.61 379 LEU C C 1
ATOM 9920 O O . LEU C 1 376 ? -94.079 59.360 109.147 1.00 53.21 379 LEU C O 1
ATOM 9925 N N . ILE C 1 377 ? -93.844 57.189 108.614 1.00 43.21 380 ILE C N 1
ATOM 9926 C CA . ILE C 1 377 ? -95.154 57.088 107.985 1.00 46.01 380 ILE C CA 1
ATOM 9927 C C . ILE C 1 377 ? -95.933 55.901 108.545 1.00 40.83 380 ILE C C 1
ATOM 9928 O O . ILE C 1 377 ? -95.415 54.792 108.610 1.00 45.73 380 ILE C O 1
ATOM 9933 N N . ASP C 1 378 ? -97.172 56.141 108.961 1.00 42.32 381 ASP C N 1
ATOM 9934 C CA . ASP C 1 378 ? -98.030 55.072 109.458 1.00 47.77 381 ASP C CA 1
ATOM 9935 C C . ASP C 1 378 ? -99.503 55.447 109.323 1.00 59.23 381 ASP C C 1
ATOM 9936 O O . ASP C 1 378 ? -99.836 56.592 109.029 1.00 64.00 381 ASP C O 1
ATOM 9941 N N . ARG C 1 379 ? -100.380 54.475 109.542 1.00 71.66 382 ARG C N 1
ATOM 9942 C CA . ARG C 1 379 ? -101.813 54.667 109.352 1.00 70.46 382 ARG C CA 1
ATOM 9943 C C . ARG C 1 379 ? -102.510 55.177 110.610 1.00 70.58 382 ARG C C 1
ATOM 9944 O O . ARG C 1 379 ? -103.432 55.988 110.528 1.00 80.20 382 ARG C O 1
ATOM 9952 N N . GLN C 1 380 ? -102.074 54.702 111.772 1.00 70.69 383 GLN C N 1
ATOM 9953 C CA . GLN C 1 380 ? -102.691 55.111 113.029 1.00 83.64 383 GLN C CA 1
ATOM 9954 C C . GLN C 1 380 ? -101.686 55.780 113.956 1.00 80.13 383 GLN C C 1
ATOM 9955 O O . GLN C 1 380 ? -100.481 55.746 113.712 1.00 82.10 383 GLN C O 1
ATOM 9961 N N . GLU C 1 381 ? -102.194 56.387 115.022 1.00 79.27 384 GLU C N 1
ATOM 9962 C CA . GLU C 1 381 ? -101.340 56.972 116.044 1.00 83.20 384 GLU C CA 1
ATOM 9963 C C . GLU C 1 381 ? -100.765 55.865 116.917 1.00 82.02 384 GLU C C 1
ATOM 9964 O O . GLU C 1 381 ? -101.441 54.879 117.211 1.00 78.90 384 GLU C O 1
ATOM 9970 N N . SER C 1 382 ? -99.511 56.025 117.323 1.00 83.74 385 SER C N 1
ATOM 9971 C CA . SER C 1 382 ? -98.874 55.055 118.202 1.00 77.46 385 SER C CA 1
ATOM 9972 C C . SER C 1 382 ? -99.453 55.141 119.607 1.00 75.39 385 SER C C 1
ATOM 9973 O O . SER C 1 382 ? -99.495 56.218 120.201 1.00 74.75 385 SER C O 1
ATOM 9976 N N . PRO C 1 383 ? -99.903 54.000 120.145 1.00 82.52 386 PRO C N 1
ATOM 9977 C CA . PRO C 1 383 ? -100.446 53.946 121.504 1.00 81.07 386 PRO C CA 1
ATOM 9978 C C . PRO C 1 383 ? -99.344 53.969 122.560 1.00 83.08 386 PRO C C 1
ATOM 9979 O O . PRO C 1 383 ? -99.642 54.118 123.745 1.00 83.69 386 PRO C O 1
ATOM 9983 N N . VAL C 1 384 ? -98.091 53.829 122.138 1.00 80.07 387 VAL C N 1
ATOM 9984 C CA . VAL C 1 384 ? -96.992 53.687 123.089 1.00 80.64 387 VAL C CA 1
ATOM 9985 C C . VAL C 1 384 ? -95.879 54.715 122.906 1.00 79.14 387 VAL C C 1
ATOM 9986 O O . VAL C 1 384 ? -94.955 54.776 123.716 1.00 82.28 387 VAL C O 1
ATOM 9990 N N . CYS C 1 385 ? -95.964 55.520 121.852 1.00 72.76 388 CYS C N 1
ATOM 9991 C CA . CYS C 1 385 ? -94.923 56.510 121.581 1.00 68.02 388 CYS C CA 1
ATOM 9992 C C . CYS C 1 385 ? -95.460 57.929 121.430 1.00 69.36 388 CYS C C 1
ATOM 9993 O O . CYS C 1 385 ? -96.430 58.163 120.709 1.00 69.88 388 CYS C O 1
ATOM 9996 N N . ASN C 1 386 ? -94.805 58.873 122.103 1.00 73.22 389 ASN C N 1
ATOM 9997 C CA . ASN C 1 386 ? -95.212 60.275 122.072 1.00 76.89 389 ASN C CA 1
ATOM 9998 C C . ASN C 1 386 ? -94.066 61.210 121.701 1.00 81.44 389 ASN C C 1
ATOM 9999 O O . ASN C 1 386 ? -94.228 62.429 121.694 1.00 92.16 389 ASN C O 1
ATOM 10004 N N . ASP C 1 387 ? -92.910 60.636 121.393 1.00 76.89 390 ASP C N 1
ATOM 10005 C CA . ASP C 1 387 ? -91.713 61.428 121.147 1.00 76.09 390 ASP C CA 1
ATOM 10006 C C . ASP C 1 387 ? -91.441 61.611 119.657 1.00 70.54 390 ASP C C 1
ATOM 10007 O O . ASP C 1 387 ? -90.504 62.308 119.268 1.00 69.66 390 ASP C O 1
ATOM 10012 N N . HIS C 1 388 ? -92.261 60.986 118.821 1.00 64.20 391 HIS C N 1
ATOM 10013 C CA . HIS C 1 388 ? -92.040 61.044 117.382 1.00 65.77 391 HIS C CA 1
ATOM 10014 C C . HIS C 1 388 ? -93.193 61.702 116.639 1.00 56.85 391 HIS C C 1
ATOM 10015 O O . HIS C 1 388 ? -94.360 61.451 116.932 1.00 51.41 391 HIS C O 1
ATOM 10022 N N . VAL C 1 389 ? -92.852 62.553 115.678 1.00 49.09 392 VAL C N 1
ATOM 10023 C CA . VAL C 1 389 ? -93.846 63.143 114.796 1.00 46.73 392 VAL C CA 1
ATOM 10024 C C . VAL C 1 389 ? -94.019 62.240 113.583 1.00 54.32 392 VAL C C 1
ATOM 10025 O O . VAL C 1 389 ? -93.053 61.926 112.891 1.00 60.45 392 VAL C O 1
ATOM 10029 N N . VAL C 1 390 ? -95.255 61.821 113.334 1.00 51.54 393 VAL C N 1
ATOM 10030 C CA . VAL C 1 390 ? -95.540 60.844 112.291 1.00 50.56 393 VAL C CA 1
ATOM 10031 C C . VAL C 1 390 ? -96.495 61.387 111.233 1.00 50.51 393 VAL C C 1
ATOM 10032 O O . VAL C 1 390 ? -97.542 61.937 111.558 1.00 65.99 393 VAL C O 1
ATOM 10036 N N . VAL C 1 391 ? -96.130 61.230 109.966 1.00 49.64 394 VAL C N 1
ATOM 10037 C CA . VAL C 1 391 ? -97.034 61.561 108.872 1.00 44.36 394 VAL C CA 1
ATOM 10038 C C . VAL C 1 391 ? -98.044 60.434 108.687 1.00 47.67 394 VAL C C 1
ATOM 10039 O O . VAL C 1 391 ? -97.671 59.297 108.404 1.00 65.79 394 VAL C O 1
ATOM 10043 N N . TYR C 1 392 ? -99.322 60.753 108.850 1.00 54.30 395 TYR C N 1
ATOM 10044 C CA . TYR C 1 392 ? -100.371 59.739 108.805 1.00 60.61 395 TYR C CA 1
ATOM 10045 C C . TYR C 1 392 ? -100.967 59.540 107.411 1.00 69.62 395 TYR C C 1
ATOM 10046 O O . TYR C 1 392 ? -101.229 60.499 106.685 1.00 67.01 395 TYR C O 1
ATOM 10055 N N . GLY C 1 393 ? -101.177 58.276 107.055 1.00 67.11 396 GLY C N 1
ATOM 10056 C CA . GLY C 1 393 ? -101.729 57.910 105.765 1.00 70.98 396 GLY C CA 1
ATOM 10057 C C . GLY C 1 393 ? -101.390 56.471 105.426 1.00 84.84 396 GLY C C 1
ATOM 10058 O O . GLY C 1 393 ? -100.586 55.836 106.111 1.00 84.77 396 GLY C O 1
ATOM 10059 N N . ASP C 1 394 ? -102.007 55.951 104.371 1.00 96.82 397 ASP C N 1
ATOM 10060 C CA . ASP C 1 394 ? -101.730 54.593 103.916 1.00 98.37 397 ASP C CA 1
ATOM 10061 C C . ASP C 1 394 ? -100.675 54.629 102.814 1.00 87.54 397 ASP C C 1
ATOM 10062 O O . ASP C 1 394 ? -100.971 54.991 101.676 1.00 89.69 397 ASP C O 1
ATOM 10067 N N . ALA C 1 395 ? -99.446 54.255 103.158 1.00 77.11 398 ALA C N 1
ATOM 10068 C CA . ALA C 1 395 ? -98.332 54.306 102.213 1.00 74.11 398 ALA C CA 1
ATOM 10069 C C . ALA C 1 395 ? -98.603 53.487 100.958 1.00 74.05 398 ALA C C 1
ATOM 10070 O O . ALA C 1 395 ? -97.961 53.686 99.927 1.00 68.43 398 ALA C O 1
ATOM 10072 N N . THR C 1 396 ? -99.560 52.571 101.050 1.00 82.31 399 THR C N 1
ATOM 10073 C CA . THR C 1 396 ? -99.877 51.674 99.944 1.00 86.37 399 THR C CA 1
ATOM 10074 C C . THR C 1 396 ? -100.954 52.254 99.023 1.00 93.30 399 THR C C 1
ATOM 10075 O O . THR C 1 396 ? -101.109 51.819 97.880 1.00 86.85 399 THR C O 1
ATOM 10079 N N . VAL C 1 397 ? -101.68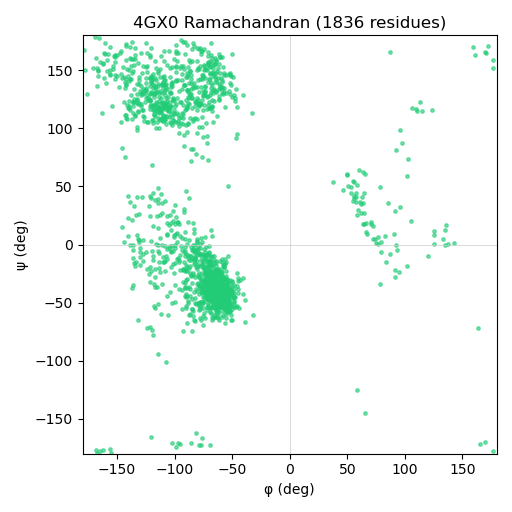3 53.246 99.525 1.00 100.07 400 VAL C N 1
ATOM 10080 C CA . VAL C 1 397 ? -102.798 53.834 98.790 1.00 99.74 400 VAL C CA 1
ATOM 10081 C C . VAL C 1 397 ? -102.499 55.249 98.296 1.00 104.88 400 VAL C C 1
ATOM 10082 O O . VAL C 1 397 ? -102.027 56.097 99.054 1.00 102.55 400 VAL C O 1
ATOM 10086 N N . GLY C 1 398 ? -102.779 55.493 97.018 1.00 105.97 401 GLY C N 1
ATOM 10087 C CA . GLY C 1 398 ? -102.659 56.820 96.441 1.00 107.64 401 GLY C CA 1
ATOM 10088 C C . GLY C 1 398 ? -101.248 57.375 96.389 1.00 111.13 401 GLY C C 1
ATOM 10089 O O . GLY C 1 398 ? -100.283 56.638 96.189 1.00 111.72 401 GLY C O 1
ATOM 10090 N N . GLN C 1 399 ? -101.134 58.687 96.573 1.00 112.07 402 GLN C N 1
ATOM 10091 C CA . GLN C 1 399 ? -99.852 59.373 96.474 1.00 104.95 402 GLN C CA 1
ATOM 10092 C C . GLN C 1 399 ? -99.266 59.682 97.848 1.00 90.85 402 GLN C C 1
ATOM 10093 O O . GLN C 1 399 ? -98.408 60.554 97.975 1.00 93.94 402 GLN C O 1
ATOM 10099 N N . THR C 1 400 ? -99.728 58.969 98.872 1.00 77.28 403 THR C N 1
ATOM 10100 C CA . THR C 1 400 ? -99.290 59.219 100.244 1.00 81.45 403 THR C CA 1
ATOM 10101 C C . THR C 1 400 ? -97.777 59.403 100.366 1.00 81.35 403 THR C C 1
ATOM 10102 O O . THR C 1 400 ? -97.308 60.229 101.149 1.00 85.52 403 THR C O 1
ATOM 10106 N N . LEU C 1 401 ? -97.018 58.630 99.596 1.00 76.10 404 LEU C N 1
ATOM 10107 C CA . LEU C 1 401 ? -95.562 58.731 99.621 1.00 76.64 404 LEU C CA 1
ATOM 10108 C C . LEU C 1 401 ? -95.065 59.948 98.843 1.00 78.44 404 LEU C C 1
ATOM 10109 O O . LEU C 1 401 ? -94.249 60.723 99.343 1.00 75.07 404 LEU C O 1
ATOM 10114 N N . ARG C 1 402 ? -95.559 60.111 97.619 1.00 74.05 405 ARG C N 1
ATOM 10115 C CA . ARG C 1 402 ? -95.167 61.240 96.782 1.00 80.06 405 ARG C CA 1
ATOM 10116 C C . ARG C 1 402 ? -95.455 62.571 97.468 1.00 77.47 405 ARG C C 1
ATOM 10117 O O . ARG C 1 402 ? -94.668 63.512 97.372 1.00 80.97 405 ARG C O 1
ATOM 10125 N N . GLN C 1 403 ? -96.585 62.641 98.163 1.00 72.77 406 GLN C N 1
ATOM 10126 C CA . GLN C 1 403 ? -96.981 63.853 98.868 1.00 74.84 406 GLN C CA 1
ATOM 10127 C C . GLN C 1 403 ? -96.102 64.100 100.090 1.00 74.47 406 GLN C C 1
ATOM 10128 O O . GLN C 1 403 ? -95.899 65.242 100.499 1.00 78.33 406 GLN C O 1
ATOM 10134 N N . ALA C 1 404 ? -95.580 63.025 100.668 1.00 69.58 407 ALA C N 1
ATOM 10135 C CA . ALA C 1 404 ? -94.703 63.136 101.827 1.00 62.62 407 ALA C CA 1
ATOM 10136 C C . ALA C 1 404 ? -93.280 63.486 101.399 1.00 57.86 407 ALA C C 1
ATOM 10137 O O . ALA C 1 404 ? -92.407 63.709 102.237 1.00 63.94 407 ALA C O 1
ATOM 10139 N N . GLY C 1 405 ? -93.055 63.531 100.089 1.00 52.09 408 GLY C N 1
ATOM 10140 C CA . GLY C 1 405 ? -91.771 63.932 99.541 1.00 59.82 408 GLY C CA 1
ATOM 10141 C C . GLY C 1 405 ? -90.794 62.793 99.303 1.00 73.52 408 GLY C C 1
ATOM 10142 O O . GLY C 1 405 ? -89.582 62.996 99.344 1.00 80.71 408 GLY C O 1
ATOM 10143 N N . ILE C 1 406 ? -91.318 61.598 99.044 1.00 72.61 409 ILE C N 1
ATOM 10144 C CA . ILE C 1 406 ? -90.484 60.414 98.838 1.00 67.94 409 ILE C CA 1
ATOM 10145 C C . ILE C 1 406 ? -89.488 60.607 97.697 1.00 66.17 409 ILE C C 1
ATOM 10146 O O . ILE C 1 406 ? -88.488 59.897 97.605 1.00 67.51 409 ILE C O 1
ATOM 10151 N N . ASP C 1 407 ? -89.767 61.575 96.832 1.00 76.02 410 ASP C N 1
ATOM 10152 C CA . ASP C 1 407 ? -88.949 61.816 95.649 1.00 80.05 410 ASP C CA 1
ATOM 10153 C C . ASP C 1 407 ? -87.527 62.232 96.008 1.00 71.00 410 ASP C C 1
ATOM 10154 O O . ASP C 1 407 ? -86.599 62.031 95.226 1.00 73.75 410 ASP C O 1
ATOM 10159 N N . ARG C 1 408 ? -87.362 62.816 97.190 1.00 71.32 411 ARG C N 1
ATOM 10160 C CA . ARG C 1 408 ? -86.075 63.366 97.603 1.00 77.45 411 ARG C CA 1
ATOM 10161 C C . ARG C 1 408 ? -85.396 62.498 98.658 1.00 68.07 411 ARG C C 1
ATOM 10162 O O . ARG C 1 408 ? -84.389 62.891 99.247 1.00 64.12 411 ARG C O 1
ATOM 10170 N N . ALA C 1 409 ? -85.955 61.318 98.898 1.00 65.27 412 ALA C N 1
ATOM 10171 C CA . ALA C 1 409 ? -85.408 60.409 99.895 1.00 62.28 412 ALA C CA 1
ATOM 10172 C C . ALA C 1 409 ? -84.122 59.761 99.399 1.00 59.24 412 ALA C C 1
ATOM 10173 O O . ALA C 1 409 ? -83.991 59.448 98.217 1.00 59.90 412 ALA C O 1
ATOM 10175 N N . SER C 1 410 ? -83.174 59.565 100.307 1.00 55.97 413 SER C N 1
ATOM 10176 C CA . SER C 1 410 ? -81.943 58.861 99.976 1.00 43.30 413 SER C CA 1
ATOM 10177 C C . SER C 1 410 ? -82.076 57.392 100.348 1.00 46.11 413 SER C C 1
ATOM 10178 O O . SER C 1 410 ? -81.370 56.539 99.807 1.00 48.68 413 SER C O 1
ATOM 10181 N N . GLY C 1 411 ? -82.992 57.101 101.269 1.00 41.54 414 GLY C N 1
ATOM 10182 C CA . GLY C 1 411 ? -83.196 55.743 101.740 1.00 48.13 414 GLY C CA 1
ATOM 10183 C C . GLY C 1 411 ? -84.576 55.493 102.317 1.00 49.96 414 GLY C C 1
ATOM 10184 O O . GLY C 1 411 ? -85.203 56.394 102.866 1.00 54.64 414 GLY C O 1
ATOM 10185 N N . ILE C 1 412 ? -85.045 54.256 102.191 1.00 52.95 415 ILE C N 1
ATOM 10186 C CA . ILE C 1 412 ? -86.347 53.857 102.708 1.00 49.39 415 ILE C CA 1
ATOM 10187 C C . ILE C 1 412 ? -86.209 52.627 103.594 1.00 45.78 415 ILE C C 1
ATOM 10188 O O . ILE C 1 412 ? -85.531 51.670 103.232 1.00 45.64 415 ILE C O 1
ATOM 10193 N N . ILE C 1 413 ? -86.846 52.658 104.758 1.00 44.00 416 ILE C N 1
ATOM 10194 C CA . ILE C 1 413 ? -86.940 51.473 105.599 1.00 48.79 416 ILE C CA 1
ATOM 10195 C C . ILE C 1 413 ? -88.378 50.958 105.582 1.00 44.21 416 ILE C C 1
ATOM 10196 O O . ILE C 1 413 ? -89.307 51.682 105.929 1.00 47.37 416 ILE C O 1
ATOM 10201 N N . VAL C 1 414 ? -88.556 49.708 105.167 1.00 36.52 417 VAL C N 1
ATOM 10202 C CA . VAL C 1 414 ? -89.887 49.119 105.055 1.00 38.69 417 VAL C CA 1
ATOM 10203 C C . VAL C 1 414 ? -90.161 48.193 106.233 1.00 31.41 417 VAL C C 1
ATOM 10204 O O . VAL C 1 414 ? -89.679 47.063 106.260 1.00 47.66 417 VAL C O 1
ATOM 10208 N N . THR C 1 415 ? -90.947 48.671 107.197 1.00 41.34 418 THR C N 1
ATOM 10209 C CA . THR C 1 415 ? -91.100 47.981 108.481 1.00 48.90 418 THR C CA 1
ATOM 10210 C C . THR C 1 415 ? -92.542 47.720 108.910 1.00 48.35 418 THR C C 1
ATOM 10211 O O . THR C 1 415 ? -92.878 47.874 110.083 1.00 57.82 418 THR C O 1
ATOM 10215 N N . THR C 1 416 ? -93.391 47.330 107.969 1.00 38.26 419 THR C N 1
ATOM 10216 C CA . THR C 1 416 ? -94.753 46.930 108.296 1.00 41.20 419 THR C CA 1
ATOM 10217 C C . THR C 1 416 ? -94.749 45.544 108.946 1.00 52.21 419 THR C C 1
ATOM 10218 O O . THR C 1 416 ? -93.836 44.748 108.726 1.00 60.58 419 THR C O 1
ATOM 10222 N N . ASN C 1 417 ? -95.766 45.258 109.753 1.00 54.43 420 ASN C N 1
ATOM 10223 C CA . ASN C 1 417 ? -95.893 43.950 110.391 1.00 55.67 420 ASN C CA 1
ATOM 10224 C C . ASN C 1 417 ? -96.434 42.883 109.439 1.00 59.61 420 ASN C C 1
ATOM 10225 O O . ASN C 1 417 ? -96.616 41.729 109.827 1.00 63.46 420 ASN C O 1
ATOM 10230 N N . ASP C 1 418 ? -96.695 43.283 108.197 1.00 46.60 421 ASP C N 1
ATOM 10231 C CA . ASP C 1 418 ? -97.132 42.361 107.155 1.00 41.10 421 ASP C CA 1
ATOM 10232 C C . ASP C 1 418 ? -96.112 42.382 106.023 1.00 49.27 421 ASP C C 1
ATOM 10233 O O . ASP C 1 418 ? -96.041 43.351 105.269 1.00 65.20 421 ASP C O 1
ATOM 10238 N N . ASP C 1 419 ? -95.316 41.326 105.897 1.00 54.14 422 ASP C N 1
ATOM 10239 C CA . ASP C 1 419 ? -94.223 41.355 104.924 1.00 60.74 422 ASP C CA 1
ATOM 10240 C C . ASP C 1 419 ? -94.652 41.136 103.470 1.00 43.89 422 ASP C C 1
ATOM 10241 O O . ASP C 1 419 ? -93.884 41.403 102.551 1.00 53.81 422 ASP C O 1
ATOM 10246 N N . SER C 1 420 ? -95.877 40.679 103.254 1.00 35.87 423 SER C N 1
ATOM 10247 C CA . SER C 1 420 ? -96.431 40.727 101.908 1.00 34.36 423 SER C CA 1
ATOM 10248 C C . SER C 1 420 ? -96.553 42.185 101.493 1.00 36.56 423 SER C C 1
ATOM 10249 O O . SER C 1 420 ? -96.340 42.533 100.335 1.00 46.56 423 SER C O 1
ATOM 10252 N N . THR C 1 421 ? -96.901 43.035 102.454 1.00 40.91 424 THR C N 1
ATOM 10253 C CA . THR C 1 421 ? -96.979 44.472 102.222 1.00 35.42 424 THR C CA 1
ATOM 10254 C C . THR C 1 421 ? -95.578 45.058 102.053 1.00 41.27 424 THR C C 1
ATOM 10255 O O . THR C 1 421 ? -95.343 45.875 101.162 1.00 42.82 424 THR C O 1
ATOM 10259 N N . ASN C 1 422 ? -94.647 44.629 102.902 1.00 29.01 425 ASN C N 1
ATOM 10260 C CA . ASN C 1 422 ? -93.247 45.014 102.752 1.00 30.29 425 ASN C CA 1
ATOM 10261 C C . ASN C 1 422 ? -92.680 44.647 101.385 1.00 38.46 425 ASN C C 1
ATOM 10262 O O . ASN C 1 422 ? -91.882 45.392 100.816 1.00 40.86 425 ASN C O 1
ATOM 10267 N N . ILE C 1 423 ? -93.095 43.496 100.862 1.00 31.27 426 ILE C N 1
ATOM 10268 C CA . ILE C 1 423 ? -92.641 43.056 99.551 1.00 33.36 426 ILE C CA 1
ATOM 10269 C C . ILE C 1 423 ? -93.192 43.984 98.476 1.00 40.13 426 ILE C C 1
ATOM 10270 O O . ILE C 1 423 ? -92.476 44.392 97.564 1.00 47.61 426 ILE C O 1
ATOM 10275 N N . PHE C 1 424 ? -94.468 44.326 98.601 1.00 38.03 427 PHE C N 1
ATOM 10276 C CA . PHE C 1 424 ? -95.129 45.193 97.635 1.00 33.68 427 PHE C CA 1
ATOM 10277 C C . PHE C 1 424 ? -94.477 46.570 97.604 1.00 49.07 427 PHE C C 1
ATOM 10278 O O . PHE C 1 424 ? -94.181 47.097 96.531 1.00 46.18 427 PHE C O 1
ATOM 10286 N N . LEU C 1 425 ? -94.254 47.146 98.785 1.00 39.21 428 LEU C N 1
ATOM 10287 C CA . LEU C 1 425 ? -93.616 48.454 98.893 1.00 37.12 428 LEU C CA 1
ATOM 10288 C C . LEU C 1 425 ? -92.197 48.441 98.329 1.00 42.65 428 LEU C C 1
ATOM 10289 O O . LEU C 1 425 ? -91.777 49.390 97.667 1.00 48.93 428 LEU C O 1
ATOM 10294 N N . THR C 1 426 ? -91.464 47.363 98.585 1.00 35.19 429 THR C N 1
ATOM 10295 C CA . THR C 1 426 ? -90.108 47.236 98.060 1.00 30.21 429 THR C CA 1
ATOM 10296 C C . THR C 1 426 ? -90.129 47.203 96.537 1.00 35.76 429 THR C C 1
ATOM 10297 O O . THR C 1 426 ? -89.358 47.901 95.883 1.00 51.92 429 THR C O 1
ATOM 10301 N N . LEU C 1 427 ? -91.025 46.393 95.983 1.00 33.68 430 LEU C N 1
ATOM 10302 C CA . LEU C 1 427 ? -91.235 46.315 94.542 1.00 39.14 430 LEU C CA 1
ATOM 10303 C C . LEU C 1 427 ? -91.456 47.694 93.930 1.00 47.60 430 LEU C C 1
ATOM 10304 O O . LEU C 1 427 ? -90.736 48.106 93.023 1.00 55.00 430 LEU C O 1
ATOM 10309 N N . ALA C 1 428 ? -92.471 48.395 94.426 1.00 46.09 431 ALA C N 1
ATOM 10310 C CA . ALA C 1 428 ? -92.849 49.700 93.893 1.00 49.84 431 ALA C CA 1
ATOM 10311 C C . ALA C 1 428 ? -91.727 50.720 94.032 1.00 51.80 431 ALA C C 1
ATOM 10312 O O . ALA C 1 428 ? -91.392 51.418 93.075 1.00 58.25 431 ALA C O 1
ATOM 10314 N N . CYS C 1 429 ? -91.153 50.807 95.227 1.00 36.01 432 CYS C N 1
ATOM 10315 C CA . CYS C 1 429 ? -90.114 51.794 95.491 1.00 43.35 432 CYS C CA 1
ATOM 10316 C C . CYS C 1 429 ? -88.903 51.599 94.582 1.00 54.60 432 CYS C C 1
ATOM 10317 O O . CYS C 1 429 ? -88.392 52.559 94.009 1.00 62.37 432 CYS C O 1
ATOM 10320 N N . ARG C 1 430 ? -88.453 50.356 94.444 1.00 48.14 433 ARG C N 1
ATOM 10321 C CA . ARG C 1 430 ? -87.309 50.060 93.587 1.00 51.88 433 ARG C CA 1
ATOM 10322 C C . ARG C 1 430 ? -87.625 50.358 92.124 1.00 48.70 433 ARG C C 1
ATOM 10323 O O . ARG C 1 430 ? -86.749 50.745 91.355 1.00 59.95 433 ARG C O 1
ATOM 10331 N N . HIS C 1 431 ? -88.885 50.181 91.748 1.00 46.97 434 HIS C N 1
ATOM 10332 C CA . HIS C 1 431 ? -89.308 50.409 90.375 1.00 52.88 434 HIS C CA 1
ATOM 10333 C C . HIS C 1 431 ? -89.395 51.901 90.058 1.00 69.79 434 HIS C C 1
ATOM 10334 O O . HIS C 1 431 ? -89.081 52.330 88.946 1.00 76.34 434 HIS C O 1
ATOM 10341 N N . LEU C 1 432 ? -89.822 52.686 91.042 1.00 72.15 435 LEU C N 1
ATOM 10342 C CA . LEU C 1 432 ? -90.011 54.120 90.852 1.00 73.05 435 LEU C CA 1
ATOM 10343 C C . LEU C 1 432 ? -88.776 54.931 91.241 1.00 78.85 435 LEU C C 1
ATOM 10344 O O . LEU C 1 432 ? -88.608 56.067 90.799 1.00 90.55 435 LEU C O 1
ATOM 10349 N N . HIS C 1 433 ? -87.914 54.342 92.061 1.00 62.46 436 HIS C N 1
ATOM 10350 C CA . HIS C 1 433 ? -86.718 55.028 92.533 1.00 54.10 436 HIS C CA 1
ATOM 10351 C C . HIS C 1 433 ? -85.558 54.050 92.622 1.00 60.92 436 HIS C C 1
ATOM 10352 O O . HIS C 1 433 ? -85.172 53.624 93.709 1.00 75.40 436 HIS C O 1
ATOM 10359 N N . SER C 1 434 ? -85.004 53.700 91.468 1.00 61.26 437 SER C N 1
ATOM 10360 C CA . SER C 1 434 ? -83.975 52.672 91.386 1.00 70.27 437 SER C CA 1
ATOM 10361 C C . SER C 1 434 ? -82.646 53.103 92.000 1.00 76.03 437 SER C C 1
ATOM 10362 O O . SER C 1 434 ? -81.722 52.299 92.128 1.00 77.95 437 SER C O 1
ATOM 10365 N N . HIS C 1 435 ? -82.553 54.371 92.382 1.00 79.45 438 HIS C N 1
ATOM 10366 C CA . HIS C 1 435 ? -81.309 54.908 92.923 1.00 90.83 438 HIS C CA 1
ATOM 10367 C C . HIS C 1 435 ? -81.224 54.766 94.441 1.00 83.24 438 HIS C C 1
ATOM 10368 O O . HIS C 1 435 ? -80.178 54.405 94.983 1.00 78.25 438 HIS C O 1
ATOM 10375 N N . ILE C 1 436 ? -82.333 55.044 95.119 1.00 74.31 439 ILE C N 1
ATOM 10376 C CA . ILE C 1 436 ? -82.358 55.071 96.576 1.00 67.65 439 ILE C CA 1
ATOM 10377 C C . ILE C 1 436 ? -82.064 53.715 97.210 1.00 59.96 439 ILE C C 1
ATOM 10378 O O . ILE C 1 436 ? -82.235 52.666 96.591 1.00 63.09 439 ILE C O 1
ATOM 10383 N N . ARG C 1 437 ? -81.630 53.762 98.463 1.00 56.07 440 ARG C N 1
ATOM 10384 C CA . ARG C 1 437 ? -81.309 52.574 99.234 1.00 47.84 440 ARG C CA 1
ATOM 10385 C C . ARG C 1 437 ? -82.558 52.049 99.941 1.00 49.18 440 ARG C C 1
ATOM 10386 O O . ARG C 1 437 ? -83.231 52.789 100.649 1.00 58.48 440 ARG C O 1
ATOM 10394 N N . ILE C 1 438 ? -82.871 50.774 99.724 1.00 51.54 441 ILE C N 1
ATOM 10395 C CA . ILE C 1 438 ? -84.061 50.155 100.304 1.00 39.19 441 ILE C CA 1
ATOM 10396 C C . ILE C 1 438 ? -83.704 49.058 101.300 1.00 46.32 441 ILE C C 1
ATOM 10397 O O . ILE C 1 438 ? -83.118 48.037 100.938 1.00 46.56 441 ILE C O 1
ATOM 10402 N N . VAL C 1 439 ? -84.065 49.277 102.559 1.00 38.68 442 VAL C N 1
ATOM 10403 C CA . VAL C 1 439 ? -83.826 48.305 103.618 1.00 36.85 442 VAL C CA 1
ATOM 10404 C C . VAL C 1 439 ? -85.160 47.770 104.119 1.00 42.24 442 VAL C C 1
ATOM 10405 O O . VAL C 1 439 ? -86.028 48.534 104.534 1.00 43.05 442 VAL C O 1
ATOM 10409 N N . ALA C 1 440 ? -85.327 46.455 104.076 1.00 39.45 443 ALA C N 1
ATOM 10410 C CA . ALA C 1 440 ? -86.612 45.862 104.415 1.00 34.97 443 ALA C CA 1
ATOM 10411 C C . ALA C 1 440 ? -86.534 44.958 105.631 1.00 43.15 443 ALA C C 1
ATOM 10412 O O . ALA C 1 440 ? -85.469 44.450 105.986 1.00 43.67 443 ALA C O 1
ATOM 10414 N N . ARG C 1 441 ? -87.684 44.762 106.263 1.00 40.70 444 ARG C N 1
ATOM 10415 C CA . ARG C 1 441 ? -87.791 43.872 107.405 1.00 36.65 444 ARG C CA 1
ATOM 10416 C C . ARG C 1 441 ? -88.691 42.691 107.080 1.00 41.86 444 ARG C C 1
ATOM 10417 O O . ARG C 1 441 ? -89.792 42.860 106.559 1.00 40.77 444 ARG C O 1
ATOM 10425 N N . ALA C 1 442 ? -88.213 41.490 107.384 1.00 44.19 445 ALA C N 1
ATOM 10426 C CA . ALA C 1 442 ? -89.011 40.290 107.182 1.00 45.49 445 ALA C CA 1
ATOM 10427 C C . ALA C 1 442 ? -89.512 39.746 108.512 1.00 46.93 445 ALA C C 1
ATOM 10428 O O . ALA C 1 442 ? -88.726 39.329 109.359 1.00 56.33 445 ALA C O 1
ATOM 10430 N N . ASN C 1 443 ? -90.827 39.760 108.693 1.00 52.35 446 ASN C N 1
ATOM 10431 C CA . ASN C 1 443 ? -91.428 39.196 109.890 1.00 55.02 446 ASN C CA 1
ATOM 10432 C C . ASN C 1 443 ? -91.203 37.691 109.933 1.00 60.87 446 ASN C C 1
ATOM 10433 O O . ASN C 1 443 ? -90.785 37.144 110.952 1.00 60.59 446 ASN C O 1
ATOM 10438 N N . GLY C 1 444 ? -91.476 37.029 108.813 1.00 64.30 447 GLY C N 1
ATOM 10439 C CA . GLY C 1 444 ? -91.224 35.606 108.684 1.00 68.30 447 GLY C CA 1
ATOM 10440 C C . GLY C 1 444 ? -90.050 35.331 107.764 1.00 67.59 447 GLY C C 1
ATOM 10441 O O . GLY C 1 444 ? -89.881 36.003 106.748 1.00 72.95 447 GLY C O 1
ATOM 10442 N N . GLU C 1 445 ? -89.239 34.337 108.116 1.00 67.40 448 GLU C N 1
ATOM 10443 C CA . GLU C 1 445 ? -88.035 34.022 107.350 1.00 59.83 448 GLU C CA 1
ATOM 10444 C C . GLU C 1 445 ? -88.355 33.432 105.979 1.00 50.90 448 GLU C C 1
ATOM 10445 O O . GLU C 1 445 ? -87.501 33.401 105.094 1.00 49.76 448 GLU C O 1
ATOM 10451 N N . GLU C 1 446 ? -89.589 32.971 105.801 1.00 47.33 449 GLU C N 1
ATOM 10452 C CA . GLU C 1 446 ? -90.014 32.427 104.516 1.00 47.91 449 GLU C CA 1
ATOM 10453 C C . GLU C 1 446 ? -90.306 33.537 103.502 1.00 52.59 449 GLU C C 1
ATOM 10454 O O . GLU C 1 446 ? -90.769 33.270 102.394 1.00 55.06 449 GLU C O 1
ATOM 10460 N N . ASN C 1 447 ? -90.022 34.779 103.885 1.00 54.83 450 ASN C N 1
ATOM 10461 C CA . ASN C 1 4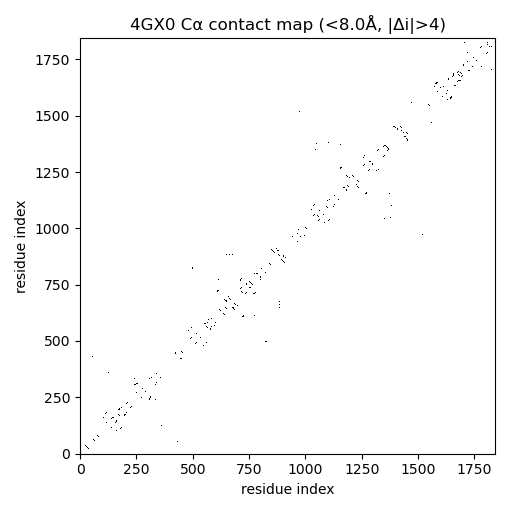47 ? -90.233 35.927 103.008 1.00 45.55 450 ASN C CA 1
ATOM 10462 C C . ASN C 1 447 ? -88.948 36.687 102.687 1.00 41.50 450 ASN C C 1
ATOM 10463 O O . ASN C 1 447 ? -88.935 37.553 101.817 1.00 49.34 450 ASN C O 1
ATOM 10468 N N . VAL C 1 448 ? -87.869 36.357 103.388 1.00 40.42 451 VAL C N 1
ATOM 10469 C CA . VAL C 1 448 ? -86.590 37.042 103.199 1.00 47.77 451 VAL C CA 1
ATOM 10470 C C . VAL C 1 448 ? -86.116 37.077 101.741 1.00 41.05 451 VAL C C 1
ATOM 10471 O O . VAL C 1 448 ? -85.638 38.104 101.263 1.00 52.95 451 VAL C O 1
ATOM 10475 N N . ASP C 1 449 ? -86.256 35.961 101.036 1.00 39.12 452 ASP C N 1
ATOM 10476 C CA . ASP C 1 449 ? -85.780 35.865 99.660 1.00 47.76 452 ASP C CA 1
ATOM 10477 C C . ASP C 1 449 ? -86.570 36.732 98.682 1.00 50.12 452 ASP C C 1
ATOM 10478 O O . ASP C 1 449 ? -86.003 37.291 97.744 1.00 49.55 452 ASP C O 1
ATOM 10483 N N . GLN C 1 450 ? -87.876 36.844 98.901 1.00 48.63 453 GLN C N 1
ATOM 10484 C CA . GLN C 1 450 ? -88.728 37.624 98.011 1.00 45.40 453 GLN C CA 1
ATOM 10485 C C . GLN C 1 450 ? -88.501 39.123 98.180 1.00 48.90 453 GLN C C 1
ATOM 10486 O O . GLN C 1 450 ? -88.734 39.904 97.259 1.00 44.47 453 GLN C O 1
ATOM 10492 N N . LEU C 1 451 ? -88.034 39.519 99.358 1.00 42.91 454 LEU C N 1
ATOM 10493 C CA . LEU C 1 451 ? -87.670 40.909 99.592 1.00 38.87 454 LEU C CA 1
ATOM 10494 C C . LEU C 1 451 ? -86.442 41.302 98.772 1.00 51.66 454 LEU C C 1
ATOM 10495 O O . LEU C 1 451 ? -86.374 42.403 98.222 1.00 53.88 454 LEU C O 1
ATOM 10500 N N . TYR C 1 452 ? -85.476 40.394 98.687 1.00 46.86 455 TYR C N 1
ATOM 10501 C CA . TYR C 1 452 ? -84.294 40.628 97.867 1.00 42.00 455 TYR C CA 1
ATOM 10502 C C . TYR C 1 452 ? -84.652 40.599 96.387 1.00 40.37 455 TYR C C 1
ATOM 10503 O O . TYR C 1 452 ? -84.206 41.445 95.614 1.00 38.35 455 TYR C O 1
ATOM 10512 N N . ALA C 1 453 ? -85.464 39.623 95.999 1.00 37.57 456 ALA C N 1
ATOM 10513 C CA . ALA C 1 453 ? -85.948 39.545 94.628 1.00 44.26 456 ALA C CA 1
ATOM 10514 C C . ALA C 1 453 ? -86.710 40.818 94.262 1.00 53.70 456 ALA C C 1
ATOM 10515 O O . ALA C 1 453 ? -86.619 41.306 93.133 1.00 62.95 456 ALA C O 1
ATOM 10517 N N . ALA C 1 454 ? -87.458 41.351 95.225 1.00 41.80 457 ALA C N 1
ATOM 10518 C CA . ALA C 1 454 ? -88.211 42.586 95.024 1.00 40.98 457 ALA C CA 1
ATOM 10519 C C . ALA C 1 454 ? -87.287 43.771 94.745 1.00 51.44 457 ALA C C 1
ATOM 10520 O O . ALA C 1 454 ? -87.618 44.651 93.950 1.00 56.79 457 ALA C O 1
ATOM 10522 N N . GLY C 1 455 ? -86.134 43.792 95.407 1.00 42.89 458 GLY C N 1
ATOM 10523 C CA . GLY C 1 455 ? -85.136 44.816 95.154 1.00 35.58 458 GLY C CA 1
ATOM 10524 C C . GLY C 1 455 ? -84.520 45.440 96.393 1.00 42.53 458 GLY C C 1
ATOM 10525 O O . GLY C 1 455 ? -83.844 46.466 96.305 1.00 47.74 458 GLY C O 1
ATOM 10526 N N . ALA C 1 456 ? -84.750 44.830 97.551 1.00 34.40 459 ALA C N 1
ATOM 10527 C CA . ALA C 1 456 ? -84.180 45.337 98.793 1.00 31.90 459 ALA C CA 1
ATOM 10528 C C . ALA C 1 456 ? -82.659 45.237 98.760 1.00 46.87 459 ALA C C 1
ATOM 10529 O O . ALA C 1 456 ? -82.108 44.254 98.270 1.00 46.90 459 ALA C O 1
ATOM 10531 N N . ASP C 1 457 ? -81.980 46.255 99.278 1.00 54.45 460 ASP C N 1
ATOM 10532 C CA . ASP C 1 457 ? -80.523 46.229 99.348 1.00 43.31 460 ASP C CA 1
ATOM 10533 C C . ASP C 1 457 ? -80.062 45.371 100.514 1.00 47.98 460 ASP C C 1
ATOM 10534 O O . ASP C 1 457 ? -78.975 44.795 100.483 1.00 51.99 460 ASP C O 1
ATOM 10539 N N . PHE C 1 458 ? -80.895 45.293 101.545 1.00 42.07 461 PHE C N 1
ATOM 10540 C CA . PHE C 1 458 ? -80.624 44.419 102.677 1.00 44.47 461 PHE C CA 1
ATOM 10541 C C . PHE C 1 458 ? -81.917 44.053 103.389 1.00 48.33 461 PHE C C 1
ATOM 10542 O O . PHE C 1 458 ? -82.848 44.855 103.457 1.00 47.41 461 PHE C O 1
ATOM 10550 N N . VAL C 1 459 ? -81.967 42.835 103.916 1.00 38.81 462 VAL C N 1
ATOM 10551 C CA . VAL C 1 459 ? -83.153 42.350 104.605 1.00 35.42 462 VAL C CA 1
ATOM 10552 C C . VAL C 1 459 ? -82.828 41.966 106.042 1.00 45.19 462 VAL C C 1
ATOM 10553 O O . VAL C 1 459 ? -81.938 41.153 106.292 1.00 55.92 462 VAL C O 1
ATOM 10557 N N . VAL C 1 460 ? -83.547 42.567 106.985 1.00 42.48 463 VAL C N 1
ATOM 10558 C CA . VAL C 1 460 ? -83.371 42.264 108.401 1.00 41.82 463 VAL C CA 1
ATOM 10559 C C . VAL C 1 460 ? -84.465 41.316 108.871 1.00 43.78 463 VAL C C 1
ATOM 10560 O O . VAL C 1 460 ? -85.619 41.710 109.026 1.00 48.52 463 VAL C O 1
ATOM 10564 N N . SER C 1 461 ? -84.095 40.060 109.090 1.00 55.59 464 SER C N 1
ATOM 10565 C CA . SER C 1 461 ? -85.057 39.036 109.477 1.00 46.76 464 SER C CA 1
ATOM 10566 C C . SER C 1 461 ? -85.226 38.947 110.987 1.00 48.66 464 SER C C 1
ATOM 10567 O O . SER C 1 461 ? -84.279 38.641 111.714 1.00 54.73 464 SER C O 1
ATOM 10570 N N . ASN C 1 462 ? -86.441 39.210 111.451 1.00 42.97 465 ASN C N 1
ATOM 10571 C CA . ASN C 1 462 ? -86.761 39.114 112.867 1.00 48.20 465 ASN C CA 1
ATOM 10572 C C . ASN C 1 462 ? -86.426 37.739 113.438 1.00 58.81 465 ASN C C 1
ATOM 10573 O O . ASN C 1 462 ? -85.805 37.631 114.494 1.00 55.98 465 ASN C O 1
ATOM 10578 N N . ALA C 1 463 ? -86.838 36.696 112.723 1.00 56.81 466 ALA C N 1
ATOM 10579 C CA . ALA C 1 463 ? -86.654 35.319 113.170 1.00 60.92 466 ALA C CA 1
ATOM 10580 C C . ALA C 1 463 ? -85.191 34.967 113.422 1.00 61.20 466 ALA C C 1
ATOM 10581 O O . ALA C 1 463 ? -84.838 34.484 114.499 1.00 65.83 466 ALA C O 1
ATOM 10583 N N . SER C 1 464 ? -84.344 35.206 112.428 1.00 52.39 467 SER C N 1
ATOM 10584 C CA . SER C 1 464 ? -82.933 34.848 112.538 1.00 52.62 467 SER C CA 1
ATOM 10585 C C . SER C 1 464 ? -82.164 35.705 113.552 1.00 53.80 467 SER C C 1
ATOM 10586 O O . SER C 1 464 ? -81.359 35.180 114.321 1.00 50.87 467 SER C O 1
ATOM 10589 N N . VAL C 1 465 ? -82.411 37.013 113.563 1.00 40.80 468 VAL C N 1
ATOM 10590 C CA . VAL C 1 465 ? -81.757 37.881 114.540 1.00 47.19 468 VAL C CA 1
ATOM 10591 C C . VAL C 1 465 ? -82.126 37.445 115.957 1.00 51.27 468 VAL C C 1
ATOM 10592 O O . VAL C 1 465 ? -81.256 37.228 116.802 1.00 52.17 468 VAL C O 1
ATOM 10596 N N . GLY C 1 466 ? -83.425 37.312 116.205 1.00 49.86 469 GLY C N 1
ATOM 10597 C CA . GLY C 1 466 ? -83.921 36.885 117.500 1.00 43.64 469 GLY C CA 1
ATOM 10598 C C . GLY C 1 466 ? -83.391 35.527 117.917 1.00 50.38 469 GLY C C 1
ATOM 10599 O O . GLY C 1 466 ? -82.948 35.346 119.050 1.00 55.98 469 GLY C O 1
ATOM 10600 N N . ALA C 1 467 ? -83.439 34.568 117.000 1.00 48.29 470 ALA C N 1
ATOM 10601 C CA . ALA C 1 467 ? -82.943 33.227 117.281 1.00 56.55 470 ALA C CA 1
ATOM 10602 C C . ALA C 1 467 ? -81.450 33.249 117.588 1.00 56.09 470 ALA C C 1
ATOM 10603 O O . ALA C 1 467 ? -80.998 32.631 118.552 1.00 51.69 470 ALA C O 1
ATOM 10605 N N . ASN C 1 468 ? -80.688 33.965 116.765 1.00 52.26 471 ASN C N 1
ATOM 10606 C CA . ASN C 1 468 ? -79.248 34.090 116.967 1.00 47.09 471 ASN C CA 1
ATOM 10607 C C . ASN C 1 468 ? -78.897 34.584 118.366 1.00 52.78 471 ASN C C 1
ATOM 10608 O O . ASN C 1 468 ? -78.049 34.007 119.045 1.00 46.76 471 ASN C O 1
ATOM 10613 N N . ILE C 1 469 ? -79.565 35.651 118.794 1.00 52.07 472 ILE C N 1
ATOM 10614 C CA . ILE C 1 469 ? -79.284 36.264 120.084 1.00 48.31 472 ILE C CA 1
ATOM 10615 C C . ILE C 1 469 ? -79.683 35.363 121.249 1.00 57.55 472 ILE C C 1
ATOM 10616 O O . ILE C 1 469 ? -78.874 35.086 122.138 1.00 58.47 472 ILE C O 1
ATOM 10621 N N . LEU C 1 470 ? -80.932 34.913 121.246 1.00 62.02 473 LEU C N 1
ATOM 10622 C CA . LEU C 1 470 ? -81.409 34.013 122.287 1.00 54.69 473 LEU C CA 1
ATOM 10623 C C . LEU C 1 470 ? -80.576 32.733 122.295 1.00 55.48 473 LEU C C 1
ATOM 10624 O O . LEU C 1 470 ? -80.146 32.267 123.349 1.00 49.44 473 LEU C O 1
ATOM 10629 N N . GLY C 1 471 ? -80.342 32.178 121.111 1.00 52.38 474 GLY C N 1
ATOM 10630 C CA . GLY C 1 471 ? -79.561 30.964 120.980 1.00 44.23 474 GLY C CA 1
ATOM 10631 C C . GLY C 1 471 ? -78.196 31.092 121.622 1.00 55.19 474 GLY C C 1
ATOM 10632 O O . GLY C 1 471 ? -77.798 30.248 122.427 1.00 57.36 474 GLY C O 1
ATOM 10633 N N . ASN C 1 472 ? -77.475 32.153 121.270 1.00 53.16 475 ASN C N 1
ATOM 10634 C CA . ASN C 1 472 ? -76.147 32.388 121.823 1.00 53.19 475 ASN C CA 1
ATOM 10635 C C . ASN C 1 472 ? -76.184 32.645 123.324 1.00 55.88 475 ASN C C 1
ATOM 10636 O O . ASN C 1 472 ? -75.259 32.286 124.048 1.00 63.35 475 ASN C O 1
ATOM 10641 N N . LEU C 1 473 ? -77.264 33.264 123.785 1.00 55.25 476 LEU C N 1
ATOM 10642 C CA . LEU C 1 473 ? -77.449 33.524 125.206 1.00 45.55 476 LEU C CA 1
ATOM 10643 C C . LEU C 1 473 ? -77.677 32.228 125.982 1.00 55.20 476 LEU C C 1
ATOM 10644 O O . LEU C 1 473 ? -77.278 32.115 127.139 1.00 68.81 476 LEU C O 1
ATOM 10649 N N . LEU C 1 474 ? -78.314 31.254 125.339 1.00 55.08 477 LEU C N 1
ATOM 10650 C CA . LEU C 1 474 ? -78.611 29.972 125.975 1.00 66.18 477 LEU C CA 1
ATOM 10651 C C . LEU C 1 474 ? -77.387 29.074 126.102 1.00 78.92 477 LEU C C 1
ATOM 10652 O O . LEU C 1 474 ? -77.122 28.531 127.171 1.00 85.44 477 LEU C O 1
ATOM 10657 N N . GLU C 1 475 ? -76.650 28.912 125.009 1.00 89.99 478 GLU C N 1
ATOM 10658 C CA . GLU C 1 475 ? -75.488 28.029 125.003 1.00 104.09 478 GLU C CA 1
ATOM 10659 C C . GLU C 1 475 ? -74.352 28.586 125.855 1.00 103.19 478 GLU C C 1
ATOM 10660 O O . GLU C 1 475 ? -73.619 27.832 126.495 1.00 104.52 478 GLU C O 1
ATOM 10666 N N . HIS C 1 476 ? -74.211 29.908 125.862 1.00 101.34 479 HIS C N 1
ATOM 10667 C CA . HIS C 1 476 ? -73.229 30.564 126.717 1.00 103.16 479 HIS C CA 1
ATOM 10668 C C . HIS C 1 476 ? -73.825 30.847 128.090 1.00 100.14 479 HIS C C 1
ATOM 10669 O O . HIS C 1 476 ? -73.577 31.898 128.675 1.00 78.47 479 HIS C O 1
ATOM 10676 N N . LYS C 1 477 ? -74.608 29.901 128.599 1.00 122.79 480 LYS C N 1
ATOM 10677 C CA . LYS C 1 477 ? -75.289 30.063 129.882 1.00 129.82 480 LYS C CA 1
ATOM 10678 C C . LYS C 1 477 ? -74.320 30.383 131.017 1.00 134.57 480 LYS C C 1
ATOM 10679 O O . LYS C 1 477 ? -74.634 31.176 131.903 1.00 130.12 480 LYS C O 1
ATOM 10685 N N . GLU C 1 478 ? -73.143 29.763 130.981 1.00 142.00 481 GLU C N 1
ATOM 10686 C CA . GLU C 1 478 ? -72.137 29.956 132.020 1.00 144.65 481 GLU C CA 1
ATOM 10687 C C . GLU C 1 478 ? -71.212 31.120 131.685 1.00 150.87 481 GLU C C 1
ATOM 10688 O O . GLU C 1 478 ? -70.692 31.789 132.578 1.00 148.91 481 GLU C O 1
ATOM 10694 N N . SER C 1 479 ? -71.010 31.356 130.393 1.00 160.96 482 SER C N 1
ATOM 10695 C CA . SER C 1 479 ? -70.082 32.384 129.937 1.00 171.83 482 SER C CA 1
ATOM 10696 C C . SER C 1 479 ? -70.736 33.762 129.838 1.00 183.60 482 SER C C 1
ATOM 10697 O O . SER C 1 479 ? -70.160 34.761 130.267 1.00 186.62 482 SER C O 1
ATOM 10700 N N . ALA C 1 480 ? -71.940 33.806 129.275 1.00 181.48 483 ALA C N 1
ATOM 10701 C CA . ALA C 1 480 ? -72.639 35.068 129.039 1.00 181.15 483 ALA C CA 1
ATOM 10702 C C . ALA C 1 480 ? -73.059 35.772 130.328 1.00 182.74 483 ALA C C 1
ATOM 10703 O O . ALA C 1 480 ? -72.608 36.883 130.610 1.00 178.25 483 ALA C O 1
ATOM 10705 N N . PHE C 1 481 ? -73.927 35.127 131.102 1.00 189.05 484 PHE C N 1
ATOM 10706 C CA . PHE C 1 481 ? -74.438 35.720 132.335 1.00 196.33 484 PHE C CA 1
ATOM 10707 C C . PHE C 1 481 ? -73.300 36.101 133.277 1.00 205.52 484 PHE C C 1
ATOM 10708 O O . PHE C 1 481 ? -73.420 37.039 134.066 1.00 208.76 484 PHE C O 1
ATOM 10716 N N . LEU C 1 482 ? -72.197 35.365 133.187 1.00 207.90 485 LEU C N 1
ATOM 10717 C CA . LEU C 1 482 ? -71.026 35.630 134.013 1.00 207.87 485 LEU C CA 1
ATOM 10718 C C . LEU C 1 482 ? -70.234 36.808 133.455 1.00 199.71 485 LEU C C 1
ATOM 10719 O O . LEU C 1 482 ? -69.657 37.592 134.208 1.00 200.92 485 LEU C O 1
ATOM 10724 N N . SER C 1 483 ? -70.214 36.929 132.131 1.00 191.01 486 SER C N 1
ATOM 10725 C CA . SER C 1 483 ? -69.562 38.059 131.480 1.00 184.07 486 SER C CA 1
ATOM 10726 C C . SER C 1 483 ? -70.309 39.355 131.779 1.00 187.45 486 SER C C 1
ATOM 10727 O O . SER C 1 483 ? -69.768 40.448 131.610 1.00 194.65 486 SER C O 1
ATOM 10730 N N . GLU C 1 484 ? -71.556 39.224 132.223 1.00 179.10 487 GLU C N 1
ATOM 10731 C CA . GLU C 1 484 ? -72.351 40.379 132.627 1.00 168.83 487 GLU C CA 1
ATOM 10732 C C . GLU C 1 484 ? -71.759 41.020 133.879 1.00 158.88 487 GLU C C 1
ATOM 10733 O O . GLU C 1 484 ? -71.892 40.490 134.984 1.00 154.79 487 GLU C O 1
ATOM 10739 N N . GLY C 1 485 ? -71.104 42.161 133.696 1.00 148.64 488 GLY C N 1
ATOM 10740 C CA . GLY C 1 485 ? -70.436 42.846 134.788 1.00 132.52 488 GLY C CA 1
ATOM 10741 C C . GLY C 1 485 ? -68.931 42.680 134.708 1.00 117.66 488 GLY C C 1
ATOM 10742 O O . GLY C 1 485 ? -68.223 42.856 135.699 1.00 109.87 488 GLY C O 1
ATOM 10743 N N . MET C 1 486 ? -68.443 42.342 133.517 1.00 109.43 489 MET C N 1
ATOM 10744 C CA . MET C 1 486 ? -67.017 42.104 133.310 1.00 96.54 489 MET C CA 1
ATOM 10745 C C . MET C 1 486 ? -66.419 42.964 132.200 1.00 84.43 489 MET C C 1
ATOM 10746 O O . MET C 1 486 ? -67.131 43.671 131.487 1.00 76.94 489 MET C O 1
ATOM 10751 N N . ALA C 1 487 ? -65.099 42.887 132.059 1.00 79.79 490 ALA C N 1
ATOM 10752 C CA . ALA C 1 487 ? -64.371 43.743 131.131 1.00 76.41 490 ALA C CA 1
ATOM 10753 C C . ALA C 1 487 ? -63.752 42.974 129.968 1.00 71.98 490 ALA C C 1
ATOM 10754 O O . ALA C 1 487 ? -63.419 41.796 130.088 1.00 69.32 490 ALA C O 1
ATOM 10756 N N . VAL C 1 488 ? -63.609 43.660 128.840 1.00 66.50 491 VAL C N 1
ATOM 10757 C CA . VAL C 1 488 ? -62.893 43.128 127.691 1.00 66.22 491 VAL C CA 1
ATOM 10758 C C . VAL C 1 488 ? -61.758 44.090 127.383 1.00 69.35 491 VAL C C 1
ATOM 10759 O O . VAL C 1 488 ? -61.997 45.264 127.106 1.00 82.04 491 VAL C O 1
ATOM 10763 N N . PHE C 1 489 ? -60.524 43.605 127.446 1.00 66.31 492 PHE C N 1
ATOM 10764 C CA . PHE C 1 489 ? -59.369 44.476 127.245 1.00 69.04 492 PHE C CA 1
ATOM 10765 C C . PHE C 1 489 ? -58.296 43.868 126.348 1.00 65.97 492 PHE C C 1
ATOM 10766 O O . PHE C 1 489 ? -58.229 42.654 126.166 1.00 61.47 492 PHE C O 1
ATOM 10774 N N . ARG C 1 490 ? -57.456 44.732 125.791 1.00 71.95 493 ARG C N 1
ATOM 10775 C CA . ARG C 1 490 ? -56.450 44.312 124.829 1.00 75.71 493 ARG C CA 1
ATOM 10776 C C . ARG C 1 490 ? -55.049 44.600 125.357 1.00 81.63 493 ARG C C 1
ATOM 10777 O O . ARG C 1 490 ? -54.766 45.706 125.813 1.00 89.40 493 ARG C O 1
ATOM 10785 N N . ARG C 1 491 ? -54.180 43.595 125.290 1.00 81.33 494 ARG C N 1
ATOM 10786 C CA . ARG C 1 491 ? -52.829 43.695 125.833 1.00 77.86 494 ARG C CA 1
ATOM 10787 C C . ARG C 1 491 ? -51.789 43.118 124.878 1.00 81.66 494 ARG C C 1
ATOM 10788 O O . ARG C 1 491 ? -52.080 42.192 124.122 1.00 80.58 494 ARG C O 1
ATOM 10796 N N . PRO C 1 492 ? -50.567 43.670 124.910 1.00 83.78 495 PRO C N 1
ATOM 10797 C CA . PRO C 1 492 ? -49.445 43.109 124.155 1.00 83.22 495 PRO C CA 1
ATOM 10798 C C . PRO C 1 492 ? -48.866 41.894 124.872 1.00 91.36 495 PRO C C 1
ATOM 10799 O O . PRO C 1 492 ? -48.610 41.955 126.075 1.00 95.26 495 PRO C O 1
ATOM 10803 N N . LEU C 1 493 ? -48.672 40.803 124.138 1.00 97.10 496 LEU C N 1
ATOM 10804 C CA . LEU C 1 493 ? -48.123 39.576 124.703 1.00 90.64 496 LEU C CA 1
ATOM 10805 C C . LEU C 1 493 ? -46.774 39.843 125.361 1.00 94.29 496 LEU C C 1
ATOM 10806 O O . LEU C 1 493 ? -45.829 40.260 124.693 1.00 96.97 496 LEU C O 1
ATOM 10811 N N . PRO C 1 494 ? -46.685 39.610 126.681 1.00 102.88 497 PRO C N 1
ATOM 10812 C CA . PRO C 1 494 ? -45.440 39.807 127.433 1.00 105.53 497 PRO C CA 1
ATOM 10813 C C . PRO C 1 494 ? -44.326 38.903 126.913 1.00 107.81 497 PRO C C 1
ATOM 10814 O O . PRO C 1 494 ? -44.505 37.689 126.871 1.00 108.36 497 PRO C O 1
ATOM 10818 N N . PRO C 1 495 ? -43.186 39.494 126.526 1.00 110.56 498 PRO C N 1
ATOM 10819 C CA . PRO C 1 495 ? -42.066 38.788 125.893 1.00 113.62 498 PRO C CA 1
ATOM 10820 C C . PRO C 1 495 ? -41.711 37.463 126.571 1.00 116.16 498 PRO C C 1
ATOM 10821 O O . PRO C 1 495 ? -41.440 36.481 125.881 1.00 107.53 498 PRO C O 1
ATOM 10825 N N . ALA C 1 496 ? -41.718 37.440 127.900 1.00 123.70 499 ALA C N 1
ATOM 10826 C CA . ALA C 1 496 ? -41.352 36.241 128.650 1.00 123.02 499 ALA C CA 1
ATOM 10827 C C . ALA C 1 496 ? -42.392 35.128 128.518 1.00 120.60 499 ALA C C 1
ATOM 10828 O O . ALA C 1 496 ? -42.180 34.010 128.988 1.00 117.96 499 ALA C O 1
ATOM 10830 N N . MET C 1 497 ? -43.513 35.443 127.877 1.00 116.04 500 MET C N 1
ATOM 10831 C CA . MET C 1 497 ? -44.597 34.485 127.692 1.00 109.52 500 MET C CA 1
ATOM 10832 C C . MET C 1 497 ? -44.451 33.733 126.372 1.00 109.04 500 MET C C 1
ATOM 10833 O O . MET C 1 497 ? -45.008 32.648 126.201 1.00 110.07 500 MET C O 1
ATOM 10838 N N . ALA C 1 498 ? -43.700 34.318 125.443 1.00 104.69 501 ALA C N 1
ATOM 10839 C CA . ALA C 1 498 ? -43.554 33.761 124.101 1.00 101.03 501 ALA C CA 1
ATOM 10840 C C . ALA C 1 498 ? -42.934 32.367 124.107 1.00 106.17 501 ALA C C 1
ATOM 10841 O O . ALA C 1 498 ? -41.965 32.109 124.821 1.00 111.81 501 ALA C O 1
ATOM 10843 N N . GLY C 1 499 ? -43.499 31.473 123.302 1.00 104.77 502 GLY C N 1
ATOM 10844 C CA . GLY C 1 499 ? -43.003 30.113 123.201 1.00 107.42 502 GLY C CA 1
ATOM 10845 C C . GLY C 1 499 ? -43.751 29.162 124.114 1.00 109.21 502 GLY C C 1
ATOM 10846 O O . GLY C 1 499 ? -43.796 27.956 123.873 1.00 107.53 502 GLY C O 1
ATOM 10847 N N . LYS C 1 500 ? -44.340 29.712 125.170 1.00 109.57 503 LYS C N 1
ATOM 10848 C CA . LYS C 1 500 ? -45.085 28.913 126.135 1.00 105.00 503 LYS C CA 1
ATOM 10849 C C . LYS C 1 500 ? -46.533 28.726 125.699 1.00 92.39 503 LYS C C 1
ATOM 10850 O O . LYS C 1 500 ? -47.066 29.518 124.921 1.00 89.70 503 LYS C O 1
ATOM 10856 N N . THR C 1 501 ? -47.160 27.669 126.201 1.00 87.22 504 THR C N 1
ATOM 10857 C CA . THR C 1 501 ? -48.573 27.434 125.951 1.00 91.59 504 THR C CA 1
ATOM 10858 C C . THR C 1 501 ? -49.397 28.177 126.992 1.00 94.35 504 THR C C 1
ATOM 10859 O O . THR C 1 501 ? -48.951 28.367 128.124 1.00 98.01 504 THR C O 1
ATOM 10863 N N . ILE C 1 502 ? -50.594 28.599 126.602 1.00 86.08 505 ILE C N 1
ATOM 10864 C CA . ILE C 1 502 ? -51.499 29.294 127.507 1.00 75.58 505 ILE C CA 1
ATOM 10865 C C . ILE C 1 502 ? -51.581 28.582 128.857 1.00 84.79 505 ILE C C 1
ATOM 10866 O O . ILE C 1 502 ? -51.690 29.220 129.905 1.00 85.61 505 ILE C O 1
ATOM 10871 N N . ALA C 1 503 ? -51.515 27.255 128.824 1.00 90.17 506 ALA C N 1
ATOM 10872 C CA . ALA C 1 503 ? -51.581 26.455 130.040 1.00 95.89 506 ALA C CA 1
ATOM 10873 C C . ALA C 1 503 ? -50.320 26.615 130.882 1.00 106.98 506 ALA C C 1
ATOM 10874 O O . ALA C 1 503 ? -50.397 26.810 132.095 1.00 111.66 506 ALA C O 1
ATOM 10876 N N . GLU C 1 504 ? -49.162 26.534 130.234 1.00 108.57 507 GLU C N 1
ATOM 10877 C CA . GLU C 1 504 ? -47.883 26.619 130.932 1.00 117.48 507 GLU C CA 1
ATOM 10878 C C . GLU C 1 504 ? -47.697 27.937 131.683 1.00 122.08 507 GLU C C 1
ATOM 10879 O O . GLU C 1 504 ? -47.285 27.945 132.844 1.00 126.53 507 GLU C O 1
ATOM 10885 N N . THR C 1 505 ? -48.001 29.046 131.019 1.00 121.65 508 THR C N 1
ATOM 10886 C CA . THR C 1 505 ? -47.854 30.364 131.628 1.00 121.26 508 THR C CA 1
ATOM 10887 C C . THR C 1 505 ? -48.824 30.563 132.787 1.00 124.22 508 THR C C 1
ATOM 10888 O O . THR C 1 505 ? -48.719 31.537 133.533 1.00 118.74 508 THR C O 1
ATOM 10892 N N . ARG C 1 506 ? -49.766 29.635 132.931 1.00 130.32 509 ARG C N 1
ATOM 10893 C CA . ARG C 1 506 ? -50.788 29.724 133.970 1.00 132.44 509 ARG C CA 1
ATOM 10894 C C . ARG C 1 506 ? -51.403 31.119 134.035 1.00 121.07 509 ARG C C 1
ATOM 10895 O O . ARG C 1 506 ? -51.547 31.699 135.111 1.00 125.09 509 ARG C O 1
ATOM 10903 N N . LEU C 1 507 ? -51.765 31.647 132.871 1.00 107.24 510 LEU C N 1
ATOM 10904 C CA . LEU C 1 507 ? -52.379 32.962 132.777 1.00 96.80 510 LEU C CA 1
ATOM 10905 C C . LEU C 1 507 ? -53.689 32.997 133.563 1.00 91.25 510 LEU C C 1
ATOM 10906 O O . LEU C 1 507 ? -53.928 33.914 134.346 1.00 84.11 510 LEU C O 1
ATOM 10911 N N . ARG C 1 508 ? -54.529 31.988 133.354 1.00 96.38 511 ARG C N 1
ATOM 10912 C CA . ARG C 1 508 ? -55.824 31.901 134.028 1.00 97.98 511 ARG C CA 1
ATOM 10913 C C . ARG C 1 508 ? -55.703 31.880 135.552 1.00 98.22 511 ARG C C 1
ATOM 10914 O O . ARG C 1 508 ? -56.402 32.623 136.238 1.00 97.99 511 ARG C O 1
ATOM 10922 N N . PRO C 1 509 ? -54.829 31.013 136.089 1.00 102.99 512 PRO C N 1
ATOM 10923 C CA . PRO C 1 509 ? -54.629 30.955 137.541 1.00 101.30 512 PRO C CA 1
ATOM 10924 C C . PRO C 1 509 ? -54.182 32.289 138.139 1.00 94.90 512 PRO C C 1
ATOM 10925 O O . PRO C 1 509 ? -54.881 32.844 138.986 1.00 86.22 512 PRO C O 1
ATOM 10929 N N . LEU C 1 510 ? -53.031 32.791 137.698 1.00 93.91 513 LEU C N 1
ATOM 10930 C CA . LEU C 1 510 ? -52.445 34.005 138.263 1.00 93.07 513 LEU C CA 1
ATOM 10931 C C . LEU C 1 510 ? -53.386 35.209 138.232 1.00 99.98 513 LEU C C 1
ATOM 10932 O O . LEU C 1 510 ? -53.714 35.777 139.274 1.00 95.37 513 LEU C O 1
ATOM 10937 N N . THR C 1 511 ? -53.815 35.594 137.034 1.00 103.51 514 THR C N 1
ATOM 10938 C CA . THR C 1 511 ? -54.570 36.832 136.854 1.00 99.11 514 THR C CA 1
ATOM 10939 C C . THR C 1 511 ? -56.083 36.646 136.952 1.00 92.16 514 THR C C 1
ATOM 10940 O O . THR C 1 511 ? -56.812 37.595 137.238 1.00 85.57 514 THR C O 1
ATOM 10944 N N . GLY C 1 512 ? -56.550 35.426 136.711 1.00 94.18 515 GLY C N 1
ATOM 10945 C CA . GLY C 1 512 ? -57.974 35.141 136.722 1.00 94.77 515 GLY C CA 1
ATOM 10946 C C . GLY C 1 512 ? -58.615 35.472 135.389 1.00 101.69 515 GLY C C 1
ATOM 10947 O O . GLY C 1 512 ? -59.738 35.055 135.103 1.00 102.52 515 GLY C O 1
ATOM 10948 N N . CYS C 1 513 ? -57.890 36.227 134.570 1.00 100.28 516 CYS C N 1
ATOM 10949 C CA . CYS C 1 513 ? -58.375 36.634 133.259 1.00 86.30 516 CYS C CA 1
ATOM 10950 C C . CYS C 1 513 ? -58.332 35.470 132.274 1.00 88.21 516 CYS C C 1
ATOM 10951 O O . CYS C 1 513 ? -57.726 34.435 132.550 1.00 94.37 516 CYS C O 1
ATOM 10954 N N . SER C 1 514 ? -58.976 35.645 131.125 1.00 82.53 517 SER C N 1
ATOM 10955 C CA . SER C 1 514 ? -59.055 34.587 130.124 1.00 75.36 517 SER C CA 1
ATOM 10956 C C . SER C 1 514 ? -58.783 35.118 128.718 1.00 75.17 517 SER C C 1
ATOM 10957 O O . SER C 1 514 ? -59.315 36.152 128.321 1.00 80.34 517 SER C O 1
ATOM 10960 N N . ILE C 1 515 ? -57.952 34.403 127.970 1.00 75.55 518 ILE C N 1
ATOM 10961 C CA . ILE C 1 515 ? -57.606 34.805 126.610 1.00 76.42 518 ILE C CA 1
ATOM 10962 C C . ILE C 1 515 ? -58.713 34.445 125.614 1.00 66.58 518 ILE C C 1
ATOM 10963 O O . ILE C 1 515 ? -59.070 33.278 125.459 1.00 69.28 518 ILE C O 1
ATOM 10968 N N . VAL C 1 516 ? -59.251 35.460 124.944 1.00 56.79 519 VAL C N 1
ATOM 10969 C CA . VAL C 1 516 ? -60.395 35.286 124.051 1.00 50.07 519 VAL C CA 1
ATOM 10970 C C . VAL C 1 516 ? -60.032 35.415 122.569 1.00 49.54 519 VAL C C 1
ATOM 10971 O O . VAL C 1 516 ? -60.739 34.894 121.705 1.00 54.81 519 VAL C O 1
ATOM 10975 N N . ALA C 1 517 ? -58.931 36.101 122.274 1.00 57.19 520 ALA C N 1
ATOM 10976 C CA . ALA C 1 517 ? -58.485 36.253 120.890 1.00 63.26 520 ALA C CA 1
ATOM 10977 C C . ALA C 1 517 ? -57.005 36.617 120.786 1.00 74.94 520 ALA C C 1
ATOM 10978 O O . ALA C 1 517 ? -56.502 37.434 121.556 1.00 85.43 520 ALA C O 1
ATOM 10980 N N . ILE C 1 518 ? -56.315 36.008 119.826 1.00 69.00 521 ILE C N 1
ATOM 10981 C CA . ILE C 1 518 ? -54.899 36.284 119.603 1.00 64.29 521 ILE C CA 1
ATOM 10982 C C . ILE C 1 518 ? -54.646 36.841 118.203 1.00 68.80 521 ILE C C 1
ATOM 10983 O O . ILE C 1 518 ? -55.286 36.430 117.236 1.00 68.38 521 ILE C O 1
ATOM 10988 N N . GLU C 1 519 ? -53.712 37.783 118.106 1.00 70.73 522 GLU C N 1
ATOM 10989 C CA . GLU C 1 519 ? -53.345 38.379 116.825 1.00 67.36 522 GLU C CA 1
ATOM 10990 C C . GLU C 1 519 ? -51.832 38.383 116.632 1.00 71.81 522 GLU C C 1
ATOM 10991 O O . GLU C 1 519 ? -51.076 38.624 117.573 1.00 73.79 522 GLU C O 1
ATOM 10997 N N . ALA C 1 520 ? -51.399 38.117 115.404 1.00 80.12 523 ALA C N 1
ATOM 10998 C CA . ALA C 1 520 ? -49.978 38.102 115.070 1.00 79.83 523 ALA C CA 1
ATOM 10999 C C . ALA C 1 520 ? -49.549 39.422 114.426 1.00 81.86 523 ALA C C 1
ATOM 11000 O O . ALA C 1 520 ? -50.361 40.098 113.793 1.00 86.92 523 ALA C O 1
ATOM 11002 N N . PRO C 1 521 ? -48.264 39.784 114.582 1.00 80.17 524 PRO C N 1
ATOM 11003 C CA . PRO C 1 521 ? -47.687 41.066 114.158 1.00 84.64 524 PRO C CA 1
ATOM 11004 C C . PRO C 1 521 ? -48.181 41.622 112.815 1.00 92.68 524 PRO C C 1
ATOM 11005 O O . PRO C 1 521 ? -48.842 42.661 112.808 1.00 108.03 524 PRO C O 1
ATOM 11009 N N . ASP C 1 522 ? -47.864 40.960 111.706 1.00 74.07 525 ASP C N 1
ATOM 11010 C CA . ASP C 1 522 ? -48.144 41.537 110.390 1.00 82.82 525 ASP C CA 1
ATOM 11011 C C . ASP C 1 522 ? -49.237 40.823 109.598 1.00 85.70 525 ASP C C 1
ATOM 11012 O O . ASP C 1 522 ? -49.238 40.862 108.366 1.00 81.56 525 ASP C O 1
ATOM 11017 N N . ARG C 1 523 ? -50.170 40.184 110.293 1.00 81.40 526 ARG C N 1
ATOM 11018 C CA . ARG C 1 523 ? -51.202 39.412 109.611 1.00 70.83 526 ARG C CA 1
ATOM 11019 C C . ARG C 1 523 ? -52.582 40.040 109.764 1.00 75.20 526 ARG C C 1
ATOM 11020 O O . ARG C 1 523 ? -52.803 40.876 110.640 1.00 88.57 526 ARG C O 1
ATOM 11028 N N . ALA C 1 524 ? -53.507 39.629 108.903 1.00 74.62 527 ALA C N 1
ATOM 11029 C CA . ALA C 1 524 ? -54.856 40.179 108.909 1.00 70.65 527 ALA C CA 1
ATOM 11030 C C . ALA C 1 524 ? -55.855 39.205 109.523 1.00 73.43 527 ALA C C 1
ATOM 11031 O O . ALA C 1 524 ? -57.035 39.522 109.659 1.00 76.40 527 ALA C O 1
ATOM 11033 N N . ASP C 1 525 ? -55.380 38.020 109.891 1.00 69.82 528 ASP C N 1
ATOM 11034 C CA . ASP C 1 525 ? -56.241 37.027 110.524 1.00 60.33 528 ASP C CA 1
ATOM 11035 C C . ASP C 1 525 ? -56.180 37.128 112.040 1.00 55.26 528 ASP C C 1
ATOM 11036 O O . ASP C 1 525 ? -55.393 37.896 112.591 1.00 56.04 528 ASP C O 1
ATOM 11041 N N . ILE C 1 526 ? -57.016 36.344 112.708 1.00 57.17 529 ILE C N 1
ATOM 11042 C CA . ILE C 1 526 ? -57.109 36.382 114.158 1.00 59.81 529 ILE C CA 1
ATOM 11043 C C . ILE C 1 526 ? -57.592 35.032 114.677 1.00 68.67 529 ILE C C 1
ATOM 11044 O O . ILE C 1 526 ? -58.312 34.313 113.983 1.00 66.49 529 ILE C O 1
ATOM 11049 N N . LEU C 1 527 ? -57.185 34.686 115.893 1.00 66.73 530 LEU C N 1
ATOM 11050 C CA . LEU C 1 527 ? -57.558 33.409 116.489 1.00 61.18 530 LEU C CA 1
ATOM 11051 C C . LEU C 1 527 ? -58.567 33.613 117.618 1.00 69.02 530 LEU C C 1
ATOM 11052 O O . LEU C 1 527 ? -58.261 34.246 118.629 1.00 71.23 530 LEU C O 1
ATOM 11057 N N . ILE C 1 528 ? -59.771 33.076 117.437 1.00 63.08 531 ILE C N 1
ATOM 11058 C CA . ILE C 1 528 ? -60.845 33.241 118.413 1.00 60.24 531 ILE C CA 1
ATOM 11059 C C . ILE C 1 528 ? -60.972 32.036 119.338 1.00 63.66 531 ILE C C 1
ATOM 11060 O O . ILE C 1 528 ? -61.104 30.904 118.878 1.00 64.65 531 ILE C O 1
ATOM 11065 N N . SER C 1 529 ? -60.939 32.290 120.644 1.00 68.76 532 SER C N 1
ATOM 11066 C CA . SER C 1 529 ? -61.076 31.237 121.647 1.00 69.85 532 SER C CA 1
ATOM 11067 C C . SER C 1 529 ? -59.971 30.190 121.536 1.00 68.22 532 SER C C 1
ATOM 11068 O O . SER C 1 529 ? -60.243 29.025 121.252 1.00 67.57 532 SER C O 1
ATOM 11071 N N . PRO C 1 530 ? -58.718 30.604 121.764 1.00 70.02 533 PRO C N 1
ATOM 11072 C CA . PRO C 1 530 ? -57.568 29.697 121.686 1.00 66.39 533 PRO C CA 1
ATOM 11073 C C . PRO C 1 530 ? -57.634 28.599 122.743 1.00 73.13 533 PRO C C 1
ATOM 11074 O O . PRO C 1 530 ? -57.890 28.896 123.911 1.00 82.49 533 PRO C O 1
ATOM 11078 N N . PRO C 1 531 ? -57.411 27.341 122.336 1.00 75.07 534 PRO C N 1
ATOM 11079 C CA . PRO C 1 531 ? -57.321 26.210 123.268 1.00 71.89 534 PRO C CA 1
ATOM 11080 C C . PRO C 1 531 ? -56.084 26.318 124.158 1.00 80.82 534 PRO C C 1
ATOM 11081 O O . PRO C 1 531 ? -55.084 26.901 123.740 1.00 74.67 534 PRO C O 1
ATOM 11085 N N . PRO C 1 532 ? -56.152 25.750 125.372 1.00 85.02 535 PRO C N 1
ATOM 11086 C CA . PRO C 1 532 ? -55.132 25.906 126.418 1.00 80.54 535 PRO C CA 1
ATOM 11087 C C . PRO C 1 532 ? -53.731 25.448 126.015 1.00 79.49 535 PRO C C 1
ATOM 11088 O O . PRO C 1 532 ? -52.759 25.853 126.653 1.00 80.10 535 PRO C O 1
ATOM 11092 N N . GLU C 1 533 ? -53.625 24.623 124.980 1.00 83.90 536 GLU C N 1
ATOM 11093 C CA . GLU C 1 533 ? -52.321 24.133 124.540 1.00 90.64 536 GLU C CA 1
ATOM 11094 C C . GLU C 1 533 ? -51.771 24.939 123.363 1.00 84.58 536 GLU C C 1
ATOM 11095 O O . GLU C 1 533 ? -50.881 24.483 122.645 1.00 84.32 536 GLU C O 1
ATOM 11101 N N . THR C 1 534 ? -52.304 26.143 123.180 1.00 87.19 537 THR C N 1
ATOM 11102 C CA . THR C 1 534 ? -51.862 27.035 122.114 1.00 81.48 537 THR C CA 1
ATOM 11103 C C . THR C 1 534 ? -50.506 27.651 122.437 1.00 77.37 537 THR C C 1
ATOM 11104 O O . THR C 1 534 ? -50.305 28.194 123.520 1.00 86.54 537 THR C O 1
ATOM 11108 N N . ILE C 1 535 ? -49.580 27.564 121.489 1.00 74.51 538 ILE C N 1
ATOM 11109 C CA . ILE C 1 535 ? -48.256 28.151 121.648 1.00 77.20 538 ILE C CA 1
ATOM 11110 C C . ILE C 1 535 ? -48.280 29.638 121.304 1.00 84.13 538 ILE C C 1
ATOM 11111 O O . ILE C 1 535 ? -48.606 30.017 120.179 1.00 83.17 538 ILE C O 1
ATOM 11116 N N . LEU C 1 536 ? -47.937 30.476 122.277 1.00 90.10 539 LEU C N 1
ATOM 11117 C CA . LEU C 1 536 ? -47.908 31.922 122.071 1.00 90.88 539 LEU C CA 1
ATOM 11118 C C . LEU C 1 536 ? -46.707 32.331 121.222 1.00 98.91 539 LEU C C 1
ATOM 11119 O O . LEU C 1 536 ? -45.671 31.667 121.242 1.00 102.75 539 LEU C O 1
ATOM 11124 N N . ALA C 1 537 ? -46.851 33.425 120.479 1.00 97.75 540 ALA C N 1
ATOM 11125 C CA . ALA C 1 537 ? -45.790 33.891 119.590 1.00 96.90 540 ALA C CA 1
ATOM 11126 C C . ALA C 1 537 ? -45.337 35.310 119.922 1.00 105.27 540 ALA C C 1
ATOM 11127 O O . ALA C 1 537 ? -46.031 36.046 120.622 1.00 109.09 540 ALA C O 1
ATOM 11129 N N . GLU C 1 538 ? -44.169 35.686 119.410 1.00 111.77 541 GLU C N 1
ATOM 11130 C CA . GLU C 1 538 ? -43.603 37.010 119.654 1.00 118.07 541 GLU C CA 1
ATOM 11131 C C . GLU C 1 538 ? -44.403 38.116 118.967 1.00 111.94 541 GLU C C 1
ATOM 11132 O O . GLU C 1 538 ? -44.837 37.967 117.823 1.00 107.80 541 GLU C O 1
ATOM 11138 N N . GLY C 1 539 ? -44.593 39.225 119.675 1.00 106.13 542 GLY C N 1
ATOM 11139 C CA . GLY C 1 539 ? -45.286 40.377 119.125 1.00 104.03 542 GLY C CA 1
ATOM 11140 C C . GLY C 1 539 ? -46.783 40.179 118.982 1.00 95.73 542 GLY C C 1
ATOM 11141 O O . GLY C 1 539 ? -47.452 40.937 118.279 1.00 99.48 542 GLY C O 1
ATOM 11142 N N . ALA C 1 540 ? -47.312 39.159 119.649 1.00 84.13 543 ALA C N 1
ATOM 11143 C CA . ALA C 1 540 ? -48.739 38.866 119.583 1.00 74.75 543 ALA C CA 1
ATOM 11144 C C . ALA C 1 540 ? -49.543 39.847 120.425 1.00 80.48 543 ALA C C 1
ATOM 11145 O O . ALA C 1 540 ? -49.100 40.277 121.489 1.00 78.31 543 ALA C O 1
ATOM 11147 N N . ARG C 1 541 ? -50.726 40.199 119.932 1.00 80.58 544 ARG C N 1
ATOM 11148 C CA . ARG C 1 541 ? -51.645 41.063 120.659 1.00 71.43 544 ARG C CA 1
ATOM 11149 C C . ARG C 1 541 ? -52.803 40.228 121.202 1.00 73.89 544 ARG C C 1
ATOM 11150 O O . ARG C 1 541 ? -53.454 39.492 120.455 1.00 68.07 544 ARG C O 1
ATOM 11158 N N . LEU C 1 542 ? -53.055 40.340 122.503 1.00 69.15 545 LEU C N 1
ATOM 11159 C CA . LEU C 1 542 ? -54.068 39.517 123.158 1.00 57.75 545 LEU C CA 1
ATOM 11160 C C . LEU C 1 542 ? -55.307 40.309 123.559 1.00 59.85 545 LEU C C 1
ATOM 11161 O O . LEU C 1 542 ? -55.204 41.422 124.071 1.00 62.35 545 LEU C O 1
ATOM 11166 N N . ILE C 1 543 ? -56.479 39.730 123.318 1.00 58.30 546 ILE C N 1
ATOM 11167 C CA . ILE C 1 543 ? -57.723 40.265 123.858 1.00 59.95 546 ILE C CA 1
ATOM 11168 C C . ILE C 1 543 ? -58.197 39.346 124.977 1.00 66.45 546 ILE C C 1
ATOM 11169 O O . ILE C 1 543 ? -58.335 38.141 124.779 1.00 65.10 546 ILE C O 1
ATOM 11174 N N . LEU C 1 544 ? -58.436 39.915 126.154 1.00 71.58 547 LEU C N 1
ATOM 11175 C CA . LEU C 1 544 ? -58.774 39.111 127.323 1.00 67.90 547 LEU C CA 1
ATOM 11176 C C . LEU C 1 544 ? -60.130 39.467 127.922 1.00 68.80 547 LEU C C 1
ATOM 11177 O O . LEU C 1 544 ? -60.683 40.536 127.662 1.00 68.53 547 LEU C O 1
ATOM 11182 N N . ILE C 1 545 ? -60.660 38.552 128.725 1.00 69.69 548 ILE C N 1
ATOM 11183 C CA . ILE C 1 545 ? -61.925 38.770 129.411 1.00 74.88 548 ILE C CA 1
ATOM 11184 C C . ILE C 1 545 ? -61.825 38.386 130.880 1.00 77.61 548 ILE C C 1
ATOM 11185 O O . ILE C 1 545 ? -61.439 37.267 131.219 1.00 84.25 548 ILE C O 1
ATOM 11190 N N . GLY C 1 546 ? -62.173 39.327 131.748 1.00 67.50 549 GLY C N 1
ATOM 11191 C CA . GLY C 1 546 ? -62.163 39.094 133.178 1.00 66.45 549 GLY C CA 1
ATOM 11192 C C . GLY C 1 546 ? -62.845 40.224 133.920 1.00 73.31 549 GLY C C 1
ATOM 11193 O O . GLY C 1 546 ? -63.305 41.191 133.311 1.00 72.26 549 GLY C O 1
ATOM 11194 N N . THR C 1 547 ? -62.914 40.103 135.240 1.00 77.29 550 THR C N 1
ATOM 11195 C CA . THR C 1 547 ? -63.501 41.148 136.065 1.00 85.82 550 THR C CA 1
ATOM 11196 C C . THR C 1 547 ? -62.683 42.430 135.955 1.00 83.43 550 THR C C 1
ATOM 11197 O O . THR C 1 547 ? -61.470 42.387 135.746 1.00 77.15 550 THR C O 1
ATOM 11201 N N . SER C 1 548 ? -63.350 43.571 136.089 1.00 80.11 551 SER C N 1
ATOM 11202 C CA . SER C 1 548 ? -62.665 44.854 136.036 1.00 83.13 551 SER C CA 1
ATOM 11203 C C . SER C 1 548 ? -61.569 44.940 137.099 1.00 84.76 551 SER C C 1
ATOM 11204 O O . SER C 1 548 ? -60.561 45.616 136.903 1.00 75.01 551 SER C O 1
ATOM 11207 N N . GLU C 1 549 ? -61.762 44.248 138.218 1.00 93.24 552 GLU C N 1
ATOM 11208 C CA . GLU C 1 549 ? -60.750 44.214 139.271 1.00 100.82 552 GLU C CA 1
ATOM 11209 C C . GLU C 1 549 ? -59.587 43.315 138.868 1.00 93.56 552 GLU C C 1
ATOM 11210 O O . GLU C 1 549 ? -58.434 43.586 139.200 1.00 93.95 552 GLU C O 1
ATOM 11216 N N . GLN C 1 550 ? -59.901 42.241 138.151 1.00 88.95 553 GLN C N 1
ATOM 11217 C CA . GLN C 1 550 ? -58.882 41.326 137.657 1.00 85.15 553 GLN C CA 1
ATOM 11218 C C . GLN C 1 550 ? -58.054 41.984 136.557 1.00 85.83 553 GLN C C 1
ATOM 11219 O O . GLN C 1 550 ? -56.884 41.652 136.363 1.00 90.90 553 GLN C O 1
ATOM 11225 N N . GLU C 1 551 ? -58.669 42.923 135.844 1.00 82.38 554 GLU C N 1
ATOM 11226 C CA . GLU C 1 551 ? -57.993 43.652 134.776 1.00 81.81 554 GLU C CA 1
ATOM 11227 C C . GLU C 1 551 ? -56.955 44.629 135.327 1.00 91.03 554 GLU C C 1
ATOM 11228 O O . GLU C 1 551 ? -55.798 44.622 134.905 1.00 88.89 554 GLU C O 1
ATOM 11234 N N . LYS C 1 552 ? -57.374 45.470 136.269 1.00 95.11 555 LYS C N 1
ATOM 11235 C CA . LYS C 1 552 ? -56.480 46.464 136.859 1.00 105.09 555 LYS C CA 1
ATOM 11236 C C . LYS C 1 552 ? -55.309 45.818 137.600 1.00 100.44 555 LYS C C 1
ATOM 11237 O O . LYS C 1 552 ? -54.280 46.457 137.819 1.00 103.26 555 LYS C O 1
ATOM 11243 N N . THR C 1 553 ? -55.470 44.554 137.979 1.00 96.69 556 THR C N 1
ATOM 11244 C CA . THR C 1 553 ? -54.400 43.812 138.639 1.00 102.48 556 THR C CA 1
ATOM 11245 C C . THR C 1 553 ? -53.711 42.846 137.678 1.00 110.01 556 THR C C 1
ATOM 11246 O O . THR C 1 553 ? -52.949 41.978 138.102 1.00 114.81 556 THR C O 1
ATOM 11250 N N . PHE C 1 554 ? -53.977 43.002 136.386 1.00 103.62 557 PHE C N 1
ATOM 11251 C CA . PHE C 1 554 ? -53.396 42.121 135.378 1.00 98.78 557 PHE C CA 1
ATOM 11252 C C . PHE C 1 554 ? -51.952 42.499 135.061 1.00 102.40 557 PHE C C 1
ATOM 11253 O O . PHE C 1 554 ? -51.047 41.677 135.186 1.00 108.01 557 PHE C O 1
ATOM 11261 N N . ASP C 1 555 ? -51.746 43.749 134.658 1.00 103.06 558 ASP C N 1
ATOM 11262 C CA . ASP C 1 555 ? -50.435 44.218 134.214 1.00 108.40 558 ASP C CA 1
ATOM 11263 C C . ASP C 1 555 ? -49.329 44.004 135.247 1.00 115.89 558 ASP C C 1
ATOM 11264 O O . ASP C 1 555 ? -48.158 43.865 134.890 1.00 119.81 558 ASP C O 1
ATOM 11269 N N . GLN C 1 556 ? -49.697 43.978 136.523 1.00 117.37 559 GLN C N 1
ATOM 11270 C CA . GLN C 1 556 ? -48.709 43.865 137.589 1.00 123.70 559 GLN C CA 1
ATOM 11271 C C . GLN C 1 556 ? -48.534 42.426 138.062 1.00 128.44 559 GLN C C 1
ATOM 11272 O O . GLN C 1 556 ? -47.422 41.997 138.364 1.00 137.35 559 GLN C O 1
ATOM 11278 N N . THR C 1 557 ? -49.635 41.683 138.127 1.00 126.86 560 THR C N 1
ATOM 11279 C CA . THR C 1 557 ? -49.579 40.279 138.516 1.00 130.11 560 THR C CA 1
ATOM 11280 C C . THR C 1 557 ? -48.777 39.486 137.489 1.00 128.40 560 THR C C 1
ATOM 11281 O O . THR C 1 557 ? -48.305 38.383 137.767 1.00 134.76 560 THR C O 1
ATOM 11285 N N . ILE C 1 558 ? -48.616 40.063 136.304 1.00 123.17 561 ILE C N 1
ATOM 11286 C CA . ILE C 1 558 ? -47.869 39.418 135.233 1.00 122.55 561 ILE C CA 1
ATOM 11287 C C . ILE C 1 558 ? -46.375 39.680 135.387 1.00 131.62 561 ILE C C 1
ATOM 11288 O O . ILE C 1 558 ? -45.554 39.055 134.716 1.00 141.65 561 ILE C O 1
ATOM 11293 N N . ALA C 1 559 ? -46.029 40.607 136.277 1.00 129.59 562 ALA C N 1
ATOM 11294 C CA . ALA C 1 559 ? -44.633 40.959 136.516 1.00 135.70 562 ALA C CA 1
ATOM 11295 C C . ALA C 1 559 ? -44.120 40.367 137.825 1.00 140.30 562 ALA C C 1
ATOM 11296 O O . ALA C 1 559 ? -42.993 39.878 137.895 1.00 142.97 562 ALA C O 1
ATOM 11298 N N . ALA C 1 560 ? -44.953 40.415 138.859 1.00 142.47 563 ALA C N 1
ATOM 11299 C CA . ALA C 1 560 ? -44.580 39.892 140.169 1.00 146.39 563 ALA C CA 1
ATOM 11300 C C . ALA C 1 560 ? -44.839 38.392 140.264 1.00 153.78 563 ALA C C 1
ATOM 11301 O O . ALA C 1 560 ? -43.908 37.587 140.228 1.00 156.22 563 ALA C O 1
ATOM 11303 N N . ARG C 1 561 ? -46.110 38.023 140.387 1.00 155.97 564 ARG C N 1
ATOM 11304 C CA . ARG C 1 561 ? -46.495 36.621 140.487 1.00 155.48 564 ARG C CA 1
ATOM 11305 C C . ARG C 1 561 ? -46.562 35.967 139.110 1.00 148.37 564 ARG C C 1
ATOM 11306 O O . ARG C 1 561 ? -45.559 35.471 138.596 1.00 144.80 564 ARG C O 1
ATOM 11308 N N . GLN D 1 15 ? -102.825 2.391 99.646 1.00 179.44 18 GLN D N 1
ATOM 11309 C CA . GLN D 1 15 ? -102.095 1.138 99.798 1.00 178.75 18 GLN D CA 1
ATOM 11310 C C . GLN D 1 15 ? -102.564 0.370 101.030 1.00 184.71 18 GLN D C 1
ATOM 11311 O O . GLN D 1 15 ? -102.061 0.577 102.134 1.00 192.23 18 GLN D O 1
ATOM 11317 N N . ASN D 1 16 ? -103.540 -0.511 100.833 1.00 179.23 19 ASN D N 1
ATOM 11318 C CA . ASN D 1 16 ? -104.063 -1.336 101.916 1.00 171.08 19 ASN D CA 1
ATOM 11319 C C . ASN D 1 16 ? -104.272 -2.781 101.479 1.00 160.53 19 ASN D C 1
ATOM 11320 O O . ASN D 1 16 ? -104.040 -3.712 102.250 1.00 162.39 19 ASN D O 1
ATOM 11325 N N . LEU D 1 17 ? -104.710 -2.962 100.237 1.00 150.38 20 LEU D N 1
ATOM 11326 C CA . LEU D 1 17 ? -104.943 -4.295 99.696 1.00 141.94 20 LEU D CA 1
ATOM 11327 C C . LEU D 1 17 ? -103.623 -5.034 99.487 1.00 141.19 20 LEU D C 1
ATOM 11328 O O . LEU D 1 17 ? -103.601 -6.251 99.302 1.00 141.14 20 LEU D O 1
ATOM 11333 N N . LYS D 1 18 ? -102.523 -4.288 99.528 1.00 137.15 21 LYS D N 1
ATOM 11334 C CA . LYS D 1 18 ? -101.193 -4.866 99.366 1.00 127.10 21 LYS D CA 1
ATOM 11335 C C . LYS D 1 18 ? -100.850 -5.845 100.487 1.00 113.99 21 LYS D C 1
ATOM 11336 O O . LYS D 1 18 ? -100.578 -7.019 100.235 1.00 104.60 21 LYS D O 1
ATOM 11342 N N . VAL D 1 19 ? -100.865 -5.360 101.725 1.00 113.04 22 VAL D N 1
ATOM 11343 C CA . VAL D 1 19 ? -100.507 -6.190 102.871 1.00 110.63 22 VAL D CA 1
ATOM 11344 C C . VAL D 1 19 ? -101.576 -7.247 103.150 1.00 105.46 22 VAL D C 1
ATOM 11345 O O . VAL D 1 19 ? -101.333 -8.212 103.874 1.00 95.65 22 VAL D O 1
ATOM 11349 N N . LEU D 1 20 ? -102.756 -7.062 102.568 1.00 106.76 23 LEU D N 1
ATOM 11350 C CA . LEU D 1 20 ? -103.828 -8.041 102.700 1.00 101.63 23 LEU D CA 1
ATOM 11351 C C . LEU D 1 20 ? -103.458 -9.340 101.994 1.00 105.13 23 LEU D C 1
ATOM 11352 O O . LEU D 1 20 ? -103.330 -10.386 102.630 1.00 111.24 23 LEU D O 1
ATOM 11357 N N . LEU D 1 21 ? -103.288 -9.269 100.678 1.00 107.47 24 LEU D N 1
ATOM 11358 C CA . LEU D 1 21 ? -102.938 -10.447 99.892 1.00 110.76 24 LEU D CA 1
ATOM 11359 C C . LEU D 1 21 ? -101.549 -10.961 100.265 1.00 113.14 24 LEU D C 1
ATOM 11360 O O . LEU D 1 21 ? -101.236 -12.135 100.067 1.00 116.92 24 LEU D O 1
ATOM 11365 N N . LEU D 1 22 ? -100.720 -10.073 100.803 1.00 108.79 25 LEU D N 1
ATOM 11366 C CA . LEU D 1 22 ? -99.410 -10.459 101.312 1.00 103.19 25 LEU D CA 1
ATOM 11367 C C . LEU D 1 22 ? -99.572 -11.380 102.515 1.00 93.90 25 LEU D C 1
ATOM 11368 O O . LEU D 1 22 ? -98.762 -12.279 102.738 1.00 90.95 25 LEU D O 1
ATOM 11373 N N . TYR D 1 23 ? -100.626 -11.149 103.288 1.00 91.40 26 TYR D N 1
ATOM 11374 C CA . TYR D 1 23 ? -100.920 -11.986 104.441 1.00 88.58 26 TYR D CA 1
ATOM 11375 C C . TYR D 1 23 ? -101.585 -13.282 103.993 1.00 92.26 26 TYR D C 1
ATOM 11376 O O . TYR D 1 23 ? -101.260 -14.360 104.491 1.00 91.31 26 TYR D O 1
ATOM 11385 N N . CYS D 1 24 ? -102.514 -13.169 103.049 1.00 86.32 27 CYS D N 1
ATOM 11386 C CA . CYS D 1 24 ? -103.171 -14.338 102.474 1.00 78.77 27 CYS D CA 1
ATOM 11387 C C . CYS D 1 24 ? -102.148 -15.312 101.897 1.00 88.38 27 CYS D C 1
ATOM 11388 O O . CYS D 1 24 ? -102.305 -16.529 102.007 1.00 94.53 27 CYS D O 1
ATOM 11391 N N . ALA D 1 25 ? -101.104 -14.768 101.281 1.00 83.31 28 ALA D N 1
ATOM 11392 C CA . ALA D 1 25 ? -100.046 -15.586 100.704 1.00 79.25 28 ALA D CA 1
ATOM 11393 C C . ALA D 1 25 ? -99.258 -16.296 101.798 1.00 75.95 28 ALA D C 1
ATOM 11394 O O . ALA D 1 25 ? -98.752 -17.399 101.595 1.00 80.30 28 ALA D O 1
ATOM 11396 N N . PHE D 1 26 ? -99.157 -15.656 102.959 1.00 63.55 29 PHE D N 1
ATOM 11397 C CA . PHE D 1 26 ? -98.465 -16.247 104.098 1.00 63.70 29 PHE D CA 1
ATOM 11398 C C . PHE D 1 26 ? -99.245 -17.444 104.631 1.00 68.40 29 PHE D C 1
ATOM 11399 O O . PHE D 1 26 ? -98.663 -18.455 105.020 1.00 76.50 29 PHE D O 1
ATOM 11407 N N . LEU D 1 27 ? -100.567 -17.317 104.640 1.00 63.66 30 LEU D N 1
ATOM 11408 C CA . LEU D 1 27 ? -101.442 -18.380 105.109 1.00 61.38 30 LEU D CA 1
ATOM 11409 C C . LEU D 1 27 ? -101.408 -19.580 104.170 1.00 70.95 30 LEU D C 1
ATOM 11410 O O . LEU D 1 27 ? -101.481 -20.725 104.613 1.00 75.35 30 LEU D O 1
ATOM 11415 N N . LEU D 1 28 ? -101.299 -19.314 102.873 1.00 71.89 31 LEU D N 1
ATOM 11416 C CA . LEU D 1 28 ? -101.223 -20.387 101.892 1.00 75.11 31 LEU D CA 1
ATOM 11417 C C . LEU D 1 28 ? -99.918 -21.157 102.063 1.00 77.06 31 LEU D C 1
ATOM 11418 O O . LEU D 1 28 ? -99.891 -22.383 101.964 1.00 78.69 31 LEU D O 1
ATOM 11423 N N . VAL D 1 29 ? -98.837 -20.430 102.322 1.00 63.14 32 VAL D N 1
ATOM 11424 C CA . VAL D 1 29 ? -97.550 -21.054 102.590 1.00 66.42 32 VAL D CA 1
ATOM 11425 C C . VAL D 1 29 ? -97.618 -21.878 103.869 1.00 71.94 32 VAL D C 1
ATOM 11426 O O . VAL D 1 29 ? -97.129 -23.007 103.922 1.00 75.98 32 VAL D O 1
ATOM 11430 N N . MET D 1 30 ? -98.234 -21.306 104.898 1.00 71.50 33 MET D N 1
ATOM 11431 C CA . MET D 1 30 ? -98.351 -21.969 106.190 1.00 70.29 33 MET D CA 1
ATOM 11432 C C . MET D 1 30 ? -99.165 -23.257 106.081 1.00 71.25 33 MET D C 1
ATOM 11433 O O . MET D 1 30 ? -98.821 -24.275 106.681 1.00 59.63 33 MET D O 1
ATOM 11438 N N . LEU D 1 31 ? -100.247 -23.200 105.312 1.00 72.11 34 LEU D N 1
ATOM 11439 C CA . LEU D 1 31 ? -101.101 -24.359 105.088 1.00 64.76 34 LEU D CA 1
ATOM 11440 C C . LEU D 1 31 ? -100.333 -25.507 104.428 1.00 75.04 34 LEU D C 1
ATOM 11441 O O . LEU D 1 31 ? -100.337 -26.633 104.929 1.00 74.78 34 LEU D O 1
ATOM 11446 N N . LEU D 1 32 ? -99.671 -25.219 103.311 1.00 69.53 35 LEU D N 1
ATOM 11447 C CA . LEU D 1 32 ? -98.928 -26.240 102.576 1.00 58.98 35 LEU D CA 1
ATOM 11448 C C . LEU D 1 32 ? -97.795 -26.831 103.409 1.00 55.52 35 LEU D C 1
ATOM 11449 O O . LEU D 1 32 ? -97.563 -28.039 103.387 1.00 56.88 35 LEU D O 1
ATOM 11454 N N . ALA D 1 33 ? -97.091 -25.973 104.139 1.00 51.27 36 ALA D N 1
ATOM 11455 C CA . ALA D 1 33 ? -95.991 -26.420 104.986 1.00 46.94 36 ALA D CA 1
ATOM 11456 C C . ALA D 1 33 ? -96.491 -27.348 106.086 1.00 50.92 36 ALA D C 1
ATOM 11457 O O . ALA D 1 33 ? -95.930 -28.422 106.305 1.00 57.25 36 ALA D O 1
ATOM 11459 N N . TYR D 1 34 ? -97.549 -26.931 106.776 1.00 47.57 37 TYR D N 1
ATOM 11460 C CA . TYR D 1 34 ? -98.148 -27.747 107.827 1.00 53.51 37 TYR D CA 1
ATOM 11461 C C . TYR D 1 34 ? -98.703 -29.059 107.276 1.00 55.97 37 TYR D C 1
ATOM 11462 O O . TYR D 1 34 ? -98.540 -30.114 107.886 1.00 63.45 37 TYR D O 1
ATOM 11471 N N . ALA D 1 35 ? -99.363 -28.986 106.125 1.00 42.56 38 ALA D N 1
ATOM 11472 C CA . ALA D 1 35 ? -99.921 -30.172 105.486 1.00 46.77 38 ALA D CA 1
ATOM 11473 C C . ALA D 1 35 ? -98.833 -31.192 105.159 1.00 55.44 38 ALA D C 1
ATOM 11474 O O . ALA D 1 35 ? -99.060 -32.400 105.240 1.00 58.34 38 ALA D O 1
ATOM 11476 N N . SER D 1 36 ? -97.654 -30.700 104.790 1.00 53.13 39 SER D N 1
ATOM 11477 C CA . SER D 1 36 ? -96.533 -31.569 104.444 1.00 56.20 39 SER D CA 1
ATOM 11478 C C . SER D 1 36 ? -95.892 -32.170 105.687 1.00 62.70 39 SER D C 1
ATOM 11479 O O . SER D 1 36 ? -95.531 -33.346 105.701 1.00 68.29 39 SER D O 1
ATOM 11482 N N . ILE D 1 37 ? -95.746 -31.357 106.728 1.00 59.29 40 ILE D N 1
ATOM 11483 C CA . ILE D 1 37 ? -95.171 -31.832 107.979 1.00 52.14 40 ILE D CA 1
ATOM 11484 C C . ILE D 1 37 ? -96.096 -32.878 108.587 1.00 56.23 40 ILE D C 1
ATOM 11485 O O . ILE D 1 37 ? -95.649 -33.802 109.265 1.00 76.49 40 ILE D O 1
ATOM 11490 N N . PHE D 1 38 ? -97.389 -32.729 108.323 1.00 49.99 41 PHE D N 1
ATOM 11491 C CA . PHE D 1 38 ? -98.391 -33.680 108.789 1.00 48.72 41 PHE D CA 1
ATOM 11492 C C . PHE D 1 38 ? -98.195 -35.051 108.148 1.00 48.71 41 PHE D C 1
ATOM 11493 O O . PHE D 1 38 ? -98.117 -36.060 108.843 1.00 49.84 41 PHE D O 1
ATOM 11501 N N . ARG D 1 39 ? -98.120 -35.079 106.822 1.00 51.67 42 ARG D N 1
ATOM 11502 C CA . ARG D 1 39 ? -97.892 -36.323 106.094 1.00 57.37 42 ARG D CA 1
ATOM 11503 C C . ARG D 1 39 ? -96.571 -36.961 106.508 1.00 50.83 42 ARG D C 1
ATOM 11504 O O . ARG D 1 39 ? -96.487 -38.176 106.681 1.00 49.15 42 ARG D O 1
ATOM 11512 N N . TYR D 1 40 ? -95.545 -36.131 106.660 1.00 45.99 43 TYR D N 1
ATOM 11513 C CA . TYR D 1 40 ? -94.218 -36.599 107.040 1.00 49.19 43 TYR D CA 1
ATOM 11514 C C . TYR D 1 40 ? -94.219 -37.189 108.444 1.00 48.98 43 TYR D C 1
ATOM 11515 O O . TYR D 1 40 ? -93.681 -38.273 108.670 1.00 49.77 43 TYR D O 1
ATOM 11524 N N . LEU D 1 41 ? -94.823 -36.469 109.384 1.00 46.69 44 LEU D N 1
ATOM 11525 C CA . LEU D 1 41 ? -94.887 -36.920 110.769 1.00 44.29 44 LEU D CA 1
ATOM 11526 C C . LEU D 1 41 ? -95.729 -38.183 110.920 1.00 48.23 44 LEU D C 1
ATOM 11527 O O . LEU D 1 41 ? -95.340 -39.115 111.624 1.00 47.17 44 LEU D O 1
ATOM 11532 N N . MET D 1 42 ? -96.882 -38.207 110.257 1.00 42.00 45 MET D N 1
ATOM 11533 C CA . MET D 1 42 ? -97.773 -39.360 110.305 1.00 41.16 45 MET D CA 1
ATOM 11534 C C . MET D 1 42 ? -97.059 -40.623 109.841 1.00 55.63 45 MET D C 1
ATOM 11535 O O . MET D 1 42 ? -97.284 -41.709 110.382 1.00 50.23 45 MET D O 1
ATOM 11540 N N . TRP D 1 43 ? -96.195 -40.475 108.840 1.00 54.59 46 TRP D N 1
ATOM 11541 C CA . TRP D 1 43 ? -95.482 -41.620 108.284 1.00 60.08 46 TRP D CA 1
ATOM 11542 C C . TRP D 1 43 ? -94.298 -42.036 109.149 1.00 54.67 46 TRP D C 1
ATOM 11543 O O . TRP D 1 43 ? -94.180 -43.198 109.532 1.00 48.33 46 TRP D O 1
ATOM 11554 N N . HIS D 1 44 ? -93.426 -41.086 109.465 1.00 55.86 47 HIS D N 1
ATOM 11555 C CA . HIS D 1 44 ? -92.217 -41.400 110.219 1.00 58.78 47 HIS D CA 1
ATOM 11556 C C . HIS D 1 44 ? -92.479 -41.682 111.692 1.00 58.15 47 HIS D C 1
ATOM 11557 O O . HIS D 1 44 ? -91.708 -42.390 112.336 1.00 57.36 47 HIS D O 1
ATOM 11564 N N . LEU D 1 45 ? -93.566 -41.133 112.223 1.00 56.11 48 LEU D N 1
ATOM 11565 C CA . LEU D 1 45 ? -93.876 -41.300 113.637 1.00 52.37 48 LEU D CA 1
ATOM 11566 C C . LEU D 1 45 ? -94.797 -42.477 113.908 1.00 56.11 48 LEU D C 1
ATOM 11567 O O . LEU D 1 45 ? -94.626 -43.187 114.897 1.00 63.08 48 LEU D O 1
ATOM 11572 N N . GLU D 1 46 ? -95.780 -42.680 113.038 1.00 53.93 49 GLU D N 1
ATOM 11573 C CA . GLU D 1 46 ? -96.804 -43.684 113.302 1.00 49.89 49 GLU D CA 1
ATOM 11574 C C . GLU D 1 46 ? -97.058 -44.619 112.123 1.00 52.09 49 GLU D C 1
ATOM 11575 O O . GLU D 1 46 ? -97.944 -45.470 112.175 1.00 47.66 49 GLU D O 1
ATOM 11581 N N . GLY D 1 47 ? -96.272 -44.461 111.064 1.00 49.59 50 GLY D N 1
ATOM 11582 C CA . GLY D 1 47 ? -96.347 -45.357 109.927 1.00 43.61 50 GLY D CA 1
ATOM 11583 C C . GLY D 1 47 ? -97.679 -45.318 109.211 1.00 50.66 50 GLY D C 1
ATOM 11584 O O . GLY D 1 47 ? -98.162 -46.339 108.729 1.00 67.50 50 GLY D O 1
ATOM 11585 N N . ARG D 1 48 ? -98.275 -44.135 109.138 1.00 54.51 51 ARG D N 1
ATOM 11586 C CA . ARG D 1 48 ? -99.539 -43.969 108.435 1.00 52.64 51 ARG D CA 1
ATOM 11587 C C . ARG D 1 48 ? -99.357 -43.114 107.190 1.00 58.53 51 ARG D C 1
ATOM 11588 O O . ARG D 1 48 ? -98.745 -42.047 107.242 1.00 57.18 51 ARG D O 1
ATOM 11596 N N . ALA D 1 49 ? -99.891 -43.592 106.072 1.00 57.28 52 ALA D N 1
ATOM 11597 C CA . ALA D 1 49 ? -99.764 -42.890 104.801 1.00 48.75 52 ALA D CA 1
ATOM 11598 C C . ALA D 1 49 ? -101.014 -42.077 104.498 1.00 51.95 52 ALA D C 1
ATOM 11599 O O . ALA D 1 49 ? -102.115 -42.622 104.409 1.00 57.44 52 ALA D O 1
ATOM 11601 N N . TYR D 1 50 ? -100.840 -40.769 104.345 1.00 48.66 53 TYR D N 1
ATOM 11602 C CA . TYR D 1 50 ? -101.952 -39.894 104.001 1.00 49.04 53 TYR D CA 1
ATOM 11603 C C . TYR D 1 50 ? -101.699 -39.166 102.688 1.00 49.60 53 TYR D C 1
ATOM 11604 O O . TYR D 1 50 ? -100.579 -38.731 102.412 1.00 39.54 53 TYR D O 1
ATOM 11613 N N . SER D 1 51 ? -102.746 -39.045 101.880 1.00 35.90 54 SER D N 1
ATOM 11614 C CA . SER D 1 51 ? -102.650 -38.327 100.618 1.00 44.57 54 SER D CA 1
ATOM 11615 C C . SER D 1 51 ? -102.369 -36.846 100.854 1.00 50.17 54 SER D C 1
ATOM 11616 O O . SER D 1 51 ? -102.596 -36.322 101.945 1.00 50.74 54 SER D O 1
ATOM 11619 N N . PHE D 1 52 ? -101.873 -36.176 99.821 1.00 54.81 55 PHE D N 1
ATOM 11620 C CA . PHE D 1 52 ? -101.642 -34.740 99.878 1.00 56.79 55 PHE D CA 1
ATOM 11621 C C . PHE D 1 52 ? -102.916 -33.996 100.276 1.00 57.02 55 PHE D C 1
ATOM 11622 O O . PHE D 1 52 ? -102.878 -33.080 101.097 1.00 59.72 55 PHE D O 1
ATOM 11630 N N . MET D 1 53 ? -104.043 -34.401 99.698 1.00 53.40 56 MET D N 1
ATOM 11631 C CA . MET D 1 53 ? -105.324 -33.766 99.989 1.00 52.30 56 MET D CA 1
ATOM 11632 C C . MET D 1 53 ? -105.757 -33.983 101.438 1.00 57.93 56 MET D C 1
ATOM 11633 O O . MET D 1 53 ? -106.408 -33.125 102.037 1.00 58.28 56 MET D O 1
ATOM 11638 N N . ALA D 1 54 ? -105.400 -35.134 101.996 1.00 56.28 57 ALA D N 1
ATOM 11639 C CA . ALA D 1 54 ? -105.747 -35.433 103.379 1.00 52.01 57 ALA D CA 1
ATOM 11640 C C . ALA D 1 54 ? -105.035 -34.462 104.312 1.00 42.36 57 ALA D C 1
ATOM 11641 O O . ALA D 1 54 ? -105.607 -34.003 105.299 1.00 43.28 57 ALA D O 1
ATOM 11643 N N . GLY D 1 55 ? -103.784 -34.147 103.985 1.00 37.95 58 GLY D N 1
ATOM 11644 C CA . GLY D 1 55 ? -102.995 -33.217 104.770 1.00 41.07 58 GLY D CA 1
ATOM 11645 C C . GLY D 1 55 ? -103.607 -31.830 104.773 1.00 48.62 58 GLY D C 1
ATOM 11646 O O . GLY D 1 55 ? -103.780 -31.225 105.831 1.00 50.11 58 GLY D O 1
ATOM 11647 N N . ILE D 1 56 ? -103.933 -31.326 103.585 1.00 47.03 59 ILE D N 1
ATOM 11648 C CA . ILE D 1 56 ? -104.583 -30.027 103.451 1.00 51.28 59 ILE D CA 1
ATOM 11649 C C . ILE D 1 56 ? -105.860 -30.004 104.278 1.00 51.83 59 ILE D C 1
ATOM 11650 O O . ILE D 1 56 ? -106.073 -29.108 105.097 1.00 47.69 59 ILE D O 1
ATOM 11655 N N . TYR D 1 57 ? -106.701 -31.009 104.053 1.00 49.47 60 TYR D N 1
ATOM 11656 C CA . TYR D 1 57 ? -107.973 -31.161 104.752 1.00 45.37 60 TYR D CA 1
ATOM 11657 C C . TYR D 1 57 ? -107.816 -31.187 106.273 1.00 50.25 60 TYR D C 1
ATOM 11658 O O . TYR D 1 57 ? -108.583 -30.548 106.992 1.00 45.39 60 TYR D O 1
ATOM 11667 N N . TRP D 1 58 ? -106.815 -31.912 106.760 1.00 51.27 61 TRP D N 1
ATOM 11668 C CA . TRP D 1 58 ? -106.540 -31.949 108.193 1.00 51.33 61 TRP D CA 1
ATOM 11669 C C . TRP D 1 58 ? -106.165 -30.568 108.726 1.00 46.91 61 TRP D C 1
ATOM 11670 O O . TRP D 1 58 ? -106.715 -30.109 109.725 1.00 54.62 61 TRP D O 1
ATOM 11681 N N . THR D 1 59 ? -105.226 -29.911 108.053 1.00 36.63 62 THR D N 1
ATOM 11682 C CA . THR D 1 59 ? -104.725 -28.616 108.497 1.00 42.07 62 THR D CA 1
ATOM 11683 C C . THR D 1 59 ? -105.851 -27.593 108.637 1.00 43.93 62 THR D C 1
ATOM 11684 O O . THR D 1 59 ? -106.040 -26.997 109.699 1.00 43.51 62 THR D O 1
ATOM 11688 N N . ILE D 1 60 ? -106.595 -27.393 107.557 1.00 40.80 63 ILE D N 1
ATOM 11689 C CA . ILE D 1 60 ? -107.765 -26.531 107.590 1.00 38.66 63 ILE D CA 1
ATOM 11690 C C . ILE D 1 60 ? -108.662 -26.898 108.770 1.00 40.68 63 ILE D C 1
ATOM 11691 O O . ILE D 1 60 ? -109.140 -26.027 109.487 1.00 48.34 63 ILE D O 1
ATOM 11696 N N . THR D 1 61 ? -108.866 -28.196 108.974 1.00 43.51 64 THR D N 1
ATOM 11697 C CA . THR D 1 61 ? -109.711 -28.702 110.054 1.00 40.17 64 THR D CA 1
ATOM 11698 C C . THR D 1 61 ? -109.221 -28.274 111.439 1.00 41.26 64 THR D C 1
ATOM 11699 O O . THR D 1 61 ? -110.019 -28.054 112.355 1.00 32.86 64 THR D O 1
ATOM 11703 N N . VAL D 1 62 ? -107.906 -28.159 111.591 1.00 33.10 65 VAL D N 1
ATOM 11704 C CA . VAL D 1 62 ? -107.327 -27.759 112.866 1.00 43.02 65 VAL D CA 1
ATOM 11705 C C . VAL D 1 62 ? -107.247 -26.240 112.992 1.00 44.39 65 VAL D C 1
ATOM 11706 O O . VAL D 1 62 ? -107.826 -25.656 113.909 1.00 32.64 65 VAL D O 1
ATOM 11710 N N . MET D 1 63 ? -106.527 -25.608 112.068 1.00 38.63 66 MET D N 1
ATOM 11711 C CA . MET D 1 63 ? -106.354 -24.158 112.092 1.00 38.94 66 MET D CA 1
ATOM 11712 C C . MET D 1 63 ? -107.688 -23.427 112.190 1.00 48.82 66 MET D C 1
ATOM 11713 O O . MET D 1 63 ? -107.775 -22.350 112.776 1.00 55.96 66 MET D O 1
ATOM 11718 N N . THR D 1 64 ? -108.726 -24.032 111.626 1.00 49.32 67 THR D N 1
ATOM 11719 C CA . THR D 1 64 ? -110.037 -23.404 111.546 1.00 35.99 67 THR D CA 1
ATOM 11720 C C . THR D 1 64 ? -110.900 -23.737 112.762 1.00 28.34 67 THR D C 1
ATOM 11721 O O . THR D 1 64 ? -111.990 -23.195 112.917 1.00 37.09 67 THR D O 1
ATOM 11725 N N . THR D 1 65 ? -110.413 -24.653 113.599 1.00 40.22 68 THR D N 1
ATOM 11726 C CA . THR D 1 65 ? -111.069 -25.050 114.847 1.00 40.18 68 THR D CA 1
ATOM 11727 C C . THR D 1 65 ? -112.263 -25.960 114.726 1.00 35.02 68 THR D C 1
ATOM 11728 O O . THR D 1 65 ? -112.924 -26.241 115.675 1.00 33.23 68 THR D O 1
ATOM 11732 N N . LEU D 1 66 ? -112.523 -26.420 113.534 1.00 29.23 69 LEU D N 1
ATOM 11733 C CA . LEU D 1 66 ? -113.617 -27.365 113.293 1.00 37.89 69 LEU D CA 1
ATOM 11734 C C . LEU D 1 66 ? -113.327 -28.643 114.077 1.00 33.25 69 LEU D C 1
ATOM 11735 O O . LEU D 1 66 ? -114.088 -29.016 114.942 1.00 30.90 69 LEU D O 1
ATOM 11740 N N . GLY D 1 67 ? -112.220 -29.310 113.771 1.00 37.32 70 GLY D N 1
ATOM 11741 C CA . GLY D 1 67 ? -111.801 -30.493 114.507 1.00 36.78 70 GLY D CA 1
ATOM 11742 C C . GLY D 1 67 ? -112.713 -31.713 114.456 1.00 43.70 70 GLY D C 1
ATOM 11743 O O . GLY D 1 67 ? -113.199 -32.150 115.482 1.00 32.98 70 GLY D O 1
ATOM 11744 N N . PHE D 1 68 ? -112.932 -32.284 113.277 1.00 37.26 71 PHE D N 1
ATOM 11745 C CA . PHE D 1 68 ? -113.751 -33.493 113.160 1.00 37.66 71 PHE D CA 1
ATOM 11746 C C . PHE D 1 68 ? -113.275 -34.643 114.059 1.00 42.49 71 PHE D C 1
ATOM 11747 O O . PHE D 1 68 ? -114.047 -35.543 114.378 1.00 56.30 71 PHE D O 1
ATOM 11755 N N . GLY D 1 69 ? -111.987 -34.685 114.330 1.00 37.74 72 GLY D N 1
ATOM 11756 C CA . GLY D 1 69 ? -111.407 -35.752 115.107 1.00 38.02 72 GLY D CA 1
ATOM 11757 C C . GLY D 1 69 ? -111.245 -37.038 114.315 1.00 41.13 72 GLY D C 1
ATOM 11758 O O . GLY D 1 69 ? -110.790 -38.012 114.834 1.00 44.42 72 GLY D O 1
ATOM 11759 N N . ASP D 1 70 ? -111.631 -37.049 113.045 1.00 44.88 73 ASP D N 1
ATOM 11760 C CA . ASP D 1 70 ? -111.565 -38.298 112.283 1.00 44.27 73 ASP D CA 1
ATOM 11761 C C . ASP D 1 70 ? -110.125 -38.697 111.961 1.00 47.70 73 ASP D C 1
ATOM 11762 O O . ASP D 1 70 ? -109.866 -39.826 111.554 1.00 45.67 73 ASP D O 1
ATOM 11767 N N . ILE D 1 71 ? -109.195 -37.762 112.139 1.00 49.69 74 ILE D N 1
ATOM 11768 C CA . ILE D 1 71 ? -107.774 -38.032 111.943 1.00 42.39 74 ILE D CA 1
ATOM 11769 C C . ILE D 1 71 ? -106.973 -37.414 113.082 1.00 45.65 74 ILE D C 1
ATOM 11770 O O . ILE D 1 71 ? -106.912 -36.193 113.219 1.00 53.71 74 ILE D O 1
ATOM 11775 N N . THR D 1 72 ? -106.357 -38.259 113.899 1.00 45.81 75 THR D N 1
ATOM 11776 C CA . THR D 1 72 ? -105.611 -37.784 115.056 1.00 35.47 75 THR D CA 1
ATOM 11777 C C . THR D 1 72 ? -104.314 -38.566 115.243 1.00 44.26 75 THR D C 1
ATOM 11778 O O . THR D 1 72 ? -104.227 -39.735 114.876 1.00 47.22 75 THR D O 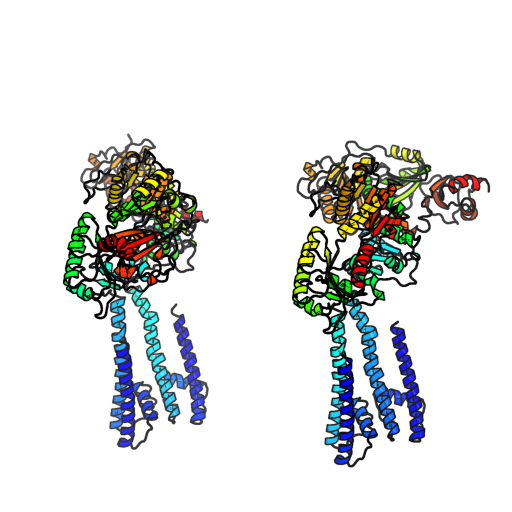1
ATOM 11782 N N . PHE D 1 73 ? -103.308 -37.909 115.810 1.00 47.45 76 PHE D N 1
ATOM 11783 C CA . PHE D 1 73 ? -102.076 -38.579 116.195 1.00 40.40 76 PHE D CA 1
ATOM 11784 C C . PHE D 1 73 ? -102.302 -39.370 117.478 1.00 47.53 76 PHE D C 1
ATOM 11785 O O . PHE D 1 73 ? -103.304 -39.178 118.168 1.00 53.15 76 PHE D O 1
ATOM 11793 N N . GLU D 1 74 ? -101.364 -40.254 117.803 1.00 42.05 77 GLU D N 1
ATOM 11794 C CA . GLU D 1 74 ? -101.465 -41.039 119.028 1.00 57.60 77 GLU D CA 1
ATOM 11795 C C . GLU D 1 74 ? -100.201 -40.931 119.874 1.00 55.80 77 GLU D C 1
ATOM 11796 O O . GLU D 1 74 ? -100.161 -41.394 121.013 1.00 66.08 77 GLU D O 1
ATOM 11802 N N . SER D 1 75 ? -99.175 -40.304 119.313 1.00 40.49 78 SER D N 1
ATOM 11803 C CA . SER D 1 75 ? -97.899 -40.146 120.000 1.00 46.69 78 SER D CA 1
ATOM 11804 C C . SER D 1 75 ? -97.746 -38.747 120.594 1.00 47.87 78 SER D C 1
ATOM 11805 O O . SER D 1 75 ? -98.421 -37.809 120.177 1.00 46.84 78 SER D O 1
ATOM 11808 N N . ASP D 1 76 ? -96.849 -38.612 121.564 1.00 50.10 79 ASP D N 1
ATOM 11809 C CA . ASP D 1 76 ? -96.566 -37.314 122.165 1.00 48.94 79 ASP D CA 1
ATOM 11810 C C . ASP D 1 76 ? -96.113 -36.294 121.127 1.00 55.46 79 ASP D C 1
ATOM 11811 O O . ASP D 1 76 ? -96.591 -35.159 121.112 1.00 55.44 79 ASP D O 1
ATOM 11816 N N . ALA D 1 77 ? -95.191 -36.701 120.261 1.00 49.60 80 ALA D N 1
ATOM 11817 C CA . ALA D 1 77 ? -94.667 -35.802 119.240 1.00 47.43 80 ALA D CA 1
ATOM 11818 C C . ALA D 1 77 ? -95.765 -35.349 118.278 1.00 51.11 80 ALA D C 1
ATOM 11819 O O . ALA D 1 77 ? -95.733 -34.229 117.769 1.00 51.03 80 ALA D O 1
ATOM 11821 N N . GLY D 1 78 ? -96.736 -36.221 118.034 1.00 50.04 81 GLY D N 1
ATOM 11822 C CA . GLY D 1 78 ? -97.872 -35.869 117.204 1.00 44.88 81 GLY D CA 1
ATOM 11823 C C . GLY D 1 78 ? -98.783 -34.881 117.910 1.00 47.55 81 GLY D C 1
ATOM 11824 O O . GLY D 1 78 ? -99.389 -34.016 117.278 1.00 45.98 81 GLY D O 1
ATOM 11825 N N . TYR D 1 79 ? -98.881 -35.017 119.229 1.00 40.48 82 TYR D N 1
ATOM 11826 C CA . TYR D 1 79 ? -99.689 -34.117 120.036 1.00 42.64 82 TYR D CA 1
ATOM 11827 C C . TYR D 1 79 ? -99.071 -32.725 120.040 1.00 47.39 82 TYR D C 1
ATOM 11828 O O . TYR D 1 79 ? -99.774 -31.721 119.924 1.00 48.24 82 TYR D O 1
ATOM 11837 N N . LEU D 1 80 ? -97.750 -32.677 120.176 1.00 39.25 83 LEU D N 1
ATOM 11838 C CA . LEU D 1 80 ? -97.020 -31.417 120.155 1.00 43.85 83 LEU D CA 1
ATOM 11839 C C . LEU D 1 80 ? -97.322 -30.665 118.869 1.00 47.57 83 LEU D C 1
ATOM 11840 O O . LEU D 1 80 ? -97.655 -29.483 118.896 1.00 52.17 83 LEU D O 1
ATOM 11845 N N . PHE D 1 81 ? -97.206 -31.361 117.743 1.00 46.80 84 PHE D N 1
ATOM 11846 C CA . PHE D 1 81 ? -97.436 -30.749 116.442 1.00 47.85 84 PHE D CA 1
ATOM 11847 C C . PHE D 1 81 ? -98.885 -30.312 116.271 1.00 58.05 84 PHE D C 1
ATOM 11848 O O . PHE D 1 81 ? -99.155 -29.198 115.822 1.00 58.32 84 PHE D O 1
ATOM 11856 N N . ALA D 1 82 ? -99.816 -31.195 116.622 1.00 56.70 85 ALA D N 1
ATOM 11857 C CA . ALA D 1 82 ? -101.232 -30.857 116.561 1.00 49.32 85 ALA D CA 1
ATOM 11858 C C . ALA D 1 82 ? -101.493 -29.584 117.360 1.00 48.50 85 ALA D C 1
ATOM 11859 O O . ALA D 1 82 ? -102.195 -28.687 116.900 1.00 45.05 85 ALA D O 1
ATOM 11861 N N . SER D 1 83 ? -100.912 -29.513 118.553 1.00 37.93 86 SER D N 1
ATOM 11862 C CA . SER D 1 83 ? -101.078 -28.358 119.424 1.00 36.34 86 SER D CA 1
ATOM 11863 C C . SER D 1 83 ? -100.483 -27.090 118.814 1.00 47.80 86 SER D C 1
ATOM 11864 O O . SER D 1 83 ? -101.059 -26.008 118.932 1.00 49.22 86 SER D O 1
ATOM 11867 N N . ILE D 1 84 ? -99.333 -27.226 118.162 1.00 42.81 87 ILE D N 1
ATOM 11868 C CA . ILE D 1 84 ? -98.683 -26.087 117.526 1.00 39.86 87 ILE D CA 1
ATOM 11869 C C . ILE D 1 84 ? -99.519 -25.562 116.368 1.00 41.47 87 ILE D C 1
ATOM 11870 O O . ILE D 1 84 ? -99.639 -24.358 116.179 1.00 48.48 87 ILE D O 1
ATOM 11875 N N . VAL D 1 85 ? -100.097 -26.473 115.595 1.00 45.37 88 VAL D N 1
ATOM 11876 C CA . VAL D 1 85 ? -100.932 -26.087 114.465 1.00 40.42 88 VAL D CA 1
ATOM 11877 C C . VAL D 1 85 ? -102.232 -25.472 114.960 1.00 42.30 88 VAL D C 1
ATOM 11878 O O . VAL D 1 85 ? -102.770 -24.555 114.340 1.00 58.02 88 VAL D O 1
ATOM 11882 N N . THR D 1 86 ? -102.727 -25.972 116.088 1.00 42.66 89 THR D N 1
ATOM 11883 C CA . THR D 1 86 ? -103.949 -25.445 116.691 1.00 42.01 89 THR D CA 1
ATOM 11884 C C . THR D 1 86 ? -103.767 -23.995 117.136 1.00 52.63 89 THR D C 1
ATOM 11885 O O . THR D 1 86 ? -104.561 -23.124 116.787 1.00 54.40 89 THR D O 1
ATOM 11889 N N . VAL D 1 87 ? -102.714 -23.741 117.904 1.00 51.92 90 VAL D N 1
ATOM 11890 C CA . VAL D 1 87 ? -102.409 -22.388 118.351 1.00 51.55 90 VAL D CA 1
ATOM 11891 C C . VAL D 1 87 ? -102.149 -21.451 117.173 1.00 53.77 90 VAL D C 1
ATOM 11892 O O . VAL D 1 87 ? -102.656 -20.331 117.140 1.00 51.08 90 VAL D O 1
ATOM 11896 N N . SER D 1 88 ? -101.362 -21.915 116.208 1.00 47.66 91 SER D N 1
ATOM 11897 C CA . SER D 1 88 ? -101.088 -21.139 115.003 1.00 43.57 91 SER D CA 1
ATOM 11898 C C . SER D 1 88 ? -102.376 -20.682 114.323 1.00 52.21 91 SER D C 1
ATOM 11899 O O . SER D 1 88 ? -102.453 -19.574 113.800 1.00 51.03 91 SER D O 1
ATOM 11902 N N . GLY D 1 89 ? -103.385 -21.545 114.325 1.00 51.96 92 GLY D N 1
ATOM 11903 C CA . GLY D 1 89 ? -104.665 -21.205 113.734 1.00 52.98 92 GLY D CA 1
ATOM 11904 C C . GLY D 1 89 ? -105.362 -20.096 114.498 1.00 58.67 92 GLY D C 1
ATOM 11905 O O . GLY D 1 89 ? -105.963 -19.201 113.907 1.00 62.02 92 GLY D O 1
ATOM 11906 N N . VAL D 1 90 ? -105.282 -20.156 115.822 1.00 54.86 93 VAL D N 1
ATOM 11907 C CA . VAL D 1 90 ? -105.913 -19.150 116.666 1.00 58.59 93 VAL D CA 1
ATOM 11908 C C . VAL D 1 90 ? -105.216 -17.798 116.540 1.00 57.89 93 VAL D C 1
ATOM 11909 O O . VAL D 1 90 ? -105.867 -16.761 116.452 1.00 59.66 93 VAL D O 1
ATOM 11913 N N . ILE D 1 91 ? -103.889 -17.816 116.526 1.00 54.35 94 ILE D N 1
ATOM 11914 C CA . ILE D 1 91 ? -103.120 -16.592 116.353 1.00 51.95 94 ILE D CA 1
ATOM 11915 C C . ILE D 1 91 ? -103.394 -15.928 115.005 1.00 62.01 94 ILE D C 1
ATOM 11916 O O . ILE D 1 91 ? -103.810 -14.773 114.950 1.00 75.03 94 ILE D O 1
ATOM 11921 N N . PHE D 1 92 ? -103.168 -16.664 113.922 1.00 53.91 95 PHE D N 1
ATOM 11922 C CA . PHE D 1 92 ? -103.208 -16.082 112.583 1.00 60.45 95 PHE D CA 1
ATOM 11923 C C . PHE D 1 92 ? -104.607 -15.936 111.982 1.00 72.82 95 PHE D C 1
ATOM 11924 O O . PHE D 1 92 ? -104.774 -15.272 110.961 1.00 91.37 95 PHE D O 1
ATOM 11932 N N . LEU D 1 93 ? -105.608 -16.545 112.606 1.00 72.00 96 LEU D N 1
ATOM 11933 C CA . LEU D 1 93 ? -106.968 -16.477 112.073 1.00 72.84 96 LEU D CA 1
ATOM 11934 C C . LEU D 1 93 ? -107.963 -15.846 113.042 1.00 72.69 96 LEU D C 1
ATOM 11935 O O . LEU D 1 93 ? -109.010 -15.349 112.626 1.00 72.75 96 LEU D O 1
ATOM 11940 N N . ASP D 1 94 ? -107.637 -15.868 114.331 1.00 69.73 97 ASP D N 1
ATOM 11941 C CA . ASP D 1 94 ? -108.531 -15.317 115.346 1.00 69.24 97 ASP D CA 1
ATOM 11942 C C . ASP D 1 94 ? -107.989 -14.033 115.971 1.00 59.73 97 ASP D C 1
ATOM 11943 O O . ASP D 1 94 ? -108.699 -13.341 116.695 1.00 64.64 97 ASP D O 1
ATOM 11948 N N . ILE D 1 95 ? -106.731 -13.717 115.688 1.00 50.41 98 ILE D N 1
ATOM 11949 C CA . ILE D 1 95 ? -106.110 -12.520 116.238 1.00 61.60 98 ILE D CA 1
ATOM 11950 C C . ILE D 1 95 ? -105.551 -11.607 115.148 1.00 63.98 98 ILE D C 1
ATOM 11951 O O . ILE D 1 95 ? -106.102 -10.543 114.879 1.00 74.47 98 ILE D O 1
ATOM 11956 N N . ILE D 1 96 ? -104.459 -12.029 114.521 1.00 58.44 99 ILE D N 1
ATOM 11957 C CA . ILE D 1 96 ? -103.795 -11.213 113.515 1.00 61.30 99 ILE D CA 1
ATOM 11958 C C . ILE D 1 96 ? -104.752 -10.722 112.434 1.00 73.96 99 ILE D C 1
ATOM 11959 O O . ILE D 1 96 ? -104.668 -9.574 112.000 1.00 87.33 99 ILE D O 1
ATOM 11964 N N . LEU D 1 97 ? -105.662 -11.588 112.003 1.00 69.23 100 LEU D N 1
ATOM 11965 C CA . LEU D 1 97 ? -106.570 -11.244 110.911 1.00 68.70 100 LEU D CA 1
ATOM 11966 C C . LEU D 1 97 ? -107.565 -10.136 111.283 1.00 71.74 100 LEU D C 1
ATOM 11967 O O . LEU D 1 97 ? -107.673 -9.140 110.571 1.00 74.60 100 LEU D O 1
ATOM 11972 N N . PRO D 1 98 ? -108.295 -10.303 112.398 1.00 69.09 101 PRO D N 1
ATOM 11973 C CA . PRO D 1 98 ? -109.191 -9.230 112.847 1.00 68.21 101 PRO D CA 1
ATOM 11974 C C . PRO D 1 98 ? -108.427 -7.982 113.294 1.00 78.46 101 PRO D C 1
ATOM 11975 O O . PRO D 1 98 ? -108.705 -6.886 112.807 1.00 81.36 101 PRO D O 1
ATOM 11979 N N . PHE D 1 99 ? -107.481 -8.152 114.213 1.00 82.35 102 PHE D N 1
ATOM 11980 C CA . PHE D 1 99 ? -106.647 -7.046 114.677 1.00 88.60 102 PHE D CA 1
ATOM 11981 C C . PHE D 1 99 ? -106.063 -6.248 113.514 1.00 91.83 102 PHE D C 1
ATOM 11982 O O . PHE D 1 99 ? -106.082 -5.019 113.521 1.00 100.05 102 PHE D O 1
ATOM 11990 N N . GLY D 1 100 ? -105.539 -6.955 112.519 1.00 90.92 103 GLY D N 1
ATOM 11991 C CA . GLY D 1 100 ? -104.966 -6.313 111.353 1.00 86.72 103 GLY D CA 1
ATOM 11992 C C . GLY D 1 100 ? -105.998 -5.506 110.593 1.00 83.11 103 GLY D C 1
ATOM 11993 O O . GLY D 1 100 ? -105.702 -4.425 110.083 1.00 94.45 103 GLY D O 1
ATOM 11994 N N . PHE D 1 101 ? -107.216 -6.035 110.518 1.00 74.20 104 PHE D N 1
ATOM 11995 C CA . PHE D 1 101 ? -108.314 -5.344 109.853 1.00 82.18 104 PHE D CA 1
ATOM 11996 C C . PHE D 1 101 ? -108.608 -4.008 110.534 1.00 89.51 104 PHE D C 1
ATOM 11997 O O . PHE D 1 101 ? -108.807 -2.991 109.871 1.00 87.82 104 PHE D O 1
ATOM 12005 N N . VAL D 1 102 ? -108.638 -4.019 111.862 1.00 90.43 105 VAL D N 1
ATOM 12006 C CA . VAL D 1 102 ? -108.811 -2.794 112.629 1.00 94.62 105 VAL D CA 1
ATOM 12007 C C . VAL D 1 102 ? -107.690 -1.809 112.321 1.00 94.22 105 VAL D C 1
ATOM 12008 O O . VAL D 1 102 ? -107.916 -0.603 112.225 1.00 99.17 105 VAL D O 1
ATOM 12012 N N . SER D 1 103 ? -106.481 -2.334 112.161 1.00 93.70 106 SER D N 1
ATOM 12013 C CA . SER D 1 103 ? -105.316 -1.512 111.854 1.00 99.41 106 SER D CA 1
ATOM 12014 C C . SER D 1 103 ? -105.416 -0.814 110.501 1.00 95.99 106 SER D C 1
ATOM 12015 O O . SER D 1 103 ? -105.279 0.404 110.412 1.00 100.42 106 SER D O 1
ATOM 12018 N N . MET D 1 104 ? -105.649 -1.591 109.450 1.00 97.00 107 MET D N 1
ATOM 12019 C CA . MET D 1 104 ? -105.590 -1.066 108.090 1.00 107.89 107 MET D CA 1
ATOM 12020 C C . MET D 1 104 ? -106.904 -0.459 107.608 1.00 98.71 107 MET D C 1
ATOM 12021 O O . MET D 1 104 ? -106.911 0.382 106.710 1.00 96.03 107 MET D O 1
ATOM 12026 N N . PHE D 1 105 ? -108.015 -0.891 108.194 1.00 95.37 108 PHE D N 1
ATOM 12027 C CA . PHE D 1 105 ? -109.325 -0.457 107.725 1.00 106.08 108 PHE D CA 1
ATOM 12028 C C . PHE D 1 105 ? -109.983 0.561 108.646 1.00 108.38 108 PHE D C 1
ATOM 12029 O O . PHE D 1 105 ? -110.276 1.685 108.236 1.00 114.43 108 PHE D O 1
ATOM 12037 N N . LEU D 1 106 ? -110.218 0.162 109.890 1.00 104.35 109 LEU D N 1
ATOM 12038 C CA . LEU D 1 106 ? -110.907 1.023 110.840 1.00 107.14 109 LEU D CA 1
ATOM 12039 C C . LEU D 1 106 ? -110.093 2.277 111.159 1.00 105.30 109 LEU D C 1
ATOM 12040 O O . LEU D 1 106 ? -110.577 3.394 110.994 1.00 116.60 109 LEU D O 1
ATOM 12045 N N . ALA D 1 107 ? -108.856 2.082 111.608 1.00 97.36 110 ALA D N 1
ATOM 12046 C CA . ALA D 1 107 ? -107.976 3.189 111.983 1.00 98.87 110 ALA D CA 1
ATOM 12047 C C . ALA D 1 107 ? -107.995 4.350 110.984 1.00 101.48 110 ALA D C 1
ATOM 12048 O O . ALA D 1 107 ? -108.246 5.492 111.370 1.00 106.30 110 ALA D O 1
ATOM 12050 N N . PRO D 1 108 ? -107.724 4.068 109.698 1.00 98.77 111 PRO D N 1
ATOM 12051 C CA . PRO D 1 108 ? -107.792 5.143 108.704 1.00 105.24 111 PRO D CA 1
ATOM 12052 C C . PRO D 1 108 ? -109.163 5.804 108.715 1.00 118.09 111 PRO D C 1
ATOM 12053 O O . PRO D 1 108 ? -109.278 6.967 109.098 1.00 130.77 111 PRO D O 1
ATOM 12057 N N . TRP D 1 109 ? -110.185 5.058 108.304 1.00 115.23 112 TRP D N 1
ATOM 12058 C CA . TRP D 1 109 ? -111.555 5.558 108.280 1.00 113.04 112 TRP D CA 1
ATOM 12059 C C . TRP D 1 109 ? -111.866 6.438 109.486 1.00 111.27 112 TRP D C 1
ATOM 12060 O O . TRP D 1 109 ? -112.424 7.527 109.345 1.00 106.71 112 TRP D O 1
ATOM 12071 N N . ILE D 1 110 ? -111.502 5.956 110.670 1.00 113.13 113 ILE D N 1
ATOM 12072 C CA . ILE D 1 110 ? -111.720 6.693 111.907 1.00 120.91 113 ILE D CA 1
ATOM 12073 C C . ILE D 1 110 ? -111.201 8.120 111.804 1.00 113.69 113 ILE D C 1
ATOM 12074 O O . ILE D 1 110 ? -111.969 9.079 111.849 1.00 119.35 113 ILE D O 1
ATOM 12079 N N . GLU D 1 111 ? -109.889 8.250 111.658 1.00 105.20 114 GLU D N 1
ATOM 12080 C CA . GLU D 1 111 ? -109.253 9.556 111.633 1.00 109.16 114 GLU D CA 1
ATOM 12081 C C . GLU D 1 111 ? -109.853 10.482 110.579 1.00 115.50 114 GLU D C 1
ATOM 12082 O O . GLU D 1 111 ? -110.210 11.616 110.882 1.00 128.05 114 GLU D O 1
ATOM 12088 N N . ARG D 1 112 ? -109.979 9.993 109.349 1.00 109.07 115 ARG D N 1
ATOM 12089 C CA . ARG D 1 112 ? -110.389 10.842 108.231 1.00 109.00 115 ARG D CA 1
ATOM 12090 C C . ARG D 1 112 ? -111.886 11.149 108.145 1.00 111.60 115 ARG D C 1
ATOM 12091 O O . ARG D 1 112 ? -112.285 12.095 107.466 1.00 115.80 115 ARG D O 1
ATOM 12099 N N . ARG D 1 113 ? -112.714 10.365 108.825 1.00 109.34 116 ARG D N 1
ATOM 12100 C CA . ARG D 1 113 ? -114.158 10.573 108.738 1.00 109.52 116 ARG D CA 1
ATOM 12101 C C . ARG D 1 113 ? -114.813 11.008 110.048 1.00 102.80 116 ARG D C 1
ATOM 12102 O O . ARG D 1 113 ? -116.003 11.319 110.076 1.00 106.40 116 ARG D O 1
ATOM 12110 N N . LEU D 1 114 ? -114.038 11.042 111.125 1.00 96.50 117 LEU D N 1
ATOM 12111 C CA . LEU D 1 114 ? -114.565 11.479 112.413 1.00 98.95 117 LEU D CA 1
ATOM 12112 C C . LEU D 1 114 ? -113.920 12.795 112.819 1.00 107.49 117 LEU D C 1
ATOM 12113 O O . LEU D 1 114 ? -114.478 13.559 113.606 1.00 113.81 117 LEU D O 1
ATOM 12118 N N . ARG D 1 115 ? -112.739 13.049 112.269 1.00 117.99 118 ARG D N 1
ATOM 12119 C CA . ARG D 1 115 ? -112.011 14.286 112.522 1.00 126.58 118 ARG D CA 1
ATOM 12120 C C . ARG D 1 115 ? -111.353 14.737 111.224 1.00 115.07 118 ARG D C 1
ATOM 12121 O O . ARG D 1 115 ? -110.544 14.013 110.646 1.00 111.41 118 ARG D O 1
ATOM 12129 N N . TYR D 1 116 ? -111.702 15.929 110.757 1.00 92.30 119 TYR D N 1
ATOM 12130 C CA . TYR D 1 116 ? -111.170 16.409 109.488 1.00 98.12 119 TYR D CA 1
ATOM 12131 C C . TYR D 1 116 ? -109.673 16.688 109.556 1.00 100.12 119 TYR D C 1
ATOM 12132 O O . TYR D 1 116 ? -109.230 17.579 110.280 1.00 105.12 119 TYR D O 1
ATOM 12141 N N . HIS D 1 117 ? -108.896 15.917 108.802 1.00 100.81 120 HIS D N 1
ATOM 12142 C CA . HIS D 1 117 ? -107.477 16.203 108.644 1.00 111.37 120 HIS D CA 1
ATOM 12143 C C . HIS D 1 117 ? -107.233 16.723 107.231 1.00 104.44 120 HIS D C 1
ATOM 12144 O O . HIS D 1 117 ? -107.544 16.047 106.249 1.00 97.62 120 HIS D O 1
ATOM 12151 N N . PRO D 1 118 ? -106.694 17.945 107.128 1.00 98.73 121 PRO D N 1
ATOM 12152 C CA . PRO D 1 118 ? -106.523 18.634 105.846 1.00 87.21 121 PRO D CA 1
ATOM 12153 C C . PRO D 1 118 ? -105.383 18.058 105.016 1.00 84.57 121 PRO D C 1
ATOM 12154 O O . PRO D 1 118 ? -104.406 17.548 105.565 1.00 88.09 121 PRO D O 1
ATOM 12158 N N . THR D 1 119 ? -105.517 18.147 103.698 1.00 73.39 122 THR D N 1
ATOM 12159 C CA . THR D 1 119 ? -104.464 17.727 102.788 1.00 61.92 122 THR D CA 1
ATOM 12160 C C . THR D 1 119 ? -103.388 18.803 102.714 1.00 65.90 122 THR D C 1
ATOM 12161 O O . THR D 1 119 ? -103.658 19.942 102.336 1.00 65.37 122 THR D O 1
ATOM 12165 N N . ILE D 1 120 ? -102.166 18.431 103.067 1.00 70.34 123 ILE D N 1
ATOM 12166 C CA . ILE D 1 120 ? -101.086 19.394 103.207 1.00 61.80 123 ILE D CA 1
ATOM 12167 C C . ILE D 1 120 ? -100.124 19.353 102.020 1.00 65.86 123 ILE D C 1
ATOM 12168 O O . ILE D 1 120 ? -99.219 20.180 101.916 1.00 67.26 123 ILE D O 1
ATOM 12173 N N . GLU D 1 121 ? -100.336 18.403 101.115 1.00 71.51 124 GLU D N 1
ATOM 12174 C CA . GLU D 1 121 ? -99.408 18.192 100.008 1.00 67.86 124 GLU D CA 1
ATOM 12175 C C . GLU D 1 121 ? -100.037 17.388 98.869 1.00 70.94 124 GLU D C 1
ATOM 12176 O O . GLU D 1 121 ? -100.993 16.643 99.076 1.00 73.50 124 GLU D O 1
ATOM 12182 N N . LEU D 1 122 ? -99.496 17.550 97.664 1.00 62.54 125 LEU D N 1
ATOM 12183 C CA . LEU D 1 122 ? -99.929 16.771 96.506 1.00 52.68 125 LEU D CA 1
ATOM 12184 C C . LEU D 1 122 ? -98.919 15.671 96.169 1.00 59.27 125 LEU D C 1
ATOM 12185 O O . LEU D 1 122 ? -97.725 15.812 96.443 1.00 58.72 125 LEU D O 1
ATOM 12190 N N . PRO D 1 123 ? -99.399 14.572 95.567 1.00 61.49 126 PRO D N 1
ATOM 12191 C CA . PRO D 1 123 ? -98.553 13.434 95.191 1.00 60.38 126 PRO D CA 1
ATOM 12192 C C . PRO D 1 123 ? -97.412 13.846 94.267 1.00 67.31 126 PRO D C 1
ATOM 12193 O O . PRO D 1 123 ? -97.575 14.765 93.466 1.00 67.31 126 PRO D O 1
ATOM 12197 N N . ASP D 1 124 ? -96.278 13.160 94.379 1.00 75.56 127 ASP D N 1
ATOM 12198 C CA . ASP D 1 124 ? -95.091 13.461 93.581 1.00 86.74 127 ASP D CA 1
ATOM 12199 C C . ASP D 1 124 ? -95.375 13.571 92.083 1.00 78.02 127 ASP D C 1
ATOM 12200 O O . ASP D 1 124 ? -94.721 14.339 91.377 1.00 73.35 127 ASP D O 1
ATOM 12205 N N . ASP D 1 125 ? -96.345 12.801 91.602 1.00 76.39 128 ASP D N 1
ATOM 12206 C CA . ASP D 1 125 ? -96.582 12.681 90.164 1.00 80.70 128 ASP D CA 1
ATOM 12207 C C . ASP D 1 125 ? -97.648 13.632 89.615 1.00 84.93 128 ASP D C 1
ATOM 12208 O O . ASP D 1 125 ? -97.911 13.641 88.412 1.00 89.10 128 ASP D O 1
ATOM 12213 N N . THR D 1 126 ? -98.258 14.427 90.487 1.00 76.69 129 THR D N 1
ATOM 12214 C CA . THR D 1 126 ? -99.305 15.350 90.058 1.00 66.34 129 THR D CA 1
ATOM 12215 C C . THR D 1 126 ? -98.782 16.327 89.009 1.00 64.20 129 THR D C 1
ATOM 12216 O O . THR D 1 126 ? -97.732 16.946 89.189 1.00 63.07 129 THR D O 1
ATOM 12220 N N . ARG D 1 127 ? -99.517 16.453 87.908 1.00 58.17 130 ARG D N 1
ATOM 12221 C CA . ARG D 1 127 ? -99.071 17.260 86.780 1.00 62.11 130 ARG D CA 1
ATOM 12222 C C . ARG D 1 127 ? -100.263 17.808 86.001 1.00 60.45 130 ARG D C 1
ATOM 12223 O O . ARG D 1 127 ? -101.360 17.256 86.061 1.00 57.41 130 ARG D O 1
ATOM 12231 N N . GLY D 1 128 ? -100.043 18.902 85.278 1.00 64.04 131 GLY D N 1
ATOM 12232 C CA . GLY D 1 128 ? -101.075 19.497 84.448 1.00 58.99 131 GLY D CA 1
ATOM 12233 C C . GLY D 1 128 ? -102.243 20.072 85.226 1.00 64.05 131 GLY D C 1
ATOM 12234 O O . GLY D 1 128 ? -103.271 20.428 84.645 1.00 63.79 131 GLY D O 1
ATOM 12235 N N . HIS D 1 129 ? -102.087 20.168 86.543 1.00 58.06 132 HIS D N 1
ATOM 12236 C CA . HIS D 1 129 ? -103.132 20.720 87.397 1.00 48.53 132 HIS D CA 1
ATOM 12237 C C . HIS D 1 129 ? -103.120 22.245 87.389 1.00 51.28 132 HIS D C 1
ATOM 12238 O O . HIS D 1 129 ? -102.105 22.870 87.069 1.00 47.08 132 HIS D O 1
ATOM 12245 N N . ILE D 1 130 ? -104.260 22.833 87.739 1.00 56.43 133 ILE D N 1
ATOM 12246 C CA . ILE D 1 130 ? -104.413 24.282 87.790 1.00 46.68 133 ILE D CA 1
ATOM 12247 C C . ILE D 1 130 ? -104.575 24.733 89.234 1.00 46.69 133 ILE D C 1
ATOM 12248 O O . ILE D 1 130 ? -105.546 24.366 89.893 1.00 54.77 133 ILE D O 1
ATOM 12253 N N . LEU D 1 131 ? -103.617 25.519 89.722 1.00 44.17 134 LEU D N 1
ATOM 12254 C CA . LEU D 1 131 ? -103.645 26.024 91.096 1.00 43.07 134 LEU D CA 1
ATOM 12255 C C . LEU D 1 131 ? -104.478 27.301 91.239 1.00 48.78 134 LEU D C 1
ATOM 12256 O O . LEU D 1 131 ? -104.251 28.287 90.537 1.00 53.73 134 LEU D O 1
ATOM 12261 N N . ILE D 1 132 ? -105.438 27.283 92.157 1.00 48.14 135 ILE D N 1
ATOM 12262 C CA . ILE D 1 132 ? -106.262 28.456 92.414 1.00 43.49 135 ILE D CA 1
ATOM 12263 C C . ILE D 1 132 ? -105.962 29.030 93.794 1.00 49.79 135 ILE D C 1
ATOM 12264 O O . ILE D 1 132 ? -106.213 28.384 94.814 1.00 40.53 135 ILE D O 1
ATOM 12269 N N . PHE D 1 133 ? -105.416 30.244 93.814 1.00 39.19 136 PHE D N 1
ATOM 12270 C CA . PHE D 1 133 ? -105.116 30.941 95.056 1.00 39.99 136 PHE D CA 1
ATOM 12271 C C . PHE D 1 133 ? -106.090 32.100 95.267 1.00 50.12 136 PHE D C 1
ATOM 12272 O O . PHE D 1 133 ? -106.004 33.125 94.591 1.00 47.37 136 PHE D O 1
ATOM 12280 N N . GLY D 1 134 ? -107.010 31.937 96.210 1.00 47.75 137 GLY D N 1
ATOM 12281 C CA . GLY D 1 134 ? -108.019 32.947 96.461 1.00 34.31 137 GLY D CA 1
ATOM 12282 C C . GLY D 1 134 ? -109.354 32.546 95.871 1.00 44.28 137 GLY D C 1
ATOM 12283 O O . GLY D 1 134 ? -109.779 33.086 94.850 1.00 46.96 137 GLY D O 1
ATOM 12284 N N . ILE D 1 135 ? -110.013 31.585 96.511 1.00 40.84 138 ILE D N 1
ATOM 12285 C CA . ILE D 1 135 ? -111.311 31.111 96.052 1.00 41.08 138 ILE D CA 1
ATOM 12286 C C . ILE D 1 135 ? -112.411 32.131 96.349 1.00 52.28 138 ILE D C 1
ATOM 12287 O O . ILE D 1 135 ? -112.463 32.705 97.436 1.00 57.03 138 ILE D O 1
ATOM 12292 N N . ASP D 1 136 ? -113.279 32.357 95.366 1.00 53.85 139 ASP D N 1
ATOM 12293 C CA . ASP D 1 136 ? -114.412 33.270 95.510 1.00 46.84 139 ASP D CA 1
ATOM 12294 C C . ASP D 1 136 ? -115.412 33.023 94.375 1.00 48.73 139 ASP D C 1
ATOM 12295 O O . ASP D 1 136 ? -115.203 32.127 93.560 1.00 56.64 139 ASP D O 1
ATOM 12300 N N . PRO D 1 137 ? -116.501 33.808 94.315 1.00 54.09 140 PRO D N 1
ATOM 12301 C CA . PRO D 1 137 ? -117.511 33.588 93.272 1.00 58.83 140 PRO D CA 1
ATOM 12302 C C . PRO D 1 137 ? -116.933 33.447 91.865 1.00 53.68 140 PRO D C 1
ATOM 12303 O O . PRO D 1 137 ? -117.349 32.554 91.126 1.00 51.37 140 PRO D O 1
ATOM 12307 N N . ILE D 1 138 ? -115.997 34.320 91.505 1.00 51.04 141 ILE D N 1
ATOM 12308 C CA . ILE D 1 138 ? -115.396 34.307 90.173 1.00 42.70 141 ILE D CA 1
ATOM 12309 C C . ILE D 1 138 ? -114.743 32.968 89.851 1.00 44.75 141 ILE D C 1
ATOM 12310 O O . ILE D 1 138 ? -114.996 32.376 88.803 1.00 60.31 141 ILE D O 1
ATOM 12315 N N . THR D 1 139 ? -113.891 32.500 90.757 1.00 39.83 142 THR D N 1
ATOM 12316 C CA . THR D 1 139 ? -113.126 31.280 90.524 1.00 48.74 142 THR D CA 1
ATOM 12317 C C . THR D 1 139 ? -113.967 30.016 90.703 1.00 53.15 142 THR D C 1
ATOM 12318 O O . THR D 1 139 ? -113.735 29.012 90.032 1.00 52.83 142 THR D O 1
ATOM 12322 N N . ARG D 1 140 ? -114.949 30.069 91.598 1.00 52.56 143 ARG D N 1
ATOM 12323 C CA . ARG D 1 140 ? -115.886 28.962 91.758 1.00 45.55 143 ARG D CA 1
ATOM 12324 C C . ARG D 1 140 ? -116.653 28.716 90.465 1.00 50.50 143 ARG D C 1
ATOM 12325 O O . ARG D 1 140 ? -116.806 27.578 90.027 1.00 58.95 143 ARG D O 1
ATOM 12333 N N . THR D 1 141 ? -117.138 29.794 89.861 1.00 50.49 144 THR D N 1
ATOM 12334 C CA . THR D 1 141 ? -117.843 29.703 88.590 1.00 54.68 144 THR D CA 1
ATOM 12335 C C . THR D 1 141 ? -116.898 29.210 87.503 1.00 54.54 144 THR D C 1
ATOM 12336 O O . THR D 1 141 ? -117.301 28.479 86.600 1.00 55.82 144 THR D O 1
ATOM 12340 N N . LEU D 1 142 ? -115.635 29.613 87.604 1.00 56.08 145 LEU D N 1
ATOM 12341 C CA . LEU D 1 142 ? -114.607 29.178 86.668 1.00 57.63 145 LEU D CA 1
ATOM 12342 C C . LEU D 1 142 ? -114.483 27.660 86.707 1.00 63.21 145 LEU D C 1
ATOM 12343 O O . LEU D 1 142 ? -114.479 26.994 85.670 1.00 63.82 145 LEU D O 1
ATOM 12348 N N . ILE D 1 143 ? -114.390 27.120 87.917 1.00 52.25 146 ILE D N 1
ATOM 12349 C CA . ILE D 1 143 ? -114.224 25.687 88.111 1.00 48.70 146 ILE D CA 1
ATOM 12350 C C . ILE D 1 143 ? -115.372 24.883 87.505 1.00 62.77 146 ILE D C 1
ATOM 12351 O O . ILE D 1 143 ? -115.141 23.901 86.801 1.00 76.97 146 ILE D O 1
ATOM 12356 N N . ARG D 1 144 ? -116.606 25.302 87.775 1.00 68.15 147 ARG D N 1
ATOM 12357 C CA . ARG D 1 144 ? -117.773 24.634 87.205 1.00 73.42 147 ARG D CA 1
ATOM 12358 C C . ARG D 1 144 ? -117.743 24.747 85.688 1.00 76.10 147 ARG D C 1
ATOM 12359 O O . ARG D 1 144 ? -117.983 23.775 84.974 1.00 80.27 147 ARG D O 1
ATOM 12367 N N . LYS D 1 145 ? -117.441 25.948 85.209 1.00 69.48 148 LYS D N 1
ATOM 12368 C CA . LYS D 1 145 ? -117.398 26.230 83.781 1.00 70.11 148 LYS D CA 1
ATOM 12369 C C . LYS D 1 145 ? -116.489 25.256 83.027 1.00 70.70 148 LYS D C 1
ATOM 12370 O O . LYS D 1 145 ? -116.737 24.937 81.864 1.00 69.57 148 LYS D O 1
ATOM 12376 N N . LEU D 1 146 ? -115.440 24.783 83.694 1.00 72.30 149 LEU D N 1
ATOM 12377 C CA . LEU D 1 146 ? -114.474 23.894 83.055 1.00 80.18 149 LEU D CA 1
ATOM 12378 C C . LEU D 1 146 ? -114.489 22.498 83.672 1.00 95.95 149 LEU D C 1
ATOM 12379 O O . LEU D 1 146 ? -113.451 21.842 83.785 1.00 88.86 149 LEU D O 1
ATOM 12384 N N . GLU D 1 147 ? -115.676 22.048 84.066 1.00 111.77 150 GLU D N 1
ATOM 12385 C CA . GLU D 1 147 ? -115.845 20.707 84.606 1.00 129.63 150 GLU D CA 1
ATOM 12386 C C . GLU D 1 147 ? -115.879 19.699 83.464 1.00 133.93 150 GLU D C 1
ATOM 12387 O O . GLU D 1 147 ? -115.862 18.489 83.688 1.00 133.52 150 GLU D O 1
ATOM 12393 N N . SER D 1 148 ? -115.926 20.213 82.238 1.00 139.73 151 SER D N 1
ATOM 12394 C CA . SER D 1 148 ? -115.990 19.378 81.043 1.00 143.28 151 SER D CA 1
ATOM 12395 C C . SER D 1 148 ? -114.639 18.746 80.730 1.00 148.57 151 SER D C 1
ATOM 12396 O O . SER D 1 148 ? -114.465 17.534 80.857 1.00 161.94 151 SER D O 1
ATOM 12399 N N . ARG D 1 149 ? -113.686 19.577 80.319 1.00 139.74 152 ARG D N 1
ATOM 12400 C CA . ARG D 1 149 ? -112.344 19.113 79.982 1.00 135.69 152 ARG D CA 1
ATOM 12401 C C . ARG D 1 149 ? -111.743 18.353 81.158 1.00 133.35 152 ARG D C 1
ATOM 12402 O O . ARG D 1 149 ? -110.743 17.649 81.016 1.00 133.06 152 ARG D O 1
ATOM 12410 N N . ASN D 1 150 ? -112.367 18.510 82.320 1.00 131.81 153 ASN D N 1
ATOM 12411 C CA . ASN D 1 150 ? -111.977 17.789 83.523 1.00 131.53 153 ASN D CA 1
ATOM 12412 C C . ASN D 1 150 ? -110.526 18.032 83.924 1.00 126.46 153 ASN D C 1
ATOM 12413 O O . ASN D 1 150 ? -109.766 17.087 84.139 1.00 129.71 153 ASN D O 1
ATOM 12418 N N . HIS D 1 151 ? -110.143 19.302 84.016 1.00 114.12 154 HIS D N 1
ATOM 12419 C CA . HIS D 1 151 ? -108.838 19.657 84.552 1.00 106.65 154 HIS D CA 1
ATOM 12420 C C . HIS D 1 151 ? -108.829 19.305 86.030 1.00 97.85 154 HIS D C 1
ATOM 12421 O O . HIS D 1 151 ? -109.888 19.158 86.642 1.00 99.54 154 HIS D O 1
ATOM 12428 N N . LEU D 1 152 ? -107.641 19.167 86.608 1.00 82.92 155 LEU D N 1
ATOM 12429 C CA . LEU D 1 152 ? -107.537 19.013 88.052 1.00 73.12 155 LEU D CA 1
ATOM 12430 C C . LEU D 1 152 ? -107.348 20.378 88.713 1.00 67.91 155 LEU D C 1
ATOM 12431 O O . LEU D 1 152 ? -106.228 20.875 88.817 1.00 82.27 155 LEU D O 1
ATOM 12436 N N . PHE D 1 153 ? -108.449 20.988 89.140 1.00 50.30 156 PHE D N 1
ATOM 12437 C CA . PHE D 1 153 ? -108.385 22.246 89.874 1.00 51.80 156 PHE D CA 1
ATOM 12438 C C . PHE D 1 153 ? -108.025 22.004 91.333 1.00 54.93 156 PHE D C 1
ATOM 12439 O O . PHE D 1 153 ? -108.697 21.242 92.031 1.00 57.56 156 PHE D O 1
ATOM 12447 N N . VAL D 1 154 ? -106.961 22.656 91.785 1.00 45.89 157 VAL D N 1
ATOM 12448 C CA . VAL D 1 154 ? -106.557 22.592 93.180 1.00 46.68 157 VAL D CA 1
ATOM 12449 C C . VAL D 1 154 ? -106.621 23.980 93.804 1.00 47.71 157 VAL D C 1
ATOM 12450 O O . VAL D 1 154 ? -105.844 24.861 93.441 1.00 50.42 157 VAL D O 1
ATOM 12454 N N . VAL D 1 155 ? -107.552 24.182 94.733 1.00 41.59 158 VAL D N 1
ATOM 12455 C CA . VAL D 1 155 ? -107.642 25.462 95.426 1.00 54.14 158 VAL D CA 1
ATOM 12456 C C . VAL D 1 155 ? -106.813 25.422 96.709 1.00 55.42 158 VAL D C 1
ATOM 12457 O O . VAL D 1 155 ? -106.825 24.428 97.437 1.00 54.27 158 VAL D O 1
ATOM 12461 N N . VAL D 1 156 ? -106.080 26.499 96.972 1.00 48.76 159 VAL D N 1
ATOM 12462 C CA . VAL D 1 156 ? -105.233 26.571 98.154 1.00 47.05 159 VAL D CA 1
ATOM 12463 C C . VAL D 1 156 ? -105.728 27.653 99.109 1.00 45.50 159 VAL D C 1
ATOM 12464 O O . VAL D 1 156 ? -106.107 28.742 98.681 1.00 55.91 159 VAL D O 1
ATOM 12468 N N . THR D 1 157 ? -105.722 27.347 100.401 1.00 45.17 160 THR D N 1
ATOM 12469 C CA . THR D 1 157 ? -106.164 28.296 101.415 1.00 52.87 160 THR D CA 1
ATOM 12470 C C . THR D 1 157 ? -105.378 28.133 102.707 1.00 51.49 160 THR D C 1
ATOM 12471 O O . THR D 1 157 ? -104.985 27.027 103.065 1.00 49.78 160 THR D O 1
ATOM 12475 N N . ASP D 1 158 ? -105.151 29.241 103.406 1.00 56.68 161 ASP D N 1
ATOM 12476 C CA . ASP D 1 158 ? -104.484 29.199 104.704 1.00 59.33 161 ASP D CA 1
ATOM 12477 C C . ASP D 1 158 ? -105.509 29.260 105.833 1.00 63.52 161 ASP D C 1
ATOM 12478 O O . ASP D 1 158 ? -105.154 29.399 107.006 1.00 58.38 161 ASP D O 1
ATOM 12483 N N . ASN D 1 159 ? -106.782 29.153 105.465 1.00 61.63 162 ASN D N 1
ATOM 12484 C CA . ASN D 1 159 ? -107.875 29.221 106.426 1.00 68.72 162 ASN D CA 1
ATOM 12485 C C . ASN D 1 159 ? -108.461 27.841 106.709 1.00 68.49 162 ASN D C 1
ATOM 12486 O O . ASN D 1 159 ? -109.188 27.286 105.885 1.00 58.35 162 ASN D O 1
ATOM 12491 N N . TYR D 1 160 ? -108.143 27.298 107.881 1.00 74.52 163 TYR D N 1
ATOM 12492 C CA . TYR D 1 160 ? -108.567 25.953 108.265 1.00 75.68 163 TYR D CA 1
ATOM 12493 C C . TYR D 1 160 ? -110.066 25.725 108.078 1.00 76.54 163 TYR D C 1
ATOM 12494 O O . TYR D 1 160 ? -110.478 24.760 107.433 1.00 74.35 163 TYR D O 1
ATOM 12503 N N . ASP D 1 161 ? -110.876 26.613 108.646 1.00 80.30 164 ASP D N 1
ATOM 12504 C CA . ASP D 1 161 ? -112.330 26.486 108.573 1.00 88.71 164 ASP D CA 1
ATOM 12505 C C . ASP D 1 161 ? -112.833 26.440 107.133 1.00 81.31 164 ASP D C 1
ATOM 12506 O O . ASP D 1 161 ? -113.762 25.699 106.815 1.00 80.36 164 ASP D O 1
ATOM 12511 N N . GLN D 1 162 ? -112.215 27.235 106.266 1.00 73.88 165 GLN D N 1
ATOM 12512 C CA . GLN D 1 162 ? -112.619 27.299 104.868 1.00 64.32 165 GLN D CA 1
ATOM 12513 C C . GLN D 1 162 ? -112.231 26.033 104.107 1.00 67.96 165 GLN D C 1
ATOM 12514 O O . GLN D 1 162 ? -112.927 25.616 103.181 1.00 61.89 165 GLN D O 1
ATOM 12520 N N . ALA D 1 163 ? -111.112 25.431 104.492 1.00 71.28 166 ALA D N 1
ATOM 12521 C CA . ALA D 1 163 ? -110.671 24.191 103.872 1.00 68.70 166 ALA D CA 1
ATOM 12522 C C . ALA D 1 163 ? -111.699 23.101 104.139 1.00 75.84 166 ALA D C 1
ATOM 12523 O O . ALA D 1 163 ? -112.055 22.331 103.245 1.00 69.54 166 ALA D O 1
ATOM 12525 N N . LEU D 1 164 ? -112.179 23.056 105.378 1.00 81.41 167 LEU D N 1
ATOM 12526 C CA . LEU D 1 164 ? -113.171 22.073 105.792 1.00 81.76 167 LEU D CA 1
ATOM 12527 C C . LEU D 1 164 ? -114.463 22.210 104.990 1.00 83.76 167 LEU D C 1
ATOM 12528 O O . LEU D 1 164 ? -115.001 21.220 104.496 1.00 96.05 167 LEU D O 1
ATOM 12533 N N . HIS D 1 165 ? -114.957 23.437 104.865 1.00 73.75 168 HIS D N 1
ATOM 12534 C CA . HIS D 1 165 ? -116.194 23.689 104.130 1.00 83.86 168 HIS D CA 1
ATOM 12535 C C . HIS D 1 165 ? -116.049 23.418 102.635 1.00 76.02 168 HIS D C 1
ATOM 12536 O O . HIS D 1 165 ? -117.004 23.012 101.977 1.00 75.62 168 HIS D O 1
ATOM 12543 N N . LEU D 1 166 ? -114.857 23.647 102.097 1.00 76.67 169 LEU D N 1
ATOM 12544 C CA . LEU D 1 166 ? -114.629 23.447 100.670 1.00 72.40 169 LEU D CA 1
ATOM 12545 C C . LEU D 1 166 ? -114.490 21.968 100.315 1.00 75.38 169 LEU D C 1
ATOM 12546 O O . LEU D 1 166 ? -114.854 21.551 99.216 1.00 73.75 169 LEU D O 1
ATOM 12551 N N . GLU D 1 167 ? -113.972 21.181 101.254 1.00 74.06 170 GLU D N 1
ATOM 12552 C CA . GLU D 1 167 ? -113.732 19.757 101.029 1.00 86.57 170 GLU D CA 1
ATOM 12553 C C . GLU D 1 167 ? -115.024 18.990 100.750 1.00 91.91 170 GLU D C 1
ATOM 12554 O O . GLU D 1 167 ? -115.034 18.037 99.972 1.00 90.83 170 GLU D O 1
ATOM 12560 N N . GLU D 1 168 ? -116.113 19.413 101.384 1.00 99.55 171 GLU D N 1
ATOM 12561 C CA . GLU D 1 168 ? -117.383 18.699 101.289 1.00 115.15 171 GLU D CA 1
ATOM 12562 C C . GLU D 1 168 ? -118.097 18.880 99.947 1.00 125.06 171 GLU D C 1
ATOM 12563 O O . GLU D 1 168 ? -118.796 17.978 99.482 1.00 132.14 171 GLU D O 1
ATOM 12569 N N . GLN D 1 169 ? -117.920 20.044 99.328 1.00 121.42 172 GLN D N 1
ATOM 12570 C CA . GLN D 1 169 ? -118.612 20.366 98.082 1.00 117.10 172 GLN D CA 1
ATOM 12571 C C . GLN D 1 169 ? -117.667 20.353 96.889 1.00 98.09 172 GLN D C 1
ATOM 12572 O O . GLN D 1 169 ? -117.792 21.170 95.979 1.00 101.13 172 GLN D O 1
ATOM 12578 N N . GLU D 1 170 ? -116.727 19.417 96.888 1.00 92.94 173 GLU D N 1
ATOM 12579 C CA . GLU D 1 170 ? -115.638 19.450 95.919 1.00 114.12 173 GLU D CA 1
ATOM 12580 C C . GLU D 1 170 ? -115.975 18.996 94.495 1.00 128.51 173 GLU D C 1
ATOM 12581 O O . GLU D 1 170 ? -116.417 17.868 94.267 1.00 133.15 173 GLU D O 1
ATOM 12587 N N . GLY D 1 171 ? -115.762 19.907 93.550 1.00 126.03 174 GLY D N 1
ATOM 12588 C CA . GLY D 1 171 ? -115.593 19.568 92.148 1.00 110.08 174 GLY D CA 1
ATOM 12589 C C . GLY D 1 171 ? -114.144 19.900 91.840 1.00 94.52 174 GLY D C 1
ATOM 12590 O O . GLY D 1 171 ? -113.763 20.172 90.699 1.00 75.17 174 GLY D O 1
ATOM 12591 N N . PHE D 1 172 ? -113.341 19.872 92.901 1.00 96.62 175 PHE D N 1
ATOM 12592 C CA . PHE D 1 172 ? -111.958 20.328 92.887 1.00 84.21 175 PHE D CA 1
ATOM 12593 C C . PHE D 1 172 ? -111.278 19.889 94.181 1.00 77.48 175 PHE D C 1
ATOM 12594 O O . PHE D 1 172 ? -111.944 19.595 95.170 1.00 71.90 175 PHE D O 1
ATOM 12602 N N . LYS D 1 173 ? -109.952 19.857 94.174 1.00 71.89 176 LYS D N 1
ATOM 12603 C CA . LYS D 1 173 ? -109.191 19.425 95.342 1.00 64.87 176 LYS D CA 1
ATOM 12604 C C . LYS D 1 173 ? -108.800 20.628 96.203 1.00 64.62 176 LYS D C 1
ATOM 12605 O O . LYS D 1 173 ? -108.550 21.715 95.681 1.00 65.44 176 LYS D O 1
ATOM 12611 N N . VAL D 1 174 ? -108.749 20.433 97.519 1.00 57.37 177 VAL D N 1
ATOM 12612 C CA . VAL D 1 174 ? -108.392 21.509 98.443 1.00 57.99 177 VAL D CA 1
ATOM 12613 C C . VAL D 1 174 ? -107.129 21.201 99.251 1.00 64.63 177 VAL D C 1
ATOM 12614 O O . VAL D 1 174 ? -107.011 20.139 99.864 1.00 76.20 177 VAL D O 1
ATOM 12618 N N . VAL D 1 175 ? -106.190 22.141 99.251 1.00 58.47 178 VAL D N 1
ATOM 12619 C CA . VAL D 1 175 ? -104.956 21.998 100.015 1.00 55.71 178 VAL D CA 1
ATOM 12620 C C . VAL D 1 175 ? -104.816 23.121 101.040 1.00 65.96 178 VAL D C 1
ATOM 12621 O O . VAL D 1 175 ? -105.097 24.282 100.745 1.00 73.59 178 VAL D O 1
ATOM 12625 N N . TYR D 1 176 ? -104.371 22.765 102.241 1.00 55.09 179 TYR D N 1
ATOM 12626 C CA . TYR D 1 176 ? -104.270 23.711 103.346 1.00 53.88 179 TYR D CA 1
ATOM 12627 C C . TYR D 1 176 ? -102.822 24.087 103.652 1.00 60.64 179 TYR D C 1
ATOM 12628 O O . TYR D 1 176 ? -102.006 23.234 104.000 1.00 66.08 179 TYR D O 1
ATOM 12637 N N . GLY D 1 177 ? -102.510 25.371 103.520 1.00 55.15 180 GLY D N 1
ATOM 12638 C CA . GLY D 1 177 ? -101.174 25.864 103.795 1.00 58.92 180 GLY D CA 1
ATOM 12639 C C . GLY D 1 177 ? -100.992 27.298 103.338 1.00 50.62 180 GLY D C 1
ATOM 12640 O O . GLY D 1 177 ? -101.805 27.820 102.582 1.00 44.46 180 GLY D O 1
ATOM 12641 N N . SER D 1 178 ? -99.922 27.937 103.800 1.00 56.09 181 SER D N 1
ATOM 12642 C CA . SER D 1 178 ? -99.629 29.307 103.406 1.00 57.55 181 SER D CA 1
ATOM 12643 C C . SER D 1 178 ? -99.261 29.367 101.926 1.00 55.23 181 SER D C 1
ATOM 12644 O O . SER D 1 178 ? -98.275 28.770 101.503 1.00 60.68 181 SER D O 1
ATOM 12647 N N . PRO D 1 179 ? -100.057 30.096 101.136 1.00 53.89 182 PRO D N 1
ATOM 12648 C CA . PRO D 1 179 ? -99.868 30.171 99.684 1.00 54.92 182 PRO D CA 1
ATOM 12649 C C . PRO D 1 179 ? -98.515 30.764 99.311 1.00 56.26 182 PRO D C 1
ATOM 12650 O O . PRO D 1 179 ? -98.033 30.542 98.203 1.00 74.36 182 PRO D O 1
ATOM 12654 N N . THR D 1 180 ? -97.909 31.508 100.227 1.00 45.85 183 THR D N 1
ATOM 12655 C CA . THR D 1 180 ? -96.682 32.231 99.912 1.00 53.42 183 THR D CA 1
ATOM 12656 C C . THR D 1 180 ? -95.426 31.599 100.508 1.00 55.01 183 THR D C 1
ATOM 12657 O O . THR D 1 180 ? -94.386 32.245 100.595 1.00 52.67 183 THR D O 1
ATOM 12661 N N . ASP D 1 181 ? -95.523 30.340 100.921 1.00 48.07 184 ASP D N 1
ATOM 12662 C CA . ASP D 1 181 ? -94.355 29.607 101.406 1.00 47.07 184 ASP D CA 1
ATOM 12663 C C . ASP D 1 181 ? -93.817 28.683 100.313 1.00 44.71 184 ASP D C 1
ATOM 12664 O O . ASP D 1 181 ? -94.542 27.838 99.791 1.00 47.35 184 ASP D O 1
ATOM 12669 N N . ALA D 1 182 ? -92.544 28.853 99.971 1.00 43.35 185 ALA D N 1
ATOM 12670 C CA . ALA D 1 182 ? -91.910 28.047 98.931 1.00 45.18 185 ALA D CA 1
ATOM 12671 C C . ALA D 1 182 ? -92.032 26.544 99.194 1.00 51.65 185 ALA D C 1
ATOM 12672 O O . ALA D 1 182 ? -92.268 25.765 98.272 1.00 60.57 185 ALA D O 1
ATOM 12674 N N . HIS D 1 183 ? -91.870 26.138 100.449 1.00 46.24 186 HIS D N 1
ATOM 12675 C CA . HIS D 1 183 ? -92.000 24.728 100.798 1.00 58.65 186 HIS D CA 1
ATOM 12676 C C . HIS D 1 183 ? -93.395 24.221 100.454 1.00 54.41 186 HIS D C 1
ATOM 12677 O O . HIS D 1 183 ? -93.555 23.110 99.954 1.00 63.74 186 HIS D O 1
ATOM 12684 N N . VAL D 1 184 ? -94.403 25.044 100.723 1.00 48.47 187 VAL D N 1
ATOM 12685 C CA . VAL D 1 184 ? -95.788 24.686 100.436 1.00 50.19 187 VAL D CA 1
ATOM 12686 C C . VAL D 1 184 ? -96.041 24.610 98.934 1.00 52.52 187 VAL D C 1
ATOM 12687 O O . VAL D 1 184 ? -96.762 23.735 98.457 1.00 68.63 187 VAL D O 1
ATOM 12691 N N . LEU D 1 185 ? -95.438 25.529 98.192 1.00 51.21 188 LEU D N 1
ATOM 12692 C CA . LEU D 1 185 ? -95.574 25.544 96.743 1.00 54.01 188 LEU D CA 1
ATOM 12693 C C . LEU D 1 185 ? -94.842 24.363 96.110 1.00 46.84 188 LEU D C 1
ATOM 12694 O O . LEU D 1 185 ? -95.191 23.919 95.018 1.00 55.09 188 LEU D O 1
ATOM 12699 N N . ALA D 1 186 ? -93.830 23.856 96.805 1.00 45.95 189 ALA D N 1
ATOM 12700 C CA . ALA D 1 186 ? -93.079 22.696 96.333 1.00 49.34 189 ALA D CA 1
ATOM 12701 C C . ALA D 1 186 ? -93.917 21.427 96.436 1.00 54.55 189 ALA D C 1
ATOM 12702 O O . ALA D 1 186 ? -93.860 20.561 95.566 1.00 58.76 189 ALA D O 1
ATOM 12704 N N . GLY D 1 187 ? -94.693 21.325 97.509 1.00 55.71 190 GLY D N 1
ATOM 12705 C CA . GLY D 1 187 ? -95.573 20.189 97.705 1.00 57.06 190 GLY D CA 1
ATOM 12706 C C . GLY D 1 187 ? -96.765 20.244 96.771 1.00 63.18 190 GLY D C 1
ATOM 12707 O O . GLY D 1 187 ? -97.377 19.222 96.467 1.00 73.76 190 GLY D O 1
ATOM 12708 N N . LEU D 1 188 ? -97.099 21.449 96.319 1.00 50.40 191 LEU D N 1
ATOM 12709 C CA . LEU D 1 188 ? -98.194 21.635 95.373 1.00 52.86 191 LEU D CA 1
ATOM 12710 C C . LEU D 1 188 ? -97.746 21.333 93.939 1.00 52.03 191 LEU D C 1
ATOM 12711 O O . LEU D 1 188 ? -98.560 21.313 93.017 1.00 54.48 191 LEU D O 1
ATOM 12716 N N . ARG D 1 189 ? -96.448 21.100 93.764 1.00 44.04 192 ARG D N 1
ATOM 12717 C CA . ARG D 1 189 ? -95.892 20.721 92.468 1.00 47.23 192 ARG D CA 1
ATOM 12718 C C . ARG D 1 189 ? -96.076 21.815 91.423 1.00 56.87 192 ARG D C 1
ATOM 12719 O O . ARG D 1 189 ? -96.393 21.529 90.268 1.00 63.56 192 ARG D O 1
ATOM 12727 N N . VAL D 1 190 ? -95.872 23.064 91.827 1.00 48.90 193 VAL D N 1
ATOM 12728 C CA . VAL D 1 190 ? -96.050 24.195 90.922 1.00 52.70 193 VAL D CA 1
ATOM 12729 C C . VAL D 1 190 ? -95.305 24.011 89.605 1.00 53.70 193 VAL D C 1
ATOM 12730 O O . VAL D 1 190 ? -95.788 24.426 88.553 1.00 58.23 193 VAL D O 1
ATOM 12734 N N . ALA D 1 191 ? -94.133 23.387 89.669 1.00 48.58 194 ALA D N 1
ATOM 12735 C CA . ALA D 1 191 ? -93.290 23.199 88.488 1.00 59.05 194 ALA D CA 1
ATOM 12736 C C . ALA D 1 191 ? -93.956 22.359 87.399 1.00 54.34 194 ALA D C 1
ATOM 12737 O O . ALA D 1 191 ? -93.655 22.513 86.218 1.00 57.58 194 ALA D O 1
ATOM 12739 N N . ALA D 1 192 ? -94.856 21.467 87.798 1.00 46.52 195 ALA D N 1
ATOM 12740 C CA . ALA D 1 192 ? -95.511 20.577 86.845 1.00 59.56 195 ALA D CA 1
ATOM 12741 C C . ALA D 1 192 ? -96.929 21.030 86.523 1.00 65.34 195 ALA D C 1
ATOM 12742 O O . ALA D 1 192 ? -97.620 20.409 85.714 1.00 71.65 195 ALA D O 1
ATOM 12744 N N . ALA D 1 193 ? -97.357 22.116 87.157 1.00 50.98 196 ALA D N 1
ATOM 12745 C CA . ALA D 1 193 ? -98.715 22.612 86.983 1.00 47.35 196 ALA D CA 1
ATOM 12746 C C . ALA D 1 193 ? -98.908 23.259 85.617 1.00 47.91 196 ALA D C 1
ATOM 12747 O O . ALA D 1 193 ? -97.969 23.793 85.030 1.00 36.75 196 ALA D O 1
ATOM 12749 N N . ARG D 1 194 ? -100.136 23.203 85.118 1.00 46.81 197 ARG D N 1
ATOM 12750 C CA . ARG D 1 194 ? -100.472 23.806 83.837 1.00 48.11 197 ARG D CA 1
ATOM 12751 C C . ARG D 1 194 ? -100.449 25.325 83.945 1.00 54.60 197 ARG D C 1
ATOM 12752 O O . ARG D 1 194 ? -99.919 26.016 83.077 1.00 60.05 197 ARG D O 1
ATOM 12760 N N . SER D 1 195 ? -101.029 25.837 85.024 1.00 52.14 198 SER D N 1
ATOM 12761 C CA . SER D 1 195 ? -101.229 27.270 85.170 1.00 55.86 198 SER D CA 1
ATOM 12762 C C . SER D 1 195 ? -101.565 27.646 86.612 1.00 51.54 198 SER D C 1
ATOM 12763 O O . SER D 1 195 ? -102.037 26.813 87.393 1.00 44.13 198 SER D O 1
ATOM 12766 N N . ILE D 1 196 ? -101.310 28.906 86.955 1.00 36.95 199 ILE D N 1
ATOM 12767 C CA . ILE D 1 196 ? -101.611 29.428 88.283 1.00 38.99 199 ILE D CA 1
ATOM 12768 C C . ILE D 1 196 ? -102.501 30.667 88.198 1.00 35.79 199 ILE D C 1
ATOM 12769 O O . ILE D 1 196 ? -102.239 31.576 87.416 1.00 51.36 199 ILE D O 1
ATOM 12774 N N . ILE D 1 197 ? -103.557 30.693 89.002 1.00 34.28 200 ILE D N 1
ATOM 12775 C CA . ILE D 1 197 ? -104.425 31.863 89.080 1.00 35.97 200 ILE D CA 1
ATOM 12776 C C . ILE D 1 197 ? -104.272 32.568 90.422 1.00 35.09 200 ILE D C 1
ATOM 12777 O O . ILE D 1 197 ? -104.735 32.074 91.450 1.00 41.43 200 ILE D O 1
ATOM 12782 N N . ALA D 1 198 ? -103.596 33.713 90.406 1.00 32.54 201 ALA D N 1
ATOM 12783 C CA . ALA D 1 198 ? -103.355 34.485 91.621 1.00 31.42 201 ALA D CA 1
ATOM 12784 C C . ALA D 1 198 ? -104.494 35.463 91.854 1.00 43.42 201 ALA D C 1
ATOM 12785 O O . ALA D 1 198 ? -104.523 36.550 91.276 1.00 39.90 201 ALA D O 1
ATOM 12787 N N . ASN D 1 199 ? -105.435 35.063 92.701 1.00 38.64 202 ASN D N 1
ATOM 12788 C CA . ASN D 1 199 ? -106.601 35.879 92.995 1.00 39.67 202 ASN D CA 1
ATOM 12789 C C . ASN D 1 199 ? -106.618 36.340 94.448 1.00 40.99 202 ASN D C 1
ATOM 12790 O O . ASN D 1 199 ? -107.667 36.357 95.090 1.00 36.36 202 ASN D O 1
ATOM 12795 N N . LEU D 1 200 ? -105.449 36.694 94.971 1.00 35.04 203 LEU D N 1
ATOM 12796 C CA . LEU D 1 200 ? -105.351 37.210 96.330 1.00 40.38 203 LEU D CA 1
ATOM 12797 C C . LEU D 1 200 ? -105.331 38.735 96.294 1.00 39.34 203 LEU D C 1
ATOM 12798 O O . LEU D 1 200 ? -105.563 39.344 95.250 1.00 40.30 203 LEU D O 1
ATOM 12803 N N . SER D 1 201 ? -105.055 39.356 97.434 1.00 28.65 204 SER D N 1
ATOM 12804 C CA . SER D 1 201 ? -104.831 40.794 97.451 1.00 39.47 204 SER D CA 1
ATOM 12805 C C . SER D 1 201 ? -103.631 41.091 96.565 1.00 42.90 204 SER D C 1
ATOM 12806 O O . SER D 1 201 ? -102.841 40.195 96.266 1.00 43.40 204 SER D O 1
ATOM 12809 N N . ASP D 1 202 ? -103.486 42.342 96.144 1.00 36.30 205 ASP D N 1
ATOM 12810 C CA . ASP D 1 202 ? -102.350 42.717 95.306 1.00 41.55 205 ASP D CA 1
ATOM 12811 C C . ASP D 1 202 ? -100.995 42.480 95.989 1.00 40.33 205 ASP D C 1
ATOM 12812 O O . ASP D 1 202 ? -100.076 41.945 95.371 1.00 41.98 205 ASP D O 1
ATOM 12817 N N . PRO D 1 203 ? -100.866 42.867 97.267 1.00 44.13 206 PRO D N 1
ATOM 12818 C CA . PRO D 1 203 ? -99.618 42.570 97.981 1.00 42.77 206 PRO D CA 1
ATOM 12819 C C . PRO D 1 203 ? -99.343 41.067 98.084 1.00 50.21 206 PRO D C 1
ATOM 12820 O O . PRO D 1 203 ? -98.201 40.650 97.901 1.00 53.74 206 PRO D O 1
ATOM 12824 N N . ASP D 1 204 ? -100.367 40.269 98.374 1.00 55.48 207 ASP D N 1
ATOM 12825 C CA . ASP D 1 204 ? -100.193 38.818 98.474 1.00 48.61 207 ASP D CA 1
ATOM 12826 C C . ASP D 1 204 ? -99.871 38.204 97.123 1.00 47.95 207 ASP D C 1
ATOM 12827 O O . ASP D 1 204 ? -99.011 37.332 97.022 1.00 46.71 207 ASP D O 1
ATOM 12832 N N . ASN D 1 205 ? -100.572 38.653 96.087 1.00 44.10 208 ASN D N 1
ATOM 12833 C CA . ASN D 1 205 ? -100.282 38.196 94.736 1.00 33.45 208 ASN D CA 1
ATOM 12834 C C . ASN D 1 205 ? -98.819 38.434 94.372 1.00 37.33 208 ASN D C 1
ATOM 12835 O O . ASN D 1 205 ? -98.173 37.571 93.781 1.00 51.63 208 ASN D O 1
ATOM 12840 N N . ALA D 1 206 ? -98.294 39.598 94.743 1.00 38.99 209 ALA D N 1
ATOM 12841 C CA . ALA D 1 206 ? -96.896 39.923 94.473 1.00 43.82 209 ALA D CA 1
ATOM 12842 C C . ALA D 1 206 ? -95.976 38.944 95.187 1.00 41.42 209 ALA D C 1
ATOM 12843 O O . ALA D 1 206 ? -95.008 38.452 94.609 1.00 46.70 209 ALA D O 1
ATOM 12845 N N . ASN D 1 207 ? -96.284 38.666 96.449 1.00 38.63 210 ASN D N 1
ATOM 12846 C CA . ASN D 1 207 ? -95.524 37.691 97.216 1.00 33.62 210 ASN D CA 1
ATOM 12847 C C . ASN D 1 207 ? -95.590 36.317 96.554 1.00 33.77 210 ASN D C 1
ATOM 12848 O O . ASN D 1 207 ? -94.570 35.659 96.364 1.00 43.48 210 ASN D O 1
ATOM 12853 N N . LEU D 1 208 ? -96.799 35.900 96.194 1.00 30.93 211 LEU D N 1
ATOM 12854 C CA . LEU D 1 208 ? -97.016 34.633 95.507 1.00 40.46 211 LEU D CA 1
ATOM 12855 C C . LEU D 1 208 ? -96.192 34.538 94.227 1.00 51.48 211 LEU D C 1
ATOM 12856 O O . LEU D 1 208 ? -95.511 33.540 93.990 1.00 55.28 211 LEU D O 1
ATOM 12861 N N . CYS D 1 209 ? -96.258 35.578 93.401 1.00 47.79 212 CYS D N 1
ATOM 12862 C CA . CYS D 1 209 ? -95.547 35.583 92.123 1.00 38.98 212 CYS D CA 1
ATOM 12863 C C . CYS D 1 209 ? -94.037 35.416 92.280 1.00 45.20 212 CYS D C 1
ATOM 12864 O O . CYS D 1 209 ? -93.430 34.575 91.617 1.00 42.64 212 CYS D O 1
ATOM 12867 N N . LEU D 1 210 ? -93.430 36.216 93.151 1.00 48.18 213 LEU D N 1
ATOM 12868 C CA . LEU D 1 210 ? -91.988 36.146 93.353 1.00 32.71 213 LEU D CA 1
ATOM 12869 C C . LEU D 1 210 ? -91.565 34.782 93.883 1.00 44.55 213 LEU D C 1
ATOM 12870 O O . LEU D 1 210 ? -90.534 34.248 93.478 1.00 56.15 213 LEU D O 1
ATOM 12875 N N . THR D 1 211 ? -92.365 34.214 94.780 1.00 45.33 214 THR D N 1
ATOM 12876 C CA . THR D 1 211 ? -92.048 32.908 95.353 1.00 46.27 214 THR D CA 1
ATOM 12877 C C . THR D 1 211 ? -92.118 31.814 94.291 1.00 48.66 214 THR D C 1
ATOM 12878 O O . THR D 1 211 ? -91.214 30.986 94.177 1.00 54.11 214 THR D O 1
ATOM 12882 N N . VAL D 1 212 ? -93.193 31.817 93.514 1.00 36.46 215 VAL D N 1
ATOM 12883 C CA . VAL D 1 212 ? -93.330 30.876 92.411 1.00 40.75 215 VAL D CA 1
ATOM 12884 C C . VAL D 1 212 ? -92.152 30.985 91.447 1.00 49.95 215 VAL D C 1
ATOM 12885 O O . VAL D 1 212 ? -91.592 29.972 91.030 1.00 67.68 215 VAL D O 1
ATOM 12889 N N . ARG D 1 213 ? -91.767 32.213 91.107 1.00 41.53 216 ARG D N 1
ATOM 12890 C CA . ARG D 1 213 ? -90.711 32.437 90.121 1.00 43.45 216 ARG D CA 1
ATOM 12891 C C . ARG D 1 213 ? -89.322 32.034 90.613 1.00 51.63 216 ARG D C 1
ATOM 12892 O O . ARG D 1 213 ? -88.388 31.918 89.818 1.00 57.03 216 ARG D O 1
ATOM 12900 N N . SER D 1 214 ? -89.183 31.820 91.917 1.00 45.27 217 SER D N 1
ATOM 12901 C CA . SER D 1 214 ? -87.918 31.340 92.459 1.00 45.05 217 SER D CA 1
ATOM 12902 C C . SER D 1 214 ? -87.831 29.816 92.341 1.00 45.87 217 SER D C 1
ATOM 12903 O O . SER D 1 214 ? -86.802 29.223 92.645 1.00 48.90 217 SER D O 1
ATOM 12906 N N . LEU D 1 215 ? -88.919 29.195 91.893 1.00 40.62 218 LEU D N 1
ATOM 12907 C CA . LEU D 1 215 ? -88.996 27.743 91.789 1.00 44.60 218 LEU D CA 1
ATOM 12908 C C . LEU D 1 215 ? -89.196 27.264 90.352 1.00 45.40 218 LEU D C 1
ATOM 12909 O O . LEU D 1 215 ? -88.698 26.209 89.970 1.00 61.26 218 LEU D O 1
ATOM 12914 N N . CYS D 1 216 ? -89.930 28.039 89.561 1.00 50.02 219 CYS D N 1
ATOM 12915 C CA . CYS D 1 216 ? -90.323 27.601 88.230 1.00 47.88 219 CYS D CA 1
ATOM 12916 C C . CYS D 1 216 ? -90.854 28.756 87.390 1.00 47.68 219 CYS D C 1
ATOM 12917 O O . CYS D 1 216 ? -90.965 29.884 87.869 1.00 50.19 219 CYS D O 1
ATOM 12920 N N . GLN D 1 217 ? -91.192 28.459 86.138 1.00 41.43 220 GLN D N 1
ATOM 12921 C CA . GLN D 1 217 ? -91.734 29.462 85.229 1.00 39.72 220 GLN D CA 1
ATOM 12922 C C . GLN D 1 217 ? -93.176 29.146 84.832 1.00 45.69 220 GLN D C 1
ATOM 12923 O O . GLN D 1 217 ? -93.644 29.574 83.777 1.00 48.69 220 GLN D O 1
ATOM 12929 N N . THR D 1 218 ? -93.875 28.397 85.681 1.00 37.09 221 THR D N 1
ATOM 12930 C CA . THR D 1 218 ? -95.294 28.121 85.478 1.00 33.93 221 THR D CA 1
ATOM 12931 C C . THR D 1 218 ? -96.052 29.421 85.218 1.00 44.29 221 THR D C 1
ATOM 12932 O O . THR D 1 218 ? -95.954 30.370 86.001 1.00 32.74 221 THR D O 1
ATOM 12936 N N . PRO D 1 219 ? -96.807 29.473 84.112 1.00 47.97 222 PRO D N 1
ATOM 12937 C CA . PRO D 1 219 ? -97.536 30.692 83.747 1.00 47.22 222 PRO D CA 1
ATOM 12938 C C . PRO D 1 219 ? -98.514 31.130 84.834 1.00 50.59 222 PRO D C 1
ATOM 12939 O O . PRO D 1 219 ? -99.254 30.313 85.385 1.00 54.71 222 PRO D O 1
ATOM 12943 N N . ILE D 1 220 ? -98.497 32.422 85.143 1.00 46.76 223 ILE D N 1
ATOM 12944 C CA . ILE D 1 220 ? -99.342 32.979 86.190 1.00 45.46 223 ILE D CA 1
ATOM 12945 C C . ILE D 1 220 ? -100.327 33.999 85.627 1.00 45.72 223 ILE D C 1
ATOM 12946 O O . ILE D 1 220 ? -99.964 34.844 84.809 1.00 44.75 223 ILE D O 1
ATOM 12951 N N . ILE D 1 221 ? -101.576 33.902 86.067 1.00 34.76 224 ILE D N 1
ATOM 12952 C CA . ILE D 1 221 ? -102.600 34.878 85.729 1.00 40.97 224 ILE D CA 1
ATOM 12953 C C . ILE D 1 221 ? -103.088 35.534 87.012 1.00 44.07 224 ILE D C 1
ATOM 12954 O O . ILE D 1 221 ? -103.739 34.886 87.829 1.00 49.75 224 ILE D O 1
ATOM 12959 N N . ALA D 1 222 ? -102.774 36.815 87.188 1.00 36.23 225 ALA D N 1
ATOM 12960 C CA . ALA D 1 222 ? -103.141 37.531 88.410 1.00 41.42 225 ALA D CA 1
ATOM 12961 C C . ALA D 1 222 ? -104.351 38.439 88.217 1.00 44.16 225 ALA D C 1
ATOM 12962 O O . ALA D 1 222 ? -104.452 39.152 87.220 1.00 49.52 225 ALA D O 1
ATOM 12964 N N . VAL D 1 223 ? -105.265 38.407 89.181 1.00 44.57 226 VAL D N 1
ATOM 12965 C CA . VAL D 1 223 ? -106.401 39.318 89.186 1.00 39.81 226 VAL D CA 1
ATOM 12966 C C . VAL D 1 223 ? -106.071 40.562 90.009 1.00 47.15 226 VAL D C 1
ATOM 12967 O O . VAL D 1 223 ? -105.979 40.500 91.235 1.00 56.56 226 VAL D O 1
ATOM 12971 N N . VAL D 1 224 ? -105.886 41.685 89.318 1.00 44.84 227 VAL D N 1
ATOM 12972 C CA . VAL D 1 224 ? -105.524 42.956 89.941 1.00 49.94 227 VAL D CA 1
ATOM 12973 C C . VAL D 1 224 ? -106.735 43.749 90.439 1.00 52.02 227 VAL D C 1
ATOM 12974 O O . VAL D 1 224 ? -107.761 43.821 89.763 1.00 57.15 227 VAL D O 1
ATOM 12978 N N . LYS D 1 225 ? -106.608 44.354 91.617 1.00 55.68 228 LYS D N 1
ATOM 12979 C CA . LYS D 1 225 ? -107.674 45.195 92.156 1.00 61.30 228 LYS D CA 1
ATOM 12980 C C . LYS D 1 225 ? -107.478 46.635 91.698 1.00 72.13 228 LYS D C 1
ATOM 12981 O O . LYS D 1 225 ? -108.384 47.255 91.137 1.00 77.45 228 LYS D O 1
ATOM 12987 N N . GLU D 1 226 ? -106.286 47.165 91.939 1.00 62.56 229 GLU D N 1
ATOM 12988 C CA . GLU D 1 226 ? -105.962 48.516 91.515 1.00 71.65 229 GLU D CA 1
ATOM 12989 C C . GLU D 1 226 ? -105.125 48.466 90.243 1.00 75.22 229 GLU D C 1
ATOM 12990 O O . GLU D 1 226 ? -103.952 48.108 90.286 1.00 81.14 229 GLU D O 1
ATOM 12996 N N . PRO D 1 227 ? -105.736 48.822 89.104 1.00 87.10 230 PRO D N 1
ATOM 12997 C CA . PRO D 1 227 ? -105.119 48.767 87.773 1.00 90.23 230 PRO D CA 1
ATOM 12998 C C . PRO D 1 227 ? -103.708 49.349 87.724 1.00 91.61 230 PRO D C 1
ATOM 12999 O O . PRO D 1 227 ? -102.928 48.973 86.846 1.00 95.12 230 PRO D O 1
ATOM 13003 N N . VAL D 1 228 ? -103.388 50.251 88.646 1.00 85.25 231 VAL D N 1
ATOM 13004 C CA . VAL D 1 228 ? -102.053 50.839 88.708 1.00 82.93 231 VAL D CA 1
ATOM 13005 C C . VAL D 1 228 ? -101.017 49.796 89.120 1.00 79.38 231 VAL D C 1
ATOM 13006 O O . VAL D 1 228 ? -99.844 49.888 88.756 1.00 85.46 231 VAL D O 1
ATOM 13010 N N . HIS D 1 229 ? -101.468 48.803 89.879 1.00 67.82 232 HIS D N 1
ATOM 13011 C CA . HIS D 1 229 ? -100.611 47.734 90.373 1.00 58.51 232 HIS D CA 1
ATOM 13012 C C . HIS D 1 229 ? -100.280 46.703 89.297 1.00 66.75 232 HIS D C 1
ATOM 13013 O O . HIS D 1 229 ? -99.351 45.910 89.450 1.00 73.20 232 HIS D O 1
ATOM 13020 N N . GLY D 1 230 ? -101.050 46.714 88.214 1.00 57.29 233 GLY D N 1
ATOM 13021 C CA . GLY D 1 230 ? -100.852 45.780 87.121 1.00 36.43 233 GLY D CA 1
ATOM 13022 C C . GLY D 1 230 ? -99.412 45.664 86.658 1.00 43.02 233 GLY D C 1
ATOM 13023 O O . GLY D 1 230 ? -98.918 44.562 86.435 1.00 60.23 233 GLY D O 1
ATOM 13024 N N . GLU D 1 231 ? -98.736 46.799 86.504 1.00 53.18 234 GLU D N 1
ATOM 13025 C CA . GLU D 1 231 ? -97.332 46.801 86.101 1.00 57.49 234 GLU D CA 1
ATOM 13026 C C . GLU D 1 231 ? -96.478 46.055 87.122 1.00 49.66 234 GLU D C 1
ATOM 13027 O O . GLU D 1 231 ? -95.616 45.259 86.759 1.00 60.32 234 GLU D O 1
ATOM 13033 N N . LEU D 1 232 ? -96.722 46.324 88.400 1.00 51.57 235 LEU D N 1
ATOM 13034 C CA . LEU D 1 232 ? -95.944 45.725 89.478 1.00 50.58 235 LEU D CA 1
ATOM 13035 C C . LEU D 1 232 ? -96.073 44.205 89.510 1.00 49.11 235 LEU D C 1
ATOM 13036 O O . LEU D 1 232 ? -95.091 43.498 89.738 1.00 51.56 235 LEU D O 1
ATOM 13041 N N . LEU D 1 233 ? -97.282 43.703 89.286 1.00 42.24 236 LEU D N 1
ATOM 13042 C CA . LEU D 1 233 ? -97.498 42.260 89.236 1.00 45.13 236 LEU D CA 1
ATOM 13043 C C . LEU D 1 233 ? -96.795 41.622 88.040 1.00 51.03 236 LEU D C 1
ATOM 13044 O O . LEU D 1 233 ? -96.355 40.474 88.116 1.00 56.88 236 LEU D O 1
ATOM 13049 N N . ARG D 1 234 ? -96.683 42.363 86.941 1.00 44.26 237 ARG D N 1
ATOM 13050 C CA . ARG D 1 234 ? -95.896 41.892 85.804 1.00 49.17 237 ARG D CA 1
ATOM 13051 C C . ARG D 1 234 ? -94.426 41.821 86.192 1.00 49.61 237 ARG D C 1
ATOM 13052 O O . ARG D 1 234 ? -93.730 40.878 85.832 1.00 55.13 237 ARG D O 1
ATOM 13060 N N . LEU D 1 235 ? -93.965 42.823 86.935 1.00 49.16 238 LEU D N 1
ATOM 13061 C CA . LEU D 1 235 ? -92.598 42.841 87.443 1.00 51.00 238 LEU D CA 1
ATOM 13062 C C . LEU D 1 235 ? -92.346 41.641 88.349 1.00 53.18 238 LEU D C 1
ATOM 13063 O O . LEU D 1 235 ? -91.286 41.018 88.293 1.00 51.00 238 LEU D O 1
ATOM 13068 N N . ALA D 1 236 ? -93.334 41.328 89.184 1.00 48.38 239 ALA D N 1
ATOM 13069 C CA . ALA D 1 236 ? -93.239 40.223 90.131 1.00 41.07 239 ALA D CA 1
ATOM 13070 C C . ALA D 1 236 ? -93.151 38.875 89.427 1.00 47.58 239 ALA D C 1
ATOM 13071 O O . ALA D 1 236 ? -92.630 37.914 89.989 1.00 66.32 239 ALA D O 1
ATOM 13073 N N . GLY D 1 237 ? -93.674 38.801 88.206 1.00 44.58 240 GLY D N 1
ATOM 13074 C CA . GLY D 1 237 ? -93.536 37.601 87.402 1.00 34.95 240 GLY D CA 1
ATOM 13075 C C . GLY D 1 237 ? -94.795 37.080 86.729 1.00 46.42 240 GLY D C 1
ATOM 13076 O O . GLY D 1 237 ? -94.763 36.026 86.097 1.00 61.49 240 GLY D O 1
ATOM 13077 N N . ALA D 1 238 ? -95.900 37.806 86.848 1.00 44.79 241 ALA D N 1
ATOM 13078 C CA . ALA D 1 238 ? -97.156 37.350 86.259 1.00 46.78 241 ALA D CA 1
ATOM 13079 C C . ALA D 1 238 ? -97.169 37.482 84.735 1.00 52.01 241 ALA D C 1
ATOM 13080 O O . ALA D 1 238 ? -96.823 38.527 84.187 1.00 63.67 241 ALA D O 1
ATOM 13082 N N . ASN D 1 239 ? -97.573 36.409 84.063 1.00 47.69 242 ASN D N 1
ATOM 13083 C CA . ASN D 1 239 ? -97.691 36.393 82.611 1.00 43.16 242 ASN D CA 1
ATOM 13084 C C . ASN D 1 239 ? -98.798 37.316 82.116 1.00 53.18 242 ASN D C 1
ATOM 13085 O O . ASN D 1 239 ? -98.645 38.002 81.106 1.00 66.82 242 ASN D O 1
ATOM 13090 N N . GLN D 1 240 ? -99.918 37.315 82.830 1.00 44.83 243 GLN D N 1
ATOM 13091 C CA . GLN D 1 240 ? -101.078 38.109 82.452 1.00 40.10 243 GLN D CA 1
ATOM 13092 C C . GLN D 1 240 ? -101.747 38.724 83.674 1.00 40.77 243 GLN D C 1
ATOM 13093 O O . GLN D 1 240 ? -101.791 38.122 84.745 1.00 47.47 243 GLN D O 1
ATOM 13099 N N . VAL D 1 241 ? -102.268 39.931 83.500 1.00 43.12 244 VAL D N 1
ATOM 13100 C CA . VAL D 1 241 ? -102.894 40.660 84.587 1.00 39.21 244 VAL D CA 1
ATOM 13101 C C . VAL D 1 241 ? -104.323 41.032 84.217 1.00 42.66 244 VAL D C 1
ATOM 13102 O O . VAL D 1 241 ? -104.559 41.660 83.189 1.00 53.89 244 VAL D O 1
ATOM 13106 N N . VAL D 1 242 ? -105.275 40.635 85.054 1.00 44.88 245 VAL D N 1
ATOM 13107 C CA . VAL D 1 242 ? -106.682 40.928 84.808 1.00 45.12 245 VAL D CA 1
ATOM 13108 C C . VAL D 1 242 ? -107.241 41.899 85.846 1.00 42.86 245 VAL D C 1
ATOM 13109 O O . VAL D 1 242 ? -107.445 41.526 87.001 1.00 47.35 245 VAL D O 1
ATOM 13113 N N . PRO D 1 243 ? -107.485 43.153 85.438 1.00 41.38 246 PRO D N 1
ATOM 13114 C CA . PRO D 1 243 ? -108.078 44.163 86.324 1.00 35.64 246 PRO D CA 1
ATOM 13115 C C . PRO D 1 243 ? -109.606 44.098 86.324 1.00 39.40 246 PRO D C 1
ATOM 13116 O O . PRO D 1 243 ? -110.253 44.991 85.773 1.00 38.11 246 PRO D O 1
ATOM 13120 N N . LEU D 1 244 ? -110.169 43.062 86.943 1.00 43.24 247 LEU D N 1
ATOM 13121 C CA . LEU D 1 244 ? -111.616 42.846 86.923 1.00 44.40 247 LEU D CA 1
ATOM 13122 C C . LEU D 1 244 ? -112.454 44.045 87.370 1.00 51.72 247 LEU D C 1
ATOM 13123 O O . LEU D 1 244 ? -113.470 44.354 86.749 1.00 71.28 247 LEU D O 1
ATOM 13128 N N . THR D 1 245 ? -112.047 44.710 88.446 1.00 37.90 248 THR D N 1
ATOM 13129 C CA . THR D 1 245 ? -112.829 45.833 88.955 1.00 40.73 248 THR D CA 1
ATOM 13130 C C . THR D 1 245 ? -112.986 46.917 87.888 1.00 43.82 248 THR D C 1
ATOM 13131 O O . THR D 1 245 ? -114.089 47.406 87.652 1.00 43.89 248 THR D O 1
ATOM 13135 N N . ARG D 1 246 ? -111.891 47.277 87.228 1.00 38.48 249 ARG D N 1
ATOM 13136 C CA . ARG D 1 246 ? -111.968 48.279 86.175 1.00 40.72 249 ARG D CA 1
ATOM 13137 C C . ARG D 1 246 ? -112.884 47.807 85.048 1.00 50.15 249 ARG D C 1
ATOM 13138 O O . ARG D 1 246 ? -113.741 48.554 84.577 1.00 50.98 249 ARG D O 1
ATOM 13146 N N . ILE D 1 247 ? -112.696 46.563 84.620 1.00 53.07 250 ILE D N 1
ATOM 13147 C CA . ILE D 1 247 ? -113.511 45.983 83.557 1.00 42.15 250 ILE D CA 1
ATOM 13148 C C . ILE D 1 247 ? -114.997 45.993 83.901 1.00 44.42 250 ILE D C 1
ATOM 13149 O O . ILE D 1 247 ? -115.827 46.409 83.093 1.00 46.27 250 ILE D O 1
ATOM 13154 N N . LEU D 1 248 ? -115.330 45.538 85.104 1.00 40.76 251 LEU D N 1
ATOM 13155 C CA . LEU D 1 248 ? -116.719 45.508 85.542 1.00 43.21 251 LEU D CA 1
ATOM 13156 C C . LEU D 1 248 ? -117.293 46.915 85.667 1.00 49.10 251 LEU D C 1
ATOM 13157 O O . LEU D 1 248 ? -118.409 47.180 85.220 1.00 53.78 251 LEU D O 1
ATOM 13162 N N . GLY D 1 249 ? -116.522 47.814 86.269 1.00 53.76 252 GLY D N 1
ATOM 13163 C CA . GLY D 1 249 ? -116.920 49.205 86.387 1.00 40.59 252 GLY D CA 1
ATOM 13164 C C . GLY D 1 249 ? -117.193 49.815 85.026 1.00 47.64 252 GLY D C 1
ATOM 13165 O O . GLY D 1 249 ? -118.088 50.645 84.869 1.00 55.16 252 GLY D O 1
ATOM 13166 N N . ARG D 1 250 ? -116.418 49.392 84.035 1.00 51.92 253 ARG D N 1
ATOM 13167 C CA . ARG D 1 250 ? -116.578 49.882 82.674 1.00 52.73 253 ARG D CA 1
ATOM 13168 C C . ARG D 1 250 ? -117.841 49.318 82.020 1.00 54.78 253 ARG D C 1
ATOM 13169 O O . ARG D 1 250 ? -118.541 50.030 81.300 1.00 61.70 253 ARG D O 1
ATOM 13177 N N . TYR D 1 251 ? -118.131 48.043 82.270 1.00 45.99 254 TYR D N 1
ATOM 13178 C CA . TYR D 1 251 ? -119.341 47.425 81.732 1.00 45.31 254 TYR D CA 1
ATOM 13179 C C . TYR D 1 251 ? -120.590 48.128 82.249 1.00 53.70 254 TYR D C 1
ATOM 13180 O O . TYR D 1 251 ? -121.511 48.415 81.484 1.00 61.85 254 TYR D O 1
ATOM 13189 N N . LEU D 1 252 ? -120.615 48.403 83.550 1.00 44.37 255 LEU D N 1
ATOM 13190 C CA . LEU D 1 252 ? -121.730 49.121 84.158 1.00 42.22 255 LEU D CA 1
ATOM 13191 C C . LEU D 1 252 ? -121.906 50.499 83.527 1.00 45.02 255 LEU D C 1
ATOM 13192 O O . LEU D 1 252 ? -123.013 50.884 83.158 1.00 41.31 255 LEU D O 1
ATOM 13197 N N . GLY D 1 253 ? -120.804 51.233 83.404 1.00 50.83 256 GLY D N 1
ATOM 13198 C CA . GLY D 1 253 ? -120.825 52.563 82.820 1.00 39.73 256 GLY D CA 1
ATOM 13199 C C . GLY D 1 253 ? -121.297 52.550 81.380 1.00 45.43 256 GLY D C 1
ATOM 13200 O O . GLY D 1 253 ? -122.157 53.343 80.995 1.00 48.10 256 GLY D O 1
ATOM 13201 N N . ILE D 1 254 ? -120.731 51.649 80.583 1.00 47.03 257 ILE D N 1
ATOM 13202 C CA . ILE D 1 254 ? -121.136 51.489 79.191 1.00 51.49 257 ILE D CA 1
ATOM 13203 C C . ILE D 1 254 ? -122.637 51.249 79.076 1.00 57.86 257 ILE D C 1
ATOM 13204 O O . ILE D 1 254 ? -123.324 51.906 78.299 1.00 63.47 257 ILE D O 1
ATOM 13209 N N . ARG D 1 255 ? -123.139 50.306 79.863 1.00 63.16 258 ARG D N 1
ATOM 13210 C CA . ARG D 1 255 ? -124.537 49.902 79.791 1.00 58.19 258 ARG D CA 1
ATOM 13211 C C . ARG D 1 255 ? -125.487 50.993 80.279 1.00 56.00 258 ARG D C 1
ATOM 13212 O O . ARG D 1 255 ? -126.662 51.015 79.914 1.00 57.22 258 ARG D O 1
ATOM 13220 N N . ALA D 1 256 ? -124.974 51.895 81.108 1.00 55.87 259 ALA D N 1
ATOM 13221 C CA . ALA D 1 256 ? -125.794 52.948 81.691 1.00 51.44 259 ALA D CA 1
ATOM 13222 C C . ALA D 1 256 ? -125.959 54.141 80.758 1.00 53.58 259 ALA D C 1
ATOM 13223 O O . ALA D 1 256 ? -126.849 54.963 80.955 1.00 59.63 259 ALA D O 1
ATOM 13225 N N . THR D 1 257 ? -125.106 54.234 79.743 1.00 60.80 260 THR D N 1
ATOM 13226 C CA . THR D 1 257 ? -125.100 55.402 78.865 1.00 71.30 260 THR D CA 1
ATOM 13227 C C . THR D 1 257 ? -125.450 55.096 77.410 1.00 89.35 260 THR D C 1
ATOM 13228 O O . THR D 1 257 ? -126.110 55.897 76.747 1.00 98.32 260 THR D O 1
ATOM 13232 N N . THR D 1 258 ? -124.999 53.947 76.914 1.00 98.35 261 THR D N 1
ATOM 13233 C CA . THR D 1 258 ? -125.236 53.567 75.522 1.00 111.22 261 THR D CA 1
ATOM 13234 C C . THR D 1 258 ? -126.718 53.614 75.162 1.00 120.66 261 THR D C 1
ATOM 13235 O O . THR D 1 258 ? -127.175 54.542 74.491 1.00 124.67 261 THR D O 1
ATOM 13239 N N . ASP D 1 348 ? -130.790 66.994 79.917 1.00 95.78 351 ASP D N 1
ATOM 13240 C CA . ASP D 1 348 ? -129.804 66.872 80.987 1.00 109.50 351 ASP D CA 1
ATOM 13241 C C . ASP D 1 348 ? -129.643 65.429 81.452 1.00 107.53 351 ASP D C 1
ATOM 13242 O O . ASP D 1 348 ? -130.561 64.843 82.027 1.00 107.03 351 ASP D O 1
ATOM 13247 N N . GLU D 1 349 ? -128.468 64.863 81.200 1.00 94.89 352 GLU D N 1
ATOM 13248 C CA . GLU D 1 349 ? -128.172 63.498 81.606 1.00 82.03 352 GLU D CA 1
ATOM 13249 C C . GLU D 1 349 ? -127.591 63.487 83.018 1.00 78.76 352 GLU D C 1
ATOM 13250 O O . GLU D 1 349 ? -126.854 64.394 83.399 1.00 77.26 352 GLU D O 1
ATOM 13256 N N . LEU D 1 350 ? -127.932 62.464 83.795 1.00 70.58 353 LEU D N 1
ATOM 13257 C CA . LEU D 1 350 ? -127.505 62.389 85.190 1.00 63.13 353 LEU D CA 1
ATOM 13258 C C . LEU D 1 350 ? -127.667 60.972 85.733 1.00 56.49 353 LEU D C 1
ATOM 13259 O O . LEU D 1 350 ? -128.788 60.476 85.883 1.00 50.55 353 LEU D O 1
ATOM 13264 N N . ILE D 1 351 ? -126.542 60.327 86.028 1.00 45.36 354 ILE D N 1
ATOM 13265 C CA . ILE D 1 351 ? -126.541 58.932 86.456 1.00 42.43 354 ILE D CA 1
ATOM 13266 C C . ILE D 1 351 ? -126.208 58.773 87.931 1.00 48.71 354 ILE D C 1
ATOM 13267 O O . ILE D 1 351 ? -125.118 59.135 88.366 1.00 49.15 354 ILE D O 1
ATOM 13272 N N . PHE D 1 352 ? -127.148 58.226 88.697 1.00 45.95 355 PHE D N 1
ATOM 13273 C CA . PHE D 1 352 ? -126.892 57.899 90.097 1.00 41.17 355 PHE D CA 1
ATOM 13274 C C . PHE D 1 352 ? -126.149 56.574 90.195 1.00 43.95 355 PHE D C 1
ATOM 13275 O O . PHE D 1 352 ? -126.596 55.564 89.650 1.00 45.51 355 PHE D O 1
ATOM 13283 N N . ILE D 1 353 ? -125.014 56.583 90.889 1.00 44.56 356 ILE D N 1
ATOM 13284 C CA . ILE D 1 353 ? -124.259 55.358 91.142 1.00 46.09 356 ILE D CA 1
ATOM 13285 C C . ILE D 1 353 ? -124.329 54.976 92.619 1.00 46.51 356 ILE D C 1
ATOM 13286 O O . ILE D 1 353 ? -123.761 55.652 93.475 1.00 49.88 356 ILE D O 1
ATOM 13291 N N . ILE D 1 354 ? -125.034 53.888 92.909 1.00 39.13 357 ILE D N 1
ATOM 13292 C CA . ILE D 1 354 ? -125.247 53.458 94.283 1.00 39.78 357 ILE D CA 1
ATOM 13293 C C . ILE D 1 354 ? -124.204 52.430 94.705 1.00 39.73 357 ILE D C 1
ATOM 13294 O O . ILE D 1 354 ? -124.212 51.298 94.230 1.00 41.88 357 ILE D O 1
ATOM 13299 N N . GLY D 1 355 ? -123.304 52.837 95.597 1.00 42.65 358 GLY D N 1
ATOM 13300 C CA . GLY D 1 355 ? -122.201 51.995 96.026 1.00 38.00 358 GLY D CA 1
ATOM 13301 C C . GLY D 1 355 ? -120.863 52.491 95.504 1.00 44.39 358 GLY D C 1
ATOM 13302 O O . GLY D 1 355 ? -120.629 52.526 94.296 1.00 52.04 358 GLY D O 1
ATOM 13303 N N . HIS D 1 356 ? -119.975 52.872 96.414 1.00 44.11 359 HIS D N 1
ATOM 13304 C CA . HIS D 1 356 ? -118.681 53.420 96.021 1.00 43.97 359 HIS D CA 1
ATOM 13305 C C . HIS D 1 356 ? -117.503 52.503 96.370 1.00 46.08 359 HIS D C 1
ATOM 13306 O O . HIS D 1 356 ? -116.468 52.958 96.857 1.00 57.60 359 HIS D O 1
ATOM 13313 N N . GLY D 1 357 ? -117.666 51.209 96.119 1.00 38.58 360 GLY D N 1
ATOM 13314 C CA . GLY D 1 357 ? -116.557 50.278 96.225 1.00 28.22 360 GLY D CA 1
ATOM 13315 C C . GLY D 1 357 ? -115.672 50.428 95.001 1.00 45.10 360 GLY D C 1
ATOM 13316 O O . GLY D 1 357 ? -115.874 51.331 94.191 1.00 50.39 360 GLY D O 1
ATOM 13317 N N . ARG D 1 358 ? -114.696 49.542 94.852 1.00 48.79 361 ARG D N 1
ATOM 13318 C CA . ARG D 1 358 ? -113.760 49.642 93.740 1.00 54.60 361 ARG D CA 1
ATOM 13319 C C . ARG D 1 358 ? -114.483 49.654 92.390 1.00 49.12 361 ARG D C 1
ATOM 13320 O O . ARG D 1 358 ? -114.112 50.401 91.482 1.00 45.55 361 ARG D O 1
ATOM 13328 N N . ILE D 1 359 ? -115.519 48.831 92.267 1.00 40.98 362 ILE D N 1
ATOM 13329 C CA . ILE D 1 359 ? -116.253 48.713 91.010 1.00 43.99 362 ILE D CA 1
ATOM 13330 C C . ILE D 1 359 ? -117.088 49.958 90.715 1.00 46.12 362 ILE D C 1
ATOM 13331 O O . ILE D 1 359 ? -116.973 50.552 89.641 1.00 44.53 362 ILE D O 1
ATOM 13336 N N . GLY D 1 360 ? -117.923 50.355 91.669 1.00 35.61 363 GLY D N 1
ATOM 13337 C CA . GLY D 1 360 ? -118.698 51.571 91.520 1.00 41.04 363 GLY D CA 1
ATOM 13338 C C . GLY D 1 360 ? -117.774 52.732 91.227 1.00 47.22 363 GLY D C 1
ATOM 13339 O O . GLY D 1 360 ? -118.064 53.581 90.382 1.00 45.36 363 GLY D O 1
ATOM 13340 N N . CYS D 1 361 ? -116.648 52.756 91.933 1.00 56.13 364 CYS D N 1
ATOM 13341 C CA . CYS D 1 361 ? -115.621 53.770 91.740 1.00 54.91 364 CYS D CA 1
ATOM 13342 C C . CYS D 1 361 ? -115.106 53.738 90.305 1.00 50.69 364 CYS D C 1
ATOM 13343 O O . CYS D 1 361 ? -114.906 54.782 89.683 1.00 50.32 364 CYS D O 1
ATOM 13346 N N . ALA D 1 362 ? -114.902 52.532 89.782 1.00 44.49 365 ALA D N 1
ATOM 13347 C CA . ALA D 1 362 ? -114.466 52.364 88.400 1.00 42.96 365 ALA D CA 1
ATOM 13348 C C . ALA D 1 362 ? -115.500 52.922 87.427 1.00 45.55 365 ALA D C 1
ATOM 13349 O O . ALA D 1 362 ? -115.157 53.645 86.493 1.00 47.66 365 ALA D O 1
ATOM 13351 N N . ALA D 1 363 ? -116.766 52.579 87.648 1.00 43.83 366 ALA D N 1
ATOM 13352 C CA . ALA D 1 363 ? -117.845 53.091 86.814 1.00 41.82 366 ALA D CA 1
ATOM 13353 C C . ALA D 1 363 ? -117.856 54.613 86.841 1.00 47.58 366 ALA D C 1
ATOM 13354 O O . ALA D 1 363 ? -118.045 55.260 85.810 1.00 52.99 366 ALA D O 1
ATOM 13356 N N . ALA D 1 364 ? -117.649 55.181 88.026 1.00 36.06 367 ALA D N 1
ATOM 13357 C CA . ALA D 1 364 ? -117.575 56.630 88.171 1.00 45.06 367 ALA D CA 1
ATOM 13358 C C . ALA D 1 364 ? -116.454 57.201 87.310 1.00 55.50 367 ALA D C 1
ATOM 13359 O O . ALA D 1 364 ? -116.654 58.167 86.572 1.00 64.69 367 ALA D O 1
ATOM 13361 N N . ALA D 1 365 ? -115.275 56.595 87.405 1.00 47.80 368 ALA D N 1
ATOM 13362 C CA . ALA D 1 365 ? -114.120 57.045 86.637 1.00 48.62 368 ALA D CA 1
ATOM 13363 C C . ALA D 1 365 ? -114.378 56.963 85.135 1.00 60.43 368 ALA D C 1
ATOM 13364 O O . ALA D 1 365 ? -113.918 57.811 84.370 1.00 66.54 368 ALA D O 1
ATOM 13366 N N . PHE D 1 366 ? -115.114 55.937 84.720 1.00 61.11 369 PHE D N 1
ATOM 13367 C CA . PHE D 1 366 ? -115.463 55.765 83.314 1.00 50.11 369 PHE D CA 1
ATOM 13368 C C . PHE D 1 366 ? -116.359 56.897 82.827 1.00 57.74 369 PHE D C 1
ATOM 13369 O O . PHE D 1 366 ? -116.104 57.493 81.781 1.00 69.57 369 PHE D O 1
ATOM 13377 N N . LEU D 1 367 ? -117.409 57.191 83.589 1.00 54.57 370 LEU D N 1
ATOM 13378 C CA . LEU D 1 367 ? -118.332 58.258 83.227 1.00 57.47 370 LEU D CA 1
ATOM 13379 C C . LEU D 1 367 ? -117.634 59.621 83.231 1.00 59.38 370 LEU D C 1
ATOM 13380 O O . LEU D 1 367 ? -118.169 60.602 82.717 1.00 58.53 370 LEU D O 1
ATOM 13385 N N . ASP D 1 368 ? -116.441 59.676 83.814 1.00 62.97 371 ASP D N 1
ATOM 13386 C CA . ASP D 1 368 ? -115.659 60.909 83.831 1.00 79.70 371 ASP D CA 1
ATOM 13387 C C . ASP D 1 368 ? -114.972 61.166 82.494 1.00 82.07 371 ASP D C 1
ATOM 13388 O O . ASP D 1 368 ? -115.058 62.267 81.954 1.00 80.76 371 ASP D O 1
ATOM 13393 N N . ARG D 1 369 ? -114.289 60.153 81.964 1.00 85.38 372 ARG D N 1
ATOM 13394 C CA . ARG D 1 369 ? -113.627 60.284 80.668 1.00 87.56 372 ARG D CA 1
ATOM 13395 C C . ARG D 1 369 ? -114.588 60.831 79.617 1.00 101.31 372 ARG D C 1
ATOM 13396 O O . ARG D 1 369 ? -114.390 61.927 79.095 1.00 107.24 372 ARG D O 1
ATOM 13404 N N . LYS D 1 370 ? -115.629 60.067 79.305 1.00 108.79 373 LYS D N 1
ATOM 13405 C CA . LYS D 1 370 ? -116.688 60.575 78.444 1.00 116.41 373 LYS D CA 1
ATOM 13406 C C . LYS D 1 370 ? -117.629 61.431 79.282 1.00 116.87 373 LYS D C 1
ATOM 13407 O O . LYS D 1 370 ? -118.387 60.912 80.100 1.00 125.41 373 LYS D O 1
ATOM 13413 N N . PRO D 1 371 ? -117.573 62.754 79.082 1.00 107.81 374 PRO D N 1
ATOM 13414 C CA . PRO D 1 371 ? -118.284 63.745 79.897 1.00 104.55 374 PRO D CA 1
ATOM 13415 C C . PRO D 1 371 ? -119.749 63.399 80.156 1.00 97.92 374 PRO D C 1
ATOM 13416 O O . PRO D 1 371 ? -120.626 63.757 79.369 1.00 102.02 374 PRO D O 1
ATOM 13420 N N . VAL D 1 372 ? -119.997 62.702 81.260 1.00 88.05 375 VAL D N 1
ATOM 13421 C CA . VAL D 1 372 ? -121.350 62.417 81.720 1.00 76.49 375 VAL D CA 1
ATOM 13422 C C . VAL D 1 372 ? -121.411 62.658 83.223 1.00 65.90 375 VAL D C 1
ATOM 13423 O O . VAL D 1 372 ? -120.639 62.073 83.980 1.00 61.01 375 VAL D O 1
ATOM 13427 N N . PRO D 1 373 ? -122.315 63.545 83.659 1.00 70.31 376 PRO D N 1
ATOM 13428 C CA . PRO D 1 373 ? -122.457 63.858 85.085 1.00 69.78 376 PRO D CA 1
ATOM 13429 C C . PRO D 1 373 ? -123.090 62.709 85.872 1.00 70.41 376 PRO D C 1
ATOM 13430 O O . PRO D 1 373 ? -123.880 61.942 85.323 1.00 60.77 376 PRO D O 1
ATOM 13434 N N . PHE D 1 374 ? -122.739 62.595 87.149 1.00 70.98 377 PHE D N 1
ATOM 13435 C CA . PHE D 1 374 ? -123.219 61.491 87.970 1.00 62.50 377 PHE D CA 1
ATOM 13436 C C . PHE D 1 374 ? -123.168 61.825 89.455 1.00 58.83 377 PHE D C 1
ATOM 13437 O O . PHE D 1 374 ? -122.499 62.769 89.869 1.00 63.20 377 PHE D O 1
ATOM 13445 N N . ILE D 1 375 ? -123.877 61.033 90.252 1.00 53.16 378 ILE D N 1
ATOM 13446 C CA . ILE D 1 375 ? -123.873 61.182 91.701 1.00 45.61 378 ILE D CA 1
ATOM 13447 C C . ILE D 1 375 ? -123.576 59.848 92.367 1.00 42.52 378 ILE D C 1
ATOM 13448 O O . ILE D 1 375 ? -124.355 58.903 92.255 1.00 50.87 378 ILE D O 1
ATOM 13453 N N . LEU D 1 376 ? -122.443 59.775 93.057 1.00 43.34 379 LEU D N 1
ATOM 13454 C CA . LEU D 1 376 ? -122.097 58.604 93.849 1.00 36.30 379 LEU D CA 1
ATOM 13455 C C . LEU D 1 376 ? -122.784 58.651 95.204 1.00 41.38 379 LEU D C 1
ATOM 13456 O O . LEU D 1 376 ? -122.803 59.689 95.858 1.00 44.90 379 LEU D O 1
ATOM 13461 N N . ILE D 1 377 ? -123.343 57.519 95.618 1.00 44.81 380 ILE D N 1
ATOM 13462 C CA . ILE D 1 377 ? -124.001 57.405 96.915 1.00 43.46 380 ILE D CA 1
ATOM 13463 C C . ILE D 1 377 ? -123.470 56.190 97.670 1.00 45.08 380 ILE D C 1
ATOM 13464 O O . ILE D 1 377 ? -123.310 55.118 97.094 1.00 58.07 380 ILE D O 1
ATOM 13469 N N . ASP D 1 378 ? -123.196 56.354 98.958 1.00 46.97 381 ASP D N 1
ATOM 13470 C CA . ASP D 1 378 ? -122.671 55.248 99.750 1.00 53.16 381 ASP D CA 1
ATOM 13471 C C . ASP D 1 378 ? -122.869 55.471 101.248 1.00 67.81 381 ASP D C 1
ATOM 13472 O O . ASP D 1 378 ? -123.310 56.536 101.678 1.00 64.69 381 ASP D O 1
ATOM 13477 N N . ARG D 1 379 ? -122.539 54.452 102.035 1.00 83.01 382 ARG D N 1
ATOM 13478 C CA . ARG D 1 379 ? -122.688 54.500 103.484 1.00 89.19 382 ARG D CA 1
ATOM 13479 C C . ARG D 1 379 ? -121.540 55.265 104.133 1.00 85.33 382 ARG D C 1
ATOM 13480 O O . ARG D 1 379 ? -121.762 56.160 104.947 1.00 79.64 382 ARG D O 1
ATOM 13488 N N . GLN D 1 380 ? -120.313 54.899 103.774 1.00 88.97 383 GLN D N 1
ATOM 13489 C CA . GLN D 1 380 ? -119.126 55.530 104.343 1.00 100.43 383 GLN D CA 1
ATOM 13490 C C . GLN D 1 380 ? -118.091 55.871 103.276 1.00 101.44 383 GLN D C 1
ATOM 13491 O O . GLN D 1 380 ? -118.201 55.440 102.127 1.00 103.83 383 GLN D O 1
ATOM 13497 N N . GLU D 1 381 ? -117.083 56.643 103.670 1.00 98.56 384 GLU D N 1
ATOM 13498 C CA . GLU D 1 381 ? -116.034 57.072 102.754 1.00 104.42 384 GLU D CA 1
ATOM 13499 C C . GLU D 1 381 ? -115.188 55.894 102.281 1.00 100.46 384 GLU D C 1
ATOM 13500 O O . GLU D 1 381 ? -114.994 54.923 103.012 1.00 96.55 384 GLU D O 1
ATOM 13506 N N . SER D 1 382 ? -114.691 55.988 101.052 1.00 98.87 385 SER D N 1
ATOM 13507 C CA . SER D 1 382 ? -113.826 54.956 100.496 1.00 91.91 385 SER D CA 1
ATOM 13508 C C . SER D 1 382 ? -112.424 55.046 101.083 1.00 88.53 385 SER D C 1
ATOM 13509 O O . SER D 1 382 ? -111.803 56.107 101.062 1.00 86.99 385 SER D O 1
ATOM 13512 N N . PRO D 1 383 ? -111.921 53.921 101.606 1.00 87.37 386 PRO D N 1
ATOM 13513 C CA . PRO D 1 383 ? -110.584 53.852 102.204 1.00 86.61 386 PRO D CA 1
ATOM 13514 C C . PRO D 1 383 ? -109.473 53.893 101.155 1.00 89.50 386 PRO D C 1
ATOM 13515 O O . PRO D 1 383 ? -108.306 54.052 101.511 1.00 85.80 386 PRO D O 1
ATOM 13519 N N . VAL D 1 384 ? -109.833 53.761 99.882 1.00 93.91 387 VAL D N 1
ATOM 13520 C CA . VAL D 1 384 ? -108.838 53.693 98.816 1.00 92.31 387 VAL D CA 1
ATOM 13521 C C . VAL D 1 384 ? -108.931 54.859 97.835 1.00 90.03 387 VAL D C 1
ATOM 13522 O O . VAL D 1 384 ? -107.969 55.162 97.131 1.00 95.97 387 VAL D O 1
ATOM 13526 N N . CYS D 1 385 ? -110.089 55.509 97.786 1.00 77.22 388 CYS D N 1
ATOM 13527 C CA . CYS D 1 385 ? -110.303 56.588 96.828 1.00 71.94 388 CYS D CA 1
ATOM 13528 C C . CYS D 1 385 ? -110.398 57.958 97.493 1.00 81.43 388 CYS D C 1
ATOM 13529 O O . CYS D 1 385 ? -111.036 58.113 98.535 1.00 80.33 388 CYS D O 1
ATOM 13532 N N . ASN D 1 386 ? -109.766 58.950 96.872 1.00 88.55 389 ASN D N 1
ATOM 13533 C CA . ASN D 1 386 ? -109.808 60.323 97.362 1.00 99.87 389 ASN D CA 1
ATOM 13534 C C . ASN D 1 386 ? -110.157 61.314 96.255 1.00 94.82 389 ASN D C 1
ATOM 13535 O O . ASN D 1 386 ? -110.197 62.523 96.482 1.00 97.32 389 ASN D O 1
ATOM 13540 N N . ASP D 1 387 ? -110.416 60.795 95.059 1.00 86.88 390 ASP D N 1
ATOM 13541 C CA . ASP D 1 387 ? -110.629 61.642 93.890 1.00 84.76 390 ASP D CA 1
ATOM 13542 C C . ASP D 1 387 ? -112.105 61.900 93.601 1.00 78.08 390 ASP D C 1
ATOM 13543 O O . ASP D 1 387 ? -112.440 62.781 92.810 1.00 71.09 390 ASP D O 1
ATOM 13548 N N . HIS D 1 388 ? -112.982 61.128 94.235 1.00 77.54 391 HIS D N 1
ATOM 13549 C CA . HIS D 1 388 ? -114.418 61.236 93.981 1.00 65.78 391 HIS D CA 1
ATOM 13550 C C . HIS D 1 388 ? -115.183 61.839 95.155 1.00 60.45 391 HIS D C 1
ATOM 13551 O O . HIS D 1 388 ? -114.901 61.538 96.314 1.00 65.00 391 HIS D O 1
ATOM 13558 N N . VAL D 1 389 ? -116.152 62.692 94.843 1.00 56.08 392 VAL D N 1
ATOM 13559 C CA . VAL D 1 389 ? -117.046 63.238 95.854 1.00 58.14 392 VAL D CA 1
ATOM 13560 C C . VAL D 1 389 ? -118.251 62.319 96.030 1.00 63.48 392 VAL D C 1
ATOM 13561 O O . VAL D 1 389 ? -119.006 62.083 95.088 1.00 65.30 392 VAL D O 1
ATOM 13565 N N . VAL D 1 390 ? -118.423 61.798 97.239 1.00 57.17 393 VAL D N 1
ATOM 13566 C CA . VAL D 1 390 ? -119.500 60.855 97.514 1.00 46.67 393 VAL D CA 1
ATOM 13567 C C . VAL D 1 390 ? -120.581 61.450 98.410 1.00 51.62 393 VAL D C 1
ATOM 13568 O O . VAL D 1 390 ? -120.282 62.093 99.414 1.00 62.66 393 VAL D O 1
ATOM 13572 N N . VAL D 1 391 ? -121.840 61.235 98.040 1.00 51.24 394 VAL D N 1
ATOM 13573 C CA . VAL D 1 391 ? -122.959 61.621 98.890 1.00 45.90 394 VAL D CA 1
ATOM 13574 C C . VAL D 1 391 ? -123.205 60.555 99.946 1.00 61.26 394 VAL D C 1
ATOM 13575 O O . VAL D 1 391 ? -123.673 59.460 99.638 1.00 61.33 394 VAL D O 1
ATOM 13579 N N . TYR D 1 392 ? -122.886 60.883 101.192 1.00 77.78 395 TYR D N 1
ATOM 13580 C CA . TYR D 1 392 ? -123.039 59.945 102.295 1.00 79.92 395 TYR D CA 1
ATOM 13581 C C . TYR D 1 392 ? -124.462 59.965 102.843 1.00 86.75 395 TYR D C 1
ATOM 13582 O O . TYR D 1 392 ? -125.193 60.938 102.666 1.00 80.06 395 TYR D O 1
ATOM 13591 N N . GLY D 1 393 ? -124.849 58.881 103.504 1.00 107.55 396 GLY D N 1
ATOM 13592 C CA . GLY D 1 393 ? -126.202 58.733 104.006 1.00 127.04 396 GLY D CA 1
ATOM 13593 C C . GLY D 1 393 ? -126.838 57.471 103.463 1.00 141.04 396 GLY D C 1
ATOM 13594 O O . GLY D 1 393 ? -127.051 57.342 102.258 1.00 130.80 396 GLY D O 1
ATOM 13595 N N . ASP D 1 394 ? -127.138 56.537 104.359 1.00 165.12 397 ASP D N 1
ATOM 13596 C CA . ASP D 1 394 ? -127.691 55.242 103.977 1.00 185.88 397 ASP D CA 1
ATOM 13597 C C . ASP D 1 394 ? -128.839 55.377 102.982 1.00 193.06 397 ASP D C 1
ATOM 13598 O O . ASP D 1 394 ? -129.732 56.204 103.159 1.00 194.69 397 ASP D O 1
ATOM 13603 N N . ALA D 1 395 ? -128.806 54.558 101.936 1.00 196.85 398 ALA D N 1
ATOM 13604 C CA . ALA D 1 395 ? -129.879 54.534 100.948 1.00 197.48 398 ALA D CA 1
ATOM 13605 C C . ALA D 1 395 ? -131.039 53.675 101.444 1.00 205.13 398 ALA D C 1
ATOM 13606 O O . ALA D 1 395 ? -132.052 53.524 100.759 1.00 208.19 398 ALA D O 1
ATOM 13608 N N . THR D 1 396 ? -130.880 53.115 102.640 1.00 205.92 399 THR D N 1
ATOM 13609 C CA . THR D 1 396 ? -131.913 52.290 103.255 1.00 201.13 399 THR D CA 1
ATOM 13610 C C . THR D 1 396 ? -132.629 53.077 104.352 1.00 195.78 399 THR D C 1
ATOM 13611 O O . THR D 1 396 ? -133.174 52.501 105.293 1.00 196.31 399 THR D O 1
ATOM 13615 N N . VAL D 1 397 ? -132.622 54.400 104.224 1.00 188.17 400 VAL D N 1
ATOM 13616 C CA . VAL D 1 397 ? -133.244 55.267 105.218 1.00 180.48 400 VAL D CA 1
ATOM 13617 C C . VAL D 1 397 ? -134.135 56.325 104.574 1.00 181.58 400 VAL D C 1
ATOM 13618 O O . VAL D 1 397 ? -133.651 57.356 104.108 1.00 186.06 400 VAL D O 1
ATOM 13622 N N . GLY D 1 398 ? -135.437 56.058 104.546 1.00 178.58 401 GLY D N 1
ATOM 13623 C CA . GLY D 1 398 ? -136.416 57.029 104.091 1.00 176.72 401 GLY D CA 1
ATOM 13624 C C . GLY D 1 398 ? -136.236 57.551 102.677 1.00 172.02 401 GLY D C 1
ATOM 13625 O O . GLY D 1 398 ? -136.167 56.781 101.719 1.00 170.17 401 GLY D O 1
ATOM 13626 N N . GLN D 1 399 ? -136.159 58.873 102.554 1.00 169.61 402 GLN D N 1
ATOM 13627 C CA . GLN D 1 399 ? -136.157 59.534 101.253 1.00 166.10 402 GLN D CA 1
ATOM 13628 C C . GLN D 1 399 ? -134.753 59.927 100.798 1.00 158.83 402 GLN D C 1
ATOM 13629 O O . GLN D 1 399 ? -134.576 60.951 100.141 1.00 156.19 402 GLN D O 1
ATOM 13635 N N . THR D 1 400 ? -133.760 59.113 101.142 1.00 154.87 403 THR D N 1
ATOM 13636 C CA . THR D 1 400 ? -132.368 59.428 100.821 1.00 148.50 403 THR D CA 1
ATOM 13637 C C . THR D 1 400 ? -132.096 59.500 99.319 1.00 149.03 403 THR D C 1
ATOM 13638 O O . THR D 1 400 ? -131.129 60.129 98.887 1.00 142.55 403 THR D O 1
ATOM 13642 N N . LEU D 1 401 ? -132.947 58.854 98.529 1.00 154.43 404 LEU D N 1
ATOM 13643 C CA . LEU D 1 401 ? -132.818 58.903 97.077 1.00 156.02 404 LEU D CA 1
ATOM 13644 C C . LEU D 1 401 ? -133.614 60.070 96.499 1.00 151.35 404 LEU D C 1
ATOM 13645 O O . LEU D 1 401 ? -133.119 60.809 95.649 1.00 152.62 404 LEU D O 1
ATOM 13650 N N . ARG D 1 402 ? -134.847 60.233 96.970 1.00 144.33 405 ARG D N 1
ATOM 13651 C CA . ARG D 1 402 ? -135.690 61.339 96.529 1.00 139.94 405 ARG D CA 1
ATOM 13652 C C . ARG D 1 402 ? -135.096 62.690 96.922 1.00 137.89 405 ARG D C 1
ATOM 13653 O O . ARG D 1 402 ? -135.217 63.668 96.184 1.00 142.15 405 ARG D O 1
ATOM 13661 N N . GLN D 1 403 ? -134.455 62.737 98.086 1.00 132.97 406 GLN D N 1
ATOM 13662 C CA . GLN D 1 403 ? -133.820 63.961 98.564 1.00 132.80 406 GLN D CA 1
ATOM 13663 C C . GLN D 1 403 ? -132.617 64.322 97.700 1.00 138.44 406 GLN D C 1
ATOM 13664 O O . GLN D 1 403 ? -132.340 65.499 97.465 1.00 147.66 406 GLN D O 1
ATOM 13670 N N . ALA D 1 404 ? -131.907 63.302 97.230 1.00 132.38 407 ALA D N 1
ATOM 13671 C CA . ALA D 1 404 ? -130.722 63.503 96.402 1.00 124.64 407 ALA D CA 1
ATOM 13672 C C . ALA D 1 404 ? -131.090 63.942 94.985 1.00 123.98 407 ALA D C 1
ATOM 13673 O O . ALA D 1 404 ? -130.228 64.354 94.210 1.00 116.67 407 ALA D O 1
ATOM 13675 N N . GLY D 1 405 ? -132.374 63.849 94.655 1.00 128.42 408 GLY D N 1
ATOM 13676 C CA . GLY D 1 405 ? -132.864 64.271 93.356 1.00 129.96 408 GLY D CA 1
ATOM 13677 C C . GLY D 1 405 ? -132.975 63.137 92.355 1.00 133.37 408 GLY D C 1
ATOM 13678 O O . GLY D 1 405 ? -132.803 63.343 91.154 1.00 140.10 408 GLY D O 1
ATOM 13679 N N . ILE D 1 406 ? -133.271 61.939 92.850 1.00 131.67 409 ILE D N 1
ATOM 13680 C CA . ILE D 1 406 ? -133.402 60.755 92.003 1.00 135.20 409 ILE D CA 1
ATOM 13681 C C . ILE D 1 406 ? -134.487 60.945 90.945 1.00 138.68 409 ILE D C 1
ATOM 13682 O O . ILE D 1 406 ? -134.597 60.162 90.001 1.00 137.91 409 ILE D O 1
ATOM 13687 N N . ASP D 1 407 ? -135.282 61.996 91.110 1.00 140.48 410 ASP D N 1
ATOM 13688 C CA . ASP D 1 407 ? -136.427 62.248 90.245 1.00 141.45 410 ASP D CA 1
ATOM 13689 C C . ASP D 1 407 ? -136.013 62.699 88.846 1.00 130.02 410 ASP D C 1
ATOM 13690 O O . ASP D 1 407 ? -136.740 62.487 87.876 1.00 128.52 410 ASP D O 1
ATOM 13695 N N . ARG D 1 408 ? -134.841 63.318 88.747 1.00 121.56 411 ARG D N 1
ATOM 13696 C CA . ARG D 1 408 ? -134.390 63.911 87.491 1.00 114.88 411 ARG D CA 1
ATOM 13697 C C . ARG D 1 408 ? -133.282 63.098 86.827 1.00 97.91 411 ARG D C 1
ATOM 13698 O O . ARG D 1 408 ? -132.691 63.531 85.837 1.00 92.99 411 ARG D O 1
ATOM 13706 N N . ALA D 1 409 ? -133.003 61.920 87.373 1.00 79.88 412 ALA D N 1
ATOM 13707 C CA . ALA D 1 409 ? -131.941 61.068 86.852 1.00 65.02 412 ALA D CA 1
ATOM 13708 C C . ALA D 1 409 ? -132.298 60.462 85.494 1.00 56.44 412 ALA D C 1
ATOM 13709 O O . ALA D 1 409 ? -133.474 60.310 85.160 1.00 60.52 412 ALA D O 1
ATOM 13711 N N . SER D 1 410 ? -131.277 60.117 84.715 1.00 40.46 413 SER D N 1
ATOM 13712 C CA . SER D 1 410 ? -131.488 59.478 83.421 1.00 45.38 413 SER D CA 1
ATOM 13713 C C . SER D 1 410 ? -131.024 58.026 83.449 1.00 51.61 413 SER D C 1
ATOM 13714 O O . SER D 1 410 ? -131.132 57.309 82.455 1.00 57.47 413 SER D O 1
ATOM 13717 N N . GLY D 1 411 ? -130.507 57.599 84.595 1.00 49.95 414 GLY D N 1
ATOM 13718 C CA . GLY D 1 411 ? -130.008 56.247 84.748 1.00 43.31 414 GLY D CA 1
ATOM 13719 C C . GLY D 1 411 ? -129.519 55.977 86.157 1.00 51.82 414 GLY D C 1
ATOM 13720 O O . GLY D 1 411 ? -129.059 56.883 86.854 1.00 59.74 414 GLY D O 1
ATOM 13721 N N . ILE D 1 412 ? -129.619 54.720 86.574 1.00 42.68 415 ILE D N 1
ATOM 13722 C CA . ILE D 1 412 ? -129.197 54.306 87.905 1.00 39.88 415 ILE D CA 1
ATOM 13723 C C . ILE D 1 412 ? -128.293 53.087 87.810 1.00 41.34 415 ILE D C 1
ATOM 13724 O O . ILE D 1 412 ? -128.606 52.127 87.107 1.00 42.73 415 ILE D O 1
ATOM 13729 N N . ILE D 1 413 ? -127.162 53.135 88.505 1.00 36.12 416 ILE D N 1
ATOM 13730 C CA . ILE D 1 413 ? -126.278 51.980 88.603 1.00 39.19 416 ILE D CA 1
ATOM 13731 C C . ILE D 1 413 ? -126.257 51.481 90.038 1.00 35.40 416 ILE D C 1
ATOM 13732 O O . ILE D 1 413 ? -125.857 52.211 90.945 1.00 38.19 416 ILE D O 1
ATOM 13737 N N . VAL D 1 414 ? -126.695 50.246 90.253 1.00 22.68 417 VAL D N 1
ATOM 13738 C CA . VAL D 1 414 ? -126.666 49.692 91.603 1.00 33.45 417 VAL D CA 1
ATOM 13739 C C . VAL D 1 414 ? -125.505 48.701 91.746 1.00 31.46 417 VAL D C 1
ATOM 13740 O O . VAL D 1 414 ? -125.438 47.694 91.038 1.00 40.60 417 VAL D O 1
ATOM 13744 N N . THR D 1 415 ? -124.581 49.018 92.653 1.00 39.04 418 THR D N 1
ATOM 13745 C CA . THR D 1 415 ? -123.306 48.310 92.753 1.00 47.04 418 THR D CA 1
ATOM 13746 C C . THR D 1 415 ? -122.866 48.041 94.186 1.00 47.50 418 THR D C 1
ATOM 13747 O O . THR D 1 415 ? -121.679 48.112 94.492 1.00 57.37 418 THR D O 1
ATOM 13751 N N . THR D 1 416 ? -123.811 47.750 95.067 1.00 39.95 419 THR D N 1
ATOM 13752 C CA . THR D 1 416 ? -123.459 47.319 96.412 1.00 38.57 419 THR D CA 1
ATOM 13753 C C . THR D 1 416 ? -122.798 45.942 96.329 1.00 48.63 419 THR D C 1
ATOM 13754 O O . THR D 1 416 ? -122.996 45.210 95.357 1.00 40.64 419 THR D O 1
ATOM 13758 N N . ASN D 1 417 ? -122.002 45.597 97.337 1.00 53.48 420 ASN D N 1
ATOM 13759 C CA . ASN D 1 417 ? -121.363 44.286 97.386 1.00 59.01 420 ASN D CA 1
ATOM 13760 C C . ASN D 1 417 ? -122.300 43.194 97.897 1.00 62.27 420 ASN D C 1
ATOM 13761 O O . ASN D 1 417 ? -121.902 42.038 98.035 1.00 67.99 420 ASN D O 1
ATOM 13766 N N . ASP D 1 418 ? -123.546 43.569 98.171 1.00 52.60 421 ASP D N 1
ATOM 13767 C CA . ASP D 1 418 ? -124.564 42.617 98.600 1.00 46.74 421 ASP D CA 1
ATOM 13768 C C . ASP D 1 418 ? -125.682 42.515 97.559 1.00 51.77 421 ASP D C 1
ATOM 13769 O O . ASP D 1 418 ? -126.362 43.502 97.275 1.00 58.21 421 ASP D O 1
ATOM 13774 N N . ASP D 1 419 ? -125.874 41.323 96.999 1.00 39.52 422 ASP D N 1
ATOM 13775 C CA . ASP D 1 419 ? -126.871 41.129 95.944 1.00 38.27 422 ASP D CA 1
ATOM 13776 C C . ASP D 1 419 ? -128.299 41.410 96.404 1.00 43.57 422 ASP D C 1
ATOM 13777 O O . ASP D 1 419 ? -129.065 42.063 95.696 1.00 45.07 422 ASP D O 1
ATOM 13782 N N . SER D 1 420 ? -128.656 40.915 97.584 1.00 28.70 423 SER D N 1
ATOM 13783 C CA . SER D 1 420 ? -129.982 41.170 98.130 1.00 33.40 423 SER D CA 1
ATOM 13784 C C . SER D 1 420 ? -130.270 42.662 98.199 1.00 40.57 423 SER D C 1
ATOM 13785 O O . SER D 1 420 ? -131.353 43.111 97.829 1.00 43.12 423 SER D O 1
ATOM 13788 N N . THR D 1 421 ? -129.299 43.433 98.672 1.00 44.91 424 THR D N 1
ATOM 13789 C CA . THR D 1 421 ? -129.485 44.872 98.758 1.00 48.20 424 THR D CA 1
ATOM 13790 C C . THR D 1 421 ? -129.654 45.460 97.359 1.00 44.41 424 THR D C 1
ATOM 13791 O O . THR D 1 421 ? -130.496 46.328 97.140 1.00 36.04 424 THR D O 1
ATOM 13795 N N . ASN D 1 422 ? -128.857 44.971 96.412 1.00 26.51 425 ASN D N 1
ATOM 13796 C CA . ASN D 1 422 ? -128.986 45.385 95.019 1.00 28.07 425 ASN D CA 1
ATOM 13797 C C . ASN D 1 422 ? -130.371 45.078 94.454 1.00 40.26 425 ASN D C 1
ATOM 13798 O O . ASN D 1 422 ? -130.968 45.907 93.767 1.00 34.12 425 ASN D O 1
ATOM 13803 N N . ILE D 1 423 ? -130.876 43.882 94.749 1.00 31.56 426 ILE D N 1
ATOM 13804 C CA . ILE D 1 423 ? -132.205 43.478 94.306 1.00 28.54 426 ILE D CA 1
ATOM 13805 C C . ILE D 1 423 ? -133.282 44.350 94.943 1.00 36.94 426 ILE D C 1
ATOM 13806 O O . ILE D 1 423 ? -134.242 44.756 94.286 1.00 57.83 426 ILE D O 1
ATOM 13811 N N . PHE D 1 424 ? -133.114 44.641 96.227 1.00 35.47 427 PHE D N 1
ATOM 13812 C CA . PHE D 1 424 ? -134.066 45.465 96.960 1.00 31.48 427 PHE D CA 1
ATOM 13813 C C . PHE D 1 424 ? -134.069 46.902 96.440 1.00 39.02 427 PHE D C 1
ATOM 13814 O O . PHE D 1 424 ? -135.126 47.522 96.315 1.00 33.25 427 PHE D O 1
ATOM 13822 N N . LEU D 1 425 ? -132.882 47.426 96.142 1.00 37.14 428 LEU D N 1
ATOM 13823 C CA . LEU D 1 425 ? -132.748 48.774 95.596 1.00 38.31 428 LEU D CA 1
ATOM 13824 C C . LEU D 1 425 ? -133.349 48.856 94.197 1.00 45.18 428 LEU D C 1
ATOM 13825 O O . LEU D 1 425 ? -133.986 49.849 93.846 1.00 38.91 428 LEU D O 1
ATOM 13830 N N . THR D 1 426 ? -133.148 47.808 93.402 1.00 39.59 429 THR D N 1
ATOM 13831 C CA . THR D 1 426 ? -133.729 47.750 92.065 1.00 29.71 429 THR D CA 1
ATOM 13832 C C . THR D 1 426 ? -135.255 47.735 92.130 1.00 36.87 429 THR D C 1
ATOM 13833 O O . THR D 1 426 ? -135.915 48.454 91.384 1.00 43.83 429 THR D O 1
ATOM 13837 N N . LEU D 1 427 ? -135.806 46.923 93.030 1.00 30.18 430 LEU D N 1
ATOM 13838 C CA . LEU D 1 427 ? -137.245 46.910 93.280 1.00 38.41 430 LEU D CA 1
ATOM 13839 C C . LEU D 1 427 ? -137.765 48.314 93.561 1.00 44.03 430 LEU D C 1
ATOM 13840 O O . LEU D 1 427 ? -138.711 48.777 92.927 1.00 46.07 430 LEU D O 1
ATOM 13845 N N . ALA D 1 428 ? -137.142 48.980 94.527 1.00 48.65 431 ALA D N 1
ATOM 13846 C CA . ALA D 1 428 ? -137.566 50.309 94.949 1.00 44.28 431 ALA D CA 1
ATOM 13847 C C . ALA D 1 428 ? -137.506 51.309 93.803 1.00 50.88 431 ALA D C 1
ATOM 13848 O O . ALA D 1 428 ? -138.477 52.022 93.540 1.00 53.15 431 ALA D O 1
ATOM 13850 N N . CYS D 1 429 ? -136.364 51.357 93.123 1.00 40.85 432 CYS D N 1
ATOM 13851 C CA . CYS D 1 429 ? -136.171 52.307 92.033 1.00 39.45 432 CYS D CA 1
ATOM 13852 C C . CYS D 1 429 ? -137.197 52.106 90.922 1.00 41.54 432 CYS D C 1
ATOM 13853 O O . CYS D 1 429 ? -137.877 53.049 90.517 1.00 40.84 432 CYS D O 1
ATOM 13856 N N . ARG D 1 430 ? -137.316 50.874 90.443 1.00 43.69 433 ARG D N 1
ATOM 13857 C CA . ARG D 1 430 ? -138.267 50.561 89.382 1.00 34.22 433 ARG D CA 1
ATOM 13858 C C . ARG D 1 430 ? -139.692 50.857 89.831 1.00 39.11 433 ARG D C 1
ATOM 13859 O O . ARG D 1 430 ? -140.576 51.099 89.012 1.00 47.13 433 ARG D O 1
ATOM 13867 N N . HIS D 1 431 ? -139.909 50.851 91.140 1.00 39.02 434 HIS D N 1
ATOM 13868 C CA . HIS D 1 431 ? -141.225 51.148 91.682 1.00 48.25 434 HIS D CA 1
ATOM 13869 C C . HIS D 1 431 ? -141.511 52.645 91.586 1.00 57.66 434 HIS D C 1
ATOM 13870 O O . HIS D 1 431 ? -142.588 53.054 91.156 1.00 59.72 434 HIS D O 1
ATOM 13877 N N . LEU D 1 432 ? -140.536 53.457 91.984 1.00 55.68 435 LEU D N 1
ATOM 13878 C CA . LEU D 1 432 ? -140.668 54.909 91.917 1.00 47.15 435 LEU D CA 1
ATOM 13879 C C . LEU D 1 432 ? -140.723 55.407 90.479 1.00 54.08 435 LEU D C 1
ATOM 13880 O O . LEU D 1 432 ? -141.517 56.288 90.148 1.00 63.52 435 LEU D O 1
ATOM 13885 N N . HIS D 1 433 ? -139.875 54.843 89.627 1.00 46.77 436 HIS D N 1
ATOM 13886 C CA . HIS D 1 433 ? -139.832 55.244 88.228 1.00 47.30 436 HIS D CA 1
ATOM 13887 C C . HIS D 1 433 ? -139.856 54.024 87.318 1.00 49.59 436 HIS D C 1
ATOM 13888 O O . HIS D 1 433 ? -138.918 53.228 87.301 1.00 50.19 436 HIS D O 1
ATOM 13895 N N . SER D 1 434 ? -140.932 53.897 86.551 1.00 40.29 437 SER D N 1
ATOM 13896 C CA . SER D 1 434 ? -141.220 52.673 85.809 1.00 30.81 437 SER D CA 1
ATOM 13897 C C . SER D 1 434 ? -140.361 52.441 84.568 1.00 38.36 437 SER D C 1
ATOM 13898 O O . SER D 1 434 ? -140.416 51.363 83.976 1.00 46.57 437 SER D O 1
ATOM 13901 N N . HIS D 1 435 ? -139.574 53.437 84.171 1.00 39.68 438 HIS D N 1
ATOM 13902 C CA . HIS D 1 435 ? -138.855 53.358 82.899 1.00 36.81 438 HIS D CA 1
ATOM 13903 C C . HIS D 1 435 ? -137.390 53.776 82.949 1.00 42.53 438 HIS D C 1
ATOM 13904 O O . HIS D 1 435 ? -136.624 53.437 82.046 1.00 48.25 438 HIS D O 1
ATOM 13911 N N . ILE D 1 436 ? -137.001 54.516 83.983 1.00 37.45 439 ILE D N 1
ATOM 13912 C CA . ILE D 1 436 ? -135.614 54.955 84.101 1.00 33.56 439 ILE D CA 1
ATOM 13913 C C . ILE D 1 436 ? -134.679 53.759 83.952 1.00 44.14 439 ILE D C 1
ATOM 13914 O O . ILE D 1 436 ? -134.944 52.683 84.491 1.00 43.86 439 ILE D O 1
ATOM 13919 N N . ARG D 1 437 ? -133.600 53.940 83.199 1.00 48.51 440 ARG D N 1
ATOM 13920 C CA . ARG D 1 437 ? -132.665 52.847 82.956 1.00 40.34 440 ARG D CA 1
ATOM 13921 C C . ARG D 1 437 ? -131.948 52.419 84.228 1.00 35.40 440 ARG D C 1
ATOM 13922 O O . ARG D 1 437 ? -131.306 53.228 84.897 1.00 46.94 440 ARG D O 1
ATOM 13930 N N . ILE D 1 438 ? -132.068 51.139 84.557 1.00 38.93 441 ILE D N 1
ATOM 13931 C CA . ILE D 1 438 ? -131.394 50.581 85.719 1.00 33.69 441 ILE D CA 1
ATOM 13932 C C . ILE D 1 438 ? -130.410 49.499 85.290 1.00 40.50 441 ILE D C 1
ATOM 13933 O O . ILE D 1 438 ? -130.796 48.497 84.689 1.00 51.47 441 ILE D O 1
ATOM 13938 N N . VAL D 1 439 ? -129.135 49.722 85.587 1.00 39.98 442 VAL D N 1
ATOM 13939 C CA . VAL D 1 439 ? -128.097 48.722 85.382 1.00 40.39 442 VAL D CA 1
ATOM 13940 C C . VAL D 1 439 ? -127.650 48.217 86.750 1.00 36.76 442 VAL D C 1
ATOM 13941 O O . VAL D 1 439 ? -127.178 48.997 87.579 1.00 42.57 442 VAL D O 1
ATOM 13945 N N . ALA D 1 440 ? -127.811 46.921 86.996 1.00 30.69 443 ALA D N 1
ATOM 13946 C CA . ALA D 1 440 ? -127.500 46.361 88.311 1.00 36.39 443 ALA D CA 1
ATOM 13947 C C . ALA D 1 440 ? -126.330 45.384 88.271 1.00 28.17 443 ALA D C 1
ATOM 13948 O O . ALA D 1 440 ? -126.114 44.700 87.271 1.00 42.50 443 ALA D O 1
ATOM 13950 N N . ARG D 1 441 ? -125.580 45.318 89.366 1.00 38.31 444 ARG D N 1
ATOM 13951 C CA . ARG D 1 441 ? -124.444 44.404 89.452 1.00 46.59 444 ARG D CA 1
ATOM 13952 C C . ARG D 1 441 ? -124.769 43.175 90.291 1.00 45.98 444 ARG D C 1
ATOM 13953 O O . ARG D 1 441 ? -125.394 43.278 91.348 1.00 42.96 444 ARG D O 1
ATOM 13961 N N . ALA D 1 442 ? -124.336 42.012 89.818 1.00 46.60 445 ALA D N 1
ATOM 13962 C CA . ALA D 1 442 ? -124.556 40.765 90.542 1.00 51.55 445 ALA D CA 1
ATOM 13963 C C . ALA D 1 442 ? -123.237 40.145 91.007 1.00 53.29 445 ALA D C 1
ATOM 13964 O O . ALA D 1 442 ? -122.393 39.770 90.191 1.00 53.08 445 ALA D O 1
ATOM 13966 N N . ASN D 1 443 ? -123.062 40.042 92.321 1.00 53.46 446 ASN D N 1
ATOM 13967 C CA . ASN D 1 443 ? -121.851 39.456 92.886 1.00 52.32 446 ASN D CA 1
ATOM 13968 C C . ASN D 1 443 ? -121.782 37.951 92.638 1.00 53.20 446 ASN D C 1
ATOM 13969 O O . ASN D 1 443 ? -120.707 37.395 92.421 1.00 56.18 446 ASN D O 1
ATOM 13974 N N . GLY D 1 444 ? -122.939 37.302 92.670 1.00 49.89 447 GLY D N 1
ATOM 13975 C CA . GLY D 1 444 ? -123.040 35.889 92.359 1.00 50.29 447 GLY D CA 1
ATOM 13976 C C . GLY D 1 444 ? -124.108 35.658 91.310 1.00 59.47 447 GLY D C 1
ATOM 13977 O O . GLY D 1 444 ? -125.110 36.375 91.270 1.00 68.34 447 GLY D O 1
ATOM 13978 N N . GLU D 1 445 ? -123.902 34.657 90.462 1.00 50.79 448 GLU D N 1
ATOM 13979 C CA . GLU D 1 445 ? -124.801 34.429 89.335 1.00 60.24 448 GLU D CA 1
ATOM 13980 C C . GLU D 1 445 ? -126.153 33.842 89.737 1.00 57.30 448 GLU D C 1
ATOM 13981 O O . GLU D 1 445 ? -127.072 33.772 88.921 1.00 61.52 448 GLU D O 1
ATOM 13987 N N . GLU D 1 446 ? -126.279 33.436 90.996 1.00 46.92 449 GLU D N 1
ATOM 13988 C CA . GLU D 1 446 ? -127.541 32.885 91.478 1.00 51.43 449 GLU D CA 1
ATOM 13989 C C . GLU D 1 446 ? -128.549 33.991 91.798 1.00 53.67 449 GLU D C 1
ATOM 13990 O O . GLU D 1 446 ? -129.685 33.715 92.184 1.00 56.51 449 GLU D O 1
ATOM 13996 N N . ASN D 1 447 ? -128.127 35.240 91.625 1.00 51.49 450 ASN D N 1
ATOM 13997 C CA . ASN D 1 447 ? -129.005 36.386 91.846 1.00 50.98 450 ASN D CA 1
ATOM 13998 C C . ASN D 1 447 ? -129.310 37.184 90.576 1.00 46.18 450 ASN D C 1
ATOM 13999 O O . ASN D 1 447 ? -130.052 38.165 90.613 1.00 55.38 450 ASN D O 1
ATOM 14004 N N . VAL D 1 448 ? -128.744 36.750 89.454 1.00 45.10 451 VAL D N 1
ATOM 14005 C CA . VAL D 1 448 ? -128.892 37.461 88.187 1.00 50.45 451 VAL D CA 1
ATOM 14006 C C . VAL D 1 448 ? -130.345 37.558 87.708 1.00 48.51 451 VAL D C 1
ATOM 14007 O O . VAL D 1 448 ? -130.790 38.621 87.286 1.00 59.34 451 VAL D O 1
ATOM 14011 N N . ASP D 1 449 ? -131.080 36.453 87.782 1.00 38.83 452 ASP D N 1
ATOM 14012 C CA . ASP D 1 449 ? -132.463 36.419 87.306 1.00 45.68 452 ASP D CA 1
ATOM 14013 C C . ASP D 1 449 ? -133.401 37.252 88.174 1.00 51.83 452 ASP D C 1
ATOM 14014 O O . ASP D 1 449 ? -134.415 37.770 87.698 1.00 56.97 452 ASP D O 1
ATOM 14019 N N . GLN D 1 450 ? -133.064 37.373 89.451 1.00 42.07 453 GLN D N 1
ATOM 14020 C CA . GLN D 1 450 ? -133.888 38.140 90.371 1.00 35.51 453 GLN D CA 1
ATOM 14021 C C . GLN D 1 450 ? -133.726 39.651 90.162 1.00 39.29 453 GLN D C 1
ATOM 14022 O O . GLN D 1 450 ? -134.678 40.411 90.333 1.00 41.07 453 GLN D O 1
ATOM 14028 N N . LEU D 1 451 ? -132.527 40.085 89.784 1.00 27.86 454 LEU D N 1
ATOM 14029 C CA . LEU D 1 451 ? -132.323 41.480 89.410 1.00 34.11 454 LEU D CA 1
ATOM 14030 C C . LEU D 1 451 ? -133.198 41.854 88.208 1.00 46.37 454 LEU D C 1
ATOM 14031 O O . LEU D 1 451 ? -133.835 42.911 88.200 1.00 40.52 454 LEU D O 1
ATOM 14036 N N . TYR D 1 452 ? -133.247 40.984 87.203 1.00 41.48 455 TYR D N 1
ATOM 14037 C CA . TYR D 1 452 ? -134.138 41.208 86.065 1.00 43.41 455 TYR D CA 1
ATOM 14038 C C . TYR D 1 452 ? -135.604 41.250 86.496 1.00 40.93 455 TYR D C 1
ATOM 14039 O O . TYR D 1 452 ? -136.348 42.151 86.109 1.00 46.29 455 TYR D O 1
ATOM 14048 N N . ALA D 1 453 ? -136.011 40.281 87.308 1.00 29.87 456 ALA D N 1
ATOM 14049 C CA . ALA D 1 453 ? -137.383 40.232 87.797 1.00 37.73 456 ALA D CA 1
ATOM 14050 C C . ALA D 1 453 ? -137.720 41.459 88.637 1.00 40.08 456 ALA D C 1
ATOM 14051 O O . ALA D 1 453 ? -138.886 41.839 88.752 1.00 43.60 456 ALA D O 1
ATOM 14053 N N . ALA D 1 454 ? -136.694 42.062 89.231 1.00 38.41 457 ALA D N 1
ATOM 14054 C CA . ALA D 1 454 ? -136.867 43.243 90.070 1.00 36.14 457 ALA D CA 1
ATOM 14055 C C . ALA D 1 454 ? -137.161 44.474 89.218 1.00 37.01 457 ALA D C 1
ATOM 14056 O O . ALA D 1 454 ? -137.926 45.351 89.620 1.00 39.50 457 ALA D O 1
ATOM 14058 N N . GLY D 1 455 ? -136.553 44.529 88.037 1.00 32.15 458 GLY D N 1
ATOM 14059 C CA . GLY D 1 455 ? -136.805 45.610 87.106 1.00 29.04 458 GLY D CA 1
ATOM 14060 C C . GLY D 1 455 ? -135.575 46.052 86.341 1.00 35.75 458 GLY D C 1
ATOM 14061 O O . GLY D 1 455 ? -135.643 46.984 85.541 1.00 45.03 458 GLY D O 1
ATOM 14062 N N . ALA D 1 456 ? -134.447 45.391 86.583 1.00 27.84 459 ALA D N 1
ATOM 14063 C CA . ALA D 1 456 ? -133.205 45.761 85.914 1.00 32.80 459 ALA D CA 1
ATOM 14064 C C . ALA D 1 456 ? -133.346 45.663 84.400 1.00 41.44 459 ALA D C 1
ATOM 14065 O O . ALA D 1 456 ? -133.992 44.750 83.886 1.00 45.13 459 ALA D O 1
ATOM 14067 N N . ASP D 1 457 ? -132.740 46.610 83.691 1.00 36.38 460 ASP D N 1
ATOM 14068 C CA . ASP D 1 457 ? -132.730 46.584 82.232 1.00 38.62 460 ASP D CA 1
ATOM 14069 C C . ASP D 1 457 ? -131.551 45.759 81.731 1.00 40.54 460 ASP D C 1
ATOM 14070 O O . ASP D 1 457 ? -131.649 45.054 80.724 1.00 46.21 460 ASP D O 1
ATOM 14075 N N . PHE D 1 458 ? -130.432 45.857 82.438 1.00 37.31 461 PHE D N 1
ATOM 14076 C CA . PHE D 1 458 ? -129.282 45.014 82.151 1.00 42.74 461 PHE D CA 1
ATOM 14077 C C . PHE D 1 458 ? -128.577 44.641 83.442 1.00 38.93 461 PHE D C 1
ATOM 14078 O O . PHE D 1 458 ? -128.520 45.437 84.382 1.00 42.69 461 PHE D O 1
ATOM 14086 N N . VAL D 1 459 ? -128.051 43.422 83.491 1.00 28.88 462 VAL D N 1
ATOM 14087 C CA . VAL D 1 459 ? -127.332 42.959 84.667 1.00 34.21 462 VAL D CA 1
ATOM 14088 C C . VAL D 1 459 ? -125.911 42.567 84.294 1.00 40.38 462 VAL D C 1
ATOM 14089 O O . VAL D 1 459 ? -125.687 41.920 83.270 1.00 47.76 462 VAL D O 1
ATOM 14093 N N . VAL D 1 460 ? -124.953 42.975 85.119 1.00 44.43 463 VAL D N 1
ATOM 14094 C CA . VAL D 1 460 ? -123.556 42.609 84.910 1.00 38.02 463 VAL D CA 1
ATOM 14095 C C . VAL D 1 460 ? -123.148 41.604 85.969 1.00 36.73 463 VAL D C 1
ATOM 14096 O O . VAL D 1 460 ? -123.007 41.953 87.142 1.00 45.57 463 VAL D O 1
ATOM 14100 N N . SER D 1 461 ? -122.968 40.355 85.552 1.00 45.93 464 SER D N 1
ATOM 14101 C CA . SER D 1 461 ? -122.652 39.269 86.472 1.00 50.63 464 SER D CA 1
ATOM 14102 C C . SER D 1 461 ? -121.144 39.123 86.684 1.00 52.33 464 SER D C 1
ATOM 14103 O O . SER D 1 461 ? -120.437 38.600 85.819 1.00 48.49 464 SER D O 1
ATOM 14106 N N . ASN D 1 462 ? -120.661 39.592 87.835 1.00 41.94 465 ASN D N 1
ATOM 14107 C CA . ASN D 1 462 ? -119.241 39.496 88.184 1.00 50.93 465 ASN D CA 1
ATOM 14108 C C . ASN D 1 462 ? -118.653 38.113 87.922 1.00 50.15 465 ASN D C 1
ATOM 14109 O O . ASN D 1 462 ? -117.642 37.976 87.233 1.00 48.61 465 ASN D O 1
ATOM 14114 N N . ALA D 1 463 ? -119.296 37.095 88.483 1.00 45.86 466 ALA D N 1
ATOM 14115 C CA . ALA D 1 463 ? -118.825 35.724 88.366 1.00 49.78 466 ALA D CA 1
ATOM 14116 C C . ALA D 1 463 ? -118.639 35.312 86.913 1.00 50.99 466 ALA D C 1
ATOM 14117 O O . ALA D 1 463 ? -117.592 34.786 86.541 1.00 60.03 466 ALA D O 1
ATOM 14119 N N . SER D 1 464 ? -119.654 35.554 86.093 1.00 43.54 467 SER D N 1
ATOM 14120 C CA . SER D 1 464 ? -119.619 35.105 84.706 1.00 64.83 467 SER D CA 1
ATOM 14121 C C . SER D 1 464 ? -118.576 35.865 83.893 1.00 65.73 467 SER D C 1
ATOM 14122 O O . SER D 1 464 ? -117.792 35.261 83.162 1.00 68.32 467 SER D O 1
ATOM 14125 N N . VAL D 1 465 ? -118.566 37.187 84.023 1.00 58.05 468 VAL D N 1
ATOM 14126 C CA . VAL D 1 465 ? -117.607 38.007 83.293 1.00 60.80 468 VAL D CA 1
ATOM 14127 C C . VAL D 1 465 ? -116.176 37.606 83.639 1.00 59.63 468 VAL D C 1
ATOM 14128 O O . VAL D 1 465 ? -115.343 37.420 82.750 1.00 58.32 468 VAL D O 1
ATOM 14132 N N . GLY D 1 466 ? -115.900 37.468 84.933 1.00 49.85 469 GLY D N 1
ATOM 14133 C CA . GLY D 1 466 ? -114.591 37.033 85.390 1.00 51.87 469 GLY D CA 1
ATOM 14134 C C . GLY D 1 466 ? -114.233 35.633 84.917 1.00 54.78 469 GLY D C 1
ATOM 14135 O O . GLY D 1 466 ? -113.156 35.408 84.366 1.00 60.67 469 GLY D O 1
ATOM 14136 N N . ALA D 1 467 ? -115.144 34.689 85.132 1.00 48.81 470 ALA D N 1
ATOM 14137 C CA . ALA D 1 467 ? -114.939 33.309 84.707 1.00 52.94 470 ALA D CA 1
ATOM 14138 C C . ALA D 1 467 ? -114.642 33.204 83.212 1.00 53.36 470 ALA D C 1
ATOM 14139 O O . ALA D 1 467 ? -113.758 32.457 82.803 1.00 57.27 470 ALA D O 1
ATOM 14141 N N . ASN D 1 468 ? -115.383 33.954 82.401 1.00 52.13 471 ASN D N 1
ATOM 14142 C CA . ASN D 1 468 ? -115.176 33.954 80.956 1.00 52.66 471 ASN D CA 1
ATOM 14143 C C . ASN D 1 468 ? -113.807 34.484 80.542 1.00 56.42 471 ASN D C 1
ATOM 14144 O O . ASN D 1 468 ? -113.164 33.933 79.652 1.00 61.54 471 ASN D O 1
ATOM 14149 N N . ILE D 1 469 ? -113.367 35.560 81.185 1.00 56.01 472 ILE D N 1
ATOM 14150 C CA . ILE D 1 469 ? -112.055 36.124 80.894 1.00 52.88 472 ILE D CA 1
ATOM 14151 C C . ILE D 1 469 ? -110.955 35.139 81.284 1.00 53.55 472 ILE D C 1
ATOM 14152 O O . ILE D 1 469 ? -110.106 34.790 80.466 1.00 64.33 472 ILE D O 1
ATOM 14157 N N . LEU D 1 470 ? -110.982 34.686 82.534 1.00 47.11 473 LEU D N 1
ATOM 14158 C CA . LEU D 1 470 ? -110.009 33.713 83.014 1.00 52.31 473 LEU D CA 1
ATOM 14159 C C . LEU D 1 470 ? -110.090 32.433 82.193 1.00 55.60 473 LEU D C 1
ATOM 14160 O O . LEU D 1 470 ? -109.072 31.821 81.871 1.00 56.74 473 LEU D O 1
ATOM 14165 N N . GLY D 1 471 ? -111.312 32.032 81.861 1.00 53.74 474 GLY D N 1
ATOM 14166 C CA . GLY D 1 471 ? -111.529 30.864 81.030 1.00 47.03 474 GLY D CA 1
ATOM 14167 C C . GLY D 1 471 ? -110.764 30.978 79.728 1.00 57.35 474 GLY D C 1
ATOM 14168 O O . GLY D 1 471 ? -109.952 30.115 79.400 1.00 65.91 474 GLY D O 1
ATOM 14169 N N . ASN D 1 472 ? -111.019 32.049 78.983 1.00 52.94 475 ASN D N 1
ATOM 14170 C CA . ASN D 1 472 ? -110.326 32.274 77.724 1.00 59.22 475 ASN D CA 1
ATOM 14171 C C . ASN D 1 472 ? -108.820 32.290 77.929 1.00 66.31 475 ASN D C 1
ATOM 14172 O O . ASN D 1 472 ? -108.077 31.639 77.199 1.00 73.43 475 ASN D O 1
ATOM 14177 N N . LEU D 1 473 ? -108.377 33.031 78.937 1.00 60.62 476 LEU D N 1
ATOM 14178 C CA . LEU D 1 473 ? -106.956 33.130 79.244 1.00 58.35 476 LEU D CA 1
ATOM 14179 C C . LEU D 1 473 ? -106.313 31.769 79.516 1.00 67.57 476 LEU D C 1
ATOM 14180 O O . LEU D 1 473 ? -105.122 31.584 79.270 1.00 77.00 476 LEU D O 1
ATOM 14185 N N . LEU D 1 474 ? -107.097 30.820 80.021 1.00 61.86 477 LEU D N 1
ATOM 14186 C CA . LEU D 1 474 ? -106.586 29.476 80.288 1.00 66.23 477 LEU D CA 1
ATOM 14187 C C . LEU D 1 474 ? -106.466 28.640 79.016 1.00 82.23 477 LEU D C 1
ATOM 14188 O O . LEU D 1 474 ? -105.370 28.241 78.632 1.00 97.39 477 LEU D O 1
ATOM 14193 N N . GLU D 1 475 ? -107.595 28.379 78.363 1.00 87.72 478 GLU D N 1
ATOM 14194 C CA . GLU D 1 475 ? -107.604 27.520 77.182 1.00 107.29 478 GLU D CA 1
ATOM 14195 C C . GLU D 1 475 ? -106.808 28.105 76.012 1.00 121.74 478 GLU D C 1
ATOM 14196 O O . GLU D 1 475 ? -106.061 27.387 75.349 1.00 132.23 478 GLU D O 1
ATOM 14202 N N . HIS D 1 476 ? -106.963 29.401 75.762 1.00 120.12 479 HIS D N 1
ATOM 14203 C CA . HIS D 1 476 ? -106.209 30.056 74.696 1.00 126.91 479 HIS D CA 1
ATOM 14204 C C . HIS D 1 476 ? -104.722 30.141 75.029 1.00 132.02 479 HIS D C 1
ATOM 14205 O O . HIS D 1 476 ? -103.899 30.419 74.158 1.00 130.98 479 HIS D O 1
ATOM 14212 N N . LYS D 1 477 ? -104.387 29.899 76.293 1.00 137.76 480 LYS D N 1
ATOM 14213 C CA . LYS D 1 477 ? -102.997 29.906 76.737 1.00 142.44 480 LYS D CA 1
ATOM 14214 C C . LYS D 1 477 ? -102.233 28.719 76.160 1.00 155.02 480 LYS D C 1
ATOM 14215 O O . LYS D 1 477 ? -101.018 28.786 75.967 1.00 160.95 480 LYS D O 1
ATOM 14221 N N . GLU D 1 478 ? -102.949 27.634 75.883 1.00 156.96 481 GLU D N 1
ATOM 14222 C CA . GLU D 1 478 ? -102.319 26.420 75.375 1.00 158.50 481 GLU D CA 1
ATOM 14223 C C . GLU D 1 478 ? -103.151 25.730 74.297 1.00 159.90 481 GLU D C 1
ATOM 14224 O O . GLU D 1 478 ? -103.003 24.531 74.061 1.00 162.10 481 GLU D O 1
ATOM 14230 N N . SER D 1 479 ? -104.021 26.495 73.644 1.00 158.87 482 SER D N 1
ATOM 14231 C CA . SER D 1 479 ? -104.833 25.978 72.546 1.00 161.66 482 SER D CA 1
ATOM 14232 C C . SER D 1 479 ? -105.691 27.076 71.927 1.00 158.95 482 SER D C 1
ATOM 14233 O O . SER D 1 479 ? -106.593 26.803 71.139 1.00 158.69 482 SER D O 1
#

Organism: Geobacter sulfurreducens (strain ATCC 51573 / DSM 12127 / PCA) (NCBI:txid243231)

Foldseek 3Di:
DLVCVVVVLVVVVVVVLQVQLVVLQVCCCVPPNDHDDSVRSSVVLCCQLVVVCPPPDADDDPVRVVSSVVSNVVSCCSPVPCVVVCVCVRPVVVCCVPPVPPDAAQFDDPPDAAAEEEEDDAQQVVLLLVVCVVVPHAYEYEEQDPVVLVVDPVDDPHHYHHDDLLDLVSVVRVVLQRYQAYEAEDALVSLLSNLLSSVVPHLHAYEYEYADPVSQVVSVVSRHPYYHPLLLVLLLVQLCQFPCQLAEEEEEDCDSNSVSVCVNCVVVPGHYAAEEQDDDPPDDPDDHDHDDDLPACSCVVVPLPSHQGYEADHLDLVVQLSVLLNSCVVPVDRAYEYEAAHPVRLVSSVVSPHPYYDYSNVVSSVVVNCVSVVD/DLVCVVVVLVVVVVVVLQVQLVVLQVCCCVPVNDHDDSVVSSVVLCCQLVVVCPPPDADDDPVRVVSSVVSNVVSCCSPVPCNVVSCCVSPVVVVCCVVVDPDAAAFDDPPDAAAEEEEDDDLQVVLLLVVCLVVPGAYEYEDQDPVVQVVCVVDDSYHYHHDDLLDLVSCVRHVQARYQEYEAEDALVSLLSNLLSSVVPHLHAYEYEYQDVVCQVVNVVSRHLHYHPLLLVLLLVLQQQFAQAHAWAWDDQFPQWKTKIKTQGAPFPLAFPAPLRVVLCVQQVKAFQFKDDPLDTDFGARRHHRHNGIMTIIMGHPRSSQRVCCRSDDGDPPAEEEEEDCASNSVSNCVNCPVVPGHYAAEEQDDYPPDDPDDHQHDDPPPPCSCVVVPVPSHQGYEYEHLDLVVQLVCLLVCCVVPVGHAYEYEDAHPVRQVSSVVSPHPYYRYSNSVSSVVVVCCSVCVVCNSFLVQKGKHKDFPDQVLAFPFQLRLPQCVQLNKDFQKKADQPGSGIDGPDDRRDTHHHRIMTMIIGHPVSVVVRVVRSVVD/DVCVVVVLVVVVVVVLQVLLVVLQVCCCVPPNDHDDSVVSSVVLCCQLVVVCPVPDADDDPVRVVSSVVSNVVSCCSPVPCVVVVVCVPCVVVVCCVVVPPDFAAFDDPVDAQAEEEEDDDLQVVLLLVPLPVPPHAYEYEDQDPVVQVVDVVVDPHHYHHDDLLDLVSVVRVVLQRYQEYEAEDALVSLLSNLLSSVVPHLHAYEYEYQDPVCQVVSVVSRHLHYHPLLLVLLLVLLQQFAQFWAWDWDDQFPQFKTKIKTQHALFPQAFHALLRVCLCVQQVKAFQWKADPLDTDWGFNGHHHHNGIMTIIMGHPRSSVSVRVNRPDGDDLAEEEEEDCDSNSVSNVVNCVVVVGHYAAEEADDDPPDDPDDHQHDDPVDDCSCVVVPVVSHQGYEADDLDVVVVLVVLLVCCVVPVRHAYEYEDAHPVCLVSSVVSPHPYYRYSNSVSSVVVSVCSVCVVPVSVLVQKGKHKDWDDPVQAQAFQQRLPLCPQLVKAWAKKDDDPTNGIDGPDDRRDGHHHRMMTIIMDHPVSVVCRVPSSPPD/DQVVVVVVLVVVVVVVLQVQLVVLQVCCCVPVNDHDDSVVSSVVLCCQLVVVCPVPDADDDPVRVVSSVVSNVVSCCSPVPCVVVVCCVRPVVVCCPVVVPPDFAQFDDPPDAQAEEEEDDDLQVVLLLVVPLPVPHAYEYEDQDPVVQVVAPVVDPHHYHHDDLLDLVSVVRHVLARYQAYEAEDALVSLLSNLLSSVVPHLHAYEYEYQDVVSQVVSVVSRHPYYHPLLLVQLLVLLCQFPCLAEEEEEDCDSNSVSVVVNCVVVPGHYAAEYADDDPPDDPDDHDHDDPPDPCSCVVVPVVPHQEYEYDHLDLVVQLVVLLVSCVVPVDRAYEYEAAHPVSQVSSVVSRHPYYHYSNVVSSVVVNCCSVVVPD

B-factor: mean 73.01, std 35.19, range [17.14, 474.33]

InterPro domains:
  IPR003148 Regulator of K+ conductance, N-terminal lobe [PF02254] (133-245)
  IPR003148 Regulator of K+ conductance, N-terminal lobe [PF02254] (354-464)
  IPR003148 Regulator of K+ conductance, N-terminal lobe [PS51201] (130-246)
  IPR003148 Regulator of K+ conductance, N-terminal lobe [PS51201] (351-464)
  IPR006037 Regulator of K+ conductance, C-terminal [PF02080] (278-342)
  IPR006037 Regulator of K+ conductance, C-terminal [PF02080] (494-558)
  IPR006037 Regulator of K+ conductance, C-terminal [PS51202] (263-347)
  IPR006037 Regulator of K+ conductance, C-terminal [PS51202] (477-563)
  IPR013099 Potassium channel domain [PF07885] (30-100)
  IPR036291 NAD(P)-binding domain superfamily [SSF51735] (129-264)
  IPR036291 NAD(P)-binding domain superfamily [SSF51735] (354-479)
  IPR036721 Regulator of K+ conductance, C-terminal domain superfamily [G3DSA:3.30.70.1450] (274-351)
  IPR036721 Regulator of K+ conductance, C-terminal domain superfamily [G3DSA:3.30.70.1450] (483-564)
  IPR036721 Regulator of K+ conductance, C-terminal domain superfamily [SSF116726] (270-346)
  IPR036721 Regulator of K+ conductance, C-terminal domain superfamily [SSF116726] (483-558)
  IPR050721 Trk/Ktr/HKT Potassium Transport [PTHR43833] (354-563)

CATH classification: 1.10.287.70 (+2 more: 3.40.50.720, 3.40.50.720)

Nearest PDB structures (foldseek):
  4gx0-assembly2_D  TM=1.003E+00  e=7.322E-72  Geobacter sulfurreducens PCA
  4gx1-assembly1_A  TM=9.982E-01  e=7.606E-67  Geobacter sulfurreducens PCA
  4gx5-assembly2_D-3  TM=9.622E-01  e=2.433E-65  Geobacter sulfurreducens PCA
  4gx5-assembly1_B  TM=9.601E-01  e=2.751E-64  Geobacter sulfurreducens PCA
  4gx5-assembly1_A-2  TM=9.616E-01  e=3.673E-64  Geobacter sulfurreducens PCA